Protein 9HF3 (pdb70)

Structure (mmCIF, N/CA/C/O backbone):
data_9HF3
#
_entry.id   9HF3
#
loop_
_entity.id
_entity.type
_entity.pdbx_description
1 polymer Pannexin-1
2 non-polymer 'CHOLESTEROL HEMISUCCINATE'
3 water water
#
loop_
_atom_site.group_PDB
_atom_site.id
_atom_site.type_symbol
_atom_site.label_atom_id
_atom_site.label_alt_id
_atom_site.label_comp_id
_atom_site.label_asym_id
_atom_site.label_entity_id
_atom_site.label_seq_id
_atom_site.pdbx_PDB_ins_code
_atom_site.Cartn_x
_atom_site.Cartn_y
_atom_site.Cartn_z
_atom_site.occupancy
_atom_site.B_iso_or_equiv
_atom_site.auth_seq_id
_atom_site.auth_comp_id
_atom_site.auth_asym_id
_atom_site.auth_atom_id
_atom_site.pdbx_PDB_model_num
ATOM 1 N N . ALA A 1 2 ? 146.208 144.131 113.802 1.00 113.74 2 ALA A N 1
ATOM 2 C CA . ALA A 1 2 ? 146.446 143.023 114.719 1.00 115.51 2 ALA A CA 1
ATOM 3 C C . ALA A 1 2 ? 147.848 143.099 115.315 1.00 115.39 2 ALA A C 1
ATOM 4 O O . ALA A 1 2 ? 148.135 142.468 116.332 1.00 118.42 2 ALA A O 1
ATOM 6 N N . ILE A 1 3 ? 148.721 143.865 114.655 1.00 109.14 3 ILE A N 1
ATOM 7 C CA . ILE A 1 3 ? 150.093 144.029 115.131 1.00 107.26 3 ILE A CA 1
ATOM 8 C C . ILE A 1 3 ? 150.109 144.587 116.549 1.00 113.46 3 ILE A C 1
ATOM 9 O O . ILE A 1 3 ? 150.923 144.177 117.386 1.00 120.01 3 ILE A O 1
ATOM 14 N N . ALA A 1 4 ? 149.199 145.515 116.846 1.00 109.94 4 ALA A N 1
ATOM 15 C CA . ALA A 1 4 ? 149.099 146.082 118.187 1.00 110.88 4 ALA A CA 1
ATOM 16 C C . ALA A 1 4 ? 148.641 145.056 119.220 1.00 116.37 4 ALA A C 1
ATOM 17 O O . ALA A 1 4 ? 149.052 145.126 120.383 1.00 120.74 4 ALA A O 1
ATOM 19 N N . HIS A 1 5 ? 147.795 144.105 118.820 1.00 115.57 5 HIS A N 1
ATOM 20 C CA . HIS A 1 5 ? 147.435 142.999 119.704 1.00 113.36 5 HIS A CA 1
ATOM 21 C C . HIS A 1 5 ? 148.620 142.081 119.977 1.00 116.15 5 HIS A C 1
ATOM 22 O O . HIS A 1 5 ? 148.786 141.592 121.100 1.00 122.29 5 HIS A O 1
ATOM 29 N N . LEU A 1 6 ? 149.448 141.826 118.963 1.00 115.29 6 LEU A N 1
ATOM 30 C CA . LEU A 1 6 ? 150.663 141.045 119.175 1.00 114.01 6 LEU A CA 1
ATOM 31 C C . LEU A 1 6 ? 151.596 141.705 120.185 1.00 116.37 6 LEU A C 1
ATOM 32 O O . LEU A 1 6 ? 152.160 141.026 121.050 1.00 124.62 6 LEU A O 1
ATOM 37 N N . ALA A 1 7 ? 151.780 143.023 120.091 1.00 111.70 7 ALA A N 1
ATOM 38 C CA . ALA A 1 7 ? 152.601 143.724 121.076 1.00 113.97 7 ALA A CA 1
ATOM 39 C C . ALA A 1 7 ? 152.002 143.642 122.476 1.00 119.83 7 ALA A C 1
ATOM 40 O O . ALA A 1 7 ? 152.730 143.474 123.461 1.00 126.54 7 ALA A O 1
ATOM 42 N N . THR A 1 8 ? 150.679 143.763 122.583 1.00 119.87 8 THR A N 1
ATOM 43 C CA . THR A 1 8 ? 150.006 143.584 123.868 1.00 120.80 8 THR A CA 1
ATOM 44 C C . THR A 1 8 ? 150.192 142.173 124.415 1.00 121.14 8 THR A C 1
ATOM 45 O O . THR A 1 8 ? 150.419 141.987 125.616 1.00 125.72 8 THR A O 1
ATOM 49 N N . GLU A 1 9 ? 150.108 141.167 123.546 1.00 120.04 9 GLU A N 1
ATOM 50 C CA . GLU A 1 9 ? 150.208 139.772 123.963 1.00 121.99 9 GLU A CA 1
ATOM 51 C C . GLU A 1 9 ? 151.633 139.346 124.304 1.00 122.71 9 GLU A C 1
ATOM 52 O O . GLU A 1 9 ? 151.843 138.621 125.283 1.00 129.23 9 GLU A O 1
ATOM 58 N N . TYR A 1 10 ? 152.621 139.777 123.524 1.00 120.85 10 TYR A N 1
ATOM 59 C CA . TYR A 1 10 ? 153.980 139.267 123.655 1.00 121.86 10 TYR A CA 1
ATOM 60 C C . TYR A 1 10 ? 154.982 140.232 124.273 1.00 124.13 10 TYR A C 1
ATOM 61 O O . TYR A 1 10 ? 156.122 139.826 124.522 1.00 127.15 10 TYR A O 1
ATOM 70 N N . VAL A 1 11 ? 154.611 141.484 124.530 1.00 123.98 11 VAL A N 1
ATOM 71 C CA . VAL A 1 11 ? 155.562 142.425 125.113 1.00 124.65 11 VAL A CA 1
ATOM 72 C C . VAL A 1 11 ? 154.993 143.059 126.374 1.00 126.91 11 VAL A C 1
ATOM 73 O O . VAL A 1 11 ? 155.624 143.021 127.437 1.00 132.87 11 VAL A O 1
ATOM 77 N N . PHE A 1 12 ? 153.805 143.643 126.277 1.00 123.69 12 PHE A N 1
ATOM 78 C CA . PHE A 1 12 ? 153.236 144.412 127.374 1.00 124.02 12 PHE A CA 1
ATOM 79 C C . PHE A 1 12 ? 152.452 143.563 128.367 1.00 131.79 12 PHE A C 1
ATOM 80 O O . PHE A 1 12 ? 151.714 144.120 129.187 1.00 133.37 12 PHE A O 1
ATOM 88 N N . SER A 1 13 ? 152.591 142.240 128.321 1.00 137.98 13 SER A N 1
ATOM 89 C CA . SER A 1 13 ? 151.982 141.393 129.334 1.00 142.33 13 SER A CA 1
ATOM 90 C C . SER A 1 13 ? 152.834 140.149 129.536 1.00 148.78 13 SER A C 1
ATOM 91 O O . SER A 1 13 ? 153.565 139.722 128.638 1.00 145.97 13 SER A O 1
ATOM 94 N N . ASP A 1 14 ? 152.728 139.576 130.732 1.00 158.06 14 ASP A N 1
ATOM 95 C CA . ASP A 1 14 ? 153.531 138.427 131.125 1.00 165.34 14 ASP A CA 1
ATOM 96 C C . ASP A 1 14 ? 152.891 137.126 130.652 1.00 169.41 14 ASP A C 1
ATOM 97 O O . ASP A 1 14 ? 151.665 137.003 130.577 1.00 170.03 14 ASP A O 1
ATOM 102 N N . PHE A 1 15 ? 153.735 136.150 130.334 1.00 168.71 15 PHE A N 1
ATOM 103 C CA . PHE A 1 15 ? 153.270 134.871 129.809 1.00 163.33 15 PHE A CA 1
ATOM 104 C C . PHE A 1 15 ? 154.300 133.805 130.176 1.00 163.17 15 PHE A C 1
ATOM 105 O O . PHE A 1 15 ? 155.168 134.031 131.025 1.00 161.16 15 PHE A O 1
ATOM 113 N N . LEU A 1 16 ? 154.197 132.637 129.542 1.00 161.16 16 LEU A N 1
ATOM 114 C CA . LEU A 1 16 ? 155.016 131.472 129.899 1.00 159.25 16 LEU A CA 1
ATOM 115 C C . LEU A 1 16 ? 154.829 131.110 131.371 1.00 158.47 16 LEU A C 1
ATOM 116 O O . LEU A 1 16 ? 155.668 130.434 131.966 1.00 157.39 16 LEU A O 1
ATOM 121 N N . GLY A 1 27 ? 154.340 133.191 146.590 1.00 168.68 27 GLY A N 1
ATOM 122 C CA . GLY A 1 27 ? 155.132 131.984 146.682 1.00 158.61 27 GLY A CA 1
ATOM 123 C C . GLY A 1 27 ? 156.619 132.268 146.610 1.00 154.07 27 GLY A C 1
ATOM 124 O O . GLY A 1 27 ? 157.068 133.395 146.395 1.00 153.88 27 GLY A O 1
ATOM 125 N N . LEU A 1 28 ? 157.402 131.211 146.802 1.00 143.71 28 LEU A N 1
ATOM 126 C CA . LEU A 1 28 ? 158.846 131.324 146.670 1.00 138.00 28 LEU A CA 1
ATOM 127 C C . LEU A 1 28 ? 159.238 131.600 145.223 1.00 139.23 28 LEU A C 1
ATOM 128 O O . LEU A 1 28 ? 158.562 131.184 144.279 1.00 140.52 28 LEU A O 1
ATOM 133 N N . ARG A 1 29 ? 160.347 132.315 145.057 1.00 137.15 29 ARG A N 1
ATOM 134 C CA . ARG A 1 29 ? 161.032 132.414 143.770 1.00 131.09 29 ARG A CA 1
ATOM 135 C C . ARG A 1 29 ? 161.934 131.200 143.591 1.00 129.47 29 ARG A C 1
ATOM 136 O O . ARG A 1 29 ? 162.999 131.105 144.204 1.00 126.96 29 ARG A O 1
ATOM 144 N N . LEU A 1 30 ? 161.506 130.262 142.749 1.00 127.45 30 LEU A N 1
ATOM 145 C CA . LEU A 1 30 ? 162.253 129.039 142.496 1.00 124.15 30 LEU A CA 1
ATOM 146 C C . LEU A 1 30 ? 163.074 129.102 141.216 1.00 120.00 30 LEU A C 1
ATOM 147 O O . LEU A 1 30 ? 163.723 128.113 140.862 1.00 120.62 30 LEU A O 1
ATOM 152 N N . GLU A 1 31 ? 163.063 130.234 140.517 1.00 119.56 31 GLU A N 1
ATOM 153 C CA . GLU A 1 31 ? 164.005 130.515 139.444 1.00 119.69 31 GLU A CA 1
ATOM 154 C C . GLU A 1 31 ? 164.617 131.889 139.663 1.00 117.33 31 GLU A C 1
ATOM 155 O O . GLU A 1 31 ? 163.916 132.837 140.029 1.00 122.02 31 GLU A O 1
ATOM 161 N N . LEU A 1 32 ? 165.925 131.991 139.443 1.00 109.50 32 LEU A N 1
ATOM 162 C CA . LEU A 1 32 ? 166.603 133.271 139.580 1.00 105.87 32 LEU A CA 1
ATOM 163 C C . LEU A 1 32 ? 166.126 134.253 138.515 1.00 110.46 32 LEU A C 1
ATOM 164 O O . LEU A 1 32 ? 165.814 133.876 137.383 1.00 117.98 32 LEU A O 1
ATOM 169 N N . ALA A 1 33 ? 166.057 135.528 138.907 1.00 104.56 33 ALA A N 1
ATOM 170 C CA . ALA A 1 33 ? 165.450 136.551 138.060 1.00 104.64 33 ALA A CA 1
ATOM 171 C C . ALA A 1 33 ? 166.133 136.654 136.701 1.00 104.35 33 ALA A C 1
ATOM 172 O O . ALA A 1 33 ? 165.462 136.791 135.671 1.00 109.52 33 ALA A O 1
ATOM 174 N N . VAL A 1 34 ? 167.466 136.601 136.676 1.00 99.63 34 VAL A N 1
ATOM 175 C CA . VAL A 1 34 ? 168.191 136.680 135.410 1.00 99.14 34 VAL A CA 1
ATOM 176 C C . VAL A 1 34 ? 167.886 135.475 134.528 1.00 102.08 34 VAL A C 1
ATOM 177 O O . VAL A 1 34 ? 167.679 135.611 133.316 1.00 104.20 34 VAL A O 1
ATOM 181 N N . ASP A 1 35 ? 167.851 134.280 135.118 1.00 104.76 35 ASP A N 1
ATOM 182 C CA . ASP A 1 35 ? 167.575 133.075 134.342 1.00 101.93 35 ASP A CA 1
ATOM 183 C C . ASP A 1 35 ? 166.157 133.074 133.783 1.00 99.28 35 ASP A C 1
ATOM 184 O O . ASP A 1 35 ? 165.935 132.668 132.637 1.00 101.41 35 ASP A O 1
ATOM 189 N N . LYS A 1 36 ? 165.186 133.518 134.582 1.00 96.03 36 LYS A N 1
ATOM 190 C CA . LYS A 1 36 ? 163.817 133.673 134.099 1.00 97.96 36 LYS A CA 1
ATOM 191 C C . LYS A 1 36 ? 163.713 134.721 132.995 1.00 99.82 36 LYS A C 1
ATOM 192 O O . LYS A 1 36 ? 163.027 134.507 131.989 1.00 103.68 36 LYS A O 1
ATOM 198 N N . MET A 1 37 ? 164.380 135.862 133.170 1.00 98.68 37 MET A N 1
ATOM 199 C CA . MET A 1 37 ? 164.363 136.919 132.159 1.00 100.82 37 MET A CA 1
ATOM 200 C C . MET A 1 37 ? 164.950 136.455 130.829 1.00 100.43 37 MET A C 1
ATOM 201 O O . MET A 1 37 ? 164.364 136.690 129.767 1.00 102.02 37 MET A O 1
ATOM 206 N N . VAL A 1 38 ? 166.116 135.809 130.866 1.00 97.67 38 VAL A N 1
ATOM 207 C CA . VAL A 1 38 ? 166.714 135.262 129.648 1.00 90.91 38 VAL A CA 1
ATOM 208 C C . VAL A 1 38 ? 165.775 134.271 128.966 1.00 89.67 38 VAL A C 1
ATOM 209 O O . VAL A 1 38 ? 165.620 134.288 127.739 1.00 93.99 38 VAL A O 1
ATOM 213 N N . THR A 1 39 ? 165.135 133.398 129.743 1.00 89.30 39 THR A N 1
ATOM 214 C CA . THR A 1 39 ? 164.186 132.444 129.173 1.00 84.88 39 THR A CA 1
ATOM 215 C C . THR A 1 39 ? 163.014 133.139 128.486 1.00 88.13 39 THR A C 1
ATOM 216 O O . THR A 1 39 ? 162.598 132.733 127.395 1.00 94.13 39 THR A O 1
ATOM 220 N N . CYS A 1 40 ? 162.465 134.185 129.108 1.00 88.66 40 CYS A N 1
ATOM 221 C CA . CYS A 1 40 ? 161.349 134.911 128.505 1.00 91.82 40 CYS A CA 1
ATOM 222 C C . CYS A 1 40 ? 161.731 135.559 127.178 1.00 90.49 40 CYS A C 1
ATOM 223 O O . CYS A 1 40 ? 160.949 135.528 126.221 1.00 93.79 40 CYS A O 1
ATOM 226 N N . ILE A 1 41 ? 162.920 136.156 127.097 1.00 91.81 41 ILE A N 1
ATOM 227 C CA . ILE A 1 41 ? 163.374 136.729 125.832 1.00 87.88 41 ILE A CA 1
ATOM 228 C C . ILE A 1 41 ? 163.641 135.634 124.805 1.00 84.37 41 ILE A C 1
ATOM 229 O O . ILE A 1 41 ? 163.178 135.708 123.661 1.00 88.82 41 ILE A O 1
ATOM 234 N N . ALA A 1 42 ? 164.403 134.611 125.194 1.00 82.61 42 ALA A N 1
ATOM 235 C CA . ALA A 1 42 ? 164.827 133.580 124.250 1.00 76.57 42 ALA A CA 1
ATOM 236 C C . ALA A 1 42 ? 163.643 132.822 123.659 1.00 81.14 42 ALA A C 1
ATOM 237 O O . ALA A 1 42 ? 163.620 132.532 122.458 1.00 87.51 42 ALA A O 1
ATOM 239 N N . VAL A 1 43 ? 162.663 132.473 124.490 1.00 80.12 43 VAL A N 1
ATOM 240 C CA . VAL A 1 43 ? 161.471 131.778 124.011 1.00 73.81 43 VAL A CA 1
ATOM 241 C C . VAL A 1 43 ? 160.463 132.738 123.388 1.00 78.83 43 VAL A C 1
ATOM 242 O O . VAL A 1 43 ? 159.830 132.416 122.376 1.00 85.42 43 VAL A O 1
ATOM 246 N N . GLY A 1 44 ? 160.301 133.930 123.961 1.00 82.95 44 GLY A N 1
ATOM 247 C CA . GLY A 1 44 ? 159.244 134.821 123.507 1.00 82.02 44 GLY A CA 1
ATOM 248 C C . GLY A 1 44 ? 159.508 135.478 122.164 1.00 81.48 44 GLY A C 1
ATOM 249 O O . GLY A 1 44 ? 158.584 135.656 121.366 1.00 88.89 44 GLY A O 1
ATOM 250 N N . LEU A 1 45 ? 160.757 135.857 121.898 1.00 76.92 45 LEU A N 1
ATOM 251 C CA . LEU A 1 45 ? 161.061 136.599 120.674 1.00 74.68 45 LEU A CA 1
ATOM 252 C C . LEU A 1 45 ? 160.740 135.844 119.386 1.00 78.40 45 LEU A C 1
ATOM 253 O O . LEU A 1 45 ? 160.122 136.445 118.491 1.00 81.06 45 LEU A O 1
ATOM 258 N N . PRO A 1 46 ? 161.129 134.573 119.203 1.00 77.30 46 PRO A N 1
ATOM 259 C CA . PRO A 1 46 ? 160.705 133.857 117.984 1.00 74.30 46 PRO A CA 1
ATOM 260 C C . PRO A 1 46 ? 159.203 133.838 117.760 1.00 78.30 46 PRO A C 1
ATOM 261 O O . PRO A 1 46 ? 158.752 133.915 116.612 1.00 87.71 46 PRO A O 1
ATOM 265 N N . LEU A 1 47 ? 158.414 133.746 118.829 1.00 74.50 47 LEU A N 1
ATOM 266 C CA . LEU A 1 47 ? 156.964 133.673 118.683 1.00 71.29 47 LEU A CA 1
ATOM 267 C C . LEU A 1 47 ? 156.378 134.997 118.208 1.00 75.55 47 LEU A C 1
ATOM 268 O O . LEU A 1 47 ? 155.436 135.014 117.407 1.00 84.70 47 LEU A O 1
ATOM 273 N N . LEU A 1 48 ? 156.919 136.112 118.696 1.00 75.20 48 LEU A N 1
ATOM 274 C CA . LEU A 1 48 ? 156.582 137.423 118.149 1.00 79.85 48 LEU A CA 1
ATOM 275 C C . LEU A 1 48 ? 156.968 137.539 116.678 1.00 78.71 48 LEU A C 1
ATOM 276 O O . LEU A 1 48 ? 156.161 137.966 115.844 1.00 81.15 48 LEU A O 1
ATOM 281 N N . LEU A 1 49 ? 158.205 137.171 116.341 1.00 74.17 49 LEU A N 1
ATOM 282 C CA . LEU A 1 49 ? 158.688 137.320 114.971 1.00 69.77 49 LEU A CA 1
ATOM 283 C C . LEU A 1 49 ? 157.930 136.437 113.984 1.00 70.99 49 LEU A C 1
ATOM 284 O O . LEU A 1 49 ? 157.680 136.854 112.847 1.00 80.31 49 LEU A O 1
ATOM 289 N N . ILE A 1 50 ? 157.562 135.219 114.383 1.00 70.08 50 ILE A N 1
ATOM 290 C CA . ILE A 1 50 ? 156.653 134.417 113.562 1.00 67.49 50 ILE A CA 1
ATOM 291 C C . ILE A 1 50 ? 155.340 135.157 113.332 1.00 74.30 50 ILE A C 1
ATOM 292 O O . ILE A 1 50 ? 154.851 135.253 112.201 1.00 80.23 50 ILE A O 1
ATOM 297 N N . SER A 1 51 ? 154.750 135.686 114.404 1.00 72.93 51 SER A N 1
ATOM 298 C CA . SER A 1 51 ? 153.460 136.360 114.296 1.00 70.99 51 SER A CA 1
ATOM 299 C C . SER A 1 51 ? 153.536 137.599 113.411 1.00 75.26 51 SER A C 1
ATOM 300 O O . SER A 1 51 ? 152.608 137.881 112.644 1.00 82.11 51 SER A O 1
ATOM 303 N N . LEU A 1 52 ? 154.631 138.355 113.506 1.00 72.43 52 LEU A N 1
ATOM 304 C CA . LEU A 1 52 ? 154.813 139.520 112.645 1.00 72.84 52 LEU A CA 1
ATOM 305 C C . LEU A 1 52 ? 155.034 139.138 111.186 1.00 76.12 52 LEU A C 1
ATOM 306 O O . LEU A 1 52 ? 154.594 139.857 110.282 1.00 86.12 52 LEU A O 1
ATOM 311 N N . ALA A 1 53 ? 155.718 138.020 110.930 1.00 73.51 53 ALA A N 1
ATOM 312 C CA . ALA A 1 53 ? 156.010 137.630 109.552 1.00 69.28 53 ALA A CA 1
ATOM 313 C C . ALA A 1 53 ? 154.753 137.369 108.731 1.00 76.76 53 ALA A C 1
ATOM 314 O O . ALA A 1 53 ? 154.784 137.492 107.502 1.00 79.84 53 ALA A O 1
ATOM 316 N N . PHE A 1 54 ? 153.644 137.010 109.377 1.00 75.01 54 PHE A N 1
ATOM 317 C CA . PHE A 1 54 ? 152.389 136.751 108.680 1.00 74.06 54 PHE A CA 1
ATOM 318 C C . PHE A 1 54 ? 151.286 137.740 109.043 1.00 80.06 54 PHE A C 1
ATOM 319 O O . PHE A 1 54 ? 150.109 137.465 108.790 1.00 85.52 54 PHE A O 1
ATOM 327 N N . ALA A 1 55 ? 151.637 138.873 109.642 1.00 81.45 55 ALA A N 1
ATOM 328 C CA . ALA A 1 55 ? 150.656 139.916 109.904 1.00 82.50 55 ALA A CA 1
ATOM 329 C C . ALA A 1 55 ? 150.007 140.387 108.608 1.00 94.28 55 ALA A C 1
ATOM 330 O O . ALA A 1 55 ? 150.669 140.529 107.576 1.00 99.51 55 ALA A O 1
ATOM 332 N N . GLN A 1 56 ? 148.693 140.622 108.668 1.00 97.00 56 GLN A N 1
ATOM 333 C CA . GLN A 1 56 ? 147.945 141.037 107.484 1.00 98.18 56 GLN A CA 1
ATOM 334 C C . GLN A 1 56 ? 148.385 142.407 106.990 1.00 97.13 56 GLN A C 1
ATOM 335 O O . GLN A 1 56 ? 148.234 142.713 105.802 1.00 97.51 56 GLN A O 1
ATOM 341 N N . GLU A 1 57 ? 148.921 143.240 107.883 1.00 96.93 57 GLU A N 1
ATOM 342 C CA . GLU A 1 57 ? 149.486 144.521 107.474 1.00 91.88 57 GLU A CA 1
ATOM 343 C C . GLU A 1 57 ? 150.615 144.346 106.467 1.00 92.38 57 GLU A C 1
ATOM 344 O O . GLU A 1 57 ? 150.821 145.211 105.609 1.00 98.56 57 GLU A O 1
ATOM 350 N N . ILE A 1 58 ? 151.353 143.242 106.557 1.00 93.81 58 ILE A N 1
ATOM 351 C CA . ILE A 1 58 ? 152.518 143.020 105.721 1.00 88.50 58 ILE A CA 1
ATOM 352 C C . ILE A 1 58 ? 152.299 141.910 104.692 1.00 89.70 58 ILE A C 1
ATOM 353 O O . ILE A 1 58 ? 152.911 141.948 103.617 1.00 90.40 58 ILE A O 1
ATOM 358 N N . SER A 1 59 ? 151.394 140.973 104.953 1.00 93.92 59 SER A N 1
ATOM 359 C CA . SER A 1 59 ? 151.137 139.861 104.047 1.00 91.94 59 SER A CA 1
ATOM 360 C C . SER A 1 59 ? 150.293 140.311 102.859 1.00 95.25 59 SER A C 1
ATOM 361 O O . SER A 1 59 ? 149.445 141.200 102.972 1.00 98.83 59 SER A O 1
ATOM 364 N N . ILE A 1 60 ? 150.536 139.684 101.711 1.00 96.34 60 ILE A N 1
ATOM 365 C CA . ILE A 1 60 ? 149.731 139.904 100.517 1.00 92.06 60 ILE A CA 1
ATOM 366 C C . ILE A 1 60 ? 148.893 138.668 100.173 1.00 101.99 60 ILE A C 1
ATOM 367 O O . ILE A 1 60 ? 148.408 138.528 99.050 1.00 98.37 60 ILE A O 1
ATOM 372 N N . GLY A 1 61 ? 148.683 137.782 101.144 1.00 107.41 61 GLY A N 1
ATOM 373 C CA . GLY A 1 61 ? 147.689 136.737 101.037 1.00 113.03 61 GLY A CA 1
ATOM 374 C C . GLY A 1 61 ? 148.142 135.407 100.470 1.00 114.20 61 GLY A C 1
ATOM 375 O O . GLY A 1 61 ? 147.344 134.461 100.470 1.00 122.94 61 GLY A O 1
ATOM 376 N N . THR A 1 62 ? 149.379 135.280 99.993 1.00 107.57 62 THR A N 1
ATOM 377 C CA . THR A 1 62 ? 149.840 133.968 99.560 1.00 100.82 62 THR A CA 1
ATOM 378 C C . THR A 1 62 ? 151.348 133.856 99.726 1.00 96.75 62 THR A C 1
ATOM 379 O O . THR A 1 62 ? 152.074 134.852 99.669 1.00 103.71 62 THR A O 1
ATOM 383 N N . GLN A 1 63 ? 151.808 132.624 99.960 1.00 89.63 63 GLN A N 1
ATOM 384 C CA . GLN A 1 63 ? 153.232 132.378 100.145 1.00 84.10 63 GLN A CA 1
ATOM 385 C C . GLN A 1 63 ? 153.982 132.248 98.825 1.00 78.04 63 GLN A C 1
ATOM 386 O O . GLN A 1 63 ? 155.179 132.551 98.766 1.00 79.41 63 GLN A O 1
ATOM 392 N N . ILE A 1 64 ? 153.309 131.803 97.768 1.00 71.94 64 ILE A N 1
ATOM 393 C CA . ILE A 1 64 ? 153.948 131.519 96.488 1.00 72.95 64 ILE A CA 1
ATOM 394 C C . ILE A 1 64 ? 153.044 131.999 95.362 1.00 75.01 64 ILE A C 1
ATOM 395 O O . ILE A 1 64 ? 151.815 131.929 95.465 1.00 85.69 64 ILE A O 1
ATOM 400 N N . SER A 1 65 ? 153.654 132.501 94.290 1.00 64.13 65 SER A N 1
ATOM 401 C CA . SER A 1 65 ? 152.949 132.768 93.045 1.00 68.88 65 SER A CA 1
ATOM 402 C C . SER A 1 65 ? 153.817 132.334 91.875 1.00 72.62 65 SER A C 1
ATOM 403 O O . SER A 1 65 ? 155.030 132.560 91.875 1.00 77.72 65 SER A O 1
ATOM 406 N N . CYS A 1 66 ? 153.191 131.713 90.878 1.00 66.65 66 CYS A N 1
ATOM 407 C CA . CYS A 1 66 ? 153.870 131.280 89.666 1.00 65.41 66 CYS A CA 1
ATOM 408 C C . CYS A 1 66 ? 153.206 131.933 88.461 1.00 67.24 66 CYS A C 1
ATOM 409 O O . CYS A 1 66 ? 151.984 132.106 88.437 1.00 79.51 66 CYS A O 1
ATOM 412 N N . PHE A 1 67 ? 154.009 132.294 87.463 1.00 64.20 67 PHE A N 1
ATOM 413 C CA . PHE A 1 67 ? 153.495 132.936 86.252 1.00 62.92 67 PHE A CA 1
ATOM 414 C C . PHE A 1 67 ? 153.029 131.866 85.272 1.00 71.99 67 PHE A C 1
ATOM 415 O O . PHE A 1 67 ? 153.805 131.333 84.479 1.00 72.88 67 PHE A O 1
ATOM 423 N N . SER A 1 68 ? 151.734 131.547 85.329 1.00 74.00 68 SER A N 1
ATOM 424 C CA . SER A 1 68 ? 151.112 130.667 84.355 1.00 68.91 68 SER A CA 1
ATOM 425 C C . SER A 1 68 ? 150.872 131.399 83.035 1.00 76.70 68 SER A C 1
ATOM 426 O O . SER A 1 68 ? 150.717 132.622 83.016 1.00 85.76 68 SER A O 1
ATOM 429 N N . PRO A 1 69 ? 150.845 130.677 81.917 1.00 76.65 69 PRO A N 1
ATOM 430 C CA . PRO A 1 69 ? 150.595 131.326 80.628 1.00 76.09 69 PRO A CA 1
ATOM 431 C C . PRO A 1 69 ? 149.153 131.798 80.498 1.00 82.82 69 PRO A C 1
ATOM 432 O O . PRO A 1 69 ? 148.253 131.368 81.223 1.00 85.78 69 PRO A O 1
ATOM 436 N N . SER A 1 70 ? 148.949 132.709 79.543 1.00 87.59 70 SER A N 1
ATOM 437 C CA . SER A 1 70 ? 147.666 133.393 79.404 1.00 92.52 70 SER A CA 1
ATOM 438 C C . SER A 1 70 ? 146.553 132.446 78.972 1.00 91.11 70 SER A C 1
ATOM 439 O O . SER A 1 70 ? 145.377 132.710 79.247 1.00 89.38 70 SER A O 1
ATOM 442 N N . SER A 1 71 ? 146.897 131.347 78.299 1.00 90.15 71 SER A N 1
ATOM 443 C CA . SER A 1 71 ? 145.907 130.366 77.872 1.00 86.52 71 SER A CA 1
ATOM 444 C C . SER A 1 71 ? 145.407 129.476 79.003 1.00 83.33 71 SER A C 1
ATOM 445 O O . SER A 1 71 ? 144.349 128.855 78.855 1.00 85.60 71 SER A O 1
ATOM 448 N N . PHE A 1 72 ? 146.129 129.388 80.116 1.00 77.77 72 PHE A N 1
ATOM 449 C CA . PHE A 1 72 ? 145.659 128.582 81.235 1.00 74.95 72 PHE A CA 1
ATOM 450 C C . PHE A 1 72 ? 144.402 129.178 81.854 1.00 78.30 72 PHE A C 1
ATOM 451 O O . PHE A 1 72 ? 144.304 130.389 82.068 1.00 87.71 72 PHE A O 1
ATOM 459 N N . SER A 1 73 ? 143.433 128.311 82.133 1.00 72.35 73 SER A N 1
ATOM 460 C CA . SER A 1 73 ? 142.261 128.690 82.903 1.00 69.53 73 SER A CA 1
ATOM 461 C C . SER A 1 73 ? 142.648 129.031 84.342 1.00 73.86 73 SER A C 1
ATOM 462 O O . SER A 1 73 ? 143.762 128.768 84.802 1.00 77.18 73 SER A O 1
ATOM 465 N N . TRP A 1 74 ? 141.697 129.642 85.050 1.00 74.09 74 TRP A N 1
ATOM 466 C CA . TRP A 1 74 ? 141.919 130.041 86.437 1.00 74.83 74 TRP A CA 1
ATOM 467 C C . TRP A 1 74 ? 142.263 128.847 87.323 1.00 76.81 74 TRP A C 1
ATOM 468 O O . TRP A 1 74 ? 143.131 128.945 88.198 1.00 80.65 74 TRP A O 1
ATOM 479 N N . ARG A 1 75 ? 141.600 127.709 87.106 1.00 76.73 75 ARG A N 1
ATOM 480 C CA . ARG A 1 75 ? 141.888 126.509 87.888 1.00 77.61 75 ARG A CA 1
ATOM 481 C C . ARG A 1 75 ? 143.196 125.836 87.489 1.00 75.31 75 ARG A C 1
ATOM 482 O O . ARG A 1 75 ? 143.870 125.251 88.344 1.00 75.79 75 ARG A O 1
ATOM 490 N N . GLN A 1 76 ? 143.573 125.895 86.211 1.00 69.04 76 GLN A N 1
ATOM 491 C CA . GLN A 1 76 ? 144.894 125.419 85.806 1.00 66.60 76 GLN A CA 1
ATOM 492 C C . GLN A 1 76 ? 146.021 126.218 86.450 1.00 71.40 76 GLN A C 1
ATOM 493 O O . GLN A 1 76 ? 147.017 125.640 86.898 1.00 76.65 76 GLN A O 1
ATOM 499 N N . ALA A 1 77 ? 145.894 127.544 86.499 1.00 68.96 77 ALA A N 1
ATOM 500 C CA . ALA A 1 77 ? 146.896 128.356 87.186 1.00 63.60 77 ALA A CA 1
ATOM 501 C C . ALA A 1 77 ? 146.915 128.097 88.689 1.00 68.67 77 ALA A C 1
ATOM 502 O O . ALA A 1 77 ? 147.986 128.090 89.306 1.00 74.96 77 ALA A O 1
ATOM 504 N N . ALA A 1 78 ? 145.747 127.884 89.296 1.00 68.14 78 ALA A N 1
ATOM 505 C CA . ALA A 1 78 ? 145.689 127.475 90.698 1.00 68.83 78 ALA A CA 1
ATOM 506 C C . ALA A 1 78 ? 146.349 126.123 90.948 1.00 70.27 78 ALA A C 1
ATOM 507 O O . ALA A 1 78 ? 146.926 125.905 92.018 1.00 74.86 78 ALA A O 1
ATOM 509 N N . PHE A 1 79 ? 146.277 125.207 89.982 1.00 68.42 79 PHE A N 1
ATOM 510 C CA . PHE A 1 79 ? 146.999 123.940 90.087 1.00 66.70 79 PHE A CA 1
ATOM 511 C C . PHE A 1 79 ? 148.511 124.137 90.100 1.00 69.75 79 PHE A C 1
ATOM 512 O O . PHE A 1 79 ? 149.219 123.521 90.905 1.00 72.32 79 PHE A O 1
ATOM 520 N N . VAL A 1 80 ? 149.027 124.979 89.205 1.00 68.74 80 VAL A N 1
ATOM 521 C CA . VAL A 1 80 ? 150.467 125.231 89.146 1.00 65.36 80 VAL A CA 1
ATOM 522 C C . VAL A 1 80 ? 150.992 125.759 90.477 1.00 68.13 80 VAL A C 1
ATOM 523 O O . VAL A 1 80 ? 152.012 125.284 90.989 1.00 74.94 80 VAL A O 1
ATOM 527 N N . ASP A 1 81 ? 150.313 126.749 91.057 1.00 69.35 81 ASP A N 1
ATOM 528 C CA . ASP A 1 81 ? 150.747 127.276 92.350 1.00 67.28 81 ASP A CA 1
ATOM 529 C C . ASP A 1 81 ? 150.734 126.202 93.434 1.00 72.24 81 ASP A C 1
ATOM 530 O O . ASP A 1 81 ? 151.680 126.089 94.220 1.00 78.68 81 ASP A O 1
ATOM 535 N N . SER A 1 82 ? 149.664 125.407 93.497 1.00 73.21 82 SER A N 1
ATOM 536 C CA . SER A 1 82 ? 149.576 124.353 94.506 1.00 67.00 82 SER A CA 1
ATOM 537 C C . SER A 1 82 ? 150.599 123.245 94.279 1.00 66.57 82 SER A C 1
ATOM 538 O O . SER A 1 82 ? 151.203 122.749 95.237 1.00 70.88 82 SER A O 1
ATOM 541 N N . TYR A 1 83 ? 150.802 122.835 93.025 1.00 64.26 83 TYR A N 1
ATOM 542 C CA . TYR A 1 83 ? 151.797 121.809 92.723 1.00 64.58 83 TYR A CA 1
ATOM 543 C C . TYR A 1 83 ? 153.208 122.262 93.077 1.00 72.42 83 TYR A C 1
ATOM 544 O O . TYR A 1 83 ? 153.976 121.515 93.695 1.00 79.72 83 TYR A O 1
ATOM 553 N N . CYS A 1 84 ? 153.571 123.482 92.687 1.00 71.06 84 CYS A N 1
ATOM 554 C CA . CYS A 1 84 ? 154.921 123.974 92.936 1.00 63.61 84 CYS A CA 1
ATOM 555 C C . CYS A 1 84 ? 155.193 124.223 94.414 1.00 67.02 84 CYS A C 1
ATOM 556 O O . CYS A 1 84 ? 156.341 124.103 94.854 1.00 75.59 84 CYS A O 1
ATOM 559 N N . TRP A 1 85 ? 154.171 124.578 95.193 1.00 64.47 85 TRP A N 1
ATOM 560 C CA . TRP A 1 85 ? 154.333 124.611 96.643 1.00 61.24 85 TRP A CA 1
ATOM 561 C C . TRP A 1 85 ? 154.690 123.237 97.198 1.00 67.95 85 TRP A C 1
ATOM 562 O O . TRP A 1 85 ? 155.538 123.121 98.091 1.00 73.67 85 TRP A O 1
ATOM 573 N N . ALA A 1 86 ? 154.055 122.182 96.683 1.00 67.58 86 ALA A N 1
ATOM 574 C CA . ALA A 1 86 ? 154.449 120.824 97.047 1.00 65.86 86 ALA A CA 1
ATOM 575 C C . ALA A 1 86 ? 155.795 120.437 96.443 1.00 73.74 86 ALA A C 1
ATOM 576 O O . ALA A 1 86 ? 156.597 119.756 97.091 1.00 82.11 86 ALA A O 1
ATOM 578 N N . ALA A 1 87 ? 156.060 120.858 95.203 1.00 72.72 87 ALA A N 1
ATOM 579 C CA . ALA A 1 87 ? 157.291 120.473 94.518 1.00 76.98 87 ALA A CA 1
ATOM 580 C C . ALA A 1 87 ? 158.546 121.040 95.167 1.00 79.42 87 ALA A C 1
ATOM 581 O O . ALA A 1 87 ? 159.641 120.537 94.898 1.00 88.00 87 ALA A O 1
ATOM 583 N N . VAL A 1 88 ? 158.412 122.068 96.008 1.00 76.11 88 VAL A N 1
ATOM 584 C CA . VAL A 1 88 ? 159.542 122.625 96.754 1.00 78.24 88 VAL A CA 1
ATOM 585 C C . VAL A 1 88 ? 160.319 121.546 97.502 1.00 82.06 88 VAL A C 1
ATOM 586 O O . VAL A 1 88 ? 161.541 121.650 97.669 1.00 81.23 88 VAL A O 1
ATOM 590 N N . GLN A 1 89 ? 159.642 120.484 97.931 1.00 82.60 89 GLN A N 1
ATOM 591 C CA . GLN A 1 89 ? 160.304 119.361 98.581 1.00 78.56 89 GLN A CA 1
ATOM 592 C C . GLN A 1 89 ? 160.858 118.318 97.618 1.00 86.99 89 GLN A C 1
ATOM 593 O O . GLN A 1 89 ? 161.588 117.426 98.061 1.00 91.99 89 GLN A O 1
ATOM 599 N N . GLN A 1 90 ? 160.542 118.397 96.329 1.00 87.94 90 GLN A N 1
ATOM 600 C CA . GLN A 1 90 ? 160.644 117.251 95.426 1.00 90.31 90 GLN A CA 1
ATOM 601 C C . GLN A 1 90 ? 161.705 117.514 94.358 1.00 100.12 90 GLN A C 1
ATOM 602 O O . GLN A 1 90 ? 161.427 118.127 93.324 1.00 106.12 90 GLN A O 1
ATOM 608 N N . LYS A 1 91 ? 162.928 117.048 94.636 1.00 105.37 91 LYS A N 1
ATOM 609 C CA . LYS A 1 91 ? 164.111 117.434 93.868 1.00 117.54 91 LYS A CA 1
ATOM 610 C C . LYS A 1 91 ? 163.952 117.165 92.376 1.00 118.54 91 LYS A C 1
ATOM 611 O O . LYS A 1 91 ? 164.518 117.891 91.552 1.00 117.49 91 LYS A O 1
ATOM 617 N N . SER A 1 92 ? 163.192 116.132 92.011 1.00 119.36 92 SER A N 1
ATOM 618 C CA . SER A 1 92 ? 163.042 115.734 90.616 1.00 128.66 92 SER A CA 1
ATOM 619 C C . SER A 1 92 ? 162.317 116.767 89.761 1.00 123.91 92 SER A C 1
ATOM 620 O O . SER A 1 92 ? 162.312 116.626 88.534 1.00 122.50 92 SER A O 1
ATOM 623 N N . SER A 1 93 ? 161.711 117.792 90.362 1.00 118.24 93 SER A N 1
ATOM 624 C CA . SER A 1 93 ? 160.905 118.748 89.612 1.00 115.34 93 SER A CA 1
ATOM 625 C C . SER A 1 93 ? 161.259 120.192 89.952 1.00 114.93 93 SER A C 1
ATOM 626 O O . SER A 1 93 ? 160.426 121.085 89.771 1.00 111.92 93 SER A O 1
ATOM 629 N N . LEU A 1 94 ? 162.471 120.440 90.442 1.00 113.92 94 LEU A N 1
ATOM 630 C CA . LEU A 1 94 ? 162.927 121.782 90.768 1.00 113.17 94 LEU A CA 1
ATOM 631 C C . LEU A 1 94 ? 164.194 122.126 89.998 1.00 118.28 94 LEU A C 1
ATOM 632 O O . LEU A 1 94 ? 164.975 121.246 89.625 1.00 119.86 94 LEU A O 1
ATOM 637 N N . GLN A 1 95 ? 164.383 123.422 89.762 1.00 119.87 95 GLN A N 1
ATOM 638 C CA . GLN A 1 95 ? 165.670 123.953 89.343 1.00 121.36 95 GLN A CA 1
ATOM 639 C C . GLN A 1 95 ? 165.813 125.353 89.924 1.00 120.73 95 GLN A C 1
ATOM 640 O O . GLN A 1 95 ? 164.824 126.074 90.086 1.00 115.45 95 GLN A O 1
ATOM 646 N N . SER A 1 96 ? 167.050 125.735 90.233 1.00 133.48 96 SER A N 1
ATOM 647 C CA . SER A 1 96 ? 167.305 127.021 90.869 1.00 137.59 96 SER A CA 1
ATOM 648 C C . SER A 1 96 ? 168.751 127.424 90.617 1.00 146.72 96 SER A C 1
ATOM 649 O O . SER A 1 96 ? 169.568 126.629 90.146 1.00 143.68 96 SER A O 1
ATOM 652 N N . GLU A 1 97 ? 169.055 128.684 90.941 1.00 150.68 97 GLU A N 1
ATOM 653 C CA . GLU A 1 97 ? 170.421 129.189 90.853 1.00 148.00 97 GLU A CA 1
ATOM 654 C C . GLU A 1 97 ? 171.370 128.495 91.821 1.00 148.41 97 GLU A C 1
ATOM 655 O O . GLU A 1 97 ? 172.590 128.619 91.663 1.00 144.34 97 GLU A O 1
ATOM 661 N N . SER A 1 98 ? 170.846 127.776 92.809 1.00 151.52 98 SER A N 1
ATOM 662 C CA . SER A 1 98 ? 171.651 127.033 93.769 1.00 150.22 98 SER A CA 1
ATOM 663 C C . SER A 1 98 ? 170.948 125.705 94.028 1.00 148.15 98 SER A C 1
ATOM 664 O O . SER A 1 98 ? 170.051 125.302 93.280 1.00 144.10 98 SER A O 1
ATOM 667 N N . GLY A 1 99 ? 171.358 125.014 95.085 1.00 142.81 99 GLY A N 1
ATOM 668 C CA . GLY A 1 99 ? 170.704 123.781 95.466 1.00 130.59 99 GLY A CA 1
ATOM 669 C C . GLY A 1 99 ? 169.269 124.007 95.909 1.00 126.01 99 GLY A C 1
ATOM 670 O O . GLY A 1 99 ? 168.750 125.124 95.946 1.00 126.57 99 GLY A O 1
ATOM 671 N N . ASN A 1 100 ? 168.615 122.902 96.266 1.00 119.68 100 ASN A N 1
ATOM 672 C CA . ASN A 1 100 ? 167.237 122.966 96.732 1.00 108.42 100 ASN A CA 1
ATOM 673 C C . ASN A 1 100 ? 167.125 123.352 98.201 1.00 104.18 100 ASN A C 1
ATOM 674 O O . ASN A 1 100 ? 166.028 123.701 98.650 1.00 101.89 100 ASN A O 1
ATOM 679 N N . LEU A 1 101 ? 168.224 123.279 98.953 1.00 106.09 101 LEU A N 1
ATOM 680 C CA . LEU A 1 101 ? 168.206 123.578 100.386 1.00 96.91 101 LEU A CA 1
ATOM 681 C C . LEU A 1 101 ? 167.577 124.925 100.730 1.00 90.42 101 LEU A C 1
ATOM 682 O O . LEU A 1 101 ? 166.730 124.964 101.637 1.00 92.88 101 LEU A O 1
ATOM 687 N N . PRO A 1 102 ? 167.946 126.050 100.095 1.00 85.48 102 PRO A N 1
ATOM 688 C CA . PRO A 1 102 ? 167.271 127.322 100.413 1.00 81.11 102 PRO A CA 1
ATOM 689 C C . PRO A 1 102 ? 165.754 127.273 100.315 1.00 80.45 102 PRO A C 1
ATOM 690 O O . PRO A 1 102 ? 165.066 127.888 101.138 1.00 83.11 102 PRO A O 1
ATOM 694 N N . LEU A 1 103 ? 165.214 126.549 99.334 1.00 74.88 103 LEU A N 1
ATOM 695 C CA . LEU A 1 103 ? 163.767 126.499 99.147 1.00 70.71 103 LEU A CA 1
ATOM 696 C C . LEU A 1 103 ? 163.071 125.803 100.311 1.00 76.28 103 LEU A C 1
ATOM 697 O O . LEU A 1 103 ? 161.976 126.207 100.717 1.00 84.03 103 LEU A O 1
ATOM 702 N N . TRP A 1 104 ? 163.687 124.753 100.855 1.00 74.45 104 TRP A N 1
ATOM 703 C CA . TRP A 1 104 ? 163.175 124.121 102.067 1.00 73.28 104 TRP A CA 1
ATOM 704 C C . TRP A 1 104 ? 163.187 125.077 103.255 1.00 71.03 104 TRP A C 1
ATOM 705 O O . TRP A 1 104 ? 162.211 125.164 104.009 1.00 71.17 104 TRP A O 1
ATOM 716 N N . LEU A 1 105 ? 164.292 125.800 103.439 1.00 72.08 105 LEU A N 1
ATOM 717 C CA . LEU A 1 105 ? 164.396 126.754 104.540 1.00 71.89 105 LEU A CA 1
ATOM 718 C C . LEU A 1 105 ? 163.405 127.900 104.402 1.00 71.77 105 LEU A C 1
ATOM 719 O O . LEU A 1 105 ? 162.807 128.337 105.392 1.00 76.69 105 LEU A O 1
ATOM 724 N N . HIS A 1 106 ? 163.219 128.401 103.182 1.00 67.36 106 HIS A N 1
ATOM 725 C CA . HIS A 1 106 ? 162.221 129.438 102.942 1.00 66.89 106 HIS A CA 1
ATOM 726 C C . HIS A 1 106 ? 160.804 128.960 103.242 1.00 72.64 106 HIS A C 1
ATOM 727 O O . HIS A 1 106 ? 160.000 129.709 103.809 1.00 79.20 106 HIS A O 1
ATOM 734 N N . LYS A 1 107 ? 160.474 127.724 102.869 1.00 70.91 107 LYS A N 1
ATOM 735 C CA . LYS A 1 107 ? 159.161 127.177 103.197 1.00 66.62 107 LYS A CA 1
ATOM 736 C C . LYS A 1 107 ? 158.973 126.961 104.697 1.00 70.62 107 LYS A C 1
ATOM 737 O O . LYS A 1 107 ? 157.945 127.351 105.262 1.00 78.15 107 LYS A O 1
ATOM 743 N N . PHE A 1 108 ? 159.949 126.347 105.363 1.00 67.54 108 PHE A N 1
ATOM 744 C CA . PHE A 1 108 ? 159.792 125.925 106.751 1.00 65.32 108 PHE A CA 1
ATOM 745 C C . PHE A 1 108 ? 160.325 126.912 107.783 1.00 72.79 108 PHE A C 1
ATOM 746 O O . PHE A 1 108 ? 160.430 126.552 108.959 1.00 78.24 108 PHE A O 1
ATOM 754 N N . PHE A 1 109 ? 160.692 128.124 107.377 1.00 71.01 109 PHE A N 1
ATOM 755 C CA . PHE A 1 109 ? 161.111 129.178 108.300 1.00 70.94 109 PHE A CA 1
ATOM 756 C C . PHE A 1 109 ? 160.208 129.310 109.531 1.00 75.78 109 PHE A C 1
ATOM 757 O O . PHE A 1 109 ? 160.726 129.436 110.647 1.00 77.61 109 PHE A O 1
ATOM 765 N N . PRO A 1 110 ? 158.871 129.294 109.391 1.00 73.40 110 PRO A N 1
ATOM 766 C CA . PRO A 1 110 ? 158.019 129.352 110.597 1.00 71.56 110 PRO A CA 1
ATOM 767 C C . PRO A 1 110 ? 158.203 128.191 111.564 1.00 78.10 110 PRO A C 1
ATOM 768 O O . PRO A 1 110 ? 158.206 128.406 112.782 1.00 87.26 110 PRO A O 1
ATOM 772 N N . TYR A 1 111 ? 158.349 126.965 111.060 1.00 73.53 111 TYR A N 1
ATOM 773 C CA . TYR A 1 111 ? 158.574 125.812 111.930 1.00 73.73 111 TYR A CA 1
ATOM 774 C C . TYR A 1 111 ? 159.951 125.840 112.583 1.00 79.25 111 TYR A C 1
ATOM 775 O O . TYR A 1 111 ? 160.107 125.412 113.732 1.00 84.01 111 TYR A O 1
ATOM 784 N N . ILE A 1 112 ? 160.963 126.332 111.869 1.00 75.18 112 ILE A N 1
ATOM 785 C CA . ILE A 1 112 ? 162.310 126.401 112.429 1.00 70.37 112 ILE A CA 1
ATOM 786 C C . ILE A 1 112 ? 162.383 127.369 113.607 1.00 76.52 112 ILE A C 1
ATOM 787 O O . ILE A 1 112 ? 162.997 127.060 114.635 1.00 80.24 112 ILE A O 1
ATOM 792 N N . LEU A 1 113 ? 161.762 128.544 113.492 1.00 76.11 113 LEU A N 1
ATOM 793 C CA . LEU A 1 113 ? 161.698 129.450 114.639 1.00 73.55 113 LEU A CA 1
ATOM 794 C C . LEU A 1 113 ? 160.890 128.861 115.790 1.00 74.23 113 LEU A C 1
ATOM 795 O O . LEU A 1 113 ? 161.250 129.036 116.960 1.00 85.63 113 LEU A O 1
ATOM 800 N N . LEU A 1 114 ? 159.789 128.175 115.483 1.00 70.59 114 LEU A N 1
ATOM 801 C CA . LEU A 1 114 ? 159.024 127.488 116.520 1.00 74.50 114 LEU A CA 1
ATOM 802 C C . LEU A 1 114 ? 159.858 126.428 117.231 1.00 77.26 114 LEU A C 1
ATOM 803 O O . LEU A 1 114 ? 159.781 126.285 118.457 1.00 81.69 114 LEU A O 1
ATOM 808 N N . LEU A 1 115 ? 160.655 125.671 116.475 1.00 74.78 115 LEU A N 1
ATOM 809 C CA . LEU A 1 115 ? 161.529 124.660 117.064 1.00 75.51 115 LEU A CA 1
ATOM 810 C C . LEU A 1 115 ? 162.529 125.256 118.052 1.00 78.78 115 LEU A C 1
ATOM 811 O O . LEU A 1 115 ? 162.746 124.696 119.132 1.00 86.80 115 LEU A O 1
ATOM 816 N N . PHE A 1 116 ? 163.148 126.387 117.707 1.00 77.71 116 PHE A N 1
ATOM 817 C CA . PHE A 1 116 ? 164.041 127.057 118.652 1.00 77.07 116 PHE A CA 1
ATOM 818 C C . PHE A 1 116 ? 163.310 127.515 119.909 1.00 76.94 116 PHE A C 1
ATOM 819 O O . PHE A 1 116 ? 163.826 127.359 121.021 1.00 82.04 116 PHE A O 1
ATOM 827 N N . ALA A 1 117 ? 162.119 128.095 119.755 1.00 73.80 117 ALA A N 1
ATOM 828 C CA . ALA A 1 117 ? 161.338 128.507 120.918 1.00 72.77 117 ALA A CA 1
ATOM 829 C C . ALA A 1 117 ? 161.067 127.340 121.861 1.00 80.00 117 ALA A C 1
ATOM 830 O O . ALA A 1 117 ? 161.197 127.475 123.083 1.00 92.21 117 ALA A O 1
ATOM 832 N N . ILE A 1 118 ? 160.684 126.187 121.312 1.00 77.15 118 ILE A N 1
ATOM 833 C CA . ILE A 1 118 ? 160.440 125.003 122.132 1.00 77.48 118 ILE A CA 1
ATOM 834 C C . ILE A 1 118 ? 161.724 124.507 122.791 1.00 78.96 118 ILE A C 1
ATOM 835 O O . ILE A 1 118 ? 161.764 124.278 124.005 1.00 88.80 118 ILE A O 1
ATOM 840 N N . LEU A 1 119 ? 162.789 124.325 122.006 1.00 75.13 119 LEU A N 1
ATOM 841 C CA . LEU A 1 119 ? 164.034 123.797 122.559 1.00 75.99 119 LEU A CA 1
ATOM 842 C C . LEU A 1 119 ? 164.620 124.688 123.649 1.00 81.32 119 LEU A C 1
ATOM 843 O O . LEU A 1 119 ? 165.310 124.191 124.546 1.00 89.23 119 LEU A O 1
ATOM 848 N N . LEU A 1 120 ? 164.376 125.995 123.590 1.00 81.00 120 LEU A N 1
ATOM 849 C CA . LEU A 1 120 ? 164.823 126.899 124.644 1.00 78.49 120 LEU A CA 1
ATOM 850 C C . LEU A 1 120 ? 163.929 126.883 125.878 1.00 83.50 120 LEU A C 1
ATOM 851 O O . LEU A 1 120 ? 164.373 127.299 126.953 1.00 91.23 120 LEU A O 1
ATOM 856 N N . TYR A 1 121 ? 162.689 126.412 125.751 1.00 81.22 121 TYR A N 1
ATOM 857 C CA . TYR A 1 121 ? 161.807 126.272 126.905 1.00 83.47 121 TYR A CA 1
ATOM 858 C C . TYR A 1 121 ? 162.060 124.992 127.695 1.00 89.77 121 TYR A C 1
ATOM 859 O O . TYR A 1 121 ? 161.874 124.982 128.916 1.00 99.20 121 TYR A O 1
ATOM 868 N N . LEU A 1 122 ? 162.471 123.915 127.026 1.00 84.77 122 LEU A N 1
ATOM 869 C CA . LEU A 1 122 ? 162.644 122.630 127.703 1.00 86.52 122 LEU A CA 1
ATOM 870 C C . LEU A 1 122 ? 163.604 122.650 128.893 1.00 92.93 122 LEU A C 1
ATOM 871 O O . LEU A 1 122 ? 163.303 121.976 129.893 1.00 99.07 122 LEU A O 1
ATOM 876 N N . PRO A 1 123 ? 164.744 123.355 128.867 1.00 92.51 123 PRO A N 1
ATOM 877 C CA . PRO A 1 123 ? 165.557 123.453 130.095 1.00 91.35 123 PRO A CA 1
ATOM 878 C C . PRO A 1 123 ? 164.830 124.050 131.290 1.00 94.25 123 PRO A C 1
ATOM 879 O O . PRO A 1 123 ? 165.004 123.564 132.415 1.00 101.11 123 PRO A O 1
ATOM 883 N N . ALA A 1 124 ? 164.026 125.092 131.086 1.00 91.87 124 ALA A N 1
ATOM 884 C CA . ALA A 1 124 ? 163.244 125.653 132.184 1.00 93.96 124 ALA A CA 1
ATOM 885 C C . ALA A 1 124 ? 162.179 124.678 132.671 1.00 99.84 124 ALA A C 1
ATOM 886 O O . ALA A 1 124 ? 161.972 124.529 133.881 1.00 109.86 124 ALA A O 1
ATOM 888 N N . LEU A 1 125 ? 161.489 124.016 131.743 1.00 94.44 125 LEU A N 1
ATOM 889 C CA . LEU A 1 125 ? 160.506 122.999 132.106 1.00 96.51 125 LEU A CA 1
ATOM 890 C C . LEU A 1 125 ? 161.131 121.849 132.891 1.00 98.06 125 LEU A C 1
ATOM 891 O O . LEU A 1 125 ? 160.531 121.346 133.849 1.00 104.77 125 LEU A O 1
ATOM 896 N N . PHE A 1 126 ? 162.332 121.417 132.504 1.00 94.39 126 PHE A N 1
ATOM 897 C CA . PHE A 1 126 ? 163.033 120.385 133.265 1.00 95.96 126 PHE A CA 1
ATOM 898 C C . PHE A 1 126 ? 163.395 120.843 134.676 1.00 101.98 126 PHE A C 1
ATOM 899 O O . PHE A 1 126 ? 163.258 120.073 135.633 1.00 108.55 126 PHE A O 1
ATOM 907 N N . TRP A 1 127 ? 163.872 122.079 134.829 1.00 99.30 127 TRP A N 1
ATOM 908 C CA . TRP A 1 127 ? 164.150 122.599 136.166 1.00 91.01 127 TRP A CA 1
ATOM 909 C C . TRP A 1 127 ? 162.891 122.624 137.026 1.00 93.59 127 TRP A C 1
ATOM 910 O O . TRP A 1 127 ? 162.913 122.221 138.195 1.00 100.99 127 TRP A O 1
ATOM 921 N N . ARG A 1 128 ? 161.781 123.101 136.461 1.00 92.15 128 ARG A N 1
ATOM 922 C CA . ARG A 1 128 ? 160.503 123.090 137.167 1.00 93.75 128 ARG A CA 1
ATOM 923 C C . ARG A 1 128 ? 160.039 121.679 137.511 1.00 100.11 128 ARG A C 1
ATOM 924 O O . ARG A 1 128 ? 159.342 121.483 138.514 1.00 108.67 128 ARG A O 1
ATOM 932 N N . PHE A 1 129 ? 160.407 120.689 136.698 1.00 102.53 129 PHE A N 1
ATOM 933 C CA . PHE A 1 129 ? 160.014 119.305 136.950 1.00 105.14 129 PHE A CA 1
ATOM 934 C C . PHE A 1 129 ? 160.942 118.592 137.931 1.00 105.95 129 PHE A C 1
ATOM 935 O O . PHE A 1 129 ? 160.473 117.907 138.845 1.00 109.69 129 PHE A O 1
ATOM 943 N N . SER A 1 130 ? 162.258 118.738 137.766 1.00 103.67 130 SER A N 1
ATOM 944 C CA . SER A 1 130 ? 163.214 117.848 138.412 1.00 105.92 130 SER A CA 1
ATOM 945 C C . SER A 1 130 ? 163.945 118.446 139.606 1.00 111.69 130 SER A C 1
ATOM 946 O O . SER A 1 130 ? 164.524 117.688 140.389 1.00 119.30 130 SER A O 1
ATOM 949 N N . ALA A 1 131 ? 163.938 119.753 139.771 1.00 107.74 131 ALA A N 1
ATOM 950 C CA . ALA A 1 131 ? 164.726 120.392 140.821 1.00 102.17 131 ALA A CA 1
ATOM 951 C C . ALA A 1 131 ? 163.904 121.302 141.720 1.00 102.33 131 ALA A C 1
ATOM 952 O O . ALA A 1 131 ? 164.093 121.279 142.938 1.00 111.96 131 ALA A O 1
ATOM 954 N N . ALA A 1 132 ? 163.011 122.108 141.149 1.00 101.56 132 ALA A N 1
ATOM 955 C CA . ALA A 1 132 ? 162.212 123.035 141.947 1.00 106.78 132 ALA A CA 1
ATOM 956 C C . ALA A 1 132 ? 161.425 122.390 143.088 1.00 114.78 132 ALA A C 1
ATOM 957 O O . ALA A 1 132 ? 161.327 123.022 144.154 1.00 122.68 132 ALA A O 1
ATOM 959 N N . PRO A 1 133 ? 160.843 121.189 142.958 1.00 113.32 133 PRO A N 1
ATOM 960 C CA . PRO A 1 133 ? 160.131 120.615 144.119 1.00 116.73 133 PRO A CA 1
ATOM 961 C C . PRO A 1 133 ? 161.012 120.388 145.338 1.00 116.36 133 PRO A C 1
ATOM 962 O O . PRO A 1 133 ? 160.610 120.732 146.457 1.00 116.02 133 PRO A O 1
ATOM 966 N N . HIS A 1 134 ? 162.202 119.811 145.159 1.00 116.19 134 HIS A N 1
ATOM 967 C CA . HIS A 1 134 ? 163.104 119.606 146.290 1.00 118.84 134 HIS A CA 1
ATOM 968 C C . HIS A 1 134 ? 163.557 120.934 146.887 1.00 119.47 134 HIS A C 1
ATOM 969 O O . HIS A 1 134 ? 163.516 121.127 148.108 1.00 124.66 134 HIS A O 1
ATOM 976 N N . LEU A 1 135 ? 164.008 121.855 146.034 1.00 115.33 135 LEU A N 1
ATOM 977 C CA . LEU A 1 135 ? 164.432 123.178 146.485 1.00 113.39 135 LEU A CA 1
ATOM 978 C C . LEU A 1 135 ? 163.329 123.923 147.233 1.00 114.91 135 LEU A C 1
ATOM 979 O O . LEU A 1 135 ? 163.595 124.579 148.247 1.00 120.81 135 LEU A O 1
ATOM 984 N N . CYS A 1 136 ? 162.089 123.843 146.746 1.00 112.54 136 CYS A N 1
ATOM 985 C CA . CYS A 1 136 ? 160.967 124.489 147.426 1.00 116.22 136 CYS A CA 1
ATOM 986 C C . CYS A 1 136 ? 160.785 123.978 148.852 1.00 121.89 136 CYS A C 1
ATOM 987 O O . CYS A 1 136 ? 160.621 124.768 149.789 1.00 126.12 136 CYS A O 1
ATOM 990 N N . SER A 1 137 ? 160.798 122.657 149.035 1.00 121.84 137 SER A N 1
ATOM 991 C CA . SER A 1 137 ? 160.647 122.083 150.372 1.00 122.12 137 SER A CA 1
ATOM 992 C C . SER A 1 137 ? 161.767 122.510 151.316 1.00 122.10 137 SER A C 1
ATOM 993 O O . SER A 1 137 ? 161.533 122.709 152.514 1.00 124.14 137 SER A O 1
ATOM 996 N N . ASP A 1 138 ? 162.987 122.661 150.801 1.00 120.84 138 ASP A N 1
ATOM 997 C CA . ASP A 1 138 ? 164.093 123.133 151.630 1.00 118.87 138 ASP A CA 1
ATOM 998 C C . ASP A 1 138 ? 163.977 124.618 151.965 1.00 118.87 138 ASP A C 1
ATOM 999 O O . ASP A 1 138 ? 164.144 125.013 153.124 1.00 125.39 138 ASP A O 1
ATOM 1004 N N . LEU A 1 139 ? 163.697 125.458 150.967 1.00 116.92 139 LEU A N 1
ATOM 1005 C CA . LEU A 1 139 ? 163.580 126.893 151.223 1.00 119.31 139 LEU A CA 1
ATOM 1006 C C . LEU A 1 139 ? 162.437 127.218 152.180 1.00 122.06 139 LEU A C 1
ATOM 1007 O O . LEU A 1 139 ? 162.559 128.124 153.012 1.00 125.62 139 LEU A O 1
ATOM 1012 N N . LYS A 1 140 ? 161.316 126.503 152.071 1.00 119.88 140 LYS A N 1
ATOM 1013 C CA . LYS A 1 140 ? 160.234 126.660 153.042 1.00 119.26 140 LYS A CA 1
ATOM 1014 C C . LYS A 1 140 ? 160.705 126.392 154.468 1.00 122.90 140 LYS A C 1
ATOM 1015 O O . LYS A 1 140 ? 160.365 127.138 155.394 1.00 126.70 140 LYS A O 1
ATOM 1021 N N . PHE A 1 141 ? 161.486 125.330 154.664 1.00 118.92 141 PHE A N 1
ATOM 1022 C CA . PHE A 1 141 ? 162.037 125.028 155.982 1.00 115.86 141 PHE A CA 1
ATOM 1023 C C . PHE A 1 141 ? 163.064 126.065 156.426 1.00 121.94 141 PHE A C 1
ATOM 1024 O O . PHE A 1 141 ? 162.945 126.643 157.512 1.00 129.69 141 PHE A O 1
ATOM 1032 N N . ILE A 1 142 ? 164.084 126.309 155.601 1.00 119.11 142 ILE A N 1
ATOM 1033 C CA . ILE A 1 142 ? 165.210 127.148 156.009 1.00 118.00 142 ILE A CA 1
ATOM 1034 C C . ILE A 1 142 ? 164.762 128.566 156.349 1.00 123.30 142 ILE A C 1
ATOM 1035 O O . ILE A 1 142 ? 165.209 129.148 157.345 1.00 131.18 142 ILE A O 1
ATOM 1040 N N . MET A 1 143 ? 163.872 129.143 155.541 1.00 120.56 143 MET A N 1
ATOM 1041 C CA . MET A 1 143 ? 163.429 130.515 155.781 1.00 127.92 143 MET A CA 1
ATOM 1042 C C . MET A 1 143 ? 162.645 130.663 157.082 1.00 132.32 143 MET A C 1
ATOM 1043 O O . MET A 1 143 ? 162.833 131.643 157.812 1.00 136.63 143 MET A O 1
ATOM 1048 N N . GLU A 1 144 ? 161.759 129.715 157.390 1.00 130.76 144 GLU A N 1
ATOM 1049 C CA . GLU A 1 144 ? 160.982 129.810 158.625 1.00 132.14 144 GLU A CA 1
ATOM 1050 C C . GLU A 1 144 ? 161.838 129.640 159.876 1.00 130.75 144 GLU A C 1
ATOM 1051 O O . GLU A 1 144 ? 161.549 130.257 160.907 1.00 136.13 144 GLU A O 1
ATOM 1057 N N . GLU A 1 145 ? 162.885 128.820 159.813 1.00 127.28 145 GLU A N 1
ATOM 1058 C CA . GLU A 1 145 ? 163.826 128.713 160.923 1.00 131.93 145 GLU A CA 1
ATOM 1059 C C . GLU A 1 145 ? 164.792 129.892 161.012 1.00 130.99 145 GLU A C 1
ATOM 1060 O O . GLU A 1 145 ? 165.170 130.289 162.119 1.00 135.15 145 GLU A O 1
ATOM 1066 N N . LEU A 1 146 ? 165.202 130.456 159.875 1.00 128.91 146 LEU A N 1
ATOM 1067 C CA . LEU A 1 146 ? 165.974 131.697 159.887 1.00 128.48 146 LEU A CA 1
ATOM 1068 C C . LEU A 1 146 ? 165.189 132.857 160.489 1.00 132.73 146 LEU A C 1
ATOM 1069 O O . LEU A 1 146 ? 165.756 133.695 161.201 1.00 136.01 146 LEU A O 1
ATOM 1074 N N . ASP A 1 147 ? 163.887 132.930 160.207 1.00 132.24 147 ASP A N 1
ATOM 1075 C CA . ASP A 1 147 ? 163.047 133.965 160.806 1.00 134.87 147 ASP A CA 1
ATOM 1076 C C . ASP A 1 147 ? 163.069 133.911 162.331 1.00 135.54 147 ASP A C 1
ATOM 1077 O O . ASP A 1 147 ? 163.110 134.954 162.994 1.00 139.05 147 ASP A O 1
ATOM 1082 N N . LYS A 1 148 ? 163.037 132.708 162.904 1.00 136.15 148 LYS A N 1
ATOM 1083 C CA . LYS A 1 148 ? 163.170 132.564 164.352 1.00 134.38 148 LYS A CA 1
ATOM 1084 C C . LYS A 1 148 ? 164.528 133.041 164.860 1.00 132.84 148 LYS A C 1
ATOM 1085 O O . LYS A 1 148 ? 164.609 133.703 165.902 1.00 136.10 148 LYS A O 1
ATOM 1091 N N . VAL A 1 149 ? 165.605 132.708 164.148 1.00 130.62 149 VAL A N 1
ATOM 1092 C CA . VAL A 1 149 ? 166.937 133.193 164.513 1.00 130.10 149 VAL A CA 1
ATOM 1093 C C . VAL A 1 149 ? 167.015 134.718 164.472 1.00 135.20 149 VAL A C 1
ATOM 1094 O O . VAL A 1 149 ? 167.570 135.346 165.383 1.00 141.07 149 VAL A O 1
ATOM 1098 N N . TYR A 1 150 ? 166.464 135.339 163.429 1.00 135.71 150 TYR A N 1
ATOM 1099 C CA . TYR A 1 150 ? 166.487 136.799 163.341 1.00 137.11 150 TYR A CA 1
ATOM 1100 C C . TYR A 1 150 ? 165.636 137.468 164.417 1.00 140.85 150 TYR A C 1
ATOM 1101 O O . TYR A 1 150 ? 166.066 138.457 165.022 1.00 146.44 150 TYR A O 1
ATOM 1110 N N . ASN A 1 151 ? 164.429 136.958 164.667 1.00 137.27 151 ASN A N 1
ATOM 1111 C CA . ASN A 1 151 ? 163.595 137.517 165.730 1.00 135.07 151 ASN A CA 1
ATOM 1112 C C . ASN A 1 151 ? 164.269 137.431 167.097 1.00 141.60 151 ASN A C 1
ATOM 1113 O O . ASN A 1 151 ? 164.154 138.356 167.910 1.00 147.13 151 ASN A O 1
ATOM 1118 N N . ARG A 1 152 ? 164.971 136.331 167.370 1.00 141.55 152 ARG A N 1
ATOM 1119 C CA . ARG A 1 152 ? 165.758 136.233 168.598 1.00 142.47 152 ARG A CA 1
ATOM 1120 C C . ARG A 1 152 ? 166.882 137.264 168.647 1.00 147.80 152 ARG A C 1
ATOM 1121 O O . ARG A 1 152 ? 167.106 137.898 169.686 1.00 154.07 152 ARG A O 1
ATOM 1129 N N . ALA A 1 153 ? 167.604 137.442 167.540 1.00 147.69 153 ALA A N 1
ATOM 1130 C CA . ALA A 1 153 ? 168.663 138.448 167.481 1.00 149.06 153 ALA A CA 1
ATOM 1131 C C . ALA A 1 153 ? 168.131 139.868 167.652 1.00 153.87 153 ALA A C 1
ATOM 1132 O O . ALA A 1 153 ? 168.778 140.705 168.293 1.00 155.42 153 ALA A O 1
ATOM 1134 N N . ILE A 1 154 ? 166.961 140.164 167.084 1.00 153.25 154 ILE A N 1
ATOM 1135 C CA . ILE A 1 154 ? 166.336 141.472 167.288 1.00 153.08 154 ILE A CA 1
ATOM 1136 C C . ILE A 1 154 ? 166.004 141.701 168.759 1.00 158.55 154 ILE A C 1
ATOM 1137 O O . ILE A 1 154 ? 166.320 142.754 169.326 1.00 162.73 154 ILE A O 1
ATOM 1142 N N . LYS A 1 155 ? 165.359 140.723 169.398 1.00 157.84 155 LYS A N 1
ATOM 1143 C CA . LYS A 1 155 ? 165.009 140.859 170.811 1.00 158.47 155 LYS A CA 1
ATOM 1144 C C . LYS A 1 155 ? 166.239 141.035 171.695 1.00 163.37 155 LYS A C 1
ATOM 1145 O O . LYS A 1 155 ? 166.209 141.806 172.661 1.00 169.65 155 LYS A O 1
ATOM 1151 N N . ALA A 1 156 ? 167.327 140.327 171.389 1.00 161.61 156 ALA A N 1
ATOM 1152 C CA . ALA A 1 156 ? 168.580 140.542 172.108 1.00 164.77 156 ALA A CA 1
ATOM 1153 C C . ALA A 1 156 ? 169.116 141.957 171.906 1.00 173.84 156 ALA A C 1
ATOM 1154 O O . ALA A 1 156 ? 169.455 142.646 172.875 1.00 179.20 156 ALA A O 1
ATOM 1156 N N . ALA A 1 157 ? 169.208 142.405 170.653 1.00 173.57 157 ALA A N 1
ATOM 1157 C CA . ALA A 1 157 ? 169.711 143.750 170.381 1.00 176.16 157 ALA A CA 1
ATOM 1158 C C . ALA A 1 157 ? 168.804 144.830 170.962 1.00 180.26 157 ALA A C 1
ATOM 1159 O O . ALA A 1 157 ? 169.289 145.807 171.544 1.00 184.14 157 ALA A O 1
ATOM 1161 N N . LYS A 1 158 ? 167.486 144.678 170.811 1.00 177.72 158 LYS A N 1
ATOM 1162 C CA . LYS A 1 158 ? 166.555 145.649 171.380 1.00 180.67 158 LYS A CA 1
ATOM 1163 C C . LYS A 1 158 ? 166.620 145.688 172.903 1.00 183.72 158 LYS A C 1
ATOM 1164 O O . LYS A 1 158 ? 166.439 146.753 173.503 1.00 186.15 158 LYS A O 1
ATOM 1170 N N . SER A 1 159 ? 166.875 144.547 173.544 1.00 184.38 159 SER A N 1
ATOM 1171 C CA . SER A 1 159 ? 167.061 144.537 174.993 1.00 186.21 159 SER A CA 1
ATOM 1172 C C . SER A 1 159 ? 168.409 145.126 175.396 1.00 188.05 159 SER A C 1
ATOM 1173 O O . SER A 1 159 ? 168.499 145.854 176.391 1.00 186.44 159 SER A O 1
ATOM 1176 N N . ALA A 1 160 ? 169.466 144.826 174.641 1.00 188.84 160 ALA A N 1
ATOM 1177 C CA . ALA A 1 160 ? 170.796 145.305 175.001 1.00 187.09 160 ALA A CA 1
ATOM 1178 C C . ALA A 1 160 ? 171.022 146.768 174.639 1.00 190.40 160 ALA A C 1
ATOM 1179 O O . ALA A 1 160 ? 171.848 147.432 175.277 1.00 186.30 160 ALA A O 1
ATOM 1181 N N . ARG A 1 161 ? 170.319 147.292 173.641 1.00 193.95 161 ARG A N 1
ATOM 1182 C CA . ARG A 1 161 ? 170.633 148.618 173.116 1.00 196.73 161 ARG A CA 1
ATOM 1183 C C . ARG A 1 161 ? 169.351 149.314 172.659 1.00 197.32 161 ARG A C 1
ATOM 1184 O O . ARG A 1 161 ? 169.276 149.875 171.564 1.00 196.64 161 ARG A O 1
ATOM 1192 N N . ASP A 1 162 ? 168.330 149.289 173.514 1.00 198.20 162 ASP A N 1
ATOM 1193 C CA . ASP A 1 162 ? 167.046 149.944 173.255 1.00 197.42 162 ASP A CA 1
ATOM 1194 C C . ASP A 1 162 ? 166.469 149.603 171.883 1.00 190.35 162 ASP A C 1
ATOM 1195 O O . ASP A 1 162 ? 165.601 150.310 171.371 1.00 180.85 162 ASP A O 1
ATOM 1200 N N . PRO A 1 193 ? 170.896 126.385 166.248 1.00 146.18 193 PRO A N 1
ATOM 1201 C CA . PRO A 1 193 ? 172.031 126.122 165.360 1.00 148.74 193 PRO A CA 1
ATOM 1202 C C . PRO A 1 193 ? 171.695 125.103 164.276 1.00 147.58 193 PRO A C 1
ATOM 1203 O O . PRO A 1 193 ? 172.545 124.782 163.446 1.00 147.81 193 PRO A O 1
ATOM 1207 N N . ILE A 1 194 ? 170.461 124.595 164.311 1.00 142.96 194 ILE A N 1
ATOM 1208 C CA . ILE A 1 194 ? 170.051 123.528 163.400 1.00 141.19 194 ILE A CA 1
ATOM 1209 C C . ILE A 1 194 ? 170.206 123.963 161.946 1.00 141.67 194 ILE A C 1
ATOM 1210 O O . ILE A 1 194 ? 170.563 123.158 161.077 1.00 140.14 194 ILE A O 1
ATOM 1215 N N . VAL A 1 195 ? 169.943 125.239 161.659 1.00 139.82 195 VAL A N 1
ATOM 1216 C CA . VAL A 1 195 ? 170.088 125.756 160.300 1.00 132.55 195 VAL A CA 1
ATOM 1217 C C . VAL A 1 195 ? 171.547 125.744 159.865 1.00 134.66 195 VAL A C 1
ATOM 1218 O O . VAL A 1 195 ? 171.874 125.325 158.748 1.00 137.96 195 VAL A O 1
ATOM 1222 N N . GLU A 1 196 ? 172.445 126.209 160.735 1.00 134.45 196 GLU A N 1
ATOM 1223 C CA . GLU A 1 196 ? 173.871 126.167 160.427 1.00 142.23 196 GLU A CA 1
ATOM 1224 C C . GLU A 1 196 ? 174.338 124.740 160.165 1.00 141.92 196 GLU A C 1
ATOM 1225 O O . GLU A 1 196 ? 175.052 124.478 159.191 1.00 142.41 196 GLU A O 1
ATOM 1231 N N . GLN A 1 197 ? 173.946 123.804 161.030 1.00 141.11 197 GLN A N 1
ATOM 1232 C CA . GLN A 1 197 ? 174.293 122.402 160.818 1.00 137.31 197 GLN A CA 1
ATOM 1233 C C . GLN A 1 197 ? 173.713 121.866 159.512 1.00 131.74 197 GLN A C 1
ATOM 1234 O O . GLN A 1 197 ? 174.406 121.180 158.754 1.00 130.58 197 GLN A O 1
ATOM 1240 N N . TYR A 1 198 ? 172.445 122.176 159.232 1.00 129.88 198 TYR A N 1
ATOM 1241 C CA . TYR A 1 198 ? 171.795 121.691 158.015 1.00 126.35 198 TYR A CA 1
ATOM 1242 C C . TYR A 1 198 ? 172.416 122.279 156.752 1.00 128.23 198 TYR A C 1
ATOM 1243 O O . TYR A 1 198 ? 172.692 121.553 155.790 1.00 130.30 198 TYR A O 1
ATOM 1252 N N . LEU A 1 199 ? 172.630 123.595 156.728 1.00 127.94 199 LEU A N 1
ATOM 1253 C CA . LEU A 1 199 ? 173.263 124.224 155.572 1.00 124.36 199 LEU A CA 1
ATOM 1254 C C . LEU A 1 199 ? 174.677 123.704 155.330 1.00 127.75 199 LEU A C 1
ATOM 1255 O O . LEU A 1 199 ? 175.090 123.531 154.178 1.00 132.78 199 LEU A O 1
ATOM 1260 N N . LYS A 1 200 ? 175.436 123.456 156.398 1.00 128.08 200 LYS A N 1
ATOM 1261 C CA . LYS A 1 200 ? 176.748 122.831 156.247 1.00 127.95 200 LYS A CA 1
ATOM 1262 C C . LYS A 1 200 ? 176.692 121.436 155.630 1.00 128.41 200 LYS A C 1
ATOM 1263 O O . LYS A 1 200 ? 177.705 120.976 155.091 1.00 128.97 200 LYS A O 1
ATOM 1269 N N . THR A 1 201 ? 175.551 120.746 155.693 1.00 129.41 201 THR A N 1
ATOM 1270 C CA . THR A 1 201 ? 175.412 119.503 154.937 1.00 128.79 201 THR A CA 1
ATOM 1271 C C . THR A 1 201 ? 175.313 119.742 153.435 1.00 130.81 201 THR A C 1
ATOM 1272 O O . THR A 1 201 ? 175.752 118.898 152.647 1.00 130.81 201 THR A O 1
ATOM 1276 N N . LYS A 1 202 ? 174.745 120.876 153.018 1.00 130.70 202 LYS A N 1
ATOM 1277 C CA . LYS A 1 202 ? 174.472 121.093 151.599 1.00 128.16 202 LYS A CA 1
ATOM 1278 C C . LYS A 1 202 ? 175.744 121.245 150.773 1.00 133.11 202 LYS A C 1
ATOM 1279 O O . LYS A 1 202 ? 175.775 120.825 149.611 1.00 140.52 202 LYS A O 1
ATOM 1285 N N . LYS A 1 203 ? 176.797 121.832 151.342 1.00 129.72 203 LYS A N 1
ATOM 1286 C CA . LYS A 1 203 ? 178.065 121.957 150.630 1.00 135.99 203 LYS A CA 1
ATOM 1287 C C . LYS A 1 203 ? 178.743 120.617 150.376 1.00 140.65 203 LYS A C 1
ATOM 1288 O O . LYS A 1 203 ? 179.698 120.565 149.594 1.00 146.40 203 LYS A O 1
ATOM 1294 N N . ASN A 1 204 ? 178.280 119.543 151.009 1.00 135.94 204 ASN A N 1
ATOM 1295 C CA . ASN A 1 204 ? 178.752 118.198 150.712 1.00 139.15 204 ASN A CA 1
ATOM 1296 C C . ASN A 1 204 ? 178.008 117.522 149.564 1.00 141.09 204 ASN A C 1
ATOM 1297 O O . ASN A 1 204 ? 178.461 116.474 149.092 1.00 145.28 204 ASN A O 1
ATOM 1302 N N . SER A 1 205 ? 176.892 118.083 149.096 1.00 139.19 205 SER A N 1
ATOM 1303 C CA . SER A 1 205 ? 175.961 117.305 148.285 1.00 140.60 205 SER A CA 1
ATOM 1304 C C . SER A 1 205 ? 176.216 117.433 146.787 1.00 141.74 205 SER A C 1
ATOM 1305 O O . SER A 1 205 ? 176.218 116.420 146.080 1.00 145.88 205 SER A O 1
ATOM 1308 N N . SER A 1 206 ? 176.452 118.652 146.291 1.00 138.56 206 SER A N 1
ATOM 1309 C CA . SER A 1 206 ? 176.664 118.914 144.859 1.00 136.73 206 SER A CA 1
ATOM 1310 C C . SER A 1 206 ? 175.615 118.235 143.976 1.00 128.56 206 SER A C 1
ATOM 1311 O O . SER A 1 206 ? 175.882 117.889 142.823 1.00 119.82 206 SER A O 1
ATOM 1314 N N . HIS A 1 207 ? 174.410 118.042 144.512 1.00 129.42 207 HIS A N 1
ATOM 1315 C CA . HIS A 1 207 ? 173.323 117.415 143.764 1.00 124.77 207 HIS A CA 1
ATOM 1316 C C . HIS A 1 207 ? 172.658 118.392 142.796 1.00 123.44 207 HIS A C 1
ATOM 1317 O O . HIS A 1 207 ? 172.611 118.149 141.585 1.00 121.25 207 HIS A O 1
ATOM 1324 N N . LEU A 1 208 ? 172.138 119.504 143.318 1.00 124.93 208 LEU A N 1
ATOM 1325 C CA . LEU A 1 208 ? 171.386 120.452 142.498 1.00 115.66 208 LEU A CA 1
ATOM 1326 C C . LEU A 1 208 ? 172.278 121.265 141.568 1.00 112.93 208 LEU A C 1
ATOM 1327 O O . LEU A 1 208 ? 171.820 121.702 140.506 1.00 116.78 208 LEU A O 1
ATOM 1332 N N . ILE A 1 209 ? 173.537 121.490 141.947 1.00 111.39 209 ILE A N 1
ATOM 1333 C CA . ILE A 1 209 ? 174.453 122.259 141.106 1.00 109.39 209 ILE A CA 1
ATOM 1334 C C . ILE A 1 209 ? 174.635 121.610 139.735 1.00 114.58 209 ILE A C 1
ATOM 1335 O O . ILE A 1 209 ? 174.769 122.307 138.722 1.00 116.67 209 ILE A O 1
ATOM 1340 N N . MET A 1 210 ? 174.641 120.277 139.672 1.00 114.98 210 MET A N 1
ATOM 1341 C CA . MET A 1 210 ? 174.705 119.614 138.371 1.00 109.44 210 MET A CA 1
ATOM 1342 C C . MET A 1 210 ? 173.430 119.825 137.561 1.00 105.43 210 MET A C 1
ATOM 1343 O O . MET A 1 210 ? 173.494 120.081 136.353 1.00 111.19 210 MET A O 1
ATOM 1348 N N . LYS A 1 211 ? 172.265 119.714 138.200 1.00 100.98 211 LYS A N 1
ATOM 1349 C CA . LYS A 1 211 ? 171.006 119.996 137.515 1.00 100.33 211 LYS A CA 1
ATOM 1350 C C . LYS A 1 211 ? 170.928 121.438 137.024 1.00 101.20 211 LYS A C 1
ATOM 1351 O O . LYS A 1 211 ? 170.453 121.697 135.913 1.00 106.73 211 LYS A O 1
ATOM 1357 N N . TYR A 1 212 ? 171.394 122.389 137.833 1.00 99.22 212 TYR A N 1
ATOM 1358 C CA . TYR A 1 212 ? 171.365 123.797 137.443 1.00 95.14 212 TYR A CA 1
ATOM 1359 C C . TYR A 1 212 ? 172.317 124.096 136.289 1.00 98.08 212 TYR A C 1
ATOM 1360 O O . TYR A 1 212 ? 171.909 124.659 135.267 1.00 103.64 212 TYR A O 1
ATOM 1369 N N . ILE A 1 213 ? 173.592 123.738 136.440 1.00 95.57 213 ILE A N 1
ATOM 1370 C CA . ILE A 1 213 ? 174.595 124.063 135.429 1.00 96.69 213 ILE A CA 1
ATOM 1371 C C . ILE A 1 213 ? 174.280 123.395 134.094 1.00 99.63 213 ILE A C 1
ATOM 1372 O O . ILE A 1 213 ? 174.480 123.989 133.027 1.00 106.49 213 ILE A O 1
ATOM 1377 N N . SER A 1 214 ? 173.769 122.163 134.122 1.00 98.04 214 SER A N 1
ATOM 1378 C CA . SER A 1 214 ? 173.364 121.515 132.877 1.00 94.61 214 SER A CA 1
ATOM 1379 C C . SER A 1 214 ? 172.183 122.214 132.206 1.00 92.21 214 SER A C 1
ATOM 1380 O O . SER A 1 214 ? 172.124 122.281 130.974 1.00 95.97 214 SER A O 1
ATOM 1383 N N . CYS A 1 215 ? 171.232 122.737 132.983 1.00 90.95 215 CYS A N 1
ATOM 1384 C CA . CYS A 1 215 ? 170.157 123.529 132.386 1.00 89.14 215 CYS A CA 1
ATOM 1385 C C . CYS A 1 215 ? 170.676 124.815 131.751 1.00 90.66 215 CYS A C 1
ATOM 1386 O O . CYS A 1 215 ? 170.214 125.215 130.676 1.00 91.87 215 CYS A O 1
ATOM 1389 N N . ARG A 1 216 ? 171.631 125.478 132.404 1.00 93.33 216 ARG A N 1
ATOM 1390 C CA . ARG A 1 216 ? 172.292 126.637 131.811 1.00 91.91 216 ARG A CA 1
ATOM 1391 C C . ARG A 1 216 ? 173.070 126.263 130.553 1.00 92.47 216 ARG A C 1
ATOM 1392 O O . ARG A 1 216 ? 173.001 126.959 129.533 1.00 97.21 216 ARG A O 1
ATOM 1400 N N . LEU A 1 217 ? 173.824 125.165 130.613 1.00 92.14 217 LEU A N 1
ATOM 1401 C CA . LEU A 1 217 ? 174.673 124.750 129.498 1.00 90.26 217 LEU A CA 1
ATOM 1402 C C . LEU A 1 217 ? 173.873 124.362 128.256 1.00 88.73 217 LEU A C 1
ATOM 1403 O O . LEU A 1 217 ? 174.265 124.704 127.134 1.00 90.38 217 LEU A O 1
ATOM 1408 N N . VAL A 1 218 ? 172.764 123.642 128.425 1.00 86.69 218 VAL A N 1
ATOM 1409 C CA . VAL A 1 218 ? 171.886 123.349 127.291 1.00 82.93 218 VAL A CA 1
ATOM 1410 C C . VAL A 1 218 ? 171.317 124.625 126.679 1.00 84.57 218 VAL A C 1
ATOM 1411 O O . VAL A 1 218 ? 171.262 124.767 125.451 1.00 88.69 218 VAL A O 1
ATOM 1415 N N . THR A 1 219 ? 170.892 125.574 127.514 1.00 85.02 219 THR A N 1
ATOM 1416 C CA . THR A 1 219 ? 170.391 126.846 126.997 1.00 81.44 219 THR A CA 1
ATOM 1417 C C . THR A 1 219 ? 171.448 127.584 126.180 1.00 83.43 219 THR A C 1
ATOM 1418 O O . THR A 1 219 ? 171.146 128.141 125.118 1.00 88.77 219 THR A O 1
ATOM 1422 N N . PHE A 1 220 ? 172.691 127.597 126.658 1.00 82.96 220 PHE A N 1
ATOM 1423 C CA . PHE A 1 220 ? 173.797 128.189 125.908 1.00 80.48 220 PHE A CA 1
ATOM 1424 C C . PHE A 1 220 ? 173.998 127.536 124.542 1.00 85.51 220 PHE A C 1
ATOM 1425 O O . PHE A 1 220 ? 174.125 128.228 123.525 1.00 91.27 220 PHE A O 1
ATOM 1433 N N . VAL A 1 221 ? 174.043 126.204 124.499 1.00 84.09 221 VAL A N 1
ATOM 1434 C CA . VAL A 1 221 ? 174.263 125.491 123.240 1.00 81.28 221 VAL A CA 1
ATOM 1435 C C . VAL A 1 221 ? 173.153 125.757 122.226 1.00 83.62 221 VAL A C 1
ATOM 1436 O O . VAL A 1 221 ? 173.424 125.997 121.043 1.00 88.45 221 VAL A O 1
ATOM 1440 N N . VAL A 1 222 ? 171.894 125.727 122.662 1.00 79.40 222 VAL A N 1
ATOM 1441 C CA . VAL A 1 222 ? 170.786 125.964 121.737 1.00 78.80 222 VAL A CA 1
ATOM 1442 C C . VAL A 1 222 ? 170.792 127.393 121.197 1.00 80.37 222 VAL A C 1
ATOM 1443 O O . VAL A 1 222 ? 170.526 127.617 120.011 1.00 86.39 222 VAL A O 1
ATOM 1447 N N . ILE A 1 223 ? 171.091 128.379 122.043 1.00 77.77 223 ILE A N 1
ATOM 1448 C CA . ILE A 1 223 ? 171.209 129.756 121.561 1.00 75.58 223 ILE A CA 1
ATOM 1449 C C . ILE A 1 223 ? 172.348 129.896 120.556 1.00 80.98 223 ILE A C 1
ATOM 1450 O O . ILE A 1 223 ? 172.212 130.582 119.536 1.00 84.62 223 ILE A O 1
ATOM 1455 N N . LEU A 1 224 ? 173.479 129.242 120.817 1.00 84.55 224 LEU A N 1
ATOM 1456 C CA . LEU A 1 224 ? 174.612 129.304 119.896 1.00 83.98 224 LEU A CA 1
ATOM 1457 C C . LEU A 1 224 ? 174.294 128.669 118.545 1.00 84.43 224 LEU A C 1
ATOM 1458 O O . LEU A 1 224 ? 174.637 129.225 117.495 1.00 88.75 224 LEU A O 1
ATOM 1463 N N . LEU A 1 225 ? 173.650 127.500 118.551 1.00 82.32 225 LEU A N 1
ATOM 1464 C CA . LEU A 1 225 ? 173.235 126.858 117.305 1.00 81.84 225 LEU A CA 1
ATOM 1465 C C . LEU A 1 225 ? 172.212 127.689 116.534 1.00 84.00 225 LEU A C 1
ATOM 1466 O O . LEU A 1 225 ? 172.271 127.766 115.302 1.00 88.79 225 LEU A O 1
ATOM 1471 N N . ALA A 1 226 ? 171.268 128.314 117.238 1.00 80.38 226 ALA A N 1
ATOM 1472 C CA . ALA A 1 226 ? 170.324 129.219 116.587 1.00 76.17 226 ALA A CA 1
ATOM 1473 C C . ALA A 1 226 ? 171.013 130.416 115.938 1.00 79.69 226 ALA A C 1
ATOM 1474 O O . ALA A 1 226 ? 170.630 130.836 114.841 1.00 85.86 226 ALA A O 1
ATOM 1476 N N . CYS A 1 227 ? 172.030 130.977 116.592 1.00 79.18 227 CYS A N 1
ATOM 1477 C CA . CYS A 1 227 ? 172.803 132.055 115.978 1.00 78.36 227 CYS A CA 1
ATOM 1478 C C . CYS A 1 227 ? 173.509 131.609 114.702 1.00 79.78 227 CYS A C 1
ATOM 1479 O O . CYS A 1 227 ? 173.551 132.356 113.718 1.00 80.80 227 CYS A O 1
ATOM 1482 N N . ILE A 1 228 ? 174.074 130.403 114.699 1.00 78.22 228 ILE A N 1
ATOM 1483 C CA . ILE A 1 228 ? 174.717 129.878 113.495 1.00 76.29 228 ILE A CA 1
ATOM 1484 C C . ILE A 1 228 ? 173.716 129.719 112.353 1.00 79.62 228 ILE A C 1
ATOM 1485 O O . ILE A 1 228 ? 173.994 130.096 111.209 1.00 84.78 228 ILE A O 1
ATOM 1490 N N . TYR A 1 229 ? 172.542 129.155 112.640 1.00 77.68 229 TYR A N 1
ATOM 1491 C CA . TYR A 1 229 ? 171.503 129.042 111.617 1.00 72.61 229 TYR A CA 1
ATOM 1492 C C . TYR A 1 229 ? 171.032 130.401 111.107 1.00 77.53 229 TYR A C 1
ATOM 1493 O O . TYR A 1 229 ? 170.980 130.635 109.894 1.00 85.26 229 TYR A O 1
ATOM 1502 N N . LEU A 1 230 ? 170.667 131.304 112.018 1.00 73.77 230 LEU A N 1
ATOM 1503 C CA . LEU A 1 230 ? 170.094 132.585 111.612 1.00 71.01 230 LEU A CA 1
ATOM 1504 C C . LEU A 1 230 ? 171.071 133.423 110.797 1.00 78.16 230 LEU A C 1
ATOM 1505 O O . LEU A 1 230 ? 170.668 134.099 109.844 1.00 85.18 230 LEU A O 1
ATOM 1510 N N . SER A 1 231 ? 172.354 133.395 111.148 1.00 77.45 231 SER A N 1
ATOM 1511 C CA . SER A 1 231 ? 173.348 134.097 110.342 1.00 77.01 231 SER A CA 1
ATOM 1512 C C . SER A 1 231 ? 173.531 133.461 108.968 1.00 78.55 231 SER A C 1
ATOM 1513 O O . SER A 1 231 ? 173.745 134.170 107.978 1.00 84.61 231 SER A O 1
ATOM 1516 N N . TYR A 1 232 ? 173.459 132.132 108.880 1.00 75.17 232 TYR A N 1
ATOM 1517 C CA . TYR A 1 232 ? 173.442 131.475 107.574 1.00 75.24 232 TYR A CA 1
ATOM 1518 C C . TYR A 1 232 ? 172.212 131.855 106.754 1.00 78.19 232 TYR A C 1
ATOM 1519 O O . TYR A 1 232 ? 172.328 132.237 105.584 1.00 83.23 232 TYR A O 1
ATOM 1528 N N . TYR A 1 233 ? 171.022 131.746 107.348 1.00 73.95 233 TYR A N 1
ATOM 1529 C CA . TYR A 1 233 ? 169.791 132.046 106.618 1.00 73.00 233 TYR A CA 1
ATOM 1530 C C . TYR A 1 233 ? 169.730 133.500 106.162 1.00 77.32 233 TYR A C 1
ATOM 1531 O O . TYR A 1 233 ? 169.241 133.792 105.065 1.00 82.08 233 TYR A O 1
ATOM 1540 N N . PHE A 1 234 ? 170.217 134.426 106.987 1.00 78.10 234 PHE A N 1
ATOM 1541 C CA . PHE A 1 234 ? 170.322 135.817 106.559 1.00 75.64 234 PHE A CA 1
ATOM 1542 C C . PHE A 1 234 ? 171.309 135.998 105.410 1.00 77.41 234 PHE A C 1
ATOM 1543 O O . PHE A 1 234 ? 171.141 136.908 104.590 1.00 82.28 234 PHE A O 1
ATOM 1551 N N . SER A 1 235 ? 172.336 135.153 105.328 1.00 75.10 235 SER A N 1
ATOM 1552 C CA . SER A 1 235 ? 173.341 135.300 104.282 1.00 77.70 235 SER A CA 1
ATOM 1553 C C . SER A 1 235 ? 172.880 134.813 102.912 1.00 82.70 235 SER A C 1
ATOM 1554 O O . SER A 1 235 ? 173.528 135.142 101.912 1.00 87.48 235 SER A O 1
ATOM 1557 N N . LEU A 1 236 ? 171.800 134.036 102.835 1.00 81.68 236 LEU A N 1
ATOM 1558 C CA . LEU A 1 236 ? 171.335 133.537 101.545 1.00 80.92 236 LEU A CA 1
ATOM 1559 C C . LEU A 1 236 ? 170.939 134.676 100.612 1.00 86.29 236 LEU A C 1
ATOM 1560 O O . LEU A 1 236 ? 170.358 135.678 101.036 1.00 91.62 236 LEU A O 1
ATOM 1565 N N . SER A 1 237 ? 171.278 134.515 99.332 1.00 88.83 237 SER A N 1
ATOM 1566 C CA . SER A 1 237 ? 170.931 135.502 98.316 1.00 92.58 237 SER A CA 1
ATOM 1567 C C . SER A 1 237 ? 169.428 135.749 98.289 1.00 95.51 237 SER A C 1
ATOM 1568 O O . SER A 1 237 ? 168.626 134.820 98.417 1.00 99.73 237 SER A O 1
ATOM 1571 N N . SER A 1 238 ? 169.046 137.019 98.138 1.00 93.81 238 SER A N 1
ATOM 1572 C CA . SER A 1 238 ? 167.630 137.371 98.124 1.00 95.61 238 SER A CA 1
ATOM 1573 C C . SER A 1 238 ? 166.884 136.717 96.965 1.00 98.35 238 SER A C 1
ATOM 1574 O O . SER A 1 238 ? 165.713 136.350 97.111 1.00 101.37 238 SER A O 1
ATOM 1577 N N . LEU A 1 239 ? 167.539 136.562 95.813 1.00 95.84 239 LEU A N 1
ATOM 1578 C CA . LEU A 1 239 ? 166.956 135.870 94.665 1.00 96.25 239 LEU A CA 1
ATOM 1579 C C . LEU A 1 239 ? 166.901 134.354 94.815 1.00 95.50 239 LEU A C 1
ATOM 1580 O O . LEU A 1 239 ? 166.424 133.689 93.890 1.00 99.58 239 LEU A O 1
ATOM 1585 N N . SER A 1 240 ? 167.367 133.782 95.927 1.00 90.03 240 SER A N 1
ATOM 1586 C CA . SER A 1 240 ? 167.062 132.385 96.219 1.00 88.00 240 SER A CA 1
ATOM 1587 C C . SER A 1 240 ? 165.582 132.140 96.487 1.00 88.87 240 SER A C 1
ATOM 1588 O O . SER A 1 240 ? 165.176 130.978 96.596 1.00 92.66 240 SER A O 1
ATOM 1591 N N . ASP A 1 241 ? 164.773 133.194 96.590 1.00 86.38 241 ASP A N 1
ATOM 1592 C CA . ASP A 1 241 ? 163.322 133.064 96.646 1.00 81.84 241 ASP A CA 1
ATOM 1593 C C . ASP A 1 241 ? 162.690 132.712 95.304 1.00 85.10 241 ASP A C 1
ATOM 1594 O O . ASP A 1 241 ? 161.507 132.358 95.274 1.00 84.77 241 ASP A O 1
ATOM 1599 N N . GLU A 1 242 ? 163.434 132.801 94.206 1.00 87.73 242 GLU A N 1
ATOM 1600 C CA . GLU A 1 242 ? 162.935 132.438 92.887 1.00 80.32 242 GLU A CA 1
ATOM 1601 C C . GLU A 1 242 ? 163.474 131.076 92.470 1.00 84.71 242 GLU A C 1
ATOM 1602 O O . GLU A 1 242 ? 164.662 130.787 92.638 1.00 95.10 242 GLU A O 1
ATOM 1608 N N . PHE A 1 243 ? 162.589 130.246 91.921 1.00 80.26 243 PHE A N 1
ATOM 1609 C CA . PHE A 1 243 ? 162.961 128.933 91.416 1.00 80.53 243 PHE A CA 1
ATOM 1610 C C . PHE A 1 243 ? 162.097 128.592 90.209 1.00 80.87 243 PHE A C 1
ATOM 1611 O O . PHE A 1 243 ? 161.045 129.193 89.982 1.00 85.06 243 PHE A O 1
ATOM 1619 N N . LEU A 1 244 ? 162.559 127.611 89.437 1.00 86.43 244 LEU A N 1
ATOM 1620 C CA . LEU A 1 244 ? 161.825 127.082 88.293 1.00 82.86 244 LEU A CA 1
ATOM 1621 C C . LEU A 1 244 ? 161.156 125.757 88.633 1.00 88.33 244 LEU A C 1
ATOM 1622 O O . LEU A 1 244 ? 161.792 124.855 89.187 1.00 98.66 244 LEU A O 1
ATOM 1627 N N . CYS A 1 245 ? 159.874 125.652 88.298 1.00 83.80 245 CYS A N 1
ATOM 1628 C CA . CYS A 1 245 ? 159.038 124.505 88.619 1.00 83.95 245 CYS A CA 1
ATOM 1629 C C . CYS A 1 245 ? 158.532 123.857 87.335 1.00 87.28 245 CYS A C 1
ATOM 1630 O O . CYS A 1 245 ? 158.330 124.534 86.324 1.00 90.87 245 CYS A O 1
ATOM 1633 N N . SER A 1 246 ? 158.325 122.539 87.374 1.00 89.75 246 SER A N 1
ATOM 1634 C CA . SER A 1 246 ? 157.702 121.826 86.265 1.00 89.69 246 SER A CA 1
ATOM 1635 C C . SER A 1 246 ? 156.630 120.863 86.756 1.00 90.26 246 SER A C 1
ATOM 1636 O O . SER A 1 246 ? 156.841 120.126 87.722 1.00 93.06 246 SER A O 1
ATOM 1639 N N . ILE A 1 247 ? 155.476 120.873 86.079 1.00 85.39 247 ILE A N 1
ATOM 1640 C CA . ILE A 1 247 ? 154.369 119.975 86.396 1.00 82.61 247 ILE A CA 1
ATOM 1641 C C . ILE A 1 247 ? 154.357 118.725 85.523 1.00 89.21 247 ILE A C 1
ATOM 1642 O O . ILE A 1 247 ? 153.500 117.852 85.718 1.00 96.60 247 ILE A O 1
ATOM 1647 N N . LYS A 1 248 ? 155.277 118.615 84.565 1.00 87.49 248 LYS A N 1
ATOM 1648 C CA . LYS A 1 248 ? 155.298 117.528 83.589 1.00 91.25 248 LYS A CA 1
ATOM 1649 C C . LYS A 1 248 ? 155.832 116.215 84.147 1.00 99.42 248 LYS A C 1
ATOM 1650 O O . LYS A 1 248 ? 156.771 115.634 83.593 1.00 101.37 248 LYS A O 1
ATOM 1656 N N . SER A 1 249 ? 155.240 115.738 85.239 1.00 101.76 249 SER A N 1
ATOM 1657 C CA . SER A 1 249 ? 155.655 114.485 85.861 1.00 106.02 249 SER A CA 1
ATOM 1658 C C . SER A 1 249 ? 154.996 113.277 85.198 1.00 110.04 249 SER A C 1
ATOM 1659 O O . SER A 1 249 ? 155.686 112.403 84.665 1.00 112.23 249 SER A O 1
ATOM 1662 N N . GLY A 1 250 ? 153.667 113.214 85.220 1.00 107.12 250 GLY A N 1
ATOM 1663 C CA . GLY A 1 250 ? 152.966 112.005 84.831 1.00 100.47 250 GLY A CA 1
ATOM 1664 C C . GLY A 1 250 ? 152.308 112.054 83.466 1.00 103.35 250 GLY A C 1
ATOM 1665 O O . GLY A 1 250 ? 152.993 112.127 82.443 1.00 107.31 250 GLY A O 1
ATOM 1666 N N . VAL A 1 251 ? 150.975 111.990 83.439 1.00 99.65 251 VAL A N 1
ATOM 1667 C CA . VAL A 1 251 ? 150.231 112.069 82.183 1.00 103.13 251 VAL A CA 1
ATOM 1668 C C . VAL A 1 251 ? 150.500 113.387 81.463 1.00 107.28 251 VAL A C 1
ATOM 1669 O O . VAL A 1 251 ? 150.452 113.452 80.227 1.00 106.99 251 VAL A O 1
ATOM 1673 N N . LEU A 1 252 ? 150.838 114.440 82.208 1.00 105.78 252 LEU A N 1
ATOM 1674 C CA . LEU A 1 252 ? 151.152 115.736 81.616 1.00 102.78 252 LEU A CA 1
ATOM 1675 C C . LEU A 1 252 ? 152.485 115.753 80.878 1.00 105.42 252 LEU A C 1
ATOM 1676 O O . LEU A 1 252 ? 152.758 116.721 80.161 1.00 111.45 252 LEU A O 1
ATOM 1681 N N . LYS A 1 253 ? 153.312 114.718 81.042 1.00 105.29 253 LYS A N 1
ATOM 1682 C CA . LYS A 1 253 ? 154.681 114.736 80.532 1.00 103.35 253 LYS A CA 1
ATOM 1683 C C . LYS A 1 253 ? 154.747 114.957 79.024 1.00 108.45 253 LYS A C 1
ATOM 1684 O O . LYS A 1 253 ? 155.698 115.575 78.531 1.00 109.07 253 LYS A O 1
ATOM 1690 N N . ASN A 1 254 ? 153.758 114.474 78.277 1.00 110.12 254 ASN A N 1
ATOM 1691 C CA . ASN A 1 254 ? 153.748 114.612 76.826 1.00 114.62 254 ASN A CA 1
ATOM 1692 C C . ASN A 1 254 ? 152.969 115.822 76.321 1.00 116.31 254 ASN A C 1
ATOM 1693 O O . ASN A 1 254 ? 152.957 116.061 75.109 1.00 118.82 254 ASN A O 1
ATOM 1698 N N . ASP A 1 255 ? 152.324 116.588 77.196 1.00 114.61 255 ASP A N 1
ATOM 1699 C CA . ASP A 1 255 ? 151.402 117.632 76.757 1.00 115.65 255 ASP A CA 1
ATOM 1700 C C . ASP A 1 255 ? 152.214 118.824 76.260 1.00 114.75 255 ASP A C 1
ATOM 1701 O O . ASP A 1 255 ? 152.898 119.492 77.042 1.00 114.63 255 ASP A O 1
ATOM 1706 N N . SER A 1 256 ? 152.133 119.090 74.955 1.00 110.24 256 SER A N 1
ATOM 1707 C CA . SER A 1 256 ? 152.851 120.186 74.315 1.00 108.78 256 SER A CA 1
ATOM 1708 C C . SER A 1 256 ? 152.273 121.557 74.639 1.00 109.25 256 SER A C 1
ATOM 1709 O O . SER A 1 256 ? 152.941 122.565 74.385 1.00 109.38 256 SER A O 1
ATOM 1712 N N . THR A 1 257 ? 151.060 121.624 75.185 1.00 110.74 257 THR A N 1
ATOM 1713 C CA . THR A 1 257 ? 150.437 122.895 75.531 1.00 108.87 257 THR A CA 1
ATOM 1714 C C . THR A 1 257 ? 150.929 123.468 76.854 1.00 105.41 257 THR A C 1
ATOM 1715 O O . THR A 1 257 ? 150.632 124.629 77.152 1.00 102.18 257 THR A O 1
ATOM 1719 N N . ILE A 1 258 ? 151.662 122.697 77.642 1.00 99.66 258 ILE A N 1
ATOM 1720 C CA . ILE A 1 258 ? 152.163 123.134 78.943 1.00 90.64 258 ILE A CA 1
ATOM 1721 C C . ILE A 1 258 ? 153.628 123.528 78.786 1.00 91.94 258 ILE A C 1
ATOM 1722 O O . ILE A 1 258 ? 154.395 122.768 78.182 1.00 97.35 258 ILE A O 1
ATOM 1727 N N . PRO A 1 259 ? 154.043 124.695 79.275 1.00 89.57 259 PRO A N 1
ATOM 1728 C CA . PRO A 1 259 ? 155.461 125.058 79.206 1.00 89.09 259 PRO A CA 1
ATOM 1729 C C . PRO A 1 259 ? 156.309 124.180 80.113 1.00 92.80 259 PRO A C 1
ATOM 1730 O O . PRO A 1 259 ? 155.850 123.674 81.140 1.00 94.80 259 PRO A O 1
ATOM 1734 N N . ASP A 1 260 ? 157.570 124.003 79.711 1.00 90.38 260 ASP A N 1
ATOM 1735 C CA . ASP A 1 260 ? 158.465 123.104 80.432 1.00 88.48 260 ASP A CA 1
ATOM 1736 C C . ASP A 1 260 ? 158.860 123.642 81.803 1.00 92.28 260 ASP A C 1
ATOM 1737 O O . ASP A 1 260 ? 159.086 122.854 82.728 1.00 99.79 260 ASP A O 1
ATOM 1742 N N . ARG A 1 261 ? 158.947 124.961 81.965 1.00 87.48 261 ARG A N 1
ATOM 1743 C CA . ARG A 1 261 ? 159.250 125.561 83.258 1.00 81.71 261 ARG A CA 1
ATOM 1744 C C . ARG A 1 261 ? 158.295 126.706 83.558 1.00 80.80 261 ARG A C 1
ATOM 1745 O O . ARG A 1 261 ? 157.965 127.501 82.674 1.00 86.05 261 ARG A O 1
ATOM 1753 N N . PHE A 1 262 ? 157.858 126.785 84.812 1.00 76.22 262 PHE A N 1
ATOM 1754 C CA . PHE A 1 262 ? 157.126 127.933 85.328 1.00 74.49 262 PHE A CA 1
ATOM 1755 C C . PHE A 1 262 ? 158.024 128.728 86.266 1.00 79.12 262 PHE A C 1
ATOM 1756 O O . PHE A 1 262 ? 158.683 128.148 87.135 1.00 85.26 262 PHE A O 1
ATOM 1764 N N . GLN A 1 263 ? 158.052 130.046 86.087 1.00 76.85 263 GLN A N 1
ATOM 1765 C CA . GLN A 1 263 ? 158.698 130.928 87.054 1.00 73.32 263 GLN A CA 1
ATOM 1766 C C . GLN A 1 263 ? 157.835 131.037 88.306 1.00 71.08 263 GLN A C 1
ATOM 1767 O O . GLN A 1 263 ? 156.666 131.425 88.223 1.00 77.96 263 GLN A O 1
ATOM 1773 N N . CYS A 1 264 ? 158.402 130.704 89.462 1.00 63.18 264 CYS A N 1
ATOM 1774 C CA . CYS A 1 264 ? 157.719 130.859 90.738 1.00 65.81 264 CYS A CA 1
ATOM 1775 C C . CYS A 1 264 ? 158.544 131.745 91.664 1.00 68.79 264 CYS A C 1
ATOM 1776 O O . CYS A 1 264 ? 159.775 131.775 91.581 1.00 79.49 264 CYS A O 1
ATOM 1779 N N . LYS A 1 265 ? 157.860 132.468 92.553 1.00 63.74 265 LYS A N 1
ATOM 1780 C CA . LYS A 1 265 ? 158.527 133.247 93.589 1.00 67.44 265 LYS A CA 1
ATOM 1781 C C . LYS A 1 265 ? 157.875 133.025 94.947 1.00 71.34 265 LYS A C 1
ATOM 1782 O O . LYS A 1 265 ? 156.647 133.019 95.066 1.00 78.01 265 LYS A O 1
ATOM 1788 N N . LEU A 1 266 ? 158.711 132.841 95.966 1.00 68.44 266 LEU A N 1
ATOM 1789 C CA . LEU A 1 266 ? 158.275 132.773 97.358 1.00 65.02 266 LEU A CA 1
ATOM 1790 C C . LEU A 1 266 ? 158.211 134.189 97.927 1.00 73.76 266 LEU A C 1
ATOM 1791 O O . LEU A 1 266 ? 159.245 134.832 98.127 1.00 81.42 266 LEU A O 1
ATOM 1796 N N . ILE A 1 267 ? 156.996 134.673 98.186 1.00 73.68 267 ILE A N 1
ATOM 1797 C CA . ILE A 1 267 ? 156.764 136.109 98.326 1.00 72.09 267 ILE A CA 1
ATOM 1798 C C . ILE A 1 267 ? 157.260 136.662 99.665 1.00 74.66 267 ILE A C 1
ATOM 1799 O O . ILE A 1 267 ? 157.729 137.803 99.730 1.00 80.68 267 ILE A O 1
ATOM 1804 N N . ALA A 1 268 ? 157.190 135.879 100.740 1.00 71.15 268 ALA A N 1
ATOM 1805 C CA . ALA A 1 268 ? 157.515 136.354 102.081 1.00 67.22 268 ALA A CA 1
ATOM 1806 C C . ALA A 1 268 ? 158.998 136.293 102.434 1.00 70.39 268 ALA A C 1
ATOM 1807 O O . ALA A 1 268 ? 159.380 136.801 103.494 1.00 75.31 268 ALA A O 1
ATOM 1809 N N . VAL A 1 269 ? 159.832 135.680 101.591 1.00 71.72 269 VAL A N 1
ATOM 1810 C CA . VAL A 1 269 ? 161.210 135.361 101.969 1.00 71.03 269 VAL A CA 1
ATOM 1811 C C . VAL A 1 269 ? 161.991 136.608 102.373 1.00 76.24 269 VAL A C 1
ATOM 1812 O O . VAL A 1 269 ? 162.802 136.572 103.307 1.00 80.34 269 VAL A O 1
ATOM 1816 N N . GLY A 1 270 ? 161.750 137.730 101.697 1.00 73.33 270 GLY A N 1
ATOM 1817 C CA . GLY A 1 270 ? 162.426 138.965 102.059 1.00 74.49 270 GLY A CA 1
ATOM 1818 C C . GLY A 1 270 ? 162.099 139.466 103.452 1.00 72.85 270 GLY A C 1
ATOM 1819 O O . GLY A 1 270 ? 162.930 140.114 104.093 1.00 79.84 270 GLY A O 1
ATOM 1820 N N . ILE A 1 271 ? 160.895 139.177 103.938 1.00 66.55 271 ILE A N 1
ATOM 1821 C CA . ILE A 1 271 ? 160.534 139.480 105.319 1.00 63.29 271 ILE A CA 1
ATOM 1822 C C . ILE A 1 271 ? 161.189 138.509 106.295 1.00 70.44 271 ILE A C 1
ATOM 1823 O O . ILE A 1 271 ? 161.673 138.915 107.358 1.00 76.20 271 ILE A O 1
ATOM 1828 N N . PHE A 1 272 ? 161.216 137.219 105.957 1.00 69.57 272 PHE A N 1
ATOM 1829 C CA . PHE A 1 272 ? 161.849 136.219 106.818 1.00 67.77 272 PHE A CA 1
ATOM 1830 C C . PHE A 1 272 ? 163.324 136.519 107.062 1.00 73.29 272 PHE A C 1
ATOM 1831 O O . PHE A 1 272 ? 163.804 136.433 108.197 1.00 77.84 272 PHE A O 1
ATOM 1839 N N . GLN A 1 273 ? 164.062 136.865 106.008 1.00 73.64 273 GLN A N 1
ATOM 1840 C CA . GLN A 1 273 ? 165.472 137.213 106.173 1.00 73.37 273 GLN A CA 1
ATOM 1841 C C . GLN A 1 273 ? 165.653 138.472 107.012 1.00 76.48 273 GLN A C 1
ATOM 1842 O O . GLN A 1 273 ? 166.566 138.544 107.843 1.00 84.66 273 GLN A O 1
ATOM 1848 N N . LEU A 1 274 ? 164.806 139.479 106.801 1.00 75.62 274 LEU A N 1
ATOM 1849 C CA . LEU A 1 274 ? 164.838 140.677 107.635 1.00 75.37 274 LEU A CA 1
ATOM 1850 C C . LEU A 1 274 ? 164.639 140.351 109.112 1.00 76.45 274 LEU A C 1
ATOM 1851 O O . LEU A 1 274 ? 165.436 140.762 109.963 1.00 78.94 274 LEU A O 1
ATOM 1856 N N . LEU A 1 275 ? 163.577 139.614 109.438 1.00 74.99 275 LEU A N 1
ATOM 1857 C CA . LEU A 1 275 ? 163.309 139.258 110.829 1.00 68.98 275 LEU A CA 1
ATOM 1858 C C . LEU A 1 275 ? 164.350 138.304 111.404 1.00 73.98 275 LEU A C 1
ATOM 1859 O O . LEU A 1 275 ? 164.541 138.269 112.625 1.00 80.85 275 LEU A O 1
ATOM 1864 N N . SER A 1 276 ? 165.031 137.530 110.559 1.00 74.80 276 SER A N 1
ATOM 1865 C CA . SER A 1 276 ? 166.141 136.709 111.035 1.00 71.81 276 SER A CA 1
ATOM 1866 C C . SER A 1 276 ? 167.303 137.545 111.557 1.00 78.16 276 SER A C 1
ATOM 1867 O O . SER A 1 276 ? 167.990 137.130 112.498 1.00 85.71 276 SER A O 1
ATOM 1870 N N . LEU A 1 277 ? 167.546 138.715 110.964 1.00 77.13 277 LEU A N 1
ATOM 1871 C CA . LEU A 1 277 ? 168.572 139.615 111.487 1.00 74.28 277 LEU A CA 1
ATOM 1872 C C . LEU A 1 277 ? 168.224 140.127 112.881 1.00 77.25 277 LEU A C 1
ATOM 1873 O O . LEU A 1 277 ? 169.099 140.218 113.750 1.00 83.34 277 LEU A O 1
ATOM 1878 N N . ILE A 1 278 ? 166.958 140.477 113.110 1.00 73.02 278 ILE A N 1
ATOM 1879 C CA . ILE A 1 278 ? 166.522 140.906 114.438 1.00 71.92 278 ILE A CA 1
ATOM 1880 C C . ILE A 1 278 ? 166.754 139.808 115.471 1.00 76.37 278 ILE A C 1
ATOM 1881 O O . ILE A 1 278 ? 167.296 140.055 116.555 1.00 85.70 278 ILE A O 1
ATOM 1886 N N . ASN A 1 279 ? 166.344 138.579 115.152 1.00 75.32 279 ASN A N 1
ATOM 1887 C CA . ASN A 1 279 ? 166.537 137.455 116.067 1.00 76.24 279 ASN A CA 1
ATOM 1888 C C . ASN A 1 279 ? 168.013 137.185 116.344 1.00 77.88 279 ASN A C 1
ATOM 1889 O O . ASN A 1 279 ? 168.399 136.923 117.488 1.00 82.22 279 ASN A O 1
ATOM 1894 N N . LEU A 1 280 ? 168.848 137.232 115.305 1.00 76.77 280 LEU A N 1
ATOM 1895 C CA . LEU A 1 280 ? 170.286 137.035 115.473 1.00 75.13 280 LEU A CA 1
ATOM 1896 C C . LEU A 1 280 ? 170.914 138.085 116.384 1.00 80.76 280 LEU A C 1
ATOM 1897 O O . LEU A 1 280 ? 171.741 137.755 117.242 1.00 89.80 280 LEU A O 1
ATOM 1902 N N . ILE A 1 281 ? 170.547 139.354 116.205 1.00 77.25 281 ILE A N 1
ATOM 1903 C CA . ILE A 1 281 ? 171.073 140.428 117.050 1.00 78.24 281 ILE A CA 1
ATOM 1904 C C . ILE A 1 281 ? 170.769 140.180 118.526 1.00 81.97 281 ILE A C 1
ATOM 1905 O O . ILE A 1 281 ? 171.663 140.247 119.378 1.00 85.85 281 ILE A O 1
ATOM 1910 N N . VAL A 1 282 ? 169.510 139.892 118.851 1.00 76.54 282 VAL A N 1
ATOM 1911 C CA . VAL A 1 282 ? 169.118 139.701 120.248 1.00 75.25 282 VAL A CA 1
ATOM 1912 C C . VAL A 1 282 ? 169.788 138.470 120.856 1.00 76.33 282 VAL A C 1
ATOM 1913 O O . VAL A 1 282 ? 170.286 138.518 121.987 1.00 79.68 282 VAL A O 1
ATOM 1917 N N . TYR A 1 283 ? 169.804 137.350 120.131 1.00 78.03 283 TYR A N 1
ATOM 1918 C CA . TYR A 1 283 ? 170.453 136.147 120.652 1.00 77.07 283 TYR A CA 1
ATOM 1919 C C . TYR A 1 283 ? 171.951 136.334 120.857 1.00 80.65 283 TYR A C 1
ATOM 1920 O O . TYR A 1 283 ? 172.526 135.778 121.800 1.00 89.97 283 TYR A O 1
ATOM 1929 N N . ALA A 1 284 ? 172.606 137.104 119.989 1.00 79.39 284 ALA A N 1
ATOM 1930 C CA . ALA A 1 284 ? 174.008 137.436 120.226 1.00 80.46 284 ALA A CA 1
ATOM 1931 C C . ALA A 1 284 ? 174.204 138.261 121.493 1.00 85.74 284 ALA A C 1
ATOM 1932 O O . ALA A 1 284 ? 175.236 138.131 122.160 1.00 93.39 284 ALA A O 1
ATOM 1934 N N . LEU A 1 285 ? 173.238 139.112 121.841 1.00 82.02 285 LEU A N 1
ATOM 1935 C CA . LEU A 1 285 ? 173.300 139.842 123.106 1.00 79.20 285 LEU A CA 1
ATOM 1936 C C . LEU A 1 285 ? 172.972 138.975 124.319 1.00 83.71 285 LEU A C 1
ATOM 1937 O O . LEU A 1 285 ? 173.433 139.273 125.426 1.00 92.70 285 LEU A O 1
ATOM 1942 N N . LEU A 1 286 ? 172.189 137.909 124.147 1.00 82.71 286 LEU A N 1
ATOM 1943 C CA . LEU A 1 286 ? 171.943 136.994 125.260 1.00 76.60 286 LEU A CA 1
ATOM 1944 C C . LEU A 1 286 ? 173.154 136.137 125.613 1.00 83.43 286 LEU A C 1
ATOM 1945 O O . LEU A 1 286 ? 173.300 135.742 126.775 1.00 94.39 286 LEU A O 1
ATOM 1950 N N . ILE A 1 287 ? 174.013 135.822 124.640 1.00 82.96 287 ILE A N 1
ATOM 1951 C CA . ILE A 1 287 ? 175.143 134.926 124.910 1.00 87.43 287 ILE A CA 1
ATOM 1952 C C . ILE A 1 287 ? 176.020 135.406 126.063 1.00 94.49 287 ILE A C 1
ATOM 1953 O O . ILE A 1 287 ? 176.292 134.607 126.974 1.00 98.80 287 ILE A O 1
ATOM 1958 N N . PRO A 1 288 ? 176.498 136.659 126.096 1.00 95.29 288 PRO A N 1
ATOM 1959 C CA . PRO A 1 288 ? 177.226 137.129 127.290 1.00 95.55 288 PRO A CA 1
ATOM 1960 C C . PRO A 1 288 ? 176.482 136.971 128.608 1.00 96.99 288 PRO A C 1
ATOM 1961 O O . PRO A 1 288 ? 177.098 136.620 129.621 1.00 102.82 288 PRO A O 1
ATOM 1965 N N . VAL A 1 289 ? 175.174 137.224 128.623 1.00 93.44 289 VAL A N 1
ATOM 1966 C CA . VAL A 1 289 ? 174.397 137.091 129.851 1.00 93.28 289 VAL A CA 1
ATOM 1967 C C . VAL A 1 289 ? 174.330 135.642 130.318 1.00 97.00 289 VAL A C 1
ATOM 1968 O O . VAL A 1 289 ? 174.491 135.356 131.510 1.00 108.68 289 VAL A O 1
ATOM 1972 N N . VAL A 1 290 ? 174.095 134.706 129.398 1.00 92.57 290 VAL A N 1
ATOM 1973 C CA . VAL A 1 290 ? 174.036 133.292 129.765 1.00 93.71 290 VAL A CA 1
ATOM 1974 C C . VAL A 1 290 ? 175.374 132.800 130.308 1.00 104.37 290 VAL A C 1
ATOM 1975 O O . VAL A 1 290 ? 175.421 132.058 131.298 1.00 115.20 290 VAL A O 1
ATOM 1979 N N . VAL A 1 291 ? 176.478 133.195 129.673 1.00 103.41 291 VAL A N 1
ATOM 1980 C CA . VAL A 1 291 ? 177.802 132.803 130.155 1.00 106.75 291 VAL A CA 1
ATOM 1981 C C . VAL A 1 291 ? 178.053 133.305 131.574 1.00 112.11 291 VAL A C 1
ATOM 1982 O O . VAL A 1 291 ? 178.612 132.585 132.411 1.00 116.58 291 VAL A O 1
ATOM 1986 N N . TYR A 1 292 ? 177.651 134.543 131.866 1.00 110.26 292 TYR A N 1
ATOM 1987 C CA . TYR A 1 292 ? 177.755 135.067 133.226 1.00 113.53 292 TYR A CA 1
ATOM 1988 C C . TYR A 1 292 ? 177.020 134.209 134.253 1.00 117.32 292 TYR A C 1
ATOM 1989 O O . TYR A 1 292 ? 177.457 134.119 135.406 1.00 125.78 292 TYR A O 1
ATOM 1998 N N . THR A 1 293 ? 175.914 133.571 133.867 1.00 113.55 293 THR A N 1
ATOM 1999 C CA . THR A 1 293 ? 175.192 132.689 134.781 1.00 113.61 293 THR A CA 1
ATOM 2000 C C . THR A 1 293 ? 175.943 131.413 135.146 1.00 121.76 293 THR A C 1
ATOM 2001 O O . THR A 1 293 ? 175.521 130.728 136.083 1.00 127.21 293 THR A O 1
ATOM 2005 N N . PHE A 1 294 ? 177.028 131.065 134.449 1.00 121.16 294 PHE A N 1
ATOM 2006 C CA . PHE A 1 294 ? 177.883 129.987 134.941 1.00 122.45 294 PHE A CA 1
ATOM 2007 C C . PHE A 1 294 ? 178.727 130.407 136.137 1.00 130.64 294 PHE A C 1
ATOM 2008 O O . PHE A 1 294 ? 179.006 129.581 137.013 1.00 136.41 294 PHE A O 1
ATOM 2016 N N . PHE A 1 295 ? 179.148 131.667 136.193 1.00 134.01 295 PHE A N 1
ATOM 2017 C CA . PHE A 1 295 ? 180.085 132.123 137.211 1.00 137.57 295 PHE A CA 1
ATOM 2018 C C . PHE A 1 295 ? 179.423 132.846 138.375 1.00 145.88 295 PHE A C 1
ATOM 2019 O O . PHE A 1 295 ? 180.076 133.056 139.402 1.00 153.84 295 PHE A O 1
ATOM 2027 N N . ILE A 1 296 ? 178.160 133.238 138.239 1.00 144.88 296 ILE A N 1
ATOM 2028 C CA . ILE A 1 296 ? 177.381 133.791 139.347 1.00 148.00 296 ILE A CA 1
ATOM 2029 C C . ILE A 1 296 ? 177.367 132.860 140.565 1.00 151.29 296 ILE A C 1
ATOM 2030 O O . ILE A 1 296 ? 177.479 133.370 141.689 1.00 154.78 296 ILE A O 1
ATOM 2035 N N . PRO A 1 297 ? 177.244 131.526 140.447 1.00 147.49 297 PRO A N 1
ATOM 2036 C CA . PRO A 1 297 ? 177.344 130.721 141.679 1.00 147.68 297 PRO A CA 1
ATOM 2037 C C . PRO A 1 297 ? 178.753 130.639 142.239 1.00 151.37 297 PRO A C 1
ATOM 2038 O O . PRO A 1 297 ? 178.935 130.765 143.457 1.00 156.64 297 PRO A O 1
ATOM 2042 N N . PHE A 1 298 ? 179.761 130.431 141.389 1.00 149.71 298 PHE A N 1
ATOM 2043 C CA . PHE A 1 298 ? 181.097 130.110 141.885 1.00 153.71 298 PHE A CA 1
ATOM 2044 C C . PHE A 1 298 ? 181.805 131.319 142.483 1.00 158.05 298 PHE A C 1
ATOM 2045 O O . PHE A 1 298 ? 182.620 131.160 143.399 1.00 156.25 298 PHE A O 1
ATOM 2053 N N . ARG A 1 299 ? 181.520 132.525 141.995 1.00 161.36 299 ARG A N 1
ATOM 2054 C CA . ARG A 1 299 ? 182.314 133.684 142.388 1.00 165.52 299 ARG A CA 1
ATOM 2055 C C . ARG A 1 299 ? 181.470 134.936 142.588 1.00 165.98 299 ARG A C 1
ATOM 2056 O O . ARG A 1 299 ? 181.582 135.602 143.622 1.00 166.97 299 ARG A O 1
ATOM 2064 N N . GLN A 1 300 ? 180.624 135.270 141.616 1.00 165.50 300 GLN A N 1
ATOM 2065 C CA . GLN A 1 300 ? 180.182 136.650 141.458 1.00 170.07 300 GLN A CA 1
ATOM 2066 C C . GLN A 1 300 ? 178.933 136.972 142.266 1.00 175.63 300 GLN A C 1
ATOM 2067 O O . GLN A 1 300 ? 178.799 138.106 142.741 1.00 178.18 300 GLN A O 1
ATOM 2073 N N . LYS A 1 301 ? 178.033 136.004 142.437 1.00 172.99 301 LYS A N 1
ATOM 2074 C CA . LYS A 1 301 ? 176.709 136.201 143.042 1.00 172.45 301 LYS A CA 1
ATOM 2075 C C . LYS A 1 301 ? 176.066 137.540 142.686 1.00 172.02 301 LYS A C 1
ATOM 2076 O O . LYS A 1 301 ? 176.045 137.941 141.523 1.00 166.67 301 LYS A O 1
ATOM 2082 N N . THR A 1 313 ? 182.309 130.830 162.558 1.00 186.54 313 THR A N 1
ATOM 2083 C CA . THR A 1 313 ? 182.503 131.940 161.634 1.00 192.09 313 THR A CA 1
ATOM 2084 C C . THR A 1 313 ? 181.361 132.020 160.625 1.00 191.65 313 THR A C 1
ATOM 2085 O O . THR A 1 313 ? 181.408 132.810 159.682 1.00 188.69 313 THR A O 1
ATOM 2089 N N . PHE A 1 314 ? 180.340 131.193 160.830 1.00 189.26 314 PHE A N 1
ATOM 2090 C CA . PHE A 1 314 ? 179.189 131.190 159.938 1.00 184.56 314 PHE A CA 1
ATOM 2091 C C . PHE A 1 314 ? 178.385 132.473 160.111 1.00 183.80 314 PHE A C 1
ATOM 2092 O O . PHE A 1 314 ? 178.163 132.940 161.231 1.00 182.29 314 PHE A O 1
ATOM 2100 N N . ASP A 1 315 ? 177.946 133.044 158.991 1.00 180.09 315 ASP A N 1
ATOM 2101 C CA . ASP A 1 315 ? 177.204 134.299 158.987 1.00 175.22 315 ASP A CA 1
ATOM 2102 C C . ASP A 1 315 ? 175.807 134.033 158.445 1.00 169.26 315 ASP A C 1
ATOM 2103 O O . ASP A 1 315 ? 175.656 133.550 157.318 1.00 167.86 315 ASP A O 1
ATOM 2108 N N . VAL A 1 316 ? 174.790 134.349 159.253 1.00 164.99 316 VAL A N 1
ATOM 2109 C CA . VAL A 1 316 ? 173.400 134.115 158.869 1.00 161.35 316 VAL A CA 1
ATOM 2110 C C . VAL A 1 316 ? 172.786 135.278 158.104 1.00 158.40 316 VAL A C 1
ATOM 2111 O O . VAL A 1 316 ? 171.651 135.154 157.619 1.00 154.61 316 VAL A O 1
ATOM 2115 N N . LEU A 1 317 ? 173.489 136.403 157.980 1.00 159.59 317 LEU A N 1
ATOM 2116 C CA . LEU A 1 317 ? 173.020 137.526 157.176 1.00 159.25 317 LEU A CA 1
ATOM 2117 C C . LEU A 1 317 ? 173.692 137.623 155.814 1.00 161.14 317 LEU A C 1
ATOM 2118 O O . LEU A 1 317 ? 173.038 138.002 154.838 1.00 157.29 317 LEU A O 1
ATOM 2123 N N . HIS A 1 318 ? 174.977 137.292 155.714 1.00 164.21 318 HIS A N 1
ATOM 2124 C CA . HIS A 1 318 ? 175.730 137.475 154.473 1.00 160.65 318 HIS A CA 1
ATOM 2125 C C . HIS A 1 318 ? 175.844 136.128 153.766 1.00 159.60 318 HIS A C 1
ATOM 2126 O O . HIS A 1 318 ? 176.742 135.329 154.034 1.00 161.44 318 HIS A O 1
ATOM 2133 N N . PHE A 1 319 ? 174.908 135.889 152.854 1.00 155.43 319 PHE A N 1
ATOM 2134 C CA . PHE A 1 319 ? 174.952 134.727 151.978 1.00 154.66 319 PHE A CA 1
ATOM 2135 C C . PHE A 1 319 ? 176.062 134.891 150.947 1.00 157.91 319 PHE A C 1
ATOM 2136 O O . PHE A 1 319 ? 176.203 135.955 150.337 1.00 158.37 319 PHE A O 1
ATOM 2144 N N . LYS A 1 320 ? 176.852 133.836 150.749 1.00 157.89 320 LYS A N 1
ATOM 2145 C CA . LYS A 1 320 ? 178.104 133.949 150.014 1.00 157.70 320 LYS A CA 1
ATOM 2146 C C . LYS A 1 320 ? 178.357 132.667 149.234 1.00 159.42 320 LYS A C 1
ATOM 2147 O O . LYS A 1 320 ? 177.848 131.595 149.570 1.00 159.38 320 LYS A O 1
ATOM 2153 N N . SER A 1 321 ? 179.164 132.800 148.185 1.00 162.13 321 SER A N 1
ATOM 2154 C CA . SER A 1 321 ? 179.559 131.662 147.366 1.00 159.23 321 SER A CA 1
ATOM 2155 C C . SER A 1 321 ? 180.496 130.724 148.116 1.00 159.95 321 SER A C 1
ATOM 2156 O O . SER A 1 321 ? 181.343 131.153 148.903 1.00 153.92 321 SER A O 1
ATOM 2159 N N . GLU A 1 322 ? 180.330 129.423 147.856 1.00 161.78 322 GLU A N 1
ATOM 2160 C CA . GLU A 1 322 ? 181.063 128.365 148.541 1.00 161.86 322 GLU A CA 1
ATOM 2161 C C . GLU A 1 322 ? 181.633 127.343 147.561 1.00 159.50 322 GLU A C 1
ATOM 2162 O O . GLU A 1 322 ? 181.917 126.207 147.953 1.00 159.52 322 GLU A O 1
ATOM 2168 N N . GLY A 1 323 ? 181.806 127.723 146.299 1.00 155.46 323 GLY A N 1
ATOM 2169 C CA . GLY A 1 323 ? 182.316 126.815 145.294 1.00 147.84 323 GLY A CA 1
ATOM 2170 C C . GLY A 1 323 ? 181.251 126.060 144.522 1.00 148.26 323 GLY A C 1
ATOM 2171 O O . GLY A 1 323 ? 180.058 126.377 144.531 1.00 153.27 323 GLY A O 1
ATOM 2172 N N . TYR A 1 324 ? 181.721 125.020 143.834 1.00 142.85 324 TYR A N 1
ATOM 2173 C CA . TYR A 1 324 ? 180.872 124.083 143.108 1.00 143.16 324 TYR A CA 1
ATOM 2174 C C . TYR A 1 324 ? 180.114 123.166 144.063 1.00 143.85 324 TYR A C 1
ATOM 2175 O O . TYR A 1 324 ? 180.355 121.956 144.113 1.00 144.95 324 TYR A O 1
ATOM 2184 N N . ASN A 1 325 ? 179.216 123.751 144.854 1.00 142.06 325 ASN A N 1
ATOM 2185 C CA . ASN A 1 325 ? 178.532 123.060 145.936 1.00 135.45 325 ASN A CA 1
ATOM 2186 C C . ASN A 1 325 ? 177.112 123.597 146.025 1.00 135.05 325 ASN A C 1
ATOM 2187 O O . ASN A 1 325 ? 176.860 124.767 145.727 1.00 140.56 325 ASN A O 1
ATOM 2192 N N . ASP A 1 326 ? 176.178 122.727 146.424 1.00 126.58 326 ASP A N 1
ATOM 2193 C CA . ASP A 1 326 ? 174.770 123.116 146.446 1.00 128.59 326 ASP A CA 1
ATOM 2194 C C . ASP A 1 326 ? 174.520 124.297 147.372 1.00 130.75 326 ASP A C 1
ATOM 2195 O O . ASP A 1 326 ? 173.570 125.058 147.161 1.00 131.91 326 ASP A O 1
ATOM 2200 N N . LEU A 1 327 ? 175.355 124.464 148.400 1.00 129.96 327 LEU A N 1
ATOM 2201 C CA . LEU A 1 327 ? 175.226 125.616 149.285 1.00 128.65 327 LEU A CA 1
ATOM 2202 C C . LEU A 1 327 ? 175.349 126.930 148.523 1.00 132.17 327 LEU A C 1
ATOM 2203 O O . LEU A 1 327 ? 174.724 127.928 148.900 1.00 135.29 327 LEU A O 1
ATOM 2208 N N . SER A 1 328 ? 176.144 126.948 147.450 1.00 130.15 328 SER A N 1
ATOM 2209 C CA . SER A 1 328 ? 176.208 128.116 146.576 1.00 129.06 328 SER A CA 1
ATOM 2210 C C . SER A 1 328 ? 174.872 128.405 145.898 1.00 125.61 328 SER A C 1
ATOM 2211 O O . SER A 1 328 ? 174.487 129.570 145.750 1.00 129.64 328 SER A O 1
ATOM 2214 N N . LEU A 1 329 ? 174.149 127.365 145.475 1.00 121.20 329 LEU A N 1
ATOM 2215 C CA . LEU A 1 329 ? 172.808 127.580 144.936 1.00 120.60 329 LEU A CA 1
ATOM 2216 C C . LEU A 1 329 ? 171.839 128.056 146.010 1.00 123.19 329 LEU A C 1
ATOM 2217 O O . LEU A 1 329 ? 171.090 129.018 145.799 1.00 126.48 329 LEU A O 1
ATOM 2222 N N . TYR A 1 330 ? 171.827 127.388 147.164 1.00 123.09 330 TYR A N 1
ATOM 2223 C CA . TYR A 1 330 ? 170.965 127.817 148.262 1.00 122.61 330 TYR A CA 1
ATOM 2224 C C . TYR A 1 330 ? 171.262 129.249 148.689 1.00 123.59 330 TYR A C 1
ATOM 2225 O O . TYR A 1 330 ? 170.346 130.003 149.031 1.00 125.25 330 TYR A O 1
ATOM 2234 N N . ASN A 1 331 ? 172.532 129.651 148.648 1.00 123.01 331 ASN A N 1
ATOM 2235 C CA . ASN A 1 331 ? 172.880 131.041 148.930 1.00 121.78 331 ASN A CA 1
ATOM 2236 C C . ASN A 1 331 ? 172.271 132.003 147.916 1.00 123.33 331 ASN A C 1
ATOM 2237 O O . ASN A 1 331 ? 171.765 133.067 148.289 1.00 128.69 331 ASN A O 1
ATOM 2242 N N . LEU A 1 332 ? 172.312 131.651 146.630 1.00 122.87 332 LEU A N 1
ATOM 2243 C CA . LEU A 1 332 ? 171.655 132.467 145.611 1.00 118.52 332 LEU A CA 1
ATOM 2244 C C . LEU A 1 332 ? 170.141 132.512 145.800 1.00 120.35 332 LEU A C 1
ATOM 2245 O O . LEU A 1 332 ? 169.534 133.589 145.776 1.00 124.29 332 LEU A O 1
ATOM 2250 N N . PHE A 1 333 ? 169.512 131.350 145.987 1.00 118.95 333 PHE A N 1
ATOM 2251 C CA . PHE A 1 333 ? 168.059 131.303 146.141 1.00 117.99 333 PHE A CA 1
ATOM 2252 C C . PHE A 1 333 ? 167.569 131.919 147.448 1.00 121.94 333 PHE A C 1
ATOM 2253 O O . PHE A 1 333 ? 166.485 132.511 147.475 1.00 125.92 333 PHE A O 1
ATOM 2261 N N . LEU A 1 334 ? 168.334 131.799 148.534 1.00 120.69 334 LEU A N 1
ATOM 2262 C CA . LEU A 1 334 ? 167.990 132.521 149.757 1.00 119.40 334 LEU A CA 1
ATOM 2263 C C . LEU A 1 334 ? 168.097 134.030 149.574 1.00 125.71 334 LEU A C 1
ATOM 2264 O O . LEU A 1 334 ? 167.191 134.775 149.965 1.00 133.51 334 LEU A O 1
ATOM 2269 N N . GLU A 1 335 ? 169.196 134.501 148.982 1.00 124.37 335 GLU A N 1
ATOM 2270 C CA . GLU A 1 335 ? 169.380 135.938 148.795 1.00 125.46 335 GLU A CA 1
ATOM 2271 C C . GLU A 1 335 ? 168.260 136.566 147.973 1.00 126.22 335 GLU A C 1
ATOM 2272 O O . GLU A 1 335 ? 167.924 137.737 148.180 1.00 124.05 335 GLU A O 1
ATOM 2278 N N . GLU A 1 336 ? 167.667 135.816 147.045 1.00 125.85 336 GLU A N 1
ATOM 2279 C CA . GLU A 1 336 ? 166.512 136.317 146.310 1.00 123.84 336 GLU A CA 1
ATOM 2280 C C . GLU A 1 336 ? 165.193 136.117 147.046 1.00 126.89 336 GLU A C 1
ATOM 2281 O O . GLU A 1 336 ? 164.165 136.621 146.583 1.00 132.20 336 GLU A O 1
ATOM 2287 N N . ASN A 1 337 ? 165.191 135.406 148.169 1.00 127.39 337 ASN A N 1
ATOM 2288 C CA . ASN A 1 337 ? 163.982 135.181 148.950 1.00 126.11 337 ASN A CA 1
ATOM 2289 C C . ASN A 1 337 ? 164.026 135.772 150.350 1.00 130.71 337 ASN A C 1
ATOM 2290 O O . ASN A 1 337 ? 162.976 136.149 150.874 1.00 135.21 337 ASN A O 1
ATOM 2295 N N . ILE A 1 338 ? 165.205 135.857 150.970 1.00 131.00 338 ILE A N 1
ATOM 2296 C CA . ILE A 1 338 ? 165.308 136.251 152.373 1.00 128.36 338 ILE A CA 1
ATOM 2297 C C . ILE A 1 338 ? 164.864 137.696 152.583 1.00 135.16 338 ILE A C 1
ATOM 2298 O O . ILE A 1 338 ? 164.434 138.064 153.682 1.00 140.88 338 ILE A O 1
ATOM 2303 N N . SER A 1 339 ? 164.959 138.535 151.549 1.00 137.33 339 SER A N 1
ATOM 2304 C CA . SER A 1 339 ? 164.539 139.929 151.637 1.00 138.13 339 SER A CA 1
ATOM 2305 C C . SER A 1 339 ? 163.046 140.102 151.899 1.00 138.83 339 SER A C 1
ATOM 2306 O O . SER A 1 339 ? 162.627 141.207 152.260 1.00 137.71 339 SER A O 1
ATOM 2309 N N . GLU A 1 340 ? 162.239 139.056 151.730 1.00 138.67 340 GLU A N 1
ATOM 2310 C CA . GLU A 1 340 ? 160.830 139.131 152.101 1.00 140.88 340 GLU A CA 1
ATOM 2311 C C . GLU A 1 340 ? 160.595 139.063 153.605 1.00 140.04 340 GLU A C 1
ATOM 2312 O O . GLU A 1 340 ? 159.523 139.471 154.065 1.00 139.49 340 GLU A O 1
ATOM 2318 N N . LEU A 1 341 ? 161.554 138.565 154.381 1.00 140.32 341 LEU A N 1
ATOM 2319 C CA . LEU A 1 341 ? 161.379 138.472 155.825 1.00 140.67 341 LEU A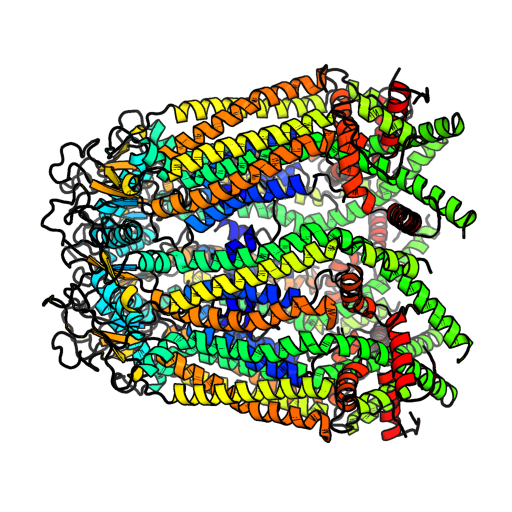 CA 1
ATOM 2320 C C . LEU A 1 341 ? 161.509 139.837 156.492 1.00 141.34 341 LEU A C 1
ATOM 2321 O O . LEU A 1 341 ? 162.508 140.540 156.313 1.00 141.01 341 LEU A O 1
ATOM 2326 N N . LYS A 1 342 ? 160.475 140.204 157.255 1.00 138.34 342 LYS A N 1
ATOM 2327 C CA . LYS A 1 342 ? 160.459 141.464 157.995 1.00 137.44 342 LYS A CA 1
ATOM 2328 C C . LYS A 1 342 ? 161.647 141.576 158.945 1.00 137.09 342 LYS A C 1
ATOM 2329 O O . LYS A 1 342 ? 162.253 142.645 159.076 1.00 136.63 342 LYS A O 1
ATOM 2335 N N . SER A 1 343 ? 161.989 140.475 159.617 1.00 136.19 343 SER A N 1
ATOM 2336 C CA . SER A 1 343 ? 163.088 140.467 160.579 1.00 136.94 343 SER A CA 1
ATOM 2337 C C . SER A 1 343 ? 164.443 140.647 159.903 1.00 137.69 343 SER A C 1
ATOM 2338 O O . SER A 1 343 ? 165.330 141.310 160.453 1.00 137.04 343 SER A O 1
ATOM 2341 N N . TYR A 1 344 ? 164.628 140.061 158.720 1.00 138.80 344 TYR A N 1
ATOM 2342 C CA . TYR A 1 344 ? 165.847 140.308 157.952 1.00 137.22 344 TYR A CA 1
ATOM 2343 C C . TYR A 1 344 ? 165.999 141.782 157.595 1.00 139.91 344 TYR A C 1
ATOM 2344 O O . TYR A 1 344 ? 167.089 142.352 157.724 1.00 142.35 344 TYR A O 1
ATOM 2353 N N . LYS A 1 345 ? 164.921 142.414 157.130 1.00 139.63 345 LYS A N 1
ATOM 2354 C CA . LYS A 1 345 ? 164.987 143.827 156.768 1.00 138.61 345 LYS A CA 1
ATOM 2355 C C . LYS A 1 345 ? 165.389 144.705 157.949 1.00 140.58 345 LYS A C 1
ATOM 2356 O O . LYS A 1 345 ? 166.214 145.614 157.800 1.00 141.29 345 LYS A O 1
ATOM 2362 N N . CYS A 1 346 ? 164.820 144.451 159.129 1.00 141.11 346 CYS A N 1
ATOM 2363 C CA . CYS A 1 346 ? 165.205 145.197 160.327 1.00 140.33 346 CYS A CA 1
ATOM 2364 C C . CYS A 1 346 ? 166.693 145.063 160.636 1.00 139.96 346 CYS A C 1
ATOM 2365 O O . CYS A 1 346 ? 167.371 146.059 160.912 1.00 142.89 346 CYS A O 1
ATOM 2368 N N . LEU A 1 347 ? 167.219 143.838 160.602 1.00 139.20 347 LEU A N 1
ATOM 2369 C CA . LEU A 1 347 ? 168.640 143.633 160.875 1.00 140.16 347 LEU A CA 1
ATOM 2370 C C . LEU A 1 347 ? 169.531 144.274 159.815 1.00 142.99 347 LEU A C 1
ATOM 2371 O O . LEU A 1 347 ? 170.596 144.813 160.139 1.00 147.39 347 LEU A O 1
ATOM 2376 N N . LYS A 1 348 ? 169.121 144.226 158.547 1.00 142.85 348 LYS A N 1
ATOM 2377 C CA . LYS A 1 348 ? 169.870 144.915 157.499 1.00 145.01 348 LYS A CA 1
ATOM 2378 C C . LYS A 1 348 ? 169.811 146.434 157.630 1.00 148.94 348 LYS A C 1
ATOM 2379 O O . LYS A 1 348 ? 170.776 147.118 157.272 1.00 154.14 348 LYS A O 1
ATOM 2385 N N . VAL A 1 349 ? 168.702 146.979 158.132 1.00 147.00 349 VAL A N 1
ATOM 2386 C CA . VAL A 1 349 ? 168.651 148.406 158.451 1.00 145.50 349 VAL A CA 1
ATOM 2387 C C . VAL A 1 349 ? 169.655 148.757 159.545 1.00 149.48 349 VAL A C 1
ATOM 2388 O O . VAL A 1 349 ? 170.406 149.733 159.430 1.00 153.85 349 VAL A O 1
ATOM 2392 N N . LEU A 1 350 ? 169.681 147.970 160.623 1.00 147.21 350 LEU A N 1
ATOM 2393 C CA . LEU A 1 350 ? 170.665 148.190 161.680 1.00 148.84 350 LEU A CA 1
ATOM 2394 C C . LEU A 1 350 ? 172.095 148.044 161.170 1.00 157.16 350 LEU A C 1
ATOM 2395 O O . LEU A 1 350 ? 172.978 148.821 161.552 1.00 162.84 350 LEU A O 1
ATOM 2400 N N . GLU A 1 351 ? 172.344 147.054 160.313 1.00 159.10 351 GLU A N 1
ATOM 2401 C CA . GLU A 1 351 ? 173.677 146.881 159.739 1.00 163.40 351 GLU A CA 1
ATOM 2402 C C . GLU A 1 351 ? 174.087 148.069 158.874 1.00 164.56 351 GLU A C 1
ATOM 2403 O O . GLU A 1 351 ? 175.249 148.491 158.900 1.00 169.80 351 GLU A O 1
ATOM 2409 N N . ASN A 1 352 ? 173.151 148.620 158.099 1.00 160.33 352 ASN A N 1
ATOM 2410 C CA . ASN A 1 352 ? 173.446 149.812 157.308 1.00 160.55 352 ASN A CA 1
ATOM 2411 C C . ASN A 1 352 ? 173.720 151.031 158.182 1.00 165.04 352 ASN A C 1
ATOM 2412 O O . ASN A 1 352 ? 174.612 151.830 157.875 1.00 169.36 352 ASN A O 1
ATOM 2417 N N . ILE A 1 353 ? 172.964 151.199 159.268 1.00 163.97 353 ILE A N 1
ATOM 2418 C CA . ILE A 1 353 ? 173.244 152.283 160.210 1.00 163.67 353 ILE A CA 1
ATOM 2419 C C . ILE A 1 353 ? 174.612 152.096 160.856 1.00 173.04 353 ILE A C 1
ATOM 2420 O O . ILE A 1 353 ? 175.420 153.030 160.922 1.00 177.51 353 ILE A O 1
ATOM 2425 N N . LYS A 1 354 ? 174.888 150.887 161.352 1.00 176.08 354 LYS A N 1
ATOM 2426 C CA . LYS A 1 354 ? 176.193 150.595 161.941 1.00 180.70 354 LYS A CA 1
ATOM 2427 C C . LYS A 1 354 ? 177.330 150.811 160.949 1.00 179.75 354 LYS A C 1
ATOM 2428 O O . LYS A 1 354 ? 178.423 151.237 161.341 1.00 178.07 354 LYS A O 1
ATOM 2434 N N . SER A 1 355 ? 177.096 150.529 159.666 1.00 179.07 355 SER A N 1
ATOM 2435 C CA . SER A 1 355 ? 178.096 150.799 158.639 1.00 180.19 355 SER A CA 1
ATOM 2436 C C . SER A 1 355 ? 178.375 152.286 158.461 1.00 180.94 355 SER A C 1
ATOM 2437 O O . SER A 1 355 ? 179.460 152.646 157.993 1.00 178.51 355 SER A O 1
ATOM 2440 N N . ASN A 1 356 ? 177.429 153.155 158.820 1.00 182.33 356 ASN A N 1
ATOM 2441 C CA . ASN A 1 356 ? 177.563 154.585 158.585 1.00 182.39 356 ASN A CA 1
ATOM 2442 C C . ASN A 1 356 ? 177.682 155.420 159.851 1.00 183.52 356 ASN A C 1
ATOM 2443 O O . ASN A 1 356 ? 178.159 156.556 159.773 1.00 180.02 356 ASN A O 1
ATOM 2448 N N . GLY A 1 357 ? 177.271 154.899 161.004 1.00 185.96 357 GLY A N 1
ATOM 2449 C CA . GLY A 1 357 ? 177.091 155.741 162.171 1.00 188.23 357 GLY A CA 1
ATOM 2450 C C . GLY A 1 357 ? 177.086 154.999 163.491 1.00 193.95 357 GLY A C 1
ATOM 2451 O O . GLY A 1 357 ? 178.069 154.336 163.836 1.00 195.35 357 GLY A O 1
ATOM 2452 N N . GLN A 1 358 ? 175.992 155.116 164.242 1.00 199.67 358 GLN A N 1
ATOM 2453 C CA . GLN A 1 358 ? 175.929 154.546 165.583 1.00 204.78 358 GLN A CA 1
ATOM 2454 C C . GLN A 1 358 ? 176.139 153.037 165.551 1.00 205.50 358 GLN A C 1
ATOM 2455 O O . GLN A 1 358 ? 175.507 152.322 164.768 1.00 200.41 358 GLN A O 1
ATOM 2461 N N . GLY A 1 359 ? 177.037 152.561 166.411 1.00 206.11 359 GLY A N 1
ATOM 2462 C CA . GLY A 1 359 ? 177.518 151.195 166.370 1.00 203.82 359 GLY A CA 1
ATOM 2463 C C . GLY A 1 359 ? 176.556 150.158 166.912 1.00 208.70 359 GLY A C 1
ATOM 2464 O O . GLY A 1 359 ? 176.902 149.406 167.828 1.00 208.82 359 GLY A O 1
ATOM 2465 N N . ILE A 1 360 ? 175.346 150.103 166.360 1.00 210.40 360 ILE A N 1
ATOM 2466 C CA . ILE A 1 360 ? 174.385 149.074 166.737 1.00 211.23 360 ILE A CA 1
ATOM 2467 C C . ILE A 1 360 ? 174.756 147.796 165.996 1.00 211.58 360 ILE A C 1
ATOM 2468 O O . ILE A 1 360 ? 174.193 147.489 164.939 1.00 206.13 360 ILE A O 1
ATOM 2473 N N . ASP A 1 361 ? 175.727 147.067 166.538 1.00 212.69 361 ASP A N 1
ATOM 2474 C CA . ASP A 1 361 ? 176.245 145.874 165.882 1.00 211.86 361 ASP A CA 1
ATOM 2475 C C . ASP A 1 361 ? 175.127 144.862 165.645 1.00 212.77 361 ASP A C 1
ATOM 2476 O O . ASP A 1 361 ? 174.406 144.510 166.589 1.00 212.36 361 ASP A O 1
ATOM 2481 N N . PRO A 1 362 ? 174.948 144.372 164.410 1.00 210.28 362 PRO A N 1
ATOM 2482 C CA . PRO A 1 362 ? 173.872 143.440 164.066 1.00 207.71 362 PRO A CA 1
ATOM 2483 C C . PRO A 1 362 ? 174.122 142.032 164.603 1.00 206.04 362 PRO A C 1
ATOM 2484 O O . PRO A 1 362 ? 175.087 141.364 164.232 1.00 200.88 362 PRO A O 1
ATOM 2488 N N . ALA B 1 2 ? 135.081 149.374 113.787 1.00 113.74 2 ALA B N 1
ATOM 2489 C CA . ALA B 1 2 ? 136.096 148.870 114.704 1.00 115.51 2 ALA B CA 1
ATOM 2490 C C . ALA B 1 2 ? 136.910 150.013 115.300 1.00 115.39 2 ALA B C 1
ATOM 2491 O O . ALA B 1 2 ? 137.582 149.844 116.317 1.00 118.42 2 ALA B O 1
ATOM 2493 N N . ILE B 1 3 ? 136.855 151.173 114.640 1.00 109.14 3 ILE B N 1
ATOM 2494 C CA . ILE B 1 3 ? 137.582 152.348 115.116 1.00 107.26 3 ILE B CA 1
ATOM 2495 C C . ILE B 1 3 ? 137.156 152.709 116.535 1.00 113.46 3 ILE B C 1
ATOM 2496 O O . ILE B 1 3 ? 137.984 153.090 117.372 1.00 120.01 3 ILE B O 1
ATOM 2501 N N . ALA B 1 4 ? 135.863 152.576 116.831 1.00 109.94 4 ALA B N 1
ATOM 2502 C CA . ALA B 1 4 ? 135.357 152.851 118.172 1.00 110.88 4 ALA B CA 1
ATOM 2503 C C . ALA B 1 4 ? 135.874 151.854 119.205 1.00 116.37 4 ALA B C 1
ATOM 2504 O O . ALA B 1 4 ? 136.075 152.219 120.368 1.00 120.74 4 ALA B O 1
ATOM 2506 N N . HIS B 1 5 ? 136.089 150.599 118.806 1.00 115.57 5 HIS B N 1
ATOM 2507 C CA . HIS B 1 5 ? 136.730 149.628 119.690 1.00 113.36 5 HIS B CA 1
ATOM 2508 C C . HIS B 1 5 ? 138.187 149.982 119.962 1.00 116.15 5 HIS B C 1
ATOM 2509 O O . HIS B 1 5 ? 138.672 149.807 121.086 1.00 122.29 5 HIS B O 1
ATOM 2516 N N . LEU B 1 6 ? 138.902 150.471 118.949 1.00 115.29 6 LEU B N 1
ATOM 2517 C CA . LEU B 1 6 ? 140.270 150.933 119.161 1.00 114.01 6 LEU B CA 1
ATOM 2518 C C . LEU B 1 6 ? 140.336 152.075 120.171 1.00 116.37 6 LEU B C 1
ATOM 2519 O O . LEU B 1 6 ? 141.219 152.092 121.036 1.00 124.62 6 LEU B O 1
ATOM 2524 N N . ALA B 1 7 ? 139.419 153.040 120.077 1.00 111.70 7 ALA B N 1
ATOM 2525 C CA . ALA B 1 7 ? 139.383 154.119 121.061 1.00 113.97 7 ALA B CA 1
ATOM 2526 C C . ALA B 1 7 ? 139.074 153.600 122.461 1.00 119.83 7 ALA B C 1
ATOM 2527 O O . ALA B 1 7 ? 139.659 154.064 123.447 1.00 126.54 7 ALA B O 1
ATOM 2529 N N . THR B 1 8 ? 138.154 152.641 122.568 1.00 119.87 8 THR B N 1
ATOM 2530 C CA . THR B 1 8 ? 137.874 152.004 123.853 1.00 120.80 8 THR B CA 1
ATOM 2531 C C . THR B 1 8 ? 139.094 151.268 124.400 1.00 121.14 8 THR B C 1
ATOM 2532 O O . THR B 1 8 ? 139.381 151.330 125.601 1.00 125.72 8 THR B O 1
ATOM 2536 N N . GLU B 1 9 ? 139.828 150.576 123.531 1.00 120.04 9 GLU B N 1
ATOM 2537 C CA . GLU B 1 9 ? 140.980 149.785 123.949 1.00 121.99 9 GLU B CA 1
ATOM 2538 C C . GLU B 1 9 ? 142.202 150.633 124.291 1.00 122.71 9 GLU B C 1
ATOM 2539 O O . GLU B 1 9 ? 142.900 150.345 125.269 1.00 129.23 9 GLU B O 1
ATOM 2545 N N . TYR B 1 10 ? 142.482 151.674 123.510 1.00 120.85 10 TYR B N 1
ATOM 2546 C CA . TYR B 1 10 ? 143.728 152.418 123.641 1.00 121.86 10 TYR B CA 1
ATOM 2547 C C . TYR B 1 10 ? 143.597 153.804 124.259 1.00 124.13 10 TYR B C 1
ATOM 2548 O O . TYR B 1 10 ? 144.626 154.442 124.508 1.00 127.15 10 TYR B O 1
ATOM 2557 N N . VAL B 1 11 ? 142.387 154.294 124.516 1.00 123.98 11 VAL B N 1
ATOM 2558 C CA . VAL B 1 11 ? 142.245 155.625 125.098 1.00 124.65 11 VAL B CA 1
ATOM 2559 C C . VAL B 1 11 ? 141.394 155.576 126.360 1.00 126.91 11 VAL B C 1
ATOM 2560 O O . VAL B 1 11 ? 141.817 156.045 127.422 1.00 132.87 11 VAL B O 1
ATOM 2564 N N . PHE B 1 12 ? 140.197 155.011 126.262 1.00 123.69 12 PHE B N 1
ATOM 2565 C CA . PHE B 1 12 ? 139.241 155.046 127.360 1.00 124.02 12 PHE B CA 1
ATOM 2566 C C . PHE B 1 12 ? 139.415 153.903 128.352 1.00 131.79 12 PHE B C 1
ATOM 2567 O O . PHE B 1 12 ? 138.520 153.673 129.172 1.00 133.37 12 PHE B O 1
ATOM 2575 N N . SER B 1 13 ? 140.537 153.187 128.306 1.00 137.98 13 SER B N 1
ATOM 2576 C CA . SER B 1 13 ? 140.819 152.182 129.319 1.00 142.33 13 SER B CA 1
ATOM 2577 C C . SER B 1 13 ? 142.323 152.073 129.522 1.00 148.78 13 SER B C 1
ATOM 2578 O O . SER B 1 13 ? 143.112 152.378 128.624 1.00 145.97 13 SER B O 1
ATOM 2581 N N . ASP B 1 14 ? 142.705 151.633 130.718 1.00 158.06 14 ASP B N 1
ATOM 2582 C CA . ASP B 1 14 ? 144.103 151.545 131.111 1.00 165.34 14 ASP B CA 1
ATOM 2583 C C . ASP B 1 14 ? 144.721 150.233 130.639 1.00 169.41 14 ASP B C 1
ATOM 2584 O O . ASP B 1 14 ? 144.053 149.198 130.563 1.00 170.03 14 ASP B O 1
ATOM 2589 N N . PHE B 1 15 ? 146.011 150.284 130.321 1.00 168.71 15 PHE B N 1
ATOM 2590 C CA . PHE B 1 15 ? 146.721 149.123 129.795 1.00 163.33 15 PHE B CA 1
ATOM 2591 C C . PHE B 1 15 ? 148.196 149.264 130.163 1.00 163.17 15 PHE B C 1
ATOM 2592 O O . PHE B 1 15 ? 148.561 150.084 131.012 1.00 161.16 15 PHE B O 1
ATOM 2600 N N . LEU B 1 16 ? 149.045 148.456 129.529 1.00 161.16 16 LEU B N 1
ATOM 2601 C CA . LEU B 1 16 ? 150.467 148.369 129.887 1.00 159.25 16 LEU B CA 1
ATOM 2602 C C . LEU B 1 16 ? 150.633 147.997 131.358 1.00 158.47 16 LEU B C 1
ATOM 2603 O O . LEU B 1 16 ? 151.684 148.232 131.954 1.00 157.39 16 LEU B O 1
ATOM 2608 N N . GLY B 1 27 ? 148.699 148.913 146.577 1.00 168.68 27 GLY B N 1
ATOM 2609 C CA . GLY B 1 27 ? 150.136 148.780 146.669 1.00 158.61 27 GLY B CA 1
ATOM 2610 C C . GLY B 1 27 ? 150.841 150.120 146.598 1.00 154.07 27 GLY B C 1
ATOM 2611 O O . GLY B 1 27 ? 150.240 151.174 146.382 1.00 153.88 27 GLY B O 1
ATOM 2612 N N . LEU B 1 28 ? 152.157 150.073 146.790 1.00 143.71 28 LEU B N 1
ATOM 2613 C CA . LEU B 1 28 ? 152.968 151.273 146.658 1.00 138.00 28 LEU B CA 1
ATOM 2614 C C . LEU B 1 28 ? 152.997 151.752 145.211 1.00 139.23 28 LEU B C 1
ATOM 2615 O O . LEU B 1 28 ? 152.900 150.963 144.267 1.00 140.52 28 LEU B O 1
ATOM 2620 N N . ARG B 1 29 ? 153.129 153.065 145.044 1.00 137.15 29 ARG B N 1
ATOM 2621 C CA . ARG B 1 29 ? 153.479 153.661 143.757 1.00 131.09 29 ARG B CA 1
ATOM 2622 C C . ARG B 1 29 ? 154.991 153.609 143.579 1.00 129.47 29 ARG B C 1
ATOM 2623 O O . ARG B 1 29 ? 155.729 154.383 144.192 1.00 126.96 29 ARG B O 1
ATOM 2631 N N . LEU B 1 30 ? 155.457 152.691 142.737 1.00 127.45 30 LEU B N 1
ATOM 2632 C CA . LEU B 1 30 ? 156.880 152.512 142.484 1.00 124.15 30 LEU B CA 1
ATOM 2633 C C . LEU B 1 30 ? 157.343 153.192 141.204 1.00 120.00 30 LEU B C 1
ATOM 2634 O O . LEU B 1 30 ? 158.520 153.083 140.850 1.00 120.62 30 LEU B O 1
ATOM 2639 N N . GLU B 1 31 ? 156.450 153.889 140.505 1.00 119.56 31 GLU B N 1
ATOM 2640 C CA . GLU B 1 31 ? 156.818 154.801 139.432 1.00 119.69 31 GLU B CA 1
ATOM 2641 C C . GLU B 1 31 ? 156.126 156.137 139.651 1.00 117.33 31 GLU B C 1
ATOM 2642 O O . GLU B 1 31 ? 154.947 156.180 140.017 1.00 122.02 31 GLU B O 1
ATOM 2648 N N . LEU B 1 32 ? 156.861 157.223 139.431 1.00 109.50 32 LEU B N 1
ATOM 2649 C CA . LEU B 1 32 ? 156.284 158.551 139.568 1.00 105.87 32 LEU B CA 1
ATOM 2650 C C . LEU B 1 32 ? 155.219 158.790 138.503 1.00 110.46 32 LEU B C 1
ATOM 2651 O O . LEU B 1 32 ? 155.319 158.311 137.371 1.00 117.98 32 LEU B O 1
ATOM 2656 N N . ALA B 1 33 ? 154.178 159.531 138.894 1.00 104.56 33 ALA B N 1
ATOM 2657 C CA . ALA B 1 33 ? 153.000 159.694 138.047 1.00 104.64 33 ALA B CA 1
ATOM 2658 C C . ALA B 1 33 ? 153.346 160.292 136.688 1.00 104.35 33 ALA B C 1
ATOM 2659 O O . ALA B 1 33 ? 152.820 159.853 135.658 1.00 109.52 33 ALA B O 1
ATOM 2661 N N . VAL B 1 34 ? 154.219 161.301 136.663 1.00 99.63 34 VAL B N 1
ATOM 2662 C CA . VAL B 1 34 ? 154.608 161.917 135.397 1.00 99.14 34 VAL B CA 1
ATOM 2663 C C . VAL B 1 34 ? 155.360 160.928 134.515 1.00 102.08 34 VAL B C 1
ATOM 2664 O O . VAL B 1 34 ? 155.125 160.851 133.303 1.00 104.20 34 VAL B O 1
ATOM 2668 N N . ASP B 1 35 ? 156.273 160.155 135.106 1.00 104.76 35 ASP B N 1
ATOM 2669 C CA . ASP B 1 35 ? 157.044 159.188 134.329 1.00 101.93 35 ASP B CA 1
ATOM 2670 C C . ASP B 1 35 ? 156.160 158.078 133.771 1.00 99.28 35 ASP B C 1
ATOM 2671 O O . ASP B 1 35 ? 156.339 157.652 132.625 1.00 101.41 35 ASP B O 1
ATOM 2676 N N . LYS B 1 36 ? 155.207 157.597 134.569 1.00 96.03 36 LYS B N 1
ATOM 2677 C CA . LYS B 1 36 ? 154.233 156.623 134.086 1.00 97.96 36 LYS B CA 1
ATOM 2678 C C . LYS B 1 36 ? 153.349 157.195 132.982 1.00 99.82 36 LYS B C 1
ATOM 2679 O O . LYS B 1 36 ? 153.089 156.525 131.976 1.00 103.68 36 LYS B O 1
ATOM 2685 N N . MET B 1 37 ? 152.872 158.428 133.157 1.00 98.68 37 MET B N 1
ATOM 2686 C CA . MET B 1 37 ? 152.036 159.073 132.146 1.00 100.82 37 MET B CA 1
ATOM 2687 C C . MET B 1 37 ? 152.765 159.242 130.816 1.00 100.43 37 MET B C 1
ATOM 2688 O O . MET B 1 37 ? 152.216 158.931 129.754 1.00 102.02 37 MET B O 1
ATOM 2693 N N . VAL B 1 38 ? 153.996 159.751 130.853 1.00 97.67 38 VAL B N 1
ATOM 2694 C CA . VAL B 1 38 ? 154.797 159.878 129.635 1.00 90.91 38 VAL B CA 1
ATOM 2695 C C . VAL B 1 38 ? 154.987 158.526 128.953 1.00 89.67 38 VAL B C 1
ATOM 2696 O O . VAL B 1 38 ? 154.877 158.415 127.726 1.00 93.99 38 VAL B O 1
ATOM 2700 N N . THR B 1 39 ? 155.270 157.481 129.731 1.00 89.30 39 THR B N 1
ATOM 2701 C CA . THR B 1 39 ? 155.425 156.145 129.160 1.00 84.88 39 THR B CA 1
ATOM 2702 C C . THR B 1 39 ? 154.150 155.662 128.474 1.00 88.13 39 THR B C 1
ATOM 2703 O O . THR B 1 39 ? 154.209 155.083 127.382 1.00 94.13 39 THR B O 1
ATOM 2707 N N . CYS B 1 40 ? 152.990 155.884 129.096 1.00 88.66 40 CYS B N 1
ATOM 2708 C CA . CYS B 1 40 ? 151.727 155.465 128.492 1.00 91.82 40 CYS B CA 1
ATOM 2709 C C . CYS B 1 40 ? 151.459 156.167 127.165 1.00 90.49 40 CYS B C 1
ATOM 2710 O O . CYS B 1 40 ? 150.995 155.536 126.208 1.00 93.79 40 CYS B O 1
ATOM 2713 N N . ILE B 1 41 ? 151.733 157.468 127.084 1.00 91.81 41 ILE B N 1
ATOM 2714 C CA . ILE B 1 41 ? 151.569 158.181 125.819 1.00 87.88 41 ILE B CA 1
ATOM 2715 C C . ILE B 1 41 ? 152.591 157.707 124.792 1.00 84.37 41 ILE B C 1
ATOM 2716 O O . ILE B 1 41 ? 152.245 157.391 123.648 1.00 88.82 41 ILE B O 1
ATOM 2721 N N . ALA B 1 42 ? 153.866 157.665 125.181 1.00 82.61 42 ALA B N 1
ATOM 2722 C CA . ALA B 1 42 ? 154.936 157.353 124.237 1.00 76.57 42 ALA B CA 1
ATOM 2723 C C . ALA B 1 42 ? 154.792 155.955 123.646 1.00 81.14 42 ALA B C 1
ATOM 2724 O O . ALA B 1 42 ? 155.003 155.756 122.445 1.00 87.51 42 ALA B O 1
ATOM 2726 N N . VAL B 1 43 ? 154.453 154.972 124.477 1.00 80.12 43 VAL B N 1
ATOM 2727 C CA . VAL B 1 43 ? 154.254 153.606 123.999 1.00 73.81 43 VAL B CA 1
ATOM 2728 C C . VAL B 1 43 ? 152.874 153.416 123.375 1.00 78.83 43 VAL B C 1
ATOM 2729 O O . VAL B 1 43 ? 152.732 152.721 122.364 1.00 85.42 43 VAL B O 1
ATOM 2733 N N . GLY B 1 44 ? 151.841 154.033 123.949 1.00 82.95 44 GLY B N 1
ATOM 2734 C CA . GLY B 1 44 ? 150.485 153.763 123.495 1.00 82.02 44 GLY B CA 1
ATOM 2735 C C . GLY B 1 44 ? 150.137 154.378 122.151 1.00 81.48 44 GLY B C 1
ATOM 2736 O O . GLY B 1 44 ? 149.421 153.767 121.353 1.00 88.89 44 GLY B O 1
ATOM 2737 N N . LEU B 1 45 ? 150.619 155.591 121.885 1.00 76.92 45 LEU B N 1
ATOM 2738 C CA . LEU B 1 45 ? 150.228 156.291 120.661 1.00 74.68 45 LEU B CA 1
ATOM 2739 C C . LEU B 1 45 ? 150.619 155.569 119.373 1.00 78.40 45 LEU B C 1
ATOM 2740 O O . LEU B 1 45 ? 149.764 155.461 118.478 1.00 81.06 45 LEU B O 1
ATOM 2745 N N . PRO B 1 46 ? 151.855 155.081 119.190 1.00 77.30 46 PRO B N 1
ATOM 2746 C CA . PRO B 1 46 ? 152.151 154.303 117.971 1.00 74.30 46 PRO B CA 1
ATOM 2747 C C . PRO B 1 46 ? 151.229 153.117 117.747 1.00 78.30 46 PRO B C 1
ATOM 2748 O O . PRO B 1 46 ? 150.888 152.812 116.599 1.00 87.71 46 PRO B O 1
ATOM 2752 N N . LEU B 1 47 ? 150.810 152.442 118.816 1.00 74.50 47 LEU B N 1
ATOM 2753 C CA . LEU B 1 47 ? 149.963 151.263 118.670 1.00 71.29 47 LEU B CA 1
ATOM 2754 C C . LEU B 1 47 ? 148.563 151.631 118.195 1.00 75.55 47 LEU B C 1
ATOM 2755 O O . LEU B 1 47 ? 147.962 150.905 117.394 1.00 84.70 47 LEU B O 1
ATOM 2760 N N . LEU B 1 48 ? 148.027 152.749 118.683 1.00 75.20 48 LEU B N 1
ATOM 2761 C CA . LEU B 1 48 ? 146.792 153.303 118.135 1.00 79.85 48 LEU B CA 1
ATOM 2762 C C . LEU B 1 48 ? 146.942 153.677 116.664 1.00 78.71 48 LEU B C 1
ATOM 2763 O O . LEU B 1 48 ? 146.106 153.312 115.831 1.00 81.15 48 LEU B O 1
ATOM 2768 N N . LEU B 1 49 ? 148.002 154.414 116.328 1.00 74.17 49 LEU B N 1
ATOM 2769 C CA . LEU B 1 49 ? 148.186 154.885 114.958 1.00 69.77 49 LEU B CA 1
ATOM 2770 C C . LEU B 1 49 ? 148.404 153.742 113.971 1.00 70.99 49 LEU B C 1
ATOM 2771 O O . LEU B 1 49 ? 147.923 153.806 112.834 1.00 80.31 49 LEU B O 1
ATOM 2776 N N . ILE B 1 50 ? 149.127 152.695 114.370 1.00 70.08 50 ILE B N 1
ATOM 2777 C CA . ILE B 1 50 ? 149.187 151.484 113.549 1.00 67.49 50 ILE B CA 1
ATOM 2778 C C . ILE B 1 50 ? 147.791 150.919 113.319 1.00 74.30 50 ILE B C 1
ATOM 2779 O O . ILE B 1 50 ? 147.411 150.596 112.188 1.00 80.23 50 ILE B O 1
ATOM 2784 N N . SER B 1 51 ? 147.009 150.788 114.391 1.00 72.93 51 SER B N 1
ATOM 2785 C CA . SER B 1 51 ? 145.678 150.198 114.282 1.00 70.99 51 SER B CA 1
ATOM 2786 C C . SER B 1 51 ? 144.756 151.030 113.397 1.00 75.26 51 SER B C 1
ATOM 2787 O O . SER B 1 51 ? 143.957 150.481 112.631 1.00 82.11 51 SER B O 1
ATOM 2790 N N . LEU B 1 52 ? 144.848 152.358 113.493 1.00 72.43 52 LEU B N 1
ATOM 2791 C CA . LEU B 1 52 ? 144.050 153.227 112.631 1.00 72.84 52 LEU B CA 1
ATOM 2792 C C . LEU B 1 52 ? 144.488 153.162 111.172 1.00 76.12 52 LEU B C 1
ATOM 2793 O O . LEU B 1 52 ? 143.651 153.265 110.269 1.00 86.12 52 LEU B O 1
ATOM 2798 N N . ALA B 1 53 ? 145.788 152.999 110.917 1.00 73.51 53 ALA B N 1
ATOM 2799 C CA . ALA B 1 53 ? 146.276 152.984 109.539 1.00 69.28 53 ALA B CA 1
ATOM 2800 C C . ALA B 1 53 ? 145.696 151.838 108.718 1.00 76.76 53 ALA B C 1
ATOM 2801 O O . ALA B 1 53 ? 145.619 151.939 107.488 1.00 79.84 53 ALA B O 1
ATOM 2803 N N . PHE B 1 54 ? 145.285 150.748 109.364 1.00 75.01 54 PHE B N 1
ATOM 2804 C CA . PHE B 1 54 ? 144.705 149.605 108.666 1.00 74.06 54 PHE B CA 1
ATOM 2805 C C . PHE B 1 54 ? 143.244 149.359 109.029 1.00 80.06 54 PHE B C 1
ATOM 2806 O O . PHE B 1 54 ? 142.725 148.267 108.776 1.00 85.52 54 PHE B O 1
ATOM 2814 N N . ALA B 1 55 ? 142.577 150.341 109.629 1.00 81.45 55 ALA B N 1
ATOM 2815 C CA . ALA B 1 55 ? 141.150 150.224 109.890 1.00 82.50 55 ALA B CA 1
ATOM 2816 C C . ALA B 1 55 ? 140.377 150.010 108.593 1.00 94.28 55 ALA B C 1
ATOM 2817 O O . ALA B 1 55 ? 140.679 150.615 107.562 1.00 99.51 55 ALA B O 1
ATOM 2819 N N . GLN B 1 56 ? 139.374 149.129 108.654 1.00 97.00 56 GLN B N 1
ATOM 2820 C CA . GLN B 1 56 ? 138.583 148.802 107.470 1.00 98.18 56 GLN B CA 1
ATOM 2821 C C . GLN B 1 56 ? 137.787 150.001 106.975 1.00 97.13 56 GLN B C 1
ATOM 2822 O O . GLN B 1 56 ? 137.453 150.073 105.787 1.00 97.51 56 GLN B O 1
ATOM 2828 N N . GLU B 1 57 ? 137.470 150.939 107.868 1.00 96.93 57 GLU B N 1
ATOM 2829 C CA . GLU B 1 57 ? 136.820 152.180 107.459 1.00 91.88 57 GLU B CA 1
ATOM 2830 C C . GLU B 1 57 ? 137.661 152.953 106.453 1.00 92.38 57 GLU B C 1
ATOM 2831 O O . GLU B 1 57 ? 137.113 153.653 105.594 1.00 98.56 57 GLU B O 1
ATOM 2837 N N . ILE B 1 58 ? 138.985 152.842 106.543 1.00 93.81 58 ILE B N 1
ATOM 2838 C CA . ILE B 1 58 ? 139.885 153.614 105.707 1.00 88.50 58 ILE B CA 1
ATOM 2839 C C . ILE B 1 58 ? 140.616 152.751 104.678 1.00 89.70 58 ILE B C 1
ATOM 2840 O O . ILE B 1 58 ? 140.968 153.253 103.603 1.00 90.40 58 ILE B O 1
ATOM 2845 N N . SER B 1 59 ? 140.785 151.459 104.939 1.00 93.92 59 SER B N 1
ATOM 2846 C CA . SER B 1 59 ? 141.493 150.565 104.033 1.00 91.94 59 SER B CA 1
ATOM 2847 C C . SER B 1 59 ? 140.616 150.186 102.845 1.00 95.25 59 SER B C 1
ATOM 2848 O O . SER B 1 59 ? 139.392 150.076 102.957 1.00 98.83 59 SER B O 1
ATOM 2851 N N . ILE B 1 60 ? 141.258 149.984 101.697 1.00 96.34 60 ILE B N 1
ATOM 2852 C CA . ILE B 1 60 ? 140.584 149.492 100.503 1.00 92.06 60 ILE B CA 1
ATOM 2853 C C . ILE B 1 60 ? 141.028 148.066 100.159 1.00 101.99 60 ILE B C 1
ATOM 2854 O O . ILE B 1 60 ? 140.835 147.600 99.036 1.00 98.37 60 ILE B O 1
ATOM 2859 N N . GLY B 1 61 ? 141.589 147.349 101.130 1.00 107.41 61 GLY B N 1
ATOM 2860 C CA . GLY B 1 61 ? 141.787 145.921 101.024 1.00 113.03 61 GLY B CA 1
ATOM 2861 C C . GLY B 1 61 ? 143.109 145.445 100.457 1.00 114.20 61 GLY B C 1
ATOM 2862 O O . GLY B 1 61 ? 143.351 144.232 100.456 1.00 122.94 61 GLY B O 1
ATOM 2863 N N . THR B 1 62 ? 143.980 146.334 99.980 1.00 107.57 62 THR B N 1
ATOM 2864 C CA . THR B 1 62 ? 145.293 145.876 99.547 1.00 100.82 62 THR B CA 1
ATOM 2865 C C . THR B 1 62 ? 146.321 146.985 99.713 1.00 96.75 62 THR B C 1
ATOM 2866 O O . THR B 1 62 ? 145.995 148.174 99.656 1.00 103.71 62 THR B O 1
ATOM 2870 N N . GLN B 1 63 ? 147.571 146.576 99.947 1.00 89.63 63 GLN B N 1
ATOM 2871 C CA . GLN B 1 63 ? 148.651 147.537 100.132 1.00 84.10 63 GLN B CA 1
ATOM 2872 C C . GLN B 1 63 ? 149.221 148.042 98.813 1.00 78.04 63 GLN B C 1
ATOM 2873 O O . GLN B 1 63 ? 149.729 149.167 98.754 1.00 79.41 63 GLN B O 1
ATOM 2879 N N . ILE B 1 64 ? 149.149 147.238 97.755 1.00 71.94 64 ILE B N 1
ATOM 2880 C CA . ILE B 1 64 ? 149.770 147.561 96.475 1.00 72.95 64 ILE B CA 1
ATOM 2881 C C . ILE B 1 64 ? 148.830 147.153 95.349 1.00 75.01 64 ILE B C 1
ATOM 2882 O O . ILE B 1 64 ? 148.119 146.148 95.452 1.00 85.69 64 ILE B O 1
ATOM 2887 N N . SER B 1 65 ? 148.819 147.943 94.277 1.00 64.13 65 SER B N 1
ATOM 2888 C CA . SER B 1 65 ? 148.171 147.558 93.032 1.00 68.88 65 SER B CA 1
ATOM 2889 C C . SER B 1 65 ? 149.051 147.966 91.862 1.00 72.62 65 SER B C 1
ATOM 2890 O O . SER B 1 65 ? 149.631 149.055 91.863 1.00 77.72 65 SER B O 1
ATOM 2893 N N . CYS B 1 66 ? 149.146 147.089 90.866 1.00 66.65 66 CYS B N 1
ATOM 2894 C CA . CYS B 1 66 ? 149.909 147.350 89.654 1.00 65.41 66 CYS B CA 1
ATOM 2895 C C . CYS B 1 66 ? 148.985 147.238 88.449 1.00 67.24 66 CYS B C 1
ATOM 2896 O O . CYS B 1 66 ? 148.087 146.390 88.425 1.00 79.51 66 CYS B O 1
ATOM 2899 N N . PHE B 1 67 ? 149.203 148.091 87.450 1.00 64.20 67 PHE B N 1
ATOM 2900 C CA . PHE B 1 67 ? 148.381 148.089 86.240 1.00 62.92 67 PHE B CA 1
ATOM 2901 C C . PHE B 1 67 ? 148.927 147.057 85.259 1.00 71.99 67 PHE B C 1
ATOM 2902 O O . PHE B 1 67 ? 149.828 147.332 84.467 1.00 72.88 67 PHE B O 1
ATOM 2910 N N . SER B 1 68 ? 148.369 145.846 85.317 1.00 74.00 68 SER B N 1
ATOM 2911 C CA . SER B 1 68 ? 148.669 144.811 84.342 1.00 68.91 68 SER B CA 1
ATOM 2912 C C . SER B 1 68 ? 147.947 145.080 83.022 1.00 76.70 68 SER B C 1
ATOM 2913 O O . SER B 1 68 ? 146.894 145.722 83.004 1.00 85.76 68 SER B O 1
ATOM 2916 N N . PRO B 1 69 ? 148.496 144.608 81.904 1.00 76.65 69 PRO B N 1
ATOM 2917 C CA . PRO B 1 69 ? 147.833 144.818 80.616 1.00 76.09 69 PRO B CA 1
ATOM 2918 C C . PRO B 1 69 ? 146.565 143.984 80.485 1.00 82.82 69 PRO B C 1
ATOM 2919 O O . PRO B 1 69 ? 146.339 143.013 81.210 1.00 85.78 69 PRO B O 1
ATOM 2923 N N . SER B 1 70 ? 145.725 144.393 79.530 1.00 87.59 70 SER B N 1
ATOM 2924 C CA . SER B 1 70 ? 144.390 143.816 79.391 1.00 92.52 70 SER B CA 1
ATOM 2925 C C . SER B 1 70 ? 144.436 142.355 78.959 1.00 91.11 70 SER B C 1
ATOM 2926 O O . SER B 1 70 ? 143.497 141.601 79.235 1.00 89.38 70 SER B O 1
ATOM 2929 N N . SER B 1 71 ? 145.510 141.940 78.286 1.00 90.15 71 SER B N 1
ATOM 2930 C CA . SER B 1 71 ? 145.660 140.554 77.860 1.00 86.52 71 SER B CA 1
ATOM 2931 C C . SER B 1 71 ? 146.044 139.608 78.991 1.00 83.33 71 SER B C 1
ATOM 2932 O O . SER B 1 71 ? 145.870 138.394 78.843 1.00 85.60 71 SER B O 1
ATOM 2935 N N . PHE B 1 72 ? 146.563 140.117 80.103 1.00 77.77 72 PHE B N 1
ATOM 2936 C CA . PHE B 1 72 ? 146.900 139.248 81.223 1.00 74.95 72 PHE B CA 1
ATOM 2937 C C . PHE B 1 72 ? 145.650 138.637 81.841 1.00 78.30 72 PHE B C 1
ATOM 2938 O O . PHE B 1 72 ? 144.642 139.315 82.056 1.00 87.71 72 PHE B O 1
ATOM 2946 N N . SER B 1 73 ? 145.724 137.338 82.121 1.00 72.35 73 SER B N 1
ATOM 2947 C CA . SER B 1 73 ? 144.696 136.659 82.890 1.00 69.53 73 SER B CA 1
ATOM 2948 C C . SER B 1 73 ? 144.671 137.174 84.330 1.00 73.86 73 SER B C 1
ATOM 2949 O O . SER B 1 73 ? 145.571 137.880 84.790 1.00 77.18 73 SER B O 1
ATOM 2952 N N . TRP B 1 74 ? 143.600 136.811 85.038 1.00 74.09 74 TRP B N 1
ATOM 2953 C CA . TRP B 1 74 ? 143.427 137.234 86.424 1.00 74.83 74 TRP B CA 1
ATOM 2954 C C . TRP B 1 74 ? 144.574 136.758 87.311 1.00 76.81 74 TRP B C 1
ATOM 2955 O O . TRP B 1 74 ? 145.039 137.498 88.185 1.00 80.65 74 TRP B O 1
ATOM 2966 N N . ARG B 1 75 ? 145.051 135.531 87.094 1.00 76.73 75 ARG B N 1
ATOM 2967 C CA . ARG B 1 75 ? 146.168 135.008 87.876 1.00 77.61 75 ARG B CA 1
ATOM 2968 C C . ARG B 1 75 ? 147.510 135.611 87.477 1.00 75.31 75 ARG B C 1
ATOM 2969 O O . ARG B 1 75 ? 148.387 135.773 88.332 1.00 75.79 75 ARG B O 1
ATOM 2977 N N . GLN B 1 76 ? 147.699 135.941 86.199 1.00 69.04 76 GLN B N 1
ATOM 2978 C CA . GLN B 1 76 ? 148.895 136.677 85.794 1.00 66.60 76 GLN B CA 1
ATOM 2979 C C . GLN B 1 76 ? 148.973 138.057 86.438 1.00 71.40 76 GLN B C 1
ATOM 2980 O O . GLN B 1 76 ? 150.046 138.476 86.887 1.00 76.65 76 GLN B O 1
ATOM 2986 N N . ALA B 1 77 ? 147.857 138.785 86.487 1.00 68.96 77 ALA B N 1
ATOM 2987 C CA . ALA B 1 77 ? 147.847 140.074 87.174 1.00 63.60 77 ALA B CA 1
ATOM 2988 C C . ALA B 1 77 ? 148.061 139.928 88.677 1.00 68.67 77 ALA B C 1
ATOM 2989 O O . ALA B 1 77 ? 148.734 140.761 89.294 1.00 74.96 77 ALA B O 1
ATOM 2991 N N . ALA B 1 78 ? 147.499 138.882 89.284 1.00 68.14 78 ALA B N 1
ATOM 2992 C CA . ALA B 1 78 ? 147.783 138.582 90.686 1.00 68.83 78 ALA B CA 1
ATOM 2993 C C . ALA B 1 78 ? 149.251 138.255 90.936 1.00 70.27 78 ALA B C 1
ATOM 2994 O O . ALA B 1 78 ? 149.781 138.570 92.007 1.00 74.86 78 ALA B O 1
ATOM 2996 N N . PHE B 1 79 ? 149.923 137.628 89.970 1.00 68.42 79 PHE B N 1
ATOM 2997 C CA . PHE B 1 79 ? 151.363 137.402 90.076 1.00 66.70 79 PHE B CA 1
ATOM 2998 C C . PHE B 1 79 ? 152.152 138.707 90.089 1.00 69.75 79 PHE B C 1
ATOM 2999 O O . PHE B 1 79 ? 153.074 138.876 90.894 1.00 72.32 79 PHE B O 1
ATOM 3007 N N . VAL B 1 80 ? 151.816 139.635 89.193 1.00 68.74 80 VAL B N 1
ATOM 3008 C CA . VAL B 1 80 ? 152.516 140.918 89.135 1.00 65.36 80 VAL B CA 1
ATOM 3009 C C . VAL B 1 80 ? 152.430 141.658 90.466 1.00 68.13 80 VAL B C 1
ATOM 3010 O O . VAL B 1 80 ? 153.437 142.159 90.978 1.00 74.94 80 VAL B O 1
ATOM 3014 N N . ASP B 1 81 ? 151.233 141.744 91.046 1.00 69.35 81 ASP B N 1
ATOM 3015 C CA . ASP B 1 81 ? 151.092 142.413 92.338 1.00 67.28 81 ASP B CA 1
ATOM 3016 C C . ASP B 1 81 ? 151.923 141.733 93.422 1.00 72.24 81 ASP B C 1
ATOM 3017 O O . ASP B 1 81 ? 152.601 142.402 94.209 1.00 78.68 81 ASP B O 1
ATOM 3022 N N . SER B 1 82 ? 151.877 140.400 93.485 1.00 73.21 82 SER B N 1
ATOM 3023 C CA . SER B 1 82 ? 152.646 139.675 94.495 1.00 67.00 82 SER B CA 1
ATOM 3024 C C . SER B 1 82 ? 154.151 139.784 94.268 1.00 66.57 82 SER B C 1
ATOM 3025 O O . SER B 1 82 ? 154.914 139.947 95.225 1.00 70.88 82 SER B O 1
ATOM 3028 N N . TYR B 1 83 ? 154.597 139.687 93.014 1.00 64.26 83 TYR B N 1
ATOM 3029 C CA . TYR B 1 83 ? 156.020 139.825 92.712 1.00 64.58 83 TYR B CA 1
ATOM 3030 C C . TYR B 1 83 ? 156.546 141.210 93.066 1.00 72.42 83 TYR B C 1
ATOM 3031 O O . TYR B 1 83 ? 157.608 141.345 93.684 1.00 79.72 83 TYR B O 1
ATOM 3040 N N . CYS B 1 84 ? 155.818 142.254 92.676 1.00 71.06 84 CYS B N 1
ATOM 3041 C CA . CYS B 1 84 ? 156.276 143.617 92.924 1.00 63.61 84 CYS B CA 1
ATOM 3042 C C . CYS B 1 84 ? 156.250 143.986 94.403 1.00 67.02 84 CYS B C 1
ATOM 3043 O O . CYS B 1 84 ? 157.060 144.808 94.843 1.00 75.59 84 CYS B O 1
ATOM 3046 N N . TRP B 1 85 ? 155.335 143.407 95.181 1.00 64.47 85 TRP B N 1
ATOM 3047 C CA . TRP B 1 85 ? 155.410 143.555 96.632 1.00 61.24 85 TRP B CA 1
ATOM 3048 C C . TRP B 1 85 ? 156.707 142.977 97.187 1.00 67.95 85 TRP B C 1
ATOM 3049 O O . TRP B 1 85 ? 157.326 143.568 98.080 1.00 73.67 85 TRP B O 1
ATOM 3060 N N . ALA B 1 86 ? 157.136 141.823 96.672 1.00 67.58 86 ALA B N 1
ATOM 3061 C CA . ALA B 1 86 ? 158.443 141.284 97.037 1.00 65.86 86 ALA B CA 1
ATOM 3062 C C . ALA B 1 86 ? 159.585 142.095 96.432 1.00 73.74 86 ALA B C 1
ATOM 3063 O O . ALA B 1 86 ? 160.618 142.298 97.080 1.00 82.11 86 ALA B O 1
ATOM 3065 N N . ALA B 1 87 ? 159.422 142.565 95.193 1.00 72.72 87 ALA B N 1
ATOM 3066 C CA . ALA B 1 87 ? 160.491 143.287 94.507 1.00 76.98 87 ALA B CA 1
ATOM 3067 C C . ALA B 1 87 ? 160.830 144.622 95.157 1.00 79.42 87 ALA B C 1
ATOM 3068 O O . ALA B 1 87 ? 161.905 145.164 94.887 1.00 88.00 87 ALA B O 1
ATOM 3070 N N . VAL B 1 88 ? 159.942 145.158 95.998 1.00 76.11 88 VAL B N 1
ATOM 3071 C CA . VAL B 1 88 ? 160.211 146.389 96.743 1.00 78.24 88 VAL B CA 1
ATOM 3072 C C . VAL B 1 88 ? 161.538 146.324 97.491 1.00 82.06 88 VAL B C 1
ATOM 3073 O O . VAL B 1 88 ? 162.219 147.344 97.658 1.00 81.23 88 VAL B O 1
ATOM 3077 N N . GLN B 1 89 ? 161.947 145.133 97.920 1.00 82.60 89 GLN B N 1
ATOM 3078 C CA . GLN B 1 89 ? 163.237 144.950 98.570 1.00 78.56 89 GLN B CA 1
ATOM 3079 C C . GLN B 1 89 ? 164.398 144.733 97.608 1.00 86.99 89 GLN B C 1
ATOM 3080 O O . GLN B 1 89 ? 165.551 144.747 98.051 1.00 91.99 89 GLN B O 1
ATOM 3086 N N . GLN B 1 90 ? 164.140 144.535 96.319 1.00 87.94 90 GLN B N 1
ATOM 3087 C CA . GLN B 1 90 ? 165.100 143.900 95.416 1.00 90.31 90 GLN B CA 1
ATOM 3088 C C . GLN B 1 90 ? 165.556 144.893 94.348 1.00 100.12 90 GLN B C 1
ATOM 3089 O O . GLN B 1 90 ? 164.904 145.058 93.314 1.00 106.12 90 GLN B O 1
ATOM 3095 N N . LYS B 1 91 ? 166.682 145.560 94.627 1.00 105.37 91 LYS B N 1
ATOM 3096 C CA . LYS B 1 91 ? 167.119 146.725 93.858 1.00 117.54 91 LYS B CA 1
ATOM 3097 C C . LYS B 1 91 ? 167.230 146.432 92.367 1.00 118.54 91 LYS B C 1
ATOM 3098 O O . LYS B 1 91 ? 167.015 147.328 91.542 1.00 117.49 91 LYS B O 1
ATOM 3104 N N . SER B 1 92 ? 167.563 145.194 92.001 1.00 119.36 92 SER B N 1
ATOM 3105 C CA . SER B 1 92 ? 167.781 144.828 90.606 1.00 128.66 92 SER B CA 1
ATOM 3106 C C . SER B 1 92 ? 166.522 144.905 89.752 1.00 123.91 92 SER B C 1
ATOM 3107 O O . SER B 1 92 ? 166.629 144.814 88.524 1.00 122.50 92 SER B O 1
ATOM 3110 N N . SER B 1 93 ? 165.342 145.071 90.353 1.00 118.24 93 SER B N 1
ATOM 3111 C CA . SER B 1 93 ? 164.093 145.036 89.602 1.00 115.34 93 SER B CA 1
ATOM 3112 C C . SER B 1 93 ? 163.185 146.214 89.942 1.00 114.93 93 SER B C 1
ATOM 3113 O O . SER B 1 93 ? 161.967 146.120 89.761 1.00 111.92 93 SER B O 1
ATOM 3116 N N . LEU B 1 94 ? 163.746 147.316 90.432 1.00 113.92 94 LEU B N 1
ATOM 3117 C CA . LEU B 1 94 ? 162.982 148.510 90.758 1.00 113.17 94 LEU B CA 1
ATOM 3118 C C . LEU B 1 94 ? 163.503 149.714 89.988 1.00 118.28 94 LEU B C 1
ATOM 3119 O O . LEU B 1 94 ? 164.678 149.776 89.614 1.00 119.86 94 LEU B O 1
ATOM 3124 N N . GLN B 1 95 ? 162.607 150.670 89.751 1.00 119.87 95 GLN B N 1
ATOM 3125 C CA . GLN B 1 95 ? 162.994 152.008 89.332 1.00 121.36 95 GLN B CA 1
ATOM 3126 C C . GLN B 1 95 ? 161.989 152.992 89.913 1.00 120.73 95 GLN B C 1
ATOM 3127 O O . GLN B 1 95 ? 160.809 152.668 90.075 1.00 115.45 95 GLN B O 1
ATOM 3133 N N . SER B 1 96 ? 162.461 154.198 90.222 1.00 133.48 96 SER B N 1
ATOM 3134 C CA . SER B 1 96 ? 161.615 155.199 90.858 1.00 137.59 96 SER B CA 1
ATOM 3135 C C . SER B 1 96 ? 162.202 156.580 90.606 1.00 146.72 96 SER B C 1
ATOM 3136 O O . SER B 1 96 ? 163.332 156.724 90.135 1.00 143.68 96 SER B O 1
ATOM 3139 N N . GLU B 1 97 ? 161.406 157.604 90.930 1.00 150.68 97 GLU B N 1
ATOM 3140 C CA . GLU B 1 97 ? 161.862 158.987 90.841 1.00 148.00 97 GLU B CA 1
ATOM 3141 C C . GLU B 1 97 ? 162.997 159.296 91.809 1.00 148.41 97 GLU B C 1
ATOM 3142 O O . GLU B 1 97 ? 163.660 160.327 91.651 1.00 144.34 97 GLU B O 1
ATOM 3148 N N . SER B 1 98 ? 163.232 158.438 92.798 1.00 151.52 98 SER B N 1
ATOM 3149 C CA . SER B 1 98 ? 164.315 158.604 93.758 1.00 150.22 98 SER B CA 1
ATOM 3150 C C . SER B 1 98 ? 164.914 157.227 94.017 1.00 148.15 98 SER B C 1
ATOM 3151 O O . SER B 1 98 ? 164.671 156.274 93.270 1.00 144.10 98 SER B O 1
ATOM 3154 N N . GLY B 1 99 ? 165.711 157.116 95.074 1.00 142.81 99 GLY B N 1
ATOM 3155 C CA . GLY B 1 99 ? 166.266 155.837 95.455 1.00 130.59 99 GLY B CA 1
ATOM 3156 C C . GLY B 1 99 ? 165.195 154.855 95.899 1.00 126.01 99 GLY B C 1
ATOM 3157 O O . GLY B 1 99 ? 163.998 155.146 95.935 1.00 126.57 99 GLY B O 1
ATOM 3158 N N . ASN B 1 100 ? 165.651 153.656 96.255 1.00 119.68 100 ASN B N 1
ATOM 3159 C CA . ASN B 1 100 ? 164.742 152.618 96.722 1.00 108.42 100 ASN B CA 1
ATOM 3160 C C . ASN B 1 100 ? 164.370 152.772 98.190 1.00 104.18 100 ASN B C 1
ATOM 3161 O O . ASN B 1 100 ? 163.414 152.131 98.639 1.00 101.89 100 ASN B O 1
ATOM 3166 N N . LEU B 1 101 ? 165.112 153.585 98.943 1.00 106.09 101 LEU B N 1
ATOM 3167 C CA . LEU B 1 101 ? 164.867 153.757 100.375 1.00 96.91 101 LEU B CA 1
ATOM 3168 C C . LEU B 1 101 ? 163.421 154.105 100.719 1.00 90.42 101 LEU B C 1
ATOM 3169 O O . LEU B 1 101 ? 162.863 153.468 101.626 1.00 92.88 101 LEU B O 1
ATOM 3174 N N . PRO B 1 102 ? 162.772 155.095 100.084 1.00 85.48 102 PRO B N 1
ATOM 3175 C CA . PRO B 1 102 ? 161.357 155.361 100.402 1.00 81.11 102 PRO B CA 1
ATOM 3176 C C . PRO B 1 102 ? 160.449 154.145 100.303 1.00 80.45 102 PRO B C 1
ATOM 3177 O O . PRO B 1 102 ? 159.539 153.990 101.126 1.00 83.11 102 PRO B O 1
ATOM 3181 N N . LEU B 1 103 ? 160.679 153.270 99.323 1.00 74.88 103 LEU B N 1
ATOM 3182 C CA . LEU B 1 103 ? 159.816 152.107 99.135 1.00 70.71 103 LEU B CA 1
ATOM 3183 C C . LEU B 1 103 ? 159.926 151.130 100.300 1.00 76.28 103 LEU B C 1
ATOM 3184 O O . LEU B 1 103 ? 158.927 150.526 100.706 1.00 84.03 103 LEU B O 1
ATOM 3189 N N . TRP B 1 104 ? 161.130 150.957 100.844 1.00 74.45 104 TRP B N 1
ATOM 3190 C CA . TRP B 1 104 ? 161.305 150.163 102.056 1.00 73.28 104 TRP B CA 1
ATOM 3191 C C . TRP B 1 104 ? 160.566 150.768 103.244 1.00 71.03 104 TRP B C 1
ATOM 3192 O O . TRP B 1 104 ? 159.889 150.059 103.998 1.00 71.17 104 TRP B O 1
ATOM 3203 N N . LEU B 1 105 ? 160.689 152.083 103.428 1.00 72.08 105 LEU B N 1
ATOM 3204 C CA . LEU B 1 105 ? 160.008 152.759 104.529 1.00 71.89 105 LEU B CA 1
ATOM 3205 C C . LEU B 1 105 ? 158.494 152.699 104.390 1.00 71.77 105 LEU B C 1
ATOM 3206 O O . LEU B 1 105 ? 157.780 152.504 105.381 1.00 76.69 105 LEU B O 1
ATOM 3211 N N . HIS B 1 106 ? 157.987 152.865 103.170 1.00 67.36 106 HIS B N 1
ATOM 3212 C CA . HIS B 1 106 ? 156.554 152.731 102.930 1.00 66.89 106 HIS B CA 1
ATOM 3213 C C . HIS B 1 106 ? 156.044 151.326 103.231 1.00 72.64 106 HIS B C 1
ATOM 3214 O O . HIS B 1 106 ? 154.957 151.164 103.797 1.00 79.20 106 HIS B O 1
ATOM 3221 N N . LYS B 1 107 ? 156.805 150.298 102.857 1.00 70.91 107 LYS B N 1
ATOM 3222 C CA . LYS B 1 107 ? 156.413 148.930 103.186 1.00 66.62 107 LYS B CA 1
ATOM 3223 C C . LYS B 1 107 ? 156.465 148.648 104.686 1.00 70.62 107 LYS B C 1
ATOM 3224 O O . LYS B 1 107 ? 155.519 148.087 105.250 1.00 78.15 107 LYS B O 1
ATOM 3230 N N . PHE B 1 108 ? 157.553 149.028 105.352 1.00 67.54 108 PHE B N 1
ATOM 3231 C CA . PHE B 1 108 ? 157.786 148.643 106.740 1.00 65.32 108 PHE B CA 1
ATOM 3232 C C . PHE B 1 108 ? 157.345 149.676 107.772 1.00 72.79 108 PHE B C 1
ATOM 3233 O O . PHE B 1 108 ? 157.693 149.532 108.948 1.00 78.24 108 PHE B O 1
ATOM 3241 N N . PHE B 1 109 ? 156.627 150.718 107.365 1.00 71.01 109 PHE B N 1
ATOM 3242 C CA . PHE B 1 109 ? 156.064 151.703 108.288 1.00 70.94 109 PHE B CA 1
ATOM 3243 C C . PHE B 1 109 ? 155.397 151.079 109.519 1.00 75.78 109 PHE B C 1
ATOM 3244 O O . PHE B 1 109 ? 155.622 151.562 110.635 1.00 77.61 109 PHE B O 1
ATOM 3252 N N . PRO B 1 110 ? 154.576 150.024 109.379 1.00 73.40 110 PRO B N 1
ATOM 3253 C CA . PRO B 1 110 ? 154.000 149.394 110.585 1.00 71.56 110 PRO B CA 1
ATOM 3254 C C . PRO B 1 110 ? 155.022 148.814 111.552 1.00 78.10 110 PRO B C 1
ATOM 3255 O O . PRO B 1 110 ? 154.856 148.950 112.770 1.00 87.26 110 PRO B O 1
ATOM 3259 N N . TYR B 1 111 ? 156.071 148.163 111.048 1.00 73.53 111 TYR B N 1
ATOM 3260 C CA . TYR B 1 111 ? 157.113 147.620 111.919 1.00 73.73 111 TYR B CA 1
ATOM 3261 C C . TYR B 1 111 ? 157.950 148.715 112.571 1.00 79.25 111 TYR B C 1
ATOM 3262 O O . TYR B 1 111 ? 158.381 148.570 113.721 1.00 84.01 111 TYR B O 1
ATOM 3271 N N . ILE B 1 112 ? 158.196 149.812 111.858 1.00 75.18 112 ILE B N 1
ATOM 3272 C CA . ILE B 1 112 ? 158.982 150.908 112.418 1.00 70.37 112 ILE B CA 1
ATOM 3273 C C . ILE B 1 112 ? 158.271 151.570 113.595 1.00 76.52 112 ILE B C 1
ATOM 3274 O O . ILE B 1 112 ? 158.894 151.857 114.624 1.00 80.24 112 ILE B O 1
ATOM 3279 N N . LEU B 1 113 ? 156.964 151.817 113.481 1.00 76.11 113 LEU B N 1
ATOM 3280 C CA . LEU B 1 113 ? 156.216 152.331 114.627 1.00 73.55 113 LEU B CA 1
ATOM 3281 C C . LEU B 1 113 ? 156.172 151.333 115.778 1.00 74.23 113 LEU B C 1
ATOM 3282 O O . LEU B 1 113 ? 156.260 151.723 116.948 1.00 85.63 113 LEU B O 1
ATOM 3287 N N . LEU B 1 114 ? 156.023 150.044 115.471 1.00 70.59 114 LEU B N 1
ATOM 3288 C CA . LEU B 1 114 ? 156.083 149.018 116.508 1.00 74.50 114 LEU B CA 1
ATOM 3289 C C . LEU B 1 114 ? 157.432 149.009 117.219 1.00 77.26 114 LEU B C 1
ATOM 3290 O O . LEU B 1 114 ? 157.495 148.859 118.445 1.00 81.69 114 LEU B O 1
ATOM 3295 N N . LEU B 1 115 ? 158.520 149.160 116.463 1.00 74.78 115 LEU B N 1
ATOM 3296 C CA . LEU B 1 115 ? 159.855 149.213 117.053 1.00 75.51 115 LEU B CA 1
ATOM 3297 C C . LEU B 1 115 ? 160.013 150.366 118.041 1.00 78.78 115 LEU B C 1
ATOM 3298 O O . LEU B 1 115 ? 160.586 150.187 119.121 1.00 86.80 115 LEU B O 1
ATOM 3303 N N . PHE B 1 116 ? 159.515 151.556 117.695 1.00 77.71 116 PHE B N 1
ATOM 3304 C CA . PHE B 1 116 ? 159.548 152.671 118.641 1.00 77.07 116 PHE B CA 1
ATOM 3305 C C . PHE B 1 116 ? 158.734 152.386 119.897 1.00 76.94 116 PHE B C 1
ATOM 3306 O O . PHE B 1 116 ? 159.177 152.692 121.010 1.00 82.04 116 PHE B O 1
ATOM 3314 N N . ALA B 1 117 ? 157.538 151.816 119.744 1.00 73.80 117 ALA B N 1
ATOM 3315 C CA . ALA B 1 117 ? 156.728 151.462 120.906 1.00 72.77 117 ALA B CA 1
ATOM 3316 C C . ALA B 1 117 ? 157.472 150.523 121.849 1.00 80.00 117 ALA B C 1
ATOM 3317 O O . ALA B 1 117 ? 157.447 150.709 123.071 1.00 92.21 117 ALA B O 1
ATOM 3319 N N . ILE B 1 118 ? 158.134 149.505 121.301 1.00 77.15 118 ILE B N 1
ATOM 3320 C CA . ILE B 1 118 ? 158.907 148.576 122.121 1.00 77.48 118 ILE B CA 1
ATOM 3321 C C . ILE B 1 118 ? 160.096 149.270 122.780 1.00 78.96 118 ILE B C 1
ATOM 3322 O O . ILE B 1 118 ? 160.300 149.159 123.994 1.00 88.80 118 ILE B O 1
ATOM 3327 N N . LEU B 1 119 ? 160.902 149.989 121.995 1.00 75.13 119 LEU B N 1
ATOM 3328 C CA . LEU B 1 119 ? 162.092 150.634 122.548 1.00 75.99 119 LEU B CA 1
ATOM 3329 C C . LEU B 1 119 ? 161.760 151.648 123.638 1.00 81.32 119 LEU B C 1
ATOM 3330 O O . LEU B 1 119 ? 162.578 151.877 124.535 1.00 89.23 119 LEU B O 1
ATOM 3335 N N . LEU B 1 120 ? 160.586 152.272 123.578 1.00 81.00 120 LEU B N 1
ATOM 3336 C CA . LEU B 1 120 ? 160.158 153.185 124.633 1.00 78.49 120 LEU B CA 1
ATOM 3337 C C . LEU B 1 120 ? 159.613 152.476 125.867 1.00 83.50 120 LEU B C 1
ATOM 3338 O O . LEU B 1 120 ? 159.564 153.083 126.942 1.00 91.23 120 LEU B O 1
ATOM 3343 N N . TYR B 1 121 ? 159.208 151.213 125.740 1.00 81.22 121 TYR B N 1
ATOM 3344 C CA . TYR B 1 121 ? 158.767 150.436 126.893 1.00 83.47 121 TYR B CA 1
ATOM 3345 C C . TYR B 1 121 ? 159.926 149.836 127.684 1.00 89.77 121 TYR B C 1
ATOM 3346 O O . TYR B 1 121 ? 159.817 149.684 128.905 1.00 99.20 121 TYR B O 1
ATOM 3355 N N . LEU B 1 122 ? 161.024 149.486 127.015 1.00 84.77 122 LEU B N 1
ATOM 3356 C CA . LEU B 1 122 ? 162.136 148.821 127.692 1.00 86.52 122 LEU B CA 1
ATOM 3357 C C . LEU B 1 122 ? 162.719 149.583 128.882 1.00 92.93 122 LEU B C 1
ATOM 3358 O O . LEU B 1 122 ? 163.058 148.928 129.883 1.00 99.07 122 LEU B O 1
ATOM 3363 N N . PRO B 1 123 ? 162.878 150.914 128.856 1.00 92.51 123 PRO B N 1
ATOM 3364 C CA . PRO B 1 123 ? 163.308 151.611 130.084 1.00 91.35 123 PRO B CA 1
ATOM 3365 C C . PRO B 1 123 ? 162.389 151.415 131.279 1.00 94.25 123 PRO B C 1
ATOM 3366 O O . PRO B 1 123 ? 162.877 151.248 132.404 1.00 101.11 123 PRO B O 1
ATOM 3370 N N . ALA B 1 124 ? 161.072 151.435 131.075 1.00 91.87 124 ALA B N 1
ATOM 3371 C CA . ALA B 1 124 ? 160.146 151.174 132.173 1.00 93.96 124 ALA B CA 1
ATOM 3372 C C . ALA B 1 124 ? 160.244 149.734 132.660 1.00 99.84 124 ALA B C 1
ATOM 3373 O O . ALA B 1 124 ? 160.231 149.479 133.870 1.00 109.86 124 ALA B O 1
ATOM 3375 N N . LEU B 1 125 ? 160.332 148.781 131.732 1.00 94.44 125 LEU B N 1
ATOM 3376 C CA . LEU B 1 125 ? 160.514 147.379 132.095 1.00 96.51 125 LEU B CA 1
ATOM 3377 C C . LEU B 1 125 ? 161.803 147.150 132.881 1.00 98.06 125 LEU B C 1
ATOM 3378 O O . LEU B 1 125 ? 161.822 146.368 133.838 1.00 104.77 125 LEU B O 1
ATOM 3383 N N . PHE B 1 126 ? 162.889 147.820 132.494 1.00 94.39 126 PHE B N 1
ATOM 3384 C CA . PHE B 1 126 ? 164.134 147.725 133.255 1.00 95.96 126 PHE B CA 1
ATOM 3385 C C . PHE B 1 126 ? 164.000 148.293 134.665 1.00 101.98 126 PHE B C 1
ATOM 3386 O O . PHE B 1 126 ? 164.517 147.706 135.623 1.00 108.55 126 PHE B O 1
ATOM 3394 N N . TRP B 1 127 ? 163.332 149.437 134.818 1.00 99.30 127 TRP B N 1
ATOM 3395 C CA . TRP B 1 127 ? 163.099 149.979 136.156 1.00 91.01 127 TRP B CA 1
ATOM 3396 C C . TRP B 1 127 ? 162.294 149.010 137.016 1.00 93.59 127 TRP B C 1
ATOM 3397 O O . TRP B 1 127 ? 162.622 148.777 138.184 1.00 100.99 127 TRP B O 1
ATOM 3408 N N . ARG B 1 128 ? 161.229 148.440 136.450 1.00 92.15 128 ARG B N 1
ATOM 3409 C CA . ARG B 1 128 ? 160.440 147.433 137.156 1.00 93.75 128 ARG B CA 1
ATOM 3410 C C . ARG B 1 128 ? 161.254 146.191 137.501 1.00 100.11 128 ARG B C 1
ATOM 3411 O O . ARG B 1 128 ? 160.972 145.524 138.503 1.00 108.67 128 ARG B O 1
ATOM 3419 N N . PHE B 1 129 ? 162.258 145.862 136.688 1.00 102.53 129 PHE B N 1
ATOM 3420 C CA . PHE B 1 129 ? 163.095 144.692 136.939 1.00 105.14 129 PHE B CA 1
ATOM 3421 C C . PHE B 1 129 ? 164.231 144.973 137.921 1.00 105.95 129 PHE B C 1
ATOM 3422 O O . PHE B 1 129 ? 164.474 144.179 138.835 1.00 109.69 129 PHE B O 1
ATOM 3430 N N . SER B 1 130 ? 164.936 146.092 137.755 1.00 103.67 130 SER B N 1
ATOM 3431 C CA . SER B 1 130 ? 166.228 146.285 138.402 1.00 105.92 130 SER B CA 1
ATOM 3432 C C . SER B 1 130 ? 166.217 147.229 139.596 1.00 111.69 130 SER B C 1
ATOM 3433 O O . SER B 1 130 ? 167.171 147.209 140.380 1.00 119.30 130 SER B O 1
ATOM 3436 N N . ALA B 1 131 ? 165.191 148.039 139.760 1.00 107.74 131 ALA B N 1
ATOM 3437 C CA . ALA B 1 131 ? 165.182 149.053 140.810 1.00 102.17 131 ALA B CA 1
ATOM 3438 C C . ALA B 1 131 ? 163.958 148.978 141.709 1.00 102.33 131 ALA B C 1
ATOM 3439 O O . ALA B 1 131 ? 164.094 149.112 142.928 1.00 111.96 131 ALA B O 1
ATOM 3441 N N . ALA B 1 132 ? 162.771 148.782 141.138 1.00 101.56 132 ALA B N 1
ATOM 3442 C CA . ALA B 1 132 ? 161.548 148.736 141.936 1.00 106.78 132 ALA B CA 1
ATOM 3443 C C . ALA B 1 132 ? 161.562 147.719 143.078 1.00 114.78 132 ALA B C 1
ATOM 3444 O O . ALA B 1 132 ? 161.006 148.037 144.143 1.00 122.68 132 ALA B O 1
ATOM 3446 N N . PRO B 1 133 ? 162.138 146.515 142.947 1.00 113.32 133 PRO B N 1
ATOM 3447 C CA . PRO B 1 133 ? 162.143 145.600 144.108 1.00 116.73 133 PRO B CA 1
ATOM 3448 C C . PRO B 1 133 ? 162.869 146.148 145.328 1.00 116.36 133 PRO B C 1
ATOM 3449 O O . PRO B 1 133 ? 162.350 146.048 146.447 1.00 116.02 133 PRO B O 1
ATOM 3453 N N . HIS B 1 134 ? 164.062 146.718 145.149 1.00 116.19 134 HIS B N 1
ATOM 3454 C CA . HIS B 1 134 ? 164.785 147.296 146.279 1.00 118.84 134 HIS B CA 1
ATOM 3455 C C . HIS B 1 134 ? 164.029 148.477 146.877 1.00 119.47 134 HIS B C 1
ATOM 3456 O O . HIS B 1 134 ? 163.852 148.566 148.097 1.00 124.66 134 HIS B O 1
ATOM 3463 N N . LEU B 1 135 ? 163.590 149.404 146.024 1.00 115.33 135 LEU B N 1
ATOM 3464 C CA . LEU B 1 135 ? 162.820 150.562 146.474 1.00 113.39 135 LEU B CA 1
ATOM 3465 C C . LEU B 1 135 ? 161.550 150.163 147.222 1.00 114.91 135 LEU B C 1
ATOM 3466 O O . LEU B 1 135 ? 161.203 150.780 148.236 1.00 120.81 135 LEU B O 1
ATOM 3471 N N . CYS B 1 136 ? 160.839 149.144 146.735 1.00 112.54 136 CYS B N 1
ATOM 3472 C CA . CYS B 1 136 ? 159.634 148.670 147.415 1.00 116.22 136 CYS B CA 1
ATOM 3473 C C . CYS B 1 136 ? 159.920 148.208 148.841 1.00 121.89 136 CYS B C 1
ATOM 3474 O O . CYS B 1 136 ? 159.200 148.573 149.778 1.00 126.12 136 CYS B O 1
ATOM 3477 N N . SER B 1 137 ? 160.961 147.395 149.024 1.00 121.84 137 SER B N 1
ATOM 3478 C CA . SER B 1 137 ? 161.315 146.919 150.361 1.00 122.12 137 SER B CA 1
ATOM 3479 C C . SER B 1 137 ? 161.680 148.061 151.306 1.00 122.10 137 SER B C 1
ATOM 3480 O O . SER B 1 137 ? 161.378 148.003 152.503 1.00 124.14 137 SER B O 1
ATOM 3483 N N . ASP B 1 138 ? 162.322 149.109 150.790 1.00 120.84 138 ASP B N 1
ATOM 3484 C CA . ASP B 1 138 ? 162.643 150.269 151.619 1.00 118.87 138 ASP B CA 1
ATOM 3485 C C . ASP B 1 138 ? 161.409 151.103 151.954 1.00 118.87 138 ASP B C 1
ATOM 3486 O O . ASP B 1 138 ? 161.204 151.481 153.113 1.00 125.39 138 ASP B O 1
ATOM 3491 N N . LEU B 1 139 ? 160.578 151.409 150.956 1.00 116.92 139 LEU B N 1
ATOM 3492 C CA . LEU B 1 139 ? 159.383 152.212 151.211 1.00 119.31 139 LEU B CA 1
ATOM 3493 C C . LEU B 1 139 ? 158.416 151.521 152.168 1.00 122.06 139 LEU B C 1
ATOM 3494 O O . LEU B 1 139 ? 157.784 152.181 153.000 1.00 125.62 139 LEU B O 1
ATOM 3499 N N . LYS B 1 140 ? 158.276 150.198 152.060 1.00 119.88 140 LYS B N 1
ATOM 3500 C CA . LYS B 1 140 ? 157.479 149.450 153.031 1.00 119.26 140 LYS B CA 1
ATOM 3501 C C . LYS B 1 140 ? 157.982 149.652 154.457 1.00 122.90 140 LYS B C 1
ATOM 3502 O O . LYS B 1 140 ? 157.186 149.851 155.382 1.00 126.70 140 LYS B O 1
ATOM 3508 N N . PHE B 1 141 ? 159.299 149.600 154.653 1.00 118.92 141 PHE B N 1
ATOM 3509 C CA . PHE B 1 141 ? 159.878 149.843 155.971 1.00 115.86 141 PHE B CA 1
ATOM 3510 C C . PHE B 1 141 ? 159.708 151.293 156.414 1.00 121.94 141 PHE B C 1
ATOM 3511 O O . PHE B 1 141 ? 159.182 151.559 157.501 1.00 129.69 141 PHE B O 1
ATOM 3519 N N . ILE B 1 142 ? 160.154 152.241 155.590 1.00 119.11 142 ILE B N 1
ATOM 3520 C CA . ILE B 1 142 ? 160.200 153.645 155.997 1.00 118.00 142 ILE B CA 1
ATOM 3521 C C . ILE B 1 142 ? 158.811 154.180 156.338 1.00 123.30 142 ILE B C 1
ATOM 3522 O O . ILE B 1 142 ? 158.635 154.892 157.334 1.00 131.18 142 ILE B O 1
ATOM 3527 N N . MET B 1 143 ? 157.806 153.843 155.529 1.00 120.56 143 MET B N 1
ATOM 3528 C CA . MET B 1 143 ? 156.456 154.352 155.769 1.00 127.92 143 MET B CA 1
ATOM 3529 C C . MET B 1 143 ? 155.852 153.831 157.070 1.00 132.32 143 MET B C 1
ATOM 3530 O O . MET B 1 143 ? 155.203 154.590 157.800 1.00 136.63 143 MET B O 1
ATOM 3535 N N . GLU B 1 144 ? 156.041 152.548 157.378 1.00 130.76 144 GLU B N 1
ATOM 3536 C CA . GLU B 1 144 ? 155.482 152.000 158.613 1.00 132.14 144 GLU B CA 1
ATOM 3537 C C . GLU B 1 144 ? 156.148 152.563 159.864 1.00 130.75 144 GLU B C 1
ATOM 3538 O O . GLU B 1 144 ? 155.485 152.722 160.895 1.00 136.13 144 GLU B O 1
ATOM 3544 N N . GLU B 1 145 ? 157.442 152.870 159.801 1.00 127.28 145 GLU B N 1
ATOM 3545 C CA . GLU B 1 145 ? 158.112 153.540 160.911 1.00 131.93 145 GLU B CA 1
ATOM 3546 C C . GLU B 1 145 ? 157.793 155.030 161.000 1.00 130.99 145 GLU B C 1
ATOM 3547 O O . GLU B 1 145 ? 157.718 155.573 162.107 1.00 135.15 145 GLU B O 1
ATOM 3553 N N . LEU B 1 146 ? 157.608 155.702 159.863 1.00 128.91 146 LEU B N 1
ATOM 3554 C CA . LEU B 1 146 ? 157.119 157.079 159.875 1.00 128.48 146 LEU B CA 1
ATOM 3555 C C . LEU B 1 146 ? 155.722 157.189 160.477 1.00 132.73 146 LEU B C 1
ATOM 3556 O O . LEU B 1 146 ? 155.421 158.154 161.188 1.00 136.01 146 LEU B O 1
ATOM 3561 N N . ASP B 1 147 ? 154.854 156.217 160.195 1.00 132.24 147 ASP B N 1
ATOM 3562 C CA . ASP B 1 147 ? 153.521 156.205 160.793 1.00 134.87 147 ASP B CA 1
ATOM 3563 C C . ASP B 1 147 ? 153.576 156.189 162.318 1.00 135.54 147 ASP B C 1
ATOM 3564 O O . ASP B 1 147 ? 152.787 156.871 162.981 1.00 139.05 147 ASP B O 1
ATOM 3569 N N . LYS B 1 148 ? 154.497 155.414 162.892 1.00 136.15 148 LYS B N 1
ATOM 3570 C CA . LYS B 1 148 ? 154.692 155.428 164.339 1.00 134.38 148 LYS B CA 1
ATOM 3571 C C . LYS B 1 148 ? 155.166 156.787 164.848 1.00 132.84 148 LYS B C 1
ATOM 3572 O O . LYS B 1 148 ? 154.699 157.263 165.889 1.00 136.10 148 LYS B O 1
ATOM 3578 N N . VAL B 1 149 ? 156.098 157.422 164.136 1.00 130.62 149 VAL B N 1
ATOM 3579 C CA . VAL B 1 149 ? 156.548 158.765 164.500 1.00 130.10 149 VAL B CA 1
ATOM 3580 C C . VAL B 1 149 ? 155.406 159.777 164.460 1.00 135.20 149 VAL B C 1
ATOM 3581 O O . VAL B 1 149 ? 155.260 160.602 165.370 1.00 141.07 149 VAL B O 1
ATOM 3585 N N . TYR B 1 150 ? 154.576 159.733 163.416 1.00 135.71 150 TYR B N 1
ATOM 3586 C CA . TYR B 1 150 ? 153.449 160.662 163.328 1.00 137.11 150 TYR B CA 1
ATOM 3587 C C . TYR B 1 150 ? 152.395 160.413 164.404 1.00 140.85 150 TYR B C 1
ATOM 3588 O O . TYR B 1 150 ? 151.890 161.366 165.008 1.00 146.44 150 TYR B O 1
ATOM 3597 N N . ASN B 1 151 ? 152.041 159.152 164.654 1.00 137.27 151 ASN B N 1
ATOM 3598 C CA . ASN B 1 151 ? 151.085 158.848 165.717 1.00 135.07 151 ASN B CA 1
ATOM 3599 C C . ASN B 1 151 ? 151.571 159.322 167.083 1.00 141.60 151 ASN B C 1
ATOM 3600 O O . ASN B 1 151 ? 150.777 159.809 167.896 1.00 147.13 151 ASN B O 1
ATOM 3605 N N . ARG B 1 152 ? 152.869 159.185 167.357 1.00 141.55 152 ARG B N 1
ATOM 3606 C CA . ARG B 1 152 ? 153.436 159.739 168.585 1.00 142.47 152 ARG B CA 1
ATOM 3607 C C . ARG B 1 152 ? 153.331 161.261 168.634 1.00 147.80 152 ARG B C 1
ATOM 3608 O O . ARG B 1 152 ? 152.975 161.831 169.672 1.00 154.07 152 ARG B O 1
ATOM 3616 N N . ALA B 1 153 ? 153.642 161.936 167.526 1.00 147.69 153 ALA B N 1
ATOM 3617 C CA . ALA B 1 153 ? 153.516 163.391 167.468 1.00 149.06 153 ALA B CA 1
ATOM 3618 C C . ALA B 1 153 ? 152.074 163.861 167.638 1.00 153.87 153 ALA B C 1
ATOM 3619 O O . ALA B 1 153 ? 151.823 164.888 168.279 1.00 155.42 153 ALA B O 1
ATOM 3621 N N . ILE B 1 154 ? 151.113 163.131 167.070 1.00 153.25 154 ILE B N 1
ATOM 3622 C CA . ILE B 1 154 ? 149.701 163.457 167.274 1.00 153.08 154 ILE B CA 1
ATOM 3623 C C . ILE B 1 154 ? 149.315 163.341 168.746 1.00 158.55 154 ILE B C 1
ATOM 3624 O O . ILE B 1 154 ? 148.689 164.244 169.312 1.00 162.73 154 ILE B O 1
ATOM 3629 N N . LYS B 1 155 ? 149.677 162.227 169.384 1.00 157.84 155 LYS B N 1
ATOM 3630 C CA . LYS B 1 155 ? 149.352 162.038 170.797 1.00 158.47 155 LYS B CA 1
ATOM 3631 C C . LYS B 1 155 ? 149.982 163.110 171.681 1.00 163.37 155 LYS B C 1
ATOM 3632 O O . LYS B 1 155 ? 149.360 163.567 172.647 1.00 169.65 155 LYS B O 1
ATOM 3638 N N . ALA B 1 156 ? 151.213 163.519 171.375 1.00 161.61 156 ALA B N 1
ATOM 3639 C CA . ALA B 1 156 ? 151.826 164.633 172.095 1.00 164.77 156 ALA B CA 1
ATOM 3640 C C . ALA B 1 156 ? 151.054 165.933 171.893 1.00 173.84 156 ALA B C 1
ATOM 3641 O O . ALA B 1 156 ? 150.727 166.629 172.861 1.00 179.20 156 ALA B O 1
ATOM 3643 N N . ALA B 1 157 ? 150.761 166.285 170.639 1.00 173.57 157 ALA B N 1
ATOM 3644 C CA . ALA B 1 157 ? 150.024 167.516 170.366 1.00 176.16 157 ALA B CA 1
ATOM 3645 C C . ALA B 1 157 ? 148.614 167.481 170.948 1.00 180.26 157 ALA B C 1
ATOM 3646 O O . ALA B 1 157 ? 148.152 168.470 171.530 1.00 184.14 157 ALA B O 1
ATOM 3648 N N . LYS B 1 158 ? 147.911 166.356 170.796 1.00 177.72 158 LYS B N 1
ATOM 3649 C CA . LYS B 1 158 ? 146.571 166.233 171.366 1.00 180.67 158 LYS B CA 1
ATOM 3650 C C . LYS B 1 158 ? 146.581 166.308 172.888 1.00 183.72 158 LYS B C 1
ATOM 3651 O O . LYS B 1 158 ? 145.635 166.831 173.489 1.00 186.15 158 LYS B O 1
ATOM 3657 N N . SER B 1 159 ? 147.632 165.797 173.530 1.00 184.38 159 SER B N 1
ATOM 3658 C CA . SER B 1 159 ? 147.756 165.936 174.978 1.00 186.21 159 SER B CA 1
ATOM 3659 C C . SER B 1 159 ? 148.135 167.357 175.382 1.00 188.05 159 SER B C 1
ATOM 3660 O O . SER B 1 159 ? 147.622 167.881 176.377 1.00 186.44 159 SER B O 1
ATOM 3663 N N . ALA B 1 160 ? 149.029 167.996 174.626 1.00 188.84 160 ALA B N 1
ATOM 3664 C CA . ALA B 1 160 ? 149.483 169.335 174.987 1.00 187.09 160 ALA B CA 1
ATOM 3665 C C . ALA B 1 160 ? 148.481 170.424 174.625 1.00 190.40 160 ALA B C 1
ATOM 3666 O O . ALA B 1 160 ? 148.476 171.483 175.262 1.00 186.30 160 ALA B O 1
ATOM 3668 N N . ARG B 1 161 ? 147.633 170.201 173.626 1.00 193.95 161 ARG B N 1
ATOM 3669 C CA . ARG B 1 161 ? 146.792 171.272 173.102 1.00 196.73 161 ARG B CA 1
ATOM 3670 C C . ARG B 1 161 ? 145.449 170.705 172.644 1.00 197.32 161 ARG B C 1
ATOM 3671 O O . ARG B 1 161 ? 144.964 170.996 171.549 1.00 196.64 161 ARG B O 1
ATOM 3679 N N . ASP B 1 162 ? 144.831 169.891 173.498 1.00 198.20 162 ASP B N 1
ATOM 3680 C CA . ASP B 1 162 ? 143.519 169.295 173.240 1.00 197.42 162 ASP B CA 1
ATOM 3681 C C . ASP B 1 162 ? 143.426 168.632 171.868 1.00 190.35 162 ASP B C 1
ATOM 3682 O O . ASP B 1 162 ? 142.332 168.394 171.356 1.00 180.85 162 ASP B O 1
ATOM 3687 N N . PRO B 1 193 ? 164.339 157.616 166.237 1.00 146.18 193 PRO B N 1
ATOM 3688 C CA . PRO B 1 193 ? 165.253 158.339 165.349 1.00 148.74 193 PRO B CA 1
ATOM 3689 C C . PRO B 1 193 ? 165.840 157.441 164.265 1.00 147.58 193 PRO B C 1
ATOM 3690 O O . PRO B 1 193 ? 166.621 157.906 163.435 1.00 147.81 193 PRO B O 1
ATOM 3694 N N . ILE B 1 194 ? 165.468 156.160 164.300 1.00 142.96 194 ILE B N 1
ATOM 3695 C CA . ILE B 1 194 ? 166.047 155.174 163.390 1.00 141.19 194 ILE B CA 1
ATOM 3696 C C . ILE B 1 194 ? 165.804 155.566 161.935 1.00 141.67 194 ILE B C 1
ATOM 3697 O O . ILE B 1 194 ? 166.656 155.344 161.066 1.00 140.14 194 ILE B O 1
ATOM 3702 N N . VAL B 1 195 ? 164.642 156.156 161.648 1.00 139.82 195 VAL B N 1
ATOM 3703 C CA . VAL B 1 195 ? 164.329 156.591 160.289 1.00 132.55 195 VAL B CA 1
ATOM 3704 C C . VAL B 1 195 ? 165.248 157.725 159.854 1.00 134.66 195 VAL B C 1
ATOM 3705 O O . VAL B 1 195 ? 165.780 157.719 158.737 1.00 137.96 195 VAL B O 1
ATOM 3709 N N . GLU B 1 196 ? 165.443 158.717 160.724 1.00 134.45 196 GLU B N 1
ATOM 3710 C CA . GLU B 1 196 ? 166.366 159.805 160.416 1.00 142.23 196 GLU B CA 1
ATOM 3711 C C . GLU B 1 196 ? 167.773 159.281 160.154 1.00 141.92 196 GLU B C 1
ATOM 3712 O O . GLU B 1 196 ? 168.423 159.676 159.180 1.00 142.41 196 GLU B O 1
ATOM 3718 N N . GLN B 1 197 ? 168.260 158.391 161.019 1.00 141.11 197 GLN B N 1
ATOM 3719 C CA . GLN B 1 197 ? 169.573 157.788 160.807 1.00 137.31 197 GLN B CA 1
ATOM 3720 C C . GLN B 1 197 ? 169.630 157.000 159.502 1.00 131.74 197 GLN B C 1
ATOM 3721 O O . GLN B 1 197 ? 170.599 157.114 158.744 1.00 130.58 197 GLN B O 1
ATOM 3727 N N . TYR B 1 198 ? 168.598 156.202 159.221 1.00 129.88 198 TYR B N 1
ATOM 3728 C CA . TYR B 1 198 ? 168.572 155.392 158.005 1.00 126.35 198 TYR B CA 1
ATOM 3729 C C . TYR B 1 198 ? 168.499 156.244 156.742 1.00 128.23 198 TYR B C 1
ATOM 3730 O O . TYR B 1 198 ? 169.239 156.007 155.780 1.00 130.30 198 TYR B O 1
ATOM 3739 N N . LEU B 1 199 ? 167.604 157.232 156.717 1.00 127.94 199 LEU B N 1
ATOM 3740 C CA . LEU B 1 199 ? 167.506 158.119 155.561 1.00 124.36 199 LEU B CA 1
ATOM 3741 C C . LEU B 1 199 ? 168.794 158.900 155.320 1.00 127.75 199 LEU B C 1
ATOM 3742 O O . LEU B 1 199 ? 169.188 159.114 154.168 1.00 132.78 199 LEU B O 1
ATOM 3747 N N . LYS B 1 200 ? 169.462 159.339 156.387 1.00 128.08 200 LYS B N 1
ATOM 3748 C CA . LYS B 1 200 ? 170.769 159.974 156.237 1.00 127.95 200 LYS B CA 1
ATOM 3749 C C . LYS B 1 200 ? 171.825 159.061 155.620 1.00 128.41 200 LYS B C 1
ATOM 3750 O O . LYS B 1 200 ? 172.815 159.567 155.081 1.00 128.97 200 LYS B O 1
ATOM 3756 N N . THR B 1 201 ? 171.652 157.739 155.683 1.00 129.41 201 THR B N 1
ATOM 3757 C CA . THR B 1 201 ? 172.538 156.855 154.927 1.00 128.79 201 THR B CA 1
ATOM 3758 C C . THR B 1 201 ? 172.289 156.927 153.425 1.00 130.81 201 THR B C 1
ATOM 3759 O O . THR B 1 201 ? 173.223 156.743 152.637 1.00 130.81 201 THR B O 1
ATOM 3763 N N . LYS B 1 202 ? 171.048 157.190 153.007 1.00 130.70 202 LYS B N 1
ATOM 3764 C CA . LYS B 1 202 ? 170.709 157.111 151.589 1.00 128.16 202 LYS B CA 1
ATOM 3765 C C . LYS B 1 202 ? 171.383 158.200 150.763 1.00 133.11 202 LYS B C 1
ATOM 3766 O O . LYS B 1 202 ? 171.731 157.963 149.601 1.00 140.52 202 LYS B O 1
ATOM 3772 N N . LYS B 1 203 ? 171.581 159.390 151.332 1.00 129.72 203 LYS B N 1
ATOM 3773 C CA . LYS B 1 203 ? 172.273 160.459 150.620 1.00 135.99 203 LYS B CA 1
ATOM 3774 C C . LYS B 1 203 ? 173.744 160.153 150.366 1.00 140.65 203 LYS B C 1
ATOM 3775 O O . LYS B 1 203 ? 174.380 160.867 149.584 1.00 146.40 203 LYS B O 1
ATOM 3781 N N . ASN B 1 204 ? 174.295 159.122 150.999 1.00 135.94 204 ASN B N 1
ATOM 3782 C CA . ASN B 1 204 ? 175.641 158.652 150.703 1.00 139.15 204 ASN B CA 1
ATOM 3783 C C . ASN B 1 204 ? 175.706 157.650 149.555 1.00 141.09 204 ASN B C 1
ATOM 3784 O O . ASN B 1 204 ? 176.807 157.350 149.082 1.00 145.28 204 ASN B O 1
ATOM 3789 N N . SER B 1 205 ? 174.572 157.126 149.087 1.00 139.19 205 SER B N 1
ATOM 3790 C CA . SER B 1 205 ? 174.599 155.913 148.276 1.00 140.60 205 SER B CA 1
ATOM 3791 C C . SER B 1 205 ? 174.658 156.192 146.777 1.00 141.74 205 SER B C 1
ATOM 3792 O O . SER B 1 205 ? 175.452 155.562 146.070 1.00 145.88 205 SER B O 1
ATOM 3795 N N . SER B 1 206 ? 173.852 157.137 146.281 1.00 138.56 206 SER B N 1
ATOM 3796 C CA . SER B 1 206 ? 173.781 157.466 144.849 1.00 136.73 206 SER B CA 1
ATOM 3797 C 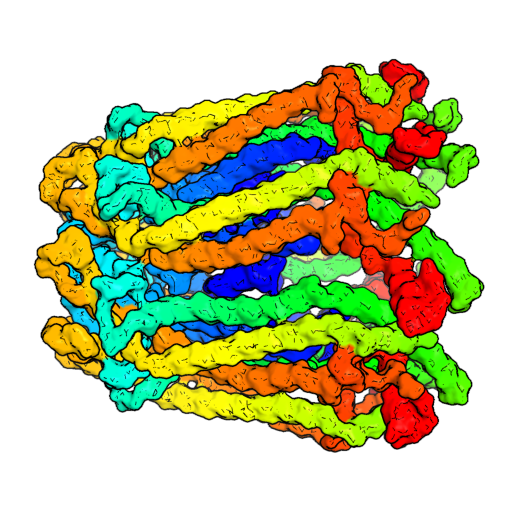C . SER B 1 206 ? 173.657 156.222 143.966 1.00 128.56 206 SER B C 1
ATOM 3798 O O . SER B 1 206 ? 174.094 156.216 142.813 1.00 119.82 206 SER B O 1
ATOM 3801 N N . HIS B 1 207 ? 173.057 155.160 144.503 1.00 129.42 207 HIS B N 1
ATOM 3802 C CA . HIS B 1 207 ? 172.869 153.919 143.755 1.00 124.77 207 HIS B CA 1
ATOM 3803 C C . HIS B 1 207 ? 171.691 154.008 142.786 1.00 123.44 207 HIS B C 1
ATOM 3804 O O . HIS B 1 207 ? 171.852 153.820 141.576 1.00 121.25 207 HIS B O 1
ATOM 3811 N N . LEU B 1 208 ? 170.497 154.295 143.308 1.00 124.93 208 LEU B N 1
ATOM 3812 C CA . LEU B 1 208 ? 169.288 154.298 142.488 1.00 115.66 208 LEU B CA 1
ATOM 3813 C C . LEU B 1 208 ? 169.208 155.502 141.558 1.00 112.93 208 LEU B C 1
ATOM 3814 O O . LEU B 1 208 ? 168.581 155.417 140.496 1.00 116.78 208 LEU B O 1
ATOM 3819 N N . ILE B 1 209 ? 169.817 156.627 141.937 1.00 111.39 209 ILE B N 1
ATOM 3820 C CA . ILE B 1 209 ? 169.787 157.823 141.096 1.00 109.39 209 ILE B CA 1
ATOM 3821 C C . ILE B 1 209 ? 170.408 157.560 139.725 1.00 114.58 209 ILE B C 1
ATOM 3822 O O . ILE B 1 209 ? 169.947 158.099 138.712 1.00 116.67 209 ILE B O 1
ATOM 3827 N N . MET B 1 210 ? 171.454 156.734 139.662 1.00 114.98 210 MET B N 1
ATOM 3828 C CA . MET B 1 210 ? 172.012 156.370 138.362 1.00 109.44 210 MET B CA 1
ATOM 3829 C C . MET B 1 210 ? 171.052 155.505 137.551 1.00 105.43 210 MET B C 1
ATOM 3830 O O . MET B 1 210 ? 170.892 155.715 136.343 1.00 111.19 210 MET B O 1
ATOM 3835 N N . LYS B 1 211 ? 170.413 154.525 138.190 1.00 100.98 211 LYS B N 1
ATOM 3836 C CA . LYS B 1 211 ? 169.408 153.716 137.505 1.00 100.33 211 LYS B CA 1
ATOM 3837 C C . LYS B 1 211 ? 168.231 154.554 137.013 1.00 101.20 211 LYS B C 1
ATOM 3838 O O . LYS B 1 211 ? 167.734 154.344 135.902 1.00 106.73 211 LYS B O 1
ATOM 3844 N N . TYR B 1 212 ? 167.778 155.512 137.822 1.00 99.22 212 TYR B N 1
ATOM 3845 C CA . TYR B 1 212 ? 166.659 156.367 137.432 1.00 95.14 212 TYR B CA 1
ATOM 3846 C C . TYR B 1 212 ? 167.020 157.298 136.279 1.00 98.08 212 TYR B C 1
ATOM 3847 O O . TYR B 1 212 ? 166.326 157.329 135.256 1.00 103.64 212 TYR B O 1
ATOM 3856 N N . ILE B 1 213 ? 168.094 158.071 136.430 1.00 95.57 213 ILE B N 1
ATOM 3857 C CA . ILE B 1 213 ? 168.466 159.058 135.418 1.00 96.69 213 ILE B CA 1
ATOM 3858 C C . ILE B 1 213 ? 168.792 158.395 134.083 1.00 99.63 213 ILE B C 1
ATOM 3859 O O . ILE B 1 213 ? 168.453 158.922 133.017 1.00 106.49 213 ILE B O 1
ATOM 3864 N N . SER B 1 214 ? 169.437 157.228 134.112 1.00 98.04 214 SER B N 1
ATOM 3865 C CA . SER B 1 214 ? 169.691 156.506 132.867 1.00 94.61 214 SER B CA 1
ATOM 3866 C C . SER B 1 214 ? 168.408 156.019 132.196 1.00 92.21 214 SER B C 1
ATOM 3867 O O . SER B 1 214 ? 168.319 156.014 130.963 1.00 95.97 214 SER B O 1
ATOM 3870 N N . CYS B 1 215 ? 167.406 155.601 132.973 1.00 90.95 215 CYS B N 1
ATOM 3871 C CA . CYS B 1 215 ? 166.116 155.255 132.375 1.00 89.14 215 CYS B CA 1
ATOM 3872 C C . CYS B 1 215 ? 165.435 156.463 131.740 1.00 90.66 215 CYS B C 1
ATOM 3873 O O . CYS B 1 215 ? 164.834 156.351 130.665 1.00 91.87 215 CYS B O 1
ATOM 3876 N N . ARG B 1 216 ? 165.512 157.622 132.393 1.00 93.33 216 ARG B N 1
ATOM 3877 C CA . ARG B 1 216 ? 165.018 158.862 131.799 1.00 91.91 216 ARG B CA 1
ATOM 3878 C C . ARG B 1 216 ? 165.796 159.237 130.542 1.00 92.47 216 ARG B C 1
ATOM 3879 O O . ARG B 1 216 ? 165.209 159.617 129.522 1.00 97.21 216 ARG B O 1
ATOM 3887 N N . LEU B 1 217 ? 167.124 159.142 130.602 1.00 92.14 217 LEU B N 1
ATOM 3888 C CA . LEU B 1 217 ? 167.978 159.546 129.487 1.00 90.26 217 LEU B CA 1
ATOM 3889 C C . LEU B 1 217 ? 167.783 158.680 128.245 1.00 88.73 217 LEU B C 1
ATOM 3890 O O . LEU B 1 217 ? 167.760 159.199 127.123 1.00 90.38 217 LEU B O 1
ATOM 3895 N N . VAL B 1 218 ? 167.654 157.363 128.414 1.00 86.69 218 VAL B N 1
ATOM 3896 C CA . VAL B 1 218 ? 167.336 156.494 127.280 1.00 82.93 218 VAL B CA 1
ATOM 3897 C C . VAL B 1 218 ? 165.984 156.845 126.668 1.00 84.57 218 VAL B C 1
ATOM 3898 O O . VAL B 1 218 ? 165.839 156.890 125.441 1.00 88.69 218 VAL B O 1
ATOM 3902 N N . THR B 1 219 ? 164.977 157.104 127.503 1.00 85.02 219 THR B N 1
ATOM 3903 C CA . THR B 1 219 ? 163.670 157.506 126.986 1.00 81.44 219 THR B CA 1
ATOM 3904 C C . THR B 1 219 ? 163.752 158.792 126.168 1.00 83.43 219 THR B C 1
ATOM 3905 O O . THR B 1 219 ? 163.129 158.902 125.106 1.00 88.77 219 THR B O 1
ATOM 3909 N N . PHE B 1 220 ? 164.517 159.772 126.647 1.00 82.96 220 PHE B N 1
ATOM 3910 C CA . PHE B 1 220 ? 164.744 161.005 125.896 1.00 80.48 220 PHE B CA 1
ATOM 3911 C C . PHE B 1 220 ? 165.380 160.755 124.530 1.00 85.51 220 PHE B C 1
ATOM 3912 O O . PHE B 1 220 ? 164.918 161.286 123.514 1.00 91.27 220 PHE B O 1
ATOM 3920 N N . VAL B 1 221 ? 166.450 159.961 124.488 1.00 84.09 221 VAL B N 1
ATOM 3921 C CA . VAL B 1 221 ? 167.145 159.687 123.230 1.00 81.28 221 VAL B CA 1
ATOM 3922 C C . VAL B 1 221 ? 166.244 158.985 122.215 1.00 83.62 221 VAL B C 1
ATOM 3923 O O . VAL B 1 221 ? 166.226 159.347 121.032 1.00 88.45 221 VAL B O 1
ATOM 3927 N N . VAL B 1 222 ? 165.483 157.982 122.651 1.00 79.40 222 VAL B N 1
ATOM 3928 C CA . VAL B 1 222 ? 164.607 157.264 121.726 1.00 78.80 222 VAL B CA 1
ATOM 3929 C C . VAL B 1 222 ? 163.493 158.159 121.186 1.00 80.37 222 VAL B C 1
ATOM 3930 O O . VAL B 1 222 ? 163.152 158.091 119.999 1.00 86.39 222 VAL B O 1
ATOM 3934 N N . ILE B 1 223 ? 162.909 159.008 122.032 1.00 77.77 223 ILE B N 1
ATOM 3935 C CA . ILE B 1 223 ? 161.906 159.959 121.549 1.00 75.58 223 ILE B CA 1
ATOM 3936 C C . ILE B 1 223 ? 162.507 160.936 120.544 1.00 80.98 223 ILE B C 1
ATOM 3937 O O . ILE B 1 223 ? 161.886 161.258 119.524 1.00 84.62 223 ILE B O 1
ATOM 3942 N N . LEU B 1 224 ? 163.724 161.413 120.806 1.00 84.55 224 LEU B N 1
ATOM 3943 C CA . LEU B 1 224 ? 164.381 162.337 119.885 1.00 83.98 224 LEU B CA 1
ATOM 3944 C C . LEU B 1 224 ? 164.680 161.693 118.533 1.00 84.43 224 LEU B C 1
ATOM 3945 O O . LEU B 1 224 ? 164.459 162.307 117.483 1.00 88.75 224 LEU B O 1
ATOM 3950 N N . LEU B 1 225 ? 165.192 160.461 118.540 1.00 82.32 225 LEU B N 1
ATOM 3951 C CA . LEU B 1 225 ? 165.435 159.736 117.294 1.00 81.84 225 LEU B CA 1
ATOM 3952 C C . LEU B 1 225 ? 164.148 159.454 116.523 1.00 84.00 225 LEU B C 1
ATOM 3953 O O . LEU B 1 225 ? 164.125 159.548 115.290 1.00 88.79 225 LEU B O 1
ATOM 3958 N N . ALA B 1 226 ? 163.071 159.106 117.226 1.00 80.38 226 ALA B N 1
ATOM 3959 C CA . ALA B 1 226 ? 161.774 158.932 116.575 1.00 76.17 226 ALA B CA 1
ATOM 3960 C C . ALA B 1 226 ? 161.269 160.217 115.926 1.00 79.69 226 ALA B C 1
ATOM 3961 O O . ALA B 1 226 ? 160.701 160.179 114.829 1.00 85.86 226 ALA B O 1
ATOM 3963 N N . CYS B 1 227 ? 161.464 161.362 116.581 1.00 79.18 227 CYS B N 1
ATOM 3964 C CA . CYS B 1 227 ? 161.103 162.638 115.966 1.00 78.36 227 CYS B CA 1
ATOM 3965 C C . CYS B 1 227 ? 161.892 162.912 114.691 1.00 79.78 227 CYS B C 1
ATOM 3966 O O . CYS B 1 227 ? 161.335 163.410 113.706 1.00 80.80 227 CYS B O 1
ATOM 3969 N N . ILE B 1 228 ? 163.188 162.602 114.688 1.00 78.22 228 ILE B N 1
ATOM 3970 C CA . ILE B 1 228 ? 163.999 162.777 113.484 1.00 76.29 228 ILE B CA 1
ATOM 3971 C C . ILE B 1 228 ? 163.500 161.895 112.342 1.00 79.62 228 ILE B C 1
ATOM 3972 O O . ILE B 1 228 ? 163.378 162.347 111.197 1.00 84.78 228 ILE B O 1
ATOM 3977 N N . TYR B 1 229 ? 163.209 160.625 112.629 1.00 77.68 229 TYR B N 1
ATOM 3978 C CA . TYR B 1 229 ? 162.649 159.743 111.605 1.00 72.61 229 TYR B CA 1
ATOM 3979 C C . TYR B 1 229 ? 161.293 160.222 111.095 1.00 77.53 229 TYR B C 1
ATOM 3980 O O . TYR B 1 229 ? 161.078 160.327 109.883 1.00 85.26 229 TYR B O 1
ATOM 3989 N N . LEU B 1 230 ? 160.360 160.499 112.006 1.00 73.77 230 LEU B N 1
ATOM 3990 C CA . LEU B 1 230 ? 159.001 160.850 111.600 1.00 71.01 230 LEU B CA 1
ATOM 3991 C C . LEU B 1 230 ? 158.955 162.136 110.784 1.00 78.16 230 LEU B C 1
ATOM 3992 O O . LEU B 1 230 ? 158.175 162.243 109.832 1.00 85.18 230 LEU B O 1
ATOM 3997 N N . SER B 1 231 ? 159.777 163.122 111.136 1.00 77.45 231 SER B N 1
ATOM 3998 C CA . SER B 1 231 ? 159.847 164.337 110.330 1.00 77.01 231 SER B CA 1
ATOM 3999 C C . SER B 1 231 ? 160.459 164.083 108.955 1.00 78.55 231 SER B C 1
ATOM 4000 O O . SER B 1 231 ? 160.038 164.692 107.966 1.00 84.61 231 SER B O 1
ATOM 4003 N N . TYR B 1 232 ? 161.453 163.198 108.868 1.00 75.17 232 TYR B N 1
ATOM 4004 C CA . TYR B 1 232 ? 161.956 162.776 107.562 1.00 75.24 232 TYR B CA 1
ATOM 4005 C C . TYR B 1 232 ? 160.892 162.051 106.742 1.00 78.19 232 TYR B C 1
ATOM 4006 O O . TYR B 1 232 ? 160.666 162.379 105.572 1.00 83.23 232 TYR B O 1
ATOM 4015 N N . TYR B 1 233 ? 160.236 161.052 107.336 1.00 73.95 233 TYR B N 1
ATOM 4016 C CA . TYR B 1 233 ? 159.234 160.277 106.606 1.00 73.00 233 TYR B CA 1
ATOM 4017 C C . TYR B 1 233 ? 158.059 161.135 106.150 1.00 77.32 233 TYR B C 1
ATOM 4018 O O . TYR B 1 233 ? 157.527 160.935 105.052 1.00 82.08 233 TYR B O 1
ATOM 4027 N N . PHE B 1 234 ? 157.639 162.094 106.975 1.00 78.10 234 PHE B N 1
ATOM 4028 C CA . PHE B 1 234 ? 156.617 163.043 106.546 1.00 75.64 234 PHE B CA 1
ATOM 4029 C C . PHE B 1 234 ? 157.090 163.928 105.398 1.00 77.41 234 PHE B C 1
ATOM 4030 O O . PHE B 1 234 ? 156.275 164.364 104.577 1.00 82.28 234 PHE B O 1
ATOM 4038 N N . SER B 1 235 ? 158.391 164.204 105.315 1.00 75.10 235 SER B N 1
ATOM 4039 C CA . SER B 1 235 ? 158.903 165.081 104.269 1.00 77.70 235 SER B CA 1
ATOM 4040 C C . SER B 1 235 ? 158.997 164.417 102.899 1.00 82.70 235 SER B C 1
ATOM 4041 O O . SER B 1 235 ? 159.144 165.128 101.900 1.00 87.48 235 SER B O 1
ATOM 4044 N N . LEU B 1 236 ? 158.931 163.088 102.823 1.00 81.68 236 LEU B N 1
ATOM 4045 C CA . LEU B 1 236 ? 159.031 162.413 101.533 1.00 80.92 236 LEU B CA 1
ATOM 4046 C C . LEU B 1 236 ? 157.894 162.813 100.599 1.00 86.29 236 LEU B C 1
ATOM 4047 O O . LEU B 1 236 ? 156.748 162.984 101.024 1.00 91.62 236 LEU B O 1
ATOM 4052 N N . SER B 1 237 ? 158.231 162.978 99.320 1.00 88.83 237 SER B N 1
ATOM 4053 C CA . SER B 1 237 ? 157.244 163.322 98.304 1.00 92.58 237 SER B CA 1
ATOM 4054 C C . SER B 1 237 ? 156.113 162.301 98.276 1.00 95.51 237 SER B C 1
ATOM 4055 O O . SER B 1 237 ? 156.340 161.095 98.405 1.00 99.73 237 SER B O 1
ATOM 4058 N N . SER B 1 238 ? 154.883 162.795 98.125 1.00 93.81 238 SER B N 1
ATOM 4059 C CA . SER B 1 238 ? 153.724 161.906 98.111 1.00 95.61 238 SER B CA 1
ATOM 4060 C C . SER B 1 238 ? 153.771 160.916 96.952 1.00 98.35 238 SER B C 1
ATOM 4061 O O . SER B 1 238 ? 153.327 159.771 97.098 1.00 101.37 238 SER B O 1
ATOM 4064 N N . LEU B 1 239 ? 154.300 161.331 95.800 1.00 95.84 239 LEU B N 1
ATOM 4065 C CA . LEU B 1 239 ? 154.478 160.444 94.652 1.00 96.25 239 LEU B CA 1
ATOM 4066 C C . LEU B 1 239 ? 155.629 159.455 94.802 1.00 95.50 239 LEU B C 1
ATOM 4067 O O . LEU B 1 239 ? 155.852 158.667 93.878 1.00 99.58 239 LEU B O 1
ATOM 4072 N N . SER B 1 240 ? 156.367 159.463 95.914 1.00 90.03 240 SER B N 1
ATOM 4073 C CA . SER B 1 240 ? 157.269 158.353 96.206 1.00 88.00 240 SER B CA 1
ATOM 4074 C C . SER B 1 240 ? 156.538 157.043 96.475 1.00 88.87 240 SER B C 1
ATOM 4075 O O . SER B 1 240 ? 157.193 156.002 96.584 1.00 92.66 240 SER B O 1
ATOM 4078 N N . ASP B 1 241 ? 155.209 157.068 96.578 1.00 86.38 241 ASP B N 1
ATOM 4079 C CA . ASP B 1 241 ? 154.406 155.853 96.634 1.00 81.84 241 ASP B CA 1
ATOM 4080 C C . ASP B 1 241 ? 154.288 155.139 95.291 1.00 85.10 241 ASP B C 1
ATOM 4081 O O . ASP B 1 241 ? 153.827 153.993 95.262 1.00 84.77 241 ASP B O 1
ATOM 4086 N N . GLU B 1 242 ? 154.682 155.776 94.194 1.00 87.73 242 GLU B N 1
ATOM 4087 C CA . GLU B 1 242 ? 154.655 155.160 92.875 1.00 80.32 242 GLU B CA 1
ATOM 4088 C C . GLU B 1 242 ? 156.055 154.732 92.458 1.00 84.71 242 GLU B C 1
ATOM 4089 O O . GLU B 1 242 ? 157.022 155.480 92.626 1.00 95.10 242 GLU B O 1
ATOM 4095 N N . PHE B 1 243 ? 156.153 153.522 91.909 1.00 80.26 243 PHE B N 1
ATOM 4096 C CA . PHE B 1 243 ? 157.411 152.994 91.404 1.00 80.53 243 PHE B CA 1
ATOM 4097 C C . PHE B 1 243 ? 157.140 152.106 90.198 1.00 80.87 243 PHE B C 1
ATOM 4098 O O . PHE B 1 243 ? 156.014 151.659 89.970 1.00 85.06 243 PHE B O 1
ATOM 4106 N N . LEU B 1 244 ? 158.195 151.856 89.425 1.00 86.43 244 LEU B N 1
ATOM 4107 C CA . LEU B 1 244 ? 158.151 150.952 88.282 1.00 82.86 244 LEU B CA 1
ATOM 4108 C C . LEU B 1 244 ? 158.770 149.603 88.622 1.00 88.33 244 LEU B C 1
ATOM 4109 O O . LEU B 1 244 ? 159.872 149.538 89.176 1.00 98.66 244 LEU B O 1
ATOM 4114 N N . CYS B 1 245 ? 158.053 148.535 88.287 1.00 83.80 245 CYS B N 1
ATOM 4115 C CA . CYS B 1 245 ? 158.428 147.166 88.608 1.00 83.95 245 CYS B CA 1
ATOM 4116 C C . CYS B 1 245 ? 158.620 146.367 87.324 1.00 87.28 245 CYS B C 1
ATOM 4117 O O . CYS B 1 245 ? 157.964 146.631 86.313 1.00 90.87 245 CYS B O 1
ATOM 4120 N N . SER B 1 246 ? 159.521 145.383 87.363 1.00 89.75 246 SER B N 1
ATOM 4121 C CA . SER B 1 246 ? 159.690 144.452 86.255 1.00 89.69 246 SER B CA 1
ATOM 4122 C C . SER B 1 246 ? 159.774 143.013 86.745 1.00 90.26 246 SER B C 1
ATOM 4123 O O . SER B 1 246 ? 160.482 142.718 87.712 1.00 93.06 246 SER B O 1
ATOM 4126 N N . ILE B 1 247 ? 159.047 142.117 86.069 1.00 85.39 247 ILE B N 1
ATOM 4127 C CA . ILE B 1 247 ? 159.059 140.692 86.386 1.00 82.61 247 ILE B CA 1
ATOM 4128 C C . ILE B 1 247 ? 160.029 139.902 85.513 1.00 89.21 247 ILE B C 1
ATOM 4129 O O . ILE B 1 247 ? 160.177 138.689 85.708 1.00 96.60 247 ILE B O 1
ATOM 4134 N N . LYS B 1 248 ? 160.689 140.553 84.554 1.00 87.49 248 LYS B N 1
ATOM 4135 C CA . LYS B 1 248 ? 161.551 139.892 83.579 1.00 91.25 248 LYS B CA 1
ATOM 4136 C C . LYS B 1 248 ? 162.911 139.491 84.137 1.00 99.42 248 LYS B C 1
ATOM 4137 O O . LYS B 1 248 ? 163.951 139.863 83.583 1.00 101.37 248 LYS B O 1
ATOM 4143 N N . SER B 1 249 ? 162.914 138.731 85.229 1.00 101.76 249 SER B N 1
ATOM 4144 C CA . SER B 1 249 ? 164.153 138.274 85.852 1.00 106.02 249 SER B CA 1
ATOM 4145 C C . SER B 1 249 ? 164.687 137.005 85.188 1.00 110.04 249 SER B C 1
ATOM 4146 O O . SER B 1 249 ? 165.800 137.000 84.655 1.00 112.23 249 SER B O 1
ATOM 4149 N N . GLY B 1 250 ? 163.907 135.928 85.211 1.00 107.12 250 GLY B N 1
ATOM 4150 C CA . GLY B 1 250 ? 164.416 134.626 84.821 1.00 100.47 250 GLY B CA 1
ATOM 4151 C C . GLY B 1 250 ? 163.967 134.141 83.457 1.00 103.35 250 GLY B C 1
ATOM 4152 O O . GLY B 1 250 ? 164.337 134.723 82.434 1.00 107.31 250 GLY B O 1
ATOM 4153 N N . VAL B 1 251 ? 163.186 133.059 83.430 1.00 99.65 251 VAL B N 1
ATOM 4154 C CA . VAL B 1 251 ? 162.661 132.527 82.174 1.00 103.13 251 VAL B CA 1
ATOM 4155 C C . VAL B 1 251 ? 161.798 133.558 81.453 1.00 107.28 251 VAL B C 1
ATOM 4156 O O . VAL B 1 251 ? 161.717 133.562 80.218 1.00 106.99 251 VAL B O 1
ATOM 4160 N N . LEU B 1 252 ? 161.186 134.479 82.198 1.00 105.78 252 LEU B N 1
ATOM 4161 C CA . LEU B 1 252 ? 160.368 135.533 81.606 1.00 102.78 252 LEU B CA 1
ATOM 4162 C C . LEU B 1 252 ? 161.186 136.585 80.868 1.00 105.42 252 LEU B C 1
ATOM 4163 O O . LEU B 1 252 ? 160.600 137.403 80.151 1.00 111.45 252 LEU B O 1
ATOM 4168 N N . LYS B 1 253 ? 162.511 136.587 81.032 1.00 105.29 253 LYS B N 1
ATOM 4169 C CA . LYS B 1 253 ? 163.351 137.669 80.522 1.00 103.35 253 LYS B CA 1
ATOM 4170 C C . LYS B 1 253 ? 163.218 137.858 79.014 1.00 108.45 253 LYS B C 1
ATOM 4171 O O . LYS B 1 253 ? 163.329 138.986 78.521 1.00 109.07 253 LYS B O 1
ATOM 4177 N N . ASN B 1 254 ? 162.980 136.784 78.268 1.00 110.12 254 ASN B N 1
ATOM 4178 C CA . ASN B 1 254 ? 162.866 136.861 76.816 1.00 114.62 254 ASN B CA 1
ATOM 4179 C C . ASN B 1 254 ? 161.435 137.006 76.311 1.00 116.31 254 ASN B C 1
ATOM 4180 O O . ASN B 1 254 ? 161.240 137.146 75.099 1.00 118.82 254 ASN B O 1
ATOM 4185 N N . ASP B 1 255 ? 160.433 136.980 77.187 1.00 114.61 255 ASP B N 1
ATOM 4186 C CA . ASP B 1 255 ? 159.043 136.910 76.747 1.00 115.65 255 ASP B CA 1
ATOM 4187 C C . ASP B 1 255 ? 158.617 138.288 76.250 1.00 114.75 255 ASP B C 1
ATOM 4188 O O . ASP B 1 255 ? 158.521 139.240 77.032 1.00 114.63 255 ASP B O 1
ATOM 4193 N N . SER B 1 256 ? 158.358 138.390 74.944 1.00 110.24 256 SER B N 1
ATOM 4194 C CA . SER B 1 256 ? 157.949 139.636 74.305 1.00 108.78 256 SER B CA 1
ATOM 4195 C C . SER B 1 256 ? 156.517 140.038 74.628 1.00 109.25 256 SER B C 1
ATOM 4196 O O . SER B 1 256 ? 156.145 141.189 74.374 1.00 109.38 256 SER B O 1
ATOM 4199 N N . THR B 1 257 ? 155.709 139.132 75.174 1.00 110.74 257 THR B N 1
ATOM 4200 C CA . THR B 1 257 ? 154.326 139.437 75.520 1.00 108.87 257 THR B CA 1
ATOM 4201 C C . THR B 1 257 ? 154.185 140.179 76.842 1.00 105.41 257 THR B C 1
ATOM 4202 O O . THR B 1 257 ? 153.092 140.671 77.141 1.00 102.18 257 THR B O 1
ATOM 4206 N N . ILE B 1 258 ? 155.244 140.271 77.631 1.00 99.66 258 ILE B N 1
ATOM 4207 C CA . ILE B 1 258 ? 155.215 140.936 78.932 1.00 90.64 258 ILE B CA 1
ATOM 4208 C C . ILE B 1 258 ? 155.820 142.326 78.775 1.00 91.94 258 ILE B C 1
ATOM 4209 O O . ILE B 1 258 ? 156.893 142.453 78.171 1.00 97.35 258 ILE B O 1
ATOM 4214 N N . PRO B 1 259 ? 155.166 143.379 79.263 1.00 89.57 259 PRO B N 1
ATOM 4215 C CA . PRO B 1 259 ? 155.767 144.714 79.195 1.00 89.09 259 PRO B CA 1
ATOM 4216 C C . PRO B 1 259 ? 156.981 144.830 80.102 1.00 92.80 259 PRO B C 1
ATOM 4217 O O . PRO B 1 259 ? 157.091 144.155 81.129 1.00 94.80 259 PRO B O 1
ATOM 4221 N N . ASP B 1 260 ? 157.906 145.705 79.700 1.00 90.38 260 ASP B N 1
ATOM 4222 C CA . ASP B 1 260 ? 159.167 145.845 80.421 1.00 88.48 260 ASP B CA 1
ATOM 4223 C C . ASP B 1 260 ? 158.993 146.489 81.792 1.00 92.28 260 ASP B C 1
ATOM 4224 O O . ASP B 1 260 ? 159.749 146.174 82.717 1.00 99.79 260 ASP B O 1
ATOM 4229 N N . ARG B 1 261 ? 158.015 147.379 81.954 1.00 87.48 261 ARG B N 1
ATOM 4230 C CA . ARG B 1 261 ? 157.735 147.991 83.246 1.00 81.71 261 ARG B CA 1
ATOM 4231 C C . ARG B 1 261 ? 156.245 147.957 83.546 1.00 80.80 261 ARG B C 1
ATOM 4232 O O . ARG B 1 261 ? 155.417 148.195 82.662 1.00 86.05 261 ARG B O 1
ATOM 4240 N N . PHE B 1 262 ? 155.910 147.665 84.801 1.00 76.22 262 PHE B N 1
ATOM 4241 C CA . PHE B 1 262 ? 154.556 147.809 85.316 1.00 74.49 262 PHE B CA 1
ATOM 4242 C C . PHE B 1 262 ? 154.495 149.006 86.254 1.00 79.12 262 PHE B C 1
ATOM 4243 O O . PHE B 1 262 ? 155.358 149.160 87.123 1.00 85.26 262 PHE B O 1
ATOM 4251 N N . GLN B 1 263 ? 153.481 149.851 86.075 1.00 76.85 263 GLN B N 1
ATOM 4252 C CA . GLN B 1 263 ? 153.195 150.905 87.042 1.00 73.32 263 GLN B CA 1
ATOM 4253 C C . GLN B 1 263 ? 152.571 150.298 88.293 1.00 71.08 263 GLN B C 1
ATOM 4254 O O . GLN B 1 263 ? 151.539 149.626 88.210 1.00 77.96 263 GLN B O 1
ATOM 4260 N N . CYS B 1 264 ? 153.185 150.535 89.450 1.00 63.18 264 CYS B N 1
ATOM 4261 C CA . CYS B 1 264 ? 152.637 150.097 90.725 1.00 65.81 264 CYS B CA 1
ATOM 4262 C C . CYS B 1 264 ? 152.459 151.294 91.651 1.00 68.79 264 CYS B C 1
ATOM 4263 O O . CYS B 1 264 ? 153.203 152.276 91.569 1.00 79.49 264 CYS B O 1
ATOM 4266 N N . LYS B 1 265 ? 151.467 151.211 92.540 1.00 63.74 265 LYS B N 1
ATOM 4267 C CA . LYS B 1 265 ? 151.274 152.217 93.576 1.00 67.44 265 LYS B CA 1
ATOM 4268 C C . LYS B 1 265 ? 151.041 151.570 94.934 1.00 71.34 265 LYS B C 1
ATOM 4269 O O . LYS B 1 265 ? 150.280 150.606 95.053 1.00 78.01 265 LYS B O 1
ATOM 4275 N N . LEU B 1 266 ? 151.705 152.109 95.953 1.00 68.44 266 LEU B N 1
ATOM 4276 C CA . LEU B 1 266 ? 151.487 151.726 97.346 1.00 65.02 266 LEU B CA 1
ATOM 4277 C C . LEU B 1 266 ? 150.340 152.558 97.914 1.00 73.76 266 LEU B C 1
ATOM 4278 O O . LEU B 1 266 ? 150.482 153.768 98.114 1.00 81.42 266 LEU B O 1
ATOM 4283 N N . ILE B 1 267 ? 149.203 151.910 98.173 1.00 73.68 267 ILE B N 1
ATOM 4284 C CA . ILE B 1 267 ? 147.937 152.624 98.313 1.00 72.09 267 ILE B CA 1
ATOM 4285 C C . ILE B 1 267 ? 147.813 153.357 99.652 1.00 74.66 267 ILE B C 1
ATOM 4286 O O . ILE B 1 267 ? 147.213 154.436 99.716 1.00 80.68 267 ILE B O 1
ATOM 4291 N N . ALA B 1 268 ? 148.381 152.814 100.727 1.00 71.15 268 ALA B N 1
ATOM 4292 C CA . ALA B 1 268 ? 148.212 153.365 102.068 1.00 67.22 268 ALA B CA 1
ATOM 4293 C C . ALA B 1 268 ? 149.185 154.486 102.421 1.00 70.39 268 ALA B C 1
ATOM 4294 O O . ALA B 1 268 ? 149.025 155.101 103.481 1.00 75.31 268 ALA B O 1
ATOM 4296 N N . VAL B 1 269 ? 150.184 154.756 101.578 1.00 71.72 269 VAL B N 1
ATOM 4297 C CA . VAL B 1 269 ? 151.293 155.634 101.956 1.00 71.03 269 VAL B CA 1
ATOM 4298 C C . VAL B 1 269 ? 150.804 157.022 102.360 1.00 76.24 269 VAL B C 1
ATOM 4299 O O . VAL B 1 269 ? 151.338 157.634 103.294 1.00 80.34 269 VAL B O 1
ATOM 4303 N N . GLY B 1 270 ? 149.777 157.533 101.684 1.00 73.33 270 GLY B N 1
ATOM 4304 C CA . GLY B 1 270 ? 149.233 158.832 102.045 1.00 74.49 270 GLY B CA 1
ATOM 4305 C C . GLY B 1 270 ? 148.637 158.889 103.438 1.00 72.85 270 GLY B C 1
ATOM 4306 O O . GLY B 1 270 ? 148.649 159.942 104.080 1.00 79.84 270 GLY B O 1
ATOM 4307 N N . ILE B 1 271 ? 148.113 157.767 103.924 1.00 66.55 271 ILE B N 1
ATOM 4308 C CA . ILE B 1 271 ? 147.650 157.674 105.305 1.00 63.29 271 ILE B CA 1
ATOM 4309 C C . ILE B 1 271 ? 148.818 157.581 106.282 1.00 70.44 271 ILE B C 1
ATOM 4310 O O . ILE B 1 271 ? 148.802 158.213 107.344 1.00 76.20 271 ILE B O 1
ATOM 4315 N N . PHE B 1 272 ? 149.843 156.798 105.944 1.00 69.57 272 PHE B N 1
ATOM 4316 C CA . PHE B 1 272 ? 151.019 156.669 106.805 1.00 67.77 272 PHE B CA 1
ATOM 4317 C C . PHE B 1 272 ? 151.705 158.009 107.049 1.00 73.29 272 PHE B C 1
ATOM 4318 O O . PHE B 1 272 ? 152.071 158.332 108.184 1.00 77.84 272 PHE B O 1
ATOM 4326 N N . GLN B 1 273 ? 151.894 158.802 105.994 1.00 73.64 273 GLN B N 1
ATOM 4327 C CA . GLN B 1 273 ? 152.501 160.121 106.160 1.00 73.37 273 GLN B CA 1
ATOM 4328 C C . GLN B 1 273 ? 151.630 161.048 106.999 1.00 76.48 273 GLN B C 1
ATOM 4329 O O . GLN B 1 273 ? 152.143 161.807 107.830 1.00 84.66 273 GLN B O 1
ATOM 4335 N N . LEU B 1 274 ? 150.315 161.014 106.787 1.00 75.62 274 LEU B N 1
ATOM 4336 C CA . LEU B 1 274 ? 149.398 161.786 107.621 1.00 75.37 274 LEU B CA 1
ATOM 4337 C C . LEU B 1 274 ? 149.528 161.427 109.099 1.00 76.45 274 LEU B C 1
ATOM 4338 O O . LEU B 1 274 ? 149.704 162.307 109.949 1.00 78.94 274 LEU B O 1
ATOM 4343 N N . LEU B 1 275 ? 149.442 160.137 109.424 1.00 74.99 275 LEU B N 1
ATOM 4344 C CA . LEU B 1 275 ? 149.553 159.705 110.815 1.00 68.98 275 LEU B CA 1
ATOM 4345 C C . LEU B 1 275 ? 150.948 159.925 111.391 1.00 73.98 275 LEU B C 1
ATOM 4346 O O . LEU B 1 275 ? 151.094 160.053 112.611 1.00 80.85 275 LEU B O 1
ATOM 4351 N N . SER B 1 276 ? 151.978 159.975 110.546 1.00 74.80 276 SER B N 1
ATOM 4352 C CA . SER B 1 276 ? 153.312 160.331 111.022 1.00 71.81 276 SER B CA 1
ATOM 4353 C C . SER B 1 276 ? 153.382 161.761 111.544 1.00 78.16 276 SER B C 1
ATOM 4354 O O . SER B 1 276 ? 154.135 162.039 112.485 1.00 85.71 276 SER B O 1
ATOM 4357 N N . LEU B 1 277 ? 152.619 162.680 110.951 1.00 77.13 277 LEU B N 1
ATOM 4358 C CA . LEU B 1 277 ? 152.555 164.043 111.474 1.00 74.28 277 LEU B CA 1
ATOM 4359 C C . LEU B 1 277 ? 151.938 164.090 112.867 1.00 77.25 277 LEU B C 1
ATOM 4360 O O . LEU B 1 277 ? 152.412 164.831 113.736 1.00 83.34 277 LEU B O 1
ATOM 4365 N N . ILE B 1 278 ? 150.874 163.319 113.096 1.00 73.02 278 ILE B N 1
ATOM 4366 C CA . ILE B 1 278 ? 150.267 163.245 114.425 1.00 71.92 278 ILE B CA 1
ATOM 4367 C C . ILE B 1 278 ? 151.271 162.742 115.458 1.00 76.37 278 ILE B C 1
ATOM 4368 O O . ILE B 1 278 ? 151.415 163.320 116.541 1.00 85.70 278 ILE B O 1
ATOM 4373 N N . ASN B 1 279 ? 151.976 161.656 115.139 1.00 75.32 279 ASN B N 1
ATOM 4374 C CA . ASN B 1 279 ? 152.974 161.106 116.054 1.00 76.24 279 ASN B CA 1
ATOM 4375 C C . ASN B 1 279 ? 154.106 162.091 116.331 1.00 77.88 279 ASN B C 1
ATOM 4376 O O . ASN B 1 279 ? 154.551 162.229 117.475 1.00 82.22 279 ASN B O 1
ATOM 4381 N N . LEU B 1 280 ? 154.590 162.773 115.292 1.00 76.77 280 LEU B N 1
ATOM 4382 C CA . LEU B 1 280 ? 155.640 163.775 115.460 1.00 75.13 280 LEU B CA 1
ATOM 4383 C C . LEU B 1 280 ? 155.211 164.921 116.371 1.00 80.76 280 LEU B C 1
ATOM 4384 O O . LEU B 1 280 ? 155.984 165.362 117.229 1.00 89.80 280 LEU B O 1
ATOM 4389 N N . ILE B 1 281 ? 153.990 165.425 116.192 1.00 77.25 281 ILE B N 1
ATOM 4390 C CA . ILE B 1 281 ? 153.478 166.505 117.036 1.00 78.24 281 ILE B CA 1
ATOM 4391 C C . ILE B 1 281 ? 153.482 166.114 118.512 1.00 81.97 281 ILE B C 1
ATOM 4392 O O . ILE B 1 281 ? 153.987 166.854 119.365 1.00 85.85 281 ILE B O 1
ATOM 4397 N N . VAL B 1 282 ? 152.922 164.950 118.838 1.00 76.54 282 VAL B N 1
ATOM 4398 C CA . VAL B 1 282 ? 152.827 164.524 120.234 1.00 75.25 282 VAL B CA 1
ATOM 4399 C C . VAL B 1 282 ? 154.207 164.281 120.843 1.00 76.33 282 VAL B C 1
ATOM 4400 O O . VAL B 1 282 ? 154.480 164.700 121.974 1.00 79.68 282 VAL B O 1
ATOM 4404 N N . TYR B 1 283 ? 155.093 163.595 120.118 1.00 78.03 283 TYR B N 1
ATOM 4405 C CA . TYR B 1 283 ? 156.438 163.352 120.639 1.00 77.07 283 TYR B CA 1
ATOM 4406 C C . TYR B 1 283 ? 157.226 164.640 120.844 1.00 80.65 283 TYR B C 1
ATOM 4407 O O . TYR B 1 283 ? 158.019 164.743 121.787 1.00 89.97 283 TYR B O 1
ATOM 4416 N N . ALA B 1 284 ? 157.032 165.632 119.977 1.00 79.39 284 ALA B N 1
ATOM 4417 C CA . ALA B 1 284 ? 157.647 166.935 120.213 1.00 80.46 284 ALA B CA 1
ATOM 4418 C C . ALA B 1 284 ? 157.124 167.603 121.480 1.00 85.74 284 ALA B C 1
ATOM 4419 O O . ALA B 1 284 ? 157.869 168.329 122.147 1.00 93.39 284 ALA B O 1
ATOM 4421 N N . LEU B 1 285 ? 155.856 167.379 121.828 1.00 82.02 285 LEU B N 1
ATOM 4422 C CA . LEU B 1 285 ? 155.324 167.882 123.093 1.00 79.20 285 LEU B CA 1
ATOM 4423 C C . LEU B 1 285 ? 155.797 167.086 124.306 1.00 83.71 285 LEU B C 1
ATOM 4424 O O . LEU B 1 285 ? 155.851 167.632 125.413 1.00 92.70 285 LEU B O 1
ATOM 4429 N N . LEU B 1 286 ? 156.143 165.808 124.134 1.00 82.71 286 LEU B N 1
ATOM 4430 C CA . LEU B 1 286 ? 156.704 165.046 125.247 1.00 76.60 286 LEU B CA 1
ATOM 4431 C C . LEU B 1 286 ? 158.129 165.458 125.600 1.00 83.43 286 LEU B C 1
ATOM 4432 O O . LEU B 1 286 ? 158.529 165.327 126.762 1.00 94.39 286 LEU B O 1
ATOM 4437 N N . ILE B 1 287 ? 158.911 165.933 124.628 1.00 82.96 287 ILE B N 1
ATOM 4438 C CA . ILE B 1 287 ? 160.316 166.258 124.897 1.00 87.43 287 ILE B CA 1
ATOM 4439 C C . ILE B 1 287 ? 160.487 167.243 126.051 1.00 94.49 287 ILE B C 1
ATOM 4440 O O . ILE B 1 287 ? 161.282 166.958 126.961 1.00 98.80 287 ILE B O 1
ATOM 4445 N N . PRO B 1 288 ? 159.806 168.398 126.084 1.00 95.29 288 PRO B N 1
ATOM 4446 C CA . PRO B 1 288 ? 159.892 169.261 127.277 1.00 95.55 288 PRO B CA 1
ATOM 4447 C C . PRO B 1 288 ? 159.552 168.581 128.595 1.00 96.99 288 PRO B C 1
ATOM 4448 O O . PRO B 1 288 ? 160.210 168.844 129.608 1.00 102.82 288 PRO B O 1
ATOM 4452 N N . VAL B 1 289 ? 158.539 167.716 128.610 1.00 93.44 289 VAL B N 1
ATOM 4453 C CA . VAL B 1 289 ? 158.157 167.025 129.838 1.00 93.28 289 VAL B CA 1
ATOM 4454 C C . VAL B 1 289 ? 159.249 166.069 130.305 1.00 97.00 289 VAL B C 1
ATOM 4455 O O . VAL B 1 289 ? 159.572 166.017 131.497 1.00 108.68 289 VAL B O 1
ATOM 4459 N N . VAL B 1 290 ? 159.834 165.302 129.386 1.00 92.57 290 VAL B N 1
ATOM 4460 C CA . VAL B 1 290 ? 160.903 164.374 129.753 1.00 93.71 290 VAL B CA 1
ATOM 4461 C C . VAL B 1 290 ? 162.122 165.114 130.296 1.00 104.37 290 VAL B C 1
ATOM 4462 O O . VAL B 1 290 ? 162.731 164.689 131.286 1.00 115.20 290 VAL B O 1
ATOM 4466 N N . VAL B 1 291 ? 162.501 166.223 129.661 1.00 103.41 291 VAL B N 1
ATOM 4467 C CA . VAL B 1 291 ? 163.634 167.014 130.143 1.00 106.75 291 VAL B CA 1
ATOM 4468 C C . VAL B 1 291 ? 163.397 167.523 131.562 1.00 112.11 291 VAL B C 1
ATOM 4469 O O . VAL B 1 291 ? 164.308 167.512 132.399 1.00 116.58 291 VAL B O 1
ATOM 4473 N N . TYR B 1 292 ? 162.178 167.981 131.854 1.00 110.26 292 TYR B N 1
ATOM 4474 C CA . TYR B 1 292 ? 161.833 168.389 133.214 1.00 113.53 292 TYR B CA 1
ATOM 4475 C C . TYR B 1 292 ? 162.046 167.279 134.241 1.00 117.32 292 TYR B C 1
ATOM 4476 O O . TYR B 1 292 ? 162.388 167.565 135.394 1.00 125.78 292 TYR B O 1
ATOM 4485 N N . THR B 1 293 ? 161.855 166.017 133.854 1.00 113.55 293 THR B N 1
ATOM 4486 C CA . THR B 1 293 ? 162.094 164.903 134.769 1.00 113.61 293 THR B CA 1
ATOM 4487 C C . THR B 1 293 ? 163.560 164.694 135.134 1.00 121.76 293 THR B C 1
ATOM 4488 O O . THR B 1 293 ? 163.832 163.937 136.071 1.00 127.21 293 THR B O 1
ATOM 4492 N N . PHE B 1 294 ? 164.509 165.325 134.437 1.00 121.16 294 PHE B N 1
ATOM 4493 C CA . PHE B 1 294 ? 165.885 165.322 134.929 1.00 122.45 294 PHE B CA 1
ATOM 4494 C C . PHE B 1 294 ? 166.082 166.244 136.125 1.00 130.64 294 PHE B C 1
ATOM 4495 O O . PHE B 1 294 ? 166.901 165.947 137.002 1.00 136.41 294 PHE B O 1
ATOM 4503 N N . PHE B 1 295 ? 165.359 167.359 136.182 1.00 134.01 295 PHE B N 1
ATOM 4504 C CA . PHE B 1 295 ? 165.587 168.376 137.199 1.00 137.57 295 PHE B CA 1
ATOM 4505 C C . PHE B 1 295 ? 164.608 168.309 138.363 1.00 145.88 295 PHE B C 1
ATOM 4506 O O . PHE B 1 295 ? 164.851 168.951 139.390 1.00 153.84 295 PHE B O 1
ATOM 4514 N N . ILE B 1 296 ? 163.515 167.566 138.227 1.00 144.88 296 ILE B N 1
ATOM 4515 C CA . ILE B 1 296 ? 162.597 167.301 139.335 1.00 148.00 296 ILE B CA 1
ATOM 4516 C C . ILE B 1 296 ? 163.316 166.711 140.553 1.00 151.29 296 ILE B C 1
ATOM 4517 O O . ILE B 1 296 ? 162.986 167.116 141.677 1.00 154.78 296 ILE B O 1
ATOM 4522 N N . PRO B 1 297 ? 164.282 165.782 140.436 1.00 147.49 297 PRO B N 1
ATOM 4523 C CA . PRO B 1 297 ? 164.973 165.358 141.667 1.00 147.68 297 PRO B CA 1
ATOM 4524 C C . PRO B 1 297 ? 165.916 166.410 142.228 1.00 151.37 297 PRO B C 1
ATOM 4525 O O . PRO B 1 297 ? 165.931 166.631 143.445 1.00 156.64 297 PRO B O 1
ATOM 4529 N N . PHE B 1 298 ? 166.707 167.067 141.377 1.00 149.71 298 PHE B N 1
ATOM 4530 C CA . PHE B 1 298 ? 167.791 167.912 141.873 1.00 153.71 298 PHE B CA 1
ATOM 4531 C C . PHE B 1 298 ? 167.287 169.219 142.472 1.00 158.05 298 PHE B C 1
ATOM 4532 O O . PHE B 1 298 ? 167.919 169.757 143.387 1.00 156.25 298 PHE B O 1
ATOM 4540 N N . ARG B 1 299 ? 166.167 169.748 141.983 1.00 161.36 299 ARG B N 1
ATOM 4541 C CA . ARG B 1 299 ? 165.756 171.092 142.376 1.00 165.52 299 ARG B CA 1
ATOM 4542 C C . ARG B 1 299 ? 164.250 171.212 142.576 1.00 165.98 299 ARG B C 1
ATOM 4543 O O . ARG B 1 299 ? 163.800 171.716 143.610 1.00 166.97 299 ARG B O 1
ATOM 4551 N N . GLN B 1 300 ? 163.462 170.760 141.604 1.00 165.50 300 GLN B N 1
ATOM 4552 C CA . GLN B 1 300 ? 162.108 171.274 141.446 1.00 170.07 300 GLN B CA 1
ATOM 4553 C C . GLN B 1 300 ? 161.077 170.499 142.254 1.00 175.63 300 GLN B C 1
ATOM 4554 O O . GLN B 1 300 ? 160.107 171.101 142.729 1.00 178.18 300 GLN B O 1
ATOM 4560 N N . LYS B 1 301 ? 161.273 169.191 142.424 1.00 172.99 301 LYS B N 1
ATOM 4561 C CA . LYS B 1 301 ? 160.293 168.279 143.030 1.00 172.45 301 LYS B CA 1
ATOM 4562 C C . LYS B 1 301 ? 158.845 168.611 142.674 1.00 172.02 301 LYS B C 1
ATOM 4563 O O . LYS B 1 301 ? 158.519 168.845 141.510 1.00 166.67 301 LYS B O 1
ATOM 4569 N N . THR B 1 313 ? 167.981 169.310 162.547 1.00 186.54 313 THR B N 1
ATOM 4570 C CA . THR B 1 313 ? 167.234 170.154 161.622 1.00 192.09 313 THR B CA 1
ATOM 4571 C C . THR B 1 313 ? 166.460 169.311 160.613 1.00 191.65 313 THR B C 1
ATOM 4572 O O . THR B 1 313 ? 165.872 169.840 159.670 1.00 188.69 313 THR B O 1
ATOM 4576 N N . PHE B 1 314 ? 166.469 167.997 160.818 1.00 189.26 314 PHE B N 1
ATOM 4577 C CA . PHE B 1 314 ? 165.754 167.095 159.926 1.00 184.56 314 PHE B CA 1
ATOM 4578 C C . PHE B 1 314 ? 164.250 167.266 160.099 1.00 183.80 314 PHE B C 1
ATOM 4579 O O . PHE B 1 314 ? 163.746 167.384 161.219 1.00 182.29 314 PHE B O 1
ATOM 4587 N N . ASP B 1 315 ? 163.530 167.279 158.979 1.00 180.09 315 ASP B N 1
ATOM 4588 C CA . ASP B 1 315 ? 162.086 167.482 158.975 1.00 175.22 315 ASP B CA 1
ATOM 4589 C C . ASP B 1 315 ? 161.424 166.223 158.433 1.00 169.26 315 ASP B C 1
ATOM 4590 O O . ASP B 1 315 ? 161.707 165.804 157.306 1.00 167.86 315 ASP B O 1
ATOM 4595 N N . VAL B 1 316 ? 160.542 165.626 159.240 1.00 164.99 316 VAL B N 1
ATOM 4596 C CA . VAL B 1 316 ? 159.858 164.393 158.857 1.00 161.35 316 VAL B CA 1
ATOM 4597 C C . VAL B 1 316 ? 158.566 164.638 158.091 1.00 158.40 316 VAL B C 1
ATOM 4598 O O . VAL B 1 316 ? 157.955 163.673 157.607 1.00 154.61 316 VAL B O 1
ATOM 4602 N N . LEU B 1 317 ? 158.125 165.889 157.967 1.00 159.59 317 LEU B N 1
ATOM 4603 C CA . LEU B 1 317 ? 156.955 166.222 157.163 1.00 159.25 317 LEU B CA 1
ATOM 4604 C C . LEU B 1 317 ? 157.298 166.808 155.801 1.00 161.14 317 LEU B C 1
ATOM 4605 O O . LEU B 1 317 ? 156.595 166.533 154.825 1.00 157.29 317 LEU B O 1
ATOM 4610 N N . HIS B 1 318 ? 158.358 167.607 155.701 1.00 164.21 318 HIS B N 1
ATOM 4611 C CA . HIS B 1 318 ? 158.685 168.308 154.460 1.00 160.65 318 HIS B CA 1
ATOM 4612 C C . HIS B 1 318 ? 159.809 167.558 153.753 1.00 159.60 318 HIS B C 1
ATOM 4613 O O . HIS B 1 318 ? 160.993 167.762 154.021 1.00 161.44 318 HIS B O 1
ATOM 4620 N N . PHE B 1 319 ? 159.413 166.677 152.842 1.00 155.43 319 PHE B N 1
ATOM 4621 C CA . PHE B 1 319 ? 160.349 165.987 151.965 1.00 154.66 319 PHE B CA 1
ATOM 4622 C C . PHE B 1 319 ? 160.913 166.957 150.935 1.00 157.91 319 PHE B C 1
ATOM 4623 O O . PHE B 1 319 ? 160.169 167.731 150.325 1.00 158.37 319 PHE B O 1
ATOM 4631 N N . LYS B 1 320 ? 162.230 166.917 150.736 1.00 157.89 320 LYS B N 1
ATOM 4632 C CA . LYS B 1 320 ? 162.922 167.966 150.001 1.00 157.70 320 LYS B CA 1
ATOM 4633 C C . LYS B 1 320 ? 164.082 167.364 149.222 1.00 159.42 320 LYS B C 1
ATOM 4634 O O . LYS B 1 320 ? 164.603 166.298 149.559 1.00 159.38 320 LYS B O 1
ATOM 4640 N N . SER B 1 321 ? 164.481 168.078 148.173 1.00 162.13 321 SER B N 1
ATOM 4641 C CA . SER B 1 321 ? 165.618 167.678 147.355 1.00 159.23 321 SER B CA 1
ATOM 4642 C C . SER B 1 321 ? 166.936 167.826 148.104 1.00 159.95 321 SER B C 1
ATOM 4643 O O . SER B 1 321 ? 167.128 168.756 148.892 1.00 153.92 321 SER B O 1
ATOM 4646 N N . GLU B 1 322 ? 167.849 166.885 147.845 1.00 161.78 322 GLU B N 1
ATOM 4647 C CA . GLU B 1 322 ? 169.134 166.798 148.530 1.00 161.86 322 GLU B CA 1
ATOM 4648 C C . GLU B 1 322 ? 170.287 166.606 147.550 1.00 159.50 322 GLU B C 1
ATOM 4649 O O . GLU B 1 322 ? 171.353 166.120 147.942 1.00 159.52 322 GLU B O 1
ATOM 4655 N N . GLY B 1 323 ? 170.099 166.978 146.288 1.00 155.46 323 GLY B N 1
ATOM 4656 C CA . GLY B 1 323 ? 171.127 166.811 145.283 1.00 147.84 323 GLY B CA 1
ATOM 4657 C C . GLY B 1 323 ? 171.053 165.508 144.512 1.00 148.26 323 GLY B C 1
ATOM 4658 O O . GLY B 1 323 ? 170.061 164.773 144.521 1.00 153.27 323 GLY B O 1
ATOM 4659 N N . TYR B 1 324 ? 172.159 165.226 143.824 1.00 142.85 324 TYR B N 1
ATOM 4660 C CA . TYR B 1 324 ? 172.363 163.978 143.097 1.00 143.16 324 TYR B CA 1
ATOM 4661 C C . TYR B 1 324 ? 172.607 162.814 144.053 1.00 143.85 324 TYR B C 1
ATOM 4662 O O . TYR B 1 324 ? 173.703 162.248 144.103 1.00 144.95 324 TYR B O 1
ATOM 4671 N N . ASN B 1 325 ? 171.590 162.477 144.844 1.00 142.06 325 ASN B N 1
ATOM 4672 C CA . ASN B 1 325 ? 171.703 161.511 145.926 1.00 135.45 325 ASN B CA 1
ATOM 4673 C C . ASN B 1 325 ? 170.398 160.736 146.015 1.00 135.05 325 ASN B C 1
ATOM 4674 O O . ASN B 1 325 ? 169.326 161.269 145.716 1.00 140.56 325 ASN B O 1
ATOM 4679 N N . ASP B 1 326 ? 170.496 159.463 146.413 1.00 126.58 326 ASP B N 1
ATOM 4680 C CA . ASP B 1 326 ? 169.314 158.605 146.435 1.00 128.59 326 ASP B CA 1
ATOM 4681 C C . ASP B 1 326 ? 168.235 159.146 147.361 1.00 130.75 326 ASP B C 1
ATOM 4682 O O . ASP B 1 326 ? 167.047 158.878 147.150 1.00 131.91 326 ASP B O 1
ATOM 4687 N N . LEU B 1 327 ? 168.624 159.903 148.389 1.00 129.96 327 LEU B N 1
ATOM 4688 C CA . LEU B 1 327 ? 167.643 160.520 149.274 1.00 128.65 327 LEU B CA 1
ATOM 4689 C C . LEU B 1 327 ? 166.692 161.436 148.512 1.00 132.17 327 LEU B C 1
ATOM 4690 O O . LEU B 1 327 ? 165.522 161.570 148.889 1.00 135.29 327 LEU B O 1
ATOM 4695 N N . SER B 1 328 ? 167.174 162.068 147.439 1.00 130.15 328 SER B N 1
ATOM 4696 C CA . SER B 1 328 ? 166.301 162.847 146.564 1.00 129.06 328 SER B CA 1
ATOM 4697 C C . SER B 1 328 ? 165.242 161.982 145.886 1.00 125.61 328 SER B C 1
ATOM 4698 O O . SER B 1 328 ? 164.091 162.408 145.739 1.00 129.64 328 SER B O 1
ATOM 4701 N N . LEU B 1 329 ? 165.605 160.769 145.463 1.00 121.20 329 LEU B N 1
ATOM 4702 C CA . LEU B 1 329 ? 164.601 159.854 144.925 1.00 120.60 329 LEU B CA 1
ATOM 4703 C C . LEU B 1 329 ? 163.624 159.393 145.998 1.00 123.19 329 LEU B C 1
ATOM 4704 O O . LEU B 1 329 ? 162.405 159.408 145.787 1.00 126.48 329 LEU B O 1
ATOM 4709 N N . TYR B 1 330 ? 164.139 158.968 147.153 1.00 123.09 330 TYR B N 1
ATOM 4710 C CA . TYR B 1 330 ? 163.266 158.561 148.250 1.00 122.61 330 TYR B CA 1
ATOM 4711 C C . TYR B 1 330 ? 162.331 159.686 148.677 1.00 123.59 330 TYR B C 1
ATOM 4712 O O . TYR B 1 330 ? 161.171 159.440 149.019 1.00 125.25 330 TYR B O 1
ATOM 4721 N N . ASN B 1 331 ? 162.809 160.930 148.637 1.00 123.01 331 ASN B N 1
ATOM 4722 C CA . ASN B 1 331 ? 161.940 162.069 148.918 1.00 121.78 331 ASN B CA 1
ATOM 4723 C C . ASN B 1 331 ? 160.808 162.192 147.904 1.00 123.33 331 ASN B C 1
ATOM 4724 O O . ASN B 1 331 ? 159.660 162.461 148.277 1.00 128.69 331 ASN B O 1
ATOM 4729 N N . LEU B 1 332 ? 161.109 162.005 146.618 1.00 122.87 332 LEU B N 1
ATOM 4730 C CA . LEU B 1 332 ? 160.061 161.999 145.599 1.00 118.52 332 LEU B CA 1
ATOM 4731 C C . LEU B 1 332 ? 159.081 160.844 145.788 1.00 120.35 332 LEU B C 1
ATOM 4732 O O . LEU B 1 332 ? 157.861 161.041 145.763 1.00 124.29 332 LEU B O 1
ATOM 4737 N N . PHE B 1 333 ? 159.598 159.628 145.975 1.00 118.95 333 PHE B N 1
ATOM 4738 C CA . PHE B 1 333 ? 158.729 158.462 146.129 1.00 117.99 333 PHE B CA 1
ATOM 4739 C C . PHE B 1 333 ? 157.941 158.464 147.436 1.00 121.94 333 PHE B C 1
ATOM 4740 O O . PHE B 1 333 ? 156.802 157.985 147.463 1.00 125.92 333 PHE B O 1
ATOM 4748 N N . LEU B 1 334 ? 158.512 158.987 148.522 1.00 120.69 334 LEU B N 1
ATOM 4749 C CA . LEU B 1 334 ? 157.733 159.169 149.745 1.00 119.40 334 LEU B CA 1
ATOM 4750 C C . LEU B 1 334 ? 156.620 160.193 149.562 1.00 125.71 334 LEU B C 1
ATOM 4751 O O . LEU B 1 334 ? 155.473 159.949 149.953 1.00 133.51 334 LEU B O 1
ATOM 4756 N N . GLU B 1 335 ? 156.937 161.346 148.969 1.00 124.37 335 GLU B N 1
ATOM 4757 C CA . GLU B 1 335 ? 155.928 162.385 148.783 1.00 125.46 335 GLU B CA 1
ATOM 4758 C C . GLU B 1 335 ? 154.739 161.901 147.960 1.00 126.22 335 GLU B C 1
ATOM 4759 O O . GLU B 1 335 ? 153.614 162.369 148.167 1.00 124.05 335 GLU B O 1
ATOM 4765 N N . GLU B 1 336 ? 154.956 160.970 147.032 1.00 125.85 336 GLU B N 1
ATOM 4766 C CA . GLU B 1 336 ? 153.845 160.379 146.297 1.00 123.84 336 GLU B CA 1
ATOM 4767 C C . GLU B 1 336 ? 153.178 159.224 147.033 1.00 126.89 336 GLU B C 1
ATOM 4768 O O . GLU B 1 336 ? 152.143 158.734 146.570 1.00 132.20 336 GLU B O 1
ATOM 4774 N N . ASN B 1 337 ? 153.733 158.779 148.157 1.00 127.39 337 ASN B N 1
ATOM 4775 C CA . ASN B 1 337 ? 153.155 157.693 148.937 1.00 126.11 337 ASN B CA 1
ATOM 4776 C C . ASN B 1 337 ? 152.720 158.096 150.337 1.00 130.71 337 ASN B C 1
ATOM 4777 O O . ASN B 1 337 ? 151.770 157.510 150.861 1.00 135.21 337 ASN B O 1
ATOM 4782 N N . ILE B 1 338 ? 153.388 159.071 150.957 1.00 131.00 338 ILE B N 1
ATOM 4783 C CA . ILE B 1 338 ? 153.143 159.397 152.360 1.00 128.36 338 ILE B CA 1
ATOM 4784 C C . ILE B 1 338 ? 151.738 159.951 152.569 1.00 135.16 338 ILE B C 1
ATOM 4785 O O . ILE B 1 338 ? 151.182 159.844 153.669 1.00 140.88 338 ILE B O 1
ATOM 4790 N N . SER B 1 339 ? 151.141 160.548 151.535 1.00 137.33 339 SER B N 1
ATOM 4791 C CA . SER B 1 339 ? 149.789 161.089 151.624 1.00 138.13 339 SER B CA 1
ATOM 4792 C C . SER B 1 339 ? 148.723 160.030 151.885 1.00 138.83 339 SER B C 1
ATOM 4793 O O . SER B 1 339 ? 147.597 160.391 152.246 1.00 137.71 339 SER B O 1
ATOM 4796 N N . GLU B 1 340 ? 149.037 158.747 151.717 1.00 138.67 340 GLU B N 1
ATOM 4797 C CA . GLU B 1 340 ? 148.101 157.692 152.088 1.00 140.88 340 GLU B CA 1
ATOM 4798 C C . GLU B 1 340 ? 148.007 157.466 153.592 1.00 140.04 340 GLU B C 1
ATOM 4799 O O . GLU B 1 340 ? 147.019 156.882 154.051 1.00 139.49 340 GLU B O 1
ATOM 4805 N N . LEU B 1 341 ? 148.995 157.905 154.367 1.00 140.32 341 LEU B N 1
ATOM 4806 C CA . LEU B 1 341 ? 148.958 157.711 155.811 1.00 140.67 341 LEU B CA 1
ATOM 4807 C C . LEU B 1 341 ? 147.971 158.663 156.479 1.00 141.34 341 LEU B C 1
ATOM 4808 O O . LEU B 1 341 ? 148.044 159.883 156.300 1.00 141.01 341 LEU B O 1
ATOM 4813 N N . LYS B 1 342 ? 147.040 158.084 157.242 1.00 138.34 342 LYS B N 1
ATOM 4814 C CA . LYS B 1 342 ? 146.044 158.856 157.981 1.00 137.44 342 LYS B CA 1
ATOM 4815 C C . LYS B 1 342 ? 146.698 159.855 158.931 1.00 137.09 342 LYS B C 1
ATOM 4816 O O . LYS B 1 342 ? 146.239 160.996 159.062 1.00 136.63 342 LYS B O 1
ATOM 4822 N N . SER B 1 343 ? 147.771 159.437 159.603 1.00 136.19 343 SER B N 1
ATOM 4823 C CA . SER B 1 343 ? 148.463 160.291 160.565 1.00 136.94 343 SER B CA 1
ATOM 4824 C C . SER B 1 343 ? 149.167 161.463 159.889 1.00 137.69 343 SER B C 1
ATOM 4825 O O . SER B 1 343 ? 149.201 162.570 160.439 1.00 137.04 343 SER B O 1
ATOM 4828 N N . TYR B 1 344 ? 149.740 161.242 158.707 1.00 138.80 344 TYR B N 1
ATOM 4829 C CA . TYR B 1 344 ? 150.308 162.348 157.939 1.00 137.22 344 TYR B CA 1
ATOM 4830 C C . TYR B 1 344 ? 149.250 163.386 157.581 1.00 139.91 344 TYR B C 1
ATOM 4831 O O . TYR B 1 344 ? 149.484 164.594 157.710 1.00 142.35 344 TYR B O 1
ATOM 4840 N N . LYS B 1 345 ? 148.084 162.937 157.116 1.00 139.63 345 LYS B N 1
ATOM 4841 C CA . LYS B 1 345 ? 147.020 163.871 156.753 1.00 138.61 345 LYS B CA 1
ATOM 4842 C C . LYS B 1 345 ? 146.584 164.732 157.935 1.00 140.58 345 LYS B C 1
ATOM 4843 O O . LYS B 1 345 ? 146.388 165.944 157.785 1.00 141.29 345 LYS B O 1
ATOM 4849 N N . CYS B 1 346 ? 146.428 164.129 159.115 1.00 141.11 346 CYS B N 1
ATOM 4850 C CA . CYS B 1 346 ? 146.084 164.895 160.312 1.00 140.33 346 CYS B CA 1
ATOM 4851 C C . CYS B 1 346 ? 147.117 165.975 160.621 1.00 139.96 346 CYS B C 1
ATOM 4852 O O . CYS B 1 346 ? 146.761 167.126 160.897 1.00 142.89 346 CYS B O 1
ATOM 4855 N N . LEU B 1 347 ? 148.403 165.622 160.588 1.00 139.20 347 LEU B N 1
ATOM 4856 C CA . LEU B 1 347 ? 149.449 166.606 160.861 1.00 140.16 347 LEU B CA 1
ATOM 4857 C C . LEU B 1 347 ? 149.503 167.702 159.801 1.00 142.99 347 LEU B C 1
ATOM 4858 O O . LEU B 1 347 ? 149.746 168.870 160.125 1.00 147.39 347 LEU B O 1
ATOM 4863 N N . LYS B 1 348 ? 149.285 167.351 158.533 1.00 142.85 348 LYS B N 1
ATOM 4864 C CA . LYS B 1 348 ? 149.214 168.366 157.485 1.00 145.01 348 LYS B CA 1
ATOM 4865 C C . LYS B 1 348 ? 147.989 169.267 157.615 1.00 148.94 348 LYS B C 1
ATOM 4866 O O . LYS B 1 348 ? 148.056 170.448 157.257 1.00 154.14 348 LYS B O 1
ATOM 4872 N N . VAL B 1 349 ? 146.872 168.740 158.117 1.00 147.00 349 VAL B N 1
ATOM 4873 C CA . VAL B 1 349 ? 145.724 169.590 158.437 1.00 145.50 349 VAL B CA 1
ATOM 4874 C C . VAL B 1 349 ? 146.075 170.594 159.530 1.00 149.48 349 VAL B C 1
ATOM 4875 O O . VAL B 1 349 ? 145.781 171.790 159.415 1.00 153.85 349 VAL B O 1
ATOM 4879 N N . LEU B 1 350 ? 146.706 170.124 160.608 1.00 147.21 350 LEU B N 1
ATOM 4880 C CA . LEU B 1 350 ? 147.149 171.030 161.665 1.00 148.84 350 LEU B CA 1
ATOM 4881 C C . LEU B 1 350 ? 148.154 172.057 161.155 1.00 157.16 350 LEU B C 1
ATOM 4882 O O . LEU B 1 350 ? 148.097 173.232 161.537 1.00 162.84 350 LEU B O 1
ATOM 4887 N N . GLU B 1 351 ? 149.084 171.634 160.298 1.00 159.10 351 GLU B N 1
ATOM 4888 C CA . GLU B 1 351 ? 150.050 172.568 159.724 1.00 163.40 351 GLU B CA 1
ATOM 4889 C C . GLU B 1 351 ? 149.377 173.630 158.859 1.00 164.56 351 GLU B C 1
ATOM 4890 O O . GLU B 1 351 ? 149.771 174.802 158.886 1.00 169.80 351 GLU B O 1
ATOM 4896 N N . ASN B 1 352 ? 148.363 173.241 158.085 1.00 160.33 352 ASN B N 1
ATOM 4897 C CA . ASN B 1 352 ? 147.615 174.216 157.293 1.00 160.55 352 ASN B CA 1
ATOM 4898 C C . ASN B 1 352 ? 146.832 175.190 158.167 1.00 165.04 352 ASN B C 1
ATOM 4899 O O . ASN B 1 352 ? 146.764 176.386 157.860 1.00 169.36 352 ASN B O 1
ATOM 4904 N N . ILE B 1 353 ? 146.230 174.703 159.253 1.00 163.97 353 ILE B N 1
ATOM 4905 C CA . ILE B 1 353 ? 145.557 175.598 160.194 1.00 163.67 353 ILE B CA 1
ATOM 4906 C C . ILE B 1 353 ? 146.556 176.551 160.841 1.00 173.04 353 ILE B C 1
ATOM 4907 O O . ILE B 1 353 ? 146.329 177.765 160.906 1.00 177.51 353 ILE B O 1
ATOM 4912 N N . LYS B 1 354 ? 147.673 176.013 161.337 1.00 176.08 354 LYS B N 1
ATOM 4913 C CA . LYS B 1 354 ? 148.714 176.852 161.926 1.00 180.70 354 LYS B CA 1
ATOM 4914 C C . LYS B 1 354 ? 149.254 177.876 160.933 1.00 179.75 354 LYS B C 1
ATOM 4915 O O . LYS B 1 354 ? 149.603 178.995 161.326 1.00 178.07 354 LYS B O 1
ATOM 4921 N N . SER B 1 355 ? 149.330 177.516 159.651 1.00 179.07 355 SER B N 1
ATOM 4922 C CA . SER B 1 355 ? 149.742 178.466 158.624 1.00 180.19 355 SER B CA 1
ATOM 4923 C C . SER B 1 355 ? 148.754 179.612 158.445 1.00 180.94 355 SER B C 1
ATOM 4924 O O . SER B 1 355 ? 149.149 180.685 157.978 1.00 178.51 355 SER B O 1
ATOM 4927 N N . ASN B 1 356 ? 147.484 179.414 158.805 1.00 182.33 356 ASN B N 1
ATOM 4928 C CA . ASN B 1 356 ? 146.450 180.410 158.569 1.00 182.39 356 ASN B CA 1
ATOM 4929 C C . ASN B 1 356 ? 145.871 181.024 159.835 1.00 183.52 356 ASN B C 1
ATOM 4930 O O . ASN B 1 356 ? 145.280 182.105 159.757 1.00 180.02 356 ASN B O 1
ATOM 4935 N N . GLY B 1 357 ? 146.021 180.378 160.989 1.00 185.96 357 GLY B N 1
ATOM 4936 C CA . GLY B 1 357 ? 145.251 180.763 162.155 1.00 188.23 357 GLY B CA 1
ATOM 4937 C C . GLY B 1 357 ? 145.828 180.296 163.475 1.00 193.95 357 GLY B C 1
ATOM 4938 O O . GLY B 1 357 ? 146.959 180.651 163.820 1.00 195.35 357 GLY B O 1
ATOM 4939 N N . GLN B 1 358 ? 145.055 179.513 164.227 1.00 199.67 358 GLN B N 1
ATOM 4940 C CA . GLN B 1 358 ? 145.460 179.109 165.568 1.00 204.78 358 GLN B CA 1
ATOM 4941 C C . GLN B 1 358 ? 146.771 178.333 165.535 1.00 205.50 358 GLN B C 1
ATOM 4942 O O . GLN B 1 358 ? 146.937 177.392 164.753 1.00 200.41 358 GLN B O 1
ATOM 4948 N N . GLY B 1 359 ? 147.703 178.738 166.395 1.00 206.11 359 GLY B N 1
ATOM 4949 C CA . GLY B 1 359 ? 149.071 178.262 166.355 1.00 203.82 359 GLY B CA 1
ATOM 4950 C C . GLY B 1 359 ? 149.282 176.863 166.897 1.00 208.70 359 GLY B C 1
ATOM 4951 O O . GLY B 1 359 ? 150.086 176.665 167.814 1.00 208.82 359 GLY B O 1
ATOM 4952 N N . ILE B 1 360 ? 148.571 175.883 166.345 1.00 210.40 360 ILE B N 1
ATOM 4953 C CA . ILE B 1 360 ? 148.776 174.490 166.722 1.00 211.23 360 ILE B CA 1
ATOM 4954 C C . ILE B 1 360 ? 150.006 173.983 165.981 1.00 211.58 360 ILE B C 1
ATOM 4955 O O . ILE B 1 360 ? 149.896 173.351 164.924 1.00 206.13 360 ILE B O 1
ATOM 4960 N N . ASP B 1 361 ? 151.182 174.288 166.523 1.00 212.69 361 ASP B N 1
ATOM 4961 C CA . ASP B 1 361 ? 152.438 173.949 165.868 1.00 211.86 361 ASP B CA 1
ATOM 4962 C C . ASP B 1 361 ? 152.532 172.444 165.631 1.00 212.77 361 ASP B C 1
ATOM 4963 O O . ASP B 1 361 ? 152.357 171.661 166.575 1.00 212.36 361 ASP B O 1
ATOM 4968 N N . PRO B 1 362 ? 152.803 171.999 164.396 1.00 210.28 362 PRO B N 1
ATOM 4969 C CA . PRO B 1 362 ? 152.861 170.576 164.052 1.00 207.71 362 PRO B CA 1
ATOM 4970 C C . PRO B 1 362 ? 154.118 169.893 164.589 1.00 206.04 362 PRO B C 1
ATOM 4971 O O . PRO B 1 362 ? 155.242 170.232 164.219 1.00 200.88 362 PRO B O 1
ATOM 4975 N N . ALA C 1 2 ? 124.036 143.946 113.789 1.00 113.74 2 ALA C N 1
ATOM 4976 C CA . ALA C 1 2 ? 125.063 144.424 114.706 1.00 115.51 2 ALA C CA 1
ATOM 4977 C C . ALA C 1 2 ? 124.677 145.774 115.302 1.00 115.39 2 ALA C C 1
ATOM 4978 O O . ALA C 1 2 ? 125.229 146.194 116.319 1.00 118.42 2 ALA C O 1
ATOM 4980 N N . ILE C 1 3 ? 123.736 146.455 114.642 1.00 109.14 3 ILE C N 1
ATOM 4981 C CA . ILE C 1 3 ? 123.271 147.756 115.118 1.00 107.26 3 ILE C CA 1
ATOM 4982 C C . ILE C 1 3 ? 122.723 147.648 116.537 1.00 113.46 3 ILE C C 1
ATOM 4983 O O . ILE C 1 3 ? 122.942 148.532 117.374 1.00 120.01 3 ILE C O 1
ATOM 4988 N N . ALA C 1 4 ? 122.020 146.554 116.833 1.00 109.94 4 ALA C N 1
ATOM 4989 C CA . ALA C 1 4 ? 121.491 146.330 118.174 1.00 110.88 4 ALA C CA 1
ATOM 4990 C C . ALA C 1 4 ? 122.592 146.112 119.207 1.00 116.37 4 ALA C C 1
ATOM 4991 O O . ALA C 1 4 ? 122.432 146.496 120.370 1.00 120.74 4 ALA C O 1
ATOM 4993 N N . HIS C 1 5 ? 123.707 145.498 118.808 1.00 115.57 5 HIS C N 1
ATOM 4994 C CA . HIS C 1 5 ? 124.866 145.393 119.691 1.00 113.36 5 HIS C CA 1
ATOM 4995 C C . HIS C 1 5 ? 125.498 146.753 119.964 1.00 116.15 5 HIS C C 1
ATOM 4996 O O . HIS C 1 5 ? 125.937 147.023 121.088 1.00 122.29 5 HIS C O 1
ATOM 5003 N N . LEU C 1 6 ? 125.562 147.617 118.950 1.00 115.29 6 LEU C N 1
ATOM 5004 C CA . LEU C 1 6 ? 126.053 148.975 119.162 1.00 114.01 6 LEU C CA 1
ATOM 5005 C C . LEU C 1 6 ? 125.202 149.737 120.172 1.00 116.37 6 LEU C C 1
ATOM 5006 O O . LEU C 1 6 ? 125.739 150.439 121.038 1.00 124.62 6 LEU C O 1
ATOM 5011 N N . ALA C 1 7 ? 123.876 149.623 120.079 1.00 111.70 7 ALA C N 1
ATOM 5012 C CA . ALA C 1 7 ? 123.010 150.268 121.063 1.00 113.97 7 ALA C CA 1
ATOM 5013 C C . ALA C 1 7 ? 123.223 149.702 122.463 1.00 119.83 7 ALA C C 1
ATOM 5014 O O . ALA C 1 7 ? 123.225 150.449 123.449 1.00 126.54 7 ALA C O 1
ATOM 5016 N N . THR C 1 8 ? 123.400 148.385 122.570 1.00 119.87 8 THR C N 1
ATOM 5017 C CA . THR C 1 8 ? 123.723 147.769 123.855 1.00 120.80 8 THR C CA 1
ATOM 5018 C C . THR C 1 8 ? 125.058 148.264 124.402 1.00 121.14 8 THR C C 1
ATOM 5019 O O . THR C 1 8 ? 125.189 148.527 125.603 1.00 125.72 8 THR C O 1
ATOM 5023 N N . GLU C 1 9 ? 126.057 148.406 123.533 1.00 120.04 9 GLU C N 1
ATOM 5024 C CA . GLU C 1 9 ? 127.395 148.814 123.951 1.00 121.99 9 GLU C CA 1
ATOM 5025 C C . GLU C 1 9 ? 127.493 150.297 124.292 1.00 122.71 9 GLU C C 1
ATOM 5026 O O . GLU C 1 9 ? 128.153 150.664 125.271 1.00 129.23 9 GLU C O 1
ATOM 5032 N N . TYR C 1 10 ? 126.854 151.166 123.512 1.00 120.85 10 TYR C N 1
ATOM 5033 C CA . TYR C 1 10 ? 127.049 152.604 123.643 1.00 121.86 10 TYR C CA 1
ATOM 5034 C C . TYR C 1 10 ? 125.884 153.366 124.261 1.00 124.13 10 TYR C C 1
ATOM 5035 O O . TYR C 1 10 ? 126.027 154.567 124.510 1.00 127.15 10 TYR C O 1
ATOM 5044 N N . VAL C 1 11 ? 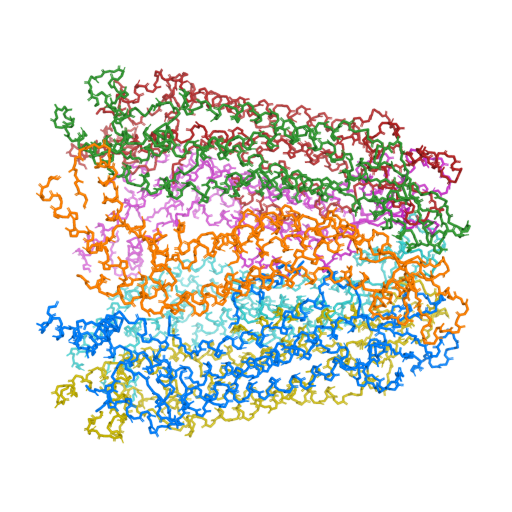124.747 152.725 124.518 1.00 123.98 11 VAL C N 1
ATOM 5045 C CA . VAL C 1 11 ? 123.617 153.444 125.100 1.00 124.65 11 VAL C CA 1
ATOM 5046 C C . VAL C 1 11 ? 123.125 152.748 126.362 1.00 126.91 11 VAL C C 1
ATOM 5047 O O . VAL C 1 11 ? 123.023 153.372 127.425 1.00 132.87 11 VAL C O 1
ATOM 5051 N N . PHE C 1 12 ? 122.821 151.460 126.264 1.00 123.69 12 PHE C N 1
ATOM 5052 C CA . PHE C 1 12 ? 122.197 150.734 127.362 1.00 124.02 12 PHE C CA 1
ATOM 5053 C C . PHE C 1 12 ? 123.199 150.157 128.355 1.00 131.79 12 PHE C C 1
ATOM 5054 O O . PHE C 1 12 ? 122.821 149.315 129.174 1.00 133.37 12 PHE C O 1
ATOM 5062 N N . SER C 1 13 ? 124.458 150.588 128.308 1.00 137.98 13 SER C N 1
ATOM 5063 C CA . SER C 1 13 ? 125.420 150.182 129.321 1.00 142.33 13 SER C CA 1
ATOM 5064 C C . SER C 1 13 ? 126.443 151.290 129.524 1.00 148.78 13 SER C C 1
ATOM 5065 O O . SER C 1 13 ? 126.697 152.097 128.626 1.00 145.97 13 SER C O 1
ATOM 5068 N N . ASP C 1 14 ? 127.025 151.314 130.720 1.00 158.06 14 ASP C N 1
ATOM 5069 C CA . ASP C 1 14 ? 127.967 152.352 131.113 1.00 165.34 14 ASP C CA 1
ATOM 5070 C C . ASP C 1 14 ? 129.377 152.017 130.641 1.00 169.41 14 ASP C C 1
ATOM 5071 O O . ASP C 1 14 ? 129.770 150.849 130.565 1.00 170.03 14 ASP C O 1
ATOM 5076 N N . PHE C 1 15 ? 130.141 153.058 130.322 1.00 168.71 15 PHE C N 1
ATOM 5077 C CA . PHE C 1 15 ? 131.492 152.888 129.797 1.00 163.33 15 PHE C CA 1
ATOM 5078 C C . PHE C 1 15 ? 132.302 154.130 130.165 1.00 163.17 15 PHE C C 1
ATOM 5079 O O . PHE C 1 15 ? 131.889 154.926 131.014 1.00 161.16 15 PHE C O 1
ATOM 5087 N N . LEU C 1 16 ? 133.463 154.290 129.530 1.00 161.16 16 LEU C N 1
ATOM 5088 C CA . LEU C 1 16 ? 134.417 155.347 129.888 1.00 159.25 16 LEU C CA 1
ATOM 5089 C C . LEU C 1 16 ? 134.811 155.245 131.359 1.00 158.47 16 LEU C C 1
ATOM 5090 O O . LEU C 1 16 ? 135.284 156.213 131.955 1.00 157.39 16 LEU C O 1
ATOM 5095 N N . GLY C 1 27 ? 132.891 154.304 146.579 1.00 168.68 27 GLY C N 1
ATOM 5096 C CA . GLY C 1 27 ? 133.891 155.344 146.671 1.00 158.61 27 GLY C CA 1
ATOM 5097 C C . GLY C 1 27 ? 133.283 156.731 146.599 1.00 154.07 27 GLY C C 1
ATOM 5098 O O . GLY C 1 27 ? 132.085 156.918 146.384 1.00 153.88 27 GLY C O 1
ATOM 5099 N N . LEU C 1 28 ? 134.140 157.730 146.791 1.00 143.71 28 LEU C N 1
ATOM 5100 C CA . LEU C 1 28 ? 133.708 159.112 146.660 1.00 138.00 28 LEU C CA 1
ATOM 5101 C C . LEU C 1 28 ? 133.352 159.433 145.213 1.00 139.23 28 LEU C C 1
ATOM 5102 O O . LEU C 1 28 ? 133.908 158.866 144.269 1.00 140.52 28 LEU C O 1
ATOM 5107 N N . ARG C 1 29 ? 132.408 160.356 145.046 1.00 137.15 29 ARG C N 1
ATOM 5108 C CA . ARG C 1 29 ? 132.160 161.001 143.759 1.00 131.09 29 ARG C CA 1
ATOM 5109 C C . ARG C 1 29 ? 133.143 162.151 143.581 1.00 129.47 29 ARG C C 1
ATOM 5110 O O . ARG C 1 29 ? 132.998 163.211 144.193 1.00 126.96 29 ARG C O 1
ATOM 5118 N N . LEU C 1 30 ? 134.152 161.943 142.738 1.00 127.45 30 LEU C N 1
ATOM 5119 C CA . LEU C 1 30 ? 135.179 162.943 142.486 1.00 124.15 30 LEU C CA 1
ATOM 5120 C C . LEU C 1 30 ? 134.935 163.729 141.205 1.00 120.00 30 LEU C C 1
ATOM 5121 O O . LEU C 1 30 ? 135.755 164.582 140.852 1.00 120.62 30 LEU C O 1
ATOM 5126 N N . GLU C 1 31 ? 133.834 163.466 140.506 1.00 119.56 31 GLU C N 1
ATOM 5127 C CA . GLU C 1 31 ? 133.350 164.323 139.434 1.00 119.69 31 GLU C CA 1
ATOM 5128 C C . GLU C 1 31 ? 131.874 164.614 139.653 1.00 117.33 31 GLU C C 1
ATOM 5129 O O . GLU C 1 31 ? 131.106 163.720 140.019 1.00 122.02 31 GLU C O 1
ATOM 5135 N N . LEU C 1 32 ? 131.484 165.866 139.433 1.00 109.50 32 LEU C N 1
ATOM 5136 C CA . LEU C 1 32 ? 130.085 166.243 139.570 1.00 105.87 32 LEU C CA 1
ATOM 5137 C C . LEU C 1 32 ? 129.234 165.559 138.505 1.00 110.46 32 LEU C C 1
ATOM 5138 O O . LEU C 1 32 ? 129.671 165.339 137.373 1.00 117.98 32 LEU C O 1
ATOM 5143 N N . ALA C 1 33 ? 128.006 165.208 138.897 1.00 104.56 33 ALA C N 1
ATOM 5144 C CA . ALA C 1 33 ? 127.144 164.389 138.049 1.00 104.64 33 ALA C CA 1
ATOM 5145 C C . ALA C 1 33 ? 126.892 165.032 136.690 1.00 104.35 33 ALA C C 1
ATOM 5146 O O . ALA C 1 33 ? 126.907 164.347 135.661 1.00 109.52 33 ALA C O 1
ATOM 5148 N N . VAL C 1 34 ? 126.647 166.344 136.666 1.00 99.63 34 VAL C N 1
ATOM 5149 C CA . VAL C 1 34 ? 126.409 167.032 135.400 1.00 99.14 34 VAL C CA 1
ATOM 5150 C C . VAL C 1 34 ? 127.651 167.003 134.518 1.00 102.08 34 VAL C C 1
ATOM 5151 O O . VAL C 1 34 ? 127.565 166.772 133.306 1.00 104.20 34 VAL C O 1
ATOM 5155 N N . ASP C 1 35 ? 128.824 167.235 135.108 1.00 104.76 35 ASP C N 1
ATOM 5156 C CA . ASP C 1 35 ? 130.060 167.235 134.331 1.00 101.93 35 ASP C CA 1
ATOM 5157 C C . ASP C 1 35 ? 130.377 165.852 133.773 1.00 99.28 35 ASP C C 1
ATOM 5158 O O . ASP C 1 35 ? 130.822 165.726 132.627 1.00 101.41 35 ASP C O 1
ATOM 5163 N N . LYS C 1 36 ? 130.159 164.807 134.571 1.00 96.03 36 LYS C N 1
ATOM 5164 C CA . LYS C 1 36 ? 130.313 163.438 134.088 1.00 97.96 36 LYS C CA 1
ATOM 5165 C C . LYS C 1 36 ? 129.315 163.103 132.984 1.00 99.82 36 LYS C C 1
ATOM 5166 O O . LYS C 1 36 ? 129.676 162.482 131.978 1.00 103.68 36 LYS C O 1
ATOM 5172 N N . MET C 1 37 ? 128.054 163.500 133.159 1.00 98.68 37 MET C N 1
ATOM 5173 C CA . MET C 1 37 ? 127.027 163.248 132.149 1.00 100.82 37 MET C CA 1
ATOM 5174 C C . MET C 1 37 ? 127.350 163.923 130.819 1.00 100.43 37 MET C C 1
ATOM 5175 O O . MET C 1 37 ? 127.251 163.300 129.756 1.00 102.02 37 MET C O 1
ATOM 5180 N N . VAL C 1 38 ? 127.720 165.204 130.855 1.00 97.67 38 VAL C N 1
ATOM 5181 C CA . VAL C 1 38 ? 128.120 165.909 129.637 1.00 90.91 38 VAL C CA 1
ATOM 5182 C C . VAL C 1 38 ? 129.295 165.214 128.955 1.00 89.67 38 VAL C C 1
ATOM 5183 O O . VAL C 1 38 ? 129.314 165.059 127.728 1.00 93.99 38 VAL C O 1
ATOM 5187 N N . THR C 1 39 ? 130.289 164.784 129.733 1.00 89.30 39 THR C N 1
ATOM 5188 C CA . THR C 1 39 ? 131.430 164.072 129.162 1.00 84.88 39 THR C CA 1
ATOM 5189 C C . THR C 1 39 ? 131.013 162.774 128.476 1.00 88.13 39 THR C C 1
ATOM 5190 O O . THR C 1 39 ? 131.501 162.459 127.384 1.00 94.13 39 THR C O 1
ATOM 5194 N N . CYS C 1 40 ? 130.115 162.006 129.098 1.00 88.66 40 CYS C N 1
ATOM 5195 C CA . CYS C 1 40 ? 129.656 160.756 128.494 1.00 91.82 40 CYS C CA 1
ATOM 5196 C C . CYS C 1 40 ? 128.939 160.985 127.167 1.00 90.49 40 CYS C C 1
ATOM 5197 O O . CYS C 1 40 ? 129.143 160.229 126.210 1.00 93.79 40 CYS C O 1
ATOM 5200 N N . ILE C 1 41 ? 128.093 162.011 127.087 1.00 91.81 41 ILE C N 1
ATOM 5201 C CA . ILE C 1 41 ? 127.433 162.327 125.821 1.00 87.88 41 ILE C CA 1
ATOM 5202 C C . ILE C 1 41 ? 128.441 162.831 124.794 1.00 84.37 41 ILE C C 1
ATOM 5203 O O . ILE C 1 41 ? 128.472 162.363 123.650 1.00 88.82 41 ILE C O 1
ATOM 5208 N N . ALA C 1 42 ? 129.269 163.801 125.184 1.00 82.61 42 ALA C N 1
ATOM 5209 C CA . ALA C 1 42 ? 130.180 164.444 124.239 1.00 76.57 42 ALA C CA 1
ATOM 5210 C C . ALA C 1 42 ? 131.183 163.459 123.648 1.00 81.14 42 ALA C C 1
ATOM 5211 O O . ALA C 1 42 ? 131.470 163.500 122.447 1.00 87.51 42 ALA C O 1
ATOM 5213 N N . VAL C 1 43 ? 131.740 162.580 124.479 1.00 80.12 43 VAL C N 1
ATOM 5214 C CA . VAL C 1 43 ? 132.683 161.573 124.001 1.00 73.81 43 VAL C CA 1
ATOM 5215 C C . VAL C 1 43 ? 131.972 160.376 123.377 1.00 78.83 43 VAL C C 1
ATOM 5216 O O . VAL C 1 43 ? 132.426 159.831 122.365 1.00 85.42 43 VAL C O 1
ATOM 5220 N N . GLY C 1 44 ? 130.846 159.953 123.950 1.00 82.95 44 GLY C N 1
ATOM 5221 C CA . GLY C 1 44 ? 130.212 158.725 123.496 1.00 82.02 44 GLY C CA 1
ATOM 5222 C C . GLY C 1 44 ? 129.513 158.836 122.153 1.00 81.48 44 GLY C C 1
ATOM 5223 O O . GLY C 1 44 ? 129.545 157.896 121.354 1.00 88.89 44 GLY C O 1
ATOM 5224 N N . LEU C 1 45 ? 128.866 159.969 121.887 1.00 76.92 45 LEU C N 1
ATOM 5225 C CA . LEU C 1 45 ? 128.074 160.101 120.663 1.00 74.68 45 LEU C CA 1
ATOM 5226 C C . LEU C 1 45 ? 128.882 159.956 119.375 1.00 78.40 45 LEU C C 1
ATOM 5227 O O . LEU C 1 45 ? 128.434 159.220 118.480 1.00 81.06 45 LEU C O 1
ATOM 5232 N N . PRO C 1 46 ? 130.035 160.618 119.192 1.00 77.30 46 PRO C N 1
ATOM 5233 C CA . PRO C 1 46 ? 130.827 160.364 117.973 1.00 74.30 46 PRO C CA 1
ATOM 5234 C C . PRO C 1 46 ? 131.180 158.904 117.749 1.00 78.30 46 PRO C C 1
ATOM 5235 O O . PRO C 1 46 ? 131.205 158.447 116.601 1.00 87.71 46 PRO C O 1
ATOM 5239 N N . LEU C 1 47 ? 131.445 158.155 118.817 1.00 74.50 47 LEU C N 1
ATOM 5240 C CA . LEU C 1 47 ? 131.839 156.758 118.671 1.00 71.29 47 LEU C CA 1
ATOM 5241 C C . LEU C 1 47 ? 130.679 155.893 118.196 1.00 75.55 47 LEU C C 1
ATOM 5242 O O . LEU C 1 47 ? 130.871 154.971 117.395 1.00 84.70 47 LEU C O 1
ATOM 5247 N N . LEU C 1 48 ? 129.471 156.171 118.685 1.00 75.20 48 LEU C N 1
ATOM 5248 C CA . LEU C 1 48 ? 128.268 155.551 118.137 1.00 79.85 48 LEU C CA 1
ATOM 5249 C C . LEU C 1 48 ? 128.068 155.902 116.666 1.00 78.71 48 LEU C C 1
ATOM 5250 O O . LEU C 1 48 ? 127.832 155.020 115.833 1.00 81.15 48 LEU C O 1
ATOM 5255 N N . LEU C 1 49 ? 128.153 157.190 116.330 1.00 74.17 49 LEU C N 1
ATOM 5256 C CA . LEU C 1 49 ? 127.899 157.628 114.960 1.00 69.77 49 LEU C CA 1
ATOM 5257 C C . LEU C 1 49 ? 128.929 157.085 113.972 1.00 70.99 49 LEU C C 1
ATOM 5258 O O . LEU C 1 49 ? 128.579 156.749 112.836 1.00 80.31 49 LEU C O 1
ATOM 5263 N N . ILE C 1 50 ? 130.199 156.997 114.372 1.00 70.08 50 ILE C N 1
ATOM 5264 C CA . ILE C 1 50 ? 131.182 156.290 113.551 1.00 67.49 50 ILE C CA 1
ATOM 5265 C C . ILE C 1 50 ? 130.754 154.846 113.321 1.00 74.30 50 ILE C C 1
ATOM 5266 O O . ILE C 1 50 ? 130.769 154.347 112.189 1.00 80.23 50 ILE C O 1
ATOM 5271 N N . SER C 1 51 ? 130.369 154.152 114.393 1.00 72.93 51 SER C N 1
ATOM 5272 C CA . SER C 1 51 ? 129.999 152.744 114.284 1.00 70.99 51 SER C CA 1
ATOM 5273 C C . SER C 1 51 ? 128.774 152.543 113.399 1.00 75.26 51 SER C C 1
ATOM 5274 O O . SER C 1 51 ? 128.706 151.576 112.632 1.00 82.11 51 SER C O 1
ATOM 5277 N N . LEU C 1 52 ? 127.794 153.442 113.495 1.00 72.43 52 LEU C N 1
ATOM 5278 C CA . LEU C 1 52 ? 126.617 153.361 112.633 1.00 72.84 52 LEU C CA 1
ATOM 5279 C C . LEU C 1 52 ? 126.940 153.662 111.174 1.00 76.12 52 LEU C C 1
ATOM 5280 O O . LEU C 1 52 ? 126.337 153.072 110.271 1.00 86.12 52 LEU C O 1
ATOM 5285 N N . ALA C 1 53 ? 127.878 154.577 110.918 1.00 73.51 53 ALA C N 1
ATOM 5286 C CA . ALA C 1 53 ? 128.194 154.949 109.541 1.00 69.28 53 ALA C CA 1
ATOM 5287 C C . ALA C 1 53 ? 128.728 153.781 108.720 1.00 76.76 53 ALA C C 1
ATOM 5288 O O . ALA C 1 53 ? 128.601 153.784 107.490 1.00 79.84 53 ALA C O 1
ATOM 5290 N N . PHE C 1 54 ? 129.324 152.780 109.365 1.00 75.01 54 PHE C N 1
ATOM 5291 C CA . PHE C 1 54 ? 129.856 151.614 108.668 1.00 74.06 54 PHE C CA 1
ATOM 5292 C C . PHE C 1 54 ? 129.138 150.319 109.030 1.00 80.06 54 PHE C C 1
ATOM 5293 O O . PHE C 1 54 ? 129.668 149.232 108.778 1.00 85.52 54 PHE C O 1
ATOM 5301 N N . ALA C 1 55 ? 127.954 150.409 109.630 1.00 81.45 55 ALA C N 1
ATOM 5302 C CA . ALA C 1 55 ? 127.156 149.220 109.892 1.00 82.50 55 ALA C CA 1
ATOM 5303 C C . ALA C 1 55 ? 126.841 148.483 108.595 1.00 94.28 55 ALA C C 1
ATOM 5304 O O . ALA C 1 55 ? 126.556 149.097 107.564 1.00 99.51 55 ALA C O 1
ATOM 5306 N N . GLN C 1 56 ? 126.904 147.149 108.656 1.00 97.00 56 GLN C N 1
ATOM 5307 C CA . GLN C 1 56 ? 126.667 146.328 107.472 1.00 98.18 56 GLN C CA 1
ATOM 5308 C C . GLN C 1 56 ? 125.233 146.452 106.977 1.00 97.13 56 GLN C C 1
ATOM 5309 O O . GLN C 1 56 ? 124.968 146.237 105.789 1.00 97.51 56 GLN C O 1
ATOM 5315 N N . GLU C 1 57 ? 124.301 146.790 107.870 1.00 96.93 57 GLU C N 1
ATOM 5316 C CA . GLU C 1 57 ? 122.927 147.055 107.461 1.00 91.88 57 GLU C CA 1
ATOM 5317 C C . GLU C 1 57 ? 122.846 148.195 106.455 1.00 92.38 57 GLU C C 1
ATOM 5318 O O . GLU C 1 57 ? 121.958 148.203 105.596 1.00 98.56 57 GLU C O 1
ATOM 5324 N N . ILE C 1 58 ? 123.759 149.160 106.545 1.00 93.81 58 ILE C N 1
ATOM 5325 C CA . ILE C 1 58 ? 123.716 150.346 105.709 1.00 88.50 58 ILE C CA 1
ATOM 5326 C C . ILE C 1 58 ? 124.846 150.379 104.680 1.00 89.70 58 ILE C C 1
ATOM 5327 O O . ILE C 1 58 ? 124.673 150.968 103.605 1.00 90.40 58 ILE C O 1
ATOM 5332 N N . SER C 1 59 ? 125.962 149.705 104.940 1.00 93.92 59 SER C N 1
ATOM 5333 C CA . SER C 1 59 ? 127.102 149.702 104.035 1.00 91.94 59 SER C CA 1
ATOM 5334 C C . SER C 1 59 ? 126.852 148.780 102.847 1.00 95.25 59 SER C C 1
ATOM 5335 O O . SER C 1 59 ? 126.174 147.754 102.959 1.00 98.83 59 SER C O 1
ATOM 5338 N N . ILE C 1 60 ? 127.410 149.156 101.699 1.00 96.34 60 ILE C N 1
ATOM 5339 C CA . ILE C 1 60 ? 127.374 148.322 100.505 1.00 92.06 60 ILE C CA 1
ATOM 5340 C C . ILE C 1 60 ? 128.766 147.780 100.161 1.00 101.99 60 ILE C C 1
ATOM 5341 O O . ILE C 1 60 ? 129.010 147.339 99.038 1.00 98.37 60 ILE C O 1
ATOM 5346 N N . GLY C 1 61 ? 129.676 147.772 101.132 1.00 107.41 61 GLY C N 1
ATOM 5347 C CA . GLY C 1 61 ? 130.916 147.036 101.025 1.00 113.03 61 GLY C CA 1
ATOM 5348 C C . GLY C 1 61 ? 132.112 147.773 100.458 1.00 114.20 61 GLY C C 1
ATOM 5349 O O . GLY C 1 61 ? 133.212 147.205 100.457 1.00 122.94 61 GLY C O 1
ATOM 5350 N N . THR C 1 62 ? 131.960 149.008 99.981 1.00 107.57 62 THR C N 1
ATOM 5351 C CA . THR C 1 62 ? 133.137 149.749 99.548 1.00 100.82 62 THR C CA 1
ATOM 5352 C C . THR C 1 62 ? 132.911 151.244 99.714 1.00 96.75 62 THR C C 1
ATOM 5353 O O . THR C 1 62 ? 131.778 151.731 99.657 1.00 103.71 62 THR C O 1
ATOM 5357 N N . GLN C 1 63 ? 134.010 151.966 99.948 1.00 89.63 63 GLN C N 1
ATOM 5358 C CA . GLN C 1 63 ? 133.932 153.410 100.133 1.00 84.10 63 GLN C CA 1
ATOM 5359 C C . GLN C 1 63 ? 133.893 154.170 98.814 1.00 78.04 63 GLN C C 1
ATOM 5360 O O . GLN C 1 63 ? 133.331 155.269 98.755 1.00 79.41 63 GLN C O 1
ATOM 5366 N N . ILE C 1 64 ? 134.476 153.612 97.756 1.00 71.94 64 ILE C N 1
ATOM 5367 C CA . ILE C 1 64 ? 134.611 154.299 96.476 1.00 72.95 64 ILE C CA 1
ATOM 5368 C C . ILE C 1 64 ? 134.344 153.311 95.350 1.00 75.01 64 ILE C C 1
ATOM 5369 O O . ILE C 1 64 ? 134.686 152.128 95.453 1.00 85.69 64 ILE C O 1
ATOM 5374 N N . SER C 1 65 ? 133.720 153.794 94.278 1.00 64.13 65 SER C N 1
ATOM 5375 C CA . SER C 1 65 ? 133.616 153.048 93.033 1.00 68.88 65 SER C CA 1
ATOM 5376 C C . SER C 1 65 ? 133.845 153.991 91.863 1.00 72.62 65 SER C C 1
ATOM 5377 O O . SER C 1 65 ? 133.356 155.123 91.864 1.00 77.72 65 SER C O 1
ATOM 5380 N N . CYS C 1 66 ? 134.590 153.518 90.867 1.00 66.65 66 CYS C N 1
ATOM 5381 C CA . CYS C 1 66 ? 134.862 154.277 89.655 1.00 65.41 66 CYS C CA 1
ATOM 5382 C C . CYS C 1 66 ? 134.373 153.485 88.450 1.00 67.24 66 CYS C C 1
ATOM 5383 O O . CYS C 1 66 ? 134.476 152.254 88.426 1.00 79.51 66 CYS C O 1
ATOM 5386 N N . PHE C 1 67 ? 133.842 154.187 87.451 1.00 64.20 67 PHE C N 1
ATOM 5387 C CA . PHE C 1 67 ? 133.331 153.543 86.241 1.00 62.92 67 PHE C CA 1
ATOM 5388 C C . PHE C 1 67 ? 134.478 153.327 85.260 1.00 71.99 67 PHE C C 1
ATOM 5389 O O . PHE C 1 67 ? 134.824 154.203 84.468 1.00 72.88 67 PHE C O 1
ATOM 5397 N N . SER C 1 68 ? 135.077 152.136 85.318 1.00 74.00 68 SER C N 1
ATOM 5398 C CA . SER C 1 68 ? 136.073 151.725 84.343 1.00 68.91 68 SER C CA 1
ATOM 5399 C C . SER C 1 68 ? 135.413 151.328 83.023 1.00 76.70 68 SER C C 1
ATOM 5400 O O . SER C 1 68 ? 134.255 150.905 83.005 1.00 85.76 68 SER C O 1
ATOM 5403 N N . PRO C 1 69 ? 136.123 151.463 81.905 1.00 76.65 69 PRO C N 1
ATOM 5404 C CA . PRO C 1 69 ? 135.546 151.075 80.616 1.00 76.09 69 PRO C CA 1
ATOM 5405 C C . PRO C 1 69 ? 135.407 149.564 80.486 1.00 82.82 69 PRO C C 1
ATOM 5406 O O . PRO C 1 69 ? 136.025 148.782 81.211 1.00 85.78 69 PRO C O 1
ATOM 5410 N N . SER C 1 70 ? 134.564 149.163 79.531 1.00 87.59 70 SER C N 1
ATOM 5411 C CA . SER C 1 70 ? 134.183 147.760 79.392 1.00 92.52 70 SER C CA 1
ATOM 5412 C C . SER C 1 70 ? 135.353 146.885 78.959 1.00 91.11 70 SER C C 1
ATOM 5413 O O . SER C 1 70 ? 135.357 145.680 79.235 1.00 89.38 70 SER C O 1
ATOM 5416 N N . SER C 1 71 ? 136.348 147.465 78.287 1.00 90.15 71 SER C N 1
ATOM 5417 C CA . SER C 1 71 ? 137.525 146.718 77.860 1.00 86.52 71 SER C CA 1
ATOM 5418 C C . SER C 1 71 ? 138.504 146.429 78.991 1.00 83.33 71 SER C C 1
ATOM 5419 O O . SER C 1 71 ? 139.344 145.535 78.843 1.00 85.60 71 SER C O 1
ATOM 5422 N N . PHE C 1 72 ? 138.429 147.152 80.104 1.00 77.77 72 PHE C N 1
ATOM 5423 C CA . PHE C 1 72 ? 139.319 146.873 81.223 1.00 74.95 72 PHE C CA 1
ATOM 5424 C C . PHE C 1 72 ? 139.018 145.515 81.842 1.00 78.30 72 PHE C C 1
ATOM 5425 O O . PHE C 1 72 ? 137.859 145.150 82.056 1.00 87.71 72 PHE C O 1
ATOM 5433 N N . SER C 1 73 ? 140.079 144.763 82.121 1.00 72.35 73 SER C N 1
ATOM 5434 C CA . SER C 1 73 ? 139.969 143.536 82.891 1.00 69.53 73 SER C CA 1
ATOM 5435 C C . SER C 1 73 ? 139.551 143.837 84.330 1.00 73.86 73 SER C C 1
ATOM 5436 O O . SER C 1 73 ? 139.560 144.981 84.790 1.00 77.18 73 SER C O 1
ATOM 5439 N N . TRP C 1 74 ? 139.167 142.774 85.038 1.00 74.09 74 TRP C N 1
ATOM 5440 C CA . TRP C 1 74 ? 138.728 142.901 86.424 1.00 74.83 74 TRP C CA 1
ATOM 5441 C C . TRP C 1 74 ? 139.816 143.502 87.311 1.00 76.81 74 TRP C C 1
ATOM 5442 O O . TRP C 1 74 ? 139.528 144.326 88.186 1.00 80.65 74 TRP C O 1
ATOM 5453 N N . ARG C 1 75 ? 141.073 143.109 87.094 1.00 76.73 75 ARG C N 1
ATOM 5454 C CA . ARG C 1 75 ? 142.178 143.656 87.876 1.00 77.61 75 ARG C CA 1
ATOM 5455 C C . ARG C 1 75 ? 142.544 145.082 87.477 1.00 75.31 75 ARG C C 1
ATOM 5456 O O . ARG C 1 75 ? 142.964 145.869 88.332 1.00 75.79 75 ARG C O 1
ATOM 5464 N N . GLN C 1 76 ? 142.403 145.436 86.199 1.00 69.04 76 GLN C N 1
ATOM 5465 C CA . GLN C 1 76 ? 142.573 146.830 85.794 1.00 66.60 76 GLN C CA 1
ATOM 5466 C C . GLN C 1 76 ? 141.543 147.751 86.438 1.00 71.40 76 GLN C C 1
ATOM 5467 O O . GLN C 1 76 ? 141.885 148.851 86.887 1.00 76.65 76 GLN C O 1
ATOM 5473 N N . ALA C 1 77 ? 140.278 147.332 86.487 1.00 68.96 77 ALA C N 1
ATOM 5474 C CA . ALA C 1 77 ? 139.264 148.128 87.174 1.00 63.60 77 ALA C CA 1
ATOM 5475 C C . ALA C 1 77 ? 139.512 148.205 88.677 1.00 68.67 77 ALA C C 1
ATOM 5476 O O . ALA C 1 77 ? 139.281 149.250 89.295 1.00 74.96 77 ALA C O 1
ATOM 5478 N N . ALA C 1 78 ? 139.979 147.113 89.284 1.00 68.14 78 ALA C N 1
ATOM 5479 C CA . ALA C 1 78 ? 140.391 147.147 90.686 1.00 68.83 78 ALA C CA 1
ATOM 5480 C C . ALA C 1 78 ? 141.563 148.092 90.936 1.00 70.27 78 ALA C C 1
ATOM 5481 O O . ALA C 1 78 ? 141.647 148.702 92.007 1.00 74.86 78 ALA C O 1
ATOM 5483 N N . PHE C 1 79 ? 142.471 148.226 89.971 1.00 68.42 79 PHE C N 1
ATOM 5484 C CA . PHE C 1 79 ? 143.546 149.210 90.076 1.00 66.70 79 PHE C CA 1
ATOM 5485 C C . PHE C 1 79 ? 143.018 150.641 90.089 1.00 69.75 79 PHE C C 1
ATOM 5486 O O . PHE C 1 79 ? 143.461 151.468 90.894 1.00 72.32 79 PHE C O 1
ATOM 5494 N N . VAL C 1 80 ? 142.083 150.957 89.194 1.00 68.74 80 VAL C N 1
ATOM 5495 C CA . VAL C 1 80 ? 141.516 152.305 89.135 1.00 65.36 80 VAL C CA 1
ATOM 5496 C C . VAL C 1 80 ? 140.884 152.699 90.466 1.00 68.13 80 VAL C C 1
ATOM 5497 O O . VAL C 1 80 ? 141.120 153.799 90.978 1.00 74.94 80 VAL C O 1
ATOM 5501 N N . ASP C 1 81 ? 140.070 151.817 91.046 1.00 69.35 81 ASP C N 1
ATOM 5502 C CA . ASP C 1 81 ? 139.460 152.123 92.339 1.00 67.28 81 ASP C CA 1
ATOM 5503 C C . ASP C 1 81 ? 140.510 152.349 93.422 1.00 72.24 81 ASP C C 1
ATOM 5504 O O . ASP C 1 81 ? 140.410 153.296 94.209 1.00 78.68 81 ASP C O 1
ATOM 5509 N N . SER C 1 82 ? 141.523 151.482 93.485 1.00 73.21 82 SER C N 1
ATOM 5510 C CA . SER C 1 82 ? 142.570 151.631 94.495 1.00 67.00 82 SER C CA 1
ATOM 5511 C C . SER C 1 82 ? 143.423 152.875 94.268 1.00 66.57 82 SER C C 1
ATOM 5512 O O . SER C 1 82 ? 143.772 153.574 95.226 1.00 70.88 82 SER C O 1
ATOM 5515 N N . TYR C 1 83 ? 143.777 153.164 93.015 1.00 64.26 83 TYR C N 1
ATOM 5516 C CA . TYR C 1 83 ? 144.556 154.363 92.712 1.00 64.58 83 TYR C CA 1
ATOM 5517 C C . TYR C 1 83 ? 143.801 155.638 93.066 1.00 72.42 83 TYR C C 1
ATOM 5518 O O . TYR C 1 83 ? 144.358 156.552 93.684 1.00 79.72 83 TYR C O 1
ATOM 5527 N N . CYS C 1 84 ? 142.531 155.719 92.676 1.00 71.06 84 CYS C N 1
ATOM 5528 C CA . CYS C 1 84 ? 141.750 156.927 92.925 1.00 63.61 84 CYS C CA 1
ATOM 5529 C C . CYS C 1 84 ? 141.447 157.137 94.404 1.00 67.02 84 CYS C C 1
ATOM 5530 O O . CYS C 1 84 ? 141.309 158.282 94.844 1.00 75.59 84 CYS C O 1
ATOM 5533 N N . TRP C 1 85 ? 141.329 156.060 95.182 1.00 64.47 85 TRP C N 1
ATOM 5534 C CA . TRP C 1 85 ? 141.260 156.211 96.632 1.00 61.24 85 TRP C CA 1
ATOM 5535 C C . TRP C 1 85 ? 142.521 156.865 97.187 1.00 67.95 85 TRP C C 1
ATOM 5536 O O . TRP C 1 85 ? 142.445 157.717 98.080 1.00 73.67 85 TRP C O 1
ATOM 5547 N N . ALA C 1 86 ? 143.690 156.480 96.673 1.00 67.58 86 ALA C N 1
ATOM 5548 C CA . ALA C 1 86 ? 144.927 157.167 97.037 1.00 65.86 86 ALA C CA 1
ATOM 5549 C C . ALA C 1 86 ? 145.005 158.565 96.432 1.00 73.74 86 ALA C C 1
ATOM 5550 O O . ALA C 1 86 ? 145.490 159.499 97.081 1.00 82.11 86 ALA C O 1
ATOM 5552 N N . ALA C 1 87 ? 144.535 158.730 95.193 1.00 72.72 87 ALA C N 1
ATOM 5553 C CA . ALA C 1 87 ? 144.637 160.016 94.508 1.00 76.98 87 ALA C CA 1
ATOM 5554 C C . ALA C 1 87 ? 143.805 161.113 95.157 1.00 79.42 87 ALA C C 1
ATOM 5555 O O . ALA C 1 87 ? 144.052 162.292 94.888 1.00 88.00 87 ALA C O 1
ATOM 5557 N N . VAL C 1 88 ? 142.832 160.754 95.998 1.00 76.11 88 VAL C N 1
ATOM 5558 C CA . VAL C 1 88 ? 142.038 161.731 96.744 1.00 78.24 88 VAL C CA 1
ATOM 5559 C C . VAL C 1 88 ? 142.917 162.728 97.492 1.00 82.06 88 VAL C C 1
ATOM 5560 O O . VAL C 1 88 ? 142.544 163.897 97.659 1.00 81.23 88 VAL C O 1
ATOM 5564 N N . GLN C 1 89 ? 144.103 162.305 97.921 1.00 82.60 89 GLN C N 1
ATOM 5565 C CA . GLN C 1 89 ? 145.051 163.200 98.571 1.00 78.56 89 GLN C CA 1
ATOM 5566 C C . GLN C 1 89 ? 145.944 163.972 97.608 1.00 86.99 89 GLN C C 1
ATOM 5567 O O . GLN C 1 89 ? 146.652 164.882 98.052 1.00 91.99 89 GLN C O 1
ATOM 5573 N N . GLN C 1 90 ? 145.938 163.647 96.320 1.00 87.94 90 GLN C N 1
ATOM 5574 C CA . GLN C 1 90 ? 147.032 164.002 95.416 1.00 90.31 90 GLN C CA 1
ATOM 5575 C C . GLN C 1 90 ? 146.540 164.977 94.348 1.00 100.12 90 GLN C C 1
ATOM 5576 O O . GLN C 1 90 ? 146.004 164.570 93.315 1.00 106.12 90 GLN C O 1
ATOM 5582 N N . LYS C 1 91 ? 146.721 166.274 94.627 1.00 105.37 91 LYS C N 1
ATOM 5583 C CA . LYS C 1 91 ? 146.083 167.341 93.859 1.00 117.54 91 LYS C CA 1
ATOM 5584 C C . LYS C 1 91 ? 146.381 167.246 92.367 1.00 118.54 91 LYS C C 1
ATOM 5585 O O . LYS C 1 91 ? 145.547 167.637 91.542 1.00 117.49 91 LYS C O 1
ATOM 5591 N N . SER C 1 92 ? 147.556 166.734 92.002 1.00 119.36 92 SER C N 1
ATOM 5592 C CA . SER C 1 92 ? 147.978 166.677 90.606 1.00 128.66 92 SER C CA 1
ATOM 5593 C C . SER C 1 92 ? 147.133 165.741 89.752 1.00 123.91 92 SER C C 1
ATOM 5594 O O . SER C 1 92 ? 147.270 165.767 88.525 1.00 122.50 92 SER C O 1
ATOM 5597 N N . SER C 1 93 ? 146.267 164.922 90.353 1.00 118.24 93 SER C N 1
ATOM 5598 C CA . SER C 1 93 ? 145.515 163.923 89.602 1.00 115.34 93 SER C CA 1
ATOM 5599 C C . SER C 1 93 ? 144.028 163.947 89.943 1.00 114.93 93 SER C C 1
ATOM 5600 O O . SER C 1 93 ? 143.342 162.936 89.762 1.00 111.92 93 SER C O 1
ATOM 5603 N N . LEU C 1 94 ? 143.517 165.073 90.432 1.00 113.92 94 LEU C N 1
ATOM 5604 C CA . LEU C 1 94 ? 142.107 165.220 90.759 1.00 113.17 94 LEU C CA 1
ATOM 5605 C C . LEU C 1 94 ? 141.490 166.379 89.989 1.00 118.28 94 LEU C C 1
ATOM 5606 O O . LEU C 1 94 ? 142.174 167.336 89.615 1.00 119.86 94 LEU C O 1
ATOM 5611 N N . GLN C 1 95 ? 140.184 166.275 89.753 1.00 119.87 95 GLN C N 1
ATOM 5612 C CA . GLN C 1 95 ? 139.380 167.411 89.333 1.00 121.36 95 GLN C CA 1
ATOM 5613 C C . GLN C 1 95 ? 137.984 167.239 89.914 1.00 120.73 95 GLN C C 1
ATOM 5614 O O . GLN C 1 95 ? 137.501 166.115 90.076 1.00 115.45 95 GLN C O 1
ATOM 5620 N N . SER C 1 96 ? 137.336 168.360 90.223 1.00 133.48 96 SER C N 1
ATOM 5621 C CA . SER C 1 96 ? 136.026 168.323 90.859 1.00 137.59 96 SER C CA 1
ATOM 5622 C C . SER C 1 96 ? 135.311 169.643 90.608 1.00 146.72 96 SER C C 1
ATOM 5623 O O . SER C 1 96 ? 135.904 170.616 90.136 1.00 143.68 96 SER C O 1
ATOM 5626 N N . GLU C 1 97 ? 134.015 169.659 90.932 1.00 150.68 97 GLU C N 1
ATOM 5627 C CA . GLU C 1 97 ? 133.219 170.878 90.843 1.00 148.00 97 GLU C CA 1
ATOM 5628 C C . GLU C 1 97 ? 133.684 171.958 91.811 1.00 148.41 97 GLU C C 1
ATOM 5629 O O . GLU C 1 97 ? 133.292 173.119 91.653 1.00 144.34 97 GLU C O 1
ATOM 5635 N N . SER C 1 98 ? 134.502 171.607 92.800 1.00 151.52 98 SER C N 1
ATOM 5636 C CA . SER C 1 98 ? 135.047 172.557 93.760 1.00 150.22 98 SER C CA 1
ATOM 5637 C C . SER C 1 98 ? 136.498 172.167 94.018 1.00 148.15 98 SER C C 1
ATOM 5638 O O . SER C 1 98 ? 137.091 171.382 93.271 1.00 144.10 98 SER C O 1
ATOM 5641 N N . GLY C 1 99 ? 137.081 172.720 95.076 1.00 142.81 99 GLY C N 1
ATOM 5642 C CA . GLY C 1 99 ? 138.427 172.357 95.457 1.00 130.59 99 GLY C CA 1
ATOM 5643 C C . GLY C 1 99 ? 138.526 170.907 95.900 1.00 126.01 99 GLY C C 1
ATOM 5644 O O . GLY C 1 99 ? 137.553 170.153 95.937 1.00 126.57 99 GLY C O 1
ATOM 5645 N N . ASN C 1 100 ? 139.749 170.516 96.257 1.00 119.68 100 ASN C N 1
ATOM 5646 C CA . ASN C 1 100 ? 139.993 169.158 96.723 1.00 108.42 100 ASN C CA 1
ATOM 5647 C C . ASN C 1 100 ? 139.642 168.963 98.191 1.00 104.18 100 ASN C C 1
ATOM 5648 O O . ASN C 1 100 ? 139.546 167.816 98.640 1.00 101.89 100 ASN C O 1
ATOM 5653 N N . LEU C 1 101 ? 139.468 170.050 98.944 1.00 106.09 101 LEU C N 1
ATOM 5654 C CA . LEU C 1 101 ? 139.181 169.966 100.377 1.00 96.91 101 LEU C CA 1
ATOM 5655 C C . LEU C 1 101 ? 138.008 169.053 100.721 1.00 90.42 101 LEU C C 1
ATOM 5656 O O . LEU C 1 101 ? 138.158 168.219 101.628 1.00 92.88 101 LEU C O 1
ATOM 5661 N N . PRO C 1 102 ? 136.829 169.162 100.086 1.00 85.48 102 PRO C N 1
ATOM 5662 C CA . PRO C 1 102 ? 135.739 168.222 100.404 1.00 81.11 102 PRO C CA 1
ATOM 5663 C C . PRO C 1 102 ? 136.124 166.754 100.305 1.00 80.45 102 PRO C C 1
ATOM 5664 O O . PRO C 1 102 ? 135.677 165.946 101.128 1.00 83.11 102 PRO C O 1
ATOM 5668 N N . LEU C 1 103 ? 136.950 166.388 99.324 1.00 74.88 103 LEU C N 1
ATOM 5669 C CA . LEU C 1 103 ? 137.321 164.988 99.137 1.00 70.71 103 LEU C CA 1
ATOM 5670 C C . LEU C 1 103 ? 138.154 164.464 100.301 1.00 76.28 103 LEU C C 1
ATOM 5671 O O . LEU C 1 103 ? 138.004 163.307 100.707 1.00 84.03 103 LEU C O 1
ATOM 5676 N N . TRP C 1 104 ? 139.040 165.299 100.845 1.00 74.45 104 TRP C N 1
ATOM 5677 C CA . TRP C 1 104 ? 139.770 164.940 102.058 1.00 73.28 104 TRP C CA 1
ATOM 5678 C C . TRP C 1 104 ? 138.836 164.739 103.246 1.00 71.03 104 TRP C C 1
ATOM 5679 O O . TRP C 1 104 ? 138.969 163.768 103.999 1.00 71.17 104 TRP C O 1
ATOM 5690 N N . LEU C 1 105 ? 137.885 165.655 103.429 1.00 72.08 105 LEU C N 1
ATOM 5691 C CA . LEU C 1 105 ? 136.932 165.545 104.530 1.00 71.89 105 LEU C CA 1
ATOM 5692 C C . LEU C 1 105 ? 136.035 164.323 104.392 1.00 71.77 105 LEU C C 1
ATOM 5693 O O . LEU C 1 105 ? 135.742 163.643 105.382 1.00 76.69 105 LEU C O 1
ATOM 5698 N N . HIS C 1 106 ? 135.588 164.030 103.171 1.00 67.36 106 HIS C N 1
ATOM 5699 C CA . HIS C 1 106 ? 134.800 162.827 102.931 1.00 66.89 106 HIS C CA 1
ATOM 5700 C C . HIS C 1 106 ? 135.580 161.552 103.232 1.00 72.64 106 HIS C C 1
ATOM 5701 O O . HIS C 1 106 ? 135.029 160.601 103.798 1.00 79.20 106 HIS C O 1
ATOM 5708 N N . LYS C 1 107 ? 136.859 161.505 102.858 1.00 70.91 107 LYS C N 1
ATOM 5709 C CA . LYS C 1 107 ? 137.684 160.346 103.187 1.00 66.62 107 LYS C CA 1
ATOM 5710 C C . LYS C 1 107 ? 137.937 160.211 104.687 1.00 70.62 107 LYS C C 1
ATOM 5711 O O . LYS C 1 107 ? 137.785 159.122 105.251 1.00 78.15 107 LYS C O 1
ATOM 5717 N N . PHE C 1 108 ? 138.318 161.299 105.353 1.00 67.54 108 PHE C N 1
ATOM 5718 C CA . PHE C 1 108 ? 138.764 161.240 106.741 1.00 65.32 108 PHE C CA 1
ATOM 5719 C C . PHE C 1 108 ? 137.683 161.540 107.773 1.00 72.79 108 PHE C C 1
ATOM 5720 O O . PHE C 1 108 ? 138.011 161.722 108.949 1.00 78.24 108 PHE C O 1
ATOM 5728 N N . PHE C 1 109 ? 136.420 161.628 107.367 1.00 71.01 109 PHE C N 1
ATOM 5729 C CA . PHE C 1 109 ? 135.299 161.803 108.290 1.00 70.94 109 PHE C CA 1
ATOM 5730 C C . PHE C 1 109 ? 135.371 160.892 109.520 1.00 75.78 109 PHE C C 1
ATOM 5731 O O . PHE C 1 109 ? 135.134 161.369 110.637 1.00 77.61 109 PHE C O 1
ATOM 5739 N N . PRO C 1 110 ? 135.684 159.593 109.380 1.00 73.40 110 PRO C N 1
ATOM 5740 C CA . PRO C 1 110 ? 135.818 158.749 110.586 1.00 71.56 110 PRO C CA 1
ATOM 5741 C C . PRO C 1 110 ? 136.908 159.186 111.554 1.00 78.10 110 PRO C C 1
ATOM 5742 O O . PRO C 1 110 ? 136.698 159.141 112.771 1.00 87.26 110 PRO C O 1
ATOM 5746 N N . TYR C 1 111 ? 138.071 159.601 111.049 1.00 73.53 111 TYR C N 1
ATOM 5747 C CA . TYR C 1 111 ? 139.145 160.077 111.920 1.00 73.73 111 TYR C CA 1
ATOM 5748 C C . TYR C 1 111 ? 138.811 161.414 112.572 1.00 79.25 111 TYR C C 1
ATOM 5749 O O . TYR C 1 111 ? 139.194 161.660 113.722 1.00 84.01 111 TYR C O 1
ATOM 5758 N N . ILE C 1 112 ? 138.107 162.290 111.859 1.00 75.18 112 ILE C N 1
ATOM 5759 C CA . ILE C 1 112 ? 137.740 163.588 112.419 1.00 70.37 112 ILE C CA 1
ATOM 5760 C C . ILE C 1 112 ? 136.779 163.444 113.597 1.00 76.52 112 ILE C C 1
ATOM 5761 O O . ILE C 1 112 ? 136.944 164.111 114.625 1.00 80.24 112 ILE C O 1
ATOM 5766 N N . LEU C 1 113 ? 135.772 162.577 113.482 1.00 76.11 113 LEU C N 1
ATOM 5767 C CA . LEU C 1 113 ? 134.903 162.313 114.628 1.00 73.55 113 LEU C CA 1
ATOM 5768 C C . LEU C 1 113 ? 135.657 161.656 115.780 1.00 74.23 113 LEU C C 1
ATOM 5769 O O . LEU C 1 113 ? 135.406 161.968 116.950 1.00 85.63 113 LEU C O 1
ATOM 5774 N N . LEU C 1 114 ? 136.571 160.736 115.472 1.00 70.59 114 LEU C N 1
ATOM 5775 C CA . LEU C 1 114 ? 137.410 160.142 116.509 1.00 74.50 114 LEU C CA 1
ATOM 5776 C C . LEU C 1 114 ? 138.258 161.192 117.220 1.00 77.26 114 LEU C C 1
ATOM 5777 O O . LEU C 1 114 ? 138.415 161.147 118.446 1.00 81.69 114 LEU C O 1
ATOM 5782 N N . LEU C 1 115 ? 138.819 162.137 116.464 1.00 74.78 115 LEU C N 1
ATOM 5783 C CA . LEU C 1 115 ? 139.611 163.213 117.054 1.00 75.51 115 LEU C CA 1
ATOM 5784 C C . LEU C 1 115 ? 138.807 164.056 118.042 1.00 78.78 115 LEU C C 1
ATOM 5785 O O . LEU C 1 115 ? 139.305 164.392 119.123 1.00 86.80 115 LEU C O 1
ATOM 5790 N N . PHE C 1 116 ? 137.567 164.408 117.697 1.00 77.71 116 PHE C N 1
ATOM 5791 C CA . PHE C 1 116 ? 136.715 165.129 118.642 1.00 77.07 116 PHE C CA 1
ATOM 5792 C C . PHE C 1 116 ? 136.431 164.315 119.899 1.00 76.94 116 PHE C C 1
ATOM 5793 O O . PHE C 1 116 ? 136.468 164.852 121.011 1.00 82.04 116 PHE C O 1
ATOM 5801 N N . ALA C 1 117 ? 136.130 163.025 119.745 1.00 73.80 117 ALA C N 1
ATOM 5802 C CA . ALA C 1 117 ? 135.902 162.171 120.908 1.00 72.77 117 ALA C CA 1
ATOM 5803 C C . ALA C 1 117 ? 137.101 162.167 121.851 1.00 80.00 117 ALA C C 1
ATOM 5804 O O . ALA C 1 117 ? 136.940 162.263 123.072 1.00 92.21 117 ALA C O 1
ATOM 5806 N N . ILE C 1 118 ? 138.309 162.050 121.302 1.00 77.15 118 ILE C N 1
ATOM 5807 C CA . ILE C 1 118 ? 139.518 162.075 122.122 1.00 77.48 118 ILE C CA 1
ATOM 5808 C C . ILE C 1 118 ? 139.716 163.437 122.781 1.00 78.96 118 ILE C C 1
ATOM 5809 O O . ILE C 1 118 ? 139.931 163.527 123.995 1.00 88.80 118 ILE C O 1
ATOM 5814 N N . LEU C 1 119 ? 139.657 164.516 121.996 1.00 75.13 119 LEU C N 1
ATOM 5815 C CA . LEU C 1 119 ? 139.895 165.848 122.550 1.00 75.99 119 LEU C CA 1
ATOM 5816 C C . LEU C 1 119 ? 138.895 166.221 123.639 1.00 81.32 119 LEU C C 1
ATOM 5817 O O . LEU C 1 119 ? 139.226 167.003 124.536 1.00 89.23 119 LEU C O 1
ATOM 5822 N N . LEU C 1 120 ? 137.675 165.691 123.580 1.00 81.00 120 LEU C N 1
ATOM 5823 C CA . LEU C 1 120 ? 136.694 165.926 124.634 1.00 78.49 120 LEU C CA 1
ATOM 5824 C C . LEU C 1 120 ? 136.909 165.058 125.868 1.00 83.50 120 LEU C C 1
ATOM 5825 O O . LEU C 1 120 ? 136.404 165.398 126.943 1.00 91.23 120 LEU C O 1
ATOM 5830 N N . TYR C 1 121 ? 137.644 163.954 125.741 1.00 81.22 121 TYR C N 1
ATOM 5831 C CA . TYR C 1 121 ? 137.977 163.125 126.894 1.00 83.47 121 TYR C CA 1
ATOM 5832 C C . TYR C 1 121 ? 139.168 163.656 127.685 1.00 89.77 121 TYR C C 1
ATOM 5833 O O . TYR C 1 121 ? 139.219 163.477 128.906 1.00 99.20 121 TYR C O 1
ATOM 5842 N N . LEU C 1 122 ? 140.127 164.296 127.016 1.00 84.77 122 LEU C N 1
ATOM 5843 C CA . LEU C 1 122 ? 141.341 164.751 127.693 1.00 86.52 122 LEU C CA 1
ATOM 5844 C C . LEU C 1 122 ? 141.108 165.683 128.883 1.00 92.93 122 LEU C C 1
ATOM 5845 O O . LEU C 1 122 ? 141.832 165.539 129.884 1.00 99.07 122 LEU C O 1
ATOM 5850 N N . PRO C 1 123 ? 140.167 166.637 128.857 1.00 92.51 123 PRO C N 1
ATOM 5851 C CA . PRO C 1 123 ? 139.890 167.408 130.085 1.00 91.35 123 PRO C CA 1
ATOM 5852 C C . PRO C 1 123 ? 139.470 166.567 131.281 1.00 94.25 123 PRO C C 1
ATOM 5853 O O . PRO C 1 123 ? 139.905 166.844 132.405 1.00 101.11 123 PRO C O 1
ATOM 5857 N N . ALA C 1 124 ? 138.633 165.550 131.076 1.00 91.87 124 ALA C N 1
ATOM 5858 C CA . ALA C 1 124 ? 138.260 164.663 132.174 1.00 93.96 124 ALA C CA 1
ATOM 5859 C C . ALA C 1 124 ? 139.448 163.842 132.661 1.00 99.84 124 ALA C C 1
ATOM 5860 O O . ALA C 1 124 ? 139.638 163.673 133.871 1.00 109.86 124 ALA C O 1
ATOM 5862 N N . LEU C 1 125 ? 140.247 163.317 131.733 1.00 94.44 125 LEU C N 1
ATOM 5863 C CA . LEU C 1 125 ? 141.457 162.584 132.096 1.00 96.51 125 LEU C CA 1
ATOM 5864 C C . LEU C 1 125 ? 142.439 163.449 132.882 1.00 98.06 125 LEU C C 1
ATOM 5865 O O . LEU C 1 125 ? 143.063 162.976 133.839 1.00 104.77 125 LEU C O 1
ATOM 5870 N N . PHE C 1 126 ? 142.593 164.716 132.494 1.00 94.39 126 PHE C N 1
ATOM 5871 C CA . PHE C 1 126 ? 143.443 165.629 133.255 1.00 95.96 126 PHE C CA 1
ATOM 5872 C C . PHE C 1 126 ? 142.916 165.880 134.666 1.00 101.98 126 PHE C C 1
ATOM 5873 O O . PHE C 1 126 ? 143.697 165.918 135.623 1.00 108.55 126 PHE C O 1
ATOM 5881 N N . TRP C 1 127 ? 141.605 166.070 134.819 1.00 99.30 127 TRP C N 1
ATOM 5882 C CA . TRP C 1 127 ? 141.036 166.226 136.157 1.00 91.01 127 TRP C CA 1
ATOM 5883 C C . TRP C 1 127 ? 141.292 164.992 137.017 1.00 93.59 127 TRP C C 1
ATOM 5884 O O . TRP C 1 127 ? 141.679 165.103 138.185 1.00 100.99 127 TR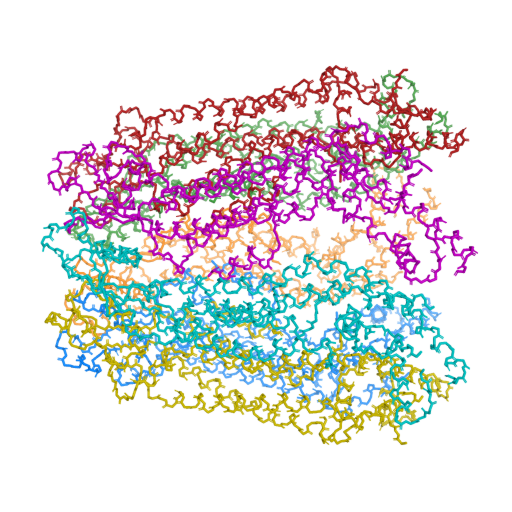P C O 1
ATOM 5895 N N . ARG C 1 128 ? 141.074 163.804 136.451 1.00 92.15 128 ARG C N 1
ATOM 5896 C CA . ARG C 1 128 ? 141.368 162.560 137.157 1.00 93.75 128 ARG C CA 1
ATOM 5897 C C . ARG C 1 128 ? 142.847 162.422 137.501 1.00 100.11 128 ARG C C 1
ATOM 5898 O O . ARG C 1 128 ? 143.193 161.786 138.504 1.00 108.67 128 ARG C O 1
ATOM 5906 N N . PHE C 1 129 ? 143.730 163.001 136.689 1.00 102.53 129 PHE C N 1
ATOM 5907 C CA . PHE C 1 129 ? 145.167 162.926 136.940 1.00 105.14 129 PHE C CA 1
ATOM 5908 C C . PHE C 1 129 ? 145.656 163.989 137.921 1.00 105.95 129 PHE C C 1
ATOM 5909 O O . PHE C 1 129 ? 146.428 163.684 138.835 1.00 109.69 129 PHE C O 1
ATOM 5917 N N . SER C 1 130 ? 145.220 165.239 137.756 1.00 103.67 130 SER C N 1
ATOM 5918 C CA . SER C 1 130 ? 145.875 166.369 138.403 1.00 105.92 130 SER C CA 1
ATOM 5919 C C . SER C 1 130 ? 145.130 166.949 139.597 1.00 111.69 130 SER C C 1
ATOM 5920 O O . SER C 1 130 ? 145.741 167.682 140.380 1.00 119.30 130 SER C O 1
ATOM 5923 N N . ALA C 1 131 ? 143.858 166.651 139.761 1.00 107.74 131 ALA C N 1
ATOM 5924 C CA . ALA C 1 131 ? 143.059 167.277 140.811 1.00 102.17 131 ALA C CA 1
ATOM 5925 C C . ALA C 1 131 ? 142.354 166.274 141.710 1.00 102.33 131 ALA C C 1
ATOM 5926 O O . ALA C 1 131 ? 142.335 166.463 142.929 1.00 111.96 131 ALA C O 1
ATOM 5928 N N . ALA C 1 132 ? 141.768 165.223 141.139 1.00 101.56 132 ALA C N 1
ATOM 5929 C CA . ALA C 1 132 ? 141.041 164.238 141.937 1.00 106.78 132 ALA C CA 1
ATOM 5930 C C . ALA C 1 132 ? 141.845 163.615 143.078 1.00 114.78 132 ALA C C 1
ATOM 5931 O O . ALA C 1 132 ? 141.250 163.378 144.144 1.00 122.68 132 ALA C O 1
ATOM 5933 N N . PRO C 1 133 ? 143.146 163.315 142.948 1.00 113.32 133 PRO C N 1
ATOM 5934 C CA . PRO C 1 133 ? 143.864 162.748 144.109 1.00 116.73 133 PRO C CA 1
ATOM 5935 C C . PRO C 1 133 ? 143.889 163.657 145.328 1.00 116.36 133 PRO C C 1
ATOM 5936 O O . PRO C 1 133 ? 143.643 163.189 146.448 1.00 116.02 133 PRO C O 1
ATOM 5940 N N . HIS C 1 134 ? 144.186 164.945 145.150 1.00 116.19 134 HIS C N 1
ATOM 5941 C CA . HIS C 1 134 ? 144.186 165.871 146.280 1.00 118.84 134 HIS C CA 1
ATOM 5942 C C . HIS C 1 134 ? 142.791 166.016 146.878 1.00 119.47 134 HIS C C 1
ATOM 5943 O O . HIS C 1 134 ? 142.611 165.933 148.098 1.00 124.66 134 HIS C O 1
ATOM 5950 N N . LEU C 1 135 ? 141.792 166.251 146.025 1.00 115.33 135 LEU C N 1
ATOM 5951 C CA . LEU C 1 135 ? 140.408 166.371 146.475 1.00 113.39 135 LEU C CA 1
ATOM 5952 C C . LEU C 1 135 ? 139.927 165.129 147.224 1.00 114.91 135 LEU C C 1
ATOM 5953 O O . LEU C 1 135 ? 139.228 165.243 148.238 1.00 120.81 135 LEU C O 1
ATOM 5958 N N . CYS C 1 136 ? 140.281 163.938 146.736 1.00 112.54 136 CYS C N 1
ATOM 5959 C CA . CYS C 1 136 ? 139.900 162.701 147.416 1.00 116.22 136 CYS C CA 1
ATOM 5960 C C . CYS C 1 136 ? 140.439 162.636 148.842 1.00 121.89 136 CYS C C 1
ATOM 5961 O O . CYS C 1 136 ? 139.706 162.301 149.779 1.00 126.12 136 CYS C O 1
ATOM 5964 N N . SER C 1 137 ? 141.724 162.943 149.025 1.00 121.84 137 SER C N 1
ATOM 5965 C CA . SER C 1 137 ? 142.318 162.923 150.362 1.00 122.12 137 SER C CA 1
ATOM 5966 C C . SER C 1 137 ? 141.652 163.920 151.306 1.00 122.10 137 SER C C 1
ATOM 5967 O O . SER C 1 137 ? 141.510 163.648 152.504 1.00 124.14 137 SER C O 1
ATOM 5970 N N . ASP C 1 138 ? 141.233 165.076 150.791 1.00 120.84 138 ASP C N 1
ATOM 5971 C CA . ASP C 1 138 ? 140.527 166.050 151.621 1.00 118.87 138 ASP C CA 1
ATOM 5972 C C . ASP C 1 138 ? 139.105 165.606 151.955 1.00 118.87 138 ASP C C 1
ATOM 5973 O O . ASP C 1 138 ? 138.683 165.681 153.115 1.00 125.39 138 ASP C O 1
ATOM 5978 N N . LEU C 1 139 ? 138.348 165.146 150.957 1.00 116.92 139 LEU C N 1
ATOM 5979 C CA . LEU C 1 139 ? 136.975 164.713 151.213 1.00 119.31 139 LEU C CA 1
ATOM 5980 C C . LEU C 1 139 ? 136.912 163.526 152.169 1.00 122.06 139 LEU C C 1
ATOM 5981 O O . LEU C 1 139 ? 136.002 163.443 153.002 1.00 125.62 139 LEU C O 1
ATOM 5986 N N . LYS C 1 140 ? 137.859 162.592 152.061 1.00 119.88 140 LYS C N 1
ATOM 5987 C CA . LYS C 1 140 ? 137.947 161.502 153.032 1.00 119.26 140 LYS C CA 1
ATOM 5988 C C . LYS C 1 140 ? 138.103 162.021 154.458 1.00 122.90 140 LYS C C 1
ATOM 5989 O O . LYS C 1 140 ? 137.451 161.523 155.383 1.00 126.70 140 LYS C O 1
ATOM 5995 N N . PHE C 1 141 ? 138.964 163.018 154.654 1.00 118.92 141 PHE C N 1
ATOM 5996 C CA . PHE C 1 141 ? 139.136 163.622 155.972 1.00 115.86 141 PHE C CA 1
ATOM 5997 C C . PHE C 1 141 ? 137.897 164.393 156.416 1.00 121.94 141 PHE C C 1
ATOM 5998 O O . PHE C 1 141 ? 137.360 164.148 157.502 1.00 129.69 141 PHE C O 1
ATOM 6006 N N . ILE C 1 142 ? 137.433 165.333 155.591 1.00 119.11 142 ILE C N 1
ATOM 6007 C CA . ILE C 1 142 ? 136.364 166.245 155.999 1.00 118.00 142 ILE C CA 1
ATOM 6008 C C . ILE C 1 142 ? 135.081 165.493 156.339 1.00 123.30 142 ILE C C 1
ATOM 6009 O O . ILE C 1 142 ? 134.414 165.798 157.335 1.00 131.18 142 ILE C O 1
ATOM 6014 N N . MET C 1 143 ? 134.717 164.497 155.530 1.00 120.56 143 MET C N 1
ATOM 6015 C CA . MET C 1 143 ? 133.477 163.759 155.771 1.00 127.92 143 MET C CA 1
ATOM 6016 C C . MET C 1 143 ? 133.508 162.962 157.072 1.00 132.32 143 MET C C 1
ATOM 6017 O O . MET C 1 143 ? 132.510 162.927 157.802 1.00 136.63 143 MET C O 1
ATOM 6022 N N . GLU C 1 144 ? 134.629 162.309 157.380 1.00 130.76 144 GLU C N 1
ATOM 6023 C CA . GLU C 1 144 ? 134.709 161.531 158.615 1.00 132.14 144 GLU C CA 1
ATOM 6024 C C . GLU C 1 144 ? 134.684 162.402 159.866 1.00 130.75 144 GLU C C 1
ATOM 6025 O O . GLU C 1 144 ? 134.146 161.983 160.897 1.00 136.13 144 GLU C O 1
ATOM 6031 N N . GLU C 1 145 ? 135.250 163.605 159.802 1.00 127.28 145 GLU C N 1
ATOM 6032 C CA . GLU C 1 145 ? 135.145 164.547 160.912 1.00 131.93 145 GLU C CA 1
ATOM 6033 C C . GLU C 1 145 ? 133.781 165.226 161.002 1.00 130.99 145 GLU C C 1
ATOM 6034 O O . GLU C 1 145 ? 133.310 165.506 162.109 1.00 135.15 145 GLU C O 1
ATOM 6040 N N . LEU C 1 146 ? 133.140 165.501 159.865 1.00 128.91 146 LEU C N 1
ATOM 6041 C CA . LEU C 1 146 ? 131.759 165.978 159.877 1.00 128.48 146 LEU C CA 1
ATOM 6042 C C . LEU C 1 146 ? 130.802 164.953 160.479 1.00 132.73 146 LEU C C 1
ATOM 6043 O O . LEU C 1 146 ? 129.859 165.320 161.190 1.00 136.01 146 LEU C O 1
ATOM 6048 N N . ASP C 1 147 ? 131.020 163.669 160.197 1.00 132.24 147 ASP C N 1
ATOM 6049 C CA . ASP C 1 147 ? 130.199 162.619 160.795 1.00 134.87 147 ASP C CA 1
ATOM 6050 C C . ASP C 1 147 ? 130.246 162.652 162.320 1.00 135.54 147 ASP C C 1
ATOM 6051 O O . ASP C 1 147 ? 129.221 162.460 162.983 1.00 139.05 147 ASP C O 1
ATOM 6056 N N . LYS C 1 148 ? 131.426 162.889 162.893 1.00 136.15 14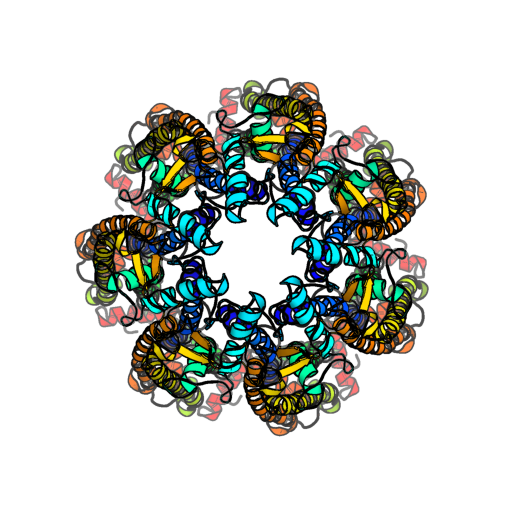8 LYS C N 1
ATOM 6057 C CA . LYS C 1 148 ? 131.537 163.050 164.341 1.00 134.38 148 LYS C CA 1
ATOM 6058 C C . LYS C 1 148 ? 130.770 164.268 164.850 1.00 132.84 148 LYS C C 1
ATOM 6059 O O . LYS C 1 148 ? 130.106 164.200 165.891 1.00 136.10 148 LYS C O 1
ATOM 6065 N N . VAL C 1 149 ? 130.855 165.392 164.138 1.00 130.62 149 VAL C N 1
ATOM 6066 C CA . VAL C 1 149 ? 130.085 166.582 164.502 1.00 130.10 149 VAL C CA 1
ATOM 6067 C C . VAL C 1 149 ? 128.581 166.320 164.462 1.00 135.20 149 VAL C C 1
ATOM 6068 O O . VAL C 1 149 ? 127.846 166.721 165.373 1.00 141.07 149 VAL C O 1
ATOM 6072 N N . TYR C 1 150 ? 128.098 165.644 163.418 1.00 135.71 150 TYR C N 1
ATOM 6073 C CA . TYR C 1 150 ? 126.670 165.342 163.331 1.00 137.11 150 TYR C CA 1
ATOM 6074 C C . TYR C 1 150 ? 126.207 164.363 164.406 1.00 140.85 150 TYR C C 1
ATOM 6075 O O . TYR C 1 150 ? 125.147 164.562 165.011 1.00 146.44 150 TYR C O 1
ATOM 6084 N N . ASN C 1 151 ? 126.973 163.300 164.656 1.00 137.27 151 ASN C N 1
ATOM 6085 C CA . ASN C 1 151 ? 126.614 162.363 165.719 1.00 135.07 151 ASN C CA 1
ATOM 6086 C C . ASN C 1 151 ? 126.547 163.038 167.086 1.00 141.60 151 ASN C C 1
ATOM 6087 O O . ASN C 1 151 ? 125.671 162.721 167.899 1.00 147.13 151 ASN C O 1
ATOM 6092 N N . ARG C 1 152 ? 127.463 163.968 167.360 1.00 141.55 152 ARG C N 1
ATOM 6093 C CA . ARG C 1 152 ? 127.384 164.757 168.587 1.00 142.47 152 ARG C CA 1
ATOM 6094 C C . ARG C 1 152 ? 126.128 165.623 168.637 1.00 147.80 152 ARG C C 1
ATOM 6095 O O . ARG C 1 152 ? 125.461 165.700 169.675 1.00 154.07 152 ARG C O 1
ATOM 6103 N N . ALA C 1 153 ? 125.795 166.287 167.529 1.00 147.69 153 ALA C N 1
ATOM 6104 C CA . ALA C 1 153 ? 124.578 167.096 167.470 1.00 149.06 153 ALA C CA 1
ATOM 6105 C C . ALA C 1 153 ? 123.312 166.262 167.641 1.00 153.87 153 ALA C C 1
ATOM 6106 O O . ALA C 1 153 ? 122.352 166.706 168.282 1.00 155.42 153 ALA C O 1
ATOM 6108 N N . ILE C 1 154 ? 123.283 165.056 167.073 1.00 153.25 154 ILE C N 1
ATOM 6109 C CA . ILE C 1 154 ? 122.148 164.155 167.277 1.00 153.08 154 ILE C CA 1
ATOM 6110 C C . ILE C 1 154 ? 121.998 163.780 168.748 1.00 158.55 154 ILE C C 1
ATOM 6111 O O . ILE C 1 154 ? 120.901 163.854 169.315 1.00 162.73 154 ILE C O 1
ATOM 6116 N N . LYS C 1 155 ? 123.095 163.369 169.387 1.00 157.84 155 LYS C N 1
ATOM 6117 C CA . LYS C 1 155 ? 123.040 162.997 170.800 1.00 158.47 155 LYS C CA 1
ATOM 6118 C C . LYS C 1 155 ? 122.595 164.157 171.684 1.00 163.37 155 LYS C C 1
ATOM 6119 O O . LYS C 1 155 ? 121.850 163.956 172.650 1.00 169.65 155 LYS C O 1
ATOM 6125 N N . ALA C 1 156 ? 123.043 165.375 171.378 1.00 161.61 156 ALA C N 1
ATOM 6126 C CA . ALA C 1 156 ? 122.554 166.549 172.097 1.00 164.77 156 ALA C CA 1
ATOM 6127 C C . ALA C 1 156 ? 121.056 166.757 171.896 1.00 173.84 156 ALA C C 1
ATOM 6128 O O . ALA C 1 156 ? 120.309 166.934 172.864 1.00 179.20 156 ALA C O 1
ATOM 6130 N N . ALA C 1 157 ? 120.599 166.747 170.642 1.00 173.57 157 ALA C N 1
ATOM 6131 C CA . ALA C 1 157 ? 119.176 166.938 170.370 1.00 176.16 157 ALA C CA 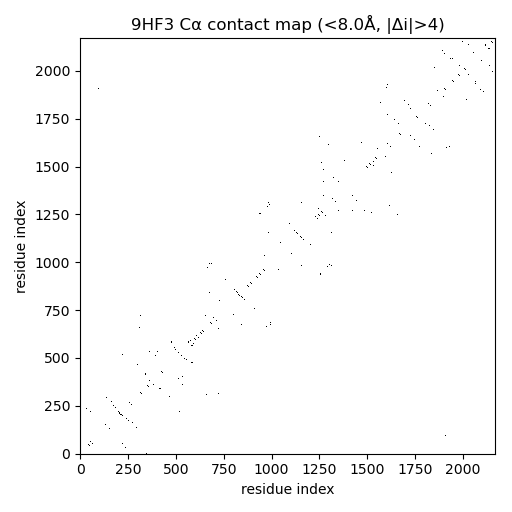1
ATOM 6132 C C . ALA C 1 157 ? 118.324 165.814 170.951 1.00 180.26 157 ALA C C 1
ATOM 6133 O O . ALA C 1 157 ? 117.264 166.069 171.533 1.00 184.14 157 ALA C O 1
ATOM 6135 N N . LYS C 1 158 ? 118.766 164.563 170.799 1.00 177.72 158 LYS C N 1
ATOM 6136 C CA . LYS C 1 158 ? 118.027 163.439 171.369 1.00 180.67 158 LYS C CA 1
ATOM 6137 C C . LYS C 1 158 ? 117.974 163.493 172.892 1.00 183.72 158 LYS C C 1
ATOM 6138 O O . LYS C 1 158 ? 116.975 163.080 173.492 1.00 186.15 158 LYS C O 1
ATOM 6144 N N . SER C 1 159 ? 119.029 163.996 173.533 1.00 184.38 159 SER C N 1
ATOM 6145 C CA . SER C 1 159 ? 118.997 164.179 174.981 1.00 186.21 159 SER C CA 1
ATOM 6146 C C . SER C 1 159 ? 118.124 165.362 175.385 1.00 188.05 159 SER C C 1
ATOM 6147 O O . SER C 1 159 ? 117.393 165.288 176.380 1.00 186.44 159 SER C O 1
ATOM 6150 N N . ALA C 1 160 ? 118.181 166.459 174.630 1.00 188.84 160 ALA C N 1
ATOM 6151 C CA . ALA C 1 160 ? 117.418 167.649 174.991 1.00 187.09 160 ALA C CA 1
ATOM 6152 C C . ALA C 1 160 ? 115.941 167.545 174.628 1.00 190.40 160 ALA C C 1
ATOM 6153 O O . ALA C 1 160 ? 115.110 168.202 175.266 1.00 186.30 160 ALA C O 1
ATOM 6155 N N . ARG C 1 161 ? 115.587 166.743 173.630 1.00 193.95 161 ARG C N 1
ATOM 6156 C CA . ARG C 1 161 ? 114.225 166.754 173.105 1.00 196.73 161 ARG C CA 1
ATOM 6157 C C . ARG C 1 161 ? 113.831 165.350 172.648 1.00 197.32 161 ARG C C 1
ATOM 6158 O O . ARG C 1 161 ? 113.301 165.152 171.553 1.00 196.64 161 ARG C O 1
ATOM 6166 N N . ASP C 1 162 ? 114.082 164.359 173.502 1.00 198.20 162 ASP C N 1
ATOM 6167 C CA . ASP C 1 162 ? 113.729 162.962 173.244 1.00 197.42 162 ASP C CA 1
ATOM 6168 C C . ASP C 1 162 ? 114.190 162.476 171.871 1.00 190.35 162 ASP C C 1
ATOM 6169 O O . ASP C 1 162 ? 113.694 161.472 171.360 1.00 180.85 162 ASP C O 1
ATOM 6174 N N . PRO C 1 193 ? 135.842 171.956 166.239 1.00 146.18 193 PRO C N 1
ATOM 6175 C CA . PRO C 1 193 ? 135.846 173.122 165.351 1.00 148.74 193 PRO C CA 1
ATOM 6176 C C . PRO C 1 193 ? 136.914 173.021 164.267 1.00 147.58 193 PRO C C 1
ATOM 6177 O O . PRO C 1 193 ? 137.038 173.921 163.437 1.00 147.81 193 PRO C O 1
ATOM 6181 N N . ILE C 1 194 ? 137.684 171.931 164.302 1.00 142.96 194 ILE C N 1
ATOM 6182 C CA . ILE C 1 194 ? 138.816 171.769 163.391 1.00 141.19 194 ILE C CA 1
ATOM 6183 C C . ILE C 1 194 ? 138.358 171.823 161.937 1.00 141.67 194 ILE C C 1
ATOM 6184 O O . ILE C 1 194 ? 139.063 172.351 161.068 1.00 140.14 194 ILE C O 1
ATOM 6189 N N . VAL C 1 195 ? 137.172 171.283 161.650 1.00 139.82 195 VAL C N 1
ATOM 6190 C CA . VAL C 1 195 ? 136.636 171.309 160.291 1.00 132.55 195 VAL C CA 1
ATOM 6191 C C . VAL C 1 195 ? 136.323 172.735 159.856 1.00 134.66 195 VAL C C 1
ATOM 6192 O O . VAL C 1 195 ? 136.659 173.147 158.739 1.00 137.96 195 VAL C O 1
ATOM 6196 N N . GLU C 1 196 ? 135.669 173.506 160.725 1.00 134.45 196 GLU C N 1
ATOM 6197 C CA . GLU C 1 196 ? 135.394 174.907 160.418 1.00 142.23 196 GLU C CA 1
ATOM 6198 C C . GLU C 1 196 ? 136.681 175.679 160.156 1.00 141.92 196 GLU C C 1
ATOM 6199 O O . GLU C 1 196 ? 136.778 176.434 159.182 1.00 142.41 196 GLU C O 1
ATOM 6205 N N . GLN C 1 197 ? 137.681 175.505 161.021 1.00 141.11 197 GLN C N 1
ATOM 6206 C CA . GLN C 1 197 ? 138.970 176.156 160.809 1.00 137.31 197 GLN C CA 1
ATOM 6207 C C . GLN C 1 197 ? 139.621 175.709 159.504 1.00 131.74 197 GLN C C 1
ATOM 6208 O O . GLN C 1 197 ? 140.137 176.537 158.745 1.00 130.58 197 GLN C O 1
ATOM 6214 N N . TYR C 1 198 ? 139.602 174.404 159.223 1.00 129.88 198 TYR C N 1
ATOM 6215 C CA . TYR C 1 198 ? 140.219 173.879 158.006 1.00 126.35 198 TYR C CA 1
ATOM 6216 C C . TYR C 1 198 ? 139.508 174.353 156.743 1.00 128.23 198 TYR C C 1
ATOM 6217 O O . TYR C 1 198 ? 140.154 174.784 155.782 1.00 130.30 198 TYR C O 1
ATOM 6226 N N . LEU C 1 199 ? 138.177 174.269 156.719 1.00 127.94 199 LEU C N 1
ATOM 6227 C CA . LEU C 1 199 ? 137.423 174.747 155.563 1.00 124.36 199 LEU C CA 1
ATOM 6228 C C . LEU C 1 199 ? 137.615 176.240 155.322 1.00 127.75 199 LEU C C 1
ATOM 6229 O O . LEU C 1 199 ? 137.693 176.682 154.170 1.00 132.78 199 LEU C O 1
ATOM 6234 N N . LYS C 1 200 ? 137.689 177.036 156.389 1.00 128.08 200 LYS C N 1
ATOM 6235 C CA . LYS C 1 200 ? 138.006 178.454 156.239 1.00 127.95 200 LYS C CA 1
ATOM 6236 C C . LYS C 1 200 ? 139.379 178.710 155.622 1.00 128.41 200 LYS C C 1
ATOM 6237 O O . LYS C 1 200 ? 139.601 179.800 155.083 1.00 128.97 200 LYS C O 1
ATOM 6243 N N . THR C 1 201 ? 140.305 177.751 155.684 1.00 129.41 201 THR C N 1
ATOM 6244 C CA . THR C 1 201 ? 141.548 177.892 154.929 1.00 128.79 201 THR C CA 1
ATOM 6245 C C . THR C 1 201 ? 141.337 177.742 153.426 1.00 130.81 201 THR C C 1
ATOM 6246 O O . THR C 1 201 ? 142.063 178.358 152.639 1.00 130.81 201 THR C O 1
ATOM 6250 N N . LYS C 1 202 ? 140.357 176.936 153.009 1.00 130.70 202 LYS C N 1
ATOM 6251 C CA . LYS C 1 202 ? 140.207 176.622 151.590 1.00 128.16 202 LYS C CA 1
ATOM 6252 C C . LYS C 1 202 ? 139.776 177.829 150.765 1.00 133.11 202 LYS C C 1
ATOM 6253 O O . LYS C 1 202 ? 140.178 177.952 149.603 1.00 140.52 202 LYS C O 1
ATOM 6259 N N . LYS C 1 203 ? 138.970 178.725 151.334 1.00 129.72 203 LYS C N 1
ATOM 6260 C CA . LYS C 1 203 ? 138.565 179.933 150.622 1.00 135.99 203 LYS C CA 1
ATOM 6261 C C . LYS C 1 203 ? 139.721 180.892 150.368 1.00 140.65 203 LYS C C 1
ATOM 6262 O O . LYS C 1 203 ? 139.559 181.834 149.586 1.00 146.40 203 LYS C O 1
ATOM 6268 N N . ASN C 1 204 ? 140.871 180.680 151.001 1.00 135.94 204 ASN C N 1
ATOM 6269 C CA . ASN C 1 204 ? 142.077 181.439 150.704 1.00 139.15 204 ASN C CA 1
ATOM 6270 C C . ASN C 1 204 ? 142.902 180.864 149.556 1.00 141.09 204 ASN C C 1
ATOM 6271 O O . ASN C 1 204 ? 143.823 181.539 149.084 1.00 145.28 204 ASN C O 1
ATOM 6276 N N . SER C 1 205 ? 142.604 179.651 149.088 1.00 139.19 205 SER C N 1
ATOM 6277 C CA . SER C 1 205 ? 143.570 178.916 148.277 1.00 140.60 205 SER C CA 1
ATOM 6278 C C . SER C 1 205 ? 143.387 179.137 146.778 1.00 141.74 205 SER C C 1
ATOM 6279 O O . SER C 1 205 ? 144.375 179.365 146.072 1.00 145.88 205 SER C O 1
ATOM 6282 N N . SER C 1 206 ? 142.147 179.096 146.283 1.00 138.56 206 SER C N 1
ATOM 6283 C CA . SER C 1 206 ? 141.845 179.245 144.851 1.00 136.73 206 SER C CA 1
ATOM 6284 C C . SER C 1 206 ? 142.739 178.373 143.967 1.00 128.56 206 SER C C 1
ATOM 6285 O O . SER C 1 206 ? 143.017 178.711 142.815 1.00 119.82 206 SER C O 1
ATOM 6288 N N . HIS C 1 207 ? 143.196 177.241 144.504 1.00 129.42 207 HIS C N 1
ATOM 6289 C CA . HIS C 1 207 ? 144.049 176.321 143.756 1.00 124.77 207 HIS C CA 1
ATOM 6290 C C . HIS C 1 207 ? 143.245 175.455 142.787 1.00 123.44 207 HIS C C 1
ATOM 6291 O O . HIS C 1 207 ? 143.491 175.464 141.577 1.00 121.25 207 HIS C O 1
ATOM 6298 N N . LEU C 1 208 ? 142.276 174.700 143.309 1.00 124.93 208 LEU C N 1
ATOM 6299 C CA . LEU C 1 208 ? 141.519 173.757 142.490 1.00 115.66 208 LEU C CA 1
ATOM 6300 C C . LEU C 1 208 ? 140.528 174.446 141.559 1.00 112.93 208 LEU C C 1
ATOM 6301 O O . LEU C 1 208 ? 140.204 173.902 140.498 1.00 116.78 208 LEU C O 1
ATOM 6306 N N . ILE C 1 209 ? 140.029 175.623 141.938 1.00 111.39 209 ILE C N 1
ATOM 6307 C CA . ILE C 1 209 ? 139.075 176.345 141.097 1.00 109.39 209 ILE C CA 1
ATOM 6308 C C . ILE C 1 209 ? 139.667 176.667 139.727 1.00 114.58 209 ILE C C 1
ATOM 6309 O O . ILE C 1 209 ? 138.958 176.643 138.714 1.00 116.67 209 ILE C O 1
ATOM 6314 N N . MET C 1 210 ? 140.965 176.970 139.663 1.00 114.98 210 MET C N 1
ATOM 6315 C CA . MET C 1 210 ? 141.598 177.179 138.363 1.00 109.44 210 MET C CA 1
ATOM 6316 C C . MET C 1 210 ? 141.676 175.890 137.552 1.00 105.43 210 MET C C 1
ATOM 6317 O O . MET C 1 210 ? 141.412 175.895 136.345 1.00 111.19 210 MET C O 1
ATOM 6322 N N . LYS C 1 211 ? 142.043 174.779 138.192 1.00 100.98 211 LYS C N 1
ATOM 6323 C CA . LYS C 1 211 ? 142.048 173.488 137.506 1.00 100.33 211 LYS C CA 1
ATOM 6324 C C . LYS C 1 211 ? 140.659 173.091 137.015 1.00 101.20 211 LYS C C 1
ATOM 6325 O O . LYS C 1 211 ? 140.513 172.571 135.904 1.00 106.73 211 LYS C O 1
ATOM 6331 N N . TYR C 1 212 ? 139.628 173.334 137.824 1.00 99.22 212 TYR C N 1
ATOM 6332 C CA . TYR C 1 212 ? 138.262 172.993 137.434 1.00 95.14 212 TYR C CA 1
ATOM 6333 C C . TYR C 1 212 ? 137.759 173.855 136.280 1.00 98.08 212 TYR C C 1
ATOM 6334 O O . TYR C 1 212 ? 137.302 173.332 135.258 1.00 103.64 212 TYR C O 1
ATOM 6343 N N . ILE C 1 213 ? 137.825 175.177 136.432 1.00 95.57 213 ILE C N 1
ATOM 6344 C CA . ILE C 1 213 ? 137.285 176.083 135.420 1.00 96.69 213 ILE C CA 1
ATOM 6345 C C . ILE C 1 213 ? 138.007 175.925 134.085 1.00 99.63 213 ILE C C 1
ATOM 6346 O O . ILE C 1 213 ? 137.383 175.988 133.019 1.00 106.49 213 ILE C O 1
ATOM 6351 N N . SER C 1 214 ? 139.321 175.701 134.113 1.00 98.04 214 SER C N 1
ATOM 6352 C CA . SER C 1 214 ? 140.044 175.450 132.868 1.00 94.61 214 SER C CA 1
ATOM 6353 C C . SER C 1 214 ? 139.624 174.143 132.197 1.00 92.21 214 SER C C 1
ATOM 6354 O O . SER C 1 214 ? 139.573 174.071 130.965 1.00 95.97 214 SER C O 1
ATOM 6357 N N . CYS C 1 215 ? 139.327 173.099 132.974 1.00 90.95 215 CYS C N 1
ATOM 6358 C CA . CYS C 1 215 ? 138.793 171.875 132.377 1.00 89.14 215 CYS C CA 1
ATOM 6359 C C . CYS C 1 215 ? 137.424 172.096 131.742 1.00 90.66 215 CYS C C 1
ATOM 6360 O O . CYS C 1 215 ? 137.136 171.556 130.667 1.00 91.87 215 CYS C O 1
ATOM 6363 N N . ARG C 1 216 ? 136.565 172.878 132.395 1.00 93.33 216 ARG C N 1
ATOM 6364 C CA . ARG C 1 216 ? 135.288 173.265 131.801 1.00 91.91 216 ARG C CA 1
ATOM 6365 C C . ARG C 1 216 ? 135.479 174.107 130.543 1.00 92.47 216 ARG C C 1
ATOM 6366 O O . ARG C 1 216 ? 134.816 173.886 129.524 1.00 97.21 216 ARG C O 1
ATOM 6374 N N . LEU C 1 217 ? 136.382 175.087 130.604 1.00 92.14 217 LEU C N 1
ATOM 6375 C CA . LEU C 1 217 ? 136.599 176.007 129.489 1.00 90.26 217 LEU C CA 1
ATOM 6376 C C . LEU C 1 217 ? 137.154 175.314 128.247 1.00 88.73 217 LEU C C 1
ATOM 6377 O O . LEU C 1 217 ? 136.734 175.620 127.125 1.00 90.38 217 LEU C O 1
ATOM 6382 N N . VAL C 1 218 ? 138.103 174.392 128.416 1.00 86.69 218 VAL C N 1
ATOM 6383 C CA . VAL C 1 218 ? 138.584 173.602 127.282 1.00 82.93 218 VAL C CA 1
ATOM 6384 C C . VAL C 1 218 ? 137.466 172.763 126.670 1.00 84.57 218 VAL C C 1
ATOM 6385 O O . VAL C 1 218 ? 137.341 172.678 125.442 1.00 88.69 218 VAL C O 1
ATOM 6389 N N . THR C 1 219 ? 136.636 172.137 127.505 1.00 85.02 219 THR C N 1
ATOM 6390 C CA . THR C 1 219 ? 135.507 171.367 126.988 1.00 81.44 219 THR C CA 1
ATOM 6391 C C . THR C 1 219 ? 134.553 172.232 126.170 1.00 83.43 219 THR C C 1
ATOM 6392 O O . THR C 1 219 ? 134.077 171.814 125.108 1.00 88.77 219 THR C O 1
ATOM 6396 N N . PHE C 1 220 ? 134.263 173.442 126.649 1.00 82.96 220 PHE C N 1
ATOM 6397 C CA . PHE C 1 220 ? 133.441 174.388 125.899 1.00 80.48 220 PHE C CA 1
ATOM 6398 C C . PHE C 1 220 ? 134.033 174.729 124.532 1.00 85.51 220 PHE C C 1
ATOM 6399 O O . PHE C 1 220 ? 133.330 174.699 123.516 1.00 91.27 220 PHE C O 1
ATOM 6407 N N . VAL C 1 221 ? 135.321 175.070 124.490 1.00 84.09 221 VAL C N 1
ATOM 6408 C CA . VAL C 1 221 ? 135.968 175.443 123.232 1.00 81.28 221 VAL C CA 1
ATOM 6409 C C . VAL C 1 221 ? 135.955 174.302 122.217 1.00 83.62 221 VAL C C 1
ATOM 6410 O O . VAL C 1 221 ? 135.661 174.513 121.034 1.00 88.45 221 VAL C O 1
ATOM 6414 N N . VAL C 1 222 ? 136.265 173.081 122.653 1.00 79.40 222 VAL C N 1
ATOM 6415 C CA . VAL C 1 222 ? 136.280 171.948 121.728 1.00 78.80 222 VAL C CA 1
ATOM 6416 C C . VAL C 1 222 ? 134.885 171.636 121.188 1.00 80.37 222 VAL C C 1
ATOM 6417 O O . VAL C 1 222 ? 134.726 171.327 120.001 1.00 86.39 222 VAL C O 1
ATOM 6421 N N . ILE C 1 223 ? 133.857 171.708 122.034 1.00 77.77 223 ILE C N 1
ATOM 6422 C CA . ILE C 1 223 ? 132.489 171.517 121.551 1.00 75.58 223 ILE C CA 1
ATOM 6423 C C . ILE C 1 223 ? 132.099 172.596 120.546 1.00 80.98 223 ILE C C 1
ATOM 6424 O O . ILE C 1 223 ? 131.460 172.311 119.527 1.00 84.62 223 ILE C O 1
ATOM 6429 N N . LEU C 1 224 ? 132.485 173.845 120.808 1.00 84.55 224 LEU C N 1
ATOM 6430 C CA . LEU C 1 224 ? 132.173 174.935 119.887 1.00 83.98 224 LEU C CA 1
ATOM 6431 C C . LEU C 1 224 ? 132.863 174.767 118.536 1.00 84.43 224 LEU C C 1
ATOM 6432 O O . LEU C 1 224 ? 132.245 174.977 117.485 1.00 88.75 224 LEU C O 1
ATOM 6437 N N . LEU C 1 225 ? 134.145 174.399 118.542 1.00 82.32 225 LEU C N 1
ATOM 6438 C CA . LEU C 1 225 ? 134.863 174.137 117.296 1.00 81.84 225 LEU C CA 1
ATOM 6439 C C . LEU C 1 225 ? 134.281 172.956 116.525 1.00 84.00 225 LEU C C 1
ATOM 6440 O O . LEU C 1 225 ? 134.193 172.996 115.292 1.00 88.79 225 LEU C O 1
ATOM 6445 N N . ALA C 1 226 ? 133.882 171.896 117.229 1.00 80.38 226 ALA C N 1
ATOM 6446 C CA . ALA C 1 226 ? 133.209 170.774 116.577 1.00 76.17 226 ALA C CA 1
ATOM 6447 C C . ALA C 1 226 ? 131.889 171.180 115.928 1.00 79.69 226 ALA C C 1
ATOM 6448 O O . ALA C 1 226 ? 131.564 170.713 114.831 1.00 85.86 226 ALA C O 1
ATOM 6450 N N . CYS C 1 227 ? 131.115 172.046 116.583 1.00 79.18 227 CYS C N 1
ATOM 6451 C CA . CYS C 1 227 ? 129.893 172.560 115.968 1.00 78.36 227 CYS C CA 1
ATOM 6452 C C . CYS C 1 227 ? 130.170 173.348 114.693 1.00 79.78 227 CYS C C 1
ATOM 6453 O O . CYS C 1 227 ? 129.434 173.223 113.708 1.00 80.80 227 CYS C O 1
ATOM 6456 N N . ILE C 1 228 ? 131.221 174.167 114.690 1.00 78.22 228 ILE C N 1
ATOM 6457 C CA . ILE C 1 228 ? 131.590 174.911 113.486 1.00 76.29 228 ILE C CA 1
ATOM 6458 C C . ILE C 1 228 ? 131.968 173.971 112.344 1.00 79.62 228 ILE C C 1
ATOM 6459 O O . ILE C 1 228 ? 131.538 174.157 111.200 1.00 84.78 228 ILE C O 1
ATOM 6464 N N . TYR C 1 229 ? 132.779 172.951 112.631 1.00 77.68 229 TYR C N 1
ATOM 6465 C CA . TYR C 1 229 ? 133.120 171.964 111.607 1.00 72.61 229 TYR C CA 1
ATOM 6466 C C . TYR C 1 229 ? 131.900 171.203 111.098 1.00 77.53 229 TYR C C 1
ATOM 6467 O O . TYR C 1 229 ? 131.683 171.099 109.885 1.00 85.26 229 TYR C O 1
ATOM 6476 N N . LEU C 1 230 ? 131.101 170.646 112.009 1.00 73.77 230 LEU C N 1
ATOM 6477 C CA . LEU C 1 230 ? 129.979 169.802 111.602 1.00 71.01 230 LEU C CA 1
ATOM 6478 C C . LEU C 1 230 ? 128.945 170.568 110.787 1.00 78.16 230 LEU C C 1
ATOM 6479 O O . LEU C 1 230 ? 128.375 170.025 109.834 1.00 85.18 230 LEU C O 1
ATOM 6484 N N . SER C 1 231 ? 128.687 171.826 111.139 1.00 77.45 231 SER C N 1
ATOM 6485 C CA . SER C 1 231 ? 127.781 172.638 110.332 1.00 77.01 231 SER C CA 1
ATOM 6486 C C . SER C 1 231 ? 128.361 172.958 108.958 1.00 78.55 231 SER C C 1
ATOM 6487 O O . SER C 1 231 ? 127.622 173.009 107.968 1.00 84.61 231 SER C O 1
ATOM 6490 N N . TYR C 1 232 ? 129.673 173.184 108.871 1.00 75.17 232 TYR C N 1
ATOM 6491 C CA . TYR C 1 232 ? 130.316 173.314 107.565 1.00 75.24 232 TYR C CA 1
ATOM 6492 C C . TYR C 1 232 ? 130.220 172.030 106.745 1.00 78.19 232 TYR C C 1
ATOM 6493 O O . TYR C 1 232 ? 129.822 172.058 105.574 1.00 83.23 232 TYR C O 1
ATOM 6502 N N . TYR C 1 233 ? 130.591 170.893 107.339 1.00 73.95 233 TYR C N 1
ATOM 6503 C CA . TYR C 1 233 ? 130.572 169.627 106.609 1.00 73.00 233 TYR C CA 1
ATOM 6504 C C . TYR C 1 233 ? 129.169 169.244 106.152 1.00 77.32 233 TYR C C 1
ATOM 6505 O O . TYR C 1 233 ? 128.993 168.703 105.055 1.00 82.08 233 TYR C O 1
ATOM 6514 N N . PHE C 1 234 ? 128.158 169.513 106.977 1.00 78.10 234 PHE C N 1
ATOM 6515 C CA . PHE C 1 234 ? 126.778 169.306 106.548 1.00 75.64 234 PHE C CA 1
ATOM 6516 C C . PHE C 1 234 ? 126.382 170.228 105.400 1.00 77.41 234 PHE C C 1
ATOM 6517 O O . PHE C 1 234 ? 125.532 169.862 104.580 1.00 82.28 234 PHE C O 1
ATOM 6525 N N . SER C 1 235 ? 126.977 171.417 105.318 1.00 75.10 235 SER C N 1
ATOM 6526 C CA . SER C 1 235 ? 126.611 172.364 104.272 1.00 77.70 235 SER C CA 1
ATOM 6527 C C . SER C 1 235 ? 127.188 172.024 102.902 1.00 82.70 235 SER C C 1
ATOM 6528 O O . SER C 1 235 ? 126.723 172.582 101.902 1.00 87.48 235 SER C O 1
ATOM 6531 N N . LEU C 1 236 ? 128.186 171.143 102.825 1.00 81.68 236 LEU C N 1
ATOM 6532 C CA . LEU C 1 236 ? 128.775 170.801 101.536 1.00 80.92 236 LEU C CA 1
ATOM 6533 C C . LEU C 1 236 ? 127.754 170.161 100.602 1.00 86.29 236 LEU C C 1
ATOM 6534 O O . LEU C 1 236 ? 126.905 169.372 101.026 1.00 91.62 236 LEU C O 1
ATOM 6539 N N . SER C 1 237 ? 127.834 170.528 99.323 1.00 88.83 237 SER C N 1
ATOM 6540 C CA . SER C 1 237 ? 126.950 169.971 98.306 1.00 92.58 237 SER C CA 1
ATOM 6541 C C . SER C 1 237 ? 127.043 168.450 98.278 1.00 95.51 237 SER C C 1
ATOM 6542 O O . SER C 1 237 ? 128.127 167.875 98.407 1.00 99.73 237 SER C O 1
ATOM 6545 N N . SER C 1 238 ? 125.890 167.796 98.128 1.00 93.81 238 SER C N 1
ATOM 6546 C CA . SER C 1 238 ? 125.862 166.336 98.114 1.00 95.61 238 SER C CA 1
ATOM 6547 C C . SER C 1 238 ? 126.665 165.755 96.955 1.00 98.35 238 SER C C 1
ATOM 6548 O O . SER C 1 238 ? 127.284 164.695 97.101 1.00 101.37 238 SER C O 1
ATOM 6551 N N . LEU C 1 239 ? 126.671 166.427 95.802 1.00 95.84 239 LEU C N 1
ATOM 6552 C CA . LEU C 1 239 ? 127.475 166.014 94.655 1.00 96.25 239 LEU C CA 1
ATOM 6553 C C . LEU C 1 239 ? 128.966 166.297 94.805 1.00 95.50 239 LEU C C 1
ATOM 6554 O O . LEU C 1 239 ? 129.721 165.980 93.880 1.00 99.58 239 LEU C O 1
ATOM 6559 N N . SER C 1 240 ? 129.420 166.879 95.916 1.00 90.03 240 SER C N 1
ATOM 6560 C CA . SER C 1 240 ? 130.850 166.892 96.208 1.00 88.00 240 SER C CA 1
ATOM 6561 C C . SER C 1 240 ? 131.418 165.503 96.477 1.00 88.87 240 SER C C 1
ATOM 6562 O O . SER C 1 240 ? 132.640 165.366 96.586 1.00 92.66 240 SER C O 1
ATOM 6565 N N . ASP C 1 241 ? 130.570 164.480 96.580 1.00 86.38 241 ASP C N 1
ATOM 6566 C CA . ASP C 1 241 ? 131.020 163.095 96.636 1.00 81.84 241 ASP C CA 1
ATOM 6567 C C . ASP C 1 241 ? 131.504 162.557 95.293 1.00 85.10 241 ASP C C 1
ATOM 6568 O O . ASP C 1 241 ? 132.112 161.482 95.264 1.00 84.77 241 ASP C O 1
ATOM 6573 N N . GLU C 1 242 ? 131.251 163.262 94.196 1.00 87.73 242 GLU C N 1
ATOM 6574 C CA . GLU C 1 242 ? 131.716 162.857 92.877 1.00 80.32 242 GLU C CA 1
ATOM 6575 C C . GLU C 1 242 ? 132.924 163.685 92.460 1.00 84.71 242 GLU C C 1
ATOM 6576 O O . GLU C 1 242 ? 132.942 164.908 92.628 1.00 95.10 242 GLU C O 1
ATOM 6582 N N . PHE C 1 243 ? 133.931 163.007 91.911 1.00 80.26 243 PHE C N 1
ATOM 6583 C CA . PHE C 1 243 ? 135.128 163.662 91.406 1.00 80.53 243 PHE C CA 1
ATOM 6584 C C . PHE C 1 243 ? 135.653 162.896 90.199 1.00 80.87 243 PHE C C 1
ATOM 6585 O O . PHE C 1 243 ? 135.300 161.737 89.971 1.00 85.06 243 PHE C O 1
ATOM 6593 N N . LEU C 1 244 ? 136.506 163.565 89.426 1.00 86.43 244 LEU C N 1
ATOM 6594 C CA . LEU C 1 244 ? 137.185 162.967 88.283 1.00 82.86 244 LEU C CA 1
ATOM 6595 C C . LEU C 1 244 ? 138.626 162.609 88.623 1.00 88.33 244 LEU C C 1
ATOM 6596 O O . LEU C 1 244 ? 139.364 163.430 89.177 1.00 98.66 244 LEU C O 1
ATOM 6601 N N . CYS C 1 245 ? 139.014 161.382 88.288 1.00 83.80 245 CYS C N 1
ATOM 6602 C CA . CYS C 1 245 ? 140.317 160.822 88.609 1.00 83.95 245 CYS C CA 1
ATOM 6603 C C . CYS C 1 245 ? 141.062 160.474 87.324 1.00 87.28 245 CYS C C 1
ATOM 6604 O O . CYS C 1 245 ? 140.447 160.126 86.313 1.00 90.87 245 CYS C O 1
ATOM 6607 N N . SER C 1 246 ? 142.393 160.565 87.364 1.00 89.75 246 SER C N 1
ATOM 6608 C CA . SER C 1 246 ? 143.226 160.116 86.255 1.00 89.69 246 SER C CA 1
ATOM 6609 C C . SER C 1 246 ? 144.404 159.285 86.746 1.00 90.26 246 SER C C 1
ATOM 6610 O O . SER C 1 246 ? 145.076 159.655 87.712 1.00 93.06 246 SER C O 1
ATOM 6613 N N . ILE C 1 247 ? 144.650 158.158 86.069 1.00 85.39 247 ILE C N 1
ATOM 6614 C CA . ILE C 1 247 ? 145.773 157.279 86.386 1.00 82.61 247 ILE C CA 1
ATOM 6615 C C . ILE C 1 247 ? 146.994 157.545 85.513 1.00 89.21 247 ILE C C 1
ATOM 6616 O O . ILE C 1 247 ? 148.036 156.904 85.708 1.00 96.60 247 ILE C O 1
ATOM 6621 N N . LYS C 1 248 ? 146.897 158.466 84.555 1.00 87.49 248 LYS C N 1
ATOM 6622 C CA . LYS C 1 248 ? 147.952 158.729 83.579 1.00 91.25 248 LYS C CA 1
ATOM 6623 C C . LYS C 1 248 ? 149.113 159.542 84.137 1.00 99.42 248 LYS C C 1
ATOM 6624 O O . LYS C 1 248 ? 149.471 160.586 83.583 1.00 101.37 248 LYS C O 1
ATOM 6630 N N . SER C 1 249 ? 149.710 159.070 85.229 1.00 101.76 249 SER C N 1
ATOM 6631 C CA . SER C 1 249 ? 150.839 159.754 85.851 1.00 106.02 249 SER C CA 1
ATOM 6632 C C . SER C 1 249 ? 152.164 159.380 85.188 1.00 110.04 249 SER C C 1
ATOM 6633 O O . SER C 1 249 ? 152.862 160.247 84.655 1.00 112.23 249 SER C O 1
ATOM 6636 N N . GLY C 1 250 ? 152.520 158.099 85.210 1.00 107.12 250 GLY C N 1
ATOM 6637 C CA . GLY C 1 250 ? 153.855 157.684 84.821 1.00 100.47 250 GLY C CA 1
ATOM 6638 C C . GLY C 1 250 ? 153.954 157.031 83.456 1.00 103.35 250 GLY C C 1
ATOM 6639 O O . GLY C 1 250 ? 153.730 157.683 82.433 1.00 107.31 250 GLY C O 1
ATOM 6640 N N . VAL C 1 251 ? 154.313 155.746 83.429 1.00 99.65 251 VAL C N 1
ATOM 6641 C CA . VAL C 1 251 ? 154.401 155.004 82.173 1.00 103.13 251 VAL C CA 1
ATOM 6642 C C . VAL C 1 251 ? 153.057 154.972 81.453 1.00 107.28 251 VAL C C 1
ATOM 6643 O O . VAL C 1 251 ? 153.004 154.911 80.217 1.00 106.99 251 VAL C O 1
ATOM 6647 N N . LEU C 1 252 ? 151.955 155.068 82.198 1.00 105.78 252 LEU C N 1
ATOM 6648 C CA . LEU C 1 252 ? 150.622 155.086 81.606 1.00 102.78 252 LEU C CA 1
ATOM 6649 C C . LEU C 1 252 ? 150.309 156.381 80.867 1.00 105.42 252 LEU C C 1
ATOM 6650 O O . LEU C 1 252 ? 149.304 156.433 80.151 1.00 111.45 252 LEU C O 1
ATOM 6655 N N . LYS C 1 253 ? 151.134 157.419 81.032 1.00 105.29 253 LYS C N 1
ATOM 6656 C CA . LYS C 1 253 ? 150.811 158.749 80.522 1.00 103.35 253 LYS C CA 1
ATOM 6657 C C . LYS C 1 253 ? 150.581 158.764 79.014 1.00 108.45 253 LYS C C 1
ATOM 6658 O O . LYS C 1 253 ? 149.768 159.554 78.521 1.00 109.07 253 LYS C O 1
ATOM 6664 N N . ASN C 1 254 ? 151.272 157.908 78.267 1.00 110.12 254 ASN C N 1
ATOM 6665 C CA . ASN C 1 254 ? 151.140 157.867 76.816 1.00 114.62 254 ASN C CA 1
ATOM 6666 C C . ASN C 1 254 ? 150.134 156.839 76.310 1.00 116.31 254 ASN C C 1
ATOM 6667 O O . ASN C 1 254 ? 149.903 156.774 75.099 1.00 118.82 254 ASN C O 1
ATOM 6672 N N . ASP C 1 255 ? 149.531 156.039 77.186 1.00 114.61 255 ASP C N 1
ATOM 6673 C CA . ASP C 1 255 ? 148.718 154.908 76.746 1.00 115.65 255 ASP C CA 1
ATOM 6674 C C . ASP C 1 255 ? 147.375 155.435 76.250 1.00 114.75 255 ASP C C 1
ATOM 6675 O O . ASP C 1 255 ? 146.572 155.953 77.032 1.00 114.63 255 ASP C O 1
ATOM 6680 N N . SER C 1 256 ? 147.134 155.296 74.944 1.00 110.24 256 SER C N 1
ATOM 6681 C CA . SER C 1 256 ? 145.905 155.753 74.305 1.00 108.78 256 SER C CA 1
ATOM 6682 C C . SER C 1 256 ? 144.697 154.884 74.628 1.00 109.25 256 SER C C 1
ATOM 6683 O O . SER C 1 256 ? 143.566 155.311 74.374 1.00 109.38 256 SER C O 1
ATOM 6686 N N . THR C 1 257 ? 144.902 153.687 75.174 1.00 110.74 257 THR C N 1
ATOM 6687 C CA . THR C 1 257 ? 143.801 152.797 75.520 1.00 108.87 257 THR C CA 1
ATOM 6688 C C . THR C 1 257 ? 143.133 153.149 76.843 1.00 105.41 257 THR C C 1
ATOM 6689 O O . THR C 1 257 ? 142.067 152.601 77.141 1.00 102.18 257 THR C O 1
ATOM 6693 N N . ILE C 1 258 ? 143.722 154.034 77.631 1.00 99.66 258 ILE C N 1
ATOM 6694 C CA . ILE C 1 258 ? 143.184 154.426 78.932 1.00 90.64 258 ILE C CA 1
ATOM 6695 C C . ILE C 1 258 ? 142.474 155.767 78.776 1.00 91.94 258 ILE C C 1
ATOM 6696 O O . ILE C 1 258 ? 143.044 156.684 78.171 1.00 97.35 258 ILE C O 1
ATOM 6701 N N . PRO C 1 259 ? 141.244 155.911 79.264 1.00 89.57 259 PRO C N 1
ATOM 6702 C CA . PRO C 1 259 ? 140.575 157.213 79.195 1.00 89.09 259 PRO C CA 1
ATOM 6703 C C . PRO C 1 259 ? 141.241 158.235 80.102 1.00 92.80 259 PRO C C 1
ATOM 6704 O O . PRO C 1 259 ? 141.837 157.900 81.129 1.00 94.80 259 PRO C O 1
ATOM 6708 N N . ASP C 1 260 ? 141.134 159.504 79.701 1.00 90.38 260 ASP C N 1
ATOM 6709 C CA . ASP C 1 260 ? 141.811 160.577 80.422 1.00 88.48 260 ASP C CA 1
ATOM 6710 C C . ASP C 1 260 ? 141.198 160.842 81.793 1.00 92.28 260 ASP C C 1
ATOM 6711 O O . ASP C 1 260 ? 141.917 161.237 82.717 1.00 99.79 260 ASP C O 1
ATOM 6716 N N . ARG C 1 261 ? 139.893 160.633 81.955 1.00 87.48 261 ARG C N 1
ATOM 6717 C CA . ARG C 1 261 ? 139.241 160.795 83.247 1.00 81.71 261 ARG C CA 1
ATOM 6718 C C . ARG C 1 261 ? 138.338 159.609 83.548 1.00 80.80 261 ARG C C 1
ATOM 6719 O O . ARG C 1 261 ? 137.636 159.111 82.663 1.00 86.05 261 ARG C O 1
ATOM 6727 N N . PHE C 1 262 ? 138.357 159.166 84.802 1.00 76.22 262 PHE C N 1
ATOM 6728 C CA . PHE C 1 262 ? 137.401 158.196 85.317 1.00 74.49 262 PHE C CA 1
ATOM 6729 C C . PHE C 1 262 ? 136.426 158.895 86.255 1.00 79.12 262 PHE C C 1
ATOM 6730 O O . PHE C 1 262 ? 136.844 159.666 87.125 1.00 85.26 262 PHE C O 1
ATOM 6738 N N . GLN C 1 263 ? 135.134 158.629 86.077 1.00 76.85 263 GLN C N 1
ATOM 6739 C CA . GLN C 1 263 ? 134.131 159.063 87.044 1.00 73.32 263 GLN C CA 1
ATOM 6740 C C . GLN C 1 263 ? 134.217 158.197 88.295 1.00 71.08 263 GLN C C 1
ATOM 6741 O O . GLN C 1 263 ? 134.099 156.971 88.212 1.00 77.96 263 GLN C O 1
ATOM 6747 N N . CYS C 1 264 ? 134.415 158.824 89.451 1.00 63.18 264 CYS C N 1
ATOM 6748 C CA . CYS C 1 264 ? 134.415 158.123 90.727 1.00 65.81 264 CYS C CA 1
ATOM 6749 C C . CYS C 1 264 ? 133.368 158.730 91.653 1.00 68.79 264 CYS C C 1
ATOM 6750 O O . CYS C 1 264 ? 133.065 159.924 91.571 1.00 79.49 264 CYS C O 1
ATOM 6753 N N . LYS C 1 265 ? 132.816 157.903 92.542 1.00 63.74 265 LYS C N 1
ATOM 6754 C CA . LYS C 1 265 ? 131.908 158.379 93.578 1.00 67.44 265 LYS C CA 1
ATOM 6755 C C . LYS C 1 265 ? 132.269 157.793 94.936 1.00 71.34 265 LYS C C 1
ATOM 6756 O O . LYS C 1 265 ? 132.549 156.597 95.055 1.00 78.01 265 LYS C O 1
ATOM 6762 N N . LEU C 1 266 ? 132.262 158.649 95.955 1.00 68.44 266 LEU C N 1
ATOM 6763 C CA . LEU C 1 266 ? 132.426 158.239 97.348 1.00 65.02 266 LEU C CA 1
ATOM 6764 C C . LEU C 1 266 ? 131.060 157.861 97.916 1.00 73.76 266 LEU C C 1
ATOM 6765 O O . LEU C 1 266 ? 130.202 158.727 98.116 1.00 81.42 266 LEU C O 1
ATOM 6770 N N . ILE C 1 267 ? 130.858 156.569 98.175 1.00 73.68 267 ILE C N 1
ATOM 6771 C CA . ILE C 1 267 ? 129.510 156.023 98.315 1.00 72.09 267 ILE C CA 1
ATOM 6772 C C . ILE C 1 267 ? 128.860 156.384 99.654 1.00 74.66 267 ILE C C 1
ATOM 6773 O O . ILE C 1 267 ? 127.643 156.587 99.718 1.00 80.68 267 ILE C O 1
ATOM 6778 N N . ALA C 1 268 ? 129.639 156.489 100.729 1.00 71.15 268 ALA C N 1
ATOM 6779 C CA . ALA C 1 268 ? 129.103 156.701 102.070 1.00 67.22 268 ALA C CA 1
ATOM 6780 C C . ALA C 1 268 ? 128.833 158.160 102.423 1.00 70.39 268 ALA C C 1
ATOM 6781 O O . ALA C 1 268 ? 128.253 158.419 103.483 1.00 75.31 268 ALA C O 1
ATOM 6783 N N . VAL C 1 269 ? 129.245 159.110 101.580 1.00 71.72 269 VAL C N 1
ATOM 6784 C CA . VAL C 1 269 ? 129.250 160.524 101.958 1.00 71.03 269 VAL C CA 1
ATOM 6785 C C . VAL C 1 269 ? 127.860 161.007 102.362 1.00 76.24 269 VAL C C 1
ATOM 6786 O O . VAL C 1 269 ? 127.715 161.806 103.296 1.00 80.34 269 VAL C O 1
ATOM 6790 N N . GLY C 1 270 ? 126.820 160.523 101.686 1.00 73.33 270 GLY C N 1
ATOM 6791 C CA . GLY C 1 270 ? 125.465 160.908 102.048 1.00 74.49 270 GLY C CA 1
ATOM 6792 C C . GLY C 1 270 ? 125.049 160.477 103.441 1.00 72.85 270 GLY C C 1
ATOM 6793 O O . GLY C 1 270 ? 124.233 161.143 104.082 1.00 79.84 270 GLY C O 1
ATOM 6794 N N . ILE C 1 271 ? 125.599 159.368 103.927 1.00 66.55 271 ILE C N 1
ATOM 6795 C CA . ILE C 1 271 ? 125.384 158.948 105.308 1.00 63.29 271 ILE C CA 1
ATOM 6796 C C . ILE C 1 271 ? 126.185 159.803 106.284 1.00 70.44 271 ILE C C 1
ATOM 6797 O O . ILE C 1 271 ? 125.681 160.184 107.347 1.00 76.20 271 ILE C O 1
ATOM 6802 N N . PHE C 1 272 ? 127.436 160.116 105.946 1.00 69.57 272 PHE C N 1
ATOM 6803 C CA . PHE C 1 272 ? 128.271 160.955 106.807 1.00 67.77 272 PHE C CA 1
ATOM 6804 C C . PHE C 1 272 ? 127.650 162.327 107.051 1.00 73.29 272 PHE C C 1
ATOM 6805 O O . PHE C 1 272 ? 127.627 162.814 108.187 1.00 77.84 272 PHE C O 1
ATOM 6813 N N . GLN C 1 273 ? 127.148 162.970 105.997 1.00 73.64 273 GLN C N 1
ATOM 6814 C CA . GLN C 1 273 ? 126.495 164.266 106.162 1.00 73.37 273 GLN C CA 1
ATOM 6815 C C . GLN C 1 273 ? 125.228 164.163 107.001 1.00 76.48 273 GLN C C 1
ATOM 6816 O O . GLN C 1 273 ? 124.955 165.037 107.832 1.00 84.66 273 GLN C O 1
ATOM 6822 N N . LEU C 1 274 ? 124.435 163.113 106.790 1.00 75.62 274 LEU C N 1
ATOM 6823 C CA . LEU C 1 274 ? 123.259 162.878 107.624 1.00 75.37 274 LEU C CA 1
ATOM 6824 C C . LEU C 1 274 ? 123.621 162.756 109.101 1.00 76.45 274 LEU C C 1
ATOM 6825 O O . LEU C 1 274 ? 123.043 163.442 109.952 1.00 78.94 274 LEU C O 1
ATOM 6830 N N . LEU C 1 275 ? 124.576 161.884 109.427 1.00 74.99 275 LEU C N 1
ATOM 6831 C CA . LEU C 1 275 ? 124.983 161.702 110.818 1.00 68.98 275 LEU C CA 1
ATOM 6832 C C . LEU C 1 275 ? 125.681 162.929 111.394 1.00 73.98 275 LEU C C 1
ATOM 6833 O O . LEU C 1 275 ? 125.672 163.123 112.614 1.00 80.85 275 LEU C O 1
ATOM 6838 N N . SER C 1 276 ? 126.284 163.766 110.548 1.00 74.80 276 SER C N 1
ATOM 6839 C CA . SER C 1 276 ? 126.838 165.031 111.025 1.00 71.81 276 SER C CA 1
ATOM 6840 C C . SER C 1 276 ? 125.764 165.978 111.547 1.00 78.16 276 SER C C 1
ATOM 6841 O O . SER C 1 276 ? 126.016 166.739 112.487 1.00 85.71 276 SER C O 1
ATOM 6844 N N . LEU C 1 277 ? 124.569 165.954 110.954 1.00 77.13 277 LEU C N 1
ATOM 6845 C CA . LEU C 1 277 ? 123.464 166.754 111.476 1.00 74.28 277 LEU C CA 1
ATOM 6846 C C . LEU C 1 277 ? 123.043 166.301 112.870 1.00 77.25 277 LEU C C 1
ATOM 6847 O O . LEU C 1 277 ? 122.759 167.133 113.739 1.00 83.34 277 LEU C O 1
ATOM 6852 N N . ILE C 1 278 ? 122.983 164.988 113.099 1.00 73.02 278 ILE C N 1
ATOM 6853 C CA . ILE C 1 278 ? 122.661 164.467 114.427 1.00 71.92 278 ILE C CA 1
ATOM 6854 C C . ILE C 1 278 ? 123.680 164.939 115.461 1.00 76.37 278 ILE C C 1
ATOM 6855 O O . ILE C 1 278 ? 123.319 165.411 116.544 1.00 85.70 278 ILE C O 1
ATOM 6860 N N . ASN C 1 279 ? 124.969 164.812 115.141 1.00 75.32 279 ASN C N 1
ATOM 6861 C CA . ASN C 1 279 ? 126.022 165.250 116.056 1.00 76.24 279 ASN C CA 1
ATOM 6862 C C . ASN C 1 279 ? 125.957 166.749 116.333 1.00 77.88 279 ASN C C 1
ATOM 6863 O O . ASN C 1 279 ? 126.127 167.183 117.478 1.00 82.22 279 ASN C O 1
ATOM 6868 N N . LEU C 1 280 ? 125.726 167.552 115.295 1.00 76.77 280 LEU C N 1
ATOM 6869 C CA . LEU C 1 280 ? 125.597 168.998 115.462 1.00 75.13 280 LEU C CA 1
ATOM 6870 C C . LEU C 1 280 ? 124.434 169.378 116.374 1.00 80.76 280 LEU C C 1
ATOM 6871 O O . LEU C 1 280 ? 124.572 170.257 117.232 1.00 89.80 280 LEU C O 1
ATOM 6876 N N . ILE C 1 281 ? 123.279 168.737 116.195 1.00 77.25 281 ILE C N 1
ATOM 6877 C CA . ILE C 1 281 ? 122.115 169.011 117.039 1.00 78.24 281 ILE C CA 1
ATOM 6878 C C . ILE C 1 281 ? 122.424 168.770 118.515 1.00 81.97 281 ILE C C 1
ATOM 6879 O O . ILE C 1 281 ? 122.160 169.626 119.368 1.00 85.85 281 ILE C O 1
ATOM 6884 N N . VAL C 1 282 ? 122.985 167.606 118.841 1.00 76.54 282 VAL C N 1
ATOM 6885 C CA . VAL C 1 282 ? 123.259 167.266 120.237 1.00 75.25 282 VAL C CA 1
ATOM 6886 C C . VAL C 1 282 ? 124.309 168.193 120.846 1.00 76.33 282 VAL C C 1
ATOM 6887 O O . VAL C 1 282 ? 124.152 168.668 121.976 1.00 79.68 282 VAL C O 1
ATOM 6891 N N . TYR C 1 283 ? 125.397 168.458 120.121 1.00 78.03 283 TYR C N 1
ATOM 6892 C CA . TYR C 1 283 ? 126.426 169.358 120.642 1.00 77.07 283 TYR C CA 1
ATOM 6893 C C . TYR C 1 283 ? 125.911 170.778 120.847 1.00 80.65 283 TYR C C 1
ATOM 6894 O O . TYR C 1 283 ? 126.325 171.461 121.790 1.00 89.97 283 TYR C O 1
ATOM 6903 N N . ALA C 1 284 ? 125.014 171.245 119.979 1.00 79.39 284 ALA C N 1
ATOM 6904 C CA . ALA C 1 284 ? 124.379 172.537 120.216 1.00 80.46 284 ALA C CA 1
ATOM 6905 C C . ALA C 1 284 ? 123.531 172.545 121.483 1.00 85.74 284 ALA C C 1
ATOM 6906 O O . ALA C 1 284 ? 123.427 173.580 122.150 1.00 93.39 284 ALA C O 1
ATOM 6908 N N . LEU C 1 285 ? 122.915 171.414 121.831 1.00 82.02 285 LEU C N 1
ATOM 6909 C CA . LEU C 1 285 ? 122.190 171.312 123.096 1.00 79.20 285 LEU C CA 1
ATOM 6910 C C . LEU C 1 285 ? 123.108 171.185 124.309 1.00 83.71 285 LEU C C 1
ATOM 6911 O O . LEU C 1 285 ? 122.715 171.568 125.416 1.00 92.70 285 LEU C O 1
ATOM 6916 N N . LEU C 1 286 ? 124.322 170.659 124.136 1.00 82.71 286 LEU C N 1
ATOM 6917 C CA . LEU C 1 286 ? 125.268 170.622 125.250 1.00 76.60 286 LEU C CA 1
ATOM 6918 C C . LEU C 1 286 ? 125.835 171.993 125.603 1.00 83.43 286 LEU C C 1
ATOM 6919 O O . LEU C 1 286 ? 126.187 172.224 126.765 1.00 94.39 286 LEU C O 1
ATOM 6924 N N . ILE C 1 287 ? 125.951 172.901 124.631 1.00 82.96 287 ILE C N 1
ATOM 6925 C CA . ILE C 1 287 ? 126.573 174.202 124.900 1.00 87.43 287 ILE C CA 1
ATOM 6926 C C . ILE C 1 287 ? 125.910 174.950 126.054 1.00 94.49 287 ILE C C 1
ATOM 6927 O O . ILE C 1 287 ? 126.629 175.393 126.964 1.00 98.80 287 ILE C O 1
ATOM 6932 N N . PRO C 1 288 ? 124.582 175.137 126.087 1.00 95.29 288 PRO C N 1
ATOM 6933 C CA . PRO C 1 288 ? 123.961 175.743 127.281 1.00 95.55 288 PRO C CA 1
ATOM 6934 C C . PRO C 1 288 ? 124.281 175.053 128.598 1.00 96.99 288 PRO C C 1
ATOM 6935 O O . PRO C 1 288 ? 124.486 175.731 129.612 1.00 102.82 288 PRO C O 1
ATOM 6939 N N . VAL C 1 289 ? 124.325 173.721 128.613 1.00 93.44 289 VAL C N 1
ATOM 6940 C CA . VAL C 1 289 ? 124.627 172.992 129.841 1.00 93.28 289 VAL C CA 1
ATOM 6941 C C . VAL C 1 289 ? 126.056 173.250 130.308 1.00 97.00 289 VAL C C 1
ATOM 6942 O O . VAL C 1 289 ? 126.299 173.470 131.500 1.00 108.68 289 VAL C O 1
ATOM 6946 N N . VAL C 1 290 ? 127.020 173.229 129.388 1.00 92.57 290 VAL C N 1
ATOM 6947 C CA . VAL C 1 290 ? 128.412 173.486 129.755 1.00 93.71 290 VAL C CA 1
ATOM 6948 C C . VAL C 1 290 ? 128.594 174.900 130.299 1.00 104.37 290 VAL C C 1
ATOM 6949 O O . VAL C 1 290 ? 129.306 175.111 131.288 1.00 115.20 290 VAL C O 1
ATOM 6953 N N . VAL C 1 291 ? 127.963 175.888 129.664 1.00 103.41 291 VAL C N 1
ATOM 6954 C CA . VAL C 1 291 ? 128.051 177.267 130.146 1.00 106.75 291 VAL C CA 1
ATOM 6955 C C . VAL C 1 291 ? 127.506 177.399 131.565 1.00 112.11 291 VAL C C 1
ATOM 6956 O O . VAL C 1 291 ? 128.083 178.104 132.402 1.00 116.58 291 VAL C O 1
ATOM 6960 N N . TYR C 1 292 ? 126.388 176.732 131.857 1.00 110.26 292 TYR C N 1
ATOM 6961 C CA . TYR C 1 292 ? 125.854 176.716 133.217 1.00 113.53 292 TYR C CA 1
ATOM 6962 C C . TYR C 1 292 ? 126.854 176.191 134.244 1.00 117.32 292 TYR C C 1
ATOM 6963 O O . TYR C 1 292 ? 126.844 176.636 135.397 1.00 125.78 292 TYR C O 1
ATOM 6972 N N . THR C 1 293 ? 127.722 175.254 133.857 1.00 113.55 293 THR C N 1
ATOM 6973 C CA . THR C 1 293 ? 128.742 174.746 134.771 1.00 113.61 293 THR C CA 1
ATOM 6974 C C . THR C 1 293 ? 129.820 175.762 135.137 1.00 121.76 293 THR C C 1
ATOM 6975 O O . THR C 1 293 ? 130.581 175.503 136.074 1.00 127.21 293 THR C O 1
ATOM 6979 N N . PHE C 1 294 ? 129.917 176.897 134.440 1.00 121.16 294 PHE C N 1
ATOM 6980 C CA . PHE C 1 294 ? 130.778 177.971 134.932 1.00 122.45 294 PHE C CA 1
ATOM 6981 C C . PHE C 1 294 ? 130.181 178.701 136.128 1.00 130.64 294 PHE C C 1
ATOM 6982 O O . PHE C 1 294 ? 130.924 179.156 137.004 1.00 136.41 294 PHE C O 1
ATOM 6990 N N . PHE C 1 295 ? 128.858 178.830 136.184 1.00 134.01 295 PHE C N 1
ATOM 6991 C CA . PHE C 1 295 ? 128.205 179.643 137.202 1.00 137.57 295 PHE C CA 1
ATOM 6992 C C . PHE C 1 295 ? 127.648 178.836 138.366 1.00 145.88 295 PHE C C 1
ATOM 6993 O O . PHE C 1 295 ? 127.297 179.426 139.393 1.00 153.84 295 PHE C O 1
ATOM 7001 N N . ILE C 1 296 ? 127.547 177.518 138.230 1.00 144.88 296 ILE C N 1
ATOM 7002 C CA . ILE C 1 296 ? 127.181 176.635 139.338 1.00 148.00 296 ILE C CA 1
ATOM 7003 C C . ILE C 1 296 ? 128.091 176.828 140.556 1.00 151.29 296 ILE C C 1
ATOM 7004 O O . ILE C 1 296 ? 127.569 176.824 141.679 1.00 154.78 296 ILE C O 1
ATOM 7009 N N . PRO C 1 297 ? 129.420 177.005 140.438 1.00 147.49 297 PRO C N 1
ATOM 7010 C CA . PRO C 1 297 ? 130.182 177.281 141.670 1.00 147.68 297 PRO C CA 1
ATOM 7011 C C . PRO C 1 297 ? 129.948 178.674 142.231 1.00 151.37 297 PRO C C 1
ATOM 7012 O O . PRO C 1 297 ? 129.785 178.823 143.448 1.00 156.64 297 PRO C O 1
ATOM 7016 N N . PHE C 1 298 ? 129.927 179.702 141.380 1.00 149.71 298 PHE C N 1
ATOM 7017 C CA . PHE C 1 298 ? 129.943 181.076 141.876 1.00 153.71 298 PHE C CA 1
ATOM 7018 C C . PHE C 1 298 ? 128.607 181.497 142.474 1.00 158.05 298 PHE C C 1
ATOM 7019 O O . PHE C 1 298 ? 128.580 182.327 143.390 1.00 156.25 298 PHE C O 1
ATOM 7027 N N . ARG C 1 299 ? 127.494 180.951 141.986 1.00 161.36 299 ARG C N 1
ATOM 7028 C CA . ARG C 1 299 ? 126.188 181.468 142.379 1.00 165.52 299 ARG C CA 1
ATOM 7029 C C . ARG C 1 299 ? 125.155 180.366 142.579 1.00 165.98 299 ARG C C 1
ATOM 7030 O O . ARG C 1 299 ? 124.481 180.328 143.613 1.00 166.97 299 ARG C O 1
ATOM 7038 N N . GLN C 1 300 ? 125.017 179.467 141.607 1.00 165.50 300 GLN C N 1
ATOM 7039 C CA . GLN C 1 300 ? 123.770 178.729 141.449 1.00 170.07 300 GLN C CA 1
ATOM 7040 C C . GLN C 1 300 ? 123.734 177.440 142.257 1.00 175.63 300 GLN C C 1
ATOM 7041 O O . GLN C 1 300 ? 122.658 177.058 142.732 1.00 178.18 300 GLN C O 1
ATOM 7047 N N . LYS C 1 301 ? 124.878 176.778 142.427 1.00 172.99 301 LYS C N 1
ATOM 7048 C CA . LYS C 1 301 ? 124.981 175.443 143.033 1.00 172.45 301 LYS C CA 1
ATOM 7049 C C . LYS C 1 301 ? 123.818 174.518 142.677 1.00 172.02 301 LYS C C 1
ATOM 7050 O O . LYS C 1 301 ? 123.432 174.409 141.513 1.00 166.67 301 LYS C O 1
ATOM 7056 N N . THR C 1 313 ? 128.970 182.096 162.550 1.00 186.54 313 THR C N 1
ATOM 7057 C CA . THR C 1 313 ? 127.844 182.038 161.625 1.00 192.09 313 THR C CA 1
ATOM 7058 C C . THR C 1 313 ? 128.021 180.907 160.616 1.00 191.65 313 THR C C 1
ATOM 7059 O O . THR C 1 313 ? 127.241 180.777 159.673 1.00 188.69 313 THR C O 1
ATOM 7063 N N . PHE C 1 314 ? 129.054 180.095 160.821 1.00 189.26 314 PHE C N 1
ATOM 7064 C CA . PHE C 1 314 ? 129.314 178.974 159.929 1.00 184.56 314 PHE C CA 1
ATOM 7065 C C . PHE C 1 314 ? 128.242 177.904 160.102 1.00 183.80 314 PHE C C 1
ATOM 7066 O O . PHE C 1 314 ? 127.836 177.584 161.222 1.00 182.29 314 PHE C O 1
ATOM 7074 N N . ASP C 1 315 ? 127.782 177.350 158.982 1.00 180.09 315 ASP C N 1
ATOM 7075 C CA . ASP C 1 315 ? 126.724 176.347 158.978 1.00 175.22 315 ASP C CA 1
ATOM 7076 C C . ASP C 1 315 ? 127.294 175.045 158.436 1.00 169.26 315 ASP C C 1
ATOM 7077 O O . ASP C 1 315 ? 127.798 175.004 157.309 1.00 167.86 315 ASP C O 1
ATOM 7082 N N . VAL C 1 316 ? 127.212 173.983 159.243 1.00 164.99 316 VAL C N 1
ATOM 7083 C CA . VAL C 1 316 ? 127.749 172.680 158.859 1.00 161.35 316 VAL C CA 1
ATOM 7084 C C . VAL C 1 316 ? 126.752 171.822 158.094 1.00 158.40 316 VAL C C 1
ATOM 7085 O O . VAL C 1 316 ? 127.125 170.743 157.609 1.00 154.61 316 VAL C O 1
ATOM 7089 N N . LEU C 1 317 ? 125.499 172.257 157.970 1.00 159.59 317 LEU C N 1
ATOM 7090 C CA . LEU C 1 317 ? 124.509 171.550 157.166 1.00 159.25 317 LEU C CA 1
ATOM 7091 C C . LEU C 1 317 ? 124.264 172.184 155.804 1.00 161.14 317 LEU C C 1
ATOM 7092 O O . LEU C 1 317 ? 124.040 171.463 154.828 1.00 157.29 317 LEU C O 1
ATOM 7097 N N . HIS C 1 318 ? 124.301 173.510 155.705 1.00 164.21 318 HIS C N 1
ATOM 7098 C CA . HIS C 1 318 ? 123.956 174.204 154.464 1.00 160.65 318 HIS C CA 1
ATOM 7099 C C . HIS C 1 318 ? 125.243 174.615 153.756 1.00 159.60 318 HIS C C 1
ATOM 7100 O O . HIS C 1 318 ? 125.822 175.668 154.024 1.00 161.44 318 HIS C O 1
ATOM 7107 N N . PHE C 1 319 ? 125.685 173.755 152.845 1.00 155.43 319 PHE C N 1
ATOM 7108 C CA . PHE C 1 319 ? 126.808 174.057 151.968 1.00 154.66 319 PHE C CA 1
ATOM 7109 C C . PHE C 1 319 ? 126.401 175.103 150.938 1.00 157.91 319 PHE C C 1
ATOM 7110 O O . PHE C 1 319 ? 125.332 175.004 150.328 1.00 158.37 319 PHE C O 1
ATOM 7118 N N . LYS C 1 320 ? 127.254 176.108 150.739 1.00 157.89 320 LYS C N 1
ATOM 7119 C CA . LYS C 1 320 ? 126.865 177.303 150.004 1.00 157.70 320 LYS C CA 1
ATOM 7120 C C . LYS C 1 320 ? 128.059 177.835 149.225 1.00 159.42 320 LYS C C 1
ATOM 7121 O O . LYS C 1 320 ? 129.217 177.577 149.561 1.00 159.38 320 LYS C O 1
ATOM 7127 N N . SER C 1 321 ? 127.749 178.592 148.175 1.00 162.13 321 SER C N 1
ATOM 7128 C CA . SER C 1 321 ? 128.771 179.231 147.358 1.00 159.23 321 SER C CA 1
ATOM 7129 C C . SER C 1 321 ? 129.478 180.353 148.107 1.00 159.95 321 SER C C 1
ATOM 7130 O O . SER C 1 321 ? 128.870 181.084 148.895 1.00 153.92 321 SER C O 1
ATOM 7133 N N . GLU C 1 322 ? 130.782 180.481 147.848 1.00 161.78 322 GLU C N 1
ATOM 7134 C CA . GLU C 1 322 ? 131.652 181.431 148.532 1.00 161.86 322 GLU C CA 1
ATOM 7135 C C . GLU C 1 322 ? 132.521 182.213 147.552 1.00 159.50 322 GLU C C 1
ATOM 7136 O O . GLU C 1 322 ? 133.565 182.743 147.945 1.00 159.52 322 GLU C O 1
ATOM 7142 N N . GLY C 1 323 ? 132.112 182.298 146.291 1.00 155.46 323 GLY C N 1
ATOM 7143 C CA . GLY C 1 323 ? 132.884 182.997 145.285 1.00 147.84 323 GLY C CA 1
ATOM 7144 C C . GLY C 1 323 ? 133.857 182.127 144.514 1.00 148.26 323 GLY C C 1
ATOM 7145 O O . GLY C 1 323 ? 133.813 180.893 144.523 1.00 153.27 323 GLY C O 1
ATOM 7146 N N . TYR C 1 324 ? 134.766 182.817 143.826 1.00 142.85 324 TYR C N 1
ATOM 7147 C CA . TYR C 1 324 ? 135.869 182.197 143.100 1.00 143.16 324 TYR C CA 1
ATOM 7148 C C . TYR C 1 324 ? 136.932 181.662 144.055 1.00 143.85 324 TYR C C 1
ATOM 7149 O O . TYR C 1 324 ? 138.057 182.166 144.105 1.00 144.95 324 TYR C O 1
ATOM 7158 N N . ASN C 1 325 ? 136.561 180.657 144.846 1.00 142.06 325 ASN C N 1
ATOM 7159 C CA . ASN C 1 325 ? 137.387 180.143 145.928 1.00 135.45 325 ASN C CA 1
ATOM 7160 C C . ASN C 1 325 ? 137.179 178.639 146.017 1.00 135.05 325 ASN C C 1
ATOM 7161 O O . ASN C 1 325 ? 136.094 178.134 145.718 1.00 140.56 325 ASN C O 1
ATOM 7166 N N . ASP C 1 326 ? 138.235 177.923 146.415 1.00 126.58 326 ASP C N 1
ATOM 7167 C CA . ASP C 1 326 ? 138.169 176.463 146.437 1.00 128.59 326 ASP C CA 1
ATOM 7168 C C . ASP C 1 326 ? 137.073 175.957 147.363 1.00 130.75 326 ASP C C 1
ATOM 7169 O O . ASP C 1 326 ? 136.542 174.861 147.152 1.00 131.91 326 ASP C O 1
ATOM 7174 N N . LEU C 1 327 ? 136.724 176.733 148.391 1.00 129.96 327 LEU C N 1
ATOM 7175 C CA . LEU C 1 327 ? 135.630 176.351 149.276 1.00 128.65 327 LEU C CA 1
ATOM 7176 C C . LEU C 1 327 ? 134.321 176.179 148.514 1.00 132.17 327 LEU C C 1
ATOM 7177 O O . LEU C 1 327 ? 133.487 175.347 148.891 1.00 135.29 327 LEU C O 1
ATOM 7182 N N . SER C 1 328 ? 134.127 176.950 147.441 1.00 130.15 328 SER C N 1
ATOM 7183 C CA . SER C 1 328 ? 132.974 176.753 146.567 1.00 129.06 328 SER C CA 1
ATOM 7184 C C . SER C 1 328 ? 132.990 175.386 145.889 1.00 125.61 328 SER C C 1
ATOM 7185 O O . SER C 1 328 ? 131.939 174.751 145.741 1.00 129.64 328 SER C O 1
ATOM 7188 N N . LEU C 1 329 ? 134.165 174.913 145.466 1.00 121.20 329 LEU C N 1
ATOM 7189 C CA . LEU C 1 329 ? 134.254 173.558 144.927 1.00 120.60 329 LEU C CA 1
ATOM 7190 C C . LEU C 1 329 ? 134.004 172.506 146.000 1.00 123.19 329 LEU C C 1
ATOM 7191 O O . LEU C 1 329 ? 133.234 171.563 145.789 1.00 126.48 329 LEU C O 1
ATOM 7196 N N . TYR C 1 330 ? 134.659 172.643 147.155 1.00 123.09 330 TYR C N 1
ATOM 7197 C CA . TYR C 1 330 ? 134.432 171.707 148.252 1.00 122.61 330 TYR C CA 1
ATOM 7198 C C . TYR C 1 330 ? 132.969 171.678 148.679 1.00 123.59 330 TYR C C 1
ATOM 7199 O O . TYR C 1 330 ? 132.438 170.617 149.021 1.00 125.25 330 TYR C O 1
ATOM 7208 N N . ASN C 1 331 ? 132.295 172.827 148.639 1.00 123.01 331 ASN C N 1
ATOM 7209 C CA . ASN C 1 331 ? 130.863 172.858 148.920 1.00 121.78 331 ASN C CA 1
ATOM 7210 C C . ASN C 1 331 ? 130.061 172.050 147.906 1.00 123.33 331 ASN C C 1
ATOM 7211 O O . ASN C 1 331 ? 129.135 171.320 148.279 1.00 128.69 331 ASN C O 1
ATOM 7216 N N . LEU C 1 332 ? 130.394 172.168 146.620 1.00 122.87 332 LEU C N 1
ATOM 7217 C CA . LEU C 1 332 ? 129.745 171.346 145.602 1.00 118.52 332 LEU C CA 1
ATOM 7218 C C . LEU C 1 332 ? 130.038 169.860 145.790 1.00 120.35 332 LEU C C 1
ATOM 7219 O O . LEU C 1 332 ? 129.123 169.029 145.766 1.00 124.29 332 LEU C O 1
ATOM 7224 N N . PHE C 1 333 ? 131.310 169.505 145.977 1.00 118.95 333 PHE C N 1
ATOM 7225 C CA . PHE C 1 333 ? 131.680 168.099 146.131 1.00 117.99 333 PHE C CA 1
ATOM 7226 C C . PHE C 1 333 ? 131.188 167.484 147.438 1.00 121.94 333 PHE C C 1
ATOM 7227 O O . PHE C 1 333 ? 130.852 166.295 147.465 1.00 125.92 333 PHE C O 1
ATOM 7235 N N . LEU C 1 334 ? 131.135 168.257 148.524 1.00 120.69 334 LEU C N 1
ATOM 7236 C CA . LEU C 1 334 ? 130.507 167.761 149.747 1.00 119.40 334 LEU C CA 1
ATOM 7237 C C . LEU C 1 334 ? 129.012 167.529 149.564 1.00 125.71 334 LEU C C 1
ATOM 7238 O O . LEU C 1 334 ? 128.488 166.481 149.955 1.00 133.51 334 LEU C O 1
ATOM 7243 N N . GLU C 1 335 ? 128.308 168.496 148.972 1.00 124.37 335 GLU C N 1
ATOM 7244 C CA . GLU C 1 335 ? 126.867 168.355 148.785 1.00 125.46 335 GLU C CA 1
ATOM 7245 C C . GLU C 1 335 ? 126.504 167.124 147.962 1.00 126.22 335 GLU C C 1
ATOM 7246 O O . GLU C 1 335 ? 125.437 166.536 148.169 1.00 124.05 335 GLU C O 1
ATOM 7252 N N . GLU C 1 336 ? 127.366 166.713 147.035 1.00 125.85 336 GLU C N 1
ATOM 7253 C CA . GLU C 1 336 ? 127.136 165.476 146.299 1.00 123.84 336 GLU C CA 1
ATOM 7254 C C . GLU C 1 336 ? 127.624 164.234 147.035 1.00 126.89 336 GLU C C 1
ATOM 7255 O O . GLU C 1 336 ? 127.361 163.120 146.572 1.00 132.20 336 GLU C O 1
ATOM 7261 N N . ASN C 1 337 ? 128.318 164.390 148.159 1.00 127.39 337 ASN C N 1
ATOM 7262 C CA . ASN C 1 337 ? 128.806 163.261 148.939 1.00 126.11 337 ASN C CA 1
ATOM 7263 C C . ASN C 1 337 ? 128.220 163.172 150.340 1.00 130.71 337 ASN C C 1
ATOM 7264 O O . ASN C 1 337 ? 128.086 162.064 150.863 1.00 135.21 337 ASN C O 1
ATOM 7269 N N . ILE C 1 338 ? 127.874 164.303 150.959 1.00 131.00 338 ILE C N 1
ATOM 7270 C CA . ILE C 1 338 ? 127.467 164.315 152.362 1.00 128.36 338 ILE C CA 1
ATOM 7271 C C . ILE C 1 338 ? 126.157 163.562 152.572 1.00 135.16 338 ILE C C 1
ATOM 7272 O O . ILE C 1 338 ? 125.894 163.060 153.671 1.00 140.88 338 ILE C O 1
ATOM 7277 N N . SER C 1 339 ? 125.318 163.467 151.538 1.00 137.33 339 SER C N 1
ATOM 7278 C CA . SER C 1 339 ? 124.052 162.747 151.626 1.00 138.13 339 SER C CA 1
ATOM 7279 C C . SER C 1 339 ? 124.215 161.254 151.887 1.00 138.83 339 SER C C 1
ATOM 7280 O O . SER C 1 339 ? 123.231 160.599 152.248 1.00 137.71 339 SER C O 1
ATOM 7283 N N . GLU C 1 340 ? 125.415 160.699 151.719 1.00 138.67 340 GLU C N 1
ATOM 7284 C CA . GLU C 1 340 ? 125.656 159.310 152.090 1.00 140.88 340 GLU C CA 1
ATOM 7285 C C . GLU C 1 340 ? 125.774 159.095 153.594 1.00 140.04 340 GLU C C 1
ATOM 7286 O O . GLU C 1 340 ? 125.614 157.959 154.053 1.00 139.49 340 GLU C O 1
ATOM 7292 N N . LEU C 1 341 ? 126.047 160.141 154.370 1.00 140.32 341 LEU C N 1
ATOM 7293 C CA . LEU C 1 341 ? 126.176 159.991 155.813 1.00 140.67 341 LEU C CA 1
ATOM 7294 C C . LEU C 1 341 ? 124.816 159.813 156.481 1.00 141.34 341 LEU C C 1
ATOM 7295 O O . LEU C 1 341 ? 123.908 160.631 156.302 1.00 141.01 341 LEU C O 1
ATOM 7300 N N . LYS C 1 342 ? 124.688 158.724 157.244 1.00 138.34 342 LYS C N 1
ATOM 7301 C CA . LYS C 1 342 ? 123.463 158.428 157.984 1.00 137.44 342 LYS C CA 1
ATOM 7302 C C . LYS C 1 342 ? 123.090 159.561 158.934 1.00 137.09 342 LYS C C 1
ATOM 7303 O O . LYS C 1 342 ? 121.912 159.914 159.065 1.00 136.63 342 LYS C O 1
ATOM 7309 N N . SER C 1 343 ? 124.087 160.140 159.605 1.00 136.19 343 SER C N 1
ATOM 7310 C CA . SER C 1 343 ? 123.850 161.213 160.568 1.00 136.94 343 SER C CA 1
ATOM 7311 C C . SER C 1 343 ? 123.373 162.494 159.892 1.00 137.69 343 SER C C 1
ATOM 7312 O O . SER C 1 343 ? 122.529 163.211 160.442 1.00 137.04 343 SER C O 1
ATOM 7315 N N . TYR C 1 344 ? 123.903 162.805 158.709 1.00 138.80 344 TYR C N 1
ATOM 7316 C CA . TYR C 1 344 ? 123.392 163.938 157.941 1.00 137.22 344 TYR C CA 1
ATOM 7317 C C . TYR C 1 344 ? 121.921 163.758 157.584 1.00 139.91 344 TYR C C 1
ATOM 7318 O O . TYR C 1 344 ? 121.123 164.694 157.713 1.00 142.35 344 TYR C O 1
ATOM 7327 N N . LYS C 1 345 ? 121.545 162.567 157.119 1.00 139.63 345 LYS C N 1
ATOM 7328 C CA . LYS C 1 345 ? 120.152 162.317 156.756 1.00 138.61 345 LYS C CA 1
ATOM 7329 C C . LYS C 1 345 ? 119.206 162.514 157.938 1.00 140.58 345 LYS C C 1
ATOM 7330 O O . LYS C 1 345 ? 118.137 163.116 157.788 1.00 141.29 345 LYS C O 1
ATOM 7336 N N . CYS C 1 346 ? 119.581 162.016 159.118 1.00 141.11 346 CYS C N 1
ATOM 7337 C CA . CYS C 1 346 ? 118.768 162.224 160.315 1.00 140.33 346 CYS C CA 1
ATOM 7338 C C . CYS C 1 346 ? 118.568 163.705 160.624 1.00 139.96 346 CYS C C 1
ATOM 7339 O O . CYS C 1 346 ? 117.446 164.145 160.901 1.00 142.89 346 CYS C O 1
ATOM 7342 N N . LEU C 1 347 ? 119.645 164.490 160.591 1.00 139.20 347 LEU C N 1
ATOM 7343 C CA . LEU C 1 347 ? 119.528 165.921 160.864 1.00 140.16 347 LEU C CA 1
ATOM 7344 C C . LEU C 1 347 ? 118.705 166.647 159.804 1.00 142.99 347 LEU C C 1
ATOM 7345 O O . LEU C 1 347 ? 117.943 167.566 160.128 1.00 147.39 347 LEU C O 1
ATOM 7350 N N . LYS C 1 348 ? 118.843 166.258 158.536 1.00 142.85 348 LYS C N 1
ATOM 7351 C CA . LYS C 1 348 ? 118.005 166.836 157.488 1.00 145.01 348 LYS C CA 1
ATOM 7352 C C . LYS C 1 348 ? 116.538 166.440 157.619 1.00 148.94 348 LYS C C 1
ATOM 7353 O O . LYS C 1 348 ? 115.656 167.228 157.261 1.00 154.14 348 LYS C O 1
ATOM 7359 N N . VAL C 1 349 ? 116.252 165.238 158.121 1.00 147.00 349 VAL C N 1
ATOM 7360 C CA . VAL C 1 349 ? 114.873 164.870 158.440 1.00 145.50 349 VAL C CA 1
ATOM 7361 C C . VAL C 1 349 ? 114.307 165.771 159.534 1.00 149.48 349 VAL C C 1
ATOM 7362 O O . VAL C 1 349 ? 113.189 166.287 159.419 1.00 153.85 349 VAL C O 1
ATOM 7366 N N . LEU C 1 350 ? 115.068 165.971 160.612 1.00 147.21 350 LEU C N 1
ATOM 7367 C CA . LEU C 1 350 ? 114.635 166.882 161.669 1.00 148.84 350 LEU C CA 1
ATOM 7368 C C . LEU C 1 350 ? 114.459 168.308 161.159 1.00 157.16 350 LEU C C 1
ATOM 7369 O O . LEU C 1 350 ? 113.505 168.997 161.541 1.00 162.84 350 LEU C O 1
ATOM 7374 N N . GLU C 1 351 ? 115.370 168.772 160.302 1.00 159.10 351 GLU C N 1
ATOM 7375 C CA . GLU C 1 351 ? 115.242 170.109 159.728 1.00 163.40 351 GLU C CA 1
ATOM 7376 C C . GLU C 1 351 ? 113.992 170.245 158.863 1.00 164.56 351 GLU C C 1
ATOM 7377 O O . GLU C 1 351 ? 113.322 171.284 158.890 1.00 169.80 351 GLU C O 1
ATOM 7383 N N . ASN C 1 352 ? 113.663 169.210 158.088 1.00 160.33 352 ASN C N 1
ATOM 7384 C CA . ASN C 1 352 ? 112.435 169.233 157.297 1.00 160.55 352 ASN C CA 1
ATOM 7385 C C . ASN C 1 352 ? 111.186 169.229 158.171 1.00 165.04 352 ASN C C 1
ATOM 7386 O O . ASN C 1 352 ? 110.208 169.921 157.864 1.00 169.36 352 ASN C O 1
ATOM 7391 N N . ILE C 1 353 ? 111.191 168.454 159.257 1.00 163.97 353 ILE C N 1
ATOM 7392 C CA . ILE C 1 353 ? 110.072 168.486 160.198 1.00 163.67 353 ILE C CA 1
ATOM 7393 C C . ILE C 1 353 ? 109.949 169.861 160.845 1.00 173.04 353 ILE C C 1
ATOM 7394 O O . ILE C 1 353 ? 108.859 170.441 160.911 1.00 177.51 353 ILE C O 1
ATOM 7399 N N . LYS C 1 354 ? 111.067 170.399 161.341 1.00 176.08 354 LYS C N 1
ATOM 7400 C CA . LYS C 1 354 ? 111.061 171.736 161.930 1.00 180.70 354 LYS C CA 1
ATOM 7401 C C . LYS C 1 354 ? 110.597 172.797 160.938 1.00 179.75 354 LYS C C 1
ATOM 7402 O O . LYS C 1 354 ? 109.939 173.767 161.331 1.00 178.07 354 LYS C O 1
ATOM 7408 N N . SER C 1 355 ? 110.925 172.632 159.656 1.00 179.07 355 SER C N 1
ATOM 7409 C CA . SER C 1 355 ? 110.439 173.546 158.628 1.00 180.19 355 SER C CA 1
ATOM 7410 C C . SER C 1 355 ? 108.927 173.488 158.450 1.00 180.94 355 SER C C 1
ATOM 7411 O O . SER C 1 355 ? 108.334 174.466 157.983 1.00 178.51 355 SER C O 1
ATOM 7414 N N . ASN C 1 356 ? 108.290 172.372 158.809 1.00 182.33 356 ASN C N 1
ATOM 7415 C CA . ASN C 1 356 ? 106.866 172.184 158.574 1.00 182.39 356 ASN C CA 1
ATOM 7416 C C . ASN C 1 356 ? 106.025 172.115 159.840 1.00 183.52 356 ASN C C 1
ATOM 7417 O O . ASN C 1 356 ? 104.812 172.327 159.762 1.00 180.02 356 ASN C O 1
ATOM 7422 N N . GLY C 1 357 ? 106.624 171.829 160.993 1.00 185.96 357 GLY C N 1
ATOM 7423 C CA . GLY C 1 357 ? 105.843 171.467 162.160 1.00 188.23 357 GLY C CA 1
ATOM 7424 C C . GLY C 1 357 ? 106.569 171.627 163.480 1.00 193.95 357 GLY C C 1
ATOM 7425 O O . GLY C 1 357 ? 106.996 172.733 163.825 1.00 195.35 357 GLY C O 1
ATOM 7426 N N . GLN C 1 358 ? 106.698 170.534 164.231 1.00 199.67 358 GLN C N 1
ATOM 7427 C CA . GLN C 1 358 ? 107.267 170.599 165.572 1.00 204.78 358 GLN C CA 1
ATOM 7428 C C . GLN C 1 358 ? 108.691 171.140 165.540 1.00 205.50 358 GLN C C 1
ATOM 7429 O O . GLN C 1 358 ? 109.530 170.683 164.757 1.00 200.41 358 GLN C O 1
ATOM 7435 N N . GLY C 1 359 ? 108.956 172.121 166.400 1.00 206.11 359 GLY C N 1
ATOM 7436 C CA . GLY C 1 359 ? 110.181 172.894 166.359 1.00 203.82 359 GLY C CA 1
ATOM 7437 C C . GLY C 1 359 ? 111.406 172.187 166.902 1.00 208.70 359 GLY C C 1
ATOM 7438 O O . GLY C 1 359 ? 112.062 172.691 167.818 1.00 208.82 359 GLY C O 1
ATOM 7439 N N . ILE C 1 360 ? 111.729 171.019 166.349 1.00 210.40 360 ILE C N 1
ATOM 7440 C CA . ILE C 1 360 ? 112.946 170.311 166.726 1.00 211.23 360 ILE C CA 1
ATOM 7441 C C . ILE C 1 360 ? 114.109 170.957 165.985 1.00 211.58 360 ILE C C 1
ATOM 7442 O O . ILE C 1 360 ? 114.534 170.477 164.928 1.00 206.13 360 ILE C O 1
ATOM 7447 N N . ASP C 1 361 ? 114.604 172.066 166.527 1.00 212.69 361 ASP C N 1
ATOM 7448 C CA . ASP C 1 361 ? 115.652 172.837 165.872 1.00 211.86 361 ASP C CA 1
ATOM 7449 C C . ASP C 1 361 ? 116.887 171.972 165.635 1.00 212.77 361 ASP C C 1
ATOM 7450 O O . ASP C 1 361 ? 117.391 171.346 166.579 1.00 212.36 361 ASP C O 1
ATOM 7455 N N . PRO C 1 362 ? 117.404 171.907 164.399 1.00 210.28 362 PRO C N 1
ATOM 7456 C CA . PRO C 1 362 ? 118.553 171.065 164.056 1.00 207.71 362 PRO C CA 1
ATOM 7457 C C . PRO C 1 362 ? 119.870 171.621 164.593 1.00 206.04 362 PRO C C 1
ATOM 7458 O O . PRO C 1 362 ? 120.307 172.711 164.222 1.00 200.88 362 PRO C O 1
ATOM 7462 N N . ALA D 1 2 ? 121.407 131.931 113.797 1.00 113.74 2 ALA D N 1
ATOM 7463 C CA . ALA D 1 2 ? 121.673 133.033 114.714 1.00 115.51 2 ALA D CA 1
ATOM 7464 C C . ALA D 1 2 ? 120.377 133.573 115.310 1.00 115.39 2 ALA D C 1
ATOM 7465 O O . ALA D 1 2 ? 120.393 134.266 116.327 1.00 118.42 2 ALA D O 1
ATOM 7467 N N . ILE D 1 3 ? 119.259 133.261 114.650 1.00 109.14 3 ILE D N 1
ATOM 7468 C CA . ILE D 1 3 ? 117.951 133.708 115.126 1.00 107.26 3 ILE D CA 1
ATOM 7469 C C . ILE D 1 3 ? 117.694 133.214 116.545 1.00 113.46 3 ILE D C 1
ATOM 7470 O O . ILE D 1 3 ? 117.139 133.936 117.382 1.00 120.01 3 ILE D O 1
ATOM 7475 N N . ALA D 1 4 ? 118.111 131.982 116.841 1.00 109.94 4 ALA D N 1
ATOM 7476 C CA . ALA D 1 4 ? 117.956 131.428 118.182 1.00 110.88 4 ALA D CA 1
ATOM 7477 C C . ALA D 1 4 ? 118.814 132.154 119.215 1.00 116.37 4 ALA D C 1
ATOM 7478 O O . ALA D 1 4 ? 118.413 132.269 120.378 1.00 120.74 4 ALA D O 1
ATOM 7480 N N . HIS D 1 5 ? 119.988 132.643 118.816 1.00 115.57 5 HIS D N 1
ATOM 7481 C CA . HIS D 1 5 ? 120.793 133.484 119.699 1.00 113.36 5 HIS D CA 1
ATOM 7482 C C . HIS D 1 5 ? 120.123 134.825 119.972 1.00 116.15 5 HIS D C 1
ATOM 7483 O O . HIS D 1 5 ? 120.186 135.338 121.095 1.00 122.29 5 HIS D O 1
ATOM 7490 N N . LEU D 1 6 ? 119.488 135.414 118.958 1.00 115.29 6 LEU D N 1
ATOM 7491 C CA . LEU D 1 6 ? 118.733 136.645 119.170 1.00 114.01 6 LEU D CA 1
ATOM 7492 C C . LEU D 1 6 ? 117.606 136.455 120.180 1.00 116.37 6 LEU D C 1
ATOM 7493 O O . LEU D 1 6 ? 117.392 137.312 121.045 1.00 124.62 6 LEU D O 1
ATOM 7498 N N . ALA D 1 7 ? 116.868 135.347 120.086 1.00 111.70 7 ALA D N 1
ATOM 7499 C CA . ALA D 1 7 ? 115.824 135.072 121.071 1.00 113.97 7 ALA D CA 1
ATOM 7500 C C . ALA D 1 7 ? 116.399 134.886 122.471 1.00 119.83 7 ALA D C 1
ATOM 7501 O O . ALA D 1 7 ? 115.816 135.353 123.456 1.00 126.54 7 ALA D O 1
ATOM 7503 N N . THR D 1 8 ? 117.539 134.203 122.578 1.00 119.87 8 THR D N 1
ATOM 7504 C CA . THR D 1 8 ? 118.222 134.072 123.863 1.00 120.80 8 THR D CA 1
ATOM 7505 C C . THR D 1 8 ? 118.668 135.425 124.410 1.00 121.14 8 THR D C 1
ATOM 7506 O O . THR D 1 8 ? 118.544 135.691 125.611 1.00 125.72 8 THR D O 1
ATOM 7510 N N . GLU D 1 9 ? 119.180 136.294 123.540 1.00 120.04 9 GLU D N 1
ATOM 7511 C CA . GLU D 1 9 ? 119.695 137.594 123.958 1.00 121.99 9 GLU D CA 1
ATOM 7512 C C . GLU D 1 9 ? 118.596 138.596 124.299 1.00 122.71 9 GLU D C 1
ATOM 7513 O O . GLU D 1 9 ? 118.721 139.341 125.278 1.00 129.23 9 GLU D O 1
ATOM 7519 N N . TYR D 1 10 ? 117.519 138.637 123.519 1.00 120.85 10 TYR D N 1
ATOM 7520 C CA . TYR D 1 10 ? 116.516 139.686 123.650 1.00 121.86 10 TYR D CA 1
ATOM 7521 C C . TYR D 1 10 ? 115.194 139.251 124.268 1.00 124.13 10 TYR D C 1
ATOM 7522 O O . TYR D 1 10 ? 114.343 140.112 124.517 1.00 127.15 10 TYR D O 1
ATOM 7531 N N . VAL D 1 11 ? 114.985 137.962 124.525 1.00 123.98 11 VAL D N 1
ATOM 7532 C CA . VAL D 1 11 ? 113.720 137.527 125.107 1.00 124.65 11 VAL D CA 1
ATOM 7533 C C . VAL D 1 11 ? 113.957 136.709 126.369 1.00 126.91 11 VAL D C 1
ATOM 7534 O O . VAL D 1 11 ? 113.405 137.018 127.432 1.00 132.87 11 VAL D O 1
ATOM 7538 N N . PHE D 1 12 ? 114.774 135.668 126.271 1.00 123.69 12 PHE D N 1
ATOM 7539 C CA . PHE D 1 12 ? 114.953 134.728 127.369 1.00 124.02 12 PHE D CA 1
ATOM 7540 C C . PHE D 1 12 ? 116.028 135.152 128.362 1.00 131.79 12 PHE D C 1
ATOM 7541 O O . PHE D 1 12 ? 116.451 134.331 129.182 1.00 133.37 12 PHE D O 1
ATOM 7549 N N . SER D 1 13 ? 116.477 136.405 128.315 1.00 137.98 13 SER D N 1
ATOM 7550 C CA . SER D 1 13 ? 117.394 136.904 129.329 1.00 142.33 13 SER D CA 1
ATOM 7551 C C . SER D 1 13 ? 117.165 138.395 129.531 1.00 148.78 13 SER D C 1
ATOM 7552 O O . SER D 1 13 ? 116.693 139.097 128.633 1.00 145.97 13 SER D O 1
ATOM 7555 N N . ASP D 1 14 ? 117.509 138.865 130.726 1.00 158.06 14 ASP D N 1
ATOM 7556 C CA . ASP D 1 14 ? 117.285 140.248 131.119 1.00 165.34 14 ASP D CA 1
ATOM 7557 C C . ASP D 1 14 ? 118.426 141.142 130.647 1.00 169.41 14 ASP D C 1
ATOM 7558 O O . ASP D 1 14 ? 119.584 140.721 130.571 1.00 170.03 14 ASP D O 1
ATOM 7563 N N . PHE D 1 15 ? 118.089 142.389 130.328 1.00 168.71 15 PHE D N 1
ATOM 7564 C CA . PHE D 1 15 ? 119.063 143.339 129.803 1.00 163.33 15 PHE D CA 1
ATOM 7565 C C . PHE D 1 15 ? 118.597 144.746 130.171 1.00 163.17 15 PHE D C 1
ATOM 7566 O O . PHE D 1 15 ? 117.717 144.920 131.020 1.00 161.16 15 PHE D O 1
ATOM 7574 N N . LEU D 1 16 ? 119.196 145.754 129.536 1.00 161.16 16 LEU D N 1
ATOM 7575 C CA . LEU D 1 16 ? 118.965 147.159 129.894 1.00 159.25 16 LEU D CA 1
ATOM 7576 C C . LEU D 1 16 ? 119.290 147.404 131.365 1.00 158.47 16 LEU D C 1
ATOM 7577 O O . LEU D 1 16 ? 118.827 148.377 131.960 1.00 157.39 16 LEU D O 1
ATOM 7582 N N . GLY D 1 27 ? 118.828 145.318 146.585 1.00 168.68 27 GLY D N 1
ATOM 7583 C CA . GLY D 1 27 ? 118.638 146.749 146.676 1.00 158.61 27 GLY D CA 1
ATOM 7584 C C . GLY D 1 27 ? 117.175 147.138 146.605 1.00 154.07 27 GLY D C 1
ATOM 7585 O O . GLY D 1 27 ? 116.281 146.318 146.389 1.00 153.88 27 GLY D O 1
ATOM 7586 N N . LEU D 1 28 ? 116.928 148.431 146.796 1.00 143.71 28 LEU D N 1
ATOM 7587 C CA . LEU D 1 28 ? 115.578 148.955 146.665 1.00 138.00 28 LEU D CA 1
ATOM 7588 C C . LEU D 1 28 ? 115.105 148.876 145.218 1.00 139.23 28 LEU D C 1
ATOM 7589 O O . LEU D 1 28 ? 115.895 148.957 144.274 1.00 140.52 28 LEU D O 1
ATOM 7594 N N . ARG D 1 29 ? 113.795 148.713 145.051 1.00 137.15 29 ARG D N 1
ATOM 7595 C CA . ARG D 1 29 ? 113.136 148.921 143.764 1.00 131.09 29 ARG D CA 1
ATOM 7596 C C . ARG D 1 29 ? 112.850 150.407 143.585 1.00 129.47 29 ARG D C 1
ATOM 7597 O O . ARG D 1 29 ? 111.931 150.954 144.198 1.00 126.96 29 ARG D O 1
ATOM 7605 N N . LEU D 1 30 ? 113.642 151.066 142.743 1.00 127.45 30 LEU D N 1
ATOM 7606 C CA . LEU D 1 30 ? 113.500 152.492 142.490 1.00 124.15 30 LEU D CA 1
ATOM 7607 C C . LEU D 1 30 ? 112.733 152.792 141.210 1.00 120.00 30 LEU D C 1
ATOM 7608 O O . LEU D 1 30 ? 112.578 153.964 140.856 1.00 120.62 30 LEU D O 1
ATOM 7613 N N . GLU D 1 31 ? 112.252 151.766 140.511 1.00 119.56 31 GLU D N 1
ATOM 7614 C CA . GLU D 1 31 ? 111.281 151.922 139.439 1.00 119.69 31 GLU D CA 1
ATOM 7615 C C . GLU D 1 31 ? 110.133 150.950 139.657 1.00 117.33 31 GLU D C 1
ATOM 7616 O O . GLU D 1 31 ? 110.353 149.791 140.024 1.00 122.02 31 GLU D O 1
ATOM 7622 N N . LEU D 1 32 ? 108.911 151.425 139.437 1.00 109.50 32 LEU D N 1
ATOM 7623 C CA . LEU D 1 32 ? 107.744 150.567 139.574 1.00 105.87 32 LEU D CA 1
ATOM 7624 C C . LEU D 1 32 ? 107.748 149.475 138.510 1.00 110.46 32 LEU D C 1
ATOM 7625 O O . LEU D 1 32 ? 108.193 149.679 137.378 1.00 117.98 32 LEU D O 1
ATOM 7630 N N . ALA D 1 33 ? 107.257 148.296 138.901 1.00 104.56 33 ALA D N 1
ATOM 7631 C CA . ALA D 1 33 ? 107.360 147.111 138.054 1.00 104.64 33 ALA D CA 1
ATOM 7632 C C . ALA D 1 33 ? 106.700 147.314 136.695 1.00 104.35 33 ALA D C 1
ATOM 7633 O O . ALA D 1 33 ? 107.245 146.899 135.666 1.00 109.52 33 ALA D O 1
ATOM 7635 N N . VAL D 1 34 ? 105.522 147.941 136.671 1.00 99.63 34 VAL D N 1
ATOM 7636 C CA . VAL D 1 34 ? 104.835 148.184 135.404 1.00 99.14 34 VAL D CA 1
ATOM 7637 C C . VAL D 1 34 ? 105.632 149.137 134.522 1.00 102.08 34 VAL D C 1
ATOM 7638 O O . VAL D 1 34 ? 105.760 148.925 133.310 1.00 104.20 34 VAL D O 1
ATOM 7642 N N . ASP D 1 35 ? 106.183 150.199 135.113 1.00 104.76 35 ASP D N 1
ATOM 7643 C CA . ASP D 1 35 ? 106.954 151.165 134.336 1.00 101.93 35 ASP D CA 1
ATOM 7644 C C . ASP D 1 35 ? 108.232 150.550 133.777 1.00 99.28 35 ASP D C 1
ATOM 7645 O O . ASP D 1 35 ? 108.608 150.819 132.631 1.00 101.41 35 ASP D O 1
ATOM 7650 N N . LYS D 1 36 ? 108.914 149.729 134.576 1.00 96.03 36 LYS D N 1
ATOM 7651 C CA . LYS D 1 36 ? 110.080 148.995 134.093 1.00 97.96 36 LYS D CA 1
ATOM 7652 C C . LYS D 1 36 ? 109.719 148.006 132.989 1.00 99.82 36 LYS D C 1
ATOM 7653 O O . LYS D 1 36 ? 110.430 147.901 131.983 1.00 103.68 36 LYS D O 1
ATOM 7659 N N . MET D 1 37 ? 108.623 147.267 133.164 1.00 98.68 37 MET D N 1
ATOM 7660 C CA . MET D 1 37 ? 108.180 146.308 132.154 1.00 100.82 37 MET D CA 1
ATOM 7661 C C . MET D 1 37 ? 107.853 146.980 130.824 1.00 100.43 37 MET D C 1
ATOM 7662 O O . MET D 1 37 ? 108.279 146.514 129.761 1.00 102.02 37 MET D O 1
ATOM 7667 N N . VAL D 1 38 ? 107.082 148.068 130.860 1.00 97.67 38 VAL D N 1
ATOM 7668 C CA . VAL D 1 38 ? 106.781 148.820 129.642 1.00 90.91 38 VAL D CA 1
ATOM 7669 C C . VAL D 1 38 ? 108.056 149.306 128.960 1.00 89.67 38 VAL D C 1
ATOM 7670 O O . VAL D 1 38 ? 108.189 149.223 127.733 1.00 93.99 38 VAL D O 1
ATOM 7674 N N . THR D 1 39 ? 109.012 149.815 129.738 1.00 89.30 39 THR D N 1
ATOM 7675 C CA . THR D 1 39 ? 110.281 150.263 129.167 1.00 84.88 39 THR D CA 1
ATOM 7676 C C . THR D 1 39 ? 111.035 149.127 128.480 1.00 88.13 39 THR D C 1
ATOM 7677 O O . THR D 1 39 ? 111.586 149.313 127.389 1.00 94.13 39 THR D O 1
ATOM 7681 N N . CYS D 1 40 ? 111.076 147.947 129.103 1.00 88.66 40 CYS D N 1
ATOM 7682 C CA . CYS D 1 40 ? 111.767 146.808 128.499 1.00 91.82 40 CYS D CA 1
ATOM 7683 C C . CYS D 1 40 ? 111.142 146.390 127.172 1.00 90.49 40 CYS D C 1
ATOM 7684 O O . CYS D 1 40 ? 111.859 146.079 126.215 1.00 93.79 40 CYS D O 1
ATOM 7687 N N . ILE D 1 41 ? 109.811 146.369 127.092 1.00 91.81 41 ILE D N 1
ATOM 7688 C CA . ILE D 1 41 ? 109.153 146.050 125.826 1.00 87.88 41 ILE D CA 1
ATOM 7689 C C . ILE D 1 41 ? 109.388 147.152 124.799 1.00 84.37 41 ILE D C 1
ATOM 7690 O O . ILE D 1 41 ? 109.773 146.884 123.656 1.00 88.82 41 ILE D O 1
ATOM 7695 N N . ALA D 1 42 ? 109.145 148.404 125.188 1.00 82.61 42 ALA D N 1
ATOM 7696 C CA . ALA D 1 42 ? 109.211 149.516 124.244 1.00 76.57 42 ALA D CA 1
ATOM 7697 C C . ALA D 1 42 ? 110.606 149.686 123.653 1.00 81.14 42 ALA D C 1
ATOM 7698 O O . ALA D 1 42 ? 110.753 149.937 122.452 1.00 87.51 42 ALA D O 1
ATOM 7700 N N . VAL D 1 43 ? 111.641 149.575 124.484 1.00 80.12 43 VAL D N 1
ATOM 7701 C CA . VAL D 1 43 ? 113.016 149.684 124.006 1.00 73.81 43 VAL D CA 1
ATOM 7702 C C . VAL D 1 43 ? 113.508 148.381 123.382 1.00 78.83 43 VAL D C 1
ATOM 7703 O O . VAL D 1 43 ? 114.217 148.397 122.370 1.00 85.42 43 VAL D O 1
ATOM 7707 N N . GLY D 1 44 ? 113.137 147.238 123.956 1.00 82.95 44 GLY D N 1
ATOM 7708 C CA . GLY D 1 44 ? 113.702 145.976 123.502 1.00 82.02 44 GLY D CA 1
ATOM 7709 C C . GLY D 1 44 ? 113.180 145.499 122.158 1.00 81.48 44 GLY D C 1
ATOM 7710 O O . GLY D 1 44 ? 113.934 144.937 121.360 1.00 88.89 44 GLY D O 1
ATOM 7711 N N . LEU D 1 45 ? 111.890 145.699 121.892 1.00 76.92 45 LEU D N 1
ATOM 7712 C CA . LEU D 1 45 ? 111.294 145.162 120.668 1.00 74.68 45 LEU D CA 1
ATOM 7713 C C . LEU D 1 45 ? 111.911 145.703 119.381 1.00 78.40 45 LEU D C 1
ATOM 7714 O O . LEU D 1 45 ? 112.207 144.893 118.485 1.00 81.06 45 LEU D O 1
ATOM 7719 N N . PRO D 1 46 ? 112.112 147.017 119.198 1.00 77.30 46 PRO D N 1
ATOM 7720 C CA . PRO D 1 46 ? 112.804 147.478 117.978 1.00 74.30 46 PRO D CA 1
ATOM 7721 C C . PRO D 1 46 ? 114.165 146.843 117.754 1.00 78.30 46 PRO D C 1
ATOM 7722 O O . PRO D 1 46 ? 114.539 146.578 116.606 1.00 87.71 46 PRO D O 1
ATOM 7726 N N . LEU D 1 47 ? 114.917 146.584 118.823 1.00 74.50 47 LEU D N 1
ATOM 7727 C CA . LEU D 1 47 ? 116.255 146.021 118.677 1.00 71.29 47 LEU D CA 1
ATOM 7728 C C . LEU D 1 47 ? 116.208 144.574 118.202 1.00 75.55 47 LEU D C 1
ATOM 7729 O O . LEU D 1 47 ? 117.049 144.150 117.401 1.00 84.70 47 LEU D O 1
ATOM 7734 N N . LEU D 1 48 ? 115.237 143.803 118.690 1.00 75.20 48 LEU D N 1
ATOM 7735 C CA . LEU D 1 48 ? 114.972 142.476 118.143 1.00 79.85 48 LEU D CA 1
ATOM 7736 C C . LEU D 1 48 ? 114.573 142.539 116.672 1.00 78.71 48 LEU D C 1
ATOM 7737 O O . LEU D 1 48 ? 115.115 141.804 115.839 1.00 81.15 48 LEU D O 1
ATOM 7742 N N . LEU D 1 49 ? 113.619 143.408 116.336 1.00 74.17 49 LEU D N 1
ATOM 7743 C CA . LEU D 1 49 ? 113.118 143.482 114.966 1.00 69.77 49 LEU D CA 1
ATOM 7744 C C . LEU D 1 49 ? 114.185 143.949 113.978 1.00 70.99 49 LEU D C 1
ATOM 7745 O O . LEU D 1 49 ? 114.229 143.465 112.842 1.00 80.31 49 LEU D O 1
ATOM 7750 N N . ILE D 1 50 ? 115.045 144.887 114.378 1.00 70.08 50 ILE D N 1
ATOM 7751 C CA . ILE D 1 50 ? 116.211 145.215 113.557 1.00 67.49 50 ILE D CA 1
ATOM 7752 C C . ILE D 1 50 ? 117.073 143.979 113.327 1.00 74.30 50 ILE D C 1
ATOM 7753 O O . ILE D 1 50 ? 117.473 143.680 112.195 1.00 80.23 50 ILE D O 1
ATOM 7758 N N . SER D 1 51 ? 117.375 143.246 114.399 1.00 72.93 51 SER D N 1
ATOM 7759 C CA . SER D 1 51 ? 118.246 142.079 114.290 1.00 70.99 51 SER D CA 1
ATOM 7760 C C . SER D 1 51 ? 117.640 140.995 113.406 1.00 75.26 51 SER D C 1
ATOM 7761 O O . SER D 1 51 ? 118.353 140.339 112.639 1.00 82.11 51 SER D O 1
ATOM 7764 N N . LEU D 1 52 ? 116.325 140.790 113.501 1.00 72.43 52 LEU D N 1
ATOM 7765 C CA . LEU D 1 52 ? 115.655 139.819 112.640 1.00 72.84 52 LEU D CA 1
ATOM 7766 C C . LEU D 1 52 ? 115.622 140.259 111.181 1.00 76.12 52 LEU D C 1
ATOM 7767 O O . LEU D 1 52 ? 115.706 139.420 110.277 1.00 86.12 52 LEU D O 1
ATOM 7772 N N . ALA D 1 53 ? 115.491 141.563 110.925 1.00 73.51 53 ALA D N 1
ATOM 7773 C CA . ALA D 1 53 ? 115.396 142.041 109.547 1.00 69.28 53 ALA D CA 1
ATOM 7774 C C . ALA D 1 53 ? 116.643 141.731 108.726 1.00 76.76 53 ALA D C 1
ATOM 7775 O O . ALA D 1 53 ? 116.561 141.633 107.497 1.00 79.84 53 ALA D O 1
ATOM 7777 N N . PHE D 1 54 ? 117.797 141.573 109.372 1.00 75.01 54 PHE D N 1
ATOM 7778 C CA . PHE D 1 54 ? 119.041 141.262 108.674 1.00 74.06 54 PHE D CA 1
ATOM 7779 C C . PHE D 1 54 ? 119.605 139.893 109.037 1.00 80.06 54 PHE D C 1
ATOM 7780 O O . PHE D 1 54 ? 120.785 139.629 108.784 1.00 85.52 54 PHE D O 1
ATOM 7788 N N . ALA D 1 55 ? 118.797 139.024 109.637 1.00 81.45 55 ALA D N 1
ATOM 7789 C CA . ALA D 1 55 ? 119.229 137.658 109.899 1.00 82.50 55 ALA D CA 1
ATOM 7790 C C . ALA D 1 55 ? 119.609 136.952 108.602 1.00 94.28 55 ALA D C 1
ATOM 7791 O O . ALA D 1 55 ? 118.951 137.112 107.571 1.00 99.51 55 ALA D O 1
ATOM 7793 N N . GLN D 1 56 ? 120.691 136.170 108.663 1.00 97.00 56 GLN D N 1
ATOM 7794 C CA . GLN D 1 56 ? 121.185 135.472 107.479 1.00 98.18 56 GLN D CA 1
ATOM 7795 C C . GLN D 1 56 ? 120.194 134.429 106.985 1.00 97.13 56 GLN D C 1
ATOM 7796 O O . GLN D 1 56 ? 120.197 134.087 105.797 1.00 97.51 56 GLN D O 1
ATOM 7802 N N . GLU D 1 57 ? 119.349 133.911 107.878 1.00 96.93 57 GLU D N 1
ATOM 7803 C CA . GLU D 1 57 ? 118.284 133.002 107.469 1.00 91.88 57 GLU D CA 1
ATOM 7804 C C . GLU D 1 57 ? 117.343 133.649 106.463 1.00 92.38 57 GLU D C 1
ATOM 7805 O O . GLU D 1 57 ? 116.783 132.959 105.604 1.00 98.56 57 GLU D O 1
ATOM 7811 N N . ILE D 1 58 ? 117.158 134.964 106.552 1.00 93.81 58 ILE D N 1
ATOM 7812 C CA . ILE D 1 58 ? 116.204 135.670 105.716 1.00 88.50 58 ILE D CA 1
ATOM 7813 C C . ILE D 1 58 ? 116.883 136.575 104.687 1.00 89.70 58 ILE D C 1
ATOM 7814 O O . ILE D 1 58 ? 116.315 136.806 103.612 1.00 90.40 58 ILE D O 1
ATOM 7819 N N . SER D 1 59 ? 118.105 137.026 104.948 1.00 93.92 59 SER D N 1
ATOM 7820 C CA . SER D 1 59 ? 118.819 137.916 104.042 1.00 91.94 59 SER D CA 1
ATOM 7821 C C . SER D 1 59 ? 119.384 137.145 102.854 1.00 95.25 59 SER D C 1
ATOM 7822 O O . SER D 1 59 ? 119.763 135.976 102.967 1.00 98.83 59 SER D O 1
ATOM 7825 N N . ILE D 1 60 ? 119.438 137.815 101.706 1.00 96.34 60 ILE D N 1
ATOM 7826 C CA . ILE D 1 60 ? 120.067 137.268 100.512 1.00 92.06 60 ILE D CA 1
ATOM 7827 C C . ILE D 1 60 ? 121.359 138.018 100.168 1.00 101.99 60 ILE D C 1
ATOM 7828 O O . ILE D 1 60 ? 121.856 137.933 99.045 1.00 98.37 60 ILE D O 1
ATOM 7833 N N . GLY D 1 61 ? 121.932 138.724 101.139 1.00 107.41 61 GLY D N 1
ATOM 7834 C CA . GLY D 1 61 ? 123.281 139.235 101.032 1.00 113.03 61 GLY D CA 1
ATOM 7835 C C . GLY D 1 61 ? 123.450 140.630 100.465 1.00 114.20 61 GLY D C 1
ATOM 7836 O O . GLY D 1 61 ? 124.580 141.135 100.464 1.00 122.94 61 GLY D O 1
ATOM 7837 N N . THR D 1 62 ? 122.390 141.280 99.988 1.00 107.57 62 THR D N 1
ATOM 7838 C CA . THR D 1 62 ? 122.544 142.662 99.555 1.00 100.82 62 THR D CA 1
ATOM 7839 C C . THR D 1 62 ? 121.234 143.418 99.720 1.00 96.75 62 THR D C 1
ATOM 7840 O O . THR D 1 62 ? 120.148 142.835 99.663 1.00 103.71 62 THR D O 1
ATOM 7844 N N . GLN D 1 63 ? 121.355 144.728 99.954 1.00 89.63 63 GLN D N 1
ATOM 7845 C CA . GLN D 1 63 ? 120.178 145.567 100.139 1.00 84.10 63 GLN D CA 1
ATOM 7846 C C . GLN D 1 63 ? 119.559 146.010 98.820 1.00 78.04 63 GLN D C 1
ATOM 7847 O O . GLN D 1 63 ? 118.350 146.255 98.761 1.00 79.41 63 GLN D O 1
ATOM 7853 N N . ILE D 1 64 ? 120.359 146.118 97.762 1.00 71.94 64 ILE D N 1
ATOM 7854 C CA . ILE D 1 64 ? 119.906 146.652 96.482 1.00 72.95 64 ILE D CA 1
ATOM 7855 C C . ILE D 1 64 ? 120.513 145.826 95.356 1.00 75.01 64 ILE D C 1
ATOM 7856 O O . ILE D 1 64 ? 121.650 145.357 95.459 1.00 85.69 64 ILE D O 1
ATOM 7861 N N . SER D 1 65 ? 119.745 145.639 94.284 1.00 64.13 65 SER D N 1
ATOM 7862 C CA . SER D 1 65 ? 120.264 145.093 93.039 1.00 68.88 65 SER D CA 1
ATOM 7863 C C . SER D 1 65 ? 119.670 145.860 91.869 1.00 72.62 65 SER D C 1
ATOM 7864 O O . SER D 1 65 ? 118.480 146.183 91.870 1.00 77.72 65 SER D O 1
ATOM 7867 N N . CYS D 1 66 ? 120.504 146.148 90.873 1.00 66.65 66 CYS D N 1
ATOM 7868 C CA . CYS D 1 66 ? 120.080 146.833 89.660 1.00 65.41 66 CYS D CA 1
ATOM 7869 C C . CYS D 1 66 ? 120.395 145.956 88.456 1.00 67.24 66 CYS D C 1
ATOM 7870 O O . CYS D 1 66 ? 121.421 145.270 88.432 1.00 79.51 66 CYS D O 1
ATOM 7873 N N . PHE D 1 67 ? 119.515 145.979 87.457 1.00 64.20 67 PHE D N 1
ATOM 7874 C CA . PHE D 1 67 ? 119.700 145.178 86.247 1.00 62.92 67 PHE D CA 1
ATOM 7875 C C . PHE D 1 67 ? 120.584 145.940 85.266 1.00 71.99 67 PHE D C 1
ATOM 7876 O O . PHE D 1 67 ? 120.115 146.756 84.474 1.00 72.88 67 PHE D O 1
ATOM 7884 N N . SER D 1 68 ? 121.889 145.665 85.324 1.00 74.00 68 SER D N 1
ATOM 7885 C CA . SER D 1 68 ? 122.831 146.188 84.349 1.00 68.91 68 SER D CA 1
ATOM 7886 C C . SER D 1 68 ? 122.730 145.424 83.029 1.00 76.70 68 SER D C 1
ATOM 7887 O O . SER D 1 68 ? 122.338 144.255 83.011 1.00 85.76 68 SER D O 1
ATOM 7890 N N . PRO D 1 69 ? 123.067 146.063 81.911 1.00 76.65 69 PRO D N 1
ATOM 7891 C CA . PRO D 1 69 ? 123.011 145.370 80.623 1.00 76.09 69 PRO D CA 1
ATOM 7892 C C . PRO D 1 69 ? 124.105 144.319 80.492 1.00 82.82 69 PRO D C 1
ATOM 7893 O O . PRO D 1 69 ? 125.102 144.315 81.217 1.00 85.78 69 PRO D O 1
ATOM 7897 N N . SER D 1 70 ? 123.893 143.409 79.538 1.00 87.59 70 SER D N 1
ATOM 7898 C CA . SER D 1 70 ? 124.753 142.237 79.398 1.00 92.52 70 SER D CA 1
ATOM 7899 C C . SER D 1 70 ? 126.167 142.606 78.966 1.00 91.11 70 SER D C 1
ATOM 7900 O O . SER D 1 70 ? 127.111 141.858 79.242 1.00 89.38 70 SER D O 1
ATOM 7903 N N . SER D 1 71 ? 126.333 143.746 78.293 1.00 90.15 71 SER D N 1
ATOM 7904 C CA . SER D 1 71 ? 127.651 144.200 77.867 1.00 86.52 71 SER D CA 1
ATOM 7905 C C . SER D 1 71 ? 128.488 144.785 78.997 1.00 83.33 71 SER D C 1
ATOM 7906 O O . SER D 1 71 ? 129.710 144.885 78.850 1.00 85.60 71 SER D O 1
ATOM 7909 N N . PHE D 1 72 ? 127.875 145.178 80.110 1.00 77.77 72 PHE D N 1
ATOM 7910 C CA . PHE D 1 72 ? 128.648 145.700 81.229 1.00 74.95 72 PHE D CA 1
ATOM 7911 C C . PHE D 1 72 ? 129.522 144.618 81.848 1.00 78.30 72 PHE D C 1
ATOM 7912 O O . PHE D 1 72 ? 129.085 143.484 82.063 1.00 87.71 72 PHE D O 1
ATOM 7920 N N . SER D 1 73 ? 130.772 144.979 82.127 1.00 72.35 73 SER D N 1
ATOM 7921 C CA . SER D 1 73 ? 131.663 144.128 82.897 1.00 69.53 73 SER D CA 1
ATOM 7922 C C . SER D 1 73 ? 131.167 143.989 84.337 1.00 73.86 73 SER D C 1
ATOM 7923 O O . SER D 1 73 ? 130.277 144.709 84.796 1.00 77.18 73 SER D O 1
ATOM 7926 N N . TRP D 1 74 ? 131.759 143.026 85.045 1.00 74.09 74 TRP D N 1
ATOM 7927 C CA . TRP D 1 74 ? 131.385 142.763 86.431 1.00 74.83 74 TRP D CA 1
ATOM 7928 C C . TRP D 1 74 ? 131.593 143.988 87.318 1.00 76.81 74 TRP D C 1
ATOM 7929 O O . TRP D 1 74 ? 130.769 144.277 88.192 1.00 80.65 74 TRP D O 1
ATOM 7940 N N . ARG D 1 75 ? 132.684 144.725 87.101 1.00 76.73 75 ARG D N 1
ATOM 7941 C CA . ARG D 1 75 ? 132.945 145.931 87.883 1.00 77.61 75 ARG D CA 1
ATOM 7942 C C . ARG D 1 75 ? 132.059 147.106 87.483 1.00 75.31 75 ARG D C 1
ATOM 7943 O O . ARG D 1 75 ? 131.706 147.925 88.338 1.00 75.79 75 ARG D O 1
ATOM 7951 N N . GLN D 1 76 ? 131.694 147.216 86.205 1.00 69.04 76 GLN D N 1
ATOM 7952 C CA . GLN D 1 76 ? 130.711 148.218 85.800 1.00 66.60 76 GLN D CA 1
ATOM 7953 C C . GLN D 1 76 ? 129.348 147.987 86.444 1.00 71.40 76 GLN D C 1
ATOM 7954 O O . GLN D 1 76 ? 128.701 148.940 86.893 1.00 76.65 76 GLN D O 1
ATOM 7960 N N . ALA D 1 77 ? 128.887 146.737 86.493 1.00 68.96 77 ALA D N 1
ATOM 7961 C CA . ALA D 1 77 ? 127.633 146.441 87.180 1.00 63.60 77 ALA D CA 1
ATOM 7962 C C . ALA D 1 77 ? 127.727 146.683 88.683 1.00 68.67 77 ALA D C 1
ATOM 7963 O O . ALA D 1 77 ? 126.765 147.154 89.301 1.00 74.96 77 ALA D O 1
ATOM 7965 N N . ALA D 1 78 ? 128.872 146.367 89.290 1.00 68.14 78 ALA D N 1
ATOM 7966 C CA . ALA D 1 78 ? 129.102 146.711 90.692 1.00 68.83 78 ALA D CA 1
ATOM 7967 C C . ALA D 1 78 ? 129.094 148.216 90.942 1.00 70.27 78 ALA D C 1
ATOM 7968 O O . ALA D 1 78 ? 128.669 148.662 92.013 1.00 74.86 78 ALA D O 1
ATOM 7970 N N . PHE D 1 79 ? 129.556 149.009 89.976 1.00 68.42 79 PHE D N 1
ATOM 7971 C CA . PHE D 1 79 ? 129.456 150.464 90.081 1.00 66.70 79 PHE D CA 1
ATOM 7972 C C . PHE D 1 79 ? 128.008 150.943 90.095 1.00 69.75 79 PHE D C 1
ATOM 7973 O O . PHE D 1 79 ? 127.637 151.805 90.899 1.00 72.32 79 PHE D O 1
ATOM 7981 N N . VAL D 1 80 ? 127.178 150.408 89.199 1.00 68.74 80 VAL D N 1
ATOM 7982 C CA . VAL D 1 80 ? 125.771 150.806 89.140 1.00 65.36 80 VAL D CA 1
ATOM 7983 C C . VAL D 1 80 ? 125.069 150.558 90.471 1.00 68.13 80 VAL D C 1
ATOM 7984 O O . VAL D 1 80 ? 124.356 151.428 90.983 1.00 74.94 80 VAL D O 1
ATOM 7988 N N . ASP D 1 81 ? 125.251 149.372 91.052 1.00 69.35 81 ASP D N 1
ATOM 7989 C CA . ASP D 1 81 ? 124.631 149.085 92.344 1.00 67.28 81 ASP D CA 1
ATOM 7990 C C . ASP D 1 81 ? 125.109 150.047 93.428 1.00 72.24 81 ASP D C 1
ATOM 7991 O O . ASP D 1 81 ? 124.306 150.560 94.215 1.00 78.68 81 ASP D O 1
ATOM 7996 N N . SER D 1 82 ? 126.418 150.299 93.491 1.00 73.21 82 SER D N 1
ATOM 7997 C CA . SER D 1 82 ? 126.955 151.210 94.500 1.00 67.00 82 SER D CA 1
ATOM 7998 C C . SER D 1 82 ? 126.513 152.653 94.273 1.00 66.57 82 SER D C 1
ATOM 7999 O O . SER D 1 82 ? 126.185 153.361 95.231 1.00 70.88 82 SER D O 1
ATOM 8002 N N . TYR D 1 83 ? 126.509 153.110 93.020 1.00 64.26 83 TYR D N 1
ATOM 8003 C CA . TYR D 1 83 ? 126.057 154.466 92.717 1.00 64.58 83 TYR D CA 1
ATOM 8004 C C . TYR D 1 83 ? 124.589 154.671 93.071 1.00 72.42 83 TYR D C 1
ATOM 8005 O O . TYR D 1 83 ? 124.222 155.676 93.689 1.00 79.72 83 TYR D O 1
ATOM 8014 N N . CYS D 1 84 ? 123.734 153.728 92.681 1.00 71.06 84 CYS D N 1
ATOM 8015 C CA . CYS D 1 84 ? 122.303 153.871 92.930 1.00 63.61 84 CYS D CA 1
ATOM 8016 C C . CYS D 1 84 ? 121.950 153.765 94.408 1.00 67.02 84 CYS D C 1
ATOM 8017 O O . CYS D 1 84 ? 120.968 154.372 94.848 1.00 75.59 84 CYS D O 1
ATOM 8020 N N . TRP D 1 85 ? 122.718 153.002 95.187 1.00 64.47 85 TRP D N 1
ATOM 8021 C CA . TRP D 1 85 ? 122.557 153.042 96.637 1.00 61.24 85 TRP D CA 1
ATOM 8022 C C . TRP D 1 85 ? 122.831 154.436 97.192 1.00 67.95 85 TRP D C 1
ATOM 8023 O O . TRP D 1 85 ? 122.118 154.908 98.085 1.00 73.67 85 TRP D O 1
ATOM 8034 N N . ALA D 1 86 ? 123.861 155.110 96.677 1.00 67.58 86 ALA D N 1
ATOM 8035 C CA . ALA D 1 86 ? 124.096 156.505 97.041 1.00 65.86 86 ALA D CA 1
ATOM 8036 C C . ALA D 1 86 ? 123.051 157.438 96.436 1.00 73.74 86 ALA D C 1
ATOM 8037 O O . ALA D 1 86 ? 122.624 158.399 97.085 1.00 82.11 86 ALA D O 1
ATOM 8039 N N . ALA D 1 87 ? 122.630 157.173 95.197 1.00 72.72 87 ALA D N 1
ATOM 8040 C CA . ALA D 1 87 ? 121.687 158.054 94.512 1.00 76.98 87 ALA D CA 1
ATOM 8041 C C . ALA D 1 87 ? 120.310 158.088 95.161 1.00 79.42 87 ALA D C 1
ATOM 8042 O O . ALA D 1 87 ? 119.543 159.016 94.892 1.00 88.00 87 ALA D O 1
ATOM 8044 N N . VAL D 1 88 ? 119.985 157.103 96.002 1.00 76.11 88 VAL D N 1
ATOM 8045 C CA . VAL D 1 88 ? 118.726 157.092 96.748 1.00 78.24 88 VAL D CA 1
ATOM 8046 C C . VAL D 1 88 ? 118.494 158.401 97.496 1.00 82.06 88 VAL D C 1
ATOM 8047 O O . VAL D 1 88 ? 117.348 158.838 97.663 1.00 81.23 88 VAL D O 1
ATOM 8051 N N . GLN D 1 89 ? 119.564 159.065 97.924 1.00 82.60 89 GLN D N 1
ATOM 8052 C CA . GLN D 1 89 ? 119.456 160.363 98.574 1.00 78.56 89 GLN D CA 1
ATOM 8053 C C . GLN D 1 89 ? 119.409 161.543 97.612 1.00 86.99 89 GLN D C 1
ATOM 8054 O O . GLN D 1 89 ? 119.139 162.664 98.055 1.00 91.99 89 GLN D O 1
ATOM 8060 N N . GLN D 1 90 ? 119.659 161.336 96.323 1.00 87.94 90 GLN D N 1
ATOM 8061 C CA . GLN D 1 90 ? 120.064 162.412 95.419 1.00 90.31 90 GLN D CA 1
ATOM 8062 C C . GLN D 1 90 ? 118.995 162.635 94.351 1.00 100.12 90 GLN D C 1
ATOM 8063 O O . GLN D 1 90 ? 118.979 161.962 93.318 1.00 106.12 90 GLN D O 1
ATOM 8069 N N . LYS D 1 91 ? 118.094 163.585 94.630 1.00 105.37 91 LYS D N 1
ATOM 8070 C CA . LYS D 1 91 ? 116.861 163.752 93.862 1.00 117.54 91 LYS D CA 1
ATOM 8071 C C . LYS D 1 91 ? 117.122 163.925 92.370 1.00 118.54 91 LYS D C 1
ATOM 8072 O O . LYS D 1 91 ? 116.296 163.516 91.545 1.00 117.49 91 LYS D O 1
ATOM 8078 N N . SER D 1 92 ? 118.255 164.525 92.004 1.00 119.36 92 SER D N 1
ATOM 8079 C CA . SER D 1 92 ? 118.563 164.818 90.609 1.00 128.66 92 SER D CA 1
ATOM 8080 C C . SER D 1 92 ? 118.768 163.574 89.755 1.00 123.91 92 SER D C 1
ATOM 8081 O O . SER D 1 92 ? 118.833 163.698 88.527 1.00 122.50 92 SER D O 1
ATOM 8084 N N . SER D 1 93 ? 118.869 162.387 90.356 1.00 118.24 93 SER D N 1
ATOM 8085 C CA . SER D 1 93 ? 119.180 161.176 89.606 1.00 115.34 93 SER D CA 1
ATOM 8086 C C . SER D 1 93 ? 118.235 160.029 89.946 1.00 114.93 93 SER D C 1
ATOM 8087 O O . SER D 1 93 ? 118.597 158.862 89.765 1.00 111.92 93 SER D O 1
ATOM 8090 N N . LEU D 1 94 ? 117.035 160.331 90.436 1.00 113.92 94 LEU D N 1
ATOM 8091 C CA . LEU D 1 94 ? 116.041 159.320 90.762 1.00 113.17 94 LEU D CA 1
ATOM 8092 C C . LEU D 1 94 ? 114.751 159.560 89.992 1.00 118.28 94 LEU D C 1
ATOM 8093 O O . LEU D 1 94 ? 114.429 160.692 89.618 1.00 119.86 94 LEU D O 1
ATOM 8098 N N . GLN D 1 95 ? 114.018 158.474 89.756 1.00 119.87 95 GLN D N 1
ATOM 8099 C CA . GLN D 1 95 ? 112.628 158.554 89.337 1.00 121.36 95 GLN D CA 1
ATOM 8100 C C . GLN D 1 95 ? 111.892 157.355 89.918 1.00 120.73 95 GLN D C 1
ATOM 8101 O O . GLN D 1 95 ? 112.470 156.277 90.080 1.00 115.45 95 GLN D O 1
ATOM 8107 N N . SER D 1 96 ? 110.612 157.547 90.227 1.00 133.48 96 SER D N 1
ATOM 8108 C CA . SER D 1 96 ? 109.824 156.500 90.863 1.00 137.59 96 SER D CA 1
ATOM 8109 C C . SER D 1 96 ? 108.346 156.764 90.611 1.00 146.72 96 SER D C 1
ATOM 8110 O O . SER D 1 96 ? 107.955 157.835 90.140 1.00 143.68 96 SER D O 1
ATOM 8113 N N . GLU D 1 97 ? 107.525 155.761 90.935 1.00 150.68 97 GLU D N 1
ATOM 8114 C CA . GLU D 1 97 ? 106.076 155.898 90.847 1.00 148.00 97 GLU D CA 1
ATOM 8115 C C . GLU D 1 97 ? 105.522 156.935 91.815 1.00 148.41 97 GLU D C 1
ATOM 8116 O O . GLU D 1 97 ? 104.369 157.353 91.657 1.00 144.34 97 GLU D O 1
ATOM 8122 N N . SER D 1 98 ? 106.306 157.356 92.803 1.00 151.52 98 SER D N 1
ATOM 8123 C CA . SER D 1 98 ? 105.903 158.375 93.763 1.00 150.22 98 SER D CA 1
ATOM 8124 C C . SER D 1 98 ? 107.113 159.266 94.021 1.00 148.15 98 SER D C 1
ATOM 8125 O O . SER D 1 98 ? 108.096 159.240 93.274 1.00 144.10 98 SER D O 1
ATOM 8128 N N . GLY D 1 99 ? 107.043 160.067 95.079 1.00 142.81 99 GLY D N 1
ATOM 8129 C CA . GLY D 1 99 ? 108.167 160.893 95.460 1.00 130.59 99 GLY D CA 1
ATOM 8130 C C . GLY D 1 99 ? 109.363 160.067 95.903 1.00 126.01 99 GLY D C 1
ATOM 8131 O O . GLY D 1 99 ? 109.345 158.836 95.940 1.00 126.57 99 GLY D O 1
ATOM 8132 N N . ASN D 1 100 ? 110.431 160.779 96.259 1.00 119.68 100 ASN D N 1
ATOM 8133 C CA . ASN D 1 100 ? 111.644 160.124 96.726 1.00 108.42 100 ASN D CA 1
ATOM 8134 C C . ASN D 1 100 ? 111.578 159.727 98.195 1.00 104.18 100 ASN D C 1
ATOM 8135 O O . ASN D 1 100 ? 112.415 158.938 98.644 1.00 101.89 100 ASN D O 1
ATOM 8140 N N . LEU D 1 101 ? 110.620 160.270 98.947 1.00 106.09 101 LEU D N 1
ATOM 8141 C CA . LEU D 1 101 ? 110.506 159.993 100.380 1.00 96.91 101 LEU D CA 1
ATOM 8142 C C . LEU D 1 101 ? 110.488 158.506 100.724 1.00 90.42 101 LEU D C 1
ATOM 8143 O O . LEU D 1 101 ? 111.234 158.104 101.631 1.00 92.88 101 LEU D O 1
ATOM 8148 N N . PRO D 1 102 ? 109.668 157.653 100.089 1.00 85.48 102 PRO D N 1
ATOM 8149 C CA . PRO D 1 102 ? 109.724 156.214 100.407 1.00 81.11 102 PRO D CA 1
ATOM 8150 C C . PRO D 1 102 ? 111.112 155.600 100.309 1.00 80.45 102 PRO D C 1
ATOM 8151 O O . PRO D 1 102 ? 111.464 154.747 101.132 1.00 83.11 102 PRO D O 1
ATOM 8155 N N . LEU D 1 103 ? 111.913 156.018 99.328 1.00 74.88 103 LEU D N 1
ATOM 8156 C CA . LEU D 1 103 ? 113.238 155.435 99.141 1.00 70.71 103 LEU D CA 1
ATOM 8157 C C . LEU D 1 103 ? 114.167 155.760 100.305 1.00 76.28 103 LEU D C 1
ATOM 8158 O O . LEU D 1 103 ? 114.978 154.921 100.711 1.00 84.03 103 LEU D O 1
ATOM 8163 N N . TRP D 1 104 ? 114.067 156.973 100.849 1.00 74.45 104 TRP D N 1
ATOM 8164 C CA . TRP D 1 104 ? 114.803 157.321 102.061 1.00 73.28 104 TRP D CA 1
ATOM 8165 C C . TRP D 1 104 ? 114.378 156.465 103.249 1.00 71.03 104 TRP D C 1
ATOM 8166 O O . TRP D 1 104 ? 115.220 155.963 104.003 1.00 71.17 104 TRP D O 1
ATOM 8177 N N . LEU D 1 105 ? 113.068 156.292 103.433 1.00 72.08 105 LEU D N 1
ATOM 8178 C CA . LEU D 1 105 ? 112.560 155.479 104.534 1.00 71.89 105 LEU D CA 1
ATOM 8179 C C . LEU D 1 105 ? 112.956 154.016 104.396 1.00 71.77 105 LEU D C 1
ATOM 8180 O O . LEU D 1 105 ? 113.306 153.363 105.386 1.00 76.69 105 LEU D O 1
ATOM 8185 N N . HIS D 1 106 ? 112.907 153.484 103.176 1.00 67.36 106 HIS D N 1
ATOM 8186 C CA . HIS D 1 106 ? 113.356 152.117 102.936 1.00 66.89 106 HIS D CA 1
ATOM 8187 C C . HIS D 1 106 ? 114.840 151.932 103.237 1.00 72.64 106 HIS D C 1
ATOM 8188 O O . HIS D 1 106 ? 115.240 150.909 103.803 1.00 79.20 106 HIS D O 1
ATOM 8195 N N . LYS D 1 107 ? 115.673 152.903 102.863 1.00 70.91 107 LYS D N 1
ATOM 8196 C CA . LYS D 1 107 ? 117.094 152.825 103.191 1.00 66.62 107 LYS D CA 1
ATOM 8197 C C . LYS D 1 107 ? 117.357 152.939 104.691 1.00 70.62 107 LYS D C 1
ATOM 8198 O O . LYS D 1 107 ? 118.114 152.142 105.256 1.00 78.15 107 LYS D O 1
ATOM 8204 N N . PHE D 1 108 ? 116.744 153.916 105.357 1.00 67.54 108 PHE D N 1
ATOM 8205 C CA . PHE D 1 108 ? 117.068 154.228 106.745 1.00 65.32 108 PHE D CA 1
ATOM 8206 C C . PHE D 1 108 ? 116.159 153.570 107.777 1.00 72.79 108 PHE D C 1
ATOM 8207 O O . PHE D 1 108 ? 116.222 153.940 108.954 1.00 78.24 108 PHE D O 1
ATOM 8215 N N . PHE D 1 109 ? 115.303 152.637 107.371 1.00 71.01 109 PHE D N 1
ATOM 8216 C CA . PHE D 1 109 ? 114.468 151.870 108.294 1.00 70.94 109 PHE D CA 1
ATOM 8217 C C . PHE D 1 109 ? 115.225 151.358 109.525 1.00 75.78 109 PHE D C 1
ATOM 8218 O O . PHE D 1 109 ? 114.704 151.470 110.641 1.00 77.61 109 PHE D O 1
ATOM 8226 N N . PRO D 1 110 ? 116.436 150.793 109.385 1.00 73.40 110 PRO D N 1
ATOM 8227 C CA . PRO D 1 110 ? 117.179 150.372 110.591 1.00 71.56 110 PRO D CA 1
ATOM 8228 C C . PRO D 1 110 ? 117.517 151.497 111.558 1.00 78.10 110 PRO D C 1
ATOM 8229 O O . PRO D 1 110 ? 117.421 151.305 112.776 1.00 87.26 110 PRO D O 1
ATOM 8233 N N . TYR D 1 111 ? 117.917 152.665 111.054 1.00 73.53 111 TYR D N 1
ATOM 8234 C CA . TYR D 1 111 ? 118.215 153.801 111.924 1.00 73.73 111 TYR D CA 1
ATOM 8235 C C . TYR D 1 111 ? 116.962 154.374 112.577 1.00 79.25 111 TYR D C 1
ATOM 8236 O O . TYR D 1 111 ? 117.008 154.826 113.726 1.00 84.01 111 TYR D O 1
ATOM 8245 N N . ILE D 1 112 ? 115.837 154.370 111.863 1.00 75.18 112 ILE D N 1
ATOM 8246 C CA . ILE D 1 112 ? 114.594 154.892 112.423 1.00 70.37 112 ILE D CA 1
ATOM 8247 C C . ILE D 1 112 ? 114.107 154.051 113.601 1.00 76.52 112 ILE D C 1
ATOM 8248 O O . ILE D 1 112 ? 113.689 154.596 114.629 1.00 80.24 112 ILE D O 1
ATOM 8253 N N . LEU D 1 113 ? 114.157 152.723 113.486 1.00 76.11 113 LEU D N 1
ATOM 8254 C CA . LEU D 1 113 ? 113.822 151.879 114.633 1.00 73.55 113 LEU D CA 1
ATOM 8255 C C . LEU D 1 113 ? 114.805 152.059 115.784 1.00 74.23 113 LEU D C 1
ATOM 8256 O O . LEU D 1 113 ? 114.405 152.058 116.954 1.00 85.63 113 LEU D O 1
ATOM 8261 N N . LEU D 1 114 ? 116.095 152.200 115.477 1.00 70.59 114 LEU D N 1
ATOM 8262 C CA . LEU D 1 114 ? 117.082 152.487 116.514 1.00 74.50 114 LEU D CA 1
ATOM 8263 C C . LEU D 1 114 ? 116.790 153.804 117.225 1.00 77.26 114 LEU D C 1
ATOM 8264 O O . LEU D 1 114 ? 116.922 153.899 118.451 1.00 81.69 114 LEU D O 1
ATOM 8269 N N . LEU D 1 115 ? 116.401 154.832 116.469 1.00 74.78 115 LEU D N 1
ATOM 8270 C CA . LEU D 1 115 ? 116.053 156.122 117.058 1.00 75.51 115 LEU D CA 1
ATOM 8271 C C . LEU D 1 115 ? 114.893 156.019 118.046 1.00 78.78 115 LEU D C 1
ATOM 8272 O O . LEU D 1 115 ? 114.940 156.618 119.126 1.00 86.80 115 LEU D O 1
ATOM 8277 N N . PHE D 1 116 ? 113.844 155.269 117.700 1.00 77.71 116 PHE D N 1
ATOM 8278 C CA . PHE D 1 116 ? 112.749 155.053 118.646 1.00 77.07 116 PHE D CA 1
ATOM 8279 C C . PHE D 1 116 ? 113.209 154.323 119.903 1.00 76.94 116 PHE D C 1
ATOM 8280 O O . PHE D 1 116 ? 112.812 154.687 121.015 1.00 82.04 116 PHE D O 1
ATOM 8288 N N . ALA D 1 117 ? 114.030 153.283 119.749 1.00 73.80 117 ALA D N 1
ATOM 8289 C CA . ALA D 1 117 ? 114.555 152.573 120.912 1.00 72.77 117 ALA D CA 1
ATOM 8290 C C . ALA D 1 117 ? 115.306 153.507 121.855 1.00 80.00 117 ALA D C 1
ATOM 8291 O O . ALA D 1 117 ? 115.130 153.442 123.077 1.00 92.21 117 ALA D O 1
ATOM 8293 N N . ILE D 1 118 ? 116.151 154.379 121.306 1.00 77.15 118 ILE D N 1
ATOM 8294 C CA . ILE D 1 118 ? 116.885 155.340 122.126 1.00 77.48 118 ILE D CA 1
ATOM 8295 C C . ILE D 1 118 ? 115.944 156.345 122.785 1.00 78.96 118 ILE D C 1
ATOM 8296 O O . ILE D 1 118 ? 116.007 156.568 123.999 1.00 88.80 118 ILE D O 1
ATOM 8301 N N . LEU D 1 119 ? 115.063 156.970 122.000 1.00 75.13 119 LEU D N 1
ATOM 8302 C CA . LEU D 1 119 ? 114.170 157.987 122.553 1.00 75.99 119 LEU D CA 1
ATOM 8303 C C . LEU D 1 119 ? 113.255 157.438 123.643 1.00 81.32 119 LEU D C 1
ATOM 8304 O O . LEU D 1 119 ? 112.849 158.185 124.539 1.00 89.23 119 LEU D O 1
ATOM 8309 N N . LEU D 1 120 ? 112.908 156.154 123.584 1.00 81.00 120 LEU D N 1
ATOM 8310 C CA . LEU D 1 120 ? 112.113 155.534 124.638 1.00 78.49 120 LEU D CA 1
ATOM 8311 C C . LEU D 1 120 ? 112.926 155.161 125.872 1.00 83.50 120 LEU D C 1
ATOM 8312 O O . LEU D 1 120 ? 112.345 154.979 126.947 1.00 91.23 120 LEU D O 1
ATOM 8317 N N . TYR D 1 121 ? 114.247 155.047 125.745 1.00 81.22 121 TYR D N 1
ATOM 8318 C CA . TYR D 1 121 ? 115.103 154.791 126.899 1.00 83.47 121 TYR D CA 1
ATOM 8319 C C . TYR D 1 121 ? 115.430 156.054 127.689 1.00 89.77 121 TYR D C 1
ATOM 8320 O O . TYR D 1 121 ? 115.602 155.981 128.910 1.00 99.20 121 TYR D O 1
ATOM 8329 N N . LEU D 1 122 ? 115.527 157.202 127.020 1.00 84.77 122 LEU D N 1
ATOM 8330 C CA . LEU D 1 122 ? 115.928 158.435 127.697 1.00 86.52 122 LEU D CA 1
ATOM 8331 C C . LEU D 1 122 ? 115.055 158.834 128.886 1.00 92.93 122 LEU D C 1
ATOM 8332 O O . LEU D 1 122 ? 115.619 159.310 129.887 1.00 99.07 122 LEU D O 1
ATOM 8337 N N . PRO D 1 123 ? 113.722 158.693 128.861 1.00 92.51 123 PRO D N 1
ATOM 8338 C CA . PRO D 1 123 ? 112.947 158.957 130.089 1.00 91.35 123 PRO D CA 1
ATOM 8339 C C . PRO D 1 123 ? 113.343 158.105 131.284 1.00 94.25 123 PRO D C 1
ATOM 8340 O O . PRO D 1 123 ? 113.397 158.618 132.409 1.00 101.11 123 PRO D O 1
ATOM 8344 N N . ALA D 1 124 ? 113.616 156.817 131.080 1.00 91.87 124 ALA D N 1
ATOM 8345 C CA . ALA D 1 124 ? 114.076 155.972 132.178 1.00 93.96 124 ALA D CA 1
ATOM 8346 C C . ALA D 1 124 ? 115.459 156.388 132.665 1.00 99.84 124 ALA D C 1
ATOM 8347 O O . ALA D 1 124 ? 115.710 156.432 133.875 1.00 109.86 124 ALA D O 1
ATOM 8349 N N . LEU D 1 125 ? 116.368 156.686 131.737 1.00 94.44 125 LEU D N 1
ATOM 8350 C CA . LEU D 1 125 ? 117.695 157.175 132.099 1.00 96.51 125 LEU D CA 1
ATOM 8351 C C . LEU D 1 125 ? 117.631 158.482 132.885 1.00 98.06 125 LEU D C 1
ATOM 8352 O O . LEU D 1 125 ? 118.390 158.675 133.842 1.00 104.77 125 LEU D O 1
ATOM 8357 N N . PHE D 1 126 ? 116.736 159.393 132.498 1.00 94.39 126 PHE D N 1
ATOM 8358 C CA . PHE D 1 126 ? 116.552 160.627 133.259 1.00 95.96 126 PHE D CA 1
ATOM 8359 C C . PHE D 1 126 ? 116.028 160.371 134.669 1.00 101.98 126 PHE D C 1
ATOM 8360 O O . PHE D 1 126 ? 116.485 161.006 135.627 1.00 108.55 126 PHE D O 1
ATOM 8368 N N . TRP D 1 127 ? 115.061 159.465 134.823 1.00 99.30 127 TRP D N 1
ATOM 8369 C CA . TRP D 1 127 ? 114.585 159.117 136.160 1.00 91.01 127 TRP D CA 1
ATOM 8370 C C . TRP D 1 127 ? 115.709 158.548 137.020 1.00 93.59 127 TRP D C 1
ATOM 8371 O O . TRP D 1 127 ? 115.864 158.921 138.189 1.00 100.99 127 TRP D O 1
ATOM 8382 N N . ARG D 1 128 ? 116.502 157.637 136.455 1.00 92.15 128 ARG D N 1
ATOM 8383 C CA . ARG D 1 128 ? 117.658 157.092 137.160 1.00 93.75 128 ARG D CA 1
ATOM 8384 C C . ARG D 1 128 ? 118.689 158.162 137.505 1.00 100.11 128 ARG D C 1
ATOM 8385 O O . ARG D 1 128 ? 119.401 158.036 138.507 1.00 108.67 128 ARG D O 1
ATOM 8393 N N . PHE D 1 129 ? 118.786 159.213 136.692 1.00 102.53 129 PHE D N 1
ATOM 8394 C CA . PHE D 1 129 ? 119.741 160.290 136.943 1.00 105.14 129 PHE D CA 1
ATOM 8395 C C . PHE D 1 129 ? 119.214 161.335 137.924 1.00 105.95 129 PHE D C 1
ATOM 8396 O O . PHE D 1 129 ? 119.934 161.749 138.839 1.00 109.69 129 PHE D O 1
ATOM 8404 N N . SER D 1 130 ? 117.966 161.774 137.759 1.00 103.67 130 SER D N 1
ATOM 8405 C CA . SER D 1 130 ? 117.490 162.991 138.406 1.00 105.92 130 SER D CA 1
ATOM 8406 C C . SER D 1 130 ? 116.572 162.769 139.600 1.00 111.69 130 SER D C 1
ATOM 8407 O O . SER D 1 130 ? 116.380 163.704 140.383 1.00 119.30 130 SER D O 1
ATOM 8410 N N . ALA D 1 131 ? 116.012 161.589 139.764 1.00 107.74 131 ALA D N 1
ATOM 8411 C CA . ALA D 1 131 ? 115.025 161.355 140.814 1.00 102.17 131 ALA D CA 1
ATOM 8412 C C . ALA D 1 131 ? 115.370 160.179 141.713 1.00 102.33 131 ALA D C 1
ATOM 8413 O O . ALA D 1 131 ? 115.209 160.282 142.932 1.00 111.96 131 ALA D O 1
ATOM 8415 N N . ALA D 1 132 ? 115.825 159.065 141.143 1.00 101.56 132 ALA D N 1
ATOM 8416 C CA . ALA D 1 132 ? 116.143 157.883 141.941 1.00 106.78 132 ALA D CA 1
ATOM 8417 C C . ALA D 1 132 ? 117.131 158.123 143.082 1.00 114.78 132 ALA D C 1
ATOM 8418 O O . ALA D 1 132 ? 116.945 157.511 144.148 1.00 122.68 132 ALA D O 1
ATOM 8420 N N . PRO D 1 133 ? 118.176 158.953 142.952 1.00 113.32 133 PRO D N 1
ATOM 8421 C CA . PRO D 1 133 ? 119.067 159.161 144.113 1.00 116.73 133 PRO D CA 1
ATOM 8422 C C . PRO D 1 133 ? 118.372 159.748 145.332 1.00 116.36 133 PRO D C 1
ATOM 8423 O O . PRO D 1 133 ? 118.585 159.264 146.451 1.00 116.02 133 PRO D O 1
ATOM 8427 N N . HIS D 1 134 ? 117.550 160.784 145.153 1.00 116.19 134 HIS D N 1
ATOM 8428 C CA . HIS D 1 134 ? 116.826 161.360 146.283 1.00 118.84 134 HIS D CA 1
ATOM 8429 C C . HIS D 1 134 ? 115.843 160.360 146.881 1.00 119.47 134 HIS D C 1
ATOM 8430 O O . HIS D 1 134 ? 115.796 160.169 148.101 1.00 124.66 134 HIS D O 1
ATOM 8437 N N . LEU D 1 135 ? 115.036 159.726 146.028 1.00 115.33 135 LEU D N 1
ATOM 8438 C CA . LEU D 1 135 ? 114.080 158.718 146.479 1.00 113.39 135 LEU D CA 1
ATOM 8439 C C . LEU D 1 135 ? 114.751 157.568 147.227 1.00 114.91 135 LEU D C 1
ATOM 8440 O O . LEU D 1 135 ? 114.226 157.093 148.241 1.00 120.81 135 LEU D O 1
ATOM 8445 N N . CYS D 1 136 ? 115.902 157.102 146.740 1.00 112.54 136 CYS D N 1
ATOM 8446 C CA . CYS D 1 136 ? 116.633 156.033 147.420 1.00 116.22 136 CYS D CA 1
ATOM 8447 C C . CYS D 1 136 ? 117.019 156.415 148.846 1.00 121.89 136 CYS D C 1
ATOM 8448 O O . CYS D 1 136 ? 116.824 155.632 149.783 1.00 126.12 136 CYS D O 1
ATOM 8451 N N . SER D 1 137 ? 117.581 157.611 149.029 1.00 121.84 137 SER D N 1
ATOM 8452 C CA . SER D 1 137 ? 117.966 158.062 150.365 1.00 122.12 137 SER D CA 1
ATOM 8453 C C . SER D 1 137 ? 116.771 158.164 151.310 1.00 122.10 137 SER D C 1
ATOM 8454 O O . SER D 1 137 ? 116.895 157.883 152.508 1.00 124.14 137 SER D O 1
ATOM 8457 N N . ASP D 1 138 ? 115.606 158.557 150.794 1.00 120.84 138 ASP D N 1
ATOM 8458 C CA . ASP D 1 138 ? 114.405 158.612 151.624 1.00 118.87 138 ASP D CA 1
ATOM 8459 C C . ASP D 1 138 ? 113.866 157.224 151.959 1.00 118.87 138 ASP D C 1
ATOM 8460 O O . ASP D 1 138 ? 113.543 156.940 153.118 1.00 125.39 138 ASP D O 1
ATOM 8465 N N . LEU D 1 139 ? 113.753 156.345 150.961 1.00 116.92 139 LEU D N 1
ATOM 8466 C CA . LEU D 1 139 ? 113.235 155.002 151.217 1.00 119.31 139 LEU D CA 1
ATOM 8467 C C . LEU D 1 139 ? 114.124 154.212 152.174 1.00 122.06 139 LEU D C 1
ATOM 8468 O O . LEU D 1 139 ? 113.621 153.449 153.006 1.00 125.62 139 LEU D O 1
ATOM 8473 N N . LYS D 1 140 ? 115.445 154.370 152.065 1.00 119.88 140 LYS D N 1
ATOM 8474 C CA . LYS D 1 140 ? 116.352 153.760 153.036 1.00 119.26 140 LYS D CA 1
ATOM 8475 C C . LYS D 1 140 ? 116.044 154.206 154.462 1.00 122.90 140 LYS D C 1
ATOM 8476 O O . LYS D 1 140 ? 116.026 153.386 155.388 1.00 126.70 140 LYS D O 1
ATOM 8482 N N . PHE D 1 141 ? 115.801 155.501 154.658 1.00 118.92 141 PHE D N 1
ATOM 8483 C CA . PHE D 1 141 ? 115.436 156.012 155.976 1.00 115.86 141 PHE D CA 1
ATOM 8484 C C . PHE D 1 141 ? 114.060 155.524 156.420 1.00 121.94 141 PHE D C 1
ATOM 8485 O O . PHE D 1 141 ? 113.917 154.952 157.506 1.00 129.69 141 PHE D O 1
ATOM 8493 N N . ILE D 1 142 ? 113.036 155.747 155.595 1.00 119.11 142 ILE D N 1
ATOM 8494 C CA . ILE D 1 142 ? 111.657 155.480 156.003 1.00 118.00 142 ILE D CA 1
ATOM 8495 C C . ILE D 1 142 ? 111.445 154.007 156.343 1.00 123.30 142 ILE D C 1
ATOM 8496 O O . ILE D 1 142 ? 110.790 153.677 157.339 1.00 131.18 142 ILE D O 1
ATOM 8501 N N . MET D 1 143 ? 111.996 153.102 155.535 1.00 120.56 143 MET D N 1
ATOM 8502 C CA . MET D 1 143 ? 111.800 151.673 155.775 1.00 127.92 143 MET D CA 1
ATOM 8503 C C . MET D 1 143 ? 112.442 151.200 157.076 1.00 132.32 143 MET D C 1
ATOM 8504 O O . MET D 1 143 ? 111.848 150.399 157.806 1.00 136.63 143 MET D O 1
ATOM 8509 N N . GLU D 1 144 ? 113.652 151.669 157.384 1.00 130.76 144 GLU D N 1
ATOM 8510 C CA . GLU D 1 144 ? 114.311 151.247 158.619 1.00 132.14 144 GLU D CA 1
ATOM 8511 C C . GLU D 1 144 ? 113.614 151.771 159.870 1.00 130.75 144 GLU D C 1
ATOM 8512 O O . GLU D 1 144 ? 113.606 151.089 160.901 1.00 136.13 144 GLU D O 1
ATOM 8518 N N . GLU D 1 145 ? 113.026 152.964 159.807 1.00 127.28 145 GLU D N 1
ATOM 8519 C CA . GLU D 1 145 ? 112.224 153.469 160.917 1.00 131.93 145 GLU D CA 1
ATOM 8520 C C . GLU D 1 145 ? 110.843 152.826 161.006 1.00 130.99 145 GLU D C 1
ATOM 8521 O O . GLU D 1 145 ? 110.329 152.632 162.114 1.00 135.15 145 GLU D O 1
ATOM 8527 N N . LEU D 1 146 ? 110.229 152.496 159.869 1.00 128.91 146 LEU D N 1
ATOM 8528 C CA . LEU D 1 146 ? 108.994 151.713 159.881 1.00 128.48 146 LEU D CA 1
ATOM 8529 C C . LEU D 1 146 ? 109.199 150.327 160.483 1.00 132.73 146 LEU D C 1
ATOM 8530 O O . LEU D 1 146 ? 108.324 149.818 161.195 1.00 136.01 146 LEU D O 1
ATOM 8535 N N . ASP D 1 147 ? 110.339 149.696 160.202 1.00 132.24 147 ASP D N 1
ATOM 8536 C CA . ASP D 1 147 ? 110.648 148.400 160.800 1.00 134.87 147 ASP D CA 1
ATOM 8537 C C . ASP D 1 147 ? 110.651 148.458 162.325 1.00 135.54 147 ASP D C 1
ATOM 8538 O O . ASP D 1 147 ? 110.162 147.536 162.989 1.00 139.05 147 ASP D O 1
ATOM 8543 N N . LYS D 1 148 ? 111.202 149.527 162.898 1.00 136.15 148 LYS D N 1
ATOM 8544 C CA . LYS D 1 148 ? 111.145 149.715 164.346 1.00 134.38 148 LYS D CA 1
ATOM 8545 C C . LYS D 1 148 ? 109.714 149.875 164.855 1.00 132.84 148 LYS D C 1
ATOM 8546 O O . LYS D 1 148 ? 109.354 149.314 165.896 1.00 136.10 148 LYS D O 1
ATOM 8552 N N . VAL D 1 149 ? 108.888 150.642 164.142 1.00 130.62 149 VAL D N 1
ATOM 8553 C CA . VAL D 1 149 ? 107.478 150.782 164.507 1.00 130.10 149 VAL D CA 1
ATOM 8554 C C . VAL D 1 149 ? 106.745 149.443 164.466 1.00 135.20 149 VAL D C 1
ATOM 8555 O O . VAL D 1 149 ? 105.973 149.118 165.377 1.00 141.07 149 VAL D O 1
ATOM 8559 N N . TYR D 1 150 ? 106.973 148.644 163.423 1.00 135.71 150 TYR D N 1
ATOM 8560 C CA . TYR D 1 150 ? 106.318 147.339 163.335 1.00 137.11 150 TYR D CA 1
ATOM 8561 C C . TYR D 1 150 ? 106.795 146.367 164.411 1.00 140.85 150 TYR D C 1
ATOM 8562 O O . TYR D 1 150 ? 105.978 145.662 165.016 1.00 146.44 150 TYR D O 1
ATOM 8571 N N . ASN D 1 151 ? 108.104 146.303 164.661 1.00 137.27 151 ASN D N 1
ATOM 8572 C CA . ASN D 1 151 ? 108.612 145.438 165.724 1.00 135.07 151 ASN D CA 1
ATOM 8573 C C . ASN D 1 151 ? 108.043 145.807 167.091 1.00 141.60 151 ASN D C 1
ATOM 8574 O O . ASN D 1 151 ? 107.745 144.924 167.904 1.00 147.13 151 ASN D O 1
ATOM 8579 N N . ARG D 1 152 ? 107.887 147.103 167.365 1.00 141.55 152 ARG D N 1
ATOM 8580 C CA . ARG D 1 152 ? 107.221 147.533 168.592 1.00 142.47 152 ARG D CA 1
ATOM 8581 C C . ARG D 1 152 ? 105.761 147.091 168.642 1.00 147.80 152 ARG D C 1
ATOM 8582 O O . ARG D 1 152 ? 105.284 146.618 169.680 1.00 154.07 152 ARG D O 1
ATOM 8590 N N . ALA D 1 153 ? 105.033 147.245 167.534 1.00 147.69 153 ALA D N 1
ATOM 8591 C CA . ALA D 1 153 ? 103.643 146.798 167.475 1.00 149.06 153 ALA D CA 1
ATOM 8592 C C . ALA D 1 153 ? 103.505 145.287 167.646 1.00 153.87 153 ALA D C 1
ATOM 8593 O O . ALA D 1 153 ? 102.559 144.814 168.287 1.00 155.42 153 ALA D O 1
ATOM 8595 N N . ILE D 1 154 ? 104.431 144.513 167.078 1.00 153.25 154 ILE D N 1
ATOM 8596 C CA . ILE D 1 154 ? 104.427 143.064 167.283 1.00 153.08 154 ILE D CA 1
ATOM 8597 C C . ILE D 1 154 ? 104.627 142.713 168.754 1.00 158.55 154 ILE D C 1
ATOM 8598 O O . ILE D 1 154 ? 103.885 141.902 169.321 1.00 162.73 154 ILE D O 1
ATOM 8603 N N . LYS D 1 155 ? 105.632 143.314 169.393 1.00 157.84 155 LYS D N 1
ATOM 8604 C CA . LYS D 1 155 ? 105.888 143.040 170.805 1.00 158.47 155 LYS D CA 1
ATOM 8605 C C . LYS D 1 155 ? 104.704 143.415 171.690 1.00 163.37 155 LYS D C 1
ATOM 8606 O O . LYS D 1 155 ? 104.396 142.708 172.656 1.00 169.65 155 LYS D O 1
ATOM 8612 N N . ALA D 1 156 ? 104.031 144.525 171.383 1.00 161.61 156 ALA D N 1
ATOM 8613 C CA . ALA D 1 156 ? 102.808 144.875 172.103 1.00 164.77 156 ALA D CA 1
ATOM 8614 C C . ALA D 1 156 ? 101.712 143.833 171.901 1.00 173.84 156 ALA D C 1
ATOM 8615 O O . ALA D 1 156 ? 101.107 143.360 172.870 1.00 179.20 156 ALA D O 1
ATOM 8617 N N . ALA D 1 157 ? 101.435 143.469 170.647 1.00 173.57 157 ALA D N 1
ATOM 8618 C CA . ALA D 1 157 ? 100.398 142.476 170.375 1.00 176.16 157 ALA D CA 1
ATOM 8619 C C . ALA D 1 157 ? 100.746 141.109 170.957 1.00 180.26 157 ALA D C 1
ATOM 8620 O O . ALA D 1 157 ? 99.885 140.439 171.539 1.00 184.14 157 ALA D O 1
ATOM 8622 N N . LYS D 1 158 ? 101.999 140.674 170.805 1.00 177.72 158 LYS D N 1
ATOM 8623 C CA . LYS D 1 158 ? 102.417 139.396 171.375 1.00 180.67 158 LYS D CA 1
ATOM 8624 C C . LYS D 1 158 ? 102.342 139.388 172.898 1.00 183.72 158 LYS D C 1
ATOM 8625 O O . LYS D 1 158 ? 102.042 138.350 173.498 1.00 186.15 158 LYS D O 1
ATOM 8631 N N . SER D 1 159 ? 102.607 140.527 173.539 1.00 184.38 159 SER D N 1
ATOM 8632 C CA . SER D 1 159 ? 102.443 140.617 174.987 1.00 186.21 159 SER D CA 1
ATOM 8633 C C . SER D 1 159 ? 100.974 140.671 175.391 1.00 188.05 159 SER D C 1
ATOM 8634 O O . SER D 1 159 ? 100.577 140.054 176.386 1.00 186.44 159 SER D O 1
ATOM 8637 N N . ALA D 1 160 ? 100.151 141.400 174.635 1.00 188.84 160 ALA D N 1
ATOM 8638 C CA . ALA D 1 160 ? 98.746 141.545 174.996 1.00 187.09 160 ALA D CA 1
ATOM 8639 C C . ALA D 1 160 ? 97.906 140.325 174.634 1.00 190.40 160 ALA D C 1
ATOM 8640 O O . ALA D 1 160 ? 96.875 140.086 175.272 1.00 186.30 160 ALA D O 1
ATOM 8642 N N . ARG D 1 161 ? 98.313 139.548 173.636 1.00 193.95 161 ARG D N 1
ATOM 8643 C CA . ARG D 1 161 ? 97.455 138.490 173.111 1.00 196.73 161 ARG D CA 1
ATOM 8644 C C . ARG D 1 161 ? 98.307 137.306 172.654 1.00 197.32 161 ARG D C 1
ATOM 8645 O O . ARG D 1 161 ? 98.131 136.769 171.559 1.00 196.64 161 ARG D O 1
ATOM 8653 N N . ASP D 1 162 ? 99.238 136.886 173.509 1.00 198.20 162 ASP D N 1
ATOM 8654 C CA . ASP D 1 162 ? 100.111 135.739 173.250 1.00 197.42 162 ASP D CA 1
ATOM 8655 C C . ASP D 1 162 ? 100.778 135.795 171.878 1.00 190.35 162 ASP D C 1
ATOM 8656 O O . ASP D 1 162 ? 101.254 134.782 171.366 1.00 180.85 162 ASP D O 1
ATOM 8661 N N . PRO D 1 193 ? 106.865 158.634 166.242 1.00 146.18 193 PRO D N 1
ATOM 8662 C CA . PRO D 1 193 ? 105.956 159.364 165.354 1.00 148.74 193 PRO D CA 1
ATOM 8663 C C . PRO D 1 193 ? 106.701 160.136 164.270 1.00 147.58 193 PRO D C 1
ATOM 8664 O O . PRO D 1 193 ? 106.075 160.794 163.439 1.00 147.81 193 PRO D O 1
ATOM 8668 N N . ILE D 1 194 ? 108.034 160.058 164.304 1.00 142.96 194 ILE D N 1
ATOM 8669 C CA . ILE D 1 194 ? 108.866 160.842 163.394 1.00 141.19 194 ILE D CA 1
ATOM 8670 C C . ILE D 1 194 ? 108.538 160.517 161.939 1.00 141.67 194 ILE D C 1
ATOM 8671 O O . ILE D 1 194 ? 108.565 161.397 161.070 1.00 140.14 194 ILE D O 1
ATOM 8676 N N . VAL D 1 195 ? 108.221 159.253 161.653 1.00 139.82 195 VAL D N 1
ATOM 8677 C CA . VAL D 1 195 ? 107.866 158.851 160.294 1.00 132.55 195 VAL D CA 1
ATOM 8678 C C . VAL D 1 195 ? 106.556 159.495 159.859 1.00 134.66 195 VAL D C 1
ATOM 8679 O O . VAL D 1 195 ? 106.443 160.014 158.742 1.00 137.96 195 VAL D O 1
ATOM 8683 N N . GLU D 1 196 ? 105.546 159.464 160.728 1.00 134.45 196 GLU D N 1
ATOM 8684 C CA . GLU D 1 196 ? 104.279 160.122 160.421 1.00 142.23 196 GLU D CA 1
ATOM 8685 C C . GLU D 1 196 ? 104.478 161.610 160.158 1.00 141.92 196 GLU D C 1
ATOM 8686 O O . GLU D 1 196 ? 103.948 162.156 159.185 1.00 142.41 196 GLU D O 1
ATOM 8692 N N . GLN D 1 197 ? 105.237 162.283 161.023 1.00 141.11 197 GLN D N 1
ATOM 8693 C CA . GLN D 1 197 ? 105.532 163.697 160.811 1.00 137.31 197 GLN D CA 1
ATOM 8694 C C . GLN D 1 197 ? 106.288 163.928 159.506 1.00 131.74 197 GLN D C 1
ATOM 8695 O O . GLN D 1 197 ? 105.961 164.847 158.747 1.00 130.58 197 GLN D O 1
ATOM 8701 N N . TYR D 1 198 ? 107.296 163.099 159.225 1.00 129.88 198 TYR D N 1
ATOM 8702 C CA . TYR D 1 198 ? 108.091 163.253 158.009 1.00 126.35 198 TYR D CA 1
ATOM 8703 C C . TYR D 1 198 ? 107.277 162.993 156.746 1.00 128.23 198 TYR D C 1
ATOM 8704 O O . TYR D 1 198 ? 107.343 163.767 155.784 1.00 130.30 198 TYR D O 1
ATOM 8713 N N . LEU D 1 199 ? 106.513 161.901 156.722 1.00 127.94 199 LEU D N 1
ATOM 8714 C CA . LEU D 1 199 ? 105.670 161.608 155.565 1.00 124.36 199 LEU D CA 1
ATOM 8715 C C . LEU D 1 199 ? 104.622 162.690 155.324 1.00 127.75 199 LEU D C 1
ATOM 8716 O O . LEU D 1 199 ? 104.325 163.025 154.172 1.00 132.78 199 LEU D O 1
ATOM 8721 N N . LYS D 1 200 ? 104.045 163.244 156.391 1.00 128.08 200 LYS D N 1
ATOM 8722 C CA . LYS D 1 200 ? 103.135 164.376 156.241 1.00 127.95 200 LYS D CA 1
ATOM 8723 C C . LYS D 1 200 ? 103.790 165.608 155.623 1.00 128.41 200 LYS D C 1
ATOM 8724 O O . LYS D 1 200 ? 103.077 166.462 155.084 1.00 128.97 200 LYS D O 1
ATOM 8730 N N . THR D 1 201 ? 105.118 165.734 155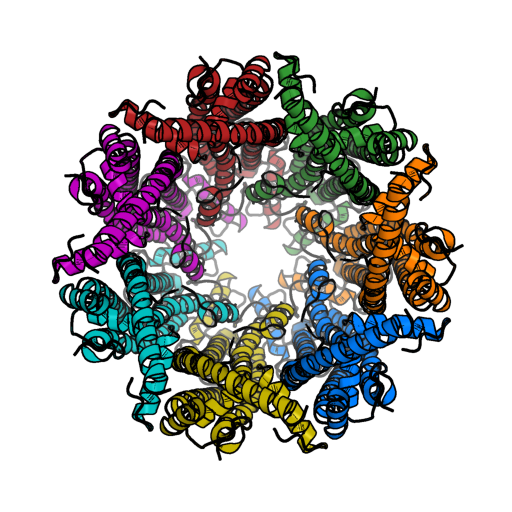.686 1.00 129.41 201 THR D N 1
ATOM 8731 C CA . THR D 1 201 ? 105.782 166.794 154.931 1.00 128.79 201 THR D CA 1
ATOM 8732 C C . THR D 1 201 ? 105.768 166.535 153.428 1.00 130.81 201 THR D C 1
ATOM 8733 O O . THR D 1 201 ? 105.739 167.487 152.640 1.00 130.81 201 THR D O 1
ATOM 8737 N N . LYS D 1 202 ? 105.788 165.267 153.011 1.00 130.70 202 LYS D N 1
ATOM 8738 C CA . LYS D 1 202 ? 105.939 164.953 151.592 1.00 128.16 202 LYS D CA 1
ATOM 8739 C C . LYS D 1 202 ? 104.727 165.369 150.766 1.00 133.11 202 LYS D C 1
ATOM 8740 O O . LYS D 1 202 ? 104.882 165.760 149.604 1.00 140.52 202 LYS D O 1
ATOM 8746 N N . LYS D 1 203 ? 103.524 165.297 151.336 1.00 129.72 203 LYS D N 1
ATOM 8747 C CA . LYS D 1 203 ? 102.327 165.733 150.624 1.00 135.99 203 LYS D CA 1
ATOM 8748 C C . LYS D 1 203 ? 102.298 167.235 150.369 1.00 140.65 203 LYS D C 1
ATOM 8749 O O . LYS D 1 203 ? 101.461 167.696 149.587 1.00 146.40 203 LYS D O 1
ATOM 8755 N N . ASN D 1 204 ? 103.181 168.002 151.002 1.00 135.94 204 ASN D N 1
ATOM 8756 C CA . ASN D 1 204 ? 103.339 169.419 150.706 1.00 139.15 204 ASN D CA 1
ATOM 8757 C C . ASN D 1 204 ? 104.303 169.705 149.558 1.00 141.09 204 ASN D C 1
ATOM 8758 O O . ASN D 1 204 ? 104.349 170.845 149.085 1.00 145.28 204 ASN D O 1
ATOM 8763 N N . SER D 1 205 ? 105.065 168.715 149.090 1.00 139.19 205 SER D N 1
ATOM 8764 C CA . SER D 1 205 ? 106.242 169.012 148.279 1.00 140.60 205 SER D CA 1
ATOM 8765 C C . SER D 1 205 ? 105.956 169.007 146.780 1.00 141.74 205 SER D C 1
ATOM 8766 O O . SER D 1 205 ? 106.394 169.921 146.073 1.00 145.88 205 SER D O 1
ATOM 8769 N N . SER D 1 206 ? 105.215 168.011 146.284 1.00 138.56 206 SER D N 1
ATOM 8770 C CA . SER D 1 206 ? 104.910 167.868 144.853 1.00 136.73 206 SER D CA 1
ATOM 8771 C C . SER D 1 206 ? 106.150 168.023 143.969 1.00 128.56 206 SER D C 1
ATOM 8772 O O . SER D 1 206 ? 106.059 168.451 142.816 1.00 119.82 206 SER D O 1
ATOM 8775 N N . HIS D 1 207 ? 107.319 167.675 144.506 1.00 129.42 207 HIS D N 1
ATOM 8776 C CA . HIS D 1 207 ? 108.570 167.768 143.758 1.00 124.77 207 HIS D CA 1
ATOM 8777 C C . HIS D 1 207 ? 108.746 166.600 142.789 1.00 123.44 207 HIS D C 1
ATOM 8778 O O . HIS D 1 207 ? 108.893 166.797 141.579 1.00 121.25 207 HIS D O 1
ATOM 8785 N N . LEU D 1 208 ? 108.732 165.372 143.311 1.00 124.93 208 LEU D N 1
ATOM 8786 C CA . LEU D 1 208 ? 108.998 164.192 142.492 1.00 115.66 208 LEU D CA 1
ATOM 8787 C C . LEU D 1 208 ? 107.841 163.846 141.561 1.00 112.93 208 LEU D C 1
ATOM 8788 O O . LEU D 1 208 ? 108.064 163.253 140.500 1.00 116.78 208 LEU D O 1
ATOM 8793 N N . ILE D 1 209 ? 106.610 164.190 141.940 1.00 111.39 209 ILE D N 1
ATOM 8794 C CA . ILE D 1 209 ? 105.450 163.894 141.099 1.00 109.39 209 ILE D CA 1
ATOM 8795 C C . ILE D 1 209 ? 105.568 164.557 139.729 1.00 114.58 209 ILE D C 1
ATOM 8796 O O . ILE D 1 209 ? 105.145 163.988 138.716 1.00 116.67 209 ILE D O 1
ATOM 8801 N N . MET D 1 210 ? 106.141 165.761 139.665 1.00 114.98 210 MET D N 1
ATOM 8802 C CA . MET D 1 210 ? 106.372 166.386 138.365 1.00 109.44 210 MET D CA 1
ATOM 8803 C C . MET D 1 210 ? 107.428 165.643 137.554 1.00 105.43 210 MET D C 1
ATOM 8804 O O . MET D 1 210 ? 107.259 165.440 136.347 1.00 111.19 210 MET D O 1
ATOM 8809 N N . LYS D 1 211 ? 108.526 165.237 138.194 1.00 100.98 211 LYS D N 1
ATOM 8810 C CA . LYS D 1 211 ? 109.538 164.437 137.509 1.00 100.33 211 LYS D CA 1
ATOM 8811 C C . LYS D 1 211 ? 108.983 163.103 137.017 1.00 101.20 211 LYS D C 1
ATOM 8812 O O . LYS D 1 211 ? 109.298 162.665 135.906 1.00 106.73 211 LYS D O 1
ATOM 8818 N N . TYR D 1 212 ? 108.150 162.449 137.826 1.00 99.22 212 TYR D N 1
ATOM 8819 C CA . TYR D 1 212 ? 107.565 161.168 137.436 1.00 95.14 212 TYR D CA 1
ATOM 8820 C C . TYR D 1 212 ? 106.577 161.312 136.283 1.00 98.08 212 TYR D C 1
ATOM 8821 O O . TYR D 1 212 ? 106.701 160.628 135.260 1.00 103.64 212 TYR D O 1
ATOM 8830 N N . ILE D 1 213 ? 105.585 162.188 136.434 1.00 95.57 213 ILE D N 1
ATOM 8831 C CA . ILE D 1 213 ? 104.540 162.330 135.423 1.00 96.69 213 ILE D CA 1
ATOM 8832 C C . ILE D 1 213 ? 105.113 162.796 134.087 1.00 99.63 213 ILE D C 1
ATOM 8833 O O . ILE D 1 213 ? 104.675 162.347 133.021 1.00 106.49 213 ILE D O 1
ATOM 8838 N N . SER D 1 214 ? 106.108 163.683 134.116 1.00 98.04 214 SER D N 1
ATOM 8839 C CA . SER D 1 214 ? 106.755 164.092 132.870 1.00 94.61 214 SER D CA 1
ATOM 8840 C C . SER D 1 214 ? 107.515 162.949 132.200 1.00 92.21 214 SER D C 1
ATOM 8841 O O . SER D 1 214 ? 107.540 162.863 130.967 1.00 95.97 214 SER D O 1
ATOM 8844 N N . CYS D 1 215 ? 108.146 162.066 132.977 1.00 90.95 215 CYS D N 1
ATOM 8845 C CA . CYS D 1 215 ? 108.770 160.885 132.379 1.00 89.14 215 CYS D CA 1
ATOM 8846 C C . CYS D 1 215 ? 107.744 159.952 131.745 1.00 90.66 215 CYS D C 1
ATOM 8847 O O . CYS D 1 215 ? 107.987 159.391 130.670 1.00 91.87 215 CYS D O 1
ATOM 8850 N N . ARG D 1 216 ? 106.596 159.769 132.398 1.00 93.33 216 ARG D N 1
ATOM 8851 C CA . ARG D 1 216 ? 105.498 159.011 131.804 1.00 91.91 216 ARG D CA 1
ATOM 8852 C C . ARG D 1 216 ? 104.959 159.686 130.546 1.00 92.47 216 ARG D C 1
ATOM 8853 O O . ARG D 1 216 ? 104.719 159.029 129.527 1.00 97.21 216 ARG D O 1
ATOM 8861 N N . LEU D 1 217 ? 104.756 161.002 130.607 1.00 92.14 217 LEU D N 1
ATOM 8862 C CA . LEU D 1 217 ? 104.172 161.745 129.492 1.00 90.26 217 LEU D CA 1
ATOM 8863 C C . LEU D 1 217 ? 105.060 161.747 128.249 1.00 88.73 217 LEU D C 1
ATOM 8864 O O . LEU D 1 217 ? 104.559 161.609 127.128 1.00 90.38 217 LEU D O 1
ATOM 8869 N N . VAL D 1 218 ? 106.372 161.914 128.418 1.00 86.69 218 VAL D N 1
ATOM 8870 C CA . VAL D 1 218 ? 107.290 161.797 127.285 1.00 82.93 218 VAL D CA 1
ATOM 8871 C C . VAL D 1 218 ? 107.249 160.400 126.673 1.00 84.57 218 VAL D C 1
ATOM 8872 O O . VAL D 1 218 ? 107.237 160.249 125.445 1.00 88.69 218 VAL D O 1
ATOM 8876 N N . THR D 1 219 ? 107.221 159.362 127.508 1.00 85.02 219 THR D N 1
ATOM 8877 C CA . THR D 1 219 ? 107.119 157.998 126.991 1.00 81.44 219 THR D CA 1
ATOM 8878 C C . THR D 1 219 ? 105.847 157.792 126.173 1.00 83.43 219 THR D C 1
ATOM 8879 O O . THR D 1 219 ? 105.878 157.159 125.112 1.00 88.77 219 THR D O 1
ATOM 8883 N N . PHE D 1 220 ? 104.722 158.319 126.652 1.00 82.96 220 PHE D N 1
ATOM 8884 C CA . PHE D 1 220 ? 103.468 158.266 125.902 1.00 80.48 220 PHE D CA 1
ATOM 8885 C C . PHE D 1 220 ? 103.571 158.941 124.535 1.00 85.51 220 PHE D C 1
ATOM 8886 O O . PHE D 1 220 ? 103.156 158.373 123.519 1.00 91.27 220 PHE D O 1
ATOM 8894 N N . VAL D 1 221 ? 104.107 160.161 124.493 1.00 84.09 221 VAL D N 1
ATOM 8895 C CA . VAL D 1 221 ? 104.219 160.899 123.234 1.00 81.28 221 VAL D CA 1
ATOM 8896 C C . VAL D 1 221 ? 105.104 160.177 122.220 1.00 83.62 221 VAL D C 1
ATOM 8897 O O . VAL D 1 221 ? 104.756 160.079 121.037 1.00 88.45 221 VAL D O 1
ATOM 8901 N N . VAL D 1 222 ? 106.252 159.658 122.656 1.00 79.40 222 VAL D N 1
ATOM 8902 C CA . VAL D 1 222 ? 107.147 158.964 121.731 1.00 78.80 222 VAL D CA 1
ATOM 8903 C C . VAL D 1 222 ? 106.521 157.679 121.191 1.00 80.37 222 VAL D C 1
ATOM 8904 O O . VAL D 1 222 ? 106.664 157.361 120.004 1.00 86.39 222 VAL D O 1
ATOM 8908 N N . ILE D 1 223 ? 105.824 156.920 122.037 1.00 77.77 223 ILE D N 1
ATOM 8909 C CA . ILE D 1 223 ? 105.120 155.731 121.555 1.00 75.58 223 ILE D CA 1
ATOM 8910 C C . ILE D 1 223 ? 104.034 156.099 120.550 1.00 80.98 223 ILE D C 1
ATOM 8911 O O . ILE D 1 223 ? 103.858 155.422 119.530 1.00 84.62 223 ILE D O 1
ATOM 8916 N N . LEU D 1 224 ? 103.298 157.180 120.811 1.00 84.55 224 LEU D N 1
ATOM 8917 C CA . LEU D 1 224 ? 102.251 157.615 119.890 1.00 83.98 224 LEU D CA 1
ATOM 8918 C C . LEU D 1 224 ? 102.812 158.049 118.539 1.00 84.43 224 LEU D C 1
ATOM 8919 O O . LEU D 1 224 ? 102.262 157.697 117.489 1.00 88.75 224 LEU D O 1
ATOM 8924 N N . LEU D 1 225 ? 103.899 158.822 118.545 1.00 82.32 225 LEU D N 1
ATOM 8925 C CA . LEU D 1 225 ? 104.552 159.220 117.299 1.00 81.84 225 LEU D CA 1
ATOM 8926 C C . LEU D 1 225 ? 105.113 158.028 116.528 1.00 84.00 225 LEU D C 1
ATOM 8927 O O . LEU D 1 225 ? 105.027 157.984 115.295 1.00 88.79 225 LEU D O 1
ATOM 8932 N N . ALA D 1 226 ? 105.693 157.055 117.232 1.00 80.38 226 ALA D N 1
ATOM 8933 C CA . ALA D 1 226 ? 106.150 155.830 116.581 1.00 76.17 226 ALA D CA 1
ATOM 8934 C C . ALA D 1 226 ? 105.010 155.052 115.932 1.00 79.69 226 ALA D C 1
ATOM 8935 O O . ALA D 1 226 ? 105.173 154.506 114.835 1.00 85.86 226 ALA D O 1
ATOM 8937 N N . CYS D 1 227 ? 103.850 154.987 116.586 1.00 79.18 227 CYS D N 1
ATOM 8938 C CA . CYS D 1 227 ? 102.686 154.351 115.972 1.00 78.36 227 CYS D CA 1
ATOM 8939 C C . CYS D 1 227 ? 102.243 155.059 114.696 1.00 79.78 227 CYS D C 1
ATOM 8940 O O . CYS D 1 227 ? 101.882 154.405 113.712 1.00 80.80 227 CYS D O 1
ATOM 8943 N N . ILE D 1 228 ? 102.258 156.391 114.693 1.00 78.22 228 ILE D N 1
ATOM 8944 C CA . ILE D 1 228 ? 101.906 157.143 113.489 1.00 76.29 228 ILE D CA 1
ATOM 8945 C C . ILE D 1 228 ? 102.877 156.852 112.347 1.00 79.62 228 ILE D C 1
ATOM 8946 O O . ILE D 1 228 ? 102.463 156.632 111.203 1.00 84.78 228 ILE D O 1
ATOM 8951 N N . TYR D 1 229 ? 104.180 156.851 112.634 1.00 77.68 229 TYR D N 1
ATOM 8952 C CA . TYR D 1 229 ? 105.165 156.502 111.611 1.00 72.61 229 TYR D CA 1
ATOM 8953 C C . TYR D 1 229 ? 104.999 155.073 111.101 1.00 77.53 229 TYR D C 1
ATOM 8954 O O . TYR D 1 229 ? 104.945 154.839 109.888 1.00 85.26 229 TYR D O 1
ATOM 8963 N N . LEU D 1 230 ? 104.936 154.101 112.012 1.00 73.77 230 LEU D N 1
ATOM 8964 C CA . LEU D 1 230 ? 104.897 152.698 111.606 1.00 71.01 230 LEU D CA 1
ATOM 8965 C C . LEU D 1 230 ? 103.654 152.367 110.791 1.00 78.16 230 LEU D C 1
ATOM 8966 O O . LEU D 1 230 ? 103.722 151.583 109.838 1.00 85.18 230 LEU D O 1
ATOM 8971 N N . SER D 1 231 ? 102.509 152.949 111.143 1.00 77.45 231 SER D N 1
ATOM 8972 C CA . SER D 1 231 ? 101.309 152.747 110.336 1.00 77.01 231 SER D CA 1
ATOM 8973 C C . SER D 1 231 ? 101.421 153.400 108.962 1.00 78.55 231 SER D C 1
ATOM 8974 O O . SER D 1 231 ? 100.920 152.854 107.972 1.00 84.61 231 SER D O 1
ATOM 8977 N N . TYR D 1 232 ? 102.062 154.566 108.874 1.00 75.17 232 TYR D N 1
ATOM 8978 C CA . TYR D 1 232 ? 102.362 155.150 107.568 1.00 75.24 232 TYR D CA 1
ATOM 8979 C C . TYR D 1 232 ? 103.305 154.274 106.748 1.00 78.19 232 TYR D C 1
ATOM 8980 O O . TYR D 1 232 ? 103.036 153.981 105.578 1.00 83.23 232 TYR D O 1
ATOM 8989 N N . TYR D 1 233 ? 104.425 153.856 107.343 1.00 73.95 233 TYR D N 1
ATOM 8990 C CA . TYR D 1 233 ? 105.403 153.052 106.613 1.00 73.00 233 TYR D CA 1
ATOM 8991 C C . TYR D 1 233 ? 104.828 151.716 106.156 1.00 77.32 233 TYR D C 1
ATOM 8992 O O . TYR D 1 233 ? 105.142 151.241 105.059 1.00 82.08 233 TYR D O 1
ATOM 9001 N N . PHE D 1 234 ? 103.987 151.093 106.981 1.00 78.10 234 PHE D N 1
ATOM 9002 C CA . PHE D 1 234 ? 103.289 149.885 106.553 1.00 75.64 234 PHE D CA 1
ATOM 9003 C C . PHE D 1 234 ? 102.321 150.150 105.405 1.00 77.41 234 PHE D C 1
ATOM 9004 O O . PHE D 1 234 ? 102.078 149.257 104.585 1.00 82.28 234 PHE D O 1
ATOM 9012 N N . SER D 1 235 ? 101.763 151.357 105.322 1.00 75.10 235 SER D N 1
ATOM 9013 C CA . SER D 1 235 ? 100.794 151.660 104.276 1.00 77.70 235 SER D CA 1
ATOM 9014 C C . SER D 1 235 ? 101.420 151.899 102.906 1.00 82.70 235 SER D C 1
ATOM 9015 O O . SER D 1 235 ? 100.694 151.884 101.906 1.00 87.48 235 SER D O 1
ATOM 9018 N N . LEU D 1 236 ? 102.730 152.130 102.829 1.00 81.68 236 LEU D N 1
ATOM 9019 C CA . LEU D 1 236 ? 103.366 152.378 101.540 1.00 80.92 236 LEU D CA 1
ATOM 9020 C C . LEU D 1 236 ? 103.229 151.180 100.606 1.00 86.29 236 LEU D C 1
ATOM 9021 O O . LEU D 1 236 ? 103.317 150.025 101.030 1.00 91.62 236 LEU D O 1
ATOM 9026 N N . SER D 1 237 ? 102.992 151.472 99.327 1.00 88.83 237 SER D N 1
ATOM 9027 C CA . SER D 1 237 ? 102.877 150.433 98.311 1.00 92.58 237 SER D CA 1
ATOM 9028 C C . SER D 1 237 ? 104.124 149.557 98.283 1.00 95.51 237 SER D C 1
ATOM 9029 O O . SER D 1 237 ? 105.249 150.046 98.411 1.00 99.73 237 SER D O 1
ATOM 9032 N N . SER D 1 238 ? 103.917 148.248 98.133 1.00 93.81 238 SER D N 1
ATOM 9033 C CA . SER D 1 238 ? 105.040 147.316 98.119 1.00 95.61 238 SER D CA 1
ATOM 9034 C C . SER D 1 238 ? 105.996 147.581 96.960 1.00 98.35 238 SER D C 1
ATOM 9035 O O . SER D 1 238 ? 107.210 147.404 97.106 1.00 101.37 238 SER D O 1
ATOM 9038 N N . LEU D 1 239 ? 105.473 148.005 95.807 1.00 95.84 239 LEU D N 1
ATOM 9039 C CA . LEU D 1 239 ? 106.298 148.376 94.660 1.00 96.25 239 LEU D CA 1
ATOM 9040 C C . LEU D 1 239 ? 107.006 149.718 94.809 1.00 95.50 239 LEU D C 1
ATOM 9041 O O . LEU D 1 239 ? 107.725 150.110 93.884 1.00 99.58 239 LEU D O 1
ATOM 9046 N N . SER D 1 240 ? 106.834 150.435 95.921 1.00 90.03 240 SER D N 1
ATOM 9047 C CA . SER D 1 240 ? 107.716 151.562 96.213 1.00 88.00 240 SER D CA 1
ATOM 9048 C C . SER D 1 240 ? 109.155 151.140 96.481 1.00 88.87 240 SER D C 1
ATOM 9049 O O . SER D 1 240 ? 110.024 152.011 96.590 1.00 92.66 240 SER D O 1
ATOM 9052 N N . ASP D 1 241 ? 109.427 149.840 96.584 1.00 86.38 241 ASP D N 1
ATOM 9053 C CA . ASP D 1 241 ? 110.790 149.327 96.640 1.00 81.84 241 ASP D CA 1
ATOM 9054 C C . ASP D 1 241 ? 111.513 149.370 95.298 1.00 85.10 241 ASP D C 1
ATOM 9055 O O . ASP D 1 241 ? 112.732 149.176 95.268 1.00 84.77 241 ASP D O 1
ATOM 9060 N N . GLU D 1 242 ? 110.804 149.612 94.200 1.00 87.73 242 GLU D N 1
ATOM 9061 C CA . GLU D 1 242 ? 111.410 149.723 92.882 1.00 80.32 242 GLU D CA 1
ATOM 9062 C C . GLU D 1 242 ? 111.516 151.184 92.464 1.00 84.71 242 GLU D C 1
ATOM 9063 O O . GLU D 1 242 ? 110.572 151.960 92.632 1.00 95.10 242 GLU D O 1
ATOM 9069 N N . PHE D 1 243 ? 112.674 151.548 91.916 1.00 80.26 243 PHE D N 1
ATOM 9070 C CA . PHE D 1 243 ? 112.908 152.892 91.410 1.00 80.53 243 PHE D CA 1
ATOM 9071 C C . PHE D 1 243 ? 113.835 152.825 90.204 1.00 80.87 243 PHE D C 1
ATOM 9072 O O . PHE D 1 243 ? 114.521 151.826 89.976 1.00 85.06 243 PHE D O 1
ATOM 9080 N N . LEU D 1 244 ? 113.843 153.909 89.431 1.00 86.43 244 LEU D N 1
ATOM 9081 C CA . LEU D 1 244 ? 114.735 154.067 88.287 1.00 82.86 244 LEU D CA 1
ATOM 9082 C C . LEU D 1 244 ? 115.912 154.970 88.627 1.00 88.33 244 LEU D C 1
ATOM 9083 O O . LEU D 1 244 ? 115.731 156.059 89.181 1.00 98.66 244 LEU D O 1
ATOM 9088 N N . CYS D 1 245 ? 117.113 154.509 88.292 1.00 83.80 245 CYS D N 1
ATOM 9089 C CA . CYS D 1 245 ? 118.364 155.179 88.613 1.00 83.95 245 CYS D CA 1
ATOM 9090 C C . CYS D 1 245 ? 119.100 155.543 87.329 1.00 87.28 245 CYS D C 1
ATOM 9091 O O . CYS D 1 245 ? 118.989 154.845 86.318 1.00 90.87 245 CYS D O 1
ATOM 9094 N N . SER D 1 246 ? 119.859 156.641 87.368 1.00 89.75 246 SER D N 1
ATOM 9095 C CA . SER D 1 246 ? 120.730 157.013 86.259 1.00 89.69 246 SER D CA 1
ATOM 9096 C C . SER D 1 246 ? 122.114 157.415 86.750 1.00 90.26 246 SER D C 1
ATOM 9097 O O . SER D 1 246 ? 122.244 158.171 87.716 1.00 93.06 246 SER D O 1
ATOM 9100 N N . ILE D 1 247 ? 123.149 156.905 86.073 1.00 85.39 247 ILE D N 1
ATOM 9101 C CA . ILE D 1 247 ? 124.536 157.234 86.390 1.00 82.61 247 ILE D CA 1
ATOM 9102 C C . ILE D 1 247 ? 125.090 158.355 85.517 1.00 89.21 247 ILE D C 1
ATOM 9103 O O . ILE D 1 247 ? 126.240 158.770 85.712 1.00 96.60 247 ILE D O 1
ATOM 9108 N N . LYS D 1 248 ? 124.308 158.854 84.558 1.00 87.49 248 LYS D N 1
ATOM 9109 C CA . LYS D 1 248 ? 124.761 159.842 83.582 1.00 91.25 248 LYS D CA 1
ATOM 9110 C C . LYS D 1 248 ? 124.849 161.256 84.141 1.00 99.42 248 LYS D C 1
ATOM 9111 O O . LYS D 1 248 ? 124.256 162.187 83.586 1.00 101.37 248 LYS D O 1
ATOM 9117 N N . SER D 1 249 ? 125.590 161.429 85.233 1.00 101.76 249 SER D N 1
ATOM 9118 C CA . SER D 1 249 ? 125.759 162.738 85.855 1.00 106.02 249 SER D CA 1
ATOM 9119 C C . SER D 1 249 ? 126.878 163.541 85.191 1.00 110.04 249 SER D C 1
ATOM 9120 O O . SER D 1 249 ? 126.635 164.628 84.658 1.00 112.23 249 SER D O 1
ATOM 9123 N N . GLY D 1 250 ? 128.102 163.021 85.214 1.00 107.12 250 GLY D N 1
ATOM 9124 C CA . GLY D 1 250 ? 129.258 163.806 84.824 1.00 100.47 250 GLY D CA 1
ATOM 9125 C C . GLY D 1 250 ? 129.830 163.476 83.460 1.00 103.35 250 GLY D C 1
ATOM 9126 O O . GLY D 1 250 ? 129.181 163.708 82.437 1.00 107.31 250 GLY D O 1
ATOM 9127 N N . VAL D 1 251 ? 131.059 162.955 83.433 1.00 99.65 251 VAL D N 1
ATOM 9128 C CA . VAL D 1 251 ? 131.695 162.562 82.177 1.00 103.13 251 VAL D CA 1
ATOM 9129 C C . VAL D 1 251 ? 130.881 161.490 81.456 1.00 107.28 251 VAL D C 1
ATOM 9130 O O . VAL D 1 251 ? 130.896 161.411 80.221 1.00 106.99 251 VAL D O 1
ATOM 9134 N N . LEU D 1 252 ? 130.120 160.689 82.201 1.00 105.78 252 LEU D N 1
ATOM 9135 C CA . LEU D 1 252 ? 129.274 159.658 81.610 1.00 102.78 252 LEU D CA 1
ATOM 9136 C C . LEU D 1 252 ? 128.066 160.221 80.871 1.00 105.42 252 LEU D C 1
ATOM 9137 O O . LEU D 1 252 ? 127.399 159.467 80.155 1.00 111.45 252 LEU D O 1
ATOM 9142 N N . LYS D 1 253 ? 127.769 161.512 81.035 1.00 105.29 253 LYS D N 1
ATOM 9143 C CA . LYS D 1 253 ? 126.528 162.090 80.525 1.00 103.35 253 LYS D CA 1
ATOM 9144 C C . LYS D 1 253 ? 126.373 161.918 79.017 1.00 108.45 253 LYS D C 1
ATOM 9145 O O . LYS D 1 253 ? 125.248 161.775 78.525 1.00 109.07 253 LYS D O 1
ATOM 9151 N N . ASN D 1 254 ? 127.473 161.925 78.271 1.00 110.12 254 ASN D N 1
ATOM 9152 C CA . ASN D 1 254 ? 127.423 161.796 76.819 1.00 114.62 254 ASN D CA 1
ATOM 9153 C C . ASN D 1 254 ? 127.600 160.368 76.314 1.00 116.31 254 ASN D C 1
ATOM 9154 O O . ASN D 1 254 ? 127.507 160.147 75.103 1.00 118.82 254 ASN D O 1
ATOM 9159 N N . ASP D 1 255 ? 127.849 159.398 77.190 1.00 114.61 255 ASP D N 1
ATOM 9160 C CA . ASP D 1 255 ? 128.226 158.057 76.751 1.00 115.65 255 ASP D CA 1
ATOM 9161 C C . ASP D 1 255 ? 126.977 157.335 76.254 1.00 114.75 255 ASP D C 1
ATOM 9162 O O . ASP D 1 255 ? 126.071 157.031 77.036 1.00 114.63 255 ASP D O 1
ATOM 9167 N N . SER D 1 256 ? 126.935 157.061 74.948 1.00 110.24 256 SER D N 1
ATOM 9168 C CA . SER D 1 256 ? 125.812 156.385 74.309 1.00 108.78 256 SER D CA 1
ATOM 9169 C C . SER D 1 256 ? 125.738 154.898 74.633 1.00 109.25 256 SER D C 1
ATOM 9170 O O . SER D 1 256 ? 124.699 154.280 74.379 1.00 109.38 256 SER D O 1
ATOM 9173 N N . THR D 1 257 ? 126.802 154.313 75.179 1.00 110.74 257 THR D N 1
ATOM 9174 C CA . THR D 1 257 ? 126.811 152.897 75.525 1.00 108.87 257 THR D CA 1
ATOM 9175 C C . THR D 1 257 ? 126.120 152.594 76.848 1.00 105.41 257 THR D C 1
ATOM 9176 O O . THR D 1 257 ? 125.883 151.420 77.146 1.00 102.18 257 THR D O 1
ATOM 9180 N N . ILE D 1 258 ? 125.794 153.606 77.636 1.00 99.66 258 ILE D N 1
ATOM 9181 C CA . ILE D 1 258 ? 125.153 153.431 78.937 1.00 90.64 258 ILE D CA 1
ATOM 9182 C C . ILE D 1 258 ? 123.662 153.711 78.780 1.00 91.94 258 ILE D C 1
ATOM 9183 O O . ILE D 1 258 ? 123.300 154.729 78.176 1.00 97.35 258 ILE D O 1
ATOM 9188 N N . PRO D 1 259 ? 122.782 152.840 79.269 1.00 89.57 259 PRO D N 1
ATOM 9189 C CA . PRO D 1 259 ? 121.347 153.128 79.200 1.00 89.09 259 PRO D CA 1
ATOM 9190 C C . PRO D 1 259 ? 120.963 154.287 80.107 1.00 92.80 259 PRO D C 1
ATOM 9191 O O . PRO D 1 259 ? 121.596 154.544 81.134 1.00 94.80 259 PRO D O 1
ATOM 9195 N N . ASP D 1 260 ? 119.904 154.994 79.705 1.00 90.38 260 ASP D N 1
ATOM 9196 C CA . ASP D 1 260 ? 119.488 156.192 80.426 1.00 88.48 260 ASP D CA 1
ATOM 9197 C C . ASP D 1 260 ? 118.898 155.879 81.797 1.00 92.28 260 ASP D C 1
ATOM 9198 O O . ASP D 1 260 ? 119.037 156.687 82.721 1.00 99.79 260 ASP D O 1
ATOM 9203 N N . ARG D 1 261 ? 118.248 154.728 81.959 1.00 87.48 261 ARG D N 1
ATOM 9204 C CA . ARG D 1 261 ? 117.714 154.319 83.252 1.00 81.71 261 ARG D CA 1
ATOM 9205 C C . ARG D 1 261 ? 118.079 152.874 83.552 1.00 80.80 261 ARG D C 1
ATOM 9206 O O . ARG D 1 261 ? 118.031 152.014 82.668 1.00 86.05 261 ARG D O 1
ATOM 9214 N N . PHE D 1 262 ? 118.437 152.613 84.806 1.00 76.22 262 PHE D N 1
ATOM 9215 C CA . PHE D 1 262 ? 118.599 151.260 85.322 1.00 74.49 262 PHE D CA 1
ATOM 9216 C C . PHE D 1 262 ? 117.445 150.935 86.260 1.00 79.12 262 PHE D C 1
ATOM 9217 O O . PHE D 1 262 ? 117.103 151.743 87.129 1.00 85.26 262 PHE D O 1
ATOM 9225 N N . GLN D 1 263 ? 116.847 149.759 86.082 1.00 76.85 263 GLN D N 1
ATOM 9226 C CA . GLN D 1 263 ? 115.883 149.245 87.049 1.00 73.32 263 GLN D CA 1
ATOM 9227 C C . GLN D 1 263 ? 116.613 148.772 88.300 1.00 71.08 263 GLN D C 1
ATOM 9228 O O . GLN D 1 263 ? 117.498 147.915 88.217 1.00 77.96 263 GLN D O 1
ATOM 9234 N N . CYS D 1 264 ? 116.247 149.318 89.457 1.00 63.18 264 CYS D N 1
ATOM 9235 C CA . CYS D 1 264 ? 116.795 148.882 90.732 1.00 65.81 264 CYS D CA 1
ATOM 9236 C C . CYS D 1 264 ? 115.668 148.442 91.658 1.00 68.79 264 CYS D C 1
ATOM 9237 O O . CYS D 1 264 ? 114.545 148.949 91.576 1.00 79.49 264 CYS D O 1
ATOM 9240 N N . LYS D 1 265 ? 115.970 147.494 92.547 1.00 63.74 265 LYS D N 1
ATOM 9241 C CA . LYS D 1 265 ? 115.031 147.081 93.583 1.00 67.44 265 LYS D CA 1
ATOM 9242 C C . LYS D 1 265 ? 115.715 146.999 94.941 1.00 71.34 265 LYS D C 1
ATOM 9243 O O . LYS D 1 265 ? 116.824 146.471 95.060 1.00 78.01 265 LYS D O 1
ATOM 9249 N N . LEU D 1 266 ? 115.041 147.527 95.960 1.00 68.44 266 LEU D N 1
ATOM 9250 C CA . LEU D 1 266 ? 115.463 147.399 97.353 1.00 65.02 266 LEU D CA 1
ATOM 9251 C C . LEU D 1 266 ? 114.907 146.096 97.922 1.00 73.76 266 LEU D C 1
ATOM 9252 O O . LEU D 1 266 ? 113.696 145.965 98.121 1.00 81.42 266 LEU D O 1
ATOM 9257 N N . ILE D 1 267 ? 115.792 145.132 98.181 1.00 73.68 267 ILE D N 1
ATOM 9258 C CA . ILE D 1 267 ? 115.378 143.738 98.321 1.00 72.09 267 ILE D CA 1
ATOM 9259 C C . ILE D 1 267 ? 114.691 143.455 99.660 1.00 74.66 267 ILE D C 1
ATOM 9260 O O . ILE D 1 267 ? 113.773 142.630 99.725 1.00 80.68 267 ILE D O 1
ATOM 9265 N N . ALA D 1 268 ? 115.094 144.130 100.735 1.00 71.15 268 ALA D N 1
ATOM 9266 C CA . ALA D 1 268 ? 114.594 143.843 102.076 1.00 67.22 268 ALA D CA 1
ATOM 9267 C C . ALA D 1 268 ? 113.285 144.542 102.429 1.00 70.39 268 ALA D C 1
ATOM 9268 O O . ALA D 1 268 ? 112.721 144.250 103.489 1.00 75.31 268 ALA D O 1
ATOM 9270 N N . VAL D 1 269 ? 112.799 145.456 101.586 1.00 71.72 269 VAL D N 1
ATOM 9271 C CA . VAL D 1 269 ? 111.697 146.342 101.963 1.00 71.03 269 VAL D CA 1
ATOM 9272 C C . VAL D 1 269 ? 110.452 145.557 102.368 1.00 76.24 269 VAL D C 1
ATOM 9273 O O . VAL D 1 269 ? 109.737 145.941 103.301 1.00 80.34 269 VAL D O 1
ATOM 9277 N N . GLY D 1 270 ? 110.182 144.441 101.692 1.00 73.33 270 GLY D N 1
ATOM 9278 C CA . GLY D 1 270 ? 109.037 143.622 102.053 1.00 74.49 270 GLY D CA 1
ATOM 9279 C C . GLY D 1 270 ? 109.114 143.029 103.446 1.00 72.85 270 GLY D C 1
ATOM 9280 O O . GLY D 1 270 ? 108.085 142.806 104.088 1.00 79.84 270 GLY D O 1
ATOM 9281 N N . ILE D 1 271 ? 110.325 142.767 103.933 1.00 66.55 271 ILE D N 1
ATOM 9282 C CA . ILE D 1 271 ? 110.518 142.337 105.314 1.00 63.29 271 ILE D CA 1
ATOM 9283 C C . ILE D 1 271 ? 110.349 143.496 106.290 1.00 70.44 271 ILE D C 1
ATOM 9284 O O . ILE D 1 271 ? 109.737 143.341 107.352 1.00 76.20 271 ILE D O 1
ATOM 9289 N N . PHE D 1 272 ? 110.885 144.670 105.951 1.00 69.57 272 PHE D N 1
ATOM 9290 C CA . PHE D 1 272 ? 110.749 145.846 106.812 1.00 67.77 272 PHE D CA 1
ATOM 9291 C C . PHE D 1 272 ? 109.290 146.216 107.056 1.00 73.29 272 PHE D C 1
ATOM 9292 O O . PHE D 1 272 ? 108.894 146.501 108.192 1.00 77.84 272 PHE D O 1
ATOM 9300 N N . GLN D 1 273 ? 108.474 146.224 106.002 1.00 73.64 273 GLN D N 1
ATOM 9301 C CA . GLN D 1 273 ? 107.053 146.522 106.167 1.00 73.37 273 GLN D CA 1
ATOM 9302 C C . GLN D 1 273 ? 106.343 145.467 107.007 1.00 76.48 273 GLN D C 1
ATOM 9303 O O . GLN D 1 273 ? 105.490 145.798 107.837 1.00 84.66 273 GLN D O 1
ATOM 9309 N N . LEU D 1 274 ? 106.670 144.192 106.795 1.00 75.62 274 LEU D N 1
ATOM 9310 C CA . LEU D 1 274 ? 106.121 143.127 107.629 1.00 75.37 274 LEU D CA 1
ATOM 9311 C C . LEU D 1 274 ? 106.441 143.334 109.107 1.00 76.45 274 LEU D C 1
ATOM 9312 O O . LEU D 1 274 ? 105.545 143.310 109.957 1.00 78.94 274 LEU D O 1
ATOM 9317 N N . LEU D 1 275 ? 107.719 143.537 109.432 1.00 74.99 275 LEU D N 1
ATOM 9318 C CA . LEU D 1 275 ? 108.115 143.742 110.823 1.00 68.98 275 LEU D CA 1
ATOM 9319 C C . LEU D 1 275 ? 107.591 145.053 111.399 1.00 73.98 275 LEU D C 1
ATOM 9320 O O . LEU D 1 275 ? 107.433 145.167 112.619 1.00 80.85 275 LEU D O 1
ATOM 9325 N N . SER D 1 276 ? 107.313 146.046 110.553 1.00 74.80 276 SER D N 1
ATOM 9326 C CA . SER D 1 276 ? 106.669 147.267 111.030 1.00 71.81 276 SER D CA 1
ATOM 9327 C C . SER D 1 276 ? 105.259 147.018 111.552 1.00 78.16 276 SER D C 1
ATOM 9328 O O . SER D 1 276 ? 104.821 147.690 112.492 1.00 85.71 276 SER D O 1
ATOM 9331 N N . LEU D 1 277 ? 104.532 146.069 110.959 1.00 77.13 277 LEU D N 1
ATOM 9332 C CA . LEU D 1 277 ? 103.218 145.704 111.482 1.00 74.28 277 LEU D CA 1
ATOM 9333 C C . LEU D 1 277 ? 103.309 145.092 112.876 1.00 77.25 277 LEU D C 1
ATOM 9334 O O . LEU D 1 277 ? 102.482 145.389 113.744 1.00 83.34 277 LEU D O 1
ATOM 9339 N N . ILE D 1 278 ? 104.298 144.227 113.104 1.00 73.02 278 ILE D N 1
ATOM 9340 C CA . ILE D 1 278 ? 104.505 143.651 114.433 1.00 71.92 278 ILE D CA 1
ATOM 9341 C C . ILE D 1 278 ? 104.772 144.742 115.466 1.00 76.37 278 ILE D C 1
ATOM 9342 O O . ILE D 1 278 ? 104.177 144.754 116.549 1.00 85.70 278 ILE D O 1
ATOM 9347 N N . ASN D 1 279 ? 105.674 145.670 115.147 1.00 75.32 279 ASN D N 1
ATOM 9348 C CA . ASN D 1 279 ? 105.989 146.767 116.061 1.00 76.24 279 ASN D CA 1
ATOM 9349 C C . ASN D 1 279 ? 104.776 147.651 116.338 1.00 77.88 279 ASN D C 1
ATOM 9350 O O . ASN D 1 279 ? 104.542 148.055 117.483 1.00 82.22 279 ASN D O 1
ATOM 9355 N N . LEU D 1 280 ? 104.004 147.970 115.299 1.00 76.77 280 LEU D N 1
ATOM 9356 C CA . LEU D 1 280 ? 102.793 148.772 115.467 1.00 75.13 280 LEU D CA 1
ATOM 9357 C C . LEU D 1 280 ? 101.771 148.099 116.378 1.00 80.76 280 LEU D C 1
ATOM 9358 O O . LEU D 1 280 ? 101.170 148.755 117.236 1.00 89.80 280 LEU D O 1
ATOM 9363 N N . ILE D 1 281 ? 101.552 146.797 116.200 1.00 77.25 281 ILE D N 1
ATOM 9364 C CA . ILE D 1 281 ? 100.612 146.057 117.044 1.00 78.24 281 ILE D CA 1
ATOM 9365 C C . ILE D 1 281 ? 100.993 146.148 118.520 1.00 81.97 281 ILE D C 1
ATOM 9366 O O . ILE D 1 281 ? 100.159 146.476 119.372 1.00 85.85 281 ILE D O 1
ATOM 9371 N N . VAL D 1 282 ? 102.253 145.861 118.846 1.00 76.54 282 VAL D N 1
ATOM 9372 C CA . VAL D 1 282 ? 102.689 145.864 120.242 1.00 75.25 282 VAL D CA 1
ATOM 9373 C C . VAL D 1 282 ? 102.619 147.263 120.851 1.00 76.33 282 VAL D C 1
ATOM 9374 O O . VAL D 1 282 ? 102.149 147.437 121.981 1.00 79.68 282 VAL D O 1
ATOM 9378 N N . TYR D 1 283 ? 103.091 148.279 120.125 1.00 78.03 283 TYR D N 1
ATOM 9379 C CA . TYR D 1 283 ? 103.028 149.645 120.647 1.00 77.07 283 TYR D CA 1
ATOM 9380 C C . TYR D 1 283 ? 101.597 150.127 120.851 1.00 80.65 283 TYR D C 1
ATOM 9381 O O . TYR D 1 283 ? 101.321 150.877 121.794 1.00 89.97 283 TYR D O 1
ATOM 9390 N N . ALA D 1 284 ? 100.673 149.717 119.984 1.00 79.39 284 ALA D N 1
ATOM 9391 C CA . ALA D 1 284 ? 99.266 150.026 120.220 1.00 80.46 284 ALA D CA 1
ATOM 9392 C C . ALA D 1 284 ? 98.731 149.368 121.488 1.00 85.74 284 ALA D C 1
ATOM 9393 O O . ALA D 1 284 ? 97.858 149.933 122.154 1.00 93.39 284 ALA D O 1
ATOM 9395 N N . LEU D 1 285 ? 99.232 148.182 121.835 1.00 82.02 285 LEU D N 1
ATOM 9396 C CA . LEU D 1 285 ? 98.860 147.551 123.100 1.00 79.20 285 LEU D CA 1
ATOM 9397 C C . LEU D 1 285 ? 99.531 148.190 124.314 1.00 83.71 285 LEU D C 1
ATOM 9398 O O . LEU D 1 285 ? 98.986 148.121 125.421 1.00 92.70 285 LEU D O 1
ATOM 9403 N N . LEU D 1 286 ? 100.699 148.811 124.141 1.00 82.71 286 LEU D N 1
ATOM 9404 C CA . LEU D 1 286 ? 101.318 149.528 125.255 1.00 76.60 286 LEU D CA 1
ATOM 9405 C C . LEU D 1 286 ? 100.599 150.826 125.607 1.00 83.43 286 LEU D C 1
ATOM 9406 O O . LEU D 1 286 ? 100.638 151.246 126.769 1.00 94.39 286 LEU D O 1
ATOM 9411 N N . ILE D 1 287 ? 99.962 151.483 124.635 1.00 82.96 287 ILE D N 1
ATOM 9412 C CA . ILE D 1 287 ? 99.333 152.780 124.904 1.00 87.43 287 ILE D CA 1
ATOM 9413 C C . ILE D 1 287 ? 98.334 152.728 126.057 1.00 94.49 287 ILE D C 1
ATOM 9414 O O . ILE D 1 287 ? 98.436 153.567 126.968 1.00 98.80 287 ILE D O 1
ATOM 9419 N N . PRO D 1 288 ? 97.359 151.807 126.091 1.00 95.29 288 PRO D N 1
ATOM 9420 C CA . PRO D 1 288 ? 96.499 151.699 127.284 1.00 95.55 288 PRO D CA 1
ATOM 9421 C C . PRO D 1 288 ? 97.238 151.519 128.602 1.00 96.99 288 PRO D C 1
ATOM 9422 O O . PRO D 1 288 ? 96.836 152.102 129.615 1.00 102.82 288 PRO D O 1
ATOM 9426 N N . VAL D 1 289 ? 98.307 150.724 128.617 1.00 93.44 289 VAL D N 1
ATOM 9427 C CA . VAL D 1 289 ? 99.065 150.506 129.845 1.00 93.28 289 VAL D CA 1
ATOM 9428 C C . VAL D 1 289 ? 99.754 151.783 130.312 1.00 97.00 289 VAL D C 1
ATOM 9429 O O . VAL D 1 289 ? 99.734 152.110 131.504 1.00 108.68 289 VAL D O 1
ATOM 9433 N N . VAL D 1 290 ? 100.372 152.524 129.392 1.00 92.57 290 VAL D N 1
ATOM 9434 C CA . VAL D 1 290 ? 101.039 153.773 129.759 1.00 93.71 290 VAL D CA 1
ATOM 9435 C C . VAL D 1 290 ? 100.047 154.797 130.302 1.00 104.37 290 VAL D C 1
ATOM 9436 O O . VAL D 1 290 ? 100.326 155.485 131.292 1.00 115.20 290 VAL D O 1
ATOM 9440 N N . VAL D 1 291 ? 98.881 154.920 129.667 1.00 103.41 291 VAL D N 1
ATOM 9441 C CA . VAL D 1 291 ? 97.858 155.847 130.149 1.00 106.75 291 VAL D CA 1
ATOM 9442 C C . VAL D 1 291 ? 97.414 155.504 131.568 1.00 112.11 291 VAL D C 1
ATOM 9443 O O . VAL D 1 291 ? 97.223 156.395 132.405 1.00 116.58 291 VAL D O 1
ATOM 9447 N N . TYR D 1 292 ? 97.239 154.214 131.860 1.00 110.26 292 TYR D N 1
ATOM 9448 C CA . TYR D 1 292 ? 96.918 153.787 133.220 1.00 113.53 292 TYR D CA 1
ATOM 9449 C C . TYR D 1 292 ? 97.953 154.242 134.247 1.00 117.32 292 TYR D C 1
ATOM 9450 O O . TYR D 1 292 ? 97.598 154.512 135.400 1.00 125.78 292 TYR D O 1
ATOM 9459 N N . THR D 1 293 ? 99.225 154.336 133.861 1.00 113.55 293 THR D N 1
ATOM 9460 C CA . THR D 1 293 ? 100.259 154.817 134.775 1.00 113.61 293 THR D CA 1
ATOM 9461 C C . THR D 1 293 ? 100.136 156.293 135.140 1.00 121.76 293 THR D C 1
ATOM 9462 O O . THR D 1 293 ? 100.813 156.727 136.077 1.00 127.21 293 THR D O 1
ATOM 9466 N N . PHE D 1 294 ? 99.310 157.077 134.443 1.00 121.16 294 PHE D N 1
ATOM 9467 C CA . PHE D 1 294 ? 99.007 158.420 134.935 1.00 122.45 294 PHE D CA 1
ATOM 9468 C C . PHE D 1 294 ? 98.064 158.408 136.131 1.00 130.64 294 PHE D C 1
ATOM 9469 O O . PHE D 1 294 ? 98.172 159.272 137.007 1.00 136.41 294 PHE D O 1
ATOM 9477 N N . PHE D 1 295 ? 97.138 157.454 136.187 1.00 134.01 295 PHE D N 1
ATOM 9478 C CA . PHE D 1 295 ? 96.096 157.451 137.205 1.00 137.57 295 PHE D CA 1
ATOM 9479 C C . PHE D 1 295 ? 96.379 156.512 138.369 1.00 145.88 295 PHE D C 1
ATOM 9480 O O . PHE D 1 295 ? 95.699 156.606 139.396 1.00 153.84 295 PHE D O 1
ATOM 9488 N N . ILE D 1 296 ? 97.347 155.611 138.233 1.00 144.88 296 ILE D N 1
ATOM 9489 C CA . ILE D 1 296 ? 97.809 154.775 139.341 1.00 148.00 296 ILE D CA 1
ATOM 9490 C C . ILE D 1 296 ? 98.225 155.608 140.559 1.00 151.29 296 ILE D C 1
ATOM 9491 O O . ILE D 1 296 ? 97.903 155.196 141.683 1.00 154.78 296 ILE D O 1
ATOM 9496 N N . PRO D 1 297 ? 98.915 156.756 140.441 1.00 147.49 297 PRO D N 1
ATOM 9497 C CA . PRO D 1 297 ? 99.174 157.524 141.673 1.00 147.68 297 PRO D CA 1
ATOM 9498 C C . PRO D 1 297 ? 97.940 158.210 142.233 1.00 151.37 297 PRO D C 1
ATOM 9499 O O . PRO D 1 297 ? 97.721 158.175 143.450 1.00 156.64 297 PRO D O 1
ATOM 9503 N N . PHE D 1 298 ? 97.123 158.835 141.383 1.00 149.71 298 PHE D N 1
ATOM 9504 C CA . PHE D 1 298 ? 96.058 159.704 141.879 1.00 153.71 298 PHE D CA 1
ATOM 9505 C C . PHE D 1 298 ? 94.895 158.922 142.477 1.00 158.05 298 PHE D C 1
ATOM 9506 O O . PHE D 1 298 ? 94.230 159.419 143.393 1.00 156.25 298 PHE D O 1
ATOM 9514 N N . ARG D 1 299 ? 94.629 157.711 141.989 1.00 161.36 299 ARG D N 1
ATOM 9515 C CA . ARG D 1 299 ? 93.411 157.012 142.382 1.00 165.52 299 ARG D CA 1
ATOM 9516 C C . ARG D 1 299 ? 93.628 155.518 142.582 1.00 165.98 299 ARG D C 1
ATOM 9517 O O . ARG D 1 299 ? 93.238 154.967 143.616 1.00 166.97 299 ARG D O 1
ATOM 9525 N N . GLN D 1 300 ? 94.245 154.849 141.610 1.00 165.50 300 GLN D N 1
ATOM 9526 C CA . GLN D 1 300 ? 94.045 153.414 141.452 1.00 170.07 300 GLN D CA 1
ATOM 9527 C C . GLN D 1 300 ? 95.030 152.582 142.260 1.00 175.63 300 GLN D C 1
ATOM 9528 O O . GLN D 1 300 ? 94.658 151.503 142.736 1.00 178.18 300 GLN D O 1
ATOM 9534 N N . LYS D 1 301 ? 96.261 153.064 142.431 1.00 172.99 301 LYS D N 1
ATOM 9535 C CA . LYS D 1 301 ? 97.368 152.312 143.037 1.00 172.45 301 LYS D CA 1
ATOM 9536 C C . LYS D 1 301 ? 97.367 150.826 142.681 1.00 172.02 301 LYS D C 1
ATOM 9537 O O . LYS D 1 301 ? 97.211 150.456 141.517 1.00 166.67 301 LYS D O 1
ATOM 9543 N N . THR D 1 313 ? 94.653 159.582 162.552 1.00 186.54 313 THR D N 1
ATOM 9544 C CA . THR D 1 313 ? 93.997 158.666 161.627 1.00 192.09 313 THR D CA 1
ATOM 9545 C C . THR D 1 313 ? 94.991 158.099 160.619 1.00 191.65 313 THR D C 1
ATOM 9546 O O . THR D 1 313 ? 94.606 157.407 159.676 1.00 188.69 313 THR D O 1
ATOM 9550 N N . PHE D 1 314 ? 96.270 158.400 160.823 1.00 189.26 314 PHE D N 1
ATOM 9551 C CA . PHE D 1 314 ? 97.309 157.904 159.932 1.00 184.56 314 PHE D CA 1
ATOM 9552 C C . PHE D 1 314 ? 97.476 156.399 160.105 1.00 183.80 314 PHE D C 1
ATOM 9553 O O . PHE D 1 314 ? 97.474 155.882 161.225 1.00 182.29 314 PHE D O 1
ATOM 9561 N N . ASP D 1 315 ? 97.623 155.694 158.985 1.00 180.09 315 ASP D N 1
ATOM 9562 C CA . ASP D 1 315 ? 97.747 154.241 158.981 1.00 175.22 315 ASP D CA 1
ATOM 9563 C C . ASP D 1 315 ? 99.122 153.875 158.440 1.00 169.26 315 ASP D C 1
ATOM 9564 O O . ASP D 1 315 ? 99.468 154.244 157.312 1.00 167.86 315 ASP D O 1
ATOM 9569 N N . VAL D 1 316 ? 99.901 153.149 159.247 1.00 164.99 316 VAL D N 1
ATOM 9570 C CA . VAL D 1 316 ? 101.254 152.756 158.863 1.00 161.35 316 VAL D CA 1
ATOM 9571 C C . VAL D 1 316 ? 101.303 151.442 158.098 1.00 158.40 316 VAL D C 1
ATOM 9572 O O . VAL D 1 316 ? 102.380 151.061 157.613 1.00 154.61 316 VAL D O 1
ATOM 9576 N N . LEU D 1 317 ? 100.182 150.733 157.974 1.00 159.59 317 LEU D N 1
ATOM 9577 C CA . LEU D 1 317 ? 100.117 149.518 157.170 1.00 159.25 317 LEU D CA 1
ATOM 9578 C C . LEU D 1 317 ? 99.469 149.722 155.808 1.00 161.14 317 LEU D C 1
ATOM 9579 O O . LEU D 1 317 ? 99.894 149.097 154.832 1.00 157.29 317 LEU D O 1
ATOM 9584 N N . HIS D 1 318 ? 98.455 150.578 155.709 1.00 164.21 318 HIS D N 1
ATOM 9585 C CA . HIS D 1 318 ? 97.698 150.740 154.468 1.00 160.65 318 HIS D CA 1
ATOM 9586 C C . HIS D 1 318 ? 98.179 152.003 153.760 1.00 159.60 318 HIS D C 1
ATOM 9587 O O . HIS D 1 318 ? 97.717 153.112 154.028 1.00 161.44 318 HIS D O 1
ATOM 9594 N N . PHE D 1 319 ? 99.127 151.812 152.848 1.00 155.43 319 PHE D N 1
ATOM 9595 C CA . PHE D 1 319 ? 99.591 152.878 151.972 1.00 154.66 319 PHE D CA 1
ATOM 9596 C C . PHE D 1 319 ? 98.519 153.213 150.941 1.00 157.91 319 PHE D C 1
ATOM 9597 O O . PHE D 1 319 ? 97.931 152.315 150.332 1.00 158.37 319 PHE D O 1
ATOM 9605 N N . LYS D 1 320 ? 98.265 154.505 150.743 1.00 157.89 320 LYS D N 1
ATOM 9606 C CA . LYS D 1 320 ? 97.089 154.946 150.008 1.00 157.70 320 LYS D CA 1
ATOM 9607 C C . LYS D 1 320 ? 97.417 156.211 149.228 1.00 159.42 320 LYS D C 1
ATOM 9608 O O . LYS D 1 320 ? 98.341 156.956 149.564 1.00 159.38 320 LYS D O 1
ATOM 9614 N N . SER D 1 321 ? 96.632 156.441 148.178 1.00 162.13 321 SER D N 1
ATOM 9615 C CA . SER D 1 321 ? 96.770 157.638 147.360 1.00 159.23 321 SER D CA 1
ATOM 9616 C C . SER D 1 321 ? 96.333 158.890 148.110 1.00 159.95 321 SER D C 1
ATOM 9617 O O . SER D 1 321 ? 95.383 158.871 148.897 1.00 153.92 321 SER D O 1
ATOM 9620 N N . GLU D 1 322 ? 97.046 159.990 147.850 1.00 161.78 322 GLU D N 1
ATOM 9621 C CA . GLU D 1 322 ? 96.846 161.262 148.534 1.00 161.86 322 GLU D CA 1
ATOM 9622 C C . GLU D 1 322 ? 96.776 162.429 147.554 1.00 159.50 322 GLU D C 1
ATOM 9623 O O . GLU D 1 322 ? 97.012 163.576 147.947 1.00 159.52 322 GLU D O 1
ATOM 9629 N N . GLY D 1 323 ? 96.455 162.162 146.293 1.00 155.46 323 GLY D N 1
ATOM 9630 C CA . GLY D 1 323 ? 96.390 163.202 145.287 1.00 147.84 323 GLY D CA 1
ATOM 9631 C C . GLY D 1 323 ? 97.676 163.419 144.516 1.00 148.26 323 GLY D C 1
ATOM 9632 O O . GLY D 1 323 ? 98.614 162.616 144.525 1.00 153.27 323 GLY D O 1
ATOM 9633 N N . TYR D 1 324 ? 97.704 164.560 143.828 1.00 142.85 324 TYR D N 1
ATOM 9634 C CA . TYR D 1 324 ? 98.876 165.036 143.101 1.00 143.16 324 TYR D CA 1
ATOM 9635 C C . TYR D 1 324 ? 99.957 165.534 144.057 1.00 143.85 324 TYR D C 1
ATOM 9636 O O . TYR D 1 324 ? 100.265 166.728 144.106 1.00 144.95 324 TYR D O 1
ATOM 9645 N N . ASN D 1 325 ? 100.512 164.617 144.848 1.00 142.06 325 ASN D N 1
ATOM 9646 C CA . ASN D 1 325 ? 101.428 164.943 145.930 1.00 135.45 325 ASN D CA 1
ATOM 9647 C C . ASN D 1 325 ? 102.475 163.842 146.019 1.00 135.05 325 ASN D C 1
ATOM 9648 O O . ASN D 1 325 ? 102.193 162.679 145.720 1.00 140.56 325 ASN D O 1
ATOM 9653 N N . ASP D 1 326 ? 103.693 164.221 146.417 1.00 126.58 326 ASP D N 1
ATOM 9654 C CA . ASP D 1 326 ? 104.793 163.260 146.439 1.00 128.59 326 ASP D CA 1
ATOM 9655 C C . ASP D 1 326 ? 104.506 162.088 147.366 1.00 130.75 326 ASP D C 1
ATOM 9656 O O . ASP D 1 326 ? 105.032 160.989 147.154 1.00 131.91 326 ASP D O 1
ATOM 9661 N N . LEU D 1 327 ? 103.681 162.299 148.393 1.00 129.96 327 LEU D N 1
ATOM 9662 C CA . LEU D 1 327 ? 103.298 161.205 149.279 1.00 128.65 327 LEU D CA 1
ATOM 9663 C C . LEU D 1 327 ? 102.617 160.074 148.517 1.00 132.17 327 LEU D C 1
ATOM 9664 O O . LEU D 1 327 ? 102.746 158.904 148.894 1.00 135.29 327 LEU D O 1
ATOM 9669 N N . SER D 1 328 ? 101.893 160.404 147.444 1.00 130.15 328 SER D N 1
ATOM 9670 C CA . SER D 1 328 ? 101.328 159.379 146.569 1.00 129.06 328 SER D CA 1
ATOM 9671 C C . SER D 1 328 ? 102.406 158.539 145.892 1.00 125.61 328 SER D C 1
ATOM 9672 O O . SER D 1 328 ? 102.247 157.322 145.744 1.00 129.64 328 SER D O 1
ATOM 9675 N N . LEU D 1 329 ? 103.509 159.163 145.468 1.00 121.20 329 LEU D N 1
ATOM 9676 C CA . LEU D 1 329 ? 104.624 158.387 144.930 1.00 120.60 329 LEU D CA 1
ATOM 9677 C C . LEU D 1 329 ? 105.290 157.537 146.004 1.00 123.19 329 LEU D C 1
ATOM 9678 O O . LEU D 1 329 ? 105.548 156.346 145.793 1.00 126.48 329 LEU D O 1
ATOM 9683 N N . TYR D 1 330 ? 105.591 158.134 147.158 1.00 123.09 330 TYR D N 1
ATOM 9684 C CA . TYR D 1 330 ? 106.181 157.373 148.256 1.00 122.61 330 TYR D CA 1
ATOM 9685 C C . TYR D 1 330 ? 105.292 156.212 148.683 1.00 123.59 330 TYR D C 1
ATOM 9686 O O . TYR D 1 330 ? 105.791 155.135 149.025 1.00 125.25 330 TYR D O 1
ATOM 9695 N N . ASN D 1 331 ? 103.973 156.401 148.642 1.00 123.01 331 ASN D N 1
ATOM 9696 C CA . ASN D 1 331 ? 103.057 155.300 148.924 1.00 121.78 331 ASN D CA 1
ATOM 9697 C C . ASN D 1 331 ? 103.188 154.169 147.910 1.00 123.33 331 ASN D C 1
ATOM 9698 O O . ASN D 1 331 ? 103.182 152.990 148.283 1.00 128.69 331 ASN D O 1
ATOM 9703 N N . LEU D 1 332 ? 103.304 154.504 146.624 1.00 122.87 332 LEU D N 1
ATOM 9704 C CA . LEU D 1 332 ? 103.542 153.483 145.606 1.00 118.52 332 LEU D CA 1
ATOM 9705 C C . LEU D 1 332 ? 104.886 152.786 145.794 1.00 120.35 332 LEU D C 1
ATOM 9706 O O . LEU D 1 332 ? 104.966 151.552 145.770 1.00 124.29 332 LEU D O 1
ATOM 9711 N N . PHE D 1 333 ? 105.957 153.559 145.981 1.00 118.95 333 PHE D N 1
ATOM 9712 C CA . PHE D 1 333 ? 107.287 152.972 146.135 1.00 117.99 333 PHE D CA 1
ATOM 9713 C C . PHE D 1 333 ? 107.461 152.204 147.442 1.00 121.94 333 PHE D C 1
ATOM 9714 O O . PHE D 1 333 ? 108.181 151.200 147.469 1.00 125.92 333 PHE D O 1
ATOM 9722 N N . LEU D 1 334 ? 106.824 152.645 148.528 1.00 120.69 334 LEU D N 1
ATOM 9723 C CA . LEU D 1 334 ? 106.820 151.845 149.752 1.00 119.40 334 LEU D CA 1
ATOM 9724 C C . LEU D 1 334 ? 106.069 150.532 149.568 1.00 125.71 334 LEU D C 1
ATOM 9725 O O . LEU D 1 334 ? 106.562 149.468 149.960 1.00 133.51 334 LEU D O 1
ATOM 9730 N N . GLU D 1 335 ? 104.874 150.584 148.976 1.00 124.37 335 GLU D N 1
ATOM 9731 C CA . GLU D 1 335 ? 104.086 149.369 148.790 1.00 125.46 335 GLU D CA 1
ATOM 9732 C C . GLU D 1 335 ? 104.822 148.317 147.967 1.00 126.22 335 GLU D C 1
ATOM 9733 O O . GLU D 1 335 ? 104.616 147.116 148.174 1.00 124.05 335 GLU D O 1
ATOM 9739 N N . GLU D 1 336 ? 105.681 148.735 147.039 1.00 125.85 336 GLU D N 1
ATOM 9740 C CA . GLU D 1 336 ? 106.505 147.784 146.304 1.00 123.84 336 GLU D CA 1
ATOM 9741 C C . GLU D 1 336 ? 107.780 147.391 147.040 1.00 126.89 336 GLU D C 1
ATOM 9742 O O . GLU D 1 336 ? 108.487 146.491 146.577 1.00 132.20 336 GLU D O 1
ATOM 9748 N N . ASN D 1 337 ? 108.090 148.031 148.164 1.00 127.39 337 ASN D N 1
ATOM 9749 C CA . ASN D 1 337 ? 109.277 147.709 148.944 1.00 126.11 337 ASN D CA 1
ATOM 9750 C C . ASN D 1 337 ? 108.982 147.196 150.345 1.00 130.71 337 ASN D C 1
ATOM 9751 O O . ASN D 1 337 ? 109.764 146.400 150.868 1.00 135.21 337 ASN D O 1
ATOM 9756 N N . ILE D 1 338 ? 107.882 147.630 150.964 1.00 131.00 338 ILE D N 1
ATOM 9757 C CA . ILE D 1 338 ? 107.619 147.320 152.367 1.00 128.36 338 ILE D CA 1
ATOM 9758 C C . ILE D 1 338 ? 107.391 145.826 152.577 1.00 135.16 338 ILE D C 1
ATOM 9759 O O . ILE D 1 338 ? 107.620 145.308 153.676 1.00 140.88 338 ILE D O 1
ATOM 9764 N N . SER D 1 339 ? 106.942 145.111 151.543 1.00 137.33 339 SER D N 1
ATOM 9765 C CA . SER D 1 339 ? 106.715 143.672 151.632 1.00 138.13 339 SER D CA 1
ATOM 9766 C C . SER D 1 339 ? 107.985 142.869 151.893 1.00 138.83 339 SER D C 1
ATOM 9767 O O . SER D 1 339 ? 107.883 141.691 152.254 1.00 137.71 339 SER D O 1
ATOM 9770 N N . GLU D 1 340 ? 109.166 143.461 151.725 1.00 138.67 340 GLU D N 1
ATOM 9771 C CA . GLU D 1 340 ? 110.403 142.783 152.096 1.00 140.88 340 GLU D CA 1
ATOM 9772 C C . GLU D 1 340 ? 110.644 142.742 153.600 1.00 140.04 340 GLU D C 1
ATOM 9773 O O . GLU D 1 340 ? 111.433 141.909 154.059 1.00 139.49 340 GLU D O 1
ATOM 9779 N N . LEU D 1 341 ? 109.996 143.607 154.375 1.00 140.32 341 LEU D N 1
ATOM 9780 C CA . LEU D 1 341 ? 110.194 143.615 155.819 1.00 140.67 341 LEU D CA 1
ATOM 9781 C C . LEU D 1 341 ? 109.485 142.441 156.487 1.00 141.34 341 LEU D C 1
ATOM 9782 O O . LEU D 1 341 ? 108.280 142.241 156.308 1.00 141.01 341 LEU D O 1
ATOM 9787 N N . LYS D 1 342 ? 110.257 141.662 157.250 1.00 138.34 342 LYS D N 1
ATOM 9788 C CA . LYS D 1 342 ? 109.725 140.520 157.990 1.00 137.44 342 LYS D CA 1
ATOM 9789 C C . LYS D 1 342 ? 108.606 140.935 158.940 1.00 137.09 342 LYS D C 1
ATOM 9790 O O . LYS D 1 342 ? 107.596 140.234 159.071 1.00 136.63 342 LYS D O 1
ATOM 9796 N N . SER D 1 343 ? 108.775 142.075 159.611 1.00 136.19 343 SER D N 1
ATOM 9797 C CA . SER D 1 343 ? 107.789 142.560 160.574 1.00 136.94 343 SER D CA 1
ATOM 9798 C C . SER D 1 343 ? 106.490 142.985 159.897 1.00 137.69 343 SER D C 1
ATOM 9799 O O . SER D 1 343 ? 105.403 142.772 160.447 1.00 137.04 343 SER D O 1
ATOM 9802 N N . TYR D 1 344 ? 106.577 143.593 158.715 1.00 138.80 344 TYR D N 1
ATOM 9803 C CA . TYR D 1 344 ? 105.373 143.900 157.947 1.00 137.22 344 TYR D CA 1
ATOM 9804 C C . TYR D 1 344 ? 104.596 142.637 157.589 1.00 139.91 344 TYR D C 1
ATOM 9805 O O . TYR D 1 344 ? 103.367 142.597 157.718 1.00 142.35 344 TYR D O 1
ATOM 9814 N N . LYS D 1 345 ? 105.293 141.600 157.124 1.00 139.63 345 LYS D N 1
ATOM 9815 C CA . LYS D 1 345 ? 104.620 140.355 156.762 1.00 138.61 345 LYS D CA 1
ATOM 9816 C C . LYS D 1 345 ? 103.877 139.739 157.944 1.00 140.58 345 LYS D C 1
ATOM 9817 O O . LYS D 1 345 ? 102.739 139.278 157.795 1.00 141.29 345 LYS D O 1
ATOM 9823 N N . CYS D 1 346 ? 104.499 139.721 159.124 1.00 141.11 346 CYS D N 1
ATOM 9824 C CA . CYS D 1 346 ? 103.830 139.216 160.321 1.00 140.33 346 CYS D CA 1
ATOM 9825 C C . CYS D 1 346 ? 102.547 139.983 160.630 1.00 139.96 346 CYS D C 1
ATOM 9826 O O . CYS D 1 346 ? 101.504 139.380 160.907 1.00 142.89 346 CYS D O 1
ATOM 9829 N N . LEU D 1 347 ? 102.604 141.315 160.597 1.00 139.20 347 LEU D N 1
ATOM 9830 C CA . LEU D 1 347 ? 101.413 142.116 160.870 1.00 140.16 347 LEU D CA 1
ATOM 9831 C C . LEU D 1 347 ? 100.332 141.924 159.810 1.00 142.99 347 LEU D C 1
ATOM 9832 O O . LEU D 1 347 ? 99.139 141.901 160.134 1.00 147.39 347 LEU D O 1
ATOM 9837 N N . LYS D 1 348 ? 100.723 141.790 158.542 1.00 142.85 348 LYS D N 1
ATOM 9838 C CA . LYS D 1 348 ? 99.749 141.494 157.494 1.00 145.01 348 LYS D CA 1
ATOM 9839 C C . LYS D 1 348 ? 99.143 140.100 157.625 1.00 148.94 348 LYS D C 1
ATOM 9840 O O . LYS D 1 348 ? 97.977 139.902 157.267 1.00 154.14 348 LYS D O 1
ATOM 9846 N N . VAL D 1 349 ? 99.905 139.128 158.127 1.00 147.00 349 VAL D N 1
ATOM 9847 C CA . VAL D 1 349 ? 99.332 137.820 158.446 1.00 145.50 349 VAL D CA 1
ATOM 9848 C C . VAL D 1 349 ? 98.275 137.939 159.540 1.00 149.48 349 VAL D C 1
ATOM 9849 O O . VAL D 1 349 ? 97.175 137.387 159.425 1.00 153.85 349 VAL D O 1
ATOM 9853 N N . LEU D 1 350 ? 98.594 138.659 160.618 1.00 147.21 350 LEU D N 1
ATOM 9854 C CA . LEU D 1 350 ? 97.611 138.889 161.675 1.00 148.84 350 LEU D CA 1
ATOM 9855 C C . LEU D 1 350 ? 96.386 139.641 161.165 1.00 157.16 350 LEU D C 1
ATOM 9856 O O . LEU D 1 350 ? 95.253 139.324 161.547 1.00 162.84 350 LEU D O 1
ATOM 9861 N N . GLU D 1 351 ? 96.592 140.641 160.307 1.00 159.10 351 GLU D N 1
ATOM 9862 C CA . GLU D 1 351 ? 95.466 141.375 159.733 1.00 163.40 351 GLU D CA 1
ATOM 9863 C C . GLU D 1 351 ? 94.581 140.483 158.869 1.00 164.56 351 GLU D C 1
ATOM 9864 O O . GLU D 1 351 ? 93.351 140.606 158.895 1.00 169.80 351 GLU D O 1
ATOM 9870 N N . ASN D 1 352 ? 95.185 139.580 158.094 1.00 160.33 352 ASN D N 1
ATOM 9871 C CA . ASN D 1 352 ? 94.402 138.634 157.303 1.00 160.55 352 ASN D CA 1
ATOM 9872 C C . ASN D 1 352 ? 93.626 137.655 158.177 1.00 165.04 352 ASN D C 1
ATOM 9873 O O . ASN D 1 352 ? 92.476 137.322 157.870 1.00 169.36 352 ASN D O 1
ATOM 9878 N N . ILE D 1 353 ? 94.234 137.176 159.263 1.00 163.97 353 ILE D N 1
ATOM 9879 C CA . ILE D 1 353 ? 93.512 136.321 160.205 1.00 163.67 353 ILE D CA 1
ATOM 9880 C C . ILE D 1 353 ? 92.360 137.083 160.851 1.00 173.04 353 ILE D C 1
ATOM 9881 O O . ILE D 1 353 ? 91.227 136.591 160.917 1.00 177.51 353 ILE D O 1
ATOM 9886 N N . LYS D 1 354 ? 92.637 138.292 161.347 1.00 176.08 354 LYS D N 1
ATOM 9887 C CA . LYS D 1 354 ? 91.587 139.121 161.935 1.00 180.70 354 LYS D CA 1
ATOM 9888 C C . LYS D 1 354 ? 90.469 139.419 160.943 1.00 179.75 354 LYS D C 1
ATOM 9889 O O . LYS D 1 354 ? 89.300 139.510 161.336 1.00 178.07 354 LYS D O 1
ATOM 9895 N N . SER D 1 355 ? 90.802 139.572 159.661 1.00 179.07 355 SER D N 1
ATOM 9896 C CA . SER D 1 355 ? 89.785 139.763 158.633 1.00 180.19 355 SER D CA 1
ATOM 9897 C C . SER D 1 355 ? 88.888 138.544 158.456 1.00 180.94 355 SER D C 1
ATOM 9898 O O . SER D 1 355 ? 87.754 138.690 157.988 1.00 178.51 355 SER D O 1
ATOM 9901 N N . ASN D 1 356 ? 89.363 137.351 158.815 1.00 182.33 356 ASN D N 1
ATOM 9902 C CA . ASN D 1 356 ? 88.622 136.120 158.580 1.00 182.39 356 ASN D CA 1
ATOM 9903 C C . ASN D 1 356 ? 88.152 135.420 159.846 1.00 183.52 356 ASN D C 1
ATOM 9904 O O . ASN D 1 356 ? 87.229 134.603 159.768 1.00 180.02 356 ASN D O 1
ATOM 9909 N N . GLY D 1 357 ? 88.749 135.710 160.999 1.00 185.96 357 GLY D N 1
ATOM 9910 C CA . GLY D 1 357 ? 88.545 134.874 162.166 1.00 188.23 357 GLY D CA 1
ATOM 9911 C C . GLY D 1 357 ? 88.872 135.541 163.486 1.00 193.95 357 GLY D C 1
ATOM 9912 O O . GLY D 1 357 ? 88.274 136.565 163.831 1.00 195.35 357 GLY D O 1
ATOM 9913 N N . GLN D 1 358 ? 89.807 134.961 164.238 1.00 199.67 358 GLN D N 1
ATOM 9914 C CA . GLN D 1 358 ? 90.111 135.447 165.579 1.00 204.78 358 GLN D CA 1
ATOM 9915 C C . GLN D 1 358 ? 90.576 136.897 165.546 1.00 205.50 358 GLN D C 1
ATOM 9916 O O . GLN D 1 358 ? 91.456 137.268 164.763 1.00 200.41 358 GLN D O 1
ATOM 9922 N N . GLY D 1 359 ? 89.974 137.716 166.406 1.00 206.11 359 GLY D N 1
ATOM 9923 C CA . GLY D 1 359 ? 90.134 139.156 166.365 1.00 203.82 359 GLY D CA 1
ATOM 9924 C C . GLY D 1 359 ? 91.450 139.673 166.907 1.00 208.70 359 GLY D C 1
ATOM 9925 O O . GLY D 1 359 ? 91.465 140.500 167.823 1.00 208.82 359 GLY D O 1
ATOM 9926 N N . ILE D 1 360 ? 92.564 139.197 166.355 1.00 210.40 360 ILE D N 1
ATOM 9927 C CA . ILE D 1 360 ? 93.877 139.707 166.732 1.00 211.23 360 ILE D CA 1
ATOM 9928 C C . ILE D 1 360 ? 94.097 141.019 165.991 1.00 211.58 360 ILE D C 1
ATOM 9929 O O . ILE D 1 360 ? 94.737 141.052 164.934 1.00 206.13 360 ILE D O 1
ATOM 9934 N N . ASP D 1 361 ? 93.538 142.097 166.532 1.00 212.69 361 ASP D N 1
ATOM 9935 C CA . ASP D 1 361 ? 93.589 143.397 165.877 1.00 211.86 361 ASP D CA 1
ATOM 9936 C C . ASP D 1 361 ? 95.035 143.824 165.640 1.00 212.77 361 ASP D C 1
ATOM 9937 O O . ASP D 1 361 ? 95.838 143.828 166.584 1.00 212.36 361 ASP D O 1
ATOM 9942 N N . PRO D 1 362 ? 95.409 144.187 164.404 1.00 210.28 362 PRO D N 1
ATOM 9943 C CA . PRO D 1 362 ? 96.783 144.560 164.061 1.00 207.71 362 PRO D CA 1
ATOM 9944 C C . PRO D 1 362 ? 97.169 145.937 164.598 1.00 206.04 362 PRO D C 1
ATOM 9945 O O . PRO D 1 362 ? 96.589 146.958 164.227 1.00 200.88 362 PRO D O 1
ATOM 9949 N N . ALA E 1 2 ? 129.156 122.372 113.787 1.00 113.74 2 ALA E N 1
ATOM 9950 C CA . ALA E 1 2 ? 128.461 123.267 114.705 1.00 115.51 2 ALA E CA 1
ATOM 9951 C C . ALA E 1 2 ? 127.231 122.590 115.301 1.00 115.39 2 ALA E C 1
ATOM 9952 O O . ALA E 1 2 ? 126.699 123.034 116.318 1.00 118.42 2 ALA E O 1
ATOM 9954 N N . ILE E 1 3 ? 126.777 121.521 114.641 1.00 109.14 3 ILE E N 1
ATOM 9955 C CA . ILE E 1 3 ? 125.612 120.778 115.117 1.00 107.26 3 ILE E CA 1
ATOM 9956 C C . ILE E 1 3 ? 125.839 120.268 116.535 1.00 113.46 3 ILE E C 1
ATOM 9957 O O . ILE E 1 3 ? 124.929 120.284 117.372 1.00 120.01 3 ILE E O 1
ATOM 9962 N N . ALA E 1 4 ? 127.062 119.826 116.831 1.00 109.94 4 ALA E N 1
ATOM 9963 C CA . ALA E 1 4 ? 127.398 119.359 118.173 1.00 110.88 4 ALA E CA 1
ATOM 9964 C C . ALA E 1 4 ? 127.366 120.482 119.205 1.00 116.37 4 ALA E C 1
ATOM 9965 O O . ALA E 1 4 ? 127.027 120.240 120.369 1.00 120.74 4 ALA E O 1
ATOM 9967 N N . HIS E 1 5 ? 127.716 121.705 118.806 1.00 115.57 5 HIS E N 1
ATOM 9968 C CA . HIS E 1 5 ? 127.561 122.858 119.690 1.00 113.36 5 HIS E CA 1
ATOM 9969 C C . HIS E 1 5 ? 126.095 123.171 119.963 1.00 116.15 5 HIS E C 1
ATOM 9970 O O . HIS E 1 5 ? 125.734 123.540 121.087 1.00 122.29 5 HIS E O 1
ATOM 9977 N N . LEU E 1 6 ? 125.238 123.042 118.949 1.00 115.29 6 LEU E N 1
ATOM 9978 C CA . LEU E 1 6 ? 123.805 123.219 119.162 1.00 114.01 6 LEU E CA 1
ATOM 9979 C C . LEU E 1 6 ? 123.251 122.219 120.171 1.00 116.37 6 LEU E C 1
ATOM 9980 O O . LEU E 1 6 ? 122.447 122.586 121.037 1.00 124.62 6 LEU E O 1
ATOM 9985 N N . ALA E 1 7 ? 123.657 120.952 120.077 1.00 111.70 7 ALA E N 1
ATOM 9986 C CA . ALA E 1 7 ? 123.221 119.964 121.062 1.00 113.97 7 ALA E CA 1
ATOM 9987 C C . ALA E 1 7 ? 123.725 120.298 122.462 1.00 119.83 7 ALA E C 1
ATOM 9988 O O . ALA E 1 7 ? 122.997 120.133 123.448 1.00 126.54 7 ALA E O 1
ATOM 9990 N N . THR E 1 8 ? 124.970 120.762 122.569 1.00 119.87 8 THR E N 1
ATOM 9991 C CA . THR E 1 8 ? 125.499 121.215 123.854 1.00 120.80 8 THR E CA 1
ATOM 9992 C C . THR E 1 8 ? 124.720 122.406 124.401 1.00 121.14 8 THR E C 1
ATOM 9993 O O . THR E 1 8 ? 124.434 122.475 125.602 1.00 125.72 8 THR E O 1
ATOM 9997 N N . GLU E 1 9 ? 124.359 123.349 123.532 1.00 120.04 9 GLU E N 1
ATOM 9998 C CA . GLU E 1 9 ? 123.664 124.562 123.950 1.00 121.99 9 GLU E CA 1
ATOM 9999 C C . GLU E 1 9 ? 122.195 124.328 124.292 1.00 122.71 9 GLU E C 1
ATOM 10000 O O . GLU E 1 9 ? 121.691 124.890 125.270 1.00 129.23 9 GLU E O 1
ATOM 10006 N N . TYR E 1 10 ? 121.491 123.512 123.511 1.00 120.85 10 TYR E N 1
ATOM 10007 C CA . TYR E 1 10 ? 120.046 123.382 123.642 1.00 121.86 10 TYR E CA 1
ATOM 10008 C C . TYR E 1 10 ? 119.562 122.077 124.260 1.00 124.13 10 TYR E C 1
ATOM 10009 O O . TYR E 1 10 ? 118.358 121.949 124.509 1.00 127.15 10 TYR E O 1
ATOM 10018 N N . VAL E 1 11 ? 120.439 121.110 124.517 1.00 123.98 11 VAL E N 1
ATOM 10019 C CA . VAL E 1 11 ? 119.990 119.849 125.099 1.00 124.65 11 VAL E CA 1
ATOM 10020 C C . VAL E 1 11 ? 120.778 119.524 126.361 1.00 126.91 11 VAL E C 1
ATOM 10021 O O . VAL E 1 11 ? 120.193 119.285 127.423 1.00 132.87 11 VAL E O 1
ATOM 10025 N N . PHE E 1 12 ? 122.102 119.514 126.263 1.00 123.69 12 PHE E N 1
ATOM 10026 C CA . PHE E 1 12 ? 122.948 119.067 127.360 1.00 124.02 12 PHE E CA 1
ATOM 10027 C C . PHE E 1 12 ? 123.287 120.172 128.353 1.00 131.79 12 PHE E C 1
ATOM 10028 O O . PHE E 1 12 ? 124.193 119.990 129.173 1.00 133.37 12 PHE E O 1
ATOM 10036 N N . SER E 1 13 ? 122.587 121.304 128.307 1.00 137.98 13 SER E N 1
ATOM 10037 C CA . SER E 1 13 ? 122.769 122.332 129.320 1.00 142.33 13 SER E CA 1
ATOM 10038 C C . SER E 1 13 ? 121.462 123.083 129.523 1.00 148.78 13 SER E C 1
ATOM 10039 O O . SER E 1 13 ? 120.618 123.151 128.626 1.00 145.97 13 SER E O 1
ATOM 10042 N N . ASP E 1 14 ? 121.309 123.645 130.719 1.00 158.06 14 ASP E N 1
ATOM 10043 C CA . ASP E 1 14 ? 120.087 124.331 131.112 1.00 165.34 14 ASP E CA 1
ATOM 10044 C C . ASP E 1 14 ? 120.100 125.781 130.640 1.00 169.41 14 ASP E C 1
ATOM 10045 O O . ASP E 1 14 ? 121.151 126.424 130.565 1.00 170.03 14 ASP E O 1
ATOM 10050 N N . PHE E 1 15 ? 118.915 126.295 130.322 1.00 168.71 15 PHE E N 1
ATOM 10051 C CA . PHE E 1 15 ? 118.780 127.649 129.797 1.00 163.33 15 PHE E CA 1
ATOM 10052 C C . PHE E 1 15 ? 117.390 128.163 130.165 1.00 163.17 15 PHE E C 1
ATOM 10053 O O . PHE E 1 15 ? 116.705 127.583 131.014 1.00 161.16 15 PHE E O 1
ATOM 10061 N N . LEU E 1 16 ? 116.975 129.259 129.531 1.00 161.16 16 LEU E N 1
ATOM 10062 C CA . LEU E 1 16 ? 115.733 129.954 129.889 1.00 159.25 16 LEU E CA 1
ATOM 10063 C C . LEU E 1 16 ? 115.745 130.361 131.360 1.00 158.47 16 LEU E C 1
ATOM 10064 O O . LEU E 1 16 ? 114.695 130.606 131.956 1.00 157.39 16 LEU E O 1
ATOM 10069 N N . GLY E 1 27 ? 117.090 128.696 146.579 1.00 168.68 27 GLY E N 1
ATOM 10070 C CA . GLY E 1 27 ? 115.854 129.440 146.671 1.00 158.61 27 GLY E CA 1
ATOM 10071 C C . GLY E 1 27 ? 114.637 128.538 146.600 1.00 154.07 27 GLY E C 1
ATOM 10072 O O . GLY E 1 27 ? 114.721 127.329 146.384 1.00 153.88 27 GLY E O 1
ATOM 10073 N N . LEU E 1 28 ? 113.472 129.152 146.792 1.00 143.71 28 LEU E N 1
ATOM 10074 C CA . LEU E 1 28 ? 112.220 128.423 146.660 1.00 138.00 28 LEU E CA 1
ATOM 10075 C C . LEU E 1 28 ? 111.987 128.004 145.213 1.00 139.23 28 LEU E C 1
ATOM 10076 O O . LEU E 1 28 ? 112.416 128.673 144.269 1.00 140.52 28 LEU E O 1
ATOM 10081 N N . ARG E 1 29 ? 111.297 126.879 145.047 1.00 137.15 29 ARG E N 1
ATOM 10082 C CA . ARG E 1 29 ? 110.723 126.493 143.759 1.00 131.09 29 ARG E CA 1
ATOM 10083 C C . ARG E 1 29 ? 109.384 127.197 143.581 1.00 129.47 29 ARG E C 1
ATOM 10084 O O . ARG E 1 29 ? 108.383 126.819 144.194 1.00 126.96 29 ARG E O 1
ATOM 10092 N N . LEU E 1 30 ? 109.362 128.227 142.739 1.00 127.45 30 LEU E N 1
ATOM 10093 C CA . LEU E 1 30 ? 108.158 129.005 142.487 1.00 124.15 30 LEU E CA 1
ATOM 10094 C C . LEU E 1 30 ? 107.446 128.593 141.207 1.00 120.00 30 LEU E C 1
ATOM 10095 O O . LEU E 1 30 ? 106.432 129.202 140.853 1.00 120.62 30 LEU E O 1
ATOM 10100 N N . GLU E 1 31 ? 107.947 127.578 140.507 1.00 119.56 31 GLU E N 1
ATOM 10101 C CA . GLU E 1 31 ? 107.219 126.916 139.435 1.00 119.69 31 GLU E CA 1
ATOM 10102 C C . GLU E 1 31 ? 107.264 125.412 139.653 1.00 117.33 31 GLU E C 1
ATOM 10103 O O . GLU E 1 31 ? 108.307 124.862 140.019 1.00 122.02 31 GLU E O 1
ATOM 10109 N N . LEU E 1 32 ? 106.130 124.753 139.433 1.00 109.50 32 LEU E N 1
ATOM 10110 C CA . LEU E 1 32 ? 106.074 123.306 139.570 1.00 105.87 32 LEU E CA 1
ATOM 10111 C C . LEU E 1 32 ? 106.930 122.628 138.505 1.00 110.46 32 LEU E C 1
ATOM 10112 O O . LEU E 1 32 ? 107.047 123.104 137.373 1.00 117.98 32 LEU E O 1
ATOM 10117 N N . ALA E 1 33 ? 107.545 121.509 138.897 1.00 104.56 33 ALA E N 1
ATOM 10118 C CA . ALA E 1 33 ? 108.536 120.851 138.049 1.00 104.64 33 ALA E CA 1
ATOM 10119 C C . ALA E 1 33 ? 107.965 120.462 136.690 1.00 104.35 33 ALA E C 1
ATOM 10120 O O . ALA E 1 33 ? 108.629 120.630 135.661 1.00 109.52 33 ALA E O 1
ATOM 10122 N N . VAL E 1 34 ? 106.740 119.932 136.666 1.00 99.63 34 VAL E N 1
ATOM 10123 C CA . VAL E 1 34 ? 106.122 119.546 135.399 1.00 99.14 34 VAL E CA 1
ATOM 10124 C C . VAL E 1 34 ? 105.874 120.764 134.518 1.00 102.08 34 VAL E C 1
ATOM 10125 O O . VAL E 1 34 ? 106.119 120.732 133.306 1.00 104.20 34 VAL E O 1
ATOM 10129 N N . ASP E 1 35 ? 105.387 121.856 135.108 1.00 104.76 35 ASP E N 1
ATOM 10130 C CA . ASP E 1 35 ? 105.112 123.062 134.332 1.00 101.93 35 ASP E CA 1
ATOM 10131 C C . ASP E 1 35 ? 106.390 123.678 133.773 1.00 99.28 35 ASP E C 1
ATOM 10132 O O . ASP E 1 35 ? 106.414 124.140 132.627 1.00 101.41 35 ASP E O 1
ATOM 10137 N N . LYS E 1 36 ? 107.457 123.698 134.572 1.00 96.03 36 LYS E N 1
ATOM 10138 C CA . LYS E 1 36 ? 108.758 124.153 134.088 1.00 97.96 36 LYS E CA 1
ATOM 10139 C C . LYS E 1 36 ? 109.306 123.254 132.984 1.00 99.82 36 LYS E C 1
ATOM 10140 O O . LYS E 1 36 ? 109.831 123.745 131.979 1.00 103.68 36 LYS E O 1
ATOM 10146 N N . MET E 1 37 ? 109.200 121.936 133.159 1.00 98.68 37 MET E N 1
ATOM 10147 C CA . MET E 1 37 ? 109.673 120.992 132.148 1.00 100.82 37 MET E CA 1
ATOM 10148 C C . MET E 1 37 ? 108.943 121.156 130.818 1.00 100.43 37 MET E C 1
ATOM 10149 O O . MET E 1 37 ? 109.573 121.199 129.756 1.00 102.02 37 MET E O 1
ATOM 10154 N N . VAL E 1 38 ? 107.613 121.232 130.855 1.00 97.67 38 VAL E N 1
ATOM 10155 C CA . VAL E 1 38 ? 106.836 121.466 129.637 1.00 90.91 38 VAL E CA 1
ATOM 10156 C C . VAL E 1 38 ? 107.252 122.766 128.955 1.00 89.67 38 VAL E C 1
ATOM 10157 O O . VAL E 1 38 ? 107.399 122.819 127.728 1.00 93.99 38 VAL E O 1
ATOM 10161 N N . THR E 1 39 ? 107.450 123.830 129.733 1.00 89.30 39 THR E N 1
ATOM 10162 C CA . THR E 1 39 ? 107.891 125.101 129.163 1.00 84.88 39 THR E CA 1
ATOM 10163 C C . THR E 1 39 ? 109.249 124.983 128.476 1.00 88.13 39 THR E C 1
ATOM 10164 O O . THR E 1 39 ? 109.447 125.530 127.384 1.00 94.13 39 THR E O 1
ATOM 10168 N N . CYS E 1 40 ? 110.197 124.279 129.098 1.00 88.66 40 CYS E N 1
ATOM 10169 C CA . CYS E 1 40 ? 111.518 124.109 128.494 1.00 91.82 40 CYS E CA 1
ATOM 10170 C C . CYS E 1 40 ? 111.454 123.360 127.167 1.00 90.49 40 CYS E C 1
ATOM 10171 O O . CYS E 1 40 ? 112.145 123.727 126.210 1.00 93.79 40 CYS E O 1
ATOM 10174 N N . ILE E 1 41 ? 110.642 122.307 127.086 1.00 91.81 41 ILE E N 1
ATOM 10175 C CA . ILE E 1 41 ? 110.481 121.594 125.821 1.00 87.88 41 ILE E CA 1
ATOM 10176 C C . ILE E 1 41 ? 109.765 122.464 124.794 1.00 84.37 41 ILE E C 1
ATOM 10177 O O . ILE E 1 41 ? 110.214 122.598 123.650 1.00 88.82 41 ILE E O 1
ATOM 10182 N N . ALA E 1 42 ? 108.635 123.056 125.184 1.00 82.61 42 ALA E N 1
ATOM 10183 C CA . ALA E 1 42 ? 107.806 123.801 124.239 1.00 76.57 42 ALA E CA 1
ATOM 10184 C C . ALA E 1 42 ? 108.543 124.998 123.649 1.00 81.14 42 ALA E C 1
ATOM 10185 O O . ALA E 1 42 ? 108.439 125.269 122.448 1.00 87.51 42 ALA E O 1
ATOM 10187 N N . VAL E 1 43 ? 109.275 125.737 124.480 1.00 80.12 43 VAL E N 1
ATOM 10188 C CA . VAL E 1 43 ? 110.047 126.880 124.001 1.00 73.81 43 VAL E CA 1
ATOM 10189 C C . VAL E 1 43 ? 111.373 126.452 123.377 1.00 78.83 43 VAL E C 1
ATOM 10190 O O . VAL E 1 43 ? 111.803 127.017 122.366 1.00 85.42 43 VAL E O 1
ATOM 10194 N N . GLY E 1 44 ? 112.035 125.449 123.951 1.00 82.95 44 GLY E N 1
ATOM 10195 C CA . GLY E 1 44 ? 113.374 125.104 123.497 1.00 82.02 44 GLY E CA 1
ATOM 10196 C C . GLY E 1 44 ? 113.421 124.398 122.153 1.00 81.48 44 GLY E C 1
ATOM 10197 O O . GLY E 1 44 ? 114.331 124.638 121.354 1.00 88.89 44 GLY E O 1
ATOM 10198 N N . LEU E 1 45 ? 112.460 123.515 121.887 1.00 76.92 45 LEU E N 1
ATOM 10199 C CA . LEU E 1 45 ? 112.508 122.714 120.663 1.00 74.68 45 LEU E CA 1
ATOM 10200 C C . LEU E 1 45 ? 112.469 123.535 119.375 1.00 78.40 45 LEU E C 1
ATOM 10201 O O . LEU E 1 45 ? 113.287 123.261 118.480 1.00 81.06 45 LEU E O 1
ATOM 10206 N N . PRO E 1 46 ? 111.567 124.511 119.193 1.00 77.30 46 PRO E N 1
ATOM 10207 C CA . PRO E 1 46 ? 111.639 125.340 117.973 1.00 74.30 46 PRO E CA 1
ATOM 10208 C C . PRO E 1 46 ? 112.984 126.008 117.749 1.00 78.30 46 PRO E C 1
ATOM 10209 O O . PRO E 1 46 ? 113.424 126.135 116.601 1.00 87.71 46 PRO E O 1
ATOM 10213 N N . LEU E 1 47 ? 113.655 126.434 118.818 1.00 74.50 47 LEU E N 1
ATOM 10214 C CA . LEU E 1 47 ? 114.930 127.129 118.672 1.00 71.29 47 LEU E CA 1
ATOM 10215 C C . LEU E 1 47 ? 116.031 126.190 118.196 1.00 75.55 47 LEU E C 1
ATOM 10216 O O . LEU E 1 47 ? 116.887 126.583 117.396 1.00 84.70 47 LEU E O 1
ATOM 10221 N N . LEU E 1 48 ? 116.028 124.950 118.684 1.00 75.20 48 LEU E N 1
ATOM 10222 C CA . LEU E 1 48 ? 116.901 123.915 118.137 1.00 79.85 48 LEU E CA 1
ATOM 10223 C C . LEU E 1 48 ? 116.602 123.643 116.666 1.00 78.71 48 LEU E C 1
ATOM 10224 O O . LEU E 1 48 ? 117.515 123.609 115.832 1.00 81.15 48 LEU E O 1
ATOM 10229 N N . LEU E 1 49 ? 115.328 123.439 116.330 1.00 74.17 49 LEU E N 1
ATOM 10230 C CA . LEU E 1 49 ? 114.958 123.095 114.959 1.00 69.77 49 LEU E CA 1
ATOM 10231 C C . LEU E 1 49 ? 115.257 124.220 113.972 1.00 70.99 49 LEU E C 1
ATOM 10232 O O . LEU E 1 49 ? 115.663 123.953 112.836 1.00 80.31 49 LEU E O 1
ATOM 10237 N N . ILE E 1 50 ? 115.061 125.477 114.372 1.00 70.08 50 ILE E N 1
ATOM 10238 C CA . ILE E 1 50 ? 115.532 126.593 113.551 1.00 67.49 50 ILE E CA 1
ATOM 10239 C C . ILE E 1 50 ? 117.035 126.497 113.321 1.00 74.30 50 ILE E C 1
ATOM 10240 O O . ILE E 1 50 ? 117.518 126.623 112.189 1.00 80.23 50 ILE E O 1
ATOM 10245 N N . SER E 1 51 ? 117.797 126.276 114.393 1.00 72.93 51 SER E N 1
ATOM 10246 C CA . SER E 1 51 ? 119.252 126.229 114.284 1.00 70.99 51 SER E CA 1
ATOM 10247 C C . SER E 1 51 ? 119.721 125.079 113.399 1.00 75.26 51 SER E C 1
ATOM 10248 O O . SER E 1 51 ? 120.679 125.227 112.632 1.00 82.11 51 SER E O 1
ATOM 10251 N N . LEU E 1 52 ? 119.062 123.923 113.494 1.00 72.43 52 LEU E N 1
ATOM 10252 C CA . LEU E 1 52 ? 119.403 122.794 112.633 1.00 72.84 52 LEU E CA 1
ATOM 10253 C C . LEU E 1 52 ? 119.037 123.043 111.173 1.00 76.12 52 LEU E C 1
ATOM 10254 O O . LEU E 1 52 ? 119.746 122.586 110.270 1.00 86.12 52 LEU E O 1
ATOM 10259 N N . ALA E 1 53 ? 117.937 123.753 110.918 1.00 73.51 53 ALA E N 1
ATOM 10260 C CA . ALA E 1 53 ? 117.503 123.978 109.540 1.00 69.28 53 ALA E CA 1
ATOM 10261 C C . ALA E 1 53 ? 118.523 124.759 108.719 1.00 76.76 53 ALA E C 1
ATOM 10262 O O . ALA E 1 53 ? 118.548 124.635 107.490 1.00 79.84 53 ALA E O 1
ATOM 10264 N N . PHE E 1 54 ? 119.367 125.563 109.365 1.00 75.01 54 PHE E N 1
ATOM 10265 C CA . PHE E 1 54 ? 120.385 126.341 108.668 1.00 74.06 54 PHE E CA 1
ATOM 10266 C C . PHE E 1 54 ? 121.808 125.929 109.030 1.00 80.06 54 PHE E C 1
ATOM 10267 O O . PHE E 1 54 ? 122.749 126.687 108.777 1.00 85.52 54 PHE E O 1
ATOM 10275 N N . ALA E 1 55 ? 121.983 124.755 109.630 1.00 81.45 55 ALA E N 1
ATOM 10276 C CA . ALA E 1 55 ? 123.320 124.241 109.891 1.00 82.50 55 ALA E CA 1
ATOM 10277 C C . ALA E 1 55 ? 124.108 124.098 108.594 1.00 94.28 55 ALA E C 1
ATOM 10278 O O . ALA E 1 55 ? 123.573 123.684 107.563 1.00 99.51 55 ALA E O 1
ATOM 10280 N N . GLN E 1 56 ? 125.394 124.456 108.655 1.00 97.00 56 GLN E N 1
ATOM 10281 C CA . GLN E 1 56 ? 126.248 124.408 107.471 1.00 98.18 56 GLN E CA 1
ATOM 10282 C C . GLN E 1 56 ? 126.446 122.982 106.976 1.00 97.13 56 GLN E C 1
ATOM 10283 O O . GLN E 1 56 ? 126.715 122.772 105.788 1.00 97.51 56 GLN E O 1
ATOM 10289 N N . GLU E 1 57 ? 126.324 121.999 107.869 1.00 96.93 57 GLU E N 1
ATOM 10290 C CA . GLU E 1 57 ? 126.371 120.599 107.460 1.00 91.88 57 GLU E CA 1
ATOM 10291 C C . GLU E 1 57 ? 125.277 120.268 106.453 1.00 92.38 57 GLU E C 1
ATOM 10292 O O . GLU E 1 57 ? 125.467 119.400 105.594 1.00 98.56 57 GLU E O 1
ATOM 10298 N N . ILE E 1 58 ? 124.133 120.943 106.543 1.00 93.81 58 ILE E N 1
ATOM 10299 C CA . ILE E 1 58 ? 122.987 120.638 105.708 1.00 88.50 58 ILE E CA 1
ATOM 10300 C C . ILE E 1 58 ? 122.703 121.732 104.679 1.00 89.70 58 ILE E C 1
ATOM 10301 O O . ILE E 1 58 ? 122.168 121.433 103.604 1.00 90.40 58 ILE E O 1
ATOM 10306 N N . SER E 1 59 ? 123.112 122.970 104.939 1.00 93.92 59 SER E N 1
ATOM 10307 C CA . SER E 1 59 ? 122.861 124.083 104.034 1.00 91.94 59 SER E CA 1
ATOM 10308 C C . SER E 1 59 ? 123.816 124.044 102.846 1.00 95.25 59 SER E C 1
ATOM 10309 O O . SER E 1 59 ? 124.966 123.611 102.958 1.00 98.83 59 SER E O 1
ATOM 10312 N N . ILE E 1 60 ? 123.325 124.504 101.698 1.00 96.34 60 ILE E N 1
ATOM 10313 C CA . ILE E 1 60 ? 124.146 124.655 100.504 1.00 92.06 60 ILE E CA 1
ATOM 10314 C C . ILE E 1 60 ? 124.365 126.132 100.160 1.00 101.99 60 ILE E C 1
ATOM 10315 O O . ILE E 1 60 ? 124.741 126.468 99.037 1.00 98.37 60 ILE E O 1
ATOM 10320 N N . GLY E 1 61 ? 124.170 127.021 101.131 1.00 107.41 61 GLY E N 1
ATOM 10321 C CA . GLY E 1 61 ? 124.612 128.394 101.025 1.00 113.03 61 GLY E CA 1
ATOM 10322 C C . GLY E 1 61 ? 123.627 129.396 100.458 1.00 114.20 61 GLY E C 1
ATOM 10323 O O . GLY E 1 61 ? 123.936 130.595 100.458 1.00 122.94 61 GLY E O 1
ATOM 10324 N N . THR E 1 62 ? 122.457 128.973 99.981 1.00 107.57 62 THR E N 1
ATOM 10325 C CA . THR E 1 62 ? 121.473 129.956 99.549 1.00 100.82 62 THR E CA 1
ATOM 10326 C C . THR E 1 62 ? 120.065 129.403 99.714 1.00 96.75 62 THR E C 1
ATOM 10327 O O . THR E 1 62 ? 119.843 128.190 99.657 1.00 103.71 62 THR E O 1
ATOM 10331 N N . GLN E 1 63 ? 119.117 130.314 99.949 1.00 89.63 63 GLN E N 1
ATOM 10332 C CA . GLN E 1 63 ? 117.727 129.917 100.134 1.00 84.10 63 GLN E CA 1
ATOM 10333 C C . GLN E 1 63 ? 116.994 129.710 98.815 1.00 78.04 63 GLN E C 1
ATOM 10334 O O . GLN E 1 63 ? 116.048 128.917 98.756 1.00 79.41 63 GLN E O 1
ATOM 10340 N N . ILE E 1 64 ? 117.408 130.403 97.757 1.00 71.94 64 ILE E N 1
ATOM 10341 C CA . ILE E 1 64 ? 116.708 130.382 96.477 1.00 72.95 64 ILE E CA 1
ATOM 10342 C C . ILE E 1 64 ? 117.732 130.341 95.351 1.00 75.01 64 ILE E C 1
ATOM 10343 O O . ILE E 1 64 ? 118.808 130.938 95.454 1.00 85.69 64 ILE E O 1
ATOM 10348 N N . SER E 1 65 ? 117.399 129.625 94.279 1.00 64.13 65 SER E N 1
ATOM 10349 C CA . SER E 1 65 ? 118.150 129.690 93.034 1.00 68.88 65 SER E CA 1
ATOM 10350 C C . SER E 1 65 ? 117.179 129.705 91.864 1.00 72.62 65 SER E C 1
ATOM 10351 O O . SER E 1 65 ? 116.184 128.976 91.865 1.00 77.72 65 SER E O 1
ATOM 10354 N N . CYS E 1 66 ? 117.474 130.536 90.868 1.00 66.65 66 CYS E N 1
ATOM 10355 C CA . CYS E 1 66 ? 116.674 130.632 89.656 1.00 65.41 66 CYS E CA 1
ATOM 10356 C C . CYS E 1 66 ? 117.555 130.332 88.451 1.00 67.24 66 CYS E C 1
ATOM 10357 O O . CYS E 1 66 ? 118.732 130.706 88.426 1.00 79.51 66 CYS E O 1
ATOM 10360 N N . PHE E 1 67 ? 116.988 129.658 87.452 1.00 64.20 67 PHE E N 1
ATOM 10361 C CA . PHE E 1 67 ? 117.729 129.304 86.241 1.00 62.92 67 PHE E CA 1
ATOM 10362 C C . PHE E 1 67 ? 117.685 130.470 85.261 1.00 71.99 67 PHE E C 1
ATOM 10363 O O . PHE E 1 67 ? 116.754 130.613 84.469 1.00 72.88 67 PHE E O 1
ATOM 10371 N N . SER E 1 68 ? 118.713 131.319 85.319 1.00 74.00 68 SER E N 1
ATOM 10372 C CA . SER E 1 68 ? 118.892 132.382 84.344 1.00 68.91 68 SER E CA 1
ATOM 10373 C C . SER E 1 68 ? 119.426 131.826 83.024 1.00 76.70 68 SER E C 1
ATOM 10374 O O . SER E 1 68 ? 120.096 130.791 83.005 1.00 85.76 68 SER E O 1
ATOM 10377 N N . PRO E 1 69 ? 119.136 132.489 81.906 1.00 76.65 69 PRO E N 1
ATOM 10378 C CA . PRO E 1 69 ? 119.643 132.013 80.617 1.00 76.09 69 PRO E CA 1
ATOM 10379 C C . PRO E 1 69 ? 121.147 132.213 80.487 1.00 82.82 69 PRO E C 1
ATOM 10380 O O . PRO E 1 69 ? 121.772 132.990 81.211 1.00 85.78 69 PRO E O 1
ATOM 10384 N N . SER E 1 70 ? 121.725 131.481 79.532 1.00 87.59 70 SER E N 1
ATOM 10385 C CA . SER E 1 70 ? 123.178 131.421 79.392 1.00 92.52 70 SER E CA 1
ATOM 10386 C C . SER E 1 70 ? 123.771 132.757 78.960 1.00 91.11 70 SER E C 1
ATOM 10387 O O . SER E 1 70 ? 124.945 133.029 79.236 1.00 89.38 70 SER E O 1
ATOM 10390 N N . SER E 1 71 ? 122.983 133.598 78.288 1.00 90.15 71 SER E N 1
ATOM 10391 C CA . SER E 1 71 ? 123.450 134.912 77.861 1.00 86.52 71 SER E CA 1
ATOM 10392 C C . SER E 1 71 ? 123.515 135.930 78.992 1.00 83.33 71 SER E C 1
ATOM 10393 O O . SER E 1 71 ? 124.199 136.948 78.844 1.00 85.60 71 SER E O 1
ATOM 10396 N N . PHE E 1 72 ? 122.826 135.696 80.105 1.00 77.77 72 PHE E N 1
ATOM 10397 C CA . PHE E 1 72 ? 122.900 136.626 81.225 1.00 74.95 72 PHE E CA 1
ATOM 10398 C C . PHE E 1 72 ? 124.292 136.634 81.843 1.00 78.30 72 PHE E C 1
ATOM 10399 O O . PHE E 1 72 ? 124.905 135.585 82.057 1.00 87.71 72 PHE E O 1
ATOM 10407 N N . SER E 1 73 ? 124.789 137.836 82.122 1.00 72.35 73 SER E N 1
ATOM 10408 C CA . SER E 1 73 ? 126.010 138.002 82.892 1.00 69.53 73 SER E CA 1
ATOM 10409 C C . SER E 1 73 ? 125.809 137.527 84.331 1.00 73.86 73 SER E C 1
ATOM 10410 O O . SER E 1 73 ? 124.692 137.281 84.791 1.00 77.18 73 SER E O 1
ATOM 10413 N N . TRP E 1 74 ? 126.931 137.389 85.039 1.00 74.09 74 TRP E N 1
ATOM 10414 C CA . TRP E 1 74 ? 126.904 136.933 86.425 1.00 74.83 74 TRP E CA 1
ATOM 10415 C C . TRP E 1 74 ? 126.077 137.859 87.312 1.00 76.81 74 TRP E C 1
ATOM 10416 O O . TRP E 1 74 ? 125.337 137.395 88.187 1.00 80.65 74 TRP E O 1
ATOM 10427 N N . ARG E 1 75 ? 126.180 139.172 87.096 1.00 76.73 75 ARG E N 1
ATOM 10428 C CA . ARG E 1 75 ? 125.401 140.128 87.878 1.00 77.61 75 ARG E CA 1
ATOM 10429 C C . ARG E 1 75 ? 123.929 140.167 87.479 1.00 75.31 75 ARG E C 1
ATOM 10430 O O . ARG E 1 75 ? 123.069 140.402 88.334 1.00 75.79 75 ARG E O 1
ATOM 10438 N N . GLN E 1 76 ? 123.616 139.951 86.201 1.00 69.04 76 GLN E N 1
ATOM 10439 C CA . GLN E 1 76 ? 122.219 139.808 85.796 1.00 66.60 76 GLN E CA 1
ATOM 10440 C C . GLN E 1 76 ? 121.550 138.598 86.440 1.00 71.40 76 GLN E C 1
ATOM 10441 O O . GLN E 1 76 ? 120.402 138.687 86.889 1.00 76.65 76 GLN E O 1
ATOM 10447 N N . ALA E 1 77 ? 122.240 137.458 86.489 1.00 68.96 77 ALA E N 1
ATOM 10448 C CA . ALA E 1 77 ? 121.689 136.292 87.175 1.00 63.60 77 ALA E CA 1
ATOM 10449 C C . ALA E 1 77 ? 121.559 136.517 88.679 1.00 68.67 77 ALA E C 1
ATOM 10450 O O . ALA E 1 77 ? 120.592 136.059 89.296 1.00 74.96 77 ALA E O 1
ATOM 10452 N N . ALA E 1 78 ? 122.520 137.215 89.285 1.00 68.14 78 ALA E N 1
ATOM 10453 C CA . ALA E 1 78 ? 122.395 137.609 90.688 1.00 68.83 78 ALA E CA 1
ATOM 10454 C C . ALA E 1 78 ? 121.214 138.541 90.938 1.00 70.27 78 ALA E C 1
ATOM 10455 O O . ALA E 1 78 ? 120.600 138.487 92.009 1.00 74.86 78 ALA E O 1
ATOM 10457 N N . PHE E 1 79 ? 120.881 139.397 89.972 1.00 68.42 79 PHE E N 1
ATOM 10458 C CA . PHE E 1 79 ? 119.682 140.226 90.078 1.00 66.70 79 PHE E CA 1
ATOM 10459 C C . PHE E 1 79 ? 118.404 139.392 90.091 1.00 69.75 79 PHE E C 1
ATOM 10460 O O . PHE E 1 79 ? 117.500 139.640 90.896 1.00 72.32 79 PHE E O 1
ATOM 10468 N N . VAL E 1 80 ? 118.305 138.411 89.196 1.00 68.74 80 VAL E N 1
ATOM 10469 C CA . VAL E 1 80 ? 117.116 137.559 89.137 1.00 65.36 80 VAL E CA 1
ATOM 10470 C C . VAL E 1 80 ? 116.873 136.855 90.468 1.00 68.13 80 VAL E C 1
ATOM 10471 O O . VAL E 1 80 ? 115.748 136.840 90.980 1.00 74.94 80 VAL E O 1
ATOM 10475 N N . ASP E 1 81 ? 117.914 136.257 91.048 1.00 69.35 81 ASP E N 1
ATOM 10476 C CA . ASP E 1 81 ? 117.751 135.593 92.340 1.00 67.28 81 ASP E CA 1
ATOM 10477 C C . ASP E 1 81 ? 117.298 136.567 93.424 1.00 72.24 81 ASP E C 1
ATOM 10478 O O . ASP E 1 81 ? 116.396 136.259 94.211 1.00 78.68 81 ASP E O 1
ATOM 10483 N N . SER E 1 82 ? 117.917 137.747 93.487 1.00 73.21 82 SER E N 1
ATOM 10484 C CA . SER E 1 82 ? 117.540 138.735 94.497 1.00 67.00 82 SER E CA 1
ATOM 10485 C C . SER E 1 82 ? 116.137 139.290 94.270 1.00 66.57 82 SER E C 1
ATOM 10486 O O . SER E 1 82 ? 115.378 139.474 95.228 1.00 70.88 82 SER E O 1
ATOM 10489 N N . TYR E 1 83 ? 115.776 139.571 93.017 1.00 64.26 83 TYR E N 1
ATOM 10490 C CA . TYR E 1 83 ? 114.434 140.064 92.715 1.00 64.58 83 TYR E CA 1
ATOM 10491 C C . TYR E 1 83 ? 113.359 139.044 93.069 1.00 72.42 83 TYR E C 1
ATOM 10492 O O . TYR E 1 83 ? 112.344 139.384 93.687 1.00 79.72 83 TYR E O 1
ATOM 10501 N N . CYS E 1 84 ? 113.562 137.788 92.678 1.00 71.06 84 CYS E N 1
ATOM 10502 C CA . CYS E 1 84 ? 112.559 136.758 92.927 1.00 63.61 84 CYS E CA 1
ATOM 10503 C C . CYS E 1 84 ? 112.422 136.415 94.406 1.00 67.02 84 CYS E C 1
ATOM 10504 O O . CYS E 1 84 ? 111.335 136.026 94.846 1.00 75.59 84 CYS E O 1
ATOM 10507 N N . TRP E 1 85 ? 113.497 136.540 95.184 1.00 64.47 85 TRP E N 1
ATOM 10508 C CA . TRP E 1 85 ? 113.365 136.439 96.634 1.00 61.24 85 TRP E CA 1
ATOM 10509 C C . TRP E 1 85 ? 112.448 137.522 97.190 1.00 67.95 85 TRP E C 1
ATOM 10510 O O . TRP E 1 85 ? 111.634 137.258 98.082 1.00 73.67 85 TRP E O 1
ATOM 10521 N N . ALA E 1 86 ? 112.562 138.748 96.675 1.00 67.58 86 ALA E N 1
ATOM 10522 C CA . ALA E 1 86 ? 111.618 139.801 97.039 1.00 65.86 86 ALA E CA 1
ATOM 10523 C C . ALA E 1 86 ? 110.238 139.566 96.435 1.00 73.74 86 ALA E C 1
ATOM 10524 O O . ALA E 1 86 ? 109.219 139.831 97.083 1.00 82.11 86 ALA E O 1
ATOM 10526 N N . ALA E 1 87 ? 110.181 139.072 95.196 1.00 72.72 87 ALA E N 1
ATOM 10527 C CA . ALA E 1 87 ? 108.905 138.885 94.510 1.00 76.98 87 ALA E CA 1
ATOM 10528 C C . ALA E 1 87 ? 108.020 137.829 95.160 1.00 79.42 87 ALA E C 1
ATOM 10529 O O . ALA E 1 87 ? 106.816 137.808 94.891 1.00 88.00 87 ALA E O 1
ATOM 10531 N N . VAL E 1 88 ? 108.587 136.961 96.001 1.00 76.11 88 VAL E N 1
ATOM 10532 C CA . VAL E 1 88 ? 107.811 135.969 96.746 1.00 78.24 88 VAL E CA 1
ATOM 10533 C C . VAL E 1 88 ? 106.643 136.604 97.494 1.00 82.06 88 VAL E C 1
ATOM 10534 O O . VAL E 1 88 ? 105.587 135.981 97.662 1.00 81.23 88 VAL E O 1
ATOM 10538 N N . GLN E 1 89 ? 106.792 137.855 97.923 1.00 82.60 89 GLN E N 1
ATOM 10539 C CA . GLN E 1 89 ? 105.709 138.579 98.574 1.00 78.56 89 GLN E CA 1
ATOM 10540 C C . GLN E 1 89 ? 104.757 139.279 97.611 1.00 86.99 89 GLN E C 1
ATOM 10541 O O . GLN E 1 89 ? 103.713 139.766 98.055 1.00 91.99 89 GLN E O 1
ATOM 10547 N N . GLN E 1 90 ? 105.075 139.345 96.322 1.00 87.94 90 GLN E N 1
ATOM 10548 C CA . GLN E 1 90 ? 104.486 140.334 95.420 1.00 90.31 90 GLN E CA 1
ATOM 10549 C C . GLN E 1 90 ? 103.645 139.637 94.351 1.00 100.12 90 GLN E C 1
ATOM 10550 O O . GLN E 1 90 ? 104.160 139.205 93.318 1.00 106.12 90 GLN E O 1
ATOM 10556 N N . LYS E 1 91 ? 102.340 139.525 94.630 1.00 105.37 91 LYS E N 1
ATOM 10557 C CA . LYS E 1 91 ? 101.441 138.665 93.862 1.00 117.54 91 LYS E CA 1
ATOM 10558 C C . LYS E 1 91 ? 101.468 138.977 92.370 1.00 118.54 91 LYS E C 1
ATOM 10559 O O . LYS E 1 91 ? 101.272 138.077 91.545 1.00 117.49 91 LYS E O 1
ATOM 10565 N N . SER E 1 92 ? 101.705 140.237 92.005 1.00 119.36 92 SER E N 1
ATOM 10566 C CA . SER E 1 92 ? 101.667 140.661 90.610 1.00 128.66 92 SER E CA 1
ATOM 10567 C C . SER E 1 92 ? 102.768 140.045 89.755 1.00 123.91 92 SER E C 1
ATOM 10568 O O . SER E 1 92 ? 102.712 140.174 88.528 1.00 122.50 92 SER E O 1
ATOM 10571 N N . SER E 1 93 ? 103.759 139.384 90.356 1.00 118.24 93 SER E N 1
ATOM 10572 C CA . SER E 1 93 ? 104.900 138.873 89.605 1.00 115.34 93 SER E CA 1
ATOM 10573 C C . SER E 1 93 ? 105.207 137.418 89.945 1.00 114.93 93 SER E C 1
ATOM 10574 O O . SER E 1 93 ? 106.345 136.974 89.764 1.00 111.92 93 SER E O 1
ATOM 10577 N N . LEU E 1 94 ? 104.223 136.669 90.435 1.00 113.92 94 LEU E N 1
ATOM 10578 C CA . LEU E 1 94 ? 104.393 135.261 90.761 1.00 113.17 94 LEU E CA 1
ATOM 10579 C C . LEU E 1 94 ? 103.401 134.402 89.991 1.00 118.28 94 LEU E C 1
ATOM 10580 O O . LEU E 1 94 ? 102.315 134.857 89.618 1.00 119.86 94 LEU E O 1
ATOM 10585 N N . GLN E 1 95 ? 103.793 133.152 89.755 1.00 119.87 95 GLN E N 1
ATOM 10586 C CA . GLN E 1 95 ? 102.864 132.116 89.335 1.00 121.36 95 GLN E CA 1
ATOM 10587 C C . GLN E 1 95 ? 103.342 130.792 89.916 1.00 120.73 95 GLN E C 1
ATOM 10588 O O . GLN E 1 95 ? 104.546 130.572 90.078 1.00 115.45 95 GLN E O 1
ATOM 10594 N N . SER E 1 96 ? 102.394 129.911 90.225 1.00 133.48 96 SER E N 1
ATOM 10595 C CA . SER E 1 96 ? 102.721 128.642 90.861 1.00 137.59 96 SER E CA 1
ATOM 10596 C C . SER E 1 96 ? 101.593 127.652 90.609 1.00 146.72 96 SER E C 1
ATOM 10597 O O . SER E 1 96 ? 100.512 128.014 90.138 1.00 143.68 96 SER E O 1
ATOM 10600 N N . GLU E 1 97 ? 101.865 126.385 90.933 1.00 150.68 97 GLU E N 1
ATOM 10601 C CA . GLU E 1 97 ? 100.854 125.337 90.844 1.00 148.00 97 GLU E CA 1
ATOM 10602 C C . GLU E 1 97 ? 99.698 125.550 91.812 1.00 148.41 97 GLU E C 1
ATOM 10603 O O . GLU E 1 97 ? 98.653 124.910 91.655 1.00 144.34 97 GLU E O 1
ATOM 10609 N N . SER E 1 98 ? 99.859 126.426 92.801 1.00 151.52 98 SER E N 1
ATOM 10610 C CA . SER E 1 98 ? 98.811 126.746 93.761 1.00 150.22 98 SER E CA 1
ATOM 10611 C C . SER E 1 98 ? 98.869 128.247 94.020 1.00 148.15 98 SER E C 1
ATOM 10612 O O . SER E 1 98 ? 99.502 129.000 93.273 1.00 144.10 98 SER E O 1
ATOM 10615 N N . GLY E 1 99 ? 98.200 128.692 95.078 1.00 142.81 99 GLY E N 1
ATOM 10616 C CA . GLY E 1 99 ? 98.254 130.086 95.459 1.00 130.59 99 GLY E CA 1
ATOM 10617 C C . GLY E 1 99 ? 99.646 130.505 95.902 1.00 126.01 99 GLY E C 1
ATOM 10618 O O . GLY E 1 99 ? 100.597 129.724 95.939 1.00 126.57 99 GLY E O 1
ATOM 10619 N N . ASN E 1 100 ? 99.755 131.784 96.259 1.00 119.68 100 ASN E N 1
ATOM 10620 C CA . ASN E 1 100 ? 101.025 132.324 96.725 1.00 108.42 100 ASN E CA 1
ATOM 10621 C C . ASN E 1 100 ? 101.294 132.024 98.194 1.00 104.18 100 ASN E C 1
ATOM 10622 O O . ASN E 1 100 ? 102.433 132.186 98.642 1.00 101.89 100 ASN E O 1
ATOM 10627 N N . LEU E 1 101 ? 100.272 131.613 98.946 1.00 106.09 101 LEU E N 1
ATOM 10628 C CA . LEU E 1 101 ? 100.418 131.352 100.379 1.00 96.91 101 LEU E CA 1
ATOM 10629 C C . LEU E 1 101 ? 101.569 130.411 100.723 1.00 90.42 101 LEU E C 1
ATOM 10630 O O . LEU E 1 101 ? 102.349 130.743 101.630 1.00 92.88 101 LEU E O 1
ATOM 10635 N N . PRO E 1 102 ? 101.725 129.238 100.087 1.00 85.48 102 PRO E N 1
ATOM 10636 C CA . PRO E 1 102 ? 102.884 128.384 100.405 1.00 81.11 102 PRO E CA 1
ATOM 10637 C C . PRO E 1 102 ? 104.230 129.085 100.306 1.00 80.45 102 PRO E C 1
ATOM 10638 O O . PRO E 1 102 ? 105.117 128.829 101.129 1.00 83.11 102 PRO E O 1
ATOM 10642 N N . LEU E 1 103 ? 104.402 129.973 99.326 1.00 74.88 103 LEU E N 1
ATOM 10643 C CA . LEU E 1 103 ? 105.685 130.646 99.138 1.00 70.71 103 LEU E CA 1
ATOM 10644 C C . LEU E 1 103 ? 106.010 131.574 100.303 1.00 76.28 103 LEU E C 1
ATOM 10645 O O . LEU E 1 103 ? 107.172 131.685 100.709 1.00 84.03 103 LEU E O 1
ATOM 10650 N N . TRP E 1 104 ? 105.000 132.252 100.847 1.00 74.45 104 TRP E N 1
ATOM 10651 C CA . TRP E 1 104 ? 105.187 133.044 102.059 1.00 73.28 104 TRP E CA 1
ATOM 10652 C C . TRP E 1 104 ? 105.591 132.178 103.247 1.00 71.03 104 TRP E C 1
ATOM 10653 O O . TRP E 1 104 ? 106.508 132.523 104.001 1.00 71.17 104 TRP E O 1
ATOM 10664 N N . LEU E 1 105 ? 104.909 131.046 103.431 1.00 72.08 105 LEU E N 1
ATOM 10665 C CA . LEU E 1 105 ? 105.229 130.142 104.531 1.00 71.89 105 LEU E CA 1
ATOM 10666 C C . LEU E 1 105 ? 106.619 129.539 104.393 1.00 71.77 105 LEU E C 1
ATOM 10667 O O . LEU E 1 105 ? 107.348 129.405 105.383 1.00 76.69 105 LEU E O 1
ATOM 10672 N N . HIS E 1 106 ? 107.004 129.169 103.173 1.00 67.36 106 HIS E N 1
ATOM 10673 C CA . HIS E 1 106 ? 108.353 128.667 102.932 1.00 66.89 106 HIS E CA 1
ATOM 10674 C C . HIS E 1 106 ? 109.423 129.712 103.233 1.00 72.64 106 HIS E C 1
ATOM 10675 O O . HIS E 1 106 ? 110.472 129.387 103.799 1.00 79.20 106 HIS E O 1
ATOM 10682 N N . LYS E 1 107 ? 109.183 130.969 102.860 1.00 70.91 107 LYS E N 1
ATOM 10683 C CA . LYS E 1 107 ? 110.130 132.031 103.188 1.00 66.62 107 LYS E CA 1
ATOM 10684 C C . LYS E 1 107 ? 110.205 132.307 104.688 1.00 70.62 107 LYS E C 1
ATOM 10685 O O . LYS E 1 107 ? 111.301 132.402 105.253 1.00 78.15 107 LYS E O 1
ATOM 10691 N N . PHE E 1 108 ? 109.060 132.438 105.354 1.00 67.54 108 PHE E N 1
ATOM 10692 C CA . PHE E 1 108 ? 109.018 132.885 106.743 1.00 65.32 108 PHE E CA 1
ATOM 10693 C C . PHE E 1 108 ? 108.966 131.764 107.775 1.00 72.79 108 PHE E C 1
ATOM 10694 O O . PHE E 1 108 ? 108.716 132.044 108.951 1.00 78.24 108 PHE E O 1
ATOM 10702 N N . PHE E 1 109 ? 109.162 130.513 107.368 1.00 71.01 109 PHE E N 1
ATOM 10703 C CA . PHE E 1 109 ? 109.241 129.382 108.291 1.00 70.94 109 PHE E CA 1
ATOM 10704 C C . PHE E 1 109 ? 110.113 129.654 109.521 1.00 75.78 109 PHE E C 1
ATOM 10705 O O . PHE E 1 109 ? 109.700 129.316 110.638 1.00 77.61 109 PHE E O 1
ATOM 10713 N N . PRO E 1 110 ? 111.310 130.248 109.381 1.00 73.40 110 PRO E N 1
ATOM 10714 C CA . PRO E 1 110 ? 112.103 130.566 110.587 1.00 71.56 110 PRO E CA 1
ATOM 10715 C C . PRO E 1 110 ? 111.434 131.532 111.555 1.00 78.10 110 PRO E C 1
ATOM 10716 O O . PRO E 1 110 ? 111.525 131.337 112.772 1.00 87.26 110 PRO E O 1
ATOM 10720 N N . TYR E 1 111 ? 110.771 132.573 111.051 1.00 73.53 111 TYR E N 1
ATOM 10721 C CA . TYR E 1 111 ? 110.068 133.515 111.922 1.00 73.73 111 TYR E CA 1
ATOM 10722 C C . TYR E 1 111 ? 108.839 132.891 112.574 1.00 79.25 111 TYR E C 1
ATOM 10723 O O . TYR E 1 111 ? 108.514 133.209 113.723 1.00 84.01 111 TYR E O 1
ATOM 10732 N N . ILE E 1 112 ? 108.141 132.010 111.861 1.00 75.18 112 ILE E N 1
ATOM 10733 C CA . ILE E 1 112 ? 106.958 131.363 112.421 1.00 70.37 112 ILE E CA 1
ATOM 10734 C C . ILE E 1 112 ? 107.311 130.459 113.598 1.00 76.52 112 ILE E C 1
ATOM 10735 O O . ILE E 1 112 ? 106.625 130.471 114.626 1.00 80.24 112 ILE E O 1
ATOM 10740 N N . LEU E 1 113 ? 108.381 129.669 113.483 1.00 76.11 113 LEU E N 1
ATOM 10741 C CA . LEU E 1 113 ? 108.832 128.881 114.629 1.00 73.55 113 LEU E CA 1
ATOM 10742 C C . LEU E 1 113 ? 109.305 129.761 115.781 1.00 74.23 113 LEU E C 1
ATOM 10743 O O . LEU E 1 113 ? 109.056 129.448 116.951 1.00 85.63 113 LEU E O 1
ATOM 10748 N N . LEU E 1 114 ? 109.999 130.858 115.473 1.00 70.59 114 LEU E N 1
ATOM 10749 C CA . LEU E 1 114 ? 110.390 131.808 116.511 1.00 74.50 114 LEU E CA 1
ATOM 10750 C C . LEU E 1 114 ? 109.179 132.401 117.222 1.00 77.26 114 LEU E C 1
ATOM 10751 O O . LEU E 1 114 ? 109.187 132.563 118.448 1.00 81.69 114 LEU E O 1
ATOM 10756 N N . LEU E 1 115 ? 108.133 132.738 116.466 1.00 74.78 115 LEU E N 1
ATOM 10757 C CA . LEU E 1 115 ? 106.907 133.270 117.056 1.00 75.51 115 LEU E CA 1
ATOM 10758 C C . LEU E 1 115 ? 106.265 132.299 118.044 1.00 78.78 115 LEU E C 1
ATOM 10759 O O . LEU E 1 115 ? 105.826 132.709 119.124 1.00 86.80 115 LEU E O 1
ATOM 10764 N N . PHE E 1 116 ? 106.197 131.011 117.698 1.00 77.71 116 PHE E N 1
ATOM 10765 C CA . PHE E 1 116 ? 105.683 130.021 118.644 1.00 77.07 116 PHE E CA 1
ATOM 10766 C C . PHE E 1 116 ? 106.541 129.924 119.900 1.00 76.94 116 PHE E C 1
ATOM 10767 O O . PHE E 1 116 ? 106.008 129.841 121.013 1.00 82.04 116 PHE E O 1
ATOM 10775 N N . ALA E 1 117 ? 107.865 129.918 119.746 1.00 73.80 117 ALA E N 1
ATOM 10776 C CA . ALA E 1 117 ? 108.748 129.886 120.909 1.00 72.77 117 ALA E CA 1
ATOM 10777 C C . ALA E 1 117 ? 108.486 131.055 121.852 1.00 80.00 117 ALA E C 1
ATOM 10778 O O . ALA E 1 117 ? 108.428 130.876 123.074 1.00 92.21 117 ALA E O 1
ATOM 10780 N N . ILE E 1 118 ? 108.331 132.259 121.304 1.00 77.15 118 ILE E N 1
ATOM 10781 C CA . ILE E 1 118 ? 108.038 133.432 122.124 1.00 77.48 118 ILE E CA 1
ATOM 10782 C C . ILE E 1 118 ? 106.666 133.322 122.783 1.00 78.96 118 ILE E C 1
ATOM 10783 O O . ILE E 1 118 ? 106.531 133.511 123.997 1.00 88.80 118 ILE E O 1
ATOM 10788 N N . LEU E 1 119 ? 105.627 133.024 121.998 1.00 75.13 119 LEU E N 1
ATOM 10789 C CA . LEU E 1 119 ? 104.276 132.960 122.552 1.00 75.99 119 LEU E CA 1
ATOM 10790 C C . LEU E 1 119 ? 104.135 131.902 123.641 1.00 81.32 119 LEU E C 1
ATOM 10791 O O . LEU E 1 119 ? 103.298 132.051 124.538 1.00 89.23 119 LEU E O 1
ATOM 10796 N N . LEU E 1 120 ? 104.922 130.831 123.581 1.00 81.00 120 LEU E N 1
ATOM 10797 C CA . LEU E 1 120 ? 104.911 129.822 124.636 1.00 78.49 120 LEU E CA 1
ATOM 10798 C C . LEU E 1 120 ? 105.710 130.225 125.870 1.00 83.50 120 LEU E C 1
ATOM 10799 O O . LEU E 1 120 ? 105.491 129.657 126.945 1.00 91.23 120 LEU E O 1
ATOM 10804 N N . TYR E 1 121 ? 106.623 131.186 125.743 1.00 81.22 121 TYR E N 1
ATOM 10805 C CA . TYR E 1 121 ? 107.357 131.695 126.896 1.00 83.47 121 TYR E CA 1
ATOM 10806 C C . TYR E 1 121 ? 106.574 132.738 127.687 1.00 89.77 121 TYR E C 1
ATOM 10807 O O . TYR E 1 121 ? 106.738 132.828 128.908 1.00 99.20 121 TYR E O 1
ATOM 10816 N N . LEU E 1 122 ? 105.737 133.531 127.018 1.00 84.77 122 LEU E N 1
ATOM 10817 C CA . LEU E 1 122 ? 105.023 134.613 127.695 1.00 86.52 122 LEU E CA 1
ATOM 10818 C C . LEU E 1 122 ? 104.167 134.179 128.885 1.00 92.93 122 LEU E C 1
ATOM 10819 O O . LEU E 1 122 ? 104.147 134.916 129.886 1.00 99.07 122 LEU E O 1
ATOM 10824 N N . PRO E 1 123 ? 103.446 133.049 128.860 1.00 92.51 123 PRO E N 1
ATOM 10825 C CA . PRO E 1 123 ? 102.757 132.607 130.087 1.00 91.35 123 PRO E CA 1
ATOM 10826 C C . PRO E 1 123 ? 103.670 132.385 131.283 1.00 94.25 123 PRO E C 1
ATOM 10827 O O . PRO E 1 123 ? 103.303 132.747 132.407 1.00 101.11 123 PRO E O 1
ATOM 10831 N N . ALA E 1 124 ? 104.847 131.795 131.078 1.00 91.87 124 ALA E N 1
ATOM 10832 C CA . ALA E 1 124 ? 105.795 131.628 132.176 1.00 93.96 124 ALA E CA 1
ATOM 10833 C C . ALA E 1 124 ? 106.332 132.969 132.663 1.00 99.84 124 ALA E C 1
ATOM 10834 O O . ALA E 1 124 ? 106.454 133.192 133.873 1.00 109.86 124 ALA E O 1
ATOM 10836 N N . LEU E 1 125 ? 106.666 133.865 131.735 1.00 94.44 125 LEU E N 1
ATOM 10837 C CA . LEU E 1 125 ? 107.111 135.207 132.098 1.00 96.51 125 LEU E CA 1
ATOM 10838 C C . LEU E 1 125 ? 106.049 135.972 132.884 1.00 98.06 125 LEU E C 1
ATOM 10839 O O . LEU E 1 125 ? 106.372 136.685 133.841 1.00 104.77 125 LEU E O 1
ATOM 10844 N N . PHE E 1 126 ? 104.780 135.840 132.497 1.00 94.39 126 PHE E N 1
ATOM 10845 C CA . PHE E 1 126 ? 103.700 136.466 133.258 1.00 95.96 126 PHE E CA 1
ATOM 10846 C C . PHE E 1 126 ? 103.573 135.897 134.669 1.00 101.98 126 PHE E C 1
ATOM 10847 O O . PHE E 1 126 ? 103.363 136.650 135.626 1.00 108.55 126 PHE E O 1
ATOM 10855 N N . TRP E 1 127 ? 103.679 134.576 134.821 1.00 99.30 127 TRP E N 1
ATOM 10856 C CA . TRP E 1 127 ? 103.654 133.987 136.159 1.00 91.01 127 TRP E CA 1
ATOM 10857 C C . TRP E 1 127 ? 104.800 134.510 137.019 1.00 93.59 127 TRP E C 1
ATOM 10858 O O . TRP E 1 127 ? 104.606 134.863 138.188 1.00 100.99 127 TRP E O 1
ATOM 10869 N N . ARG E 1 128 ? 106.007 134.562 136.454 1.00 92.15 128 ARG E N 1
ATOM 10870 C CA . ARG E 1 128 ? 107.154 135.126 137.159 1.00 93.75 128 ARG E CA 1
ATOM 10871 C C . ARG E 1 128 ? 106.961 136.598 137.504 1.00 100.11 128 ARG E C 1
ATOM 10872 O O . ARG E 1 128 ? 107.504 137.077 138.506 1.00 108.67 128 ARG E O 1
ATOM 10880 N N . PHE E 1 129 ? 106.199 137.330 136.691 1.00 102.53 129 PHE E N 1
ATOM 10881 C CA . PHE E 1 129 ? 105.953 138.748 136.943 1.00 105.14 129 PHE E CA 1
ATOM 10882 C C . PHE E 1 129 ? 104.808 138.987 137.924 1.00 105.95 129 PHE E C 1
ATOM 10883 O O . PHE E 1 129 ? 104.933 139.808 138.838 1.00 109.69 129 PHE E O 1
ATOM 10891 N N . SER E 1 130 ? 103.686 138.285 137.759 1.00 103.67 130 SER E N 1
ATOM 10892 C CA . SER E 1 130 ? 102.438 138.672 138.406 1.00 105.92 130 SER E CA 1
ATOM 10893 C C . SER E 1 130 ? 102.039 137.817 139.600 1.00 111.69 130 SER E C 1
ATOM 10894 O O . SER E 1 130 ? 101.189 138.249 140.383 1.00 119.30 130 SER E O 1
ATOM 10897 N N . ALA E 1 131 ? 102.612 136.642 139.764 1.00 107.74 131 ALA E N 1
ATOM 10898 C CA . ALA E 1 131 ? 102.180 135.724 140.814 1.00 102.17 131 ALA E CA 1
ATOM 10899 C C . ALA E 1 131 ? 103.315 135.260 141.713 1.00 102.33 131 ALA E C 1
ATOM 10900 O O . ALA E 1 131 ? 103.135 135.199 142.931 1.00 111.96 131 ALA E O 1
ATOM 10902 N N . ALA E 1 132 ? 104.469 134.922 141.142 1.00 101.56 132 ALA E N 1
ATOM 10903 C CA . ALA E 1 132 ? 105.592 134.433 141.940 1.00 106.78 132 ALA E CA 1
ATOM 10904 C C . ALA E 1 132 ? 106.021 135.355 143.081 1.00 114.78 132 ALA E C 1
ATOM 10905 O O . ALA E 1 132 ? 106.383 134.828 144.146 1.00 122.68 132 ALA E O 1
ATOM 10907 N N . PRO E 1 133 ? 106.024 136.690 142.950 1.00 113.32 133 PRO E N 1
ATOM 10908 C CA . PRO E 1 133 ? 106.417 137.516 144.112 1.00 116.73 133 PRO E CA 1
ATOM 10909 C C . PRO E 1 133 ? 105.525 137.338 145.331 1.00 116.36 133 PRO E C 1
ATOM 10910 O O . PRO E 1 133 ? 106.036 137.202 146.450 1.00 116.02 133 PRO E O 1
ATOM 10914 N N . HIS E 1 134 ? 104.203 137.341 145.152 1.00 116.19 134 HIS E N 1
ATOM 10915 C CA . HIS E 1 134 ? 103.301 137.135 146.283 1.00 118.84 134 HIS E CA 1
ATOM 10916 C C . HIS E 1 134 ? 103.469 135.742 146.880 1.00 119.47 134 HIS E C 1
ATOM 10917 O O . HIS E 1 134 ? 103.590 135.586 148.101 1.00 124.66 134 HIS E O 1
ATOM 10924 N N . LEU E 1 135 ? 103.462 134.717 146.027 1.00 115.33 135 LEU E N 1
ATOM 10925 C CA . LEU E 1 135 ? 103.654 133.340 146.477 1.00 113.39 135 LEU E CA 1
ATOM 10926 C C . LEU E 1 135 ? 104.971 133.147 147.226 1.00 114.91 135 LEU E C 1
ATOM 10927 O O . LEU E 1 135 ? 105.016 132.441 148.239 1.00 120.81 135 LEU E O 1
ATOM 10932 N N . CYS E 1 136 ? 106.053 133.757 146.738 1.00 112.54 136 CYS E N 1
ATOM 10933 C CA . CYS E 1 136 ? 107.345 133.661 147.418 1.00 116.22 136 CYS E CA 1
ATOM 10934 C C . CYS E 1 136 ? 107.288 134.201 148.844 1.00 121.89 136 CYS E C 1
ATOM 10935 O O . CYS E 1 136 ? 107.778 133.560 149.781 1.00 126.12 136 CYS E O 1
ATOM 10938 N N . SER E 1 137 ? 106.703 135.386 149.027 1.00 121.84 137 SER E N 1
ATOM 10939 C CA . SER E 1 137 ? 106.590 135.968 150.364 1.00 122.12 137 SER E CA 1
ATOM 10940 C C . SER E 1 137 ? 105.766 135.097 151.309 1.00 122.10 137 SER E C 1
ATOM 10941 O O . SER E 1 137 ? 106.063 135.019 152.506 1.00 124.14 137 SER E O 1
ATOM 10944 N N . ASP E 1 138 ? 104.733 134.432 150.793 1.00 120.84 138 ASP E N 1
ATOM 10945 C CA . ASP E 1 138 ? 103.940 133.527 151.623 1.00 118.87 138 ASP E CA 1
ATOM 10946 C C . ASP E 1 138 ? 104.690 132.239 151.957 1.00 118.87 138 ASP E C 1
ATOM 10947 O O . ASP E 1 138 ? 104.711 131.811 153.116 1.00 125.39 138 ASP E O 1
ATOM 10952 N N . LEU E 1 139 ? 105.306 131.603 150.959 1.00 116.92 139 LEU E N 1
ATOM 10953 C CA . LEU E 1 139 ? 106.034 130.361 151.214 1.00 119.31 139 LEU E CA 1
ATOM 10954 C C . LEU E 1 139 ? 107.205 130.564 152.171 1.00 122.06 139 LEU E C 1
ATOM 10955 O O . LEU E 1 139 ? 107.488 129.695 153.003 1.00 125.62 139 LEU E O 1
ATOM 10960 N N . LYS E 1 140 ? 107.905 131.695 152.063 1.00 119.88 140 LYS E N 1
ATOM 10961 C CA . LYS E 1 140 ? 108.948 132.023 153.033 1.00 119.26 140 LYS E CA 1
ATOM 10962 C C . LYS E 1 140 ? 108.408 132.060 154.460 1.00 122.90 140 LYS E C 1
ATOM 10963 O O . LYS E 1 140 ? 109.038 131.534 155.385 1.00 126.70 140 LYS E O 1
ATOM 10969 N N . PHE E 1 141 ? 107.244 132.677 154.655 1.00 118.92 141 PHE E N 1
ATOM 10970 C CA . PHE E 1 141 ? 106.617 132.710 155.973 1.00 115.86 141 PHE E CA 1
ATOM 10971 C C . PHE E 1 141 ? 106.141 131.330 156.417 1.00 121.94 141 PHE E C 1
ATOM 10972 O O . PHE E 1 141 ? 106.499 130.862 157.504 1.00 129.69 141 PHE E O 1
ATOM 10980 N N . ILE E 1 142 ? 105.327 130.669 155.593 1.00 119.11 142 ILE E N 1
ATOM 10981 C CA . ILE E 1 142 ? 104.676 129.424 156.000 1.00 118.00 142 ILE E CA 1
ATOM 10982 C C . ILE E 1 142 ? 105.695 128.340 156.340 1.00 123.30 142 ILE E C 1
ATOM 10983 O O . ILE E 1 142 ? 105.546 127.622 157.336 1.00 131.18 142 ILE E O 1
ATOM 10988 N N . MET E 1 143 ? 106.747 128.207 155.532 1.00 120.56 143 MET E N 1
ATOM 10989 C CA . MET E 1 143 ? 107.742 127.163 155.771 1.00 127.92 143 MET E CA 1
ATOM 10990 C C . MET E 1 143 ? 108.512 127.370 157.073 1.00 132.32 143 MET E C 1
ATOM 10991 O O . MET E 1 143 ? 108.768 126.405 157.802 1.00 136.63 143 MET E O 1
ATOM 10996 N N . GLU E 1 144 ? 108.900 128.608 157.381 1.00 130.76 144 GLU E N 1
ATOM 10997 C CA . GLU E 1 144 ? 109.641 128.859 158.616 1.00 132.14 144 GLU E CA 1
ATOM 10998 C C . GLU E 1 144 ? 108.797 128.640 159.867 1.00 130.75 144 GLU E C 1
ATOM 10999 O O . GLU E 1 144 ? 109.325 128.209 160.898 1.00 136.13 144 GLU E O 1
ATOM 11005 N N . GLU E 1 145 ? 107.498 128.925 159.803 1.00 127.28 145 GLU E N 1
ATOM 11006 C CA . GLU E 1 145 ? 106.603 128.613 160.914 1.00 131.93 145 GLU E CA 1
ATOM 11007 C C . GLU E 1 145 ? 106.245 127.132 161.003 1.00 130.99 145 GLU E C 1
ATOM 11008 O O . GLU E 1 145 ? 106.076 126.610 162.110 1.00 135.15 145 GLU E O 1
ATOM 11014 N N . LEU E 1 146 ? 106.119 126.446 159.866 1.00 128.91 146 LEU E N 1
ATOM 11015 C CA . LEU E 1 146 ? 105.962 124.993 159.878 1.00 128.48 146 LEU E CA 1
ATOM 11016 C C . LEU E 1 146 ? 107.173 124.288 160.479 1.00 132.73 146 LEU E C 1
ATOM 11017 O O . LEU E 1 146 ? 107.025 123.287 161.191 1.00 136.01 146 LEU E O 1
ATOM 11022 N N . ASP E 1 147 ? 108.377 124.787 160.197 1.00 132.24 147 ASP E N 1
ATOM 11023 C CA . ASP E 1 147 ? 109.583 124.219 160.796 1.00 134.87 147 ASP E CA 1
ATOM 11024 C C . ASP E 1 147 ? 109.540 124.258 162.320 1.00 135.54 147 ASP E C 1
ATOM 11025 O O . ASP E 1 147 ? 109.956 123.300 162.984 1.00 139.05 147 ASP E O 1
ATOM 11030 N N . LYS E 1 148 ? 109.048 125.355 162.894 1.00 136.15 148 LYS E N 1
ATOM 11031 C CA . LYS E 1 148 ? 108.866 125.427 164.342 1.00 134.38 148 LYS E CA 1
ATOM 11032 C C . LYS E 1 148 ? 107.849 124.408 164.850 1.00 132.84 148 LYS E C 1
ATOM 11033 O O . LYS E 1 148 ? 108.063 123.777 165.891 1.00 136.10 148 LYS E O 1
ATOM 11039 N N . VAL E 1 149 ? 106.734 124.241 164.138 1.00 130.62 149 VAL E N 1
ATOM 11040 C CA . VAL E 1 149 ? 105.745 123.226 164.503 1.00 130.10 149 VAL E CA 1
ATOM 11041 C C . VAL E 1 149 ? 106.335 121.819 164.462 1.00 135.20 149 VAL E C 1
ATOM 11042 O O . VAL E 1 149 ? 106.108 121.012 165.373 1.00 141.07 149 VAL E O 1
ATOM 11046 N N . TYR E 1 150 ? 107.101 121.498 163.418 1.00 135.71 150 TYR E N 1
ATOM 11047 C CA . TYR E 1 150 ? 107.713 120.173 163.330 1.00 137.11 150 TYR E CA 1
ATOM 11048 C C . TYR E 1 150 ? 108.771 119.939 164.406 1.00 140.85 150 TYR E C 1
ATOM 11049 O O . TYR E 1 150 ? 108.812 118.861 165.010 1.00 146.44 150 TYR E O 1
ATOM 11058 N N . ASN E 1 151 ? 109.637 120.922 164.656 1.00 137.27 151 ASN E N 1
ATOM 11059 C CA . ASN E 1 151 ? 110.631 120.780 165.719 1.00 135.07 151 ASN E CA 1
ATOM 11060 C C . ASN E 1 151 ? 109.987 120.565 167.085 1.00 141.60 151 ASN E C 1
ATOM 11061 O O . ASN E 1 151 ? 110.492 119.781 167.898 1.00 147.13 151 ASN E O 1
ATOM 11066 N N . ARG E 1 152 ? 108.877 121.251 167.359 1.00 141.55 152 ARG E N 1
ATOM 11067 C CA . ARG E 1 152 ? 108.126 120.998 168.587 1.00 142.47 152 ARG E CA 1
ATOM 11068 C C . ARG E 1 152 ? 107.560 119.581 168.637 1.00 147.80 152 ARG E C 1
ATOM 11069 O O . ARG E 1 152 ? 107.634 118.913 169.675 1.00 154.07 152 ARG E O 1
ATOM 11077 N N . ALA E 1 153 ? 106.987 119.108 167.529 1.00 147.69 153 ALA E N 1
ATOM 11078 C CA . ALA E 1 153 ? 106.469 117.743 167.470 1.00 149.06 153 ALA E CA 1
ATOM 11079 C C . ALA E 1 153 ? 107.564 116.693 167.640 1.00 153.87 153 ALA E C 1
ATOM 11080 O O . ALA E 1 153 ? 107.344 115.659 168.281 1.00 155.42 153 ALA E O 1
ATOM 11082 N N . ILE E 1 154 ? 108.746 116.934 167.072 1.00 153.25 154 ILE E N 1
ATOM 11083 C CA . ILE E 1 154 ? 109.877 116.027 167.276 1.00 153.08 154 ILE E CA 1
ATOM 11084 C C . ILE E 1 154 ? 110.276 115.964 168.747 1.00 158.55 154 ILE E C 1
ATOM 11085 O O . ILE E 1 154 ? 110.448 114.879 169.314 1.00 162.73 154 ILE E O 1
ATOM 11090 N N . LYS E 1 155 ? 110.433 117.125 169.386 1.00 157.84 155 LYS E N 1
ATOM 11091 C CA . LYS E 1 155 ? 110.808 117.154 170.799 1.00 158.47 155 LYS E CA 1
ATOM 11092 C C . LYS E 1 155 ? 109.776 116.462 171.683 1.00 163.37 155 LYS E C 1
ATOM 11093 O O . LYS E 1 155 ? 110.137 115.780 172.649 1.00 169.65 155 LYS E O 1
ATOM 11099 N N . ALA E 1 156 ? 108.489 116.628 171.377 1.00 161.61 156 ALA E N 1
ATOM 11100 C CA . ALA E 1 156 ? 107.453 115.890 172.097 1.00 164.77 156 ALA E CA 1
ATOM 11101 C C . ALA E 1 156 ? 107.584 114.384 171.895 1.00 173.84 156 ALA E C 1
ATOM 11102 O O . ALA E 1 156 ? 107.577 113.615 172.863 1.00 179.20 156 ALA E O 1
ATOM 11104 N N . ALA E 1 157 ? 107.695 113.940 170.641 1.00 173.57 157 ALA E N 1
ATOM 11105 C CA . ALA E 1 157 ? 107.825 112.510 170.368 1.00 176.16 157 ALA E CA 1
ATOM 11106 C C . ALA E 1 157 ? 109.111 111.930 170.949 1.00 180.26 157 ALA E C 1
ATOM 11107 O O . ALA E 1 157 ? 109.098 110.839 171.532 1.00 184.14 157 ALA E O 1
ATOM 11109 N N . LYS E 1 158 ? 110.232 112.639 170.798 1.00 177.72 158 LYS E N 1
ATOM 11110 C CA . LYS E 1 158 ? 111.492 112.168 171.367 1.00 180.67 158 LYS E CA 1
ATOM 11111 C C . LYS E 1 158 ? 111.451 112.104 172.890 1.00 183.72 158 LYS E C 1
ATOM 11112 O O . LYS E 1 158 ? 112.076 111.223 173.490 1.00 186.15 158 LYS E O 1
ATOM 11118 N N . SER E 1 159 ? 110.726 113.021 173.531 1.00 184.38 159 SER E N 1
ATOM 11119 C CA . SER E 1 159 ? 110.554 112.949 174.980 1.00 186.21 159 SER E CA 1
ATOM 11120 C C . SER E 1 159 ? 109.596 111.834 175.383 1.00 188.05 159 SER E C 1
ATOM 11121 O O . SER E 1 159 ? 109.831 111.139 176.378 1.00 186.44 159 SER E O 1
ATOM 11124 N N . ALA E 1 160 ? 108.514 111.646 174.628 1.00 188.84 160 ALA E N 1
ATOM 11125 C CA . ALA E 1 160 ? 107.523 110.637 174.989 1.00 187.09 160 ALA E CA 1
ATOM 11126 C C . ALA E 1 160 ? 107.953 109.221 174.626 1.00 190.40 160 ALA E C 1
ATOM 11127 O O . ALA E 1 160 ? 107.498 108.265 175.264 1.00 186.30 160 ALA E O 1
ATOM 11129 N N . ARG E 1 161 ? 108.814 109.054 173.628 1.00 193.95 161 ARG E N 1
ATOM 11130 C CA . ARG E 1 161 ? 109.106 107.724 173.103 1.00 196.73 161 ARG E CA 1
ATOM 11131 C C . ARG E 1 161 ? 110.563 107.652 172.645 1.00 197.32 161 ARG E C 1
ATOM 11132 O O . ARG E 1 161 ? 110.873 107.179 171.550 1.00 196.64 161 ARG E O 1
ATOM 11140 N N . ASP E 1 162 ? 111.473 108.117 173.500 1.00 198.20 162 ASP E N 1
ATOM 11141 C CA . ASP E 1 162 ? 112.913 108.084 173.241 1.00 197.42 162 ASP E CA 1
ATOM 11142 C C . ASP E 1 162 ? 113.285 108.641 171.869 1.00 190.35 162 ASP E C 1
ATOM 11143 O O . ASP E 1 162 ? 114.374 108.381 171.357 1.00 180.85 162 ASP E O 1
ATOM 11148 N N . PRO E 1 193 ? 99.225 127.643 166.241 1.00 146.18 193 PRO E N 1
ATOM 11149 C CA . PRO E 1 193 ? 98.087 127.388 165.353 1.00 148.74 193 PRO E CA 1
ATOM 11150 C C . PRO E 1 193 ? 97.948 128.452 164.269 1.00 147.58 193 PRO E C 1
ATOM 11151 O O . PRO E 1 193 ? 97.043 128.373 163.438 1.00 147.81 193 PRO E O 1
ATOM 11155 N N . ILE E 1 194 ? 98.840 129.445 164.303 1.00 142.96 194 ILE E N 1
ATOM 11156 C CA . ILE E 1 194 ? 98.746 130.585 163.393 1.00 141.19 194 ILE E CA 1
ATOM 11157 C C . ILE E 1 194 ? 98.795 130.126 161.939 1.00 141.67 194 ILE E C 1
ATOM 11158 O O . ILE E 1 194 ? 98.124 130.696 161.070 1.00 140.14 194 ILE E O 1
ATOM 11163 N N . VAL E 1 195 ? 99.585 129.090 161.651 1.00 139.82 195 VAL E N 1
ATOM 11164 C CA . VAL E 1 195 ? 99.679 128.562 160.292 1.00 132.55 195 VAL E CA 1
ATOM 11165 C C . VAL E 1 195 ? 98.358 127.940 159.857 1.00 134.66 195 VAL E C 1
ATOM 11166 O O . VAL E 1 195 ? 97.882 128.176 158.741 1.00 137.96 195 VAL E O 1
ATOM 11170 N N . GLU E 1 196 ? 97.752 127.131 160.727 1.00 134.45 196 GLU E N 1
ATOM 11171 C CA . GLU E 1 196 ? 96.448 126.551 160.420 1.00 142.23 196 GLU E CA 1
ATOM 11172 C C . GLU E 1 196 ? 95.409 127.634 160.158 1.00 141.92 196 GLU E C 1
ATOM 11173 O O . GLU E 1 196 ? 94.651 127.560 159.184 1.00 142.41 196 GLU E O 1
ATOM 11179 N N . GLN E 1 197 ? 95.356 128.647 161.023 1.00 141.11 197 GLN E N 1
ATOM 11180 C CA . GLN E 1 197 ? 94.435 129.760 160.811 1.00 137.31 197 GLN E CA 1
ATOM 11181 C C . GLN E 1 197 ? 94.725 130.494 159.506 1.00 131.74 197 GLN E C 1
ATOM 11182 O O . GLN E 1 197 ? 93.803 130.812 158.748 1.00 130.58 197 GLN E O 1
ATOM 11188 N N . TYR E 1 198 ? 96.001 130.765 159.225 1.00 129.88 198 TYR E N 1
ATOM 11189 C CA . TYR E 1 198 ? 96.377 131.484 158.009 1.00 126.35 198 TYR E CA 1
ATOM 11190 C C . TYR E 1 198 ? 96.072 130.685 156.745 1.00 128.23 198 TYR E C 1
ATOM 11191 O O . TYR E 1 198 ? 95.508 131.220 155.784 1.00 130.30 198 TYR E O 1
ATOM 11200 N N . LEU E 1 199 ? 96.450 129.407 156.721 1.00 127.94 199 LEU E N 1
ATOM 11201 C CA . LEU E 1 199 ? 96.152 128.565 155.565 1.00 124.36 199 LEU E CA 1
ATOM 11202 C C . LEU E 1 199 ? 94.653 128.421 155.324 1.00 127.75 199 LEU E C 1
ATOM 11203 O O . LEU E 1 199 ? 94.206 128.398 154.172 1.00 132.78 199 LEU E O 1
ATOM 11208 N N . LYS E 1 200 ? 93.861 128.315 156.391 1.00 128.08 200 LYS E N 1
ATOM 11209 C CA . LYS E 1 200 ? 92.408 128.310 156.241 1.00 127.95 200 LYS E CA 1
ATOM 11210 C C . LYS E 1 200 ? 91.853 129.590 155.624 1.00 128.41 200 LYS E C 1
ATOM 11211 O O . LYS E 1 200 ? 90.741 129.565 155.085 1.00 128.97 200 LYS E O 1
ATOM 11217 N N . THR E 1 201 ? 92.582 130.707 155.687 1.00 129.41 201 THR E N 1
ATOM 11218 C CA . THR E 1 201 ? 92.168 131.887 154.932 1.00 128.79 201 THR E CA 1
ATOM 11219 C C . THR E 1 201 ? 92.361 131.715 153.429 1.00 130.81 201 THR E C 1
ATOM 11220 O O . THR E 1 201 ? 91.599 132.286 152.641 1.00 130.81 201 THR E O 1
ATOM 11224 N N . LYS E 1 202 ? 93.365 130.940 153.012 1.00 130.70 202 LYS E N 1
ATOM 11225 C CA . LYS E 1 202 ? 93.704 130.863 151.593 1.00 128.16 202 LYS E CA 1
ATOM 11226 C C . LYS E 1 202 ? 92.624 130.175 150.767 1.00 133.11 202 LYS E C 1
ATOM 11227 O O . LYS E 1 202 ? 92.413 130.540 149.605 1.00 140.52 202 LYS E O 1
ATOM 11233 N N . LYS E 1 203 ? 91.929 129.189 151.336 1.00 129.72 203 LYS E N 1
ATOM 11234 C CA . LYS E 1 203 ? 90.842 128.526 150.624 1.00 135.99 203 LYS E CA 1
ATOM 11235 C C . LYS E 1 203 ? 89.649 129.440 150.370 1.00 140.65 203 LYS E C 1
ATOM 11236 O O . LYS E 1 203 ? 88.766 129.073 149.588 1.00 146.40 203 LYS E O 1
ATOM 11242 N N . ASN E 1 204 ? 89.600 130.608 151.003 1.00 135.94 204 ASN E N 1
ATOM 11243 C CA . ASN E 1 204 ? 88.592 131.615 150.707 1.00 139.15 204 ASN E CA 1
ATOM 11244 C C . ASN E 1 204 ? 88.969 132.547 149.559 1.00 141.09 204 ASN E C 1
ATOM 11245 O O . ASN E 1 204 ? 88.106 133.295 149.087 1.00 145.28 204 ASN E O 1
ATOM 11250 N N . SER E 1 205 ? 90.217 132.526 149.091 1.00 139.19 205 SER E N 1
ATOM 11251 C CA . SER E 1 205 ? 90.719 133.632 148.280 1.00 140.60 205 SER E CA 1
ATOM 11252 C C . SER E 1 205 ? 90.545 133.405 146.782 1.00 141.74 205 SER E C 1
ATOM 11253 O O . SER E 1 205 ? 90.103 134.318 146.075 1.00 145.88 205 SER E O 1
ATOM 11256 N N . SER E 1 206 ? 90.861 132.205 146.286 1.00 138.56 206 SER E N 1
ATOM 11257 C CA . SER E 1 206 ? 90.782 131.877 144.854 1.00 136.73 206 SER E CA 1
ATOM 11258 C C . SER E 1 206 ? 91.434 132.944 143.970 1.00 128.56 206 SER E C 1
ATOM 11259 O O . SER E 1 206 ? 91.042 133.140 142.818 1.00 119.82 206 SER E O 1
ATOM 11262 N N . HIS E 1 207 ? 92.436 133.641 144.507 1.00 129.42 207 HIS E N 1
ATOM 11263 C CA . HIS E 1 207 ? 93.143 134.677 143.759 1.00 124.77 207 HIS E CA 1
ATOM 11264 C C . HIS E 1 207 ? 94.165 134.086 142.790 1.00 123.44 207 HIS E C 1
ATOM 11265 O O . HIS E 1 207 ? 94.102 134.325 141.580 1.00 121.25 207 HIS E O 1
ATOM 11272 N N . LEU E 1 208 ? 95.117 133.309 143.312 1.00 124.93 208 LEU E N 1
ATOM 11273 C CA . LEU E 1 208 ? 96.205 132.781 142.492 1.00 115.66 208 LEU E CA 1
ATOM 11274 C C . LEU E 1 208 ? 95.753 131.662 141.562 1.00 112.93 208 LEU E C 1
ATOM 11275 O O . LEU E 1 208 ? 96.356 131.467 140.500 1.00 116.78 208 LEU E O 1
ATOM 11280 N N . ILE E 1 209 ? 94.717 130.913 141.940 1.00 111.39 209 ILE E N 1
ATOM 11281 C CA . ILE E 1 209 ? 94.225 129.823 141.099 1.00 109.39 209 ILE E CA 1
ATOM 11282 C C . ILE E 1 209 ? 93.779 130.329 139.729 1.00 114.58 209 ILE E C 1
ATOM 11283 O O . ILE E 1 209 ? 93.961 129.643 138.716 1.00 116.67 209 ILE E O 1
ATOM 11288 N N . MET E 1 210 ? 93.196 131.527 139.666 1.00 114.98 210 MET E N 1
ATOM 11289 C CA . MET E 1 210 ? 92.851 132.097 138.366 1.00 109.44 210 MET E CA 1
ATOM 11290 C C . MET E 1 210 ? 94.090 132.460 137.555 1.00 105.43 210 MET E C 1
ATOM 11291 O O . MET E 1 210 ? 94.144 132.202 136.347 1.00 111.19 210 MET E O 1
ATOM 11296 N N . LYS E 1 211 ? 95.092 133.065 138.194 1.00 100.98 211 LYS E N 1
ATOM 11297 C CA . LYS E 1 211 ? 96.349 133.358 137.509 1.00 100.33 211 LYS E CA 1
ATOM 11298 C C . LYS E 1 211 ? 97.045 132.092 137.017 1.00 101.20 211 LYS E C 1
ATOM 11299 O O . LYS E 1 211 ? 97.584 132.065 135.906 1.00 106.73 211 LYS E O 1
ATOM 11305 N N . TYR E 1 212 ? 97.037 131.033 137.826 1.00 99.22 212 TYR E N 1
ATOM 11306 C CA . TYR E 1 212 ? 97.674 129.777 137.436 1.00 95.14 212 TYR E CA 1
ATOM 11307 C C . TYR E 1 212 ? 96.945 129.095 136.282 1.00 98.08 212 TYR E C 1
ATOM 11308 O O . TYR E 1 212 ? 97.557 128.765 135.260 1.00 103.64 212 TYR E O 1
ATOM 11317 N N . ILE E 1 213 ? 95.642 128.865 136.434 1.00 95.57 213 ILE E N 1
ATOM 11318 C CA . ILE E 1 213 ? 94.878 128.137 135.422 1.00 96.69 213 ILE E CA 1
ATOM 11319 C C . ILE E 1 213 ? 94.872 128.876 134.087 1.00 99.63 213 ILE E C 1
ATOM 11320 O O . ILE E 1 213 ? 94.949 128.254 133.021 1.00 106.49 213 ILE E O 1
ATOM 11325 N N . SER E 1 214 ? 94.798 130.207 134.116 1.00 98.04 214 SER E N 1
ATOM 11326 C CA . SER E 1 214 ? 94.882 130.968 132.871 1.00 94.61 214 SER E CA 1
ATOM 11327 C C . SER E 1 214 ? 96.249 130.849 132.200 1.00 92.21 214 SER E C 1
ATOM 11328 O O . SER E 1 214 ? 96.331 130.816 130.967 1.00 95.97 214 SER E O 1
ATOM 11331 N N . CYS E 1 215 ? 97.333 130.791 132.977 1.00 90.95 215 CYS E N 1
ATOM 11332 C CA . CYS E 1 215 ? 98.645 130.543 132.379 1.00 89.14 215 CYS E CA 1
ATOM 11333 C C . CYS E 1 215 ? 98.735 129.160 131.743 1.00 90.66 215 CYS E C 1
ATOM 11334 O O . CYS E 1 215 ? 99.325 129.000 130.669 1.00 91.87 215 CYS E O 1
ATOM 11337 N N . ARG E 1 216 ? 98.163 128.148 132.397 1.00 93.33 216 ARG E N 1
ATOM 11338 C CA . ARG E 1 216 ? 98.070 126.817 131.803 1.00 91.91 216 ARG E CA 1
ATOM 11339 C C . ARG E 1 216 ? 97.206 126.817 130.545 1.00 92.47 216 ARG E C 1
ATOM 11340 O O . ARG E 1 216 ? 97.570 126.220 129.525 1.00 97.21 216 ARG E O 1
ATOM 11348 N N . LEU E 1 217 ? 96.050 127.479 130.606 1.00 92.14 217 LEU E N 1
ATOM 11349 C CA . LEU E 1 217 ? 95.105 127.486 129.491 1.00 90.26 217 LEU E CA 1
ATOM 11350 C C . LEU E 1 217 ? 95.657 128.181 128.249 1.00 88.73 217 LEU E C 1
ATOM 11351 O O . LEU E 1 217 ? 95.452 127.704 127.127 1.00 90.38 217 LEU E O 1
ATOM 11356 N N . VAL E 1 218 ? 96.345 129.312 128.418 1.00 86.69 218 VAL E N 1
ATOM 11357 C CA . VAL E 1 218 ? 97.008 129.956 127.284 1.00 82.93 218 VAL E CA 1
ATOM 11358 C C . VAL E 1 218 ? 98.075 129.054 126.672 1.00 84.57 218 VAL E C 1
ATOM 11359 O O . VAL E 1 218 ? 98.185 128.950 125.444 1.00 88.69 218 VAL E O 1
ATOM 11363 N N . THR E 1 219 ? 98.869 128.383 127.506 1.00 85.02 219 THR E N 1
ATOM 11364 C CA . THR E 1 219 ? 99.872 127.454 126.989 1.00 81.44 219 THR E CA 1
ATOM 11365 C C . THR E 1 219 ? 99.240 126.331 126.172 1.00 83.43 219 THR E C 1
ATOM 11366 O O . THR E 1 219 ? 99.753 125.961 125.110 1.00 88.77 219 THR E O 1
ATOM 11370 N N . PHE E 1 220 ? 98.125 125.780 126.651 1.00 82.96 220 PHE E N 1
ATOM 11371 C CA . PHE E 1 220 ? 97.385 124.767 125.900 1.00 80.48 220 PHE E CA 1
ATOM 11372 C C . PHE E 1 220 ? 96.921 125.269 124.534 1.00 85.51 220 PHE E C 1
ATOM 11373 O O . PHE E 1 220 ? 97.106 124.590 123.517 1.00 91.27 220 PHE E O 1
ATOM 11381 N N . VAL E 1 221 ? 96.302 126.449 124.492 1.00 84.09 221 VAL E N 1
ATOM 11382 C CA . VAL E 1 221 ? 95.794 126.997 123.233 1.00 81.28 221 VAL E CA 1
ATOM 11383 C C . VAL E 1 221 ? 96.910 127.238 122.219 1.00 83.62 221 VAL E C 1
ATOM 11384 O O . VAL E 1 221 ? 96.770 126.905 121.036 1.00 88.45 221 VAL E O 1
ATOM 11388 N N . VAL E 1 222 ? 98.032 127.812 122.654 1.00 79.40 222 VAL E N 1
ATOM 11389 C CA . VAL E 1 222 ? 99.133 128.079 121.729 1.00 78.80 222 VAL E CA 1
ATOM 11390 C C . VAL E 1 222 ? 99.747 126.789 121.189 1.00 80.37 222 VAL E C 1
ATOM 11391 O O . VAL E 1 222 ? 100.084 126.702 120.002 1.00 86.39 222 VAL E O 1
ATOM 11395 N N . ILE E 1 223 ? 99.905 125.770 122.035 1.00 77.77 223 ILE E N 1
ATOM 11396 C CA . ILE E 1 223 ? 100.396 124.478 121.552 1.00 75.58 223 ILE E CA 1
ATOM 11397 C C . ILE E 1 223 ? 99.430 123.859 120.547 1.00 80.98 223 ILE E C 1
ATOM 11398 O O . ILE E 1 223 ? 99.850 123.299 119.528 1.00 84.62 223 ILE E O 1
ATOM 11403 N N . LEU E 1 224 ? 98.127 123.958 120.809 1.00 84.55 224 LEU E N 1
ATOM 11404 C CA . LEU E 1 224 ? 97.134 123.411 119.888 1.00 83.98 224 LEU E CA 1
ATOM 11405 C C . LEU E 1 224 ? 97.144 124.121 118.537 1.00 84.43 224 LEU E C 1
ATOM 11406 O O . LEU E 1 224 ? 97.076 123.471 117.487 1.00 88.75 224 LEU E O 1
ATOM 11411 N N . LEU E 1 225 ? 97.217 125.453 118.543 1.00 82.32 225 LEU E N 1
ATOM 11412 C CA . LEU E 1 225 ? 97.313 126.211 117.298 1.00 81.84 225 LEU E CA 1
ATOM 11413 C C . LEU E 1 225 ? 98.594 125.907 116.526 1.00 84.00 225 LEU E C 1
ATOM 11414 O O . LEU E 1 225 ? 98.575 125.812 115.294 1.00 88.79 225 LEU E O 1
ATOM 11419 N N . ALA E 1 226 ? 99.717 125.753 117.230 1.00 80.38 226 ALA E N 1
ATOM 11420 C CA . ALA E 1 226 ? 100.960 125.347 116.578 1.00 76.17 226 ALA E CA 1
ATOM 11421 C C . ALA E 1 226 ? 100.857 123.970 115.929 1.00 79.69 226 ALA E C 1
ATOM 11422 O O . ALA E 1 226 ? 101.385 123.757 114.832 1.00 85.86 226 ALA E O 1
ATOM 11424 N N . CYS E 1 227 ? 100.185 123.023 116.584 1.00 79.18 227 CYS E N 1
ATOM 11425 C CA . CYS E 1 227 ? 99.956 121.717 115.969 1.00 78.36 227 CYS E CA 1
ATOM 11426 C C . CYS E 1 227 ? 99.126 121.812 114.694 1.00 79.78 227 CYS E C 1
ATOM 11427 O O . CYS E 1 227 ? 99.412 121.122 113.709 1.00 80.80 227 CYS E O 1
ATOM 11430 N N . ILE E 1 228 ? 98.094 122.654 114.691 1.00 78.22 228 ILE E N 1
ATOM 11431 C CA . ILE E 1 228 ? 97.286 122.849 113.487 1.00 76.29 228 ILE E CA 1
ATOM 11432 C C . ILE E 1 228 ? 98.119 123.426 112.345 1.00 79.62 228 ILE E C 1
ATOM 11433 O O . ILE E 1 228 ? 98.032 122.966 111.201 1.00 84.78 228 ILE E O 1
ATOM 11438 N N . TYR E 1 229 ? 98.932 124.444 112.632 1.00 77.68 229 TYR E N 1
ATOM 11439 C CA . TYR E 1 229 ? 99.819 124.997 111.608 1.00 72.61 229 TYR E CA 1
ATOM 11440 C C . TYR E 1 229 ? 100.833 123.976 111.098 1.00 77.53 229 TYR E C 1
ATOM 11441 O O . TYR E 1 229 ? 100.981 123.788 109.886 1.00 85.26 229 TYR E O 1
ATOM 11450 N N . LEU E 1 230 ? 101.553 123.321 112.009 1.00 73.77 230 LEU E N 1
ATOM 11451 C CA . LEU E 1 230 ? 102.626 122.415 111.603 1.00 71.01 230 LEU E CA 1
ATOM 11452 C C . LEU E 1 230 ? 102.109 121.237 110.787 1.00 78.16 230 LEU E C 1
ATOM 11453 O O . LEU E 1 230 ? 102.765 120.802 109.834 1.00 85.18 230 LEU E O 1
ATOM 11458 N N . SER E 1 231 ? 100.940 120.705 111.139 1.00 77.45 231 SER E N 1
ATOM 11459 C CA . SER E 1 231 ? 100.349 119.641 110.333 1.00 77.01 231 SER E CA 1
ATOM 11460 C C . SER E 1 231 ? 99.908 120.136 108.958 1.00 78.55 231 SER E C 1
ATOM 11461 O O . SER E 1 231 ? 100.023 119.404 107.969 1.00 84.61 231 SER E O 1
ATOM 11464 N N . TYR E 1 232 ? 99.397 121.364 108.871 1.00 75.17 232 TYR E N 1
ATOM 11465 C CA . TYR E 1 232 ? 99.127 121.963 107.565 1.00 75.24 232 TYR E CA 1
ATOM 11466 C C . TYR E 1 232 ? 100.400 122.155 106.745 1.00 78.19 232 TYR E C 1
ATOM 11467 O O . TYR E 1 232 ? 100.461 121.761 105.575 1.00 83.23 232 TYR E O 1
ATOM 11476 N N . TYR E 1 233 ? 101.425 122.770 107.339 1.00 73.95 233 TYR E N 1
ATOM 11477 C CA . TYR E 1 233 ? 102.664 123.033 106.609 1.00 73.00 233 TYR E CA 1
ATOM 11478 C C . TYR E 1 233 ? 103.349 121.750 106.152 1.00 77.32 233 TYR E C 1
ATOM 11479 O O . TYR E 1 233 ? 103.916 121.699 105.055 1.00 82.08 233 TYR E O 1
ATOM 11488 N N . PHE E 1 234 ? 103.312 120.704 106.977 1.00 78.10 234 PHE E N 1
ATOM 11489 C CA . PHE E 1 234 ? 103.821 119.405 106.548 1.00 75.64 234 PHE E CA 1
ATOM 11490 C C . PHE E 1 234 ? 103.010 118.814 105.400 1.00 77.41 234 PHE E C 1
ATOM 11491 O O . PHE E 1 234 ? 103.556 118.067 104.580 1.00 82.28 234 PHE E O 1
ATOM 11499 N N . SER E 1 235 ? 101.718 119.130 105.318 1.00 75.10 235 SER E N 1
ATOM 11500 C CA . SER E 1 235 ? 100.876 118.562 104.272 1.00 77.70 235 SER E CA 1
ATOM 11501 C C . SER E 1 235 ? 101.080 119.201 102.902 1.00 82.70 235 SER E C 1
ATOM 11502 O O . SER E 1 235 ? 100.639 118.624 101.902 1.00 87.48 235 SER E O 1
ATOM 11505 N N . LEU E 1 236 ? 101.716 120.369 102.825 1.00 81.68 236 LEU E N 1
ATOM 11506 C CA . LEU E 1 236 ? 101.919 121.021 101.536 1.00 80.92 236 LEU E CA 1
ATOM 11507 C C . LEU E 1 236 ? 102.769 120.167 100.602 1.00 86.29 236 LEU E C 1
ATOM 11508 O O . LEU E 1 236 ? 103.728 119.515 101.026 1.00 91.62 236 LEU E O 1
ATOM 11513 N N . SER E 1 237 ? 102.394 120.164 99.323 1.00 88.83 237 SER E N 1
ATOM 11514 C CA . SER E 1 237 ? 103.134 119.426 98.306 1.00 92.58 237 SER E CA 1
ATOM 11515 C C . SER E 1 237 ? 104.596 119.856 98.278 1.00 95.51 237 SER E C 1
ATOM 11516 O O . SER E 1 237 ? 104.915 121.040 98.407 1.00 99.73 237 SER E O 1
ATOM 11519 N N . SER E 1 238 ? 105.490 118.877 98.128 1.00 93.81 238 SER E N 1
ATOM 11520 C CA . SER E 1 238 ? 106.919 119.174 98.114 1.00 95.61 238 SER E CA 1
ATOM 11521 C C . SER E 1 238 ? 107.307 120.087 96.954 1.00 98.35 238 SER E C 1
ATOM 11522 O O . SER E 1 238 ? 108.203 120.925 97.100 1.00 101.37 238 SER E O 1
ATOM 11525 N N . LEU E 1 239 ? 106.650 119.943 95.802 1.00 95.84 239 LEU E N 1
ATOM 11526 C CA . LEU E 1 239 ? 106.875 120.819 94.655 1.00 96.25 239 LEU E CA 1
ATOM 11527 C C . LEU E 1 239 ? 106.267 122.209 94.805 1.00 95.50 239 LEU E C 1
ATOM 11528 O O . LEU E 1 239 ? 106.408 123.016 93.880 1.00 99.58 239 LEU E O 1
ATOM 11533 N N . SER E 1 240 ? 105.599 122.522 95.917 1.00 90.03 240 SER E N 1
ATOM 11534 C CA . SER E 1 240 ? 105.268 123.913 96.209 1.00 88.00 240 SER E CA 1
ATOM 11535 C C . SER E 1 240 ? 106.495 124.776 96.477 1.00 88.87 240 SER E C 1
ATOM 11536 O O . SER E 1 240 ? 106.357 125.998 96.587 1.00 92.66 240 SER E O 1
ATOM 11539 N N . ASP E 1 241 ? 107.682 124.177 96.580 1.00 86.38 241 ASP E N 1
ATOM 11540 C CA . ASP E 1 241 ? 108.932 124.924 96.636 1.00 81.84 241 ASP E CA 1
ATOM 11541 C C . ASP E 1 241 ? 109.349 125.516 95.293 1.00 85.10 241 ASP E C 1
ATOM 11542 O O . ASP E 1 241 ? 110.261 126.347 95.264 1.00 84.77 241 ASP E O 1
ATOM 11547 N N . GLU E 1 242 ? 108.717 125.113 94.196 1.00 87.73 242 GLU E N 1
ATOM 11548 C CA . GLU E 1 242 ? 109.009 125.656 92.877 1.00 80.32 242 GLU E CA 1
ATOM 11549 C C . GLU E 1 242 ? 107.933 126.649 92.460 1.00 84.71 242 GLU E C 1
ATOM 11550 O O . GLU E 1 242 ? 106.737 126.395 92.629 1.00 95.10 242 GLU E O 1
ATOM 11556 N N . PHE E 1 243 ? 108.370 127.782 91.912 1.00 80.26 243 PHE E N 1
ATOM 11557 C CA . PHE E 1 243 ? 107.465 128.804 91.407 1.00 80.53 243 PHE E CA 1
ATOM 11558 C C . PHE E 1 243 ? 108.095 129.486 90.200 1.00 80.87 243 PHE E C 1
ATOM 11559 O O . PHE E 1 243 ? 109.304 129.400 89.972 1.00 85.06 243 PHE E O 1
ATOM 11567 N N . LEU E 1 244 ? 107.253 130.169 89.428 1.00 86.43 244 LEU E N 1
ATOM 11568 C CA . LEU E 1 244 ? 107.685 130.965 88.285 1.00 82.86 244 LEU E CA 1
ATOM 11569 C C . LEU E 1 244 ? 107.713 132.449 88.625 1.00 88.33 244 LEU E C 1
ATOM 11570 O O . LEU E 1 244 ? 106.749 132.985 89.179 1.00 98.66 244 LEU E O 1
ATOM 11575 N N . CYS E 1 245 ? 108.823 133.100 88.290 1.00 83.80 245 CYS E N 1
ATOM 11576 C CA . CYS E 1 245 ? 109.079 134.495 88.611 1.00 83.95 245 CYS E CA 1
ATOM 11577 C C . CYS E 1 245 ? 109.253 135.299 87.326 1.00 87.28 245 CYS E C 1
ATOM 11578 O O . CYS E 1 245 ? 109.729 134.777 86.315 1.00 90.87 245 CYS E O 1
ATOM 11581 N N . SER E 1 246 ? 108.868 136.576 87.366 1.00 89.75 246 SER E N 1
ATOM 11582 C CA . SER E 1 246 ? 109.120 137.489 86.258 1.00 89.69 246 SER E CA 1
ATOM 11583 C C . SER E 1 246 ? 109.669 138.822 86.748 1.00 90.26 246 SER E C 1
ATOM 11584 O O . SER E 1 246 ? 109.159 139.394 87.715 1.00 93.06 246 SER E O 1
ATOM 11587 N N . ILE E 1 247 ? 110.712 139.313 86.072 1.00 85.39 247 ILE E N 1
ATOM 11588 C CA . ILE E 1 247 ? 111.320 140.602 86.389 1.00 82.61 247 ILE E CA 1
ATOM 11589 C C . ILE E 1 247 ? 110.789 141.734 85.516 1.00 89.21 247 ILE E C 1
ATOM 11590 O O . ILE E 1 247 ? 111.182 142.892 85.711 1.00 96.60 247 ILE E O 1
ATOM 11595 N N . LYS E 1 248 ? 109.912 141.435 84.558 1.00 87.49 248 LYS E N 1
ATOM 11596 C CA . LYS E 1 248 ? 109.421 142.405 83.582 1.00 91.25 248 LYS E CA 1
ATOM 11597 C C . LYS E 1 248 ? 108.371 143.356 84.141 1.00 99.42 248 LYS E C 1
ATOM 11598 O O . LYS E 1 248 ? 107.273 143.473 83.586 1.00 101.37 248 LYS E O 1
ATOM 11604 N N . SER E 1 249 ? 108.698 144.043 85.233 1.00 101.76 249 SER E N 1
ATOM 11605 C CA . SER E 1 249 ? 107.780 144.991 85.855 1.00 106.02 249 SER E CA 1
ATOM 11606 C C . SER E 1 249 ? 107.850 146.366 85.192 1.00 110.04 249 SER E C 1
ATOM 11607 O O . SER E 1 249 ? 106.849 146.854 84.659 1.00 112.23 249 SER E O 1
ATOM 11610 N N . GLY E 1 250 ? 109.020 146.999 85.214 1.00 107.12 250 GLY E N 1
ATOM 11611 C CA . GLY E 1 250 ? 109.127 148.392 84.825 1.00 100.47 250 GLY E CA 1
ATOM 11612 C C . GLY E 1 250 ? 109.741 148.634 83.461 1.00 103.35 250 GLY E C 1
ATOM 11613 O O . GLY E 1 250 ? 109.155 148.271 82.438 1.00 107.31 250 GLY E O 1
ATOM 11614 N N . VAL E 1 251 ? 110.915 149.270 83.433 1.00 99.65 251 VAL E N 1
ATOM 11615 C CA . VAL E 1 251 ? 111.618 149.522 82.177 1.00 103.13 251 VAL E CA 1
ATOM 11616 C C . VAL E 1 251 ? 111.948 148.218 81.456 1.00 107.28 251 VAL E C 1
ATOM 11617 O O . VAL E 1 251 ? 112.019 148.180 80.221 1.00 106.99 251 VAL E O 1
ATOM 11621 N N . LEU E 1 252 ? 112.100 147.123 82.201 1.00 105.78 252 LEU E N 1
ATOM 11622 C CA . LEU E 1 252 ? 112.379 145.819 81.609 1.00 102.78 252 LEU E CA 1
ATOM 11623 C C . LEU E 1 252 ? 111.186 145.225 80.871 1.00 105.42 252 LEU E C 1
ATOM 11624 O O . LEU E 1 252 ? 111.359 144.234 80.154 1.00 111.45 252 LEU E O 1
ATOM 11629 N N . LYS E 1 253 ? 109.991 145.799 81.035 1.00 105.29 253 LYS E N 1
ATOM 11630 C CA . LYS E 1 253 ? 108.765 145.189 80.525 1.00 103.35 253 LYS E CA 1
ATOM 11631 C C . LYS E 1 253 ? 108.802 144.961 79.017 1.00 108.45 253 LYS E C 1
ATOM 11632 O O . LYS E 1 253 ? 108.213 143.992 78.525 1.00 109.07 253 LYS E O 1
ATOM 11638 N N . ASN E 1 254 ? 109.483 145.826 78.271 1.00 110.12 254 ASN E N 1
ATOM 11639 C CA . ASN E 1 254 ? 109.552 145.706 76.820 1.00 114.62 254 ASN E CA 1
ATOM 11640 C C . ASN E 1 254 ? 110.778 144.954 76.314 1.00 116.31 254 ASN E C 1
ATOM 11641 O O . ASN E 1 254 ? 110.893 144.744 75.102 1.00 118.82 254 ASN E O 1
ATOM 11646 N N . ASP E 1 255 ? 111.692 144.543 77.190 1.00 114.61 255 ASP E N 1
ATOM 11647 C CA . ASP E 1 255 ? 112.975 144.003 76.750 1.00 115.65 255 ASP E CA 1
ATOM 11648 C C . ASP E 1 255 ? 112.761 142.576 76.253 1.00 114.75 255 ASP E C 1
ATOM 11649 O O . ASP E 1 255 ? 112.434 141.678 77.035 1.00 114.63 255 ASP E O 1
ATOM 11654 N N . SER E 1 256 ? 112.949 142.372 74.947 1.00 110.24 256 SER E N 1
ATOM 11655 C CA . SER E 1 256 ? 112.777 141.073 74.307 1.00 108.78 256 SER E CA 1
ATOM 11656 C C . SER E 1 256 ? 113.893 140.088 74.630 1.00 109.25 256 SER E C 1
ATOM 11657 O O . SER E 1 256 ? 113.728 138.891 74.376 1.00 109.38 256 SER E O 1
ATOM 11660 N N . THR E 1 257 ? 115.014 140.554 75.177 1.00 110.74 257 THR E N 1
ATOM 11661 C CA . THR E 1 257 ? 116.127 139.679 75.522 1.00 108.87 257 THR E CA 1
ATOM 11662 C C . THR E 1 257 ? 115.933 138.949 76.845 1.00 105.41 257 THR E C 1
ATOM 11663 O O . THR E 1 257 ? 116.704 138.032 77.143 1.00 102.18 257 THR E O 1
ATOM 11667 N N . ILE E 1 258 ? 114.939 139.326 77.634 1.00 99.66 258 ILE E N 1
ATOM 11668 C CA . ILE E 1 258 ? 114.677 138.714 78.935 1.00 90.64 258 ILE E CA 1
ATOM 11669 C C . ILE E 1 258 ? 113.528 137.724 78.778 1.00 91.94 258 ILE E C 1
ATOM 11670 O O . ILE E 1 258 ? 112.506 138.076 78.174 1.00 97.35 258 ILE E O 1
ATOM 11675 N N . PRO E 1 259 ? 113.660 136.492 79.266 1.00 89.57 259 PRO E N 1
ATOM 11676 C CA . PRO E 1 259 ? 112.540 135.550 79.197 1.00 89.09 259 PRO E CA 1
ATOM 11677 C C . PRO E 1 259 ? 111.395 135.973 80.104 1.00 92.80 259 PRO E C 1
ATOM 11678 O O . PRO E 1 259 ? 111.589 136.628 81.131 1.00 94.80 259 PRO E O 1
ATOM 11682 N N . ASP E 1 260 ? 110.182 135.586 79.703 1.00 90.38 260 ASP E N 1
ATOM 11683 C CA . ASP E 1 260 ? 108.986 136.007 80.424 1.00 88.48 260 ASP E CA 1
ATOM 11684 C C . ASP E 1 260 ? 108.863 135.351 81.795 1.00 92.28 260 ASP E C 1
ATOM 11685 O O . ASP E 1 260 ? 108.319 135.963 82.720 1.00 99.79 260 ASP E O 1
ATOM 11690 N N . ARG E 1 261 ? 109.357 134.125 81.956 1.00 87.48 261 ARG E N 1
ATOM 11691 C CA . ARG E 1 261 ? 109.344 133.452 83.249 1.00 81.71 261 ARG E CA 1
ATOM 11692 C C . ARG E 1 261 ? 110.702 132.836 83.549 1.00 80.80 261 ARG E C 1
ATOM 11693 O O . ARG E 1 261 ? 111.344 132.262 82.664 1.00 86.05 261 ARG E O 1
ATOM 11701 N N . PHE E 1 262 ? 111.130 132.953 84.803 1.00 76.22 262 PHE E N 1
ATOM 11702 C CA . PHE E 1 262 ? 112.288 132.236 85.318 1.00 74.49 262 PHE E CA 1
ATOM 11703 C C . PHE E 1 262 ? 111.823 131.131 86.256 1.00 79.12 262 PHE E C 1
ATOM 11704 O O . PHE E 1 262 ? 110.978 131.367 87.126 1.00 85.26 262 PHE E O 1
ATOM 11712 N N . GLN E 1 263 ? 112.370 129.930 86.078 1.00 76.85 263 GLN E N 1
ATOM 11713 C CA . GLN E 1 263 ? 112.170 128.856 87.044 1.00 73.32 263 GLN E CA 1
ATOM 11714 C C . GLN E 1 263 ? 112.996 129.131 88.296 1.00 71.08 263 GLN E C 1
ATOM 11715 O O . GLN E 1 263 ? 114.217 129.289 88.212 1.00 77.96 263 GLN E O 1
ATOM 11721 N N . CYS E 1 264 ? 112.340 129.185 89.452 1.00 63.18 264 CYS E N 1
ATOM 11722 C CA . CYS E 1 264 ? 113.024 129.341 90.728 1.00 65.81 264 CYS E CA 1
ATOM 11723 C C . CYS E 1 264 ? 112.665 128.185 91.654 1.00 68.79 264 CYS E C 1
ATOM 11724 O O . CYS E 1 264 ? 111.568 127.624 91.571 1.00 79.49 264 CYS E O 1
ATOM 11727 N N . LYS E 1 265 ? 113.594 127.831 92.542 1.00 63.74 265 LYS E N 1
ATOM 11728 C CA . LYS E 1 265 ? 113.332 126.839 93.578 1.00 67.44 265 LYS E CA 1
ATOM 11729 C C . LYS E 1 265 ? 113.823 127.322 94.936 1.00 71.34 265 LYS E C 1
ATOM 11730 O O . LYS E 1 265 ? 114.927 127.860 95.055 1.00 78.01 265 LYS E O 1
ATOM 11736 N N . LEU E 1 266 ? 112.990 127.124 95.955 1.00 68.44 266 LEU E N 1
ATOM 11737 C CA . LEU E 1 266 ? 113.354 127.375 97.348 1.00 65.02 266 LEU E CA 1
ATOM 11738 C C . LEU E 1 266 ? 114.026 126.127 97.916 1.00 73.76 266 LEU E C 1
ATOM 11739 O O . LEU E 1 266 ? 113.373 125.098 98.116 1.00 81.42 266 LEU E O 1
ATOM 11744 N N . ILE E 1 267 ? 115.331 126.217 98.175 1.00 73.68 267 ILE E N 1
ATOM 11745 C CA . ILE E 1 267 ? 116.162 125.024 98.315 1.00 72.09 267 ILE E CA 1
ATOM 11746 C C . ILE E 1 267 ? 115.956 124.311 99.654 1.00 74.66 267 ILE E C 1
ATOM 11747 O O . ILE E 1 267 ? 116.028 123.078 99.718 1.00 80.68 267 ILE E O 1
ATOM 11752 N N . ALA E 1 268 ? 115.680 125.046 100.729 1.00 71.15 268 ALA E N 1
ATOM 11753 C CA . ALA E 1 268 ? 115.593 124.476 102.070 1.00 67.22 268 ALA E CA 1
ATOM 11754 C C . ALA E 1 268 ? 114.230 123.889 102.423 1.00 70.39 268 ALA E C 1
ATOM 11755 O O . ALA E 1 268 ? 114.107 123.265 103.483 1.00 75.31 268 ALA E O 1
ATOM 11757 N N . VAL E 1 269 ? 113.213 124.079 101.580 1.00 71.72 269 VAL E N 1
ATOM 11758 C CA . VAL E 1 269 ? 111.833 123.769 101.958 1.00 71.03 269 VAL E CA 1
ATOM 11759 C C . VAL E 1 269 ? 111.670 122.307 102.362 1.00 76.24 269 VAL E C 1
ATOM 11760 O O . VAL E 1 269 ? 110.924 121.987 103.296 1.00 80.34 269 VAL E O 1
ATOM 11764 N N . GLY E 1 270 ? 112.374 121.400 101.686 1.00 73.33 270 GLY E N 1
ATOM 11765 C CA . GLY E 1 270 ? 112.300 119.994 102.047 1.00 74.49 270 GLY E CA 1
ATOM 11766 C C . GLY E 1 270 ? 112.813 119.684 103.440 1.00 72.85 270 GLY E C 1
ATOM 11767 O O . GLY E 1 270 ? 112.345 118.740 104.081 1.00 79.84 270 GLY E O 1
ATOM 11768 N N . ILE E 1 271 ? 113.772 120.467 103.926 1.00 66.55 271 ILE E N 1
ATOM 11769 C CA . ILE E 1 271 ? 114.229 120.350 105.307 1.00 63.29 271 ILE E CA 1
ATOM 11770 C C . ILE E 1 271 ? 113.218 120.940 106.284 1.00 70.44 271 ILE E C 1
ATOM 11771 O O . ILE E 1 271 ? 112.958 120.365 107.346 1.00 76.20 271 ILE E O 1
ATOM 11776 N N . PHE E 1 272 ? 112.634 122.091 105.945 1.00 69.57 272 PHE E N 1
ATOM 11777 C CA . PHE E 1 272 ? 111.630 122.718 106.807 1.00 67.77 272 PHE E CA 1
ATOM 11778 C C . PHE E 1 272 ? 110.431 121.808 107.051 1.00 73.29 272 PHE E C 1
ATOM 11779 O O . PHE E 1 272 ? 109.961 121.676 108.186 1.00 77.84 272 PHE E O 1
ATOM 11787 N N . GLN E 1 273 ? 109.916 121.176 105.997 1.00 73.64 273 GLN E N 1
ATOM 11788 C CA . GLN E 1 273 ? 108.797 120.251 106.162 1.00 73.37 273 GLN E CA 1
ATOM 11789 C C . GLN E 1 273 ? 109.180 119.038 107.001 1.00 76.48 273 GLN E C 1
ATOM 11790 O O . GLN E 1 273 ? 108.388 118.577 107.832 1.00 84.66 273 GLN E O 1
ATOM 11796 N N . LEU E 1 274 ? 110.380 118.498 106.789 1.00 75.62 274 LEU E N 1
ATOM 11797 C CA . LEU E 1 274 ? 110.870 117.404 107.623 1.00 75.37 274 LEU E CA 1
ATOM 11798 C C . LEU E 1 274 ? 110.909 117.784 109.101 1.00 76.45 274 LEU E C 1
ATOM 11799 O O . LEU E 1 274 ? 110.369 117.068 109.951 1.00 78.94 274 LEU E O 1
ATOM 11804 N N . LEU E 1 275 ? 111.547 118.909 109.426 1.00 74.99 275 LEU E N 1
ATOM 11805 C CA . LEU E 1 275 ? 111.634 119.346 110.817 1.00 68.98 275 LEU E CA 1
ATOM 11806 C C . LEU E 1 275 ? 110.282 119.754 111.393 1.00 73.98 275 LEU E C 1
ATOM 11807 O O . LEU E 1 275 ? 110.095 119.702 112.613 1.00 80.85 275 LEU E O 1
ATOM 11812 N N . SER E 1 276 ? 109.332 120.156 110.548 1.00 74.80 276 SER E N 1
ATOM 11813 C CA . SER E 1 276 ? 107.976 120.414 111.024 1.00 71.81 276 SER E CA 1
ATOM 11814 C C . SER E 1 276 ? 107.292 119.156 111.547 1.00 78.16 276 SER E C 1
ATOM 11815 O O . SER E 1 276 ? 106.493 119.233 112.487 1.00 85.71 276 SER E O 1
ATOM 11818 N N . LEU E 1 277 ? 107.580 117.997 110.953 1.00 77.13 277 LEU E N 1
ATOM 11819 C CA . LEU E 1 277 ? 107.047 116.741 111.476 1.00 74.28 277 LEU E CA 1
ATOM 11820 C C . LEU E 1 277 ? 107.582 116.431 112.870 1.00 77.25 277 LEU E C 1
ATOM 11821 O O . LEU E 1 277 ? 106.834 115.969 113.738 1.00 83.34 277 LEU E O 1
ATOM 11826 N N . ILE E 1 278 ? 108.875 116.664 113.098 1.00 73.02 278 ILE E N 1
ATOM 11827 C CA . ILE E 1 278 ? 109.455 116.466 114.426 1.00 71.92 278 ILE E CA 1
ATOM 11828 C C . ILE E 1 278 ? 108.769 117.355 115.460 1.00 76.37 278 ILE E C 1
ATOM 11829 O O . ILE E 1 278 ? 108.388 116.897 116.543 1.00 85.70 278 ILE E O 1
ATOM 11834 N N . ASN E 1 279 ? 108.605 118.640 115.141 1.00 75.32 279 ASN E N 1
ATOM 11835 C CA . ASN E 1 279 ? 107.944 119.569 116.056 1.00 76.24 279 ASN E CA 1
ATOM 11836 C C . ASN E 1 279 ? 106.497 119.172 116.333 1.00 77.88 279 ASN E C 1
ATOM 11837 O O . ASN E 1 279 ? 106.036 119.241 117.478 1.00 82.22 279 ASN E O 1
ATOM 11842 N N . LEU E 1 280 ? 105.765 118.768 115.294 1.00 76.77 280 LEU E N 1
ATOM 11843 C CA . LEU E 1 280 ? 104.384 118.321 115.462 1.00 75.13 280 LEU E CA 1
ATOM 11844 C C . LEU E 1 280 ? 104.273 117.102 116.373 1.00 80.76 280 LEU E C 1
ATOM 11845 O O . LEU E 1 280 ? 103.386 117.041 117.231 1.00 89.80 280 LEU E O 1
ATOM 11850 N N . ILE E 1 281 ? 105.154 116.119 116.194 1.00 77.25 281 ILE E N 1
ATOM 11851 C CA . ILE E 1 281 ? 105.147 114.923 117.038 1.00 78.24 281 ILE E CA 1
ATOM 11852 C C . ILE E 1 281 ? 105.313 115.277 118.514 1.00 81.97 281 ILE E C 1
ATOM 11853 O O . ILE E 1 281 ? 104.537 114.830 119.367 1.00 85.85 281 ILE E O 1
ATOM 11858 N N . VAL E 1 282 ? 106.323 116.083 118.840 1.00 76.54 282 VAL E N 1
ATOM 11859 C CA . VAL E 1 282 ? 106.593 116.425 120.237 1.00 75.25 282 VAL E CA 1
ATOM 11860 C C . VAL E 1 282 ? 105.456 117.243 120.845 1.00 76.33 282 VAL E C 1
ATOM 11861 O O . VAL E 1 282 ? 105.028 116.984 121.976 1.00 79.68 282 VAL E O 1
ATOM 11865 N N . TYR E 1 283 ? 104.956 118.246 120.120 1.00 78.03 283 TYR E N 1
ATOM 11866 C CA . TYR E 1 283 ? 103.849 119.048 120.642 1.00 77.07 283 TYR E CA 1
ATOM 11867 C C . TYR E 1 283 ? 102.580 118.230 120.846 1.00 80.65 283 TYR E C 1
ATOM 11868 O O . TYR E 1 283 ? 101.822 118.482 121.790 1.00 89.97 283 TYR E O 1
ATOM 11877 N N . ALA E 1 284 ? 102.324 117.252 119.979 1.00 79.39 284 ALA E N 1
ATOM 11878 C CA . ALA E 1 284 ? 101.205 116.345 120.216 1.00 80.46 284 ALA E CA 1
ATOM 11879 C C . ALA E 1 284 ? 101.386 115.516 121.483 1.00 85.74 284 ALA E C 1
ATOM 11880 O O . ALA E 1 284 ? 100.400 115.185 122.150 1.00 93.39 284 ALA E O 1
ATOM 11882 N N . LEU E 1 285 ? 102.626 115.168 121.830 1.00 82.02 285 LEU E N 1
ATOM 11883 C CA . LEU E 1 285 ? 102.887 114.483 123.095 1.00 79.20 285 LEU E CA 1
ATOM 11884 C C . LEU E 1 285 ? 102.807 115.406 124.309 1.00 83.71 285 LEU E C 1
ATOM 11885 O O . LEU E 1 285 ? 102.521 114.938 125.416 1.00 92.70 285 LEU E O 1
ATOM 11890 N N . LEU E 1 286 ? 103.050 116.707 124.136 1.00 82.71 286 LEU E N 1
ATOM 11891 C CA . LEU E 1 286 ? 102.875 117.637 125.250 1.00 76.60 286 LEU E CA 1
ATOM 11892 C C . LEU E 1 286 ? 101.412 117.885 125.603 1.00 83.43 286 LEU E C 1
ATOM 11893 O O . LEU E 1 286 ? 101.109 118.177 126.765 1.00 94.39 286 LEU E O 1
ATOM 11898 N N . ILE E 1 287 ? 100.501 117.796 124.631 1.00 82.96 287 ILE E N 1
ATOM 11899 C CA . ILE E 1 287 ? 99.095 118.113 124.900 1.00 87.43 287 ILE E CA 1
ATOM 11900 C C . ILE E 1 287 ? 98.513 117.300 126.054 1.00 94.49 287 ILE E C 1
ATOM 11901 O O . ILE E 1 287 ? 97.921 117.902 126.964 1.00 98.80 287 ILE E O 1
ATOM 11906 N N . PRO E 1 288 ? 98.626 115.964 126.087 1.00 95.29 288 PRO E N 1
ATOM 11907 C CA . PRO E 1 288 ? 98.173 115.224 127.280 1.00 95.55 288 PRO E CA 1
ATOM 11908 C C . PRO E 1 288 ? 98.775 115.689 128.598 1.00 96.99 288 PRO E C 1
ATOM 11909 O O . PRO E 1 288 ? 98.069 115.738 129.611 1.00 102.82 288 PRO E O 1
ATOM 11913 N N . VAL E 1 289 ? 100.064 116.028 128.612 1.00 93.44 289 VAL E N 1
ATOM 11914 C CA . VAL E 1 289 ? 100.707 116.485 129.841 1.00 93.28 289 VAL E CA 1
ATOM 11915 C C . VAL E 1 289 ? 100.138 117.820 130.308 1.00 97.00 289 VAL E C 1
ATOM 11916 O O . VAL E 1 289 ? 99.870 118.008 131.500 1.00 108.68 289 VAL E O 1
ATOM 11920 N N . VAL E 1 290 ? 99.944 118.765 129.388 1.00 92.57 290 VAL E N 1
ATOM 11921 C CA . VAL E 1 290 ? 99.384 120.065 129.756 1.00 93.71 290 VAL E CA 1
ATOM 11922 C C . VAL E 1 290 ? 97.965 119.928 130.299 1.00 104.37 290 VAL E C 1
ATOM 11923 O O . VAL E 1 290 ? 97.601 120.575 131.289 1.00 115.20 290 VAL E O 1
ATOM 11927 N N . VAL E 1 291 ? 97.141 119.093 129.664 1.00 103.41 291 VAL E N 1
ATOM 11928 C CA . VAL E 1 291 ? 95.778 118.872 130.146 1.00 106.75 291 VAL E CA 1
ATOM 11929 C C . VAL E 1 291 ? 95.770 118.310 131.565 1.00 112.11 291 VAL E C 1
ATOM 11930 O O . VAL E 1 291 ? 94.955 118.716 132.402 1.00 116.58 291 VAL E O 1
ATOM 11934 N N . TYR E 1 292 ? 96.670 117.369 131.857 1.00 110.26 292 TYR E N 1
ATOM 11935 C CA . TYR E 1 292 ? 96.804 116.851 133.217 1.00 113.53 292 TYR E CA 1
ATOM 11936 C C . TYR E 1 292 ? 97.094 117.944 134.244 1.00 117.32 292 TYR E C 1
ATOM 11937 O O . TYR E 1 292 ? 96.661 117.835 135.397 1.00 125.78 292 TYR E O 1
ATOM 11946 N N . THR E 1 293 ? 97.814 118.998 133.857 1.00 113.55 293 THR E N 1
ATOM 11947 C CA . THR E 1 293 ? 98.082 120.105 134.772 1.00 113.61 293 THR E CA 1
ATOM 11948 C C . THR E 1 293 ? 96.852 120.930 135.137 1.00 121.76 293 THR E C 1
ATOM 11949 O O . THR E 1 293 ? 96.935 121.730 136.075 1.00 127.21 293 THR E O 1
ATOM 11953 N N . PHE E 1 294 ? 95.723 120.773 134.440 1.00 121.16 294 PHE E N 1
ATOM 11954 C CA . PHE E 1 294 ? 94.485 121.373 134.933 1.00 122.45 294 PHE E CA 1
ATOM 11955 C C . PHE E 1 294 ? 93.907 120.628 136.129 1.00 130.64 294 PHE E C 1
ATOM 11956 O O . PHE E 1 294 ? 93.298 121.251 137.005 1.00 136.41 294 PHE E O 1
ATOM 11964 N N . PHE E 1 295 ? 94.075 119.310 136.185 1.00 134.01 295 PHE E N 1
ATOM 11965 C CA . PHE E 1 295 ? 93.428 118.493 137.202 1.00 137.57 295 PHE E CA 1
ATOM 11966 C C . PHE E 1 295 ? 94.339 118.128 138.367 1.00 145.88 295 PHE E C 1
ATOM 11967 O O . PHE E 1 295 ? 93.841 117.655 139.394 1.00 153.84 295 PHE E O 1
ATOM 11975 N N . ILE E 1 296 ? 95.646 118.323 138.231 1.00 144.88 296 ILE E N 1
ATOM 11976 C CA . ILE E 1 296 ? 96.588 118.163 139.338 1.00 148.00 296 ILE E CA 1
ATOM 11977 C C . ILE E 1 296 ? 96.197 119.007 140.556 1.00 151.29 296 ILE E C 1
ATOM 11978 O O . ILE E 1 296 ? 96.318 118.499 141.680 1.00 154.78 296 ILE E O 1
ATOM 11983 N N . PRO E 1 297 ? 95.730 120.263 140.439 1.00 147.49 297 PRO E N 1
ATOM 11984 C CA . PRO E 1 297 ? 95.291 120.944 141.671 1.00 147.68 297 PRO E CA 1
ATOM 11985 C C . PRO E 1 297 ? 93.985 120.407 142.231 1.00 151.37 297 PRO E C 1
ATOM 11986 O O . PRO E 1 297 ? 93.876 120.214 143.448 1.00 156.64 297 PRO E O 1
ATOM 11990 N N . PHE E 1 298 ? 92.987 120.158 141.381 1.00 149.71 298 PHE E N 1
ATOM 11991 C CA . PHE E 1 298 ? 91.644 119.867 141.877 1.00 153.71 298 PHE E CA 1
ATOM 11992 C C . PHE E 1 298 ? 91.531 118.470 142.475 1.00 158.05 298 PHE E C 1
ATOM 11993 O O . PHE E 1 298 ? 90.728 118.260 143.391 1.00 156.25 298 PHE E O 1
ATOM 12001 N N . ARG E 1 299 ? 92.311 117.507 141.987 1.00 161.36 299 ARG E N 1
ATOM 12002 C CA . ARG E 1 299 ? 92.098 116.119 142.380 1.00 165.52 299 ARG E CA 1
ATOM 12003 C C . ARG E 1 299 ? 93.401 115.357 142.579 1.00 165.98 299 ARG E C 1
ATOM 12004 O O . ARG E 1 299 ? 93.589 114.708 143.613 1.00 166.97 299 ARG E O 1
ATOM 12012 N N . GLN E 1 300 ? 94.308 115.422 141.607 1.00 165.50 300 GLN E N 1
ATOM 12013 C CA . GLN E 1 300 ? 95.305 114.371 141.449 1.00 170.07 300 GLN E CA 1
ATOM 12014 C C . GLN E 1 300 ? 96.570 114.622 142.257 1.00 175.63 300 GLN E C 1
ATOM 12015 O O . GLN E 1 300 ? 97.182 113.659 142.731 1.00 178.18 300 GLN E O 1
ATOM 12021 N N . LYS E 1 301 ? 96.961 115.885 142.427 1.00 172.99 301 LYS E N 1
ATOM 12022 C CA . LYS E 1 301 ? 98.240 116.282 143.033 1.00 172.45 301 LYS E CA 1
ATOM 12023 C C . LYS E 1 301 ? 99.400 115.354 142.676 1.00 172.02 301 LYS E C 1
ATOM 12024 O O . LYS E 1 301 ? 99.593 115.002 141.513 1.00 166.67 301 LYS E O 1
ATOM 12030 N N . THR E 1 313 ? 90.868 118.688 162.550 1.00 186.54 313 THR E N 1
ATOM 12031 C CA . THR E 1 313 ? 91.175 117.604 161.625 1.00 192.09 313 THR E CA 1
ATOM 12032 C C . THR E 1 313 ? 92.238 118.028 160.617 1.00 191.65 313 THR E C 1
ATOM 12033 O O . THR E 1 313 ? 92.538 117.296 159.674 1.00 188.69 313 THR E O 1
ATOM 12037 N N . PHE E 1 314 ? 92.800 119.216 160.821 1.00 189.26 314 PHE E N 1
ATOM 12038 C CA . PHE E 1 314 ? 93.835 119.718 159.930 1.00 184.56 314 PHE E CA 1
ATOM 12039 C C . PHE E 1 314 ? 95.116 118.911 160.102 1.00 183.80 314 PHE E C 1
ATOM 12040 O O . PHE E 1 314 ? 95.519 118.586 161.223 1.00 182.29 314 PHE E O 1
ATOM 12048 N N . ASP E 1 315 ? 95.759 118.586 158.982 1.00 180.09 315 ASP E N 1
ATOM 12049 C CA . ASP E 1 315 ? 96.972 117.778 158.978 1.00 175.22 315 ASP E CA 1
ATOM 12050 C C . ASP E 1 315 ? 98.115 118.624 158.436 1.00 169.26 315 ASP E C 1
ATOM 12051 O O . ASP E 1 315 ? 98.042 119.124 157.309 1.00 167.86 315 ASP E O 1
ATOM 12056 N N . VAL E 1 316 ? 99.169 118.779 159.243 1.00 164.99 316 VAL E N 1
ATOM 12057 C CA . VAL E 1 316 ? 100.319 119.593 158.860 1.00 161.35 316 VAL E CA 1
ATOM 12058 C C . VAL E 1 316 ? 101.377 118.812 158.094 1.00 158.40 316 VAL E C 1
ATOM 12059 O O . VAL E 1 316 ? 102.346 119.416 157.609 1.00 154.61 316 VAL E O 1
ATOM 12063 N N . LEU E 1 317 ? 101.232 117.493 157.970 1.00 159.59 317 LEU E N 1
ATOM 12064 C CA . LEU E 1 317 ? 102.141 116.685 157.166 1.00 159.25 317 LEU E CA 1
ATOM 12065 C C . LEU E 1 317 ? 101.578 116.306 155.804 1.00 161.14 317 LEU E C 1
ATOM 12066 O O . LEU E 1 317 ? 102.331 116.249 154.827 1.00 157.29 317 LEU E O 1
ATOM 12071 N N . HIS E 1 318 ? 100.276 116.047 155.704 1.00 164.21 318 HIS E N 1
ATOM 12072 C CA . HIS E 1 318 ? 99.677 115.557 154.463 1.00 160.65 318 HIS E CA 1
ATOM 12073 C C . HIS E 1 318 ? 98.990 116.720 153.756 1.00 159.60 318 HIS E C 1
ATOM 12074 O O . HIS E 1 318 ? 97.834 117.051 154.024 1.00 161.44 318 HIS E O 1
ATOM 12081 N N . PHE E 1 319 ? 99.729 117.343 152.844 1.00 155.43 319 PHE E N 1
ATOM 12082 C CA . PHE E 1 319 ? 99.185 118.370 151.968 1.00 154.66 319 PHE E CA 1
ATOM 12083 C C . PHE E 1 319 ? 98.256 117.741 150.938 1.00 157.91 319 PHE E C 1
ATOM 12084 O O . PHE E 1 319 ? 98.590 116.721 150.328 1.00 158.37 319 PHE E O 1
ATOM 12092 N N . LYS E 1 320 ? 97.086 118.349 150.740 1.00 157.89 320 LYS E N 1
ATOM 12093 C CA . LYS E 1 320 ? 96.008 117.704 150.005 1.00 157.70 320 LYS E CA 1
ATOM 12094 C C . LYS E 1 320 ? 95.224 118.750 149.225 1.00 159.42 320 LYS E C 1
ATOM 12095 O O . LYS E 1 320 ? 95.217 119.937 149.562 1.00 159.38 320 LYS E O 1
ATOM 12101 N N . SER E 1 321 ? 94.554 118.280 148.176 1.00 162.13 321 SER E N 1
ATOM 12102 C CA . SER E 1 321 ? 93.704 119.134 147.358 1.00 159.23 321 SER E CA 1
ATOM 12103 C C . SER E 1 321 ? 92.453 119.573 148.108 1.00 159.95 321 SER E C 1
ATOM 12104 O O . SER E 1 321 ? 91.876 118.819 148.895 1.00 153.92 321 SER E O 1
ATOM 12107 N N . GLU E 1 322 ? 92.038 120.817 147.849 1.00 161.78 322 GLU E N 1
ATOM 12108 C CA . GLU E 1 322 ? 90.919 121.453 148.533 1.00 161.86 322 GLU E CA 1
ATOM 12109 C C . GLU E 1 322 ? 89.962 122.126 147.553 1.00 159.50 322 GLU E C 1
ATOM 12110 O O . GLU E 1 322 ? 89.213 123.026 147.946 1.00 159.52 322 GLU E O 1
ATOM 12116 N N . GLY E 1 323 ? 89.971 121.709 146.292 1.00 155.46 323 GLY E N 1
ATOM 12117 C CA . GLY E 1 323 ? 89.117 122.307 145.287 1.00 147.84 323 GLY E CA 1
ATOM 12118 C C . GLY E 1 323 ? 89.749 123.448 144.516 1.00 148.26 323 GLY E C 1
ATOM 12119 O O . GLY E 1 323 ? 90.962 123.680 144.525 1.00 153.27 323 GLY E O 1
ATOM 12120 N N . TYR E 1 324 ? 88.874 124.182 143.828 1.00 142.85 324 TYR E N 1
ATOM 12121 C CA . TYR E 1 324 ? 89.233 125.395 143.102 1.00 143.16 324 TYR E CA 1
ATOM 12122 C C . TYR E 1 324 ? 89.518 126.550 144.057 1.00 143.85 324 TYR E C 1
ATOM 12123 O O . TYR E 1 324 ? 88.777 127.535 144.107 1.00 144.95 324 TYR E O 1
ATOM 12132 N N . ASN E 1 325 ? 90.581 126.412 144.848 1.00 142.06 325 ASN E N 1
ATOM 12133 C CA . ASN E 1 325 ? 90.898 127.331 145.930 1.00 135.45 325 ASN E CA 1
ATOM 12134 C C . ASN E 1 325 ? 92.411 127.463 146.019 1.00 135.05 325 ASN E C 1
ATOM 12135 O O . ASN E 1 325 ? 93.145 126.518 145.720 1.00 140.56 325 ASN E O 1
ATOM 12140 N N . ASP E 1 326 ? 92.874 128.652 146.417 1.00 126.58 326 ASP E N 1
ATOM 12141 C CA . ASP E 1 326 ? 94.312 128.912 146.439 1.00 128.59 326 ASP E CA 1
ATOM 12142 C C . ASP E 1 326 ? 95.049 127.956 147.365 1.00 130.75 326 ASP E C 1
ATOM 12143 O O . ASP E 1 326 ? 96.236 127.683 147.154 1.00 131.91 326 ASP E O 1
ATOM 12148 N N . LEU E 1 327 ? 94.370 127.443 148.393 1.00 129.96 327 LEU E N 1
ATOM 12149 C CA . LEU E 1 327 ? 94.987 126.462 149.278 1.00 128.65 327 LEU E CA 1
ATOM 12150 C C . LEU E 1 327 ? 95.446 125.224 148.516 1.00 132.17 327 LEU E C 1
ATOM 12151 O O . LEU E 1 327 ? 96.441 124.596 148.892 1.00 135.29 327 LEU E O 1
ATOM 12156 N N . SER E 1 328 ? 94.737 124.863 147.443 1.00 130.15 328 SER E N 1
ATOM 12157 C CA . SER E 1 328 ? 95.185 123.783 146.568 1.00 129.06 328 SER E CA 1
ATOM 12158 C C . SER E 1 328 ? 96.514 124.103 145.890 1.00 125.61 328 SER E C 1
ATOM 12159 O O . SER E 1 328 ? 97.367 123.219 145.742 1.00 129.64 328 SER E O 1
ATOM 12162 N N . LEU E 1 329 ? 96.714 125.353 145.467 1.00 121.20 329 LEU E N 1
ATOM 12163 C CA . LEU E 1 329 ? 98.016 125.742 144.929 1.00 120.60 329 LEU E CA 1
ATOM 12164 C C . LEU E 1 329 ? 99.096 125.732 146.002 1.00 123.19 329 LEU E C 1
ATOM 12165 O O . LEU E 1 329 ? 100.187 125.191 145.790 1.00 126.48 329 LEU E O 1
ATOM 12170 N N . TYR E 1 330 ? 98.817 126.340 147.156 1.00 123.09 330 TYR E N 1
ATOM 12171 C CA . TYR E 1 330 ? 99.780 126.326 148.254 1.00 122.61 330 TYR E CA 1
ATOM 12172 C C . TYR E 1 330 ? 100.134 124.907 148.680 1.00 123.59 330 TYR E C 1
ATOM 12173 O O . TYR E 1 330 ? 101.286 124.625 149.022 1.00 125.25 330 TYR E O 1
ATOM 12182 N N . ASN E 1 331 ? 99.164 123.994 148.640 1.00 123.01 331 ASN E N 1
ATOM 12183 C CA . ASN E 1 331 ? 99.452 122.591 148.921 1.00 121.78 331 ASN E CA 1
ATOM 12184 C C . ASN E 1 331 ? 100.418 121.989 147.907 1.00 123.33 331 ASN E C 1
ATOM 12185 O O . ASN E 1 331 ? 101.336 121.248 148.280 1.00 128.69 331 ASN E O 1
ATOM 12190 N N . LEU E 1 332 ? 100.229 122.288 146.621 1.00 122.87 332 LEU E N 1
ATOM 12191 C CA . LEU E 1 332 ? 101.175 121.838 145.602 1.00 118.52 332 LEU E CA 1
ATOM 12192 C C . LEU E 1 332 ? 102.558 122.454 145.790 1.00 120.35 332 LEU E C 1
ATOM 12193 O O . LEU E 1 332 ? 103.572 121.747 145.766 1.00 124.29 332 LEU E O 1
ATOM 12198 N N . PHE E 1 333 ? 102.621 123.773 145.977 1.00 118.95 333 PHE E N 1
ATOM 12199 C CA . PHE E 1 333 ? 103.910 124.446 146.132 1.00 117.99 333 PHE E CA 1
ATOM 12200 C C . PHE E 1 333 ? 104.619 124.103 147.439 1.00 121.94 333 PHE E C 1
ATOM 12201 O O . PHE E 1 333 ? 105.853 124.040 147.465 1.00 125.92 333 PHE E O 1
ATOM 12209 N N . LEU E 1 334 ? 103.878 123.880 148.525 1.00 120.69 334 LEU E N 1
ATOM 12210 C CA . LEU E 1 334 ? 104.501 123.378 149.748 1.00 119.40 334 LEU E CA 1
ATOM 12211 C C . LEU E 1 334 ? 105.059 121.972 149.564 1.00 125.71 334 LEU E C 1
ATOM 12212 O O . LEU E 1 334 ? 106.198 121.694 149.955 1.00 133.51 334 LEU E O 1
ATOM 12217 N N . GLU E 1 335 ? 104.273 121.071 148.972 1.00 124.37 335 GLU E N 1
ATOM 12218 C CA . GLU E 1 335 ? 104.731 119.696 148.785 1.00 125.46 335 GLU E CA 1
ATOM 12219 C C . GLU E 1 335 ? 106.012 119.617 147.962 1.00 126.22 335 GLU E C 1
ATOM 12220 O O . GLU E 1 335 ? 106.823 118.707 148.169 1.00 124.05 335 GLU E O 1
ATOM 12226 N N . GLU E 1 336 ? 106.221 120.549 147.035 1.00 125.85 336 GLU E N 1
ATOM 12227 C CA . GLU E 1 336 ? 107.478 120.600 146.299 1.00 123.84 336 GLU E CA 1
ATOM 12228 C C . GLU E 1 336 ? 108.580 121.352 147.035 1.00 126.89 336 GLU E C 1
ATOM 12229 O O . GLU E 1 336 ? 109.725 121.343 146.572 1.00 132.20 336 GLU E O 1
ATOM 12235 N N . ASN E 1 337 ? 108.274 121.993 148.159 1.00 127.39 337 ASN E N 1
ATOM 12236 C CA . ASN E 1 337 ? 109.266 122.720 148.939 1.00 126.11 337 ASN E CA 1
ATOM 12237 C C . ASN E 1 337 ? 109.483 122.169 150.340 1.00 130.71 337 ASN E C 1
ATOM 12238 O O . ASN E 1 337 ? 110.593 122.284 150.863 1.00 135.21 337 ASN E O 1
ATOM 12243 N N . ILE E 1 338 ? 108.458 121.579 150.959 1.00 131.00 338 ILE E N 1
ATOM 12244 C CA . ILE E 1 338 ? 108.537 121.180 152.362 1.00 128.36 338 ILE E CA 1
ATOM 12245 C C . ILE E 1 338 ? 109.563 120.070 152.571 1.00 135.16 338 ILE E C 1
ATOM 12246 O O . ILE E 1 338 ? 110.110 119.926 153.671 1.00 140.88 338 ILE E O 1
ATOM 12251 N N . SER E 1 339 ? 109.841 119.274 151.537 1.00 137.33 339 SER E N 1
ATOM 12252 C CA . SER E 1 339 ? 110.825 118.199 151.626 1.00 138.13 339 SER E CA 1
ATOM 12253 C C . SER E 1 339 ? 112.244 118.691 151.887 1.00 138.83 339 SER E C 1
ATOM 12254 O O . SER E 1 339 ? 113.102 117.877 152.247 1.00 137.71 339 SER E O 1
ATOM 12257 N N . GLU E 1 340 ? 112.518 119.984 151.719 1.00 138.67 340 GLU E N 1
ATOM 12258 C CA . GLU E 1 340 ? 113.820 120.528 152.089 1.00 140.88 340 GLU E CA 1
ATOM 12259 C C . GLU E 1 340 ? 114.003 120.690 153.593 1.00 140.04 340 GLU E C 1
ATOM 12260 O O . GLU E 1 340 ? 115.145 120.787 154.053 1.00 139.49 340 GLU E O 1
ATOM 12266 N N . LEU E 1 341 ? 112.922 120.723 154.369 1.00 140.32 341 LEU E N 1
ATOM 12267 C CA . LEU E 1 341 ? 113.040 120.882 155.813 1.00 140.67 341 LEU E CA 1
ATOM 12268 C C . LEU E 1 341 ? 113.515 119.596 156.480 1.00 141.34 341 LEU E C 1
ATOM 12269 O O . LEU E 1 341 ? 112.920 118.529 156.301 1.00 141.01 341 LEU E O 1
ATOM 12274 N N . LYS E 1 342 ? 114.606 119.713 157.243 1.00 138.34 342 LYS E N 1
ATOM 12275 C CA . LYS E 1 342 ? 115.168 118.585 157.983 1.00 137.44 342 LYS E CA 1
ATOM 12276 C C . LYS E 1 342 ? 114.146 117.969 158.933 1.00 137.09 342 LYS E C 1
ATOM 12277 O O . LYS E 1 342 ? 114.064 116.742 159.063 1.00 136.63 342 LYS E O 1
ATOM 12283 N N . SER E 1 343 ? 113.360 118.812 159.605 1.00 136.19 343 SER E N 1
ATOM 12284 C CA . SER E 1 343 ? 112.366 118.343 160.567 1.00 136.94 343 SER E CA 1
ATOM 12285 C C . SER E 1 343 ? 111.223 117.593 159.891 1.00 137.69 343 SER E C 1
ATOM 12286 O O . SER E 1 343 ? 110.712 116.610 160.441 1.00 137.04 343 SER E O 1
ATOM 12289 N N . TYR E 1 344 ? 110.802 118.040 158.708 1.00 138.80 344 TYR E N 1
ATOM 12290 C CA . TYR E 1 344 ? 109.811 117.290 157.941 1.00 137.22 344 TYR E CA 1
ATOM 12291 C C . TYR E 1 344 ? 110.313 115.896 157.583 1.00 139.91 344 TYR E C 1
ATOM 12292 O O . TYR E 1 344 ? 109.579 114.910 157.712 1.00 142.35 344 TYR E O 1
ATOM 12301 N N . LYS E 1 345 ? 111.559 115.794 157.117 1.00 139.63 345 LYS E N 1
ATOM 12302 C CA . LYS E 1 345 ? 112.112 114.492 156.755 1.00 138.61 345 LYS E CA 1
ATOM 12303 C C . LYS E 1 345 ? 112.131 113.526 157.936 1.00 140.58 345 LYS E C 1
ATOM 12304 O O . LYS E 1 345 ? 111.782 112.350 157.787 1.00 141.29 345 LYS E O 1
ATOM 12310 N N . CYS E 1 346 ? 112.533 114.002 159.116 1.00 141.11 346 CYS E N 1
ATOM 12311 C CA . CYS E 1 346 ? 112.511 113.163 160.314 1.00 140.33 346 CYS E CA 1
ATOM 12312 C C . CYS E 1 346 ? 111.112 112.638 160.623 1.00 139.96 346 CYS E C 1
ATOM 12313 O O . CYS E 1 346 ? 110.933 111.446 160.899 1.00 142.89 346 CYS E O 1
ATOM 12316 N N . LEU E 1 347 ? 110.106 113.513 160.589 1.00 139.20 347 LEU E N 1
ATOM 12317 C CA . LEU E 1 347 ? 108.737 113.081 160.863 1.00 140.16 347 LEU E CA 1
ATOM 12318 C C . LEU E 1 347 ? 108.212 112.117 159.803 1.00 142.99 347 LEU E C 1
ATOM 12319 O O . LEU E 1 347 ? 107.487 111.170 160.127 1.00 147.39 347 LEU E O 1
ATOM 12324 N N . LYS E 1 348 ? 108.561 112.339 158.535 1.00 142.85 348 LYS E N 1
ATOM 12325 C CA . LYS E 1 348 ? 108.184 111.394 157.486 1.00 145.01 348 LYS E CA 1
ATOM 12326 C C . LYS E 1 348 ? 108.897 110.051 157.617 1.00 148.94 348 LYS E C 1
ATOM 12327 O O . LYS E 1 348 ? 108.324 109.016 157.259 1.00 154.14 348 LYS E O 1
ATOM 12333 N N . VAL E 1 349 ? 110.132 110.040 158.119 1.00 147.00 349 VAL E N 1
ATOM 12334 C CA . VAL E 1 349 ? 110.797 108.777 158.438 1.00 145.50 349 VAL E CA 1
ATOM 12335 C C . VAL E 1 349 ? 110.045 108.025 159.531 1.00 149.48 349 VAL E C 1
ATOM 12336 O O . VAL E 1 349 ? 109.791 106.820 159.417 1.00 153.85 349 VAL E O 1
ATOM 12340 N N . LEU E 1 350 ? 109.681 108.722 160.609 1.00 147.21 350 LEU E N 1
ATOM 12341 C CA . LEU E 1 350 ? 108.889 108.097 161.667 1.00 148.84 350 LEU E CA 1
ATOM 12342 C C . LEU E 1 350 ? 107.538 107.608 161.157 1.00 157.16 350 LEU E C 1
ATOM 12343 O O . LEU E 1 350 ? 107.079 106.525 161.538 1.00 162.84 350 LEU E O 1
ATOM 12348 N N . GLU E 1 351 ? 106.883 108.393 160.300 1.00 159.10 351 GLU E N 1
ATOM 12349 C CA . GLU E 1 351 ? 105.608 107.971 159.726 1.00 163.40 351 GLU E CA 1
ATOM 12350 C C . GLU E 1 351 ? 105.753 106.723 158.861 1.00 164.56 351 GLU E C 1
ATOM 12351 O O . GLU E 1 351 ? 104.889 105.838 158.887 1.00 169.80 351 GLU E O 1
ATOM 12357 N N . ASN E 1 352 ? 106.835 106.632 158.086 1.00 160.33 352 ASN E N 1
ATOM 12358 C CA . ASN E 1 352 ? 107.086 105.430 157.294 1.00 160.55 352 ASN E CA 1
ATOM 12359 C C . ASN E 1 352 ? 107.368 104.213 158.169 1.00 165.04 352 ASN E C 1
ATOM 12360 O O . ASN E 1 352 ? 106.911 103.106 157.861 1.00 169.36 352 ASN E O 1
ATOM 12365 N N . ILE E 1 353 ? 108.122 104.389 159.255 1.00 163.97 353 ILE E N 1
ATOM 12366 C CA . ILE E 1 353 ? 108.341 103.291 160.195 1.00 163.67 353 ILE E CA 1
ATOM 12367 C C . ILE E 1 353 ? 107.027 102.866 160.842 1.00 173.04 353 ILE E C 1
ATOM 12368 O O . ILE E 1 353 ? 106.704 101.674 160.908 1.00 177.51 353 ILE E O 1
ATOM 12373 N N . LYS E 1 354 ? 106.254 103.836 161.338 1.00 176.08 354 LYS E N 1
ATOM 12374 C CA . LYS E 1 354 ? 104.952 103.532 161.927 1.00 180.70 354 LYS E CA 1
ATOM 12375 C C . LYS E 1 354 ? 104.021 102.844 160.935 1.00 179.75 354 LYS E C 1
ATOM 12376 O O . LYS E 1 354 ? 103.221 101.987 161.328 1.00 178.07 354 LYS E O 1
ATOM 12382 N N . SER E 1 355 ? 104.108 103.201 159.653 1.00 179.07 355 SER E N 1
ATOM 12383 C CA . SER E 1 355 ? 103.325 102.524 158.625 1.00 180.19 355 SER E CA 1
ATOM 12384 C C . SER E 1 355 ? 103.718 101.063 158.447 1.00 180.94 355 SER E C 1
ATOM 12385 O O . SER E 1 355 ? 102.897 100.268 157.980 1.00 178.51 355 SER E O 1
ATOM 12388 N N . ASN E 1 356 ? 104.948 100.690 158.806 1.00 182.33 356 ASN E N 1
ATOM 12389 C CA . ASN E 1 356 ? 105.447 99.343 158.570 1.00 182.39 356 ASN E CA 1
ATOM 12390 C C . ASN E 1 356 ? 105.702 98.539 159.836 1.00 183.52 356 ASN E C 1
ATOM 12391 O O . ASN E 1 356 ? 105.765 97.309 159.758 1.00 180.02 356 ASN E O 1
ATOM 12396 N N . GLY E 1 357 ? 105.847 99.187 160.990 1.00 185.96 357 GLY E N 1
ATOM 12397 C CA . GLY E 1 357 ? 106.375 98.506 162.156 1.00 188.23 357 GLY E CA 1
ATOM 12398 C C . GLY E 1 357 ? 106.057 99.177 163.476 1.00 193.95 357 GLY E C 1
ATOM 12399 O O . GLY E 1 357 ? 104.884 99.347 163.821 1.00 195.35 357 GLY E O 1
ATOM 12400 N N . GLN E 1 358 ? 107.094 99.546 164.228 1.00 199.67 358 GLN E N 1
ATOM 12401 C CA . GLN E 1 358 ? 106.904 100.086 165.569 1.00 204.78 358 GLN E CA 1
ATOM 12402 C C . GLN E 1 358 ? 106.060 101.354 165.537 1.00 205.50 358 GLN E C 1
ATOM 12403 O O . GLN E 1 358 ? 106.319 102.273 164.754 1.00 200.41 358 GLN E O 1
ATOM 12409 N N . GLY E 1 359 ? 105.045 101.394 166.397 1.00 206.11 359 GLY E N 1
ATOM 12410 C CA . GLY E 1 359 ? 104.019 102.417 166.357 1.00 203.82 359 GLY E CA 1
ATOM 12411 C C . GLY E 1 359 ? 104.436 103.768 166.899 1.00 208.70 359 GLY E C 1
ATOM 12412 O O . GLY E 1 359 ? 103.798 104.295 167.815 1.00 208.82 359 GLY E O 1
ATOM 12413 N N . ILE E 1 360 ? 105.502 104.342 166.346 1.00 210.40 360 ILE E N 1
ATOM 12414 C CA . ILE E 1 360 ? 105.922 105.687 166.724 1.00 211.23 360 ILE E CA 1
ATOM 12415 C C . ILE E 1 360 ? 105.033 106.677 165.983 1.00 211.58 360 ILE E C 1
ATOM 12416 O O . ILE E 1 360 ? 105.407 107.198 164.926 1.00 206.13 360 ILE E O 1
ATOM 12421 N N . ASP E 1 361 ? 103.842 106.912 166.525 1.00 212.69 361 ASP E N 1
ATOM 12422 C CA . ASP E 1 361 ? 102.858 107.763 165.870 1.00 211.86 361 ASP E CA 1
ATOM 12423 C C . ASP E 1 361 ? 103.426 109.159 165.633 1.00 212.77 361 ASP E C 1
ATOM 12424 O O . ASP E 1 361 ? 103.924 109.790 166.577 1.00 212.36 361 ASP E O 1
ATOM 12429 N N . PRO E 1 362 ? 103.375 109.678 164.398 1.00 210.28 362 PRO E N 1
ATOM 12430 C CA . PRO E 1 362 ? 103.940 110.986 164.054 1.00 207.71 362 PRO E CA 1
ATOM 12431 C C . PRO E 1 362 ? 103.104 112.146 164.592 1.00 206.04 362 PRO E C 1
ATOM 12432 O O . PRO E 1 362 ? 101.944 112.329 164.221 1.00 200.88 362 PRO E O 1
ATOM 12436 N N . ALA F 1 2 ? 141.458 122.482 113.788 1.00 113.74 2 ALA F N 1
ATOM 12437 C CA . ALA F 1 2 ? 140.325 122.496 114.706 1.00 115.51 2 ALA F CA 1
ATOM 12438 C C . ALA F 1 2 ? 140.087 121.113 115.301 1.00 115.39 2 ALA F C 1
ATOM 12439 O O . ALA F 1 2 ? 139.408 120.973 116.318 1.00 118.42 2 ALA F O 1
ATOM 12441 N N . ILE F 1 3 ? 140.640 120.091 114.642 1.00 109.14 3 ILE F N 1
ATOM 12442 C CA . ILE F 1 3 ? 140.495 118.717 115.117 1.00 107.26 3 ILE F CA 1
ATOM 12443 C C . ILE F 1 3 ? 141.035 118.577 116.536 1.00 113.46 3 ILE F C 1
ATOM 12444 O O . ILE F 1 3 ? 140.455 117.875 117.373 1.00 120.01 3 ILE F O 1
ATOM 12449 N N . ALA F 1 4 ? 142.143 119.258 116.832 1.00 109.94 4 ALA F N 1
ATOM 12450 C CA . ALA F 1 4 ? 142.718 119.229 118.173 1.00 110.88 4 ALA F CA 1
ATOM 12451 C C . ALA F 1 4 ? 141.820 119.904 119.206 1.00 116.37 4 ALA F C 1
ATOM 12452 O O . ALA F 1 4 ? 141.797 119.487 120.370 1.00 120.74 4 ALA F O 1
ATOM 12454 N N . HIS F 1 5 ? 141.081 120.940 118.807 1.00 115.57 5 HIS F N 1
ATOM 12455 C CA . HIS F 1 5 ? 140.083 121.537 119.691 1.00 113.36 5 HIS F CA 1
ATOM 12456 C C . HIS F 1 5 ? 138.924 120.586 119.964 1.00 116.15 5 HIS F C 1
ATOM 12457 O O . HIS F 1 5 ? 138.411 120.533 121.087 1.00 122.29 5 HIS F O 1
ATOM 12464 N N . LEU F 1 6 ? 138.491 119.836 118.950 1.00 115.29 6 LEU F N 1
ATOM 12465 C CA . LEU F 1 6 ? 137.459 118.825 119.162 1.00 114.01 6 LEU F CA 1
ATOM 12466 C C . LEU F 1 6 ? 137.896 117.769 120.172 1.00 116.37 6 LEU F C 1
ATOM 12467 O O . LEU F 1 6 ? 137.108 117.369 121.037 1.00 124.62 6 LEU F O 1
ATOM 12472 N N . ALA F 1 7 ? 139.140 117.296 120.078 1.00 111.70 7 ALA F N 1
ATOM 12473 C CA . ALA F 1 7 ? 139.641 116.339 121.062 1.00 113.97 7 ALA F CA 1
ATOM 12474 C C . ALA F 1 7 ? 139.694 116.942 122.462 1.00 119.83 7 ALA F C 1
ATOM 12475 O O . ALA F 1 7 ? 139.369 116.269 123.448 1.00 126.54 7 ALA F O 1
ATOM 12477 N N . THR F 1 8 ? 140.107 118.205 122.570 1.00 119.87 8 THR F N 1
ATOM 12478 C CA . THR F 1 8 ? 140.082 118.900 123.854 1.00 120.80 8 THR F CA 1
ATOM 12479 C C . THR F 1 8 ? 138.665 119.033 124.402 1.00 121.14 8 THR F C 1
ATOM 12480 O O . THR F 1 8 ? 138.433 118.853 125.603 1.00 125.72 8 THR F O 1
ATOM 12484 N N . GLU F 1 9 ? 137.703 119.339 123.533 1.00 120.04 9 GLU F N 1
ATOM 12485 C CA . GLU F 1 9 ? 136.321 119.552 123.951 1.00 121.99 9 GLU F CA 1
ATOM 12486 C C . GLU F 1 9 ? 135.589 118.258 124.292 1.00 122.71 9 GLU F C 1
ATOM 12487 O O . GLU F 1 9 ? 134.835 118.214 125.271 1.00 129.23 9 GLU F O 1
ATOM 12493 N N . TYR F 1 10 ? 135.788 117.198 123.512 1.00 120.85 10 TYR F N 1
ATOM 12494 C CA . TYR F 1 10 ? 134.989 115.987 123.643 1.00 121.86 10 TYR F CA 1
ATOM 12495 C C . TYR F 1 10 ? 135.707 114.795 124.260 1.00 124.13 10 TYR F C 1
ATOM 12496 O O . TYR F 1 10 ? 135.057 113.774 124.509 1.00 127.15 10 TYR F O 1
ATOM 12505 N N . VAL F 1 11 ? 137.010 114.878 124.517 1.00 123.98 11 VAL F N 1
ATOM 12506 C CA . VAL F 1 11 ? 137.716 113.741 125.099 1.00 124.65 11 VAL F CA 1
ATOM 12507 C C . VAL F 1 11 ? 138.461 114.155 126.361 1.00 126.91 11 VAL F C 1
ATOM 12508 O O . VAL F 1 11 ? 138.284 113.548 127.423 1.00 132.87 11 VAL F O 1
ATOM 12512 N N . PHE F 1 12 ? 139.295 115.183 126.263 1.00 123.69 12 PHE F N 1
ATOM 12513 C CA . PHE F 1 12 ? 140.171 115.566 127.361 1.00 124.02 12 PHE F CA 1
ATOM 12514 C C . PHE F 1 12 ? 139.519 116.520 128.354 1.00 131.79 12 PHE F C 1
ATOM 12515 O O . PHE F 1 12 ? 140.226 117.115 129.173 1.00 133.37 12 PHE F O 1
ATOM 12523 N N . SER F 1 13 ? 138.198 116.679 128.307 1.00 137.98 13 SER F N 1
ATOM 12524 C CA . SER F 1 13 ? 137.508 117.462 129.321 1.00 142.33 13 SER F CA 1
ATOM 12525 C C . SER F 1 13 ? 136.105 116.907 129.523 1.00 148.78 13 SER F C 1
ATOM 12526 O O . SER F 1 13 ? 135.526 116.290 128.626 1.00 145.97 13 SER F O 1
ATOM 12529 N N . ASP F 1 14 ? 135.570 117.138 130.719 1.00 158.06 14 ASP F N 1
ATOM 12530 C CA . ASP F 1 14 ? 134.272 116.611 131.112 1.00 165.34 14 ASP F CA 1
ATOM 12531 C C . ASP F 1 14 ? 133.146 117.525 130.640 1.00 169.41 14 ASP F C 1
ATOM 12532 O O . ASP F 1 14 ? 133.299 118.747 130.565 1.00 170.03 14 ASP F O 1
ATOM 12537 N N . PHE F 1 15 ? 132.006 116.918 130.322 1.00 168.71 15 PHE F N 1
ATOM 12538 C CA . PHE F 1 15 ? 130.863 117.657 129.797 1.00 163.33 15 PHE F CA 1
ATOM 12539 C C . PHE F 1 15 ? 129.594 116.890 130.165 1.00 163.17 15 PHE F C 1
ATOM 12540 O O . PHE F 1 15 ? 129.621 115.993 131.014 1.00 161.16 15 PHE F O 1
ATOM 12548 N N . LEU F 1 16 ? 128.479 117.250 129.531 1.00 161.16 16 LEU F N 1
ATOM 12549 C CA . LEU F 1 16 ? 127.160 116.711 129.889 1.00 159.25 16 LEU F CA 1
ATOM 12550 C C . LEU F 1 16 ? 126.850 116.974 131.360 1.00 158.47 16 LEU F C 1
ATOM 12551 O O . LEU F 1 16 ? 126.004 116.306 131.956 1.00 157.39 16 LEU F O 1
ATOM 12556 N N . GLY F 1 27 ? 128.990 116.987 146.579 1.00 168.68 27 GLY F N 1
ATOM 12557 C CA . GLY F 1 27 ? 127.638 116.483 146.671 1.00 158.61 27 GLY F CA 1
ATOM 12558 C C . GLY F 1 27 ? 127.584 114.970 146.599 1.00 154.07 27 GLY F C 1
ATOM 12559 O O . GLY F 1 27 ? 128.582 114.281 146.384 1.00 153.88 27 GLY F O 1
ATOM 12560 N N . LEU F 1 28 ? 126.378 114.442 146.792 1.00 143.71 28 LEU F N 1
ATOM 12561 C CA . LEU F 1 28 ? 126.168 113.009 146.660 1.00 138.00 28 LEU F CA 1
ATOM 12562 C C . LEU F 1 28 ? 126.350 112.565 145.213 1.00 139.23 28 LEU F C 1
ATOM 12563 O O . LEU F 1 28 ? 126.094 113.317 144.269 1.00 140.52 28 LEU F O 1
ATOM 12568 N N . ARG F 1 29 ? 126.800 111.324 145.046 1.00 137.15 29 ARG F N 1
ATOM 12569 C CA . ARG F 1 29 ? 126.743 110.635 143.759 1.00 131.09 29 ARG F CA 1
ATOM 12570 C C . ARG F 1 29 ? 125.359 110.026 143.581 1.00 129.47 29 ARG F C 1
ATOM 12571 O O . ARG F 1 29 ? 125.030 109.008 144.193 1.00 126.96 29 ARG F O 1
ATOM 12579 N N . LEU F 1 30 ? 124.540 110.651 142.739 1.00 127.45 30 LEU F N 1
ATOM 12580 C CA . LEU F 1 30 ? 123.181 110.196 142.486 1.00 124.15 30 LEU F CA 1
ATOM 12581 C C . LEU F 1 30 ? 123.059 109.381 141.206 1.00 120.00 30 LEU F C 1
ATOM 12582 O O . LEU F 1 30 ? 121.950 108.969 140.852 1.00 120.62 30 LEU F O 1
ATOM 12587 N N . GLU F 1 31 ? 124.165 109.141 140.506 1.00 119.56 31 GLU F N 1
ATOM 12588 C CA . GLU F 1 31 ? 124.229 108.159 139.434 1.00 119.69 31 GLU F CA 1
ATOM 12589 C C . GLU F 1 31 ? 125.433 107.257 139.652 1.00 117.33 31 GLU F C 1
ATOM 12590 O O . GLU F 1 31 ? 126.513 107.729 140.018 1.00 122.02 31 GLU F O 1
ATOM 12596 N N . LEU F 1 32 ? 125.241 105.959 139.432 1.00 109.50 32 LEU F N 1
ATOM 12597 C CA . LEU F 1 32 ? 126.338 105.013 139.569 1.00 105.87 32 LEU F CA 1
ATOM 12598 C C . LEU F 1 32 ? 127.401 105.260 138.504 1.00 110.46 32 LEU F C 1
ATOM 12599 O O . LEU F 1 32 ? 127.103 105.648 137.372 1.00 117.98 32 LEU F O 1
ATOM 12604 N N . ALA F 1 33 ? 128.660 105.043 138.895 1.00 104.56 33 ALA F N 1
ATOM 12605 C CA . ALA F 1 33 ? 129.793 105.408 138.048 1.00 104.64 33 ALA F CA 1
ATOM 12606 C C . ALA F 1 33 ? 129.740 104.719 136.689 1.00 104.35 33 ALA F C 1
ATOM 12607 O O . ALA F 1 33 ? 130.023 105.343 135.660 1.00 109.52 33 ALA F O 1
ATOM 12609 N N . VAL F 1 34 ? 129.392 103.431 136.665 1.00 99.63 34 VAL F N 1
ATOM 12610 C CA . VAL F 1 34 ? 129.307 102.707 135.398 1.00 99.14 34 VAL F CA 1
ATOM 12611 C C . VAL F 1 34 ? 128.201 103.273 134.516 1.00 102.08 34 VAL F C 1
ATOM 12612 O O . VAL F 1 34 ? 128.379 103.444 133.305 1.00 104.20 34 VAL F O 1
ATOM 12616 N N . ASP F 1 35 ? 127.043 103.573 135.107 1.00 104.76 35 ASP F N 1
ATOM 12617 C CA . ASP F 1 35 ? 125.929 104.110 134.331 1.00 101.93 35 ASP F CA 1
ATOM 12618 C C . ASP F 1 35 ? 126.244 105.493 133.772 1.00 99.28 35 ASP F C 1
ATOM 12619 O O . ASP F 1 35 ? 125.897 105.800 132.626 1.00 101.41 35 ASP F O 1
ATOM 12624 N N . LYS F 1 36 ? 126.893 106.340 134.571 1.00 96.03 36 LYS F N 1
ATOM 12625 C CA . LYS F 1 36 ? 127.349 107.640 134.087 1.00 97.96 36 LYS F CA 1
ATOM 12626 C C . LYS F 1 36 ? 128.393 107.508 132.984 1.00 99.82 36 LYS F C 1
ATOM 12627 O O . LYS F 1 36 ? 128.337 108.225 131.978 1.00 103.68 36 LYS F O 1
ATOM 12633 N N . MET F 1 37 ? 129.358 106.604 133.158 1.00 98.68 37 MET F N 1
ATOM 12634 C CA . MET F 1 37 ? 130.391 106.386 132.147 1.00 100.82 37 MET F CA 1
ATOM 12635 C C . MET F 1 37 ? 129.808 105.917 130.817 1.00 100.43 37 MET F C 1
ATOM 12636 O O . MET F 1 37 ? 130.167 106.436 129.755 1.00 102.02 37 MET F O 1
ATOM 12641 N N . VAL F 1 38 ? 128.919 104.924 130.854 1.00 97.67 38 VAL F N 1
ATOM 12642 C CA . VAL F 1 38 ? 128.252 104.463 129.636 1.00 90.91 38 VAL F CA 1
ATOM 12643 C C . VAL F 1 38 ? 127.495 105.598 128.954 1.00 89.67 38 VAL F C 1
ATOM 12644 O O . VAL F 1 38 ? 127.545 105.747 127.727 1.00 93.99 38 VAL F O 1
ATOM 12648 N N . THR F 1 39 ? 126.786 106.417 129.732 1.00 89.30 39 THR F N 1
ATOM 12649 C CA . THR F 1 39 ? 126.067 107.554 129.162 1.00 84.88 39 THR F CA 1
ATOM 12650 C C . THR F 1 39 ? 127.006 108.543 128.475 1.00 88.13 39 THR F C 1
ATOM 12651 O O . THR F 1 39 ? 126.702 109.038 127.384 1.00 94.13 39 THR F O 1
ATOM 12655 N N . CYS F 1 40 ? 128.148 108.845 129.097 1.00 88.66 40 CYS F N 1
ATOM 12656 C CA . CYS F 1 40 ? 129.104 109.772 128.493 1.00 91.82 40 CYS F CA 1
ATOM 12657 C C . CYS F 1 40 ? 129.650 109.255 127.166 1.00 90.49 40 CYS F C 1
ATOM 12658 O O . CYS F 1 40 ? 129.794 110.024 126.209 1.00 93.79 40 CYS F O 1
ATOM 12661 N N . ILE F 1 41 ? 129.967 107.963 127.086 1.00 91.81 41 ILE F N 1
ATOM 12662 C CA . ILE F 1 41 ? 130.424 107.393 125.820 1.00 87.88 41 ILE F CA 1
ATOM 12663 C C . ILE F 1 41 ? 129.298 107.376 124.793 1.00 84.37 41 ILE F C 1
ATOM 12664 O O . ILE F 1 41 ? 129.473 107.811 123.649 1.00 88.82 41 ILE F O 1
ATOM 12669 N N . ALA F 1 42 ? 128.131 106.861 125.183 1.00 82.61 42 ALA F N 1
ATOM 12670 C CA . ALA F 1 42 ? 127.031 106.677 124.238 1.00 76.57 42 ALA F CA 1
ATOM 12671 C C . ALA F 1 42 ? 126.555 108.000 123.648 1.00 81.14 42 ALA F C 1
ATOM 12672 O O . ALA F 1 42 ? 126.278 108.087 122.447 1.00 87.51 42 ALA F O 1
ATOM 12674 N N . VAL F 1 43 ? 126.434 109.033 124.479 1.00 80.12 43 VAL F N 1
ATOM 12675 C CA . VAL F 1 43 ? 126.021 110.350 124.001 1.00 73.81 43 VAL F CA 1
ATOM 12676 C C . VAL F 1 43 ? 127.181 111.119 123.377 1.00 78.83 43 VAL F C 1
ATOM 12677 O O . VAL F 1 43 ? 127.008 111.808 122.365 1.00 85.42 43 VAL F O 1
ATOM 12681 N N . GLY F 1 44 ? 128.379 111.012 123.950 1.00 82.95 44 GLY F N 1
ATOM 12682 C CA . GLY F 1 44 ? 129.484 111.844 123.496 1.00 82.02 44 GLY F CA 1
ATOM 12683 C C . GLY F 1 44 ? 130.064 111.441 122.152 1.00 81.48 44 GLY F C 1
ATOM 12684 O O . GLY F 1 44 ? 130.444 112.302 121.354 1.00 88.89 44 GLY F O 1
ATOM 12685 N N . LEU F 1 45 ? 130.156 110.139 121.886 1.00 76.92 45 LEU F N 1
ATOM 12686 C CA . LEU F 1 45 ? 130.812 109.677 120.662 1.00 74.68 45 LEU F CA 1
ATOM 12687 C C . LEU F 1 45 ? 130.146 110.158 119.375 1.00 78.40 45 LEU F C 1
ATOM 12688 O O . LEU F 1 45 ? 130.870 110.627 118.479 1.00 81.06 45 LEU F O 1
ATOM 12693 N N . PRO F 1 46 ? 128.821 110.062 119.192 1.00 77.30 46 PRO F N 1
ATOM 12694 C CA . PRO F 1 46 ? 128.217 110.634 117.972 1.00 74.30 46 PRO F CA 1
ATOM 12695 C C . PRO F 1 46 ? 128.533 112.103 117.749 1.00 78.30 46 PRO F C 1
ATOM 12696 O O . PRO F 1 46 ? 128.708 112.526 116.601 1.00 87.71 46 PRO F O 1
ATOM 12700 N N . LEU F 1 47 ? 128.618 112.893 118.817 1.00 74.50 47 LEU F N 1
ATOM 12701 C CA . LEU F 1 47 ? 128.870 114.323 118.672 1.00 71.29 47 LEU F CA 1
ATOM 12702 C C . LEU F 1 47 ? 130.291 114.599 118.196 1.00 75.55 47 LEU F C 1
ATOM 12703 O O . LEU F 1 47 ? 130.517 115.513 117.395 1.00 84.70 47 LEU F O 1
ATOM 12708 N N . LEU F 1 48 ? 131.258 113.824 118.684 1.00 75.20 48 LEU F N 1
ATOM 12709 C CA . LEU F 1 48 ? 132.611 113.861 118.137 1.00 79.85 48 LEU F CA 1
ATOM 12710 C C . LEU F 1 48 ? 132.638 113.458 116.666 1.00 78.71 48 LEU F C 1
ATOM 12711 O O . LEU F 1 48 ? 133.234 114.150 115.832 1.00 81.15 48 LEU F O 1
ATOM 12716 N N . LEU F 1 49 ? 132.004 112.335 116.329 1.00 74.17 49 LEU F N 1
ATOM 12717 C CA . LEU F 1 49 ? 132.042 111.830 114.959 1.00 69.77 49 LEU F CA 1
ATOM 12718 C C . LEU F 1 49 ? 131.349 112.766 113.972 1.00 70.99 49 LEU F C 1
ATOM 12719 O O . LEU F 1 49 ? 131.810 112.917 112.835 1.00 80.31 49 LEU F O 1
ATOM 12724 N N . ILE F 1 50 ? 130.243 113.396 114.372 1.00 70.08 50 ILE F N 1
ATOM 12725 C CA . ILE F 1 50 ? 129.664 114.460 113.551 1.00 67.49 50 ILE F CA 1
ATOM 12726 C C . ILE F 1 50 ? 130.677 115.576 113.321 1.00 74.30 50 ILE F C 1
ATOM 12727 O O . ILE F 1 50 ? 130.879 116.032 112.189 1.00 80.23 50 ILE F O 1
ATOM 12732 N N . SER F 1 51 ? 131.324 116.033 114.392 1.00 72.93 51 SER F N 1
ATOM 12733 C CA . SER F 1 51 ? 132.268 117.142 114.284 1.00 70.99 51 SER F CA 1
ATOM 12734 C C . SER F 1 51 ? 133.460 116.792 113.399 1.00 75.26 51 SER F C 1
ATOM 12735 O O . SER F 1 51 ? 133.941 117.633 112.632 1.00 82.11 51 SER F O 1
ATOM 12738 N N . LEU F 1 52 ? 133.953 115.556 113.494 1.00 72.43 52 LEU F N 1
ATOM 12739 C CA . LEU F 1 52 ? 135.048 115.119 112.633 1.00 72.84 52 LEU F CA 1
ATOM 12740 C C . LEU F 1 52 ? 134.626 114.988 111.173 1.00 76.12 52 LEU F C 1
ATOM 12741 O O . LEU F 1 52 ? 135.425 115.258 110.270 1.00 86.12 52 LEU F O 1
ATOM 12746 N N . ALA F 1 53 ? 133.384 114.571 110.918 1.00 73.51 53 ALA F N 1
ATOM 12747 C CA . ALA F 1 53 ? 132.938 114.372 109.540 1.00 69.28 53 ALA F CA 1
ATOM 12748 C C . ALA F 1 53 ? 132.963 115.656 108.719 1.00 76.76 53 ALA F C 1
ATOM 12749 O O . ALA F 1 53 ? 133.076 115.599 107.490 1.00 79.84 53 ALA F O 1
ATOM 12751 N N . PHE F 1 54 ? 132.860 116.817 109.365 1.00 75.01 54 PHE F N 1
ATOM 12752 C CA . PHE F 1 54 ? 132.887 118.099 108.668 1.00 74.06 54 PHE F CA 1
ATOM 12753 C C . PHE F 1 54 ? 134.096 118.954 109.030 1.00 80.06 54 PHE F C 1
ATOM 12754 O O . PHE F 1 54 ? 134.090 120.163 108.778 1.00 85.52 54 PHE F O 1
ATOM 12762 N N . ALA F 1 55 ? 135.123 118.359 109.630 1.00 81.45 55 ALA F N 1
ATOM 12763 C CA . ALA F 1 55 ? 136.358 119.084 109.891 1.00 82.50 55 ALA F CA 1
ATOM 12764 C C . ALA F 1 55 ? 136.962 119.611 108.595 1.00 94.28 55 ALA F C 1
ATOM 12765 O O . ALA F 1 55 ? 136.952 118.935 107.563 1.00 99.51 55 ALA F O 1
ATOM 12767 N N . GLN F 1 56 ? 137.483 120.840 108.655 1.00 97.00 56 GLN F N 1
ATOM 12768 C CA . GLN F 1 56 ? 138.054 121.478 107.472 1.00 98.18 56 GLN F CA 1
ATOM 12769 C C . GLN F 1 56 ? 139.291 120.744 106.976 1.00 97.13 56 GLN F C 1
ATOM 12770 O O . GLN F 1 56 ? 139.623 120.823 105.789 1.00 97.51 56 GLN F O 1
ATOM 12776 N N . GLU F 1 57 ? 139.984 120.035 107.869 1.00 96.93 57 GLU F N 1
ATOM 12777 C CA . GLU F 1 57 ? 141.108 119.200 107.460 1.00 91.88 57 GLU F CA 1
ATOM 12778 C C . GLU F 1 57 ? 140.685 118.138 106.454 1.00 92.38 57 GLU F C 1
ATOM 12779 O O . GLU F 1 57 ? 141.483 117.745 105.595 1.00 98.56 57 GLU F O 1
ATOM 12785 N N . ILE F 1 58 ? 139.445 117.664 106.544 1.00 93.81 58 ILE F N 1
ATOM 12786 C CA . ILE F 1 58 ? 138.969 116.578 105.708 1.00 88.50 58 ILE F CA 1
ATOM 12787 C C . ILE F 1 58 ? 137.936 117.038 104.679 1.00 89.70 58 ILE F C 1
ATOM 12788 O O . ILE F 1 58 ? 137.836 116.433 103.604 1.00 90.40 58 ILE F O 1
ATOM 12793 N N . SER F 1 59 ? 137.223 118.129 104.940 1.00 93.92 59 SER F N 1
ATOM 12794 C CA . SER F 1 59 ? 136.197 118.627 104.035 1.00 91.94 59 SER F CA 1
ATOM 12795 C C . SER F 1 59 ? 136.822 119.350 102.847 1.00 95.25 59 SER F C 1
ATOM 12796 O O . SER F 1 59 ? 137.878 119.979 102.959 1.00 98.83 59 SER F O 1
ATOM 12799 N N . ILE F 1 60 ? 136.156 119.253 101.699 1.00 96.34 60 ILE F N 1
ATOM 12800 C CA . ILE F 1 60 ? 136.550 119.989 100.505 1.00 92.06 60 ILE F CA 1
ATOM 12801 C C . ILE F 1 60 ? 135.531 121.081 100.161 1.00 101.99 60 ILE F C 1
ATOM 12802 O O . ILE F 1 60 ? 135.503 121.585 99.038 1.00 98.37 60 ILE F O 1
ATOM 12807 N N . GLY F 1 61 ? 134.715 121.483 101.132 1.00 107.41 61 GLY F N 1
ATOM 12808 C CA . GLY F 1 61 ? 133.917 122.684 101.025 1.00 113.03 61 GLY F CA 1
ATOM 12809 C C . GLY F 1 61 ? 132.519 122.539 100.459 1.00 114.20 61 GLY F C 1
ATOM 12810 O O . GLY F 1 61 ? 131.775 123.527 100.458 1.00 122.94 61 GLY F O 1
ATOM 12811 N N . THR F 1 62 ? 132.121 121.360 99.982 1.00 107.57 62 THR F N 1
ATOM 12812 C CA . THR F 1 62 ? 130.739 121.203 99.549 1.00 100.82 62 THR F CA 1
ATOM 12813 C C . THR F 1 62 ? 130.294 119.758 99.715 1.00 96.75 62 THR F C 1
ATOM 12814 O O . THR F 1 62 ? 131.104 118.828 99.657 1.00 103.71 62 THR F O 1
ATOM 12818 N N . GLN F 1 63 ? 128.990 119.584 99.949 1.00 89.63 63 GLN F N 1
ATOM 12819 C CA . GLN F 1 63 ? 128.434 118.250 100.134 1.00 84.10 63 GLN F CA 1
ATOM 12820 C C . GLN F 1 63 ? 128.140 117.548 98.815 1.00 78.04 63 GLN F C 1
ATOM 12821 O O . GLN F 1 63 ? 128.169 116.314 98.756 1.00 79.41 63 GLN F O 1
ATOM 12827 N N . ILE F 1 64 ? 127.855 118.304 97.757 1.00 71.94 64 ILE F N 1
ATOM 12828 C CA . ILE F 1 64 ? 127.436 117.743 96.477 1.00 72.95 64 ILE F CA 1
ATOM 12829 C C . ILE F 1 64 ? 128.105 118.518 95.351 1.00 75.01 64 ILE F C 1
ATOM 12830 O O . ILE F 1 64 ? 128.310 119.732 95.454 1.00 85.69 64 ILE F O 1
ATOM 12835 N N . SER F 1 65 ? 128.458 117.812 94.279 1.00 64.13 65 SER F N 1
ATOM 12836 C CA . SER F 1 65 ? 128.875 118.440 93.034 1.00 68.88 65 SER F CA 1
ATOM 12837 C C . SER F 1 65 ? 128.259 117.690 91.864 1.00 72.62 65 SER F C 1
ATOM 12838 O O . SER F 1 65 ? 128.209 116.458 91.865 1.00 77.72 65 SER F O 1
ATOM 12841 N N . CYS F 1 66 ? 127.793 118.439 90.868 1.00 66.65 66 CYS F N 1
ATOM 12842 C CA . CYS F 1 66 ? 127.219 117.873 89.656 1.00 65.41 66 CYS F CA 1
ATOM 12843 C C . CYS F 1 66 ? 128.003 118.375 88.451 1.00 67.24 66 CYS F C 1
ATOM 12844 O O . CYS F 1 66 ? 128.444 119.528 88.427 1.00 79.51 66 CYS F O 1
ATOM 12847 N N . PHE F 1 67 ? 128.176 117.512 87.452 1.00 64.20 67 PHE F N 1
ATOM 12848 C CA . PHE F 1 67 ? 128.916 117.871 86.241 1.00 62.92 67 PHE F CA 1
ATOM 12849 C C . PHE F 1 67 ? 127.976 118.563 85.261 1.00 71.99 67 PHE F C 1
ATOM 12850 O O . PHE F 1 67 ? 127.284 117.925 84.469 1.00 72.88 67 PHE F O 1
ATOM 12858 N N . SER F 1 68 ? 127.953 119.897 85.319 1.00 74.00 68 SER F N 1
ATOM 12859 C CA . SER F 1 68 ? 127.234 120.699 84.344 1.00 68.91 68 SER F CA 1
ATOM 12860 C C . SER F 1 68 ? 128.001 120.770 83.024 1.00 76.70 68 SER F C 1
ATOM 12861 O O . SER F 1 68 ? 129.228 120.649 83.006 1.00 85.76 68 SER F O 1
ATOM 12864 N N . PRO F 1 69 ? 127.302 120.957 81.906 1.00 76.65 69 PRO F N 1
ATOM 12865 C CA . PRO F 1 69 ? 127.990 121.056 80.618 1.00 76.09 69 PRO F CA 1
ATOM 12866 C C . PRO F 1 69 ? 128.771 122.357 80.487 1.00 82.82 69 PRO F C 1
ATOM 12867 O O . PRO F 1 69 ? 128.553 123.330 81.212 1.00 85.78 69 PRO F O 1
ATOM 12871 N N . SER F 1 70 ? 129.705 122.353 79.532 1.00 87.59 70 SER F N 1
ATOM 12872 C CA . SER F 1 70 ? 130.657 123.452 79.393 1.00 92.52 70 SER F CA 1
ATOM 12873 C C . SER F 1 70 ? 129.982 124.748 78.961 1.00 91.11 70 SER F C 1
ATOM 12874 O O . SER F 1 70 ? 130.501 125.836 79.237 1.00 89.38 70 SER F O 1
ATOM 12877 N N . SER F 1 71 ? 128.834 124.657 78.288 1.00 90.15 71 SER F N 1
ATOM 12878 C CA . SER F 1 71 ? 128.097 125.840 77.862 1.00 86.52 71 SER F CA 1
ATOM 12879 C C . SER F 1 71 ? 127.341 126.526 78.993 1.00 83.33 71 SER F C 1
ATOM 12880 O O . SER F 1 71 ? 126.971 127.695 78.845 1.00 85.60 71 SER F O 1
ATOM 12883 N N . PHE F 1 72 ? 127.094 125.841 80.106 1.00 77.77 72 PHE F N 1
ATOM 12884 C CA . PHE F 1 72 ? 126.414 126.479 81.225 1.00 74.95 72 PHE F CA 1
ATOM 12885 C C . PHE F 1 72 ? 127.275 127.572 81.844 1.00 78.30 72 PHE F C 1
ATOM 12886 O O . PHE F 1 72 ? 128.477 127.398 82.058 1.00 87.71 72 PHE F O 1
ATOM 12894 N N . SER F 1 73 ? 126.645 128.710 82.123 1.00 72.35 73 SER F N 1
ATOM 12895 C CA . SER F 1 73 ? 127.276 129.768 82.893 1.00 69.53 73 SER F CA 1
ATOM 12896 C C . SER F 1 73 ? 127.522 129.315 84.332 1.00 73.86 73 SER F C 1
ATOM 12897 O O . SER F 1 73 ? 127.018 128.287 84.792 1.00 77.18 73 SER F O 1
ATOM 12900 N N . TRP F 1 74 ? 128.330 130.106 85.040 1.00 74.09 74 TRP F N 1
ATOM 12901 C CA . TRP F 1 74 ? 128.670 129.800 86.427 1.00 74.83 74 TRP F CA 1
ATOM 12902 C C . TRP F 1 74 ? 127.430 129.731 87.313 1.00 76.81 74 TRP F C 1
ATOM 12903 O O . TRP F 1 74 ? 127.332 128.863 88.188 1.00 80.65 74 TRP F O 1
ATOM 12914 N N . ARG F 1 75 ? 126.468 130.630 87.097 1.00 76.73 75 ARG F N 1
ATOM 12915 C CA . ARG F 1 75 ? 125.234 130.616 87.879 1.00 77.61 75 ARG F CA 1
ATOM 12916 C C . ARG F 1 75 ? 124.286 129.491 87.480 1.00 75.31 75 ARG F C 1
ATOM 12917 O O . ARG F 1 75 ? 123.566 128.964 88.335 1.00 75.79 75 ARG F O 1
ATOM 12925 N N . GLN F 1 76 ? 124.259 129.111 86.202 1.00 69.04 76 GLN F N 1
ATOM 12926 C CA . GLN F 1 76 ? 123.501 127.929 85.797 1.00 66.60 76 GLN F CA 1
ATOM 12927 C C . GLN F 1 76 ? 124.030 126.652 86.441 1.00 71.40 76 GLN F C 1
ATOM 12928 O O . GLN F 1 76 ? 123.245 125.809 86.889 1.00 76.65 76 GLN F O 1
ATOM 12934 N N . ALA F 1 77 ? 125.351 126.481 86.489 1.00 68.96 77 ALA F N 1
ATOM 12935 C CA . ALA F 1 77 ? 125.919 125.324 87.176 1.00 63.60 77 ALA F CA 1
ATOM 12936 C C . ALA F 1 77 ? 125.663 125.362 88.679 1.00 68.67 77 ALA F C 1
ATOM 12937 O O . ALA F 1 77 ? 125.418 124.319 89.296 1.00 74.96 77 ALA F O 1
ATOM 12939 N N . ALA F 1 78 ? 125.716 126.548 89.286 1.00 68.14 78 ALA F N 1
ATOM 12940 C CA . ALA F 1 78 ? 125.330 126.696 90.688 1.00 68.83 78 ALA F CA 1
ATOM 12941 C C . ALA F 1 78 ? 123.865 126.353 90.938 1.00 70.27 78 ALA F C 1
ATOM 12942 O O . ALA F 1 78 ? 123.524 125.839 92.009 1.00 74.86 78 ALA F O 1
ATOM 12944 N N . PHE F 1 79 ? 122.988 126.627 89.973 1.00 68.42 79 PHE F N 1
ATOM 12945 C CA . PHE F 1 79 ? 121.593 126.205 90.079 1.00 66.70 79 PHE F CA 1
ATOM 12946 C C . PHE F 1 79 ? 121.448 124.687 90.092 1.00 69.75 79 PHE F C 1
ATOM 12947 O O . PHE F 1 79 ? 120.690 124.134 90.897 1.00 72.32 79 PHE F O 1
ATOM 12955 N N . VAL F 1 80 ? 122.153 123.997 89.196 1.00 68.74 80 VAL F N 1
ATOM 12956 C CA . VAL F 1 80 ? 122.079 122.537 89.137 1.00 65.36 80 VAL F CA 1
ATOM 12957 C C . VAL F 1 80 ? 122.477 121.908 90.468 1.00 68.13 80 VAL F C 1
ATOM 12958 O O . VAL F 1 80 ? 121.787 121.019 90.980 1.00 74.94 80 VAL F O 1
ATOM 12962 N N . ASP F 1 81 ? 123.593 122.349 91.048 1.00 69.35 81 ASP F N 1
ATOM 12963 C CA . ASP F 1 81 ? 124.011 121.808 92.340 1.00 67.28 81 ASP F CA 1
ATOM 12964 C C . ASP F 1 81 ? 122.967 122.060 93.424 1.00 72.24 81 ASP F C 1
ATOM 12965 O O . ASP F 1 81 ? 122.646 121.163 94.211 1.00 78.68 81 ASP F O 1
ATOM 12970 N N . SER F 1 82 ? 122.430 123.281 93.488 1.00 73.21 82 SER F N 1
ATOM 12971 C CA . SER F 1 82 ? 121.422 123.601 94.497 1.00 67.00 82 SER F CA 1
ATOM 12972 C C . SER F 1 82 ? 120.114 122.849 94.270 1.00 66.57 82 SER F C 1
ATOM 12973 O O . SER F 1 82 ? 119.497 122.371 95.228 1.00 70.88 82 SER F O 1
ATOM 12976 N N . TYR F 1 83 ? 119.670 122.743 93.017 1.00 64.26 83 TYR F N 1
ATOM 12977 C CA . TYR F 1 83 ? 118.448 122.001 92.715 1.00 64.58 83 TYR F CA 1
ATOM 12978 C C . TYR F 1 83 ? 118.575 120.525 93.068 1.00 72.42 83 TYR F C 1
ATOM 12979 O O . TYR F 1 83 ? 117.677 119.942 93.686 1.00 79.72 83 TYR F O 1
ATOM 12988 N N . CYS F 1 84 ? 119.684 119.900 92.678 1.00 71.06 84 CYS F N 1
ATOM 12989 C CA . CYS F 1 84 ? 119.863 118.474 92.927 1.00 63.61 84 CYS F CA 1
ATOM 12990 C C . CYS F 1 84 ? 120.046 118.153 94.405 1.00 67.02 84 CYS F C 1
ATOM 12991 O O . CYS F 1 84 ? 119.673 117.060 94.845 1.00 75.59 84 CYS F O 1
ATOM 12994 N N . TRP F 1 85 ? 120.619 119.071 95.184 1.00 64.47 85 TRP F N 1
ATOM 12995 C CA . TRP F 1 85 ? 120.616 118.905 96.634 1.00 61.24 85 TRP F CA 1
ATOM 12996 C C . TRP F 1 85 ? 119.196 118.863 97.189 1.00 67.95 85 TRP F C 1
ATOM 12997 O O . TRP F 1 85 ? 118.895 118.062 98.082 1.00 73.67 85 TRP F O 1
ATOM 13008 N N . ALA F 1 86 ? 118.309 119.717 96.675 1.00 67.58 86 ALA F N 1
ATOM 13009 C CA . ALA F 1 86 ? 116.898 119.635 97.039 1.00 65.86 86 ALA F CA 1
ATOM 13010 C C . ALA F 1 86 ? 116.221 118.409 96.435 1.00 73.74 86 ALA F C 1
ATOM 13011 O O . ALA F 1 86 ? 115.379 117.778 97.083 1.00 82.11 86 ALA F O 1
ATOM 13013 N N . ALA F 1 87 ? 116.572 118.057 95.195 1.00 72.72 87 ALA F N 1
ATOM 13014 C CA . ALA F 1 87 ? 115.922 116.942 94.510 1.00 76.98 87 ALA F CA 1
ATOM 13015 C C . ALA F 1 87 ? 116.196 115.592 95.159 1.00 79.42 87 ALA F C 1
ATOM 13016 O O . ALA F 1 87 ? 115.462 114.637 94.890 1.00 88.00 87 ALA F O 1
ATOM 13018 N N . VAL F 1 88 ? 117.229 115.494 96.000 1.00 76.11 88 VAL F N 1
ATOM 13019 C CA . VAL F 1 88 ? 117.520 114.269 96.745 1.00 78.24 88 VAL F CA 1
ATOM 13020 C C . VAL F 1 88 ? 116.296 113.752 97.494 1.00 82.06 88 VAL F C 1
ATOM 13021 O O . VAL F 1 88 ? 116.125 112.537 97.661 1.00 81.23 88 VAL F O 1
ATOM 13025 N N . GLN F 1 89 ? 115.411 114.647 97.923 1.00 82.60 89 GLN F N 1
ATOM 13026 C CA . GLN F 1 89 ? 114.169 114.252 98.573 1.00 78.56 89 GLN F CA 1
ATOM 13027 C C . GLN F 1 89 ? 113.029 113.944 97.611 1.00 86.99 89 GLN F C 1
ATOM 13028 O O . GLN F 1 89 ? 111.997 113.431 98.054 1.00 91.99 89 GLN F O 1
ATOM 13034 N N . GLN F 1 90 ? 113.175 114.235 96.322 1.00 87.94 90 GLN F N 1
ATOM 13035 C CA . GLN F 1 90 ? 112.035 114.390 95.419 1.00 90.31 90 GLN F CA 1
ATOM 13036 C C . GLN F 1 90 ? 112.056 113.298 94.350 1.00 100.12 90 GLN F C 1
ATOM 13037 O O . GLN F 1 90 ? 112.715 113.432 93.317 1.00 106.12 90 GLN F O 1
ATOM 13043 N N . LYS F 1 91 ? 111.330 112.208 94.629 1.00 105.37 91 LYS F N 1
ATOM 13044 C CA . LYS F 1 91 ? 111.442 110.969 93.861 1.00 117.54 91 LYS F CA 1
ATOM 13045 C C . LYS F 1 91 ? 111.215 111.185 92.369 1.00 118.54 91 LYS F C 1
ATOM 13046 O O . LYS F 1 91 ? 111.797 110.471 91.544 1.00 117.49 91 LYS F O 1
ATOM 13052 N N . SER F 1 92 ? 110.377 112.156 92.004 1.00 119.36 92 SER F N 1
ATOM 13053 C CA . SER F 1 92 ? 110.022 112.391 90.609 1.00 128.66 92 SER F CA 1
ATOM 13054 C C . SER F 1 92 ? 111.190 112.868 89.754 1.00 123.91 92 SER F C 1
ATOM 13055 O O . SER F 1 92 ? 111.054 112.904 88.527 1.00 122.50 92 SER F O 1
ATOM 13058 N N . SER F 1 93 ? 112.325 113.230 90.355 1.00 118.24 93 SER F N 1
ATOM 13059 C CA . SER F 1 93 ? 113.436 113.803 89.604 1.00 115.34 93 SER F CA 1
ATOM 13060 C C . SER F 1 93 ? 114.765 113.137 89.944 1.00 114.93 93 SER F C 1
ATOM 13061 O O . SER F 1 93 ? 115.821 113.750 89.763 1.00 111.92 93 SER F O 1
ATOM 13064 N N . LEU F 1 94 ? 114.737 111.900 90.434 1.00 113.92 94 LEU F N 1
ATOM 13065 C CA . LEU F 1 94 ? 115.944 111.156 90.760 1.00 113.17 94 LEU F CA 1
ATOM 13066 C C . LEU F 1 94 ? 115.997 109.845 89.990 1.00 118.28 94 LEU F C 1
ATOM 13067 O O . LEU F 1 94 ? 114.965 109.279 89.616 1.00 119.86 94 LEU F O 1
ATOM 13072 N N . GLN F 1 95 ? 117.219 109.372 89.754 1.00 119.87 95 GLN F N 1
ATOM 13073 C CA . GLN F 1 95 ? 117.450 107.999 89.334 1.00 121.36 95 GLN F CA 1
ATOM 13074 C C . GLN F 1 95 ? 118.783 107.549 89.915 1.00 120.73 95 GLN F C 1
ATOM 13075 O O . GLN F 1 95 ? 119.706 108.352 90.077 1.00 115.45 95 GLN F O 1
ATOM 13081 N N . SER F 1 96 ? 118.881 106.258 90.224 1.00 133.48 96 SER F N 1
ATOM 13082 C CA . SER F 1 96 ? 120.077 105.723 90.859 1.00 137.59 96 SER F CA 1
ATOM 13083 C C . SER F 1 96 ? 120.148 104.223 90.607 1.00 146.72 96 SER F C 1
ATOM 13084 O O . SER F 1 96 ? 119.191 103.603 90.136 1.00 143.68 96 SER F O 1
ATOM 13087 N N . GLU F 1 97 ? 121.309 103.646 90.931 1.00 150.68 97 GLU F N 1
ATOM 13088 C CA . GLU F 1 97 ? 121.498 102.202 90.843 1.00 148.00 97 GLU F CA 1
ATOM 13089 C C . GLU F 1 97 ? 120.610 101.431 91.811 1.00 148.41 97 GLU F C 1
ATOM 13090 O O . GLU F 1 97 ? 120.460 100.215 91.653 1.00 144.34 97 GLU F O 1
ATOM 13096 N N . SER F 1 98 ? 120.026 102.102 92.799 1.00 151.52 98 SER F N 1
ATOM 13097 C CA . SER F 1 98 ? 119.123 101.483 93.759 1.00 150.22 98 SER F CA 1
ATOM 13098 C C . SER F 1 98 ? 117.985 102.463 94.018 1.00 148.15 98 SER F C 1
ATOM 13099 O O . SER F 1 98 ? 117.791 103.428 93.271 1.00 144.10 98 SER F O 1
ATOM 13102 N N . GLY F 1 99 ? 117.219 102.218 95.076 1.00 142.81 99 GLY F N 1
ATOM 13103 C CA . GLY F 1 99 ? 116.164 103.129 95.457 1.00 130.59 99 GLY F CA 1
ATOM 13104 C C . GLY F 1 99 ? 116.704 104.479 95.900 1.00 126.01 99 GLY F C 1
ATOM 13105 O O . GLY F 1 99 ? 117.907 104.736 95.937 1.00 126.57 99 GLY F O 1
ATOM 13106 N N . ASN F 1 100 ? 115.772 105.361 96.257 1.00 119.68 100 ASN F N 1
ATOM 13107 C CA . ASN F 1 100 ? 116.141 106.690 96.724 1.00 108.42 100 ASN F CA 1
ATOM 13108 C C . ASN F 1 100 ? 116.543 106.714 98.192 1.00 104.18 100 ASN F C 1
ATOM 13109 O O . ASN F 1 100 ? 117.126 107.706 98.641 1.00 101.89 100 ASN F O 1
ATOM 13114 N N . LEU F 1 101 ? 116.227 105.659 98.945 1.00 106.09 101 LEU F N 1
ATOM 13115 C CA . LEU F 1 101 ? 116.522 105.610 100.377 1.00 96.91 101 LEU F CA 1
ATOM 13116 C C . LEU F 1 101 ? 117.976 105.923 100.721 1.00 90.42 101 LEU F C 1
ATOM 13117 O O . LEU F 1 101 ? 118.202 106.740 101.628 1.00 92.88 101 LEU F O 1
ATOM 13122 N N . PRO F 1 102 ? 118.990 105.314 100.086 1.00 85.48 102 PRO F N 1
ATOM 13123 C CA . PRO F 1 102 ? 120.381 105.688 100.404 1.00 81.11 102 PRO F CA 1
ATOM 13124 C C . PRO F 1 102 ? 120.671 107.178 100.305 1.00 80.45 102 PRO F C 1
ATOM 13125 O O . PRO F 1 102 ? 121.424 107.711 101.128 1.00 83.11 102 PRO F O 1
ATOM 13129 N N . LEU F 1 103 ? 120.084 107.866 99.325 1.00 74.88 103 LEU F N 1
ATOM 13130 C CA . LEU F 1 103 ? 120.358 109.288 99.137 1.00 70.71 103 LEU F CA 1
ATOM 13131 C C . LEU F 1 103 ? 119.834 110.121 100.302 1.00 76.28 103 LEU F C 1
ATOM 13132 O O . LEU F 1 103 ? 120.472 111.099 100.708 1.00 84.03 103 LEU F O 1
ATOM 13137 N N . TRP F 1 104 ? 118.674 109.754 100.846 1.00 74.45 104 TRP F N 1
ATOM 13138 C CA . TRP F 1 104 ? 118.172 110.393 102.058 1.00 73.28 104 TRP F CA 1
ATOM 13139 C C . TRP F 1 104 ? 119.101 110.169 103.246 1.00 71.03 104 TRP F C 1
ATOM 13140 O O . TRP F 1 104 ? 119.403 111.102 104.000 1.00 71.17 104 TRP F O 1
ATOM 13151 N N . LEU F 1 105 ? 119.561 108.931 103.430 1.00 72.08 105 LEU F N 1
ATOM 13152 C CA . LEU F 1 105 ? 120.467 108.617 104.530 1.00 71.89 105 LEU F CA 1
ATOM 13153 C C . LEU F 1 105 ? 121.805 109.329 104.392 1.00 71.77 105 LEU F C 1
ATOM 13154 O O . LEU F 1 105 ? 122.364 109.814 105.382 1.00 76.69 105 LEU F O 1
ATOM 13159 N N . HIS F 1 106 ? 122.335 109.399 103.172 1.00 67.36 106 HIS F N 1
ATOM 13160 C CA . HIS F 1 106 ? 123.568 110.141 102.931 1.00 66.89 106 HIS F CA 1
ATOM 13161 C C . HIS F 1 106 ? 123.417 111.629 103.232 1.00 72.64 106 HIS F C 1
ATOM 13162 O O . HIS F 1 106 ? 124.326 112.246 103.799 1.00 79.20 106 HIS F O 1
ATOM 13169 N N . LYS F 1 107 ? 122.285 112.225 102.859 1.00 70.91 107 LYS F N 1
ATOM 13170 C CA . LYS F 1 107 ? 122.045 113.627 103.188 1.00 66.62 107 LYS F CA 1
ATOM 13171 C C . LYS F 1 107 ? 121.876 113.858 104.688 1.00 70.62 107 LYS F C 1
ATOM 13172 O O . LYS F 1 107 ? 122.485 114.774 105.252 1.00 78.15 107 LYS F O 1
ATOM 13178 N N . PHE F 1 108 ? 121.060 113.044 105.354 1.00 67.54 108 PHE F N 1
ATOM 13179 C CA . PHE F 1 108 ? 120.684 113.290 106.742 1.00 65.32 108 PHE F CA 1
ATOM 13180 C C . PHE F 1 108 ? 121.529 112.550 107.774 1.00 72.79 108 PHE F C 1
ATOM 13181 O O . PHE F 1 108 ? 121.154 112.529 108.950 1.00 78.24 108 PHE F O 1
ATOM 13189 N N . PHE F 1 109 ? 122.628 111.923 107.367 1.00 71.01 109 PHE F N 1
ATOM 13190 C CA . PHE F 1 109 ? 123.562 111.280 108.290 1.00 70.94 109 PHE F CA 1
ATOM 13191 C C . PHE F 1 109 ? 123.893 112.132 109.520 1.00 75.78 109 PHE F C 1
ATOM 13192 O O . PHE F 1 109 ? 123.900 111.598 110.637 1.00 77.61 109 PHE F O 1
ATOM 13200 N N . PRO F 1 110 ? 124.175 113.438 109.381 1.00 73.40 110 PRO F N 1
ATOM 13201 C CA . PRO F 1 110 ? 124.420 114.256 110.586 1.00 71.56 110 PRO F CA 1
ATOM 13202 C C . PRO F 1 110 ? 123.248 114.335 111.554 1.00 78.10 110 PRO F C 1
ATOM 13203 O O . PRO F 1 110 ? 123.457 114.284 112.772 1.00 87.26 110 PRO F O 1
ATOM 13207 N N . TYR F 1 111 ? 122.020 114.466 111.050 1.00 73.53 111 TYR F N 1
ATOM 13208 C CA . TYR F 1 111 ? 120.847 114.503 111.921 1.00 73.73 111 TYR F CA 1
ATOM 13209 C C . TYR F 1 111 ? 120.568 113.153 112.573 1.00 79.25 111 TYR F C 1
ATOM 13210 O O . TYR F 1 111 ? 120.116 113.097 113.723 1.00 84.01 111 TYR F O 1
ATOM 13219 N N . ILE F 1 112 ? 120.822 112.058 111.860 1.00 75.18 112 ILE F N 1
ATOM 13220 C CA . ILE F 1 112 ? 120.589 110.729 112.420 1.00 70.37 112 ILE F CA 1
ATOM 13221 C C . ILE F 1 112 ? 121.517 110.442 113.597 1.00 76.52 112 ILE F C 1
ATOM 13222 O O . ILE F 1 112 ? 121.080 109.913 114.625 1.00 80.24 112 ILE F O 1
ATOM 13227 N N . LEU F 1 113 ? 122.801 110.787 113.482 1.00 76.11 113 LEU F N 1
ATOM 13228 C CA . LEU F 1 113 ? 123.699 110.648 114.629 1.00 73.55 113 LEU F CA 1
ATOM 13229 C C . LEU F 1 113 ? 123.305 111.566 115.780 1.00 74.23 113 LEU F C 1
ATOM 13230 O O . LEU F 1 113 ? 123.395 111.176 116.950 1.00 85.63 113 LEU F O 1
ATOM 13235 N N . LEU F 1 114 ? 122.880 112.792 115.473 1.00 70.59 114 LEU F N 1
ATOM 13236 C CA . LEU F 1 114 ? 122.381 113.691 116.510 1.00 74.50 114 LEU F CA 1
ATOM 13237 C C . LEU F 1 114 ? 121.162 113.113 117.221 1.00 77.26 114 LEU F C 1
ATOM 13238 O O . LEU F 1 114 ? 121.041 113.220 118.447 1.00 81.69 114 LEU F O 1
ATOM 13243 N N . LEU F 1 115 ? 120.247 112.505 116.465 1.00 74.78 115 LEU F N 1
ATOM 13244 C CA . LEU F 1 115 ? 119.067 111.878 117.055 1.00 75.51 115 LEU F CA 1
ATOM 13245 C C . LEU F 1 115 ? 119.426 110.770 118.043 1.00 78.78 115 LEU F C 1
ATOM 13246 O O . LEU F 1 115 ? 118.832 110.683 119.123 1.00 86.80 115 LEU F O 1
ATOM 13251 N N . PHE F 1 116 ? 120.390 109.915 117.697 1.00 77.71 116 PHE F N 1
ATOM 13252 C CA . PHE F 1 116 ? 120.845 108.895 118.643 1.00 77.07 116 PHE F CA 1
ATOM 13253 C C . PHE F 1 116 ? 121.454 109.506 119.899 1.00 76.94 116 PHE F C 1
ATOM 13254 O O . PHE F 1 116 ? 121.188 109.038 121.012 1.00 82.04 116 PHE F O 1
ATOM 13262 N N . ALA F 1 117 ? 122.285 110.538 119.745 1.00 73.80 117 ALA F N 1
ATOM 13263 C CA . ALA F 1 117 ? 122.861 111.208 120.908 1.00 72.77 117 ALA F CA 1
ATOM 13264 C C . ALA F 1 117 ? 121.783 111.732 121.851 1.00 80.00 117 ALA F C 1
ATOM 13265 O O . ALA F 1 117 ? 121.887 111.575 123.073 1.00 92.21 117 ALA F O 1
ATOM 13267 N N . ILE F 1 118 ? 120.745 112.361 121.303 1.00 77.15 118 ILE F N 1
ATOM 13268 C CA . ILE F 1 118 ? 119.645 112.863 122.123 1.00 77.48 118 ILE F CA 1
ATOM 13269 C C . ILE F 1 118 ? 118.875 111.722 122.782 1.00 78.96 118 ILE F C 1
ATOM 13270 O O . ILE F 1 118 ? 118.644 111.734 123.996 1.00 88.80 118 ILE F O 1
ATOM 13275 N N . LEU F 1 119 ? 118.461 110.724 121.997 1.00 75.13 119 LEU F N 1
ATOM 13276 C CA . LEU F 1 119 ? 117.669 109.627 122.551 1.00 75.99 119 LEU F CA 1
ATOM 13277 C C . LEU F 1 119 ? 118.408 108.857 123.640 1.00 81.32 119 LEU F C 1
ATOM 13278 O O . LEU F 1 119 ? 117.770 108.295 124.537 1.00 89.23 119 LEU F O 1
ATOM 13283 N N . LEU F 1 120 ? 119.737 108.805 123.580 1.00 81.00 120 LEU F N 1
ATOM 13284 C CA . LEU F 1 120 ? 120.519 108.167 124.635 1.00 78.49 120 LEU F CA 1
ATOM 13285 C C . LEU F 1 120 ? 120.702 109.043 125.869 1.00 83.50 120 LEU F C 1
ATOM 13286 O O . LEU F 1 120 ? 121.009 108.517 126.943 1.00 91.23 120 LEU F O 1
ATOM 13291 N N . TYR F 1 121 ? 120.519 110.356 125.742 1.00 81.22 121 TYR F N 1
ATOM 13292 C CA . TYR F 1 121 ? 120.579 111.247 126.895 1.00 83.47 121 TYR F CA 1
ATOM 13293 C C . TYR F 1 121 ? 119.275 111.285 127.686 1.00 89.77 121 TYR F C 1
ATOM 13294 O O . TYR F 1 121 ? 119.307 111.469 128.907 1.00 99.20 121 TYR F O 1
ATOM 13303 N N . LEU F 1 122 ? 118.133 111.125 127.017 1.00 84.77 122 LEU F N 1
ATOM 13304 C CA . LEU F 1 122 ? 116.842 111.241 127.694 1.00 86.52 122 LEU F CA 1
ATOM 13305 C C . LEU F 1 122 ? 116.648 110.301 128.884 1.00 92.93 122 LEU F C 1
ATOM 13306 O O . LEU F 1 122 ? 116.059 110.745 129.885 1.00 99.07 122 LEU F O 1
ATOM 13311 N N . PRO F 1 123 ? 117.082 109.033 128.858 1.00 92.51 123 PRO F N 1
ATOM 13312 C CA . PRO F 1 123 ? 116.997 108.219 130.086 1.00 91.35 123 PRO F CA 1
ATOM 13313 C C . PRO F 1 123 ? 117.740 108.794 131.281 1.00 94.25 123 PRO F C 1
ATOM 13314 O O . PRO F 1 123 ? 117.228 108.733 132.406 1.00 101.11 123 PRO F O 1
ATOM 13318 N N . ALA F 1 124 ? 118.936 109.347 131.077 1.00 91.87 124 ALA F N 1
ATOM 13319 C CA . ALA F 1 124 ? 119.657 109.984 132.175 1.00 93.96 124 ALA F CA 1
ATOM 13320 C C . ALA F 1 124 ? 118.943 111.239 132.662 1.00 99.84 124 ALA F C 1
ATOM 13321 O O . ALA F 1 124 ? 118.845 111.474 133.872 1.00 109.86 124 ALA F O 1
ATOM 13323 N N . LEU F 1 125 ? 118.451 112.059 131.734 1.00 94.44 125 LEU F N 1
ATOM 13324 C CA . LEU F 1 125 ? 117.679 113.244 132.097 1.00 96.51 125 LEU F CA 1
ATOM 13325 C C . LEU F 1 125 ? 116.419 112.891 132.883 1.00 98.06 125 LEU F C 1
ATOM 13326 O O . LEU F 1 125 ? 116.062 113.587 133.840 1.00 104.77 125 LEU F O 1
ATOM 13331 N N . PHE F 1 126 ? 115.730 111.816 132.496 1.00 94.39 126 PHE F N 1
ATOM 13332 C CA . PHE F 1 126 ? 114.568 111.362 133.257 1.00 95.96 126 PHE F CA 1
ATOM 13333 C C . PHE F 1 126 ? 114.934 110.907 134.667 1.00 101.98 126 PHE F C 1
ATOM 13334 O O . PHE F 1 126 ? 114.214 111.212 135.625 1.00 108.55 126 PHE F O 1
ATOM 13342 N N . TRP F 1 127 ? 116.033 110.166 134.820 1.00 99.30 127 TRP F N 1
ATOM 13343 C CA . TRP F 1 127 ? 116.478 109.780 136.158 1.00 91.01 127 TRP F CA 1
ATOM 13344 C C . TRP F 1 127 ? 116.783 111.002 137.018 1.00 93.59 127 TRP F C 1
ATOM 13345 O O . TRP F 1 127 ? 116.386 111.069 138.187 1.00 100.99 127 TRP F O 1
ATOM 13356 N N . ARG F 1 128 ? 117.495 111.978 136.453 1.00 92.15 128 ARG F N 1
ATOM 13357 C CA . ARG F 1 128 ? 117.769 113.226 137.158 1.00 93.75 128 ARG F CA 1
ATOM 13358 C C . ARG F 1 128 ? 116.497 113.993 137.503 1.00 100.11 128 ARG F C 1
ATOM 13359 O O . ARG F 1 128 ? 116.461 114.715 138.505 1.00 108.67 128 ARG F O 1
ATOM 13367 N N . PHE F 1 129 ? 115.450 113.854 136.690 1.00 102.53 129 PHE F N 1
ATOM 13368 C CA . PHE F 1 129 ? 114.188 114.545 136.942 1.00 105.14 129 PHE F CA 1
ATOM 13369 C C . PHE F 1 129 ? 113.287 113.799 137.923 1.00 105.95 129 PHE F C 1
ATOM 13370 O O . PHE F 1 129 ? 112.723 114.408 138.838 1.00 109.69 129 PHE F O 1
ATOM 13378 N N . SER F 1 130 ? 113.136 112.484 137.758 1.00 103.67 130 SER F N 1
ATOM 13379 C CA . SER F 1 130 ? 112.056 111.749 138.405 1.00 105.92 130 SER F CA 1
ATOM 13380 C C . SER F 1 130 ? 112.476 110.904 139.599 1.00 111.69 130 SER F C 1
ATOM 13381 O O . SER F 1 130 ? 111.608 110.508 140.382 1.00 119.30 130 SER F O 1
ATOM 13384 N N . ALA F 1 131 ? 113.752 110.620 139.763 1.00 107.74 131 ALA F N 1
ATOM 13385 C CA . ALA F 1 131 ? 114.200 109.710 140.813 1.00 102.17 131 ALA F CA 1
ATOM 13386 C C . ALA F 1 131 ? 115.270 110.308 141.712 1.00 102.33 131 ALA F C 1
ATOM 13387 O O . ALA F 1 131 ? 115.206 110.128 142.930 1.00 111.96 131 ALA F O 1
ATOM 13389 N N . ALA F 1 132 ? 116.255 111.000 141.141 1.00 101.56 132 ALA F N 1
ATOM 13390 C CA . ALA F 1 132 ? 117.337 111.572 141.939 1.00 106.78 132 ALA F CA 1
ATOM 13391 C C . ALA F 1 132 ? 116.883 112.483 143.080 1.00 114.78 132 ALA F C 1
ATOM 13392 O O . ALA F 1 132 ? 117.522 112.437 144.146 1.00 122.68 132 ALA F O 1
ATOM 13394 N N . PRO F 1 133 ? 115.841 113.317 142.950 1.00 113.32 133 PRO F N 1
ATOM 13395 C CA . PRO F 1 133 ? 115.440 114.139 144.111 1.00 116.73 133 PRO F CA 1
ATOM 13396 C C . PRO F 1 133 ? 115.023 113.330 145.330 1.00 116.36 133 PRO F C 1
ATOM 13397 O O . PRO F 1 133 ? 115.448 113.646 146.449 1.00 116.02 133 PRO F O 1
ATOM 13401 N N . HIS F 1 134 ? 114.197 112.299 145.151 1.00 116.19 134 HIS F N 1
ATOM 13402 C CA . HIS F 1 134 ? 113.796 111.465 146.282 1.00 118.84 134 HIS F CA 1
ATOM 13403 C C . HIS F 1 134 ? 114.990 110.728 146.879 1.00 119.47 134 HIS F C 1
ATOM 13404 O O . HIS F 1 134 ? 115.187 110.725 148.099 1.00 124.66 134 HIS F O 1
ATOM 13411 N N . LEU F 1 135 ? 115.787 110.084 146.026 1.00 115.33 135 LEU F N 1
ATOM 13412 C CA . LEU F 1 135 ? 116.983 109.375 146.476 1.00 113.39 135 LEU F CA 1
ATOM 13413 C C . LEU F 1 135 ? 117.955 110.285 147.224 1.00 114.91 135 LEU F C 1
ATOM 13414 O O . LEU F 1 135 ? 118.535 109.880 148.238 1.00 120.81 135 LEU F O 1
ATOM 13419 N N . CYS F 1 136 ? 118.153 111.512 146.737 1.00 112.54 136 CYS F N 1
ATOM 13420 C CA . CYS F 1 136 ? 119.033 112.461 147.417 1.00 116.22 136 CYS F CA 1
ATOM 13421 C C . CYS F 1 136 ? 118.575 112.753 148.843 1.00 121.89 136 CYS F C 1
ATOM 13422 O O . CYS F 1 136 ? 119.382 112.737 149.780 1.00 126.12 136 CYS F O 1
ATOM 13425 N N . SER F 1 137 ? 117.284 113.035 149.027 1.00 121.84 137 SER F N 1
ATOM 13426 C CA . SER F 1 137 ? 116.758 113.310 150.363 1.00 122.12 137 SER F CA 1
ATOM 13427 C C . SER F 1 137 ? 116.926 112.122 151.308 1.00 122.10 137 SER F C 1
ATOM 13428 O O . SER F 1 137 ? 117.172 112.305 152.505 1.00 124.14 137 SER F O 1
ATOM 13431 N N . ASP F 1 138 ? 116.801 110.899 150.792 1.00 120.84 138 ASP F N 1
ATOM 13432 C CA . ASP F 1 138 ? 117.016 109.715 151.622 1.00 118.87 138 ASP F CA 1
ATOM 13433 C C . ASP F 1 138 ? 118.489 109.499 151.956 1.00 118.87 138 ASP F C 1
ATOM 13434 O O . ASP F 1 138 ? 118.837 109.248 153.115 1.00 125.39 138 ASP F O 1
ATOM 13439 N N . LEU F 1 139 ? 119.371 109.584 150.958 1.00 116.92 139 LEU F N 1
ATOM 13440 C CA . LEU F 1 139 ? 120.795 109.379 151.213 1.00 119.31 139 LEU F CA 1
ATOM 13441 C C . LEU F 1 139 ? 121.367 110.421 152.170 1.00 122.06 139 LEU F C 1
ATOM 13442 O O . LEU F 1 139 ? 122.224 110.101 153.002 1.00 125.62 139 LEU F O 1
ATOM 13447 N N . LYS F 1 140 ? 120.919 111.673 152.062 1.00 119.88 140 LYS F N 1
ATOM 13448 C CA . LYS F 1 140 ? 121.313 112.693 153.033 1.00 119.26 140 LYS F CA 1
ATOM 13449 C C . LYS F 1 140 ? 120.947 112.294 154.459 1.00 122.90 140 LYS F C 1
ATOM 13450 O O . LYS F 1 140 ? 121.751 112.459 155.384 1.00 126.70 140 LYS F O 1
ATOM 13456 N N . PHE F 1 141 ? 119.739 111.769 154.655 1.00 118.92 141 PHE F N 1
ATOM 13457 C CA . PHE F 1 141 ? 119.322 111.299 155.973 1.00 115.86 141 PHE F CA 1
ATOM 13458 C C . PHE F 1 141 ? 120.104 110.066 156.416 1.00 121.94 141 PHE F C 1
ATOM 13459 O O . PHE F 1 141 ? 120.694 110.054 157.503 1.00 129.69 141 PHE F O 1
ATOM 13467 N N . ILE F 1 142 ? 120.114 109.018 155.592 1.00 119.11 142 ILE F N 1
ATOM 13468 C CA . ILE F 1 142 ? 120.682 107.733 155.999 1.00 118.00 142 ILE F CA 1
ATOM 13469 C C . ILE F 1 142 ? 122.165 107.854 156.339 1.00 123.30 142 ILE F C 1
ATOM 13470 O O . ILE F 1 142 ? 122.633 107.289 157.335 1.00 131.18 142 ILE F O 1
ATOM 13475 N N . MET F 1 143 ? 122.925 108.593 155.531 1.00 120.56 143 MET F N 1
ATOM 13476 C CA . MET F 1 143 ? 124.361 108.720 155.770 1.00 127.92 143 MET F CA 1
ATOM 13477 C C . MET F 1 143 ? 124.680 109.451 157.072 1.00 132.32 143 MET F C 1
ATOM 13478 O O . MET F 1 143 ? 125.594 109.050 157.802 1.00 136.63 143 MET F O 1
ATOM 13483 N N . GLU F 1 144 ? 123.953 110.527 157.380 1.00 130.76 144 GLU F N 1
ATOM 13484 C CA . GLU F 1 144 ? 124.219 111.262 158.615 1.00 132.14 144 GLU F CA 1
ATOM 13485 C C . GLU F 1 144 ? 123.863 110.466 159.866 1.00 130.75 144 GLU F C 1
ATOM 13486 O O . GLU F 1 144 ? 124.530 110.610 160.897 1.00 136.13 144 GLU F O 1
ATOM 13492 N N . GLU F 1 145 ? 122.831 109.628 159.803 1.00 127.28 145 GLU F N 1
ATOM 13493 C CA . GLU F 1 145 ? 122.518 108.733 160.913 1.00 131.93 145 GLU F CA 1
ATOM 13494 C C . GLU F 1 145 ? 123.452 107.530 161.002 1.00 130.99 145 GLU F C 1
ATOM 13495 O O . GLU F 1 145 ? 123.755 107.073 162.109 1.00 135.15 145 GLU F O 1
ATOM 13501 N N . LEU F 1 146 ? 123.910 107.005 159.865 1.00 128.91 146 LEU F N 1
ATOM 13502 C CA . LEU F 1 146 ? 124.948 105.975 159.877 1.00 128.48 146 LEU F CA 1
ATOM 13503 C C . LEU F 1 146 ? 126.254 106.483 160.478 1.00 132.73 146 LEU F C 1
ATOM 13504 O O . LEU F 1 146 ? 126.945 105.744 161.189 1.00 136.01 146 LEU F O 1
ATOM 13509 N N . ASP F 1 147 ? 126.615 107.735 160.196 1.00 132.24 147 ASP F N 1
ATOM 13510 C CA . ASP F 1 147 ? 127.811 108.325 160.795 1.00 134.87 147 ASP F CA 1
ATOM 13511 C C . ASP F 1 147 ? 127.754 108.315 162.319 1.00 135.54 147 ASP F C 1
ATOM 13512 O O . ASP F 1 147 ? 128.761 108.043 162.983 1.00 139.05 147 ASP F O 1
ATOM 13517 N N . LYS F 1 148 ? 126.588 108.614 162.893 1.00 136.15 148 LYS F N 1
ATOM 13518 C CA . LYS F 1 148 ? 126.418 108.516 164.341 1.00 134.38 148 LYS F CA 1
ATOM 13519 C C . LYS F 1 148 ? 126.581 107.086 164.849 1.00 132.84 148 LYS F C 1
ATOM 13520 O O . LYS F 1 148 ? 127.209 106.860 165.890 1.00 136.10 148 LYS F O 1
ATOM 13526 N N . VAL F 1 149 ? 126.017 106.110 164.137 1.00 130.62 149 VAL F N 1
ATOM 13527 C CA . VAL F 1 149 ? 126.194 104.704 164.501 1.00 130.10 149 VAL F CA 1
ATOM 13528 C C . VAL F 1 149 ? 127.663 104.288 164.461 1.00 135.20 149 VAL F C 1
ATOM 13529 O O . VAL F 1 149 ? 128.152 103.608 165.371 1.00 141.07 149 VAL F O 1
ATOM 13533 N N . TYR F 1 150 ? 128.391 104.688 163.417 1.00 135.71 150 TYR F N 1
ATOM 13534 C CA . TYR F 1 150 ? 129.809 104.340 163.329 1.00 137.11 150 TYR F CA 1
ATOM 13535 C C . TYR F 1 150 ? 130.651 105.021 164.405 1.00 140.85 150 TYR F C 1
ATOM 13536 O O . TYR F 1 150 ? 131.519 104.382 165.009 1.00 146.44 150 TYR F O 1
ATOM 13545 N N . ASN F 1 151 ? 130.422 106.311 164.655 1.00 137.27 151 ASN F N 1
ATOM 13546 C CA . ASN F 1 151 ? 131.153 107.000 165.718 1.00 135.07 151 ASN F CA 1
ATOM 13547 C C . ASN F 1 151 ? 130.920 106.362 167.084 1.00 141.60 151 ASN F C 1
ATOM 13548 O O . ASN F 1 151 ? 131.847 106.268 167.897 1.00 147.13 151 ASN F O 1
ATOM 13553 N N . ARG F 1 152 ? 129.691 105.922 167.358 1.00 141.55 152 ARG F N 1
ATOM 13554 C CA . ARG F 1 152 ? 129.420 105.177 168.586 1.00 142.47 152 ARG F CA 1
ATOM 13555 C C . ARG F 1 152 ? 130.176 103.851 168.635 1.00 147.80 152 ARG F C 1
ATOM 13556 O O . ARG F 1 152 ? 130.744 103.492 169.673 1.00 154.07 152 ARG F O 1
ATOM 13564 N N . ALA F 1 153 ? 130.188 103.108 167.527 1.00 147.69 153 ALA F N 1
ATOM 13565 C CA . ALA F 1 153 ? 130.933 101.852 167.468 1.00 149.06 153 ALA F CA 1
ATOM 13566 C C . ALA F 1 153 ? 132.436 102.054 167.639 1.00 153.87 153 ALA F C 1
ATOM 13567 O O . ALA F 1 153 ? 133.108 101.237 168.280 1.00 155.42 153 ALA F O 1
ATOM 13569 N N . ILE F 1 154 ? 132.985 103.129 167.071 1.00 153.25 154 ILE F N 1
ATOM 13570 C CA . ILE F 1 154 ? 134.399 103.447 167.275 1.00 153.08 154 ILE F CA 1
ATOM 13571 C C . ILE F 1 154 ? 134.697 103.720 168.746 1.00 158.55 154 ILE F C 1
ATOM 13572 O O . ILE F 1 154 ? 135.653 103.177 169.313 1.00 162.73 154 ILE F O 1
ATOM 13577 N N . LYS F 1 155 ? 133.887 104.566 169.385 1.00 157.84 155 LYS F N 1
ATOM 13578 C CA . LYS F 1 155 ? 134.098 104.877 170.798 1.00 158.47 155 LYS F CA 1
ATOM 13579 C C . LYS F 1 155 ? 133.996 103.639 171.682 1.00 163.37 155 LYS F C 1
ATOM 13580 O O . LYS F 1 155 ? 134.754 103.496 172.648 1.00 169.65 155 LYS F O 1
ATOM 13586 N N . ALA F 1 156 ? 133.064 102.736 171.376 1.00 161.61 156 ALA F N 1
ATOM 13587 C CA . ALA F 1 156 ? 132.995 101.466 172.095 1.00 164.77 156 ALA F CA 1
ATOM 13588 C C . ALA F 1 156 ? 134.254 100.629 171.893 1.00 173.84 156 ALA F C 1
ATOM 13589 O O . ALA F 1 156 ? 134.851 100.144 172.862 1.00 179.20 156 ALA F O 1
ATOM 13591 N N . ALA F 1 157 ? 134.671 100.440 170.639 1.00 173.57 157 ALA F N 1
ATOM 13592 C CA . ALA F 1 157 ? 135.870 99.650 170.367 1.00 176.16 157 ALA F CA 1
ATOM 13593 C C . ALA F 1 157 ? 137.125 100.294 170.948 1.00 180.26 157 ALA F C 1
ATOM 13594 O O . ALA F 1 157 ? 137.970 99.603 171.530 1.00 184.14 157 ALA F O 1
ATOM 13596 N N . LYS F 1 158 ? 137.270 101.612 170.797 1.00 177.72 158 LYS F N 1
ATOM 13597 C CA . LYS F 1 158 ? 138.423 102.304 171.366 1.00 180.67 158 LYS F CA 1
ATOM 13598 C C . LYS F 1 158 ? 138.448 102.232 172.889 1.00 183.72 158 LYS F C 1
ATOM 13599 O O . LYS F 1 158 ? 139.527 102.171 173.489 1.00 186.15 158 LYS F O 1
ATOM 13605 N N . SER F 1 159 ? 137.279 102.237 173.530 1.00 184.38 159 SER F N 1
ATOM 13606 C CA . SER F 1 159 ? 137.228 102.057 174.979 1.00 186.21 159 SER F CA 1
ATOM 13607 C C . SER F 1 159 ? 137.502 100.613 175.382 1.00 188.05 159 SER F C 1
ATOM 13608 O O . SER F 1 159 ? 138.192 100.363 176.377 1.00 186.44 159 SER F O 1
ATOM 13611 N N . ALA F 1 160 ? 136.975 99.649 174.627 1.00 188.84 160 ALA F N 1
ATOM 13612 C CA . ALA F 1 160 ? 137.146 98.246 174.987 1.00 187.09 160 ALA F CA 1
ATOM 13613 C C . ALA F 1 160 ? 138.522 97.699 174.625 1.00 190.40 160 ALA F C 1
ATOM 13614 O O . ALA F 1 160 ? 138.985 96.747 175.262 1.00 186.30 160 ALA F O 1
ATOM 13616 N N . ARG F 1 161 ? 139.189 98.269 173.627 1.00 193.95 161 ARG F N 1
ATOM 13617 C CA . ARG F 1 161 ? 140.411 97.668 173.102 1.00 196.73 161 ARG F CA 1
ATOM 13618 C C . ARG F 1 161 ? 141.375 98.762 172.644 1.00 197.32 161 ARG F C 1
ATOM 13619 O O . ARG F 1 161 ? 141.938 98.710 171.549 1.00 196.64 161 ARG F O 1
ATOM 13627 N N . ASP F 1 162 ? 141.578 99.764 173.499 1.00 198.20 162 ASP F N 1
ATOM 13628 C CA . ASP F 1 162 ? 142.502 100.869 173.240 1.00 197.42 162 ASP F CA 1
ATOM 13629 C C . ASP F 1 162 ? 142.298 101.507 171.868 1.00 190.35 162 ASP F C 1
ATOM 13630 O O . ASP F 1 162 ? 143.181 102.197 171.356 1.00 180.85 162 ASP F O 1
ATOM 13635 N N . PRO F 1 193 ? 118.676 102.359 166.239 1.00 146.18 193 PRO F N 1
ATOM 13636 C CA . PRO F 1 193 ? 118.166 101.311 165.351 1.00 148.74 193 PRO F CA 1
ATOM 13637 C C . PRO F 1 193 ? 117.248 101.865 164.267 1.00 147.58 193 PRO F C 1
ATOM 13638 O O . PRO F 1 193 ? 116.746 101.108 163.436 1.00 147.81 193 PRO F O 1
ATOM 13642 N N . ILE F 1 194 ? 117.027 103.181 164.302 1.00 142.96 194 ILE F N 1
ATOM 13643 C CA . ILE F 1 194 ? 116.077 103.818 163.391 1.00 141.19 194 ILE F CA 1
ATOM 13644 C C . ILE F 1 194 ? 116.467 103.571 161.937 1.00 141.67 194 ILE F C 1
ATOM 13645 O O . ILE F 1 194 ? 115.602 103.402 161.068 1.00 140.14 194 ILE F O 1
ATOM 13650 N N . VAL F 1 195 ? 117.769 103.543 161.650 1.00 139.82 195 VAL F N 1
ATOM 13651 C CA . VAL F 1 195 ? 118.241 103.287 160.291 1.00 132.55 195 VAL F CA 1
ATOM 13652 C C . VAL F 1 195 ? 117.904 101.867 159.855 1.00 134.66 195 VAL F C 1
ATOM 13653 O O . VAL F 1 195 ? 117.422 101.641 158.739 1.00 137.96 195 VAL F O 1
ATOM 13657 N N . GLU F 1 196 ? 118.159 100.888 160.725 1.00 134.45 196 GLU F N 1
ATOM 13658 C CA . GLU F 1 196 ? 117.799 99.507 160.418 1.00 142.23 196 GLU F CA 1
ATOM 13659 C C . GLU F 1 196 ? 116.305 99.370 160.156 1.00 141.92 196 GLU F C 1
ATOM 13660 O O . GLU F 1 196 ? 115.890 98.731 159.182 1.00 142.41 196 GLU F O 1
ATOM 13666 N N . GLN F 1 197 ? 115.479 99.960 161.021 1.00 141.11 197 GLN F N 1
ATOM 13667 C CA . GLN F 1 197 ? 114.035 99.933 160.809 1.00 137.31 197 GLN F CA 1
ATOM 13668 C C . GLN F 1 197 ? 113.642 100.619 159.504 1.00 131.74 197 GLN F C 1
ATOM 13669 O O . GLN F 1 197 ? 112.818 100.096 158.745 1.00 130.58 197 GLN F O 1
ATOM 13675 N N . TYR F 1 198 ? 114.225 101.785 159.223 1.00 129.88 198 TYR F N 1
ATOM 13676 C CA . TYR F 1 198 ? 113.897 102.527 158.007 1.00 126.35 198 TYR F CA 1
ATOM 13677 C C . TYR F 1 198 ? 114.332 101.791 156.743 1.00 128.23 198 TYR F C 1
ATOM 13678 O O . TYR F 1 198 ? 113.563 101.684 155.782 1.00 130.30 198 TYR F O 1
ATOM 13687 N N . LEU F 1 199 ? 115.567 101.289 156.719 1.00 127.94 199 LEU F N 1
ATOM 13688 C CA . LEU F 1 199 ? 116.040 100.532 155.563 1.00 124.36 199 LEU F CA 1
ATOM 13689 C C . LEU F 1 199 ? 115.218 99.270 155.322 1.00 127.75 199 LEU F C 1
ATOM 13690 O O . LEU F 1 199 ? 114.957 98.906 154.169 1.00 132.78 199 LEU F O 1
ATOM 13695 N N . LYS F 1 200 ? 114.807 98.585 156.389 1.00 128.08 200 LYS F N 1
ATOM 13696 C CA . LYS F 1 200 ? 113.906 97.445 156.238 1.00 127.95 200 LYS F CA 1
ATOM 13697 C C . LYS F 1 200 ? 112.558 97.810 155.622 1.00 128.41 200 LYS F C 1
ATOM 13698 O O . LYS F 1 200 ? 111.885 96.925 155.083 1.00 128.97 200 LYS F O 1
ATOM 13704 N N . THR F 1 201 ? 112.140 99.076 155.685 1.00 129.41 201 THR F N 1
ATOM 13705 C CA . THR F 1 201 ? 110.958 99.488 154.929 1.00 128.79 201 THR F CA 1
ATOM 13706 C C . THR F 1 201 ? 111.214 99.532 153.427 1.00 130.81 201 THR F C 1
ATOM 13707 O O . THR F 1 201 ? 110.292 99.291 152.639 1.00 130.81 201 THR F O 1
ATOM 13711 N N . LYS F 1 202 ? 112.446 99.833 153.009 1.00 130.70 202 LYS F N 1
ATOM 13712 C CA . LYS F 1 202 ? 112.717 100.051 151.590 1.00 128.16 202 LYS F CA 1
ATOM 13713 C C . LYS F 1 202 ? 112.582 98.777 150.765 1.00 133.11 202 LYS F C 1
ATOM 13714 O O . LYS F 1 202 ? 112.166 98.840 149.603 1.00 140.52 202 LYS F O 1
ATOM 13720 N N . LYS F 1 203 ? 112.920 97.620 151.334 1.00 129.72 203 LYS F N 1
ATOM 13721 C CA . LYS F 1 203 ? 112.760 96.356 150.622 1.00 135.99 203 LYS F CA 1
ATOM 13722 C C . LYS F 1 203 ? 111.302 95.993 150.367 1.00 140.65 203 LYS F C 1
ATOM 13723 O O . LYS F 1 203 ? 111.039 95.074 149.585 1.00 146.40 203 LYS F O 1
ATOM 13729 N N . ASN F 1 204 ? 110.359 96.683 151.001 1.00 135.94 204 ASN F N 1
ATOM 13730 C CA . ASN F 1 204 ? 108.942 96.522 150.705 1.00 139.15 204 ASN F CA 1
ATOM 13731 C C . ASN F 1 204 ? 108.449 97.398 149.557 1.00 141.09 204 ASN F C 1
ATOM 13732 O O . ASN F 1 204 ? 107.326 97.190 149.084 1.00 145.28 204 ASN F O 1
ATOM 13737 N N . SER F 1 205 ? 109.243 98.361 149.089 1.00 139.19 205 SER F N 1
ATOM 13738 C CA . SER F 1 205 ? 108.692 99.443 148.278 1.00 140.60 205 SER F CA 1
ATOM 13739 C C . SER F 1 205 ? 108.760 99.166 146.779 1.00 141.74 205 SER F C 1
ATOM 13740 O O . SER F 1 205 ? 107.771 99.389 146.072 1.00 145.88 205 SER F O 1
ATOM 13743 N N . SER F 1 206 ? 109.896 98.664 146.283 1.00 138.56 206 SER F N 1
ATOM 13744 C CA . SER F 1 206 ? 110.103 98.399 144.851 1.00 136.73 206 SER F CA 1
ATOM 13745 C C . SER F 1 206 ? 109.675 99.573 143.968 1.00 128.56 206 SER F C 1
ATOM 13746 O O . SER F 1 206 ? 109.278 99.389 142.815 1.00 119.82 206 SER F O 1
ATOM 13749 N N . HIS F 1 207 ? 109.755 100.791 144.505 1.00 129.42 207 HIS F N 1
ATOM 13750 C CA . HIS F 1 207 ? 109.386 101.990 143.757 1.00 124.77 207 HIS F CA 1
ATOM 13751 C C . HIS F 1 207 ? 110.485 102.421 142.788 1.00 123.44 207 HIS F C 1
ATOM 13752 O O . HIS F 1 207 ? 110.259 102.521 141.578 1.00 121.25 207 HIS F O 1
ATOM 13759 N N . LEU F 1 208 ? 111.685 102.681 143.310 1.00 124.93 208 LEU F N 1
ATOM 13760 C CA . LEU F 1 208 ? 112.776 103.202 142.490 1.00 115.66 208 LEU F CA 1
ATOM 13761 C C . LEU F 1 208 ? 113.371 102.152 141.560 1.00 112.93 208 LEU F C 1
ATOM 13762 O O . LEU F 1 208 ? 113.899 102.501 140.498 1.00 116.78 208 LEU F O 1
ATOM 13767 N N . ILE F 1 209 ? 113.310 100.875 141.938 1.00 111.39 209 ILE F N 1
ATOM 13768 C CA . ILE F 1 209 ? 113.856 99.810 141.097 1.00 109.39 209 ILE F CA 1
ATOM 13769 C C . ILE F 1 209 ? 113.183 99.777 139.727 1.00 114.58 209 ILE F C 1
ATOM 13770 O O . ILE F 1 209 ? 113.832 99.492 138.714 1.00 116.67 209 ILE F O 1
ATOM 13775 N N . MET F 1 210 ? 111.882 100.068 139.664 1.00 114.98 210 MET F N 1
ATOM 13776 C CA . MET F 1 210 ? 111.221 100.154 138.364 1.00 109.44 210 MET F CA 1
ATOM 13777 C C . MET F 1 210 ? 111.710 101.350 137.553 1.00 105.43 210 MET F C 1
ATOM 13778 O O . MET F 1 210 ? 111.945 101.230 136.345 1.00 111.19 210 MET F O 1
ATOM 13783 N N . LYS F 1 211 ? 111.861 102.510 138.192 1.00 100.98 211 LYS F N 1
ATOM 13784 C CA . LYS F 1 211 ? 112.416 103.675 137.507 1.00 100.33 211 LYS F CA 1
ATOM 13785 C C . LYS F 1 211 ? 113.839 103.430 137.015 1.00 101.20 211 LYS F C 1
ATOM 13786 O O . LYS F 1 211 ? 114.196 103.836 135.904 1.00 106.73 211 LYS F O 1
ATOM 13792 N N . TYR F 1 212 ? 114.663 102.764 137.824 1.00 99.22 212 TYR F N 1
ATOM 13793 C CA . TYR F 1 212 ? 116.042 102.479 137.434 1.00 95.14 212 TYR F CA 1
ATOM 13794 C C . TYR F 1 212 ? 116.121 101.484 136.280 1.00 98.08 212 TYR F C 1
ATOM 13795 O O . TYR F 1 212 ? 116.760 101.757 135.258 1.00 103.64 212 TYR F O 1
ATOM 13804 N N . ILE F 1 213 ? 115.488 100.321 136.432 1.00 95.57 213 ILE F N 1
ATOM 13805 C CA . ILE F 1 213 ? 115.581 99.271 135.420 1.00 96.69 213 ILE F CA 1
ATOM 13806 C C . ILE F 1 213 ? 115.000 99.727 134.085 1.00 99.63 213 ILE F C 1
ATOM 13807 O O . ILE F 1 213 ? 115.534 99.400 133.018 1.00 106.49 213 ILE F O 1
ATOM 13812 N N . SER F 1 214 ? 113.913 100.499 134.114 1.00 98.04 214 SER F N 1
ATOM 13813 C CA . SER F 1 214 ? 113.371 101.039 132.868 1.00 94.61 214 SER F CA 1
ATOM 13814 C C . SER F 1 214 ? 114.315 102.034 132.198 1.00 92.21 214 SER F C 1
ATOM 13815 O O . SER F 1 214 ? 114.393 102.077 130.965 1.00 95.97 214 SER F O 1
ATOM 13818 N N . CYS F 1 215 ? 115.036 1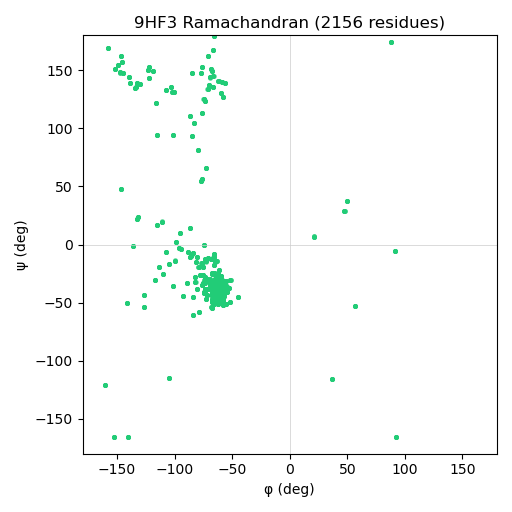02.845 132.975 1.00 90.95 215 CYS F N 1
ATOM 13819 C CA . CYS F 1 215 ? 116.048 103.717 132.377 1.00 89.14 215 CYS F CA 1
ATOM 13820 C C . CYS F 1 215 ? 117.186 102.924 131.742 1.00 90.66 215 CYS F C 1
ATOM 13821 O O . CYS F 1 215 ? 117.679 103.286 130.667 1.00 91.87 215 CYS F O 1
ATOM 13824 N N . ARG F 1 216 ? 117.620 101.846 132.395 1.00 93.33 216 ARG F N 1
ATOM 13825 C CA . ARG F 1 216 ? 118.603 100.944 131.801 1.00 91.91 216 ARG F CA 1
ATOM 13826 C C . ARG F 1 216 ? 118.065 100.268 130.543 1.00 92.47 216 ARG F C 1
ATOM 13827 O O . ARG F 1 216 ? 118.758 100.181 129.523 1.00 97.21 216 ARG F O 1
ATOM 13835 N N . LEU F 1 217 ? 116.827 99.778 130.604 1.00 92.14 217 LEU F N 1
ATOM 13836 C CA . LEU F 1 217 ? 116.232 99.043 129.489 1.00 90.26 217 LEU F CA 1
ATOM 13837 C C . LEU F 1 217 ? 116.033 99.908 128.247 1.00 88.73 217 LEU F C 1
ATOM 13838 O O . LEU F 1 217 ? 116.278 99.451 127.125 1.00 90.38 217 LEU F O 1
ATOM 13843 N N . VAL F 1 218 ? 115.578 101.151 128.416 1.00 86.69 218 VAL F N 1
ATOM 13844 C CA . VAL F 1 218 ? 115.487 102.071 127.282 1.00 82.93 218 VAL F CA 1
ATOM 13845 C C . VAL F 1 218 ? 116.857 102.343 126.670 1.00 84.57 218 VAL F C 1
ATOM 13846 O O . VAL F 1 218 ? 117.008 102.365 125.442 1.00 88.69 218 VAL F O 1
ATOM 13850 N N . THR F 1 219 ? 117.877 102.546 127.505 1.00 85.02 219 THR F N 1
ATOM 13851 C CA . THR F 1 219 ? 119.228 102.750 126.988 1.00 81.44 219 THR F CA 1
ATOM 13852 C C . THR F 1 219 ? 119.713 101.556 126.170 1.00 83.43 219 THR F C 1
ATOM 13853 O O . THR F 1 219 ? 120.322 101.727 125.108 1.00 88.77 219 THR F O 1
ATOM 13857 N N . PHE F 1 220 ? 119.449 100.341 126.649 1.00 82.96 220 PHE F N 1
ATOM 13858 C CA . PHE F 1 220 ? 119.779 99.132 125.898 1.00 80.48 220 PHE F CA 1
ATOM 13859 C C . PHE F 1 220 ? 119.098 99.081 124.532 1.00 85.51 220 PHE F C 1
ATOM 13860 O O . PHE F 1 220 ? 119.744 98.803 123.515 1.00 91.27 220 PHE F O 1
ATOM 13868 N N . VAL F 1 221 ? 117.789 99.333 124.490 1.00 84.09 221 VAL F N 1
ATOM 13869 C CA . VAL F 1 221 ? 117.045 99.277 123.231 1.00 81.28 221 VAL F CA 1
ATOM 13870 C C . VAL F 1 221 ? 117.551 100.301 122.217 1.00 83.62 221 VAL F C 1
ATOM 13871 O O . VAL F 1 221 ? 117.724 99.983 121.034 1.00 88.45 221 VAL F O 1
ATOM 13875 N N . VAL F 1 222 ? 117.802 101.535 122.653 1.00 79.40 222 VAL F N 1
ATOM 13876 C CA . VAL F 1 222 ? 118.280 102.563 121.728 1.00 78.80 222 VAL F CA 1
ATOM 13877 C C . VAL F 1 222 ? 119.671 102.239 121.188 1.00 80.37 222 VAL F C 1
ATOM 13878 O O . VAL F 1 222 ? 119.949 102.448 120.001 1.00 86.39 222 VAL F O 1
ATOM 13882 N N . ILE F 1 223 ? 120.566 101.727 122.034 1.00 77.77 223 ILE F N 1
ATOM 13883 C CA . ILE F 1 223 ? 121.882 101.306 121.551 1.00 75.58 223 ILE F CA 1
ATOM 13884 C C . ILE F 1 223 ? 121.765 100.165 120.546 1.00 80.98 223 ILE F C 1
ATOM 13885 O O . ILE F 1 223 ? 122.464 100.144 119.526 1.00 84.62 223 ILE F O 1
ATOM 13890 N N . LEU F 1 224 ? 120.875 99.207 120.807 1.00 84.55 224 LEU F N 1
ATOM 13891 C CA . LEU F 1 224 ? 120.684 98.090 119.886 1.00 83.98 224 LEU F CA 1
ATOM 13892 C C . LEU F 1 224 ? 120.135 98.540 118.535 1.00 84.43 224 LEU F C 1
ATOM 13893 O O . LEU F 1 224 ? 120.600 98.083 117.484 1.00 88.75 224 LEU F O 1
ATOM 13898 N N . LEU F 1 225 ? 119.139 99.428 118.541 1.00 82.32 225 LEU F N 1
ATOM 13899 C CA . LEU F 1 225 ? 118.606 99.976 117.296 1.00 81.84 225 LEU F CA 1
ATOM 13900 C C . LEU F 1 225 ? 119.642 100.788 116.524 1.00 84.00 225 LEU F C 1
ATOM 13901 O O . LEU F 1 225 ? 119.704 100.714 115.292 1.00 88.79 225 LEU F O 1
ATOM 13906 N N . ALA F 1 226 ? 120.462 101.570 117.228 1.00 80.38 226 ALA F N 1
ATOM 13907 C CA . ALA F 1 226 ? 121.555 102.289 116.577 1.00 76.17 226 ALA F CA 1
ATOM 13908 C C . ALA F 1 226 ? 122.568 101.350 115.927 1.00 79.69 226 ALA F C 1
ATOM 13909 O O . ALA F 1 226 ? 123.063 101.631 114.830 1.00 85.86 226 ALA F O 1
ATOM 13911 N N . CYS F 1 227 ? 122.889 100.234 116.582 1.00 79.18 227 CYS F N 1
ATOM 13912 C CA . CYS F 1 227 ? 123.768 99.241 115.967 1.00 78.36 227 CYS F CA 1
ATOM 13913 C C . CYS F 1 227 ? 123.176 98.652 114.692 1.00 79.78 227 CYS F C 1
ATOM 13914 O O . CYS F 1 227 ? 123.894 98.445 113.707 1.00 80.80 227 CYS F O 1
ATOM 13917 N N . ILE F 1 228 ? 121.874 98.369 114.689 1.00 78.22 228 ILE F N 1
ATOM 13918 C CA . ILE F 1 228 ? 121.218 97.859 113.485 1.00 76.29 228 ILE F CA 1
ATOM 13919 C C . ILE F 1 228 ? 121.286 98.870 112.343 1.00 79.62 228 ILE F C 1
ATOM 13920 O O . ILE F 1 228 ? 121.592 98.516 111.199 1.00 84.78 228 ILE F O 1
ATOM 13925 N N . TYR F 1 229 ? 120.997 100.141 112.630 1.00 77.68 229 TYR F N 1
ATOM 13926 C CA . TYR F 1 229 ? 121.118 101.179 111.607 1.00 72.61 229 TYR F CA 1
ATOM 13927 C C . TYR F 1 229 ? 122.548 101.335 111.097 1.00 77.53 229 TYR F C 1
ATOM 13928 O O . TYR F 1 229 ? 122.787 101.335 109.884 1.00 85.26 229 TYR F O 1
ATOM 13937 N N . LEU F 1 230 ? 123.509 101.490 112.008 1.00 73.77 230 LEU F N 1
ATOM 13938 C CA . LEU F 1 230 ? 124.886 101.765 111.601 1.00 71.01 230 LEU F CA 1
ATOM 13939 C C . LEU F 1 230 ? 125.485 100.626 110.785 1.00 78.16 230 LEU F C 1
ATOM 13940 O O . LEU F 1 230 ? 126.234 100.868 109.833 1.00 85.18 230 LEU F O 1
ATOM 13945 N N . SER F 1 231 ? 125.172 99.380 111.137 1.00 77.45 231 SER F N 1
ATOM 13946 C CA . SER F 1 231 ? 125.636 98.255 110.331 1.00 77.01 231 SER F CA 1
ATOM 13947 C C . SER F 1 231 ? 124.974 98.219 108.957 1.00 78.55 231 SER F C 1
ATOM 13948 O O . SER F 1 231 ? 125.618 97.853 107.967 1.00 84.61 231 SER F O 1
ATOM 13951 N N . TYR F 1 232 ? 123.695 98.585 108.869 1.00 75.17 232 TYR F N 1
ATOM 13952 C CA . TYR F 1 232 ? 123.058 98.747 107.563 1.00 75.24 232 TYR F CA 1
ATOM 13953 C C . TYR F 1 232 ? 123.702 99.862 106.743 1.00 78.19 232 TYR F C 1
ATOM 13954 O O . TYR F 1 232 ? 124.048 99.664 105.573 1.00 83.23 232 TYR F O 1
ATOM 13963 N N . TYR F 1 233 ? 123.860 101.047 107.338 1.00 73.95 233 TYR F N 1
ATOM 13964 C CA . TYR F 1 233 ? 124.427 102.179 106.608 1.00 73.00 233 TYR F CA 1
ATOM 13965 C C . TYR F 1 233 ? 125.857 101.916 106.151 1.00 77.32 233 TYR F C 1
ATOM 13966 O O . TYR F 1 233 ? 126.251 102.327 105.053 1.00 82.08 233 TYR F O 1
ATOM 13975 N N . PHE F 1 234 ? 126.652 101.235 106.976 1.00 78.10 234 PHE F N 1
ATOM 13976 C CA . PHE F 1 234 ? 127.985 100.823 106.547 1.00 75.64 234 PHE F CA 1
ATOM 13977 C C . PHE F 1 234 ? 127.942 99.821 105.399 1.00 77.41 234 PHE F C 1
ATOM 13978 O O . PHE F 1 234 ? 128.866 99.782 104.578 1.00 82.28 234 PHE F O 1
ATOM 13986 N N . SER F 1 235 ? 126.890 99.007 105.316 1.00 75.10 235 SER F N 1
ATOM 13987 C CA . SER F 1 235 ? 126.809 97.995 104.270 1.00 77.70 235 SER F CA 1
ATOM 13988 C C . SER F 1 235 ? 126.436 98.553 102.900 1.00 82.70 235 SER F C 1
ATOM 13989 O O . SER F 1 235 ? 126.612 97.848 101.901 1.00 87.48 235 SER F O 1
ATOM 13992 N N . LEU F 1 236 ? 125.919 99.779 102.824 1.00 81.68 236 LEU F N 1
ATOM 13993 C CA . LEU F 1 236 ? 125.536 100.343 101.534 1.00 80.92 236 LEU F CA 1
ATOM 13994 C C . LEU F 1 236 ? 126.734 100.476 100.600 1.00 86.29 236 LEU F C 1
ATOM 13995 O O . LEU F 1 236 ? 127.841 100.819 101.025 1.00 91.62 236 LEU F O 1
ATOM 14000 N N . SER F 1 237 ? 126.502 100.181 99.321 1.00 88.83 237 SER F N 1
ATOM 14001 C CA . SER F 1 237 ? 127.540 100.300 98.305 1.00 92.58 237 SER F CA 1
ATOM 14002 C C . SER F 1 237 ? 128.116 101.711 98.277 1.00 95.51 237 SER F C 1
ATOM 14003 O O . SER F 1 237 ? 127.389 102.699 98.406 1.00 99.73 237 SER F O 1
ATOM 14006 N N . SER F 1 238 ? 129.439 101.800 98.126 1.00 93.81 238 SER F N 1
ATOM 14007 C CA . SER F 1 238 ? 130.097 103.103 98.112 1.00 95.61 238 SER F CA 1
ATOM 14008 C C . SER F 1 238 ? 129.626 103.975 96.953 1.00 98.35 238 SER F C 1
ATOM 14009 O O . SER F 1 238 ? 129.528 105.198 97.099 1.00 101.37 238 SER F O 1
ATOM 14012 N N . LEU F 1 239 ? 129.329 103.372 95.801 1.00 95.84 239 LEU F N 1
ATOM 14013 C CA . LEU F 1 239 ? 128.783 104.093 94.654 1.00 96.25 239 LEU F CA 1
ATOM 14014 C C . LEU F 1 239 ? 127.317 104.484 94.804 1.00 95.50 239 LEU F C 1
ATOM 14015 O O . LEU F 1 239 ? 126.775 105.098 93.879 1.00 99.58 239 LEU F O 1
ATOM 14020 N N . SER F 1 240 ? 126.656 104.157 95.915 1.00 90.03 240 SER F N 1
ATOM 14021 C CA . SER F 1 240 ? 125.362 104.766 96.208 1.00 88.00 240 SER F CA 1
ATOM 14022 C C . SER F 1 240 ? 125.452 106.263 96.476 1.00 88.87 240 SER F C 1
ATOM 14023 O O . SER F 1 240 ? 124.411 106.917 96.586 1.00 92.66 240 SER F O 1
ATOM 14026 N N . ASP F 1 241 ? 126.660 106.817 96.579 1.00 86.38 241 ASP F N 1
ATOM 14027 C CA . ASP F 1 241 ? 126.856 108.261 96.635 1.00 81.84 241 ASP F CA 1
ATOM 14028 C C . ASP F 1 241 ? 126.653 108.956 95.293 1.00 85.10 241 ASP F C 1
ATOM 14029 O O . ASP F 1 241 ? 126.572 110.187 95.263 1.00 84.77 241 ASP F O 1
ATOM 14034 N N . GLU F 1 242 ? 126.575 108.211 94.195 1.00 87.73 242 GLU F N 1
ATOM 14035 C CA . GLU F 1 242 ? 126.331 108.777 92.877 1.00 80.32 242 GLU F CA 1
ATOM 14036 C C . GLU F 1 242 ? 124.884 108.555 92.459 1.00 84.71 242 GLU F C 1
ATOM 14037 O O . GLU F 1 242 ? 124.337 107.462 92.628 1.00 95.10 242 GLU F O 1
ATOM 14043 N N . PHE F 1 243 ? 124.271 109.603 91.911 1.00 80.26 243 PHE F N 1
ATOM 14044 C CA . PHE F 1 243 ? 122.908 109.533 91.406 1.00 80.53 243 PHE F CA 1
ATOM 14045 C C . PHE F 1 243 ? 122.767 110.451 90.200 1.00 80.87 243 PHE F C 1
ATOM 14046 O O . PHE F 1 243 ? 123.588 111.342 89.971 1.00 85.06 243 PHE F O 1
ATOM 14054 N N . LEU F 1 244 ? 121.708 110.218 89.427 1.00 86.43 244 LEU F N 1
ATOM 14055 C CA . LEU F 1 244 ? 121.355 111.052 88.284 1.00 82.86 244 LEU F CA 1
ATOM 14056 C C . LEU F 1 244 ? 120.213 111.999 88.624 1.00 88.33 244 LEU F C 1
ATOM 14057 O O . LEU F 1 244 ? 119.192 111.579 89.178 1.00 98.66 244 LEU F O 1
ATOM 14062 N N . CYS F 1 245 ? 120.395 113.273 88.289 1.00 83.80 245 CYS F N 1
ATOM 14063 C CA . CYS F 1 245 ? 119.464 114.343 88.610 1.00 83.95 245 CYS F CA 1
ATOM 14064 C C . CYS F 1 245 ? 118.944 114.979 87.326 1.00 87.28 245 CYS F C 1
ATOM 14065 O O . CYS F 1 245 ? 119.649 115.027 86.315 1.00 90.87 245 CYS F O 1
ATOM 14068 N N . SER F 1 246 ? 117.705 115.475 87.366 1.00 89.75 246 SER F N 1
ATOM 14069 C CA . SER F 1 246 ? 117.149 116.241 86.257 1.00 89.69 246 SER F CA 1
ATOM 14070 C C . SER F 1 246 ? 116.448 117.501 86.748 1.00 90.26 246 SER F C 1
ATOM 14071 O O . SER F 1 246 ? 115.683 117.459 87.714 1.00 93.06 246 SER F O 1
ATOM 14074 N N . ILE F 1 247 ? 116.715 118.623 86.071 1.00 85.39 247 ILE F N 1
ATOM 14075 C CA . ILE F 1 247 ? 116.086 119.902 86.388 1.00 82.61 247 ILE F CA 1
ATOM 14076 C C . ILE F 1 247 ? 114.869 120.193 85.515 1.00 89.21 247 ILE F C 1
ATOM 14077 O O . ILE F 1 247 ? 114.209 121.222 85.711 1.00 96.60 247 ILE F O 1
ATOM 14082 N N . LYS F 1 248 ? 114.557 119.320 84.557 1.00 87.49 248 LYS F N 1
ATOM 14083 C CA . LYS F 1 248 ? 113.493 119.541 83.581 1.00 91.25 248 LYS F CA 1
ATOM 14084 C C . LYS F 1 248 ? 112.094 119.313 84.140 1.00 99.42 248 LYS F C 1
ATOM 14085 O O . LYS F 1 248 ? 111.318 118.527 83.586 1.00 101.37 248 LYS F O 1
ATOM 14091 N N . SER F 1 249 ? 111.761 119.996 85.232 1.00 101.76 249 SER F N 1
ATOM 14092 C CA . SER F 1 249 ? 110.447 119.870 85.855 1.00 106.02 249 SER F CA 1
ATOM 14093 C C . SER F 1 249 ? 109.416 120.782 85.192 1.00 110.04 249 SER F C 1
ATOM 14094 O O . SER F 1 249 ? 108.410 120.303 84.658 1.00 112.23 249 SER F O 1
ATOM 14097 N N . GLY F 1 250 ? 109.650 122.091 85.214 1.00 107.12 250 GLY F N 1
ATOM 14098 C CA . GLY F 1 250 ? 108.627 123.043 84.825 1.00 100.47 250 GLY F CA 1
ATOM 14099 C C . GLY F 1 250 ? 108.821 123.675 83.460 1.00 103.35 250 GLY F C 1
ATOM 14100 O O . GLY F 1 250 ? 108.740 122.990 82.437 1.00 107.31 250 GLY F O 1
ATOM 14101 N N . VAL F 1 251 ? 109.055 124.989 83.433 1.00 99.65 251 VAL F N 1
ATOM 14102 C CA . VAL F 1 251 ? 109.298 125.696 82.177 1.00 103.13 251 VAL F CA 1
ATOM 14103 C C . VAL F 1 251 ? 110.523 125.141 81.456 1.00 107.28 251 VAL F C 1
ATOM 14104 O O . VAL F 1 251 ? 110.597 125.173 80.221 1.00 106.99 251 VAL F O 1
ATOM 14108 N N . LEU F 1 252 ? 111.474 124.577 82.201 1.00 105.78 252 LEU F N 1
ATOM 14109 C CA . LEU F 1 252 ? 112.667 123.983 81.609 1.00 102.78 252 LEU F CA 1
ATOM 14110 C C . LEU F 1 252 ? 112.387 122.679 80.871 1.00 105.42 252 LEU F C 1
ATOM 14111 O O . LEU F 1 252 ? 113.270 122.197 80.154 1.00 111.45 252 LEU F O 1
ATOM 14116 N N . LYS F 1 253 ? 111.194 122.103 81.035 1.00 105.29 253 LYS F N 1
ATOM 14117 C CA . LYS F 1 253 ? 110.907 120.764 80.525 1.00 103.35 253 LYS F CA 1
ATOM 14118 C C . LYS F 1 253 ? 111.108 120.651 79.017 1.00 108.45 253 LYS F C 1
ATOM 14119 O O . LYS F 1 253 ? 111.498 119.587 78.524 1.00 109.07 253 LYS F O 1
ATOM 14125 N N . ASN F 1 254 ? 110.857 121.722 78.271 1.00 110.12 254 ASN F N 1
ATOM 14126 C CA . ASN F 1 254 ? 110.993 121.702 76.819 1.00 114.62 254 ASN F CA 1
ATOM 14127 C C . ASN F 1 254 ? 112.345 122.192 76.314 1.00 116.31 254 ASN F C 1
ATOM 14128 O O . ASN F 1 254 ? 112.581 122.151 75.102 1.00 118.82 254 ASN F O 1
ATOM 14133 N N . ASP F 1 255 ? 113.236 122.651 77.189 1.00 114.61 255 ASP F N 1
ATOM 14134 C CA . ASP F 1 255 ? 114.459 123.317 76.750 1.00 115.65 255 ASP F CA 1
ATOM 14135 C C . ASP F 1 255 ? 115.441 122.260 76.253 1.00 114.75 255 ASP F C 1
ATOM 14136 O O . ASP F 1 255 ? 115.940 121.444 77.034 1.00 114.63 255 ASP F O 1
ATOM 14141 N N . SER F 1 256 ? 115.718 122.281 74.947 1.00 110.24 256 SER F N 1
ATOM 14142 C CA . SER F 1 256 ? 116.626 121.336 74.307 1.00 108.78 256 SER F CA 1
ATOM 14143 C C . SER F 1 256 ? 118.092 121.595 74.630 1.00 109.25 256 SER F C 1
ATOM 14144 O O . SER F 1 256 ? 118.926 120.719 74.376 1.00 109.38 256 SER F O 1
ATOM 14147 N N . THR F 1 257 ? 118.427 122.762 75.177 1.00 110.74 257 THR F N 1
ATOM 14148 C CA . THR F 1 257 ? 119.805 123.086 75.523 1.00 108.87 257 THR F CA 1
ATOM 14149 C C . THR F 1 257 ? 120.254 122.479 76.845 1.00 105.41 257 THR F C 1
ATOM 14150 O O . THR F 1 257 ? 121.452 122.510 77.143 1.00 102.18 257 THR F O 1
ATOM 14154 N N . ILE F 1 258 ? 119.340 121.937 77.634 1.00 99.66 258 ILE F N 1
ATOM 14155 C CA . ILE F 1 258 ? 119.654 121.351 78.935 1.00 90.64 258 ILE F CA 1
ATOM 14156 C C . ILE F 1 258 ? 119.712 119.835 78.778 1.00 91.94 258 ILE F C 1
ATOM 14157 O O . ILE F 1 258 ? 118.801 119.256 78.173 1.00 97.35 258 ILE F O 1
ATOM 14162 N N . PRO F 1 259 ? 120.758 119.170 79.266 1.00 89.57 259 PRO F N 1
ATOM 14163 C CA . PRO F 1 259 ? 120.796 117.707 79.197 1.00 89.09 259 PRO F CA 1
ATOM 14164 C C . PRO F 1 259 ? 119.752 117.076 80.104 1.00 92.80 259 PRO F C 1
ATOM 14165 O O . PRO F 1 259 ? 119.361 117.636 81.131 1.00 94.80 259 PRO F O 1
ATOM 14169 N N . ASP F 1 260 ? 119.299 115.886 79.703 1.00 90.38 260 ASP F N 1
ATOM 14170 C CA . ASP F 1 260 ? 118.224 115.213 80.424 1.00 88.48 260 ASP F CA 1
ATOM 14171 C C . ASP F 1 260 ? 118.661 114.708 81.794 1.00 92.28 260 ASP F C 1
ATOM 14172 O O . ASP F 1 260 ? 117.842 114.664 82.719 1.00 99.79 260 ASP F O 1
ATOM 14177 N N . ARG F 1 261 ? 119.927 114.330 81.956 1.00 87.48 261 ARG F N 1
ATOM 14178 C CA . ARG F 1 261 ? 120.445 113.901 83.248 1.00 81.71 261 ARG F CA 1
ATOM 14179 C C . ARG F 1 261 ? 121.773 114.578 83.549 1.00 80.80 261 ARG F C 1
ATOM 14180 O O . ARG F 1 261 ? 122.622 114.722 82.664 1.00 86.05 261 ARG F O 1
ATOM 14188 N N . PHE F 1 262 ? 121.948 114.985 84.803 1.00 76.22 262 PHE F N 1
ATOM 14189 C CA . PHE F 1 262 ? 123.231 115.444 85.318 1.00 74.49 262 PHE F CA 1
ATOM 14190 C C . PHE F 1 262 ? 123.805 114.391 86.256 1.00 79.12 262 PHE F C 1
ATOM 14191 O O . PHE F 1 262 ? 123.094 113.878 87.125 1.00 85.26 262 PHE F O 1
ATOM 14199 N N . GLN F 1 263 ? 125.085 114.071 86.077 1.00 76.85 263 GLN F N 1
ATOM 14200 C CA . GLN F 1 263 ? 125.800 113.244 87.044 1.00 73.32 263 GLN F CA 1
ATOM 14201 C C . GLN F 1 263 ? 126.100 114.062 88.295 1.00 71.08 263 GLN F C 1
ATOM 14202 O O . GLN F 1 263 ? 126.738 115.115 88.212 1.00 77.96 263 GLN F O 1
ATOM 14208 N N . CYS F 1 264 ? 125.649 113.583 89.452 1.00 63.18 264 CYS F N 1
ATOM 14209 C CA . CYS F 1 264 ? 125.953 114.214 90.727 1.00 65.81 264 CYS F CA 1
ATOM 14210 C C . CYS F 1 264 ? 126.633 113.213 91.653 1.00 68.79 264 CYS F C 1
ATOM 14211 O O . CYS F 1 264 ? 126.388 112.006 91.571 1.00 79.49 264 CYS F O 1
ATOM 14214 N N . LYS F 1 265 ? 127.490 113.718 92.542 1.00 63.74 265 LYS F N 1
ATOM 14215 C CA . LYS F 1 265 ? 128.101 112.895 93.578 1.00 67.44 265 LYS F CA 1
ATOM 14216 C C . LYS F 1 265 ? 128.030 113.580 94.936 1.00 71.34 265 LYS F C 1
ATOM 14217 O O . LYS F 1 265 ? 128.297 114.779 95.055 1.00 78.01 265 LYS F O 1
ATOM 14223 N N . LEU F 1 266 ? 127.665 112.806 95.955 1.00 68.44 266 LEU F N 1
ATOM 14224 C CA . LEU F 1 266 ? 127.696 113.246 97.348 1.00 65.02 266 LEU F CA 1
ATOM 14225 C C . LEU F 1 266 ? 129.091 112.993 97.916 1.00 73.76 266 LEU F C 1
ATOM 14226 O O . LEU F 1 266 ? 129.488 111.842 98.116 1.00 81.42 266 LEU F O 1
ATOM 14231 N N . ILE F 1 267 ? 129.833 114.070 98.175 1.00 73.68 267 ILE F N 1
ATOM 14232 C CA . ILE F 1 267 ? 131.285 113.977 98.314 1.00 72.09 267 ILE F CA 1
ATOM 14233 C C . ILE F 1 267 ? 131.714 113.370 99.654 1.00 74.66 267 ILE F C 1
ATOM 14234 O O . ILE F 1 267 ? 132.722 112.658 99.718 1.00 80.68 267 ILE F O 1
ATOM 14239 N N . ALA F 1 268 ? 130.966 113.613 100.729 1.00 71.15 268 ALA F N 1
ATOM 14240 C CA . ALA F 1 268 ? 131.358 113.189 102.069 1.00 67.22 268 ALA F CA 1
ATOM 14241 C C . ALA F 1 268 ? 130.968 111.757 102.422 1.00 70.39 268 ALA F C 1
ATOM 14242 O O . ALA F 1 268 ? 131.378 111.272 103.482 1.00 75.31 268 ALA F O 1
ATOM 14244 N N . VAL F 1 269 ? 130.185 111.081 101.580 1.00 71.72 269 VAL F N 1
ATOM 14245 C CA . VAL F 1 269 ? 129.567 109.809 101.957 1.00 71.03 269 VAL F CA 1
ATOM 14246 C C . VAL F 1 269 ? 130.609 108.770 102.362 1.00 76.24 269 VAL F C 1
ATOM 14247 O O . VAL F 1 269 ? 130.394 107.987 103.295 1.00 80.34 269 VAL F O 1
ATOM 14251 N N . GLY F 1 270 ? 131.756 108.755 101.685 1.00 73.33 270 GLY F N 1
ATOM 14252 C CA . GLY F 1 270 ? 132.810 107.821 102.046 1.00 74.49 270 GLY F CA 1
ATOM 14253 C C . GLY F 1 270 ? 133.372 108.028 103.439 1.00 72.85 270 GLY F C 1
ATOM 14254 O O . GLY F 1 270 ? 133.819 107.074 104.081 1.00 79.84 270 GLY F O 1
ATOM 14255 N N . ILE F 1 271 ? 133.358 109.266 103.926 1.00 66.55 271 ILE F N 1
ATOM 14256 C CA . ILE F 1 271 ? 133.734 109.551 105.306 1.00 63.29 271 ILE F CA 1
ATOM 14257 C C . ILE F 1 271 ? 132.642 109.128 106.283 1.00 70.44 271 ILE F C 1
ATOM 14258 O O . ILE F 1 271 ? 132.930 108.566 107.345 1.00 76.20 271 ILE F O 1
ATOM 14263 N N . PHE F 1 272 ? 131.378 109.388 105.945 1.00 69.57 272 PHE F N 1
ATOM 14264 C CA . PHE F 1 272 ? 130.263 108.995 106.806 1.00 67.77 272 PHE F CA 1
ATOM 14265 C C . PHE F 1 272 ? 130.226 107.490 107.050 1.00 73.29 272 PHE F C 1
ATOM 14266 O O . PHE F 1 272 ? 130.037 107.040 108.186 1.00 77.84 272 PHE F O 1
ATOM 14274 N N . GLN F 1 273 ? 130.400 106.693 105.996 1.00 73.64 273 GLN F N 1
ATOM 14275 C CA . GLN F 1 273 ? 130.426 105.241 106.161 1.00 73.37 273 GLN F CA 1
ATOM 14276 C C . GLN F 1 273 ? 131.613 104.784 107.000 1.00 76.48 273 GLN F C 1
ATOM 14277 O O . GLN F 1 273 ? 131.480 103.878 107.831 1.00 84.66 273 GLN F O 1
ATOM 14283 N N . LEU F 1 274 ? 132.782 105.386 106.788 1.00 75.62 274 LEU F N 1
ATOM 14284 C CA . LEU F 1 274 ? 133.944 105.088 107.622 1.00 75.37 274 LEU F CA 1
ATOM 14285 C C . LEU F 1 274 ? 133.671 105.354 109.100 1.00 76.45 274 LEU F C 1
ATOM 14286 O O . LEU F 1 274 ? 133.894 104.486 109.950 1.00 78.94 274 LEU F O 1
ATOM 14291 N N . LEU F 1 275 ? 133.189 106.554 109.425 1.00 74.99 275 LEU F N 1
ATOM 14292 C CA . LEU F 1 275 ? 132.901 106.895 110.816 1.00 68.98 275 LEU F CA 1
ATOM 14293 C C . LEU F 1 275 ? 131.740 106.092 111.392 1.00 73.98 275 LEU F C 1
ATOM 14294 O O . LEU F 1 275 ? 131.664 105.913 112.612 1.00 80.85 275 LEU F O 1
ATOM 14299 N N . SER F 1 276 ? 130.834 105.600 110.547 1.00 74.80 276 SER F N 1
ATOM 14300 C CA . SER F 1 276 ? 129.786 104.700 111.023 1.00 71.81 276 SER F CA 1
ATOM 14301 C C . SER F 1 276 ? 130.343 103.381 111.545 1.00 78.16 276 SER F C 1
ATOM 14302 O O . SER F 1 276 ? 129.785 102.804 112.486 1.00 85.71 276 SER F O 1
ATOM 14305 N N . LEU F 1 277 ? 131.429 102.884 110.952 1.00 77.13 277 LEU F N 1
ATOM 14306 C CA . LEU F 1 277 ? 132.079 101.684 111.474 1.00 74.28 277 LEU F CA 1
ATOM 14307 C C . LEU F 1 277 ? 132.655 101.909 112.868 1.00 77.25 277 LEU F C 1
ATOM 14308 O O . LEU F 1 277 ? 132.550 101.036 113.737 1.00 83.34 277 LEU F O 1
ATOM 14313 N N . ILE F 1 278 ? 133.278 103.066 113.097 1.00 73.02 278 ILE F N 1
ATOM 14314 C CA . ILE F 1 278 ? 133.794 103.395 114.425 1.00 71.92 278 ILE F CA 1
ATOM 14315 C C . ILE F 1 278 ? 132.672 103.413 115.459 1.00 76.37 278 ILE F C 1
ATOM 14316 O O . ILE F 1 278 ? 132.793 102.830 116.542 1.00 85.70 278 ILE F O 1
ATOM 14321 N N . ASN F 1 279 ? 131.565 104.086 115.140 1.00 75.32 279 ASN F N 1
ATOM 14322 C CA . ASN F 1 279 ? 130.427 104.148 116.055 1.00 76.24 279 ASN F CA 1
ATOM 14323 C C . ASN F 1 279 ? 129.835 102.770 116.332 1.00 77.88 279 ASN F C 1
ATOM 14324 O O . ASN F 1 279 ? 129.493 102.452 117.477 1.00 82.22 279 ASN F O 1
ATOM 14329 N N . LEU F 1 280 ? 129.695 101.945 115.293 1.00 76.77 280 LEU F N 1
ATOM 14330 C CA . LEU F 1 280 ? 129.183 100.587 115.461 1.00 75.13 280 LEU F CA 1
ATOM 14331 C C . LEU F 1 280 ? 130.067 99.740 116.372 1.00 80.76 280 LEU F C 1
ATOM 14332 O O . LEU F 1 280 ? 129.561 99.008 117.230 1.00 89.80 280 LEU F O 1
ATOM 14337 N N . ILE F 1 281 ? 131.385 99.816 116.193 1.00 77.25 281 ILE F N 1
ATOM 14338 C CA . ILE F 1 281 ? 132.316 99.065 117.037 1.00 78.24 281 ILE F CA 1
ATOM 14339 C C . ILE F 1 281 ? 132.142 99.415 118.513 1.00 81.97 281 ILE F C 1
ATOM 14340 O O . ILE F 1 281 ? 132.008 98.530 119.365 1.00 85.85 281 ILE F O 1
ATOM 14345 N N . VAL F 1 282 ? 132.142 100.707 118.839 1.00 76.54 282 VAL F N 1
ATOM 14346 C CA . VAL F 1 282 ? 132.042 101.132 120.235 1.00 75.25 282 VAL F CA 1
ATOM 14347 C C . VAL F 1 282 ? 130.694 100.753 120.844 1.00 76.33 282 VAL F C 1
ATOM 14348 O O . VAL F 1 282 ? 130.630 100.256 121.974 1.00 79.68 282 VAL F O 1
ATOM 14352 N N . TYR F 1 283 ? 129.598 100.986 120.119 1.00 78.03 283 TYR F N 1
ATOM 14353 C CA . TYR F 1 283 ? 128.281 100.621 120.640 1.00 77.07 283 TYR F CA 1
ATOM 14354 C C . TYR F 1 283 ? 128.130 99.119 120.845 1.00 80.65 283 TYR F C 1
ATOM 14355 O O . TYR F 1 283 ? 127.460 98.683 121.788 1.00 89.97 283 TYR F O 1
ATOM 14364 N N . ALA F 1 284 ? 128.735 98.309 119.977 1.00 79.39 284 ALA F N 1
ATOM 14365 C CA . ALA F 1 284 ? 128.746 96.869 120.214 1.00 80.46 284 ALA F CA 1
ATOM 14366 C C . ALA F 1 284 ? 129.507 96.494 121.481 1.00 85.74 284 ALA F C 1
ATOM 14367 O O . ALA F 1 284 ? 129.152 95.516 122.148 1.00 93.39 284 ALA F O 1
ATOM 14369 N N . LEU F 1 285 ? 130.552 97.246 121.828 1.00 82.02 285 LEU F N 1
ATOM 14370 C CA . LEU F 1 285 ? 131.251 97.023 123.093 1.00 79.20 285 LEU F CA 1
ATOM 14371 C C . LEU F 1 285 ? 130.479 97.536 124.307 1.00 83.71 285 LEU F C 1
ATOM 14372 O O . LEU F 1 285 ? 130.667 97.020 125.414 1.00 92.70 285 LEU F O 1
ATOM 14377 N N . LEU F 1 286 ? 129.613 98.536 124.134 1.00 82.71 286 LEU F N 1
ATOM 14378 C CA . LEU F 1 286 ? 128.777 98.979 125.248 1.00 76.60 286 LEU F CA 1
ATOM 14379 C C . LEU F 1 286 ? 127.671 97.990 125.601 1.00 83.43 286 LEU F C 1
ATOM 14380 O O . LEU F 1 286 ? 127.254 97.935 126.763 1.00 94.39 286 LEU F O 1
ATOM 14385 N N . ILE F 1 287 ? 127.173 97.223 124.629 1.00 82.96 287 ILE F N 1
ATOM 14386 C CA . ILE F 1 287 ? 126.048 96.320 124.898 1.00 87.43 287 ILE F CA 1
ATOM 14387 C C . ILE F 1 287 ? 126.321 95.358 126.052 1.00 94.49 287 ILE F C 1
ATOM 14388 O O . ILE F 1 287 ? 125.481 95.271 126.962 1.00 98.80 287 ILE F O 1
ATOM 14393 N N . PRO F 1 288 ? 127.437 94.613 126.084 1.00 95.29 288 PRO F N 1
ATOM 14394 C CA . PRO F 1 288 ? 127.733 93.798 127.278 1.00 95.55 288 PRO F CA 1
ATOM 14395 C C . PRO F 1 288 ? 127.745 94.559 128.596 1.00 96.99 288 PRO F C 1
ATOM 14396 O O . PRO F 1 288 ? 127.266 94.037 129.609 1.00 102.82 288 PRO F O 1
ATOM 14400 N N . VAL F 1 289 ? 128.282 95.778 128.610 1.00 93.44 289 VAL F N 1
ATOM 14401 C CA . VAL F 1 289 ? 128.326 96.566 129.839 1.00 93.28 289 VAL F CA 1
ATOM 14402 C C . VAL F 1 289 ? 126.928 96.953 130.306 1.00 97.00 289 VAL F C 1
ATOM 14403 O O . VAL F 1 289 ? 126.614 96.860 131.498 1.00 108.68 289 VAL F O 1
ATOM 14407 N N . VAL F 1 290 ? 126.068 97.391 129.386 1.00 92.57 290 VAL F N 1
ATOM 14408 C CA . VAL F 1 290 ? 124.702 97.763 129.754 1.00 93.71 290 VAL F CA 1
ATOM 14409 C C . VAL F 1 290 ? 123.925 96.568 130.297 1.00 104.37 290 VAL F C 1
ATOM 14410 O O . VAL F 1 290 ? 123.192 96.686 131.287 1.00 115.20 290 VAL F O 1
ATOM 14414 N N . VAL F 1 291 ? 124.064 95.403 129.662 1.00 103.41 291 VAL F N 1
ATOM 14415 C CA . VAL F 1 291 ? 123.387 94.199 130.144 1.00 106.75 291 VAL F CA 1
ATOM 14416 C C . VAL F 1 291 ? 123.821 93.843 131.563 1.00 112.11 291 VAL F C 1
ATOM 14417 O O . VAL F 1 291 ? 122.996 93.458 132.400 1.00 116.58 291 VAL F O 1
ATOM 14421 N N . TYR F 1 292 ? 125.118 93.960 131.855 1.00 110.26 292 TYR F N 1
ATOM 14422 C CA . TYR F 1 292 ? 125.607 93.742 133.215 1.00 113.53 292 TYR F CA 1
ATOM 14423 C C . TYR F 1 292 ? 124.933 94.649 134.242 1.00 117.32 292 TYR F C 1
ATOM 14424 O O . TYR F 1 292 ? 124.749 94.243 135.395 1.00 125.78 292 TYR F O 1
ATOM 14433 N N . THR F 1 293 ? 124.558 95.869 133.855 1.00 113.55 293 THR F N 1
ATOM 14434 C CA . THR F 1 293 ? 123.859 96.769 134.770 1.00 113.61 293 THR F CA 1
ATOM 14435 C C . THR F 1 293 ? 122.447 96.322 135.135 1.00 121.76 293 THR F C 1
ATOM 14436 O O . THR F 1 293 ? 121.873 96.885 136.073 1.00 127.21 293 THR F O 1
ATOM 14440 N N . PHE F 1 294 ? 121.866 95.341 134.438 1.00 121.16 294 PHE F N 1
ATOM 14441 C CA . PHE F 1 294 ? 120.625 94.747 134.930 1.00 122.45 294 PHE F CA 1
ATOM 14442 C C . PHE F 1 294 ? 120.847 93.830 136.126 1.00 130.64 294 PHE F C 1
ATOM 14443 O O . PHE F 1 294 ? 119.980 93.743 137.003 1.00 136.41 294 PHE F O 1
ATOM 14451 N N . PHE F 1 295 ? 121.983 93.140 136.183 1.00 134.01 295 PHE F N 1
ATOM 14452 C CA . PHE F 1 295 ? 122.218 92.125 137.200 1.00 137.57 295 PHE F CA 1
ATOM 14453 C C . PHE F 1 295 ? 123.071 92.610 138.364 1.00 145.88 295 PHE F C 1
ATOM 14454 O O . PHE F 1 295 ? 123.131 91.926 139.391 1.00 153.84 295 PHE F O 1
ATOM 14462 N N . ILE F 1 296 ? 123.734 93.754 138.228 1.00 144.88 296 ILE F N 1
ATOM 14463 C CA . ILE F 1 296 ? 124.446 94.390 139.336 1.00 148.00 296 ILE F CA 1
ATOM 14464 C C . ILE F 1 296 ? 123.542 94.610 140.554 1.00 151.29 296 ILE F C 1
ATOM 14465 O O . ILE F 1 296 ? 124.015 94.388 141.677 1.00 154.78 296 ILE F O 1
ATOM 14470 N N . PRO F 1 297 ? 122.269 95.028 140.437 1.00 147.49 297 PRO F N 1
ATOM 14471 C CA . PRO F 1 297 ? 121.463 95.109 141.669 1.00 147.68 297 PRO F CA 1
ATOM 14472 C C . PRO F 1 297 ? 121.069 93.753 142.229 1.00 151.37 297 PRO F C 1
ATOM 14473 O O . PRO F 1 297 ? 121.152 93.548 143.446 1.00 156.64 297 PRO F O 1
ATOM 14477 N N . PHE F 1 298 ? 120.642 92.818 141.379 1.00 149.71 298 PHE F N 1
ATOM 14478 C CA . PHE F 1 298 ? 120.032 91.586 141.874 1.00 153.71 298 PHE F CA 1
ATOM 14479 C C . PHE F 1 298 ? 121.053 90.627 142.472 1.00 158.05 298 PHE F C 1
ATOM 14480 O O . PHE F 1 298 ? 120.717 89.868 143.388 1.00 156.25 298 PHE F O 1
ATOM 14488 N N . ARG F 1 299 ? 122.292 90.637 141.984 1.00 161.36 299 ARG F N 1
ATOM 14489 C CA . ARG F 1 299 ? 123.245 89.604 142.377 1.00 165.52 299 ARG F CA 1
ATOM 14490 C C . ARG F 1 299 ? 124.654 90.149 142.576 1.00 165.98 299 ARG F C 1
ATOM 14491 O O . ARG F 1 299 ? 125.278 89.891 143.611 1.00 166.97 299 ARG F O 1
ATOM 14499 N N . GLN F 1 300 ? 125.168 90.899 141.605 1.00 165.50 300 GLN F N 1
ATOM 14500 C CA . GLN F 1 300 ? 126.611 91.023 141.446 1.00 170.07 300 GLN F CA 1
ATOM 14501 C C . GLN F 1 300 ? 127.203 92.169 142.254 1.00 175.63 300 GLN F C 1
ATOM 14502 O O . GLN F 1 300 ? 128.338 92.047 142.729 1.00 178.18 300 GLN F O 1
ATOM 14508 N N . LYS F 1 301 ? 126.460 93.262 142.425 1.00 172.99 301 LYS F N 1
ATOM 14509 C CA . LYS F 1 301 ? 126.947 94.509 143.031 1.00 172.45 301 LYS F CA 1
ATOM 14510 C C . LYS F 1 301 ? 128.395 94.838 142.674 1.00 172.02 301 LYS F C 1
ATOM 14511 O O . LYS F 1 301 ? 128.790 94.769 141.511 1.00 166.67 301 LYS F O 1
ATOM 14517 N N . THR F 1 313 ? 120.468 90.243 162.548 1.00 186.54 313 THR F N 1
ATOM 14518 C CA . THR F 1 313 ? 121.508 89.807 161.623 1.00 192.09 313 THR F CA 1
ATOM 14519 C C . THR F 1 313 ? 121.839 90.902 160.614 1.00 191.65 313 THR F C 1
ATOM 14520 O O . THR F 1 313 ? 122.599 90.681 159.671 1.00 188.69 313 THR F O 1
ATOM 14524 N N . PHE F 1 314 ? 121.261 92.082 160.819 1.00 189.26 314 PHE F N 1
ATOM 14525 C CA . PHE F 1 314 ? 121.513 93.205 159.927 1.00 184.56 314 PHE F CA 1
ATOM 14526 C C . PHE F 1 314 ? 122.943 93.704 160.100 1.00 183.80 314 PHE F C 1
ATOM 14527 O O . PHE F 1 314 ? 123.448 93.816 161.220 1.00 182.29 314 PHE F O 1
ATOM 14535 N N . ASP F 1 315 ? 123.597 94.004 158.980 1.00 180.09 315 ASP F N 1
ATOM 14536 C CA . ASP F 1 315 ? 124.986 94.448 158.976 1.00 175.22 315 ASP F CA 1
ATOM 14537 C C . ASP F 1 315 ? 125.037 95.869 158.434 1.00 169.26 315 ASP F C 1
ATOM 14538 O O . ASP F 1 315 ? 124.600 96.125 157.307 1.00 167.86 315 ASP F O 1
ATOM 14543 N N . VAL F 1 316 ? 125.572 96.790 159.241 1.00 164.99 316 VAL F N 1
ATOM 14544 C CA . VAL F 1 316 ? 125.653 98.198 158.858 1.00 161.35 316 VAL F CA 1
ATOM 14545 C C . VAL F 1 316 ? 126.924 98.537 158.092 1.00 158.40 316 VAL F C 1
ATOM 14546 O O . VAL F 1 316 ? 127.055 99.672 157.608 1.00 154.61 316 VAL F O 1
ATOM 14550 N N . LEU F 1 317 ? 127.864 97.602 157.968 1.00 159.59 317 LEU F N 1
ATOM 14551 C CA . LEU F 1 317 ? 129.062 97.810 157.164 1.00 159.25 317 LEU F CA 1
ATOM 14552 C C . LEU F 1 317 ? 129.008 97.133 155.802 1.00 161.14 317 LEU F C 1
ATOM 14553 O O . LEU F 1 317 ? 129.522 97.686 154.825 1.00 157.29 317 LEU F O 1
ATOM 14558 N N . HIS F 1 318 ? 128.399 95.953 155.702 1.00 164.21 318 HIS F N 1
ATOM 14559 C CA . HIS F 1 318 ? 128.409 95.179 154.461 1.00 160.65 318 HIS F CA 1
ATOM 14560 C C . HIS F 1 318 ? 127.071 95.367 153.754 1.00 159.60 318 HIS F C 1
ATOM 14561 O O . HIS F 1 318 ? 126.092 94.670 154.022 1.00 161.44 318 HIS F O 1
ATOM 14568 N N . PHE F 1 319 ? 127.045 96.334 152.842 1.00 155.43 319 PHE F N 1
ATOM 14569 C CA . PHE F 1 319 ? 125.903 96.549 151.966 1.00 154.66 319 PHE F CA 1
ATOM 14570 C C . PHE F 1 319 ? 125.815 95.430 150.936 1.00 157.91 319 PHE F C 1
ATOM 14571 O O . PHE F 1 319 ? 126.821 95.056 150.326 1.00 158.37 319 PHE F O 1
ATOM 14579 N N . LYS F 1 320 ? 124.611 94.895 150.737 1.00 157.89 320 LYS F N 1
ATOM 14580 C CA . LYS F 1 320 ? 124.443 93.649 150.002 1.00 157.70 320 LYS F CA 1
ATOM 14581 C C . LYS F 1 320 ? 123.136 93.688 149.223 1.00 159.42 320 LYS F C 1
ATOM 14582 O O . LYS F 1 320 ? 122.204 94.423 149.560 1.00 159.38 320 LYS F O 1
ATOM 14588 N N . SER F 1 321 ? 123.086 92.872 148.173 1.00 162.13 321 SER F N 1
ATOM 14589 C CA . SER F 1 321 ? 121.889 92.740 147.356 1.00 159.23 321 SER F CA 1
ATOM 14590 C C . SER F 1 321 ? 120.765 92.035 148.105 1.00 159.95 321 SER F C 1
ATOM 14591 O O . SER F 1 321 ? 120.996 91.113 148.893 1.00 153.92 321 SER F O 1
ATOM 14594 N N . GLU F 1 322 ? 119.534 92.486 147.846 1.00 161.78 322 GLU F N 1
ATOM 14595 C CA . GLU F 1 322 ? 118.339 92.007 148.531 1.00 161.86 322 GLU F CA 1
ATOM 14596 C C . GLU F 1 322 ? 117.216 91.679 147.551 1.00 159.50 322 GLU F C 1
ATOM 14597 O O . GLU F 1 322 ? 116.046 91.655 147.944 1.00 159.52 322 GLU F O 1
ATOM 14603 N N . GLY F 1 323 ? 117.548 91.426 146.290 1.00 155.46 323 GLY F N 1
ATOM 14604 C CA . GLY F 1 323 ? 116.549 91.131 145.284 1.00 147.84 323 GLY F CA 1
ATOM 14605 C C . GLY F 1 323 ? 116.050 92.337 144.513 1.00 148.26 323 GLY F C 1
ATOM 14606 O O . GLY F 1 323 ? 116.625 93.429 144.522 1.00 153.27 323 GLY F O 1
ATOM 14607 N N . TYR F 1 324 ? 114.931 92.110 143.825 1.00 142.85 324 TYR F N 1
ATOM 14608 C CA . TYR F 1 324 ? 114.206 93.147 143.099 1.00 143.16 324 TYR F CA 1
ATOM 14609 C C . TYR F 1 324 ? 113.481 94.090 144.055 1.00 143.85 324 TYR F C 1
ATOM 14610 O O . TYR F 1 324 ? 112.248 94.124 144.104 1.00 144.95 324 TYR F O 1
ATOM 14619 N N . ASN F 1 325 ? 114.251 94.835 144.845 1.00 142.06 325 ASN F N 1
ATOM 14620 C CA . ASN F 1 325 ? 113.730 95.656 145.927 1.00 135.45 325 ASN F CA 1
ATOM 14621 C C . ASN F 1 325 ? 114.570 96.921 146.016 1.00 135.05 325 ASN F C 1
ATOM 14622 O O . ASN F 1 325 ? 115.766 96.905 145.718 1.00 140.56 325 ASN F O 1
ATOM 14627 N N . ASP F 1 326 ? 113.929 98.024 146.415 1.00 126.58 326 ASP F N 1
ATOM 14628 C CA . ASP F 1 326 ? 114.622 99.310 146.437 1.00 128.59 326 ASP F CA 1
ATOM 14629 C C . ASP F 1 326 ? 115.829 99.291 147.363 1.00 130.75 326 ASP F C 1
ATOM 14630 O O . ASP F 1 326 ? 116.783 100.049 147.151 1.00 131.91 326 ASP F O 1
ATOM 14635 N N . LEU F 1 327 ? 115.807 98.440 148.391 1.00 129.96 327 LEU F N 1
ATOM 14636 C CA . LEU F 1 327 ? 116.958 98.310 149.276 1.00 128.65 327 LEU F CA 1
ATOM 14637 C C . LEU F 1 327 ? 118.212 97.897 148.514 1.00 132.17 327 LEU F C 1
ATOM 14638 O O . LEU F 1 327 ? 119.324 98.284 148.890 1.00 135.29 327 LEU F O 1
ATOM 14643 N N . SER F 1 328 ? 118.052 97.118 147.441 1.00 130.15 328 SER F N 1
ATOM 14644 C CA . SER F 1 328 ? 119.177 96.796 146.566 1.00 129.06 328 SER F CA 1
ATOM 14645 C C . SER F 1 328 ? 119.755 98.034 145.888 1.00 125.61 328 SER F C 1
ATOM 14646 O O . SER F 1 328 ? 120.977 98.150 145.740 1.00 129.64 328 SER F O 1
ATOM 14649 N N . LEU F 1 329 ? 118.902 98.970 145.465 1.00 121.20 329 LEU F N 1
ATOM 14650 C CA . LEU F 1 329 ? 119.410 100.230 144.927 1.00 120.60 329 LEU F CA 1
ATOM 14651 C C . LEU F 1 329 ? 120.091 101.069 146.000 1.00 123.19 329 LEU F C 1
ATOM 14652 O O . LEU F 1 329 ? 121.194 101.585 145.789 1.00 126.48 329 LEU F O 1
ATOM 14657 N N . TYR F 1 330 ? 119.442 101.229 147.155 1.00 123.09 330 TYR F N 1
ATOM 14658 C CA . TYR F 1 330 ? 120.052 101.974 148.252 1.00 122.61 330 TYR F CA 1
ATOM 14659 C C . TYR F 1 330 ? 121.382 101.366 148.679 1.00 123.59 330 TYR F C 1
ATOM 14660 O O . TYR F 1 330 ? 122.321 102.091 149.021 1.00 125.25 330 TYR F O 1
ATOM 14669 N N . ASN F 1 331 ? 121.492 100.038 148.638 1.00 123.01 331 ASN F N 1
ATOM 14670 C CA . ASN F 1 331 ? 122.769 99.389 148.919 1.00 121.78 331 ASN F CA 1
ATOM 14671 C C . ASN F 1 331 ? 123.842 99.769 147.905 1.00 123.33 331 ASN F C 1
ATOM 14672 O O . ASN F 1 331 ? 124.993 100.025 148.278 1.00 128.69 331 ASN F O 1
ATOM 14677 N N . LEU F 1 332 ? 123.490 99.807 146.619 1.00 122.87 332 LEU F N 1
ATOM 14678 C CA . LEU F 1 332 ? 124.432 100.267 145.601 1.00 118.52 332 LEU F CA 1
ATOM 14679 C C . LEU F 1 332 ? 124.812 101.733 145.789 1.00 120.35 332 LEU F C 1
ATOM 14680 O O . LEU F 1 332 ? 125.997 102.085 145.764 1.00 124.29 332 LEU F O 1
ATOM 14685 N N . PHE F 1 333 ? 123.820 102.605 145.976 1.00 118.95 333 PHE F N 1
ATOM 14686 C CA . PHE F 1 333 ? 124.097 104.032 146.130 1.00 117.99 333 PHE F CA 1
ATOM 14687 C C . PHE F 1 333 ? 124.807 104.372 147.437 1.00 121.94 333 PHE F C 1
ATOM 14688 O O . PHE F 1 333 ? 125.626 105.297 147.464 1.00 125.92 333 PHE F O 1
ATOM 14696 N N . LEU F 1 334 ? 124.519 103.653 148.523 1.00 120.69 334 LEU F N 1
ATOM 14697 C CA . LEU F 1 334 ? 125.301 103.827 149.747 1.00 119.40 334 LEU F CA 1
ATOM 14698 C C . LEU F 1 334 ? 126.748 103.387 149.563 1.00 125.71 334 LEU F C 1
ATOM 14699 O O . LEU F 1 334 ? 127.675 104.105 149.954 1.00 133.51 334 LEU F O 1
ATOM 14704 N N . GLU F 1 335 ? 126.963 102.211 148.970 1.00 124.37 335 GLU F N 1
ATOM 14705 C CA . GLU F 1 335 ? 128.323 101.712 148.784 1.00 125.46 335 GLU F CA 1
ATOM 14706 C C . GLU F 1 335 ? 129.184 102.665 147.961 1.00 126.22 335 GLU F C 1
ATOM 14707 O O . GLU F 1 335 ? 130.400 102.731 148.168 1.00 124.05 335 GLU F O 1
ATOM 14713 N N . GLU F 1 336 ? 128.585 103.409 147.033 1.00 125.85 336 GLU F N 1
ATOM 14714 C CA . GLU F 1 336 ? 129.329 104.424 146.298 1.00 123.84 336 GLU F CA 1
ATOM 14715 C C . GLU F 1 336 ? 129.428 105.754 147.034 1.00 126.89 336 GLU F C 1
ATOM 14716 O O . GLU F 1 336 ? 130.149 106.644 146.571 1.00 132.20 336 GLU F O 1
ATOM 14722 N N . ASN F 1 337 ? 128.735 105.914 148.158 1.00 127.39 337 ASN F N 1
ATOM 14723 C CA . ASN F 1 337 ? 128.785 107.143 148.938 1.00 126.11 337 ASN F CA 1
ATOM 14724 C C . ASN F 1 337 ? 129.352 106.969 150.339 1.00 130.71 337 ASN F C 1
ATOM 14725 O O . ASN F 1 337 ? 129.954 107.909 150.862 1.00 135.21 337 ASN F O 1
ATOM 14730 N N . ILE F 1 338 ? 129.173 105.800 150.958 1.00 131.00 338 ILE F N 1
ATOM 14731 C CA . ILE F 1 338 ? 129.535 105.612 152.361 1.00 128.36 338 ILE F CA 1
ATOM 14732 C C . ILE F 1 338 ? 131.042 105.723 152.571 1.00 135.16 338 ILE F C 1
ATOM 14733 O O . ILE F 1 338 ? 131.497 106.061 153.670 1.00 140.88 338 ILE F O 1
ATOM 14738 N N . SER F 1 339 ? 131.838 105.444 151.536 1.00 137.33 339 SER F N 1
ATOM 14739 C CA . SER F 1 339 ? 133.292 105.544 151.625 1.00 138.13 339 SER F CA 1
ATOM 14740 C C . SER F 1 339 ? 133.793 106.960 151.886 1.00 138.83 339 SER F C 1
ATOM 14741 O O . SER F 1 339 ? 134.963 107.123 152.247 1.00 137.71 339 SER F O 1
ATOM 14744 N N . GLU F 1 340 ? 132.952 107.980 151.718 1.00 138.67 340 GLU F N 1
ATOM 14745 C CA . GLU F 1 340 ? 133.338 109.337 152.089 1.00 140.88 340 GLU F CA 1
ATOM 14746 C C . GLU F 1 340 ? 133.325 109.581 153.593 1.00 140.04 340 GLU F C 1
ATOM 14747 O O . GLU F 1 340 ? 133.962 110.535 154.052 1.00 139.49 340 GLU F O 1
ATOM 14753 N N . LEU F 1 341 ? 132.626 108.757 154.368 1.00 140.32 341 LEU F N 1
ATOM 14754 C CA . LEU F 1 341 ? 132.575 108.948 155.812 1.00 140.67 341 LEU F CA 1
ATOM 14755 C C . LEU F 1 341 ? 133.877 108.518 156.480 1.00 141.34 341 LEU F C 1
ATOM 14756 O O . LEU F 1 341 ? 134.340 107.387 156.301 1.00 141.01 341 LEU F O 1
ATOM 14761 N N . LYS F 1 342 ? 134.465 109.444 157.243 1.00 138.34 342 LYS F N 1
ATOM 14762 C CA . LYS F 1 342 ? 135.697 109.180 157.982 1.00 137.44 342 LYS F CA 1
ATOM 14763 C C . LYS F 1 342 ? 135.542 107.996 158.932 1.00 137.09 342 LYS F C 1
ATOM 14764 O O . LYS F 1 342 ? 136.450 107.167 159.063 1.00 136.63 342 LYS F O 1
ATOM 14770 N N . SER F 1 343 ? 134.393 107.907 159.604 1.00 136.19 343 SER F N 1
ATOM 14771 C CA . SER F 1 343 ? 134.140 106.837 160.566 1.00 136.94 343 SER F CA 1
ATOM 14772 C C . SER F 1 343 ? 134.014 105.477 159.890 1.00 137.69 343 SER F C 1
ATOM 14773 O O . SER F 1 343 ? 134.464 104.464 160.440 1.00 137.04 343 SER F O 1
ATOM 14776 N N . TYR F 1 344 ? 133.402 105.427 158.707 1.00 138.80 344 TYR F N 1
ATOM 14777 C CA . TYR F 1 344 ? 133.371 104.184 157.940 1.00 137.22 344 TYR F CA 1
ATOM 14778 C C . TYR F 1 344 ? 134.774 103.707 157.582 1.00 139.91 344 TYR F C 1
ATOM 14779 O O . TYR F 1 344 ? 135.087 102.518 157.710 1.00 142.35 344 TYR F O 1
ATOM 14788 N N . LYS F 1 345 ? 135.630 104.618 157.116 1.00 139.63 345 LYS F N 1
ATOM 14789 C CA . LYS F 1 345 ? 136.993 104.239 156.754 1.00 138.61 345 LYS F CA 1
ATOM 14790 C C . LYS F 1 345 ? 137.760 103.651 157.935 1.00 140.58 345 LYS F C 1
ATOM 14791 O O . LYS F 1 345 ? 138.462 102.645 157.786 1.00 141.29 345 LYS F O 1
ATOM 14797 N N . CYS F 1 346 ? 137.639 104.262 159.115 1.00 141.11 346 CYS F N 1
ATOM 14798 C CA . CYS F 1 346 ? 138.281 103.722 160.313 1.00 140.33 346 CYS F CA 1
ATOM 14799 C C . CYS F 1 346 ? 137.819 102.300 160.622 1.00 139.96 346 CYS F C 1
ATOM 14800 O O . CYS F 1 346 ? 138.639 101.418 160.898 1.00 142.89 346 CYS F O 1
ATOM 14803 N N . LEU F 1 347 ? 136.508 102.060 160.588 1.00 139.20 347 LEU F N 1
ATOM 14804 C CA . LEU F 1 347 ? 135.992 100.720 160.861 1.00 140.16 347 LEU F CA 1
ATOM 14805 C C . LEU F 1 347 ? 136.419 99.709 159.801 1.00 142.99 347 LEU F C 1
ATOM 14806 O O . LEU F 1 347 ? 136.707 98.551 160.125 1.00 147.39 347 LEU F O 1
ATOM 14811 N N . LYS F 1 348 ? 136.463 100.120 158.533 1.00 142.85 348 LYS F N 1
ATOM 14812 C CA . LYS F 1 348 ? 136.967 99.236 157.485 1.00 145.01 348 LYS F CA 1
ATOM 14813 C C . LYS F 1 348 ? 138.461 98.956 157.615 1.00 148.94 348 LYS F C 1
ATOM 14814 O O . LYS F 1 348 ? 138.914 97.863 157.257 1.00 154.14 348 LYS F O 1
ATOM 14820 N N . VAL F 1 349 ? 139.240 99.916 158.118 1.00 147.00 349 VAL F N 1
ATOM 14821 C CA . VAL F 1 349 ? 140.642 99.648 158.437 1.00 145.50 349 VAL F CA 1
ATOM 14822 C C . VAL F 1 349 ? 140.761 98.591 159.530 1.00 149.48 349 VAL F C 1
ATOM 14823 O O . VAL F 1 349 ? 141.545 97.641 159.415 1.00 153.85 349 VAL F O 1
ATOM 14827 N N . LEU F 1 350 ? 139.989 98.741 160.608 1.00 147.21 350 LEU F N 1
ATOM 14828 C CA . LEU F 1 350 ? 139.984 97.732 161.665 1.00 148.84 350 LEU F CA 1
ATOM 14829 C C . LEU F 1 350 ? 139.524 96.370 161.156 1.00 157.16 350 LEU F C 1
ATOM 14830 O O . LEU F 1 350 ? 140.085 95.336 161.537 1.00 162.84 350 LEU F O 1
ATOM 14835 N N . GLU F 1 351 ? 138.502 96.348 160.298 1.00 159.10 351 GLU F N 1
ATOM 14836 C CA . GLU F 1 351 ? 138.037 95.088 159.724 1.00 163.40 351 GLU F CA 1
ATOM 14837 C C . GLU F 1 351 ? 139.104 94.423 158.859 1.00 164.56 351 GLU F C 1
ATOM 14838 O O . GLU F 1 351 ? 139.257 93.196 158.886 1.00 169.80 351 GLU F O 1
ATOM 14844 N N . ASN F 1 352 ? 139.849 95.213 158.085 1.00 160.33 352 ASN F N 1
ATOM 14845 C CA . ASN F 1 352 ? 140.946 94.660 157.293 1.00 160.55 352 ASN F CA 1
ATOM 14846 C C . ASN F 1 352 ? 142.073 94.122 158.167 1.00 165.04 352 ASN F C 1
ATOM 14847 O O . ASN F 1 352 ? 142.654 93.074 157.860 1.00 169.36 352 ASN F O 1
ATOM 14852 N N . ILE F 1 353 ? 142.405 94.821 159.253 1.00 163.97 353 ILE F N 1
ATOM 14853 C CA . ILE F 1 353 ? 143.400 94.307 160.194 1.00 163.67 353 ILE F CA 1
ATOM 14854 C C . ILE F 1 353 ? 142.913 93.015 160.840 1.00 173.04 353 ILE F C 1
ATOM 14855 O O . ILE F 1 353 ? 143.645 92.019 160.906 1.00 177.51 353 ILE F O 1
ATOM 14860 N N . LYS F 1 354 ? 141.674 93.015 161.337 1.00 176.08 354 LYS F N 1
ATOM 14861 C CA . LYS F 1 354 ? 141.099 91.808 161.925 1.00 180.70 354 LYS F CA 1
ATOM 14862 C C . LYS F 1 354 ? 141.057 90.651 160.933 1.00 179.75 354 LYS F C 1
ATOM 14863 O O . LYS F 1 354 ? 141.228 89.491 161.326 1.00 178.07 354 LYS F O 1
ATOM 14869 N N . SER F 1 355 ? 140.833 90.942 159.651 1.00 179.07 355 SER F N 1
ATOM 14870 C CA . SER F 1 355 ? 140.873 89.907 158.623 1.00 180.19 355 SER F CA 1
ATOM 14871 C C . SER F 1 355 ? 142.261 89.304 158.445 1.00 180.94 355 SER F C 1
ATOM 14872 O O . SER F 1 355 ? 142.371 88.166 157.977 1.00 178.51 355 SER F O 1
ATOM 14875 N N . ASN F 1 356 ? 143.319 90.033 158.804 1.00 182.33 356 ASN F N 1
ATOM 14876 C CA . ASN F 1 356 ? 144.684 89.584 158.568 1.00 182.39 356 ASN F CA 1
ATOM 14877 C C . ASN F 1 356 ? 145.471 89.282 159.835 1.00 183.52 356 ASN F C 1
ATOM 14878 O O . ASN F 1 356 ? 146.473 88.564 159.756 1.00 180.02 356 ASN F O 1
ATOM 14883 N N . GLY F 1 357 ? 145.055 89.799 160.988 1.00 185.96 357 GLY F N 1
ATOM 14884 C CA . GLY F 1 357 ? 145.917 89.787 162.154 1.00 188.23 357 GLY F CA 1
ATOM 14885 C C . GLY F 1 357 ? 145.194 89.957 163.474 1.00 193.95 357 GLY F C 1
ATOM 14886 O O . GLY F 1 357 ? 144.329 89.146 163.819 1.00 195.35 357 GLY F O 1
ATOM 14887 N N . GLN F 1 358 ? 145.551 90.997 164.226 1.00 199.67 358 GLN F N 1
ATOM 14888 C CA . GLN F 1 358 ? 145.011 91.186 165.567 1.00 204.78 358 GLN F CA 1
ATOM 14889 C C . GLN F 1 358 ? 143.493 91.316 165.535 1.00 205.50 358 GLN F C 1
ATOM 14890 O O . GLN F 1 358 ? 142.935 92.092 164.753 1.00 200.41 358 GLN F O 1
ATOM 14896 N N . GLY F 1 359 ? 142.829 90.547 166.395 1.00 206.11 359 GLY F N 1
ATOM 14897 C CA . GLY F 1 359 ? 141.390 90.382 166.355 1.00 203.82 359 GLY F CA 1
ATOM 14898 C C . GLY F 1 359 ? 140.593 91.551 166.897 1.00 208.70 359 GLY F C 1
ATOM 14899 O O . GLY F 1 359 ? 139.783 91.381 167.813 1.00 208.82 359 GLY F O 1
ATOM 14900 N N . ILE F 1 360 ? 140.809 92.743 166.344 1.00 210.40 360 ILE F N 1
ATOM 14901 C CA . ILE F 1 360 ? 140.019 93.909 166.722 1.00 211.23 360 ILE F CA 1
ATOM 14902 C C . ILE F 1 360 ? 138.691 93.831 165.982 1.00 211.58 360 ILE F C 1
ATOM 14903 O O . ILE F 1 360 ? 138.516 94.449 164.924 1.00 206.13 360 ILE F O 1
ATOM 14908 N N . ASP F 1 361 ? 137.764 93.046 166.523 1.00 212.69 361 ASP F N 1
ATOM 14909 C CA . ASP F 1 361 ? 136.485 92.807 165.868 1.00 211.86 361 ASP F CA 1
ATOM 14910 C C . ASP F 1 361 ? 135.748 94.122 165.632 1.00 212.77 361 ASP F C 1
ATOM 14911 O O . ASP F 1 361 ? 135.565 94.904 166.575 1.00 212.36 361 ASP F O 1
ATOM 14916 N N . PRO F 1 362 ? 135.310 94.405 164.396 1.00 210.28 362 PRO F N 1
ATOM 14917 C CA . PRO F 1 362 ? 134.640 95.662 164.053 1.00 207.71 362 PRO F CA 1
ATOM 14918 C C . PRO F 1 362 ? 133.212 95.732 164.590 1.00 206.04 362 PRO F C 1
ATOM 14919 O O . PRO F 1 362 ? 132.345 94.940 164.219 1.00 200.88 362 PRO F O 1
ATOM 14923 N N . ALA G 1 2 ? 149.053 132.164 113.792 1.00 113.74 2 ALA G N 1
ATOM 14924 C CA . ALA G 1 2 ? 148.336 131.287 114.709 1.00 115.51 2 ALA G CA 1
ATOM 14925 C C . ALA G 1 2 ? 149.269 130.239 115.305 1.00 115.39 2 ALA G C 1
ATOM 14926 O O . ALA G 1 2 ? 148.954 129.621 116.322 1.00 118.42 2 ALA G O 1
ATOM 14928 N N . ILE G 1 3 ? 150.412 130.034 114.645 1.00 109.14 3 ILE G N 1
ATOM 14929 C CA . ILE G 1 3 ? 151.396 129.064 115.121 1.00 107.26 3 ILE G CA 1
ATOM 14930 C C . ILE G 1 3 ? 151.842 129.398 116.540 1.00 113.46 3 ILE G C 1
ATOM 14931 O O . ILE G 1 3 ? 152.029 128.507 117.377 1.00 120.01 3 ILE G O 1
ATOM 14936 N N . ALA G 1 4 ? 152.001 130.689 116.836 1.00 109.94 4 ALA G N 1
ATOM 14937 C CA . ALA G 1 4 ? 152.381 131.121 118.177 1.00 110.88 4 ALA G CA 1
ATOM 14938 C C . ALA G 1 4 ? 151.294 130.839 119.210 1.00 116.37 4 ALA G C 1
ATOM 14939 O O . ALA G 1 4 ? 151.605 130.562 120.374 1.00 120.74 4 ALA G O 1
ATOM 14941 N N . HIS G 1 5 ? 150.023 130.908 118.811 1.00 115.57 5 HIS G N 1
ATOM 14942 C CA . HIS G 1 5 ? 148.933 130.500 119.694 1.00 113.36 5 HIS G CA 1
ATOM 14943 C C . HIS G 1 5 ? 148.955 129.001 119.967 1.00 116.15 5 HIS G C 1
ATOM 14944 O O . HIS G 1 5 ? 148.676 128.567 121.091 1.00 122.29 5 HIS G O 1
ATOM 14951 N N . LEU G 1 6 ? 149.272 128.195 118.954 1.00 115.29 6 LEU G N 1
ATOM 14952 C CA . LEU G 1 6 ? 149.418 126.758 119.166 1.00 114.01 6 LEU G CA 1
ATOM 14953 C C . LEU G 1 6 ? 150.516 126.440 120.176 1.00 116.37 6 LEU G C 1
ATOM 14954 O O . LEU G 1 6 ? 150.337 125.575 121.041 1.00 124.62 6 LEU G O 1
ATOM 14959 N N . ALA G 1 7 ? 151.661 127.118 120.082 1.00 111.70 7 ALA G N 1
ATOM 14960 C CA . ALA G 1 7 ? 152.721 126.913 121.066 1.00 113.97 7 ALA G CA 1
ATOM 14961 C C . ALA G 1 7 ? 152.283 127.330 122.466 1.00 119.83 7 ALA G C 1
ATOM 14962 O O . ALA G 1 7 ? 152.606 126.657 123.452 1.00 126.54 7 ALA G O 1
ATOM 14964 N N . THR G 1 8 ? 151.553 128.441 122.574 1.00 119.87 8 THR G N 1
ATOM 14965 C CA . THR G 1 8 ? 150.994 128.855 123.858 1.00 120.80 8 THR G CA 1
ATOM 14966 C C . THR G 1 8 ? 150.006 127.830 124.405 1.00 121.14 8 THR G C 1
ATOM 14967 O O . THR G 1 8 ? 150.002 127.537 125.606 1.00 125.72 8 THR G O 1
ATOM 14971 N N . GLU G 1 9 ? 149.168 127.269 123.536 1.00 120.04 9 GLU G N 1
ATOM 14972 C CA . GLU G 1 9 ? 148.139 126.321 123.954 1.00 121.99 9 GLU G CA 1
ATOM 14973 C C . GLU G 1 9 ? 148.695 124.942 124.295 1.00 122.71 9 GLU G C 1
ATOM 14974 O O . GLU G 1 9 ? 148.259 124.325 125.274 1.00 129.23 9 GLU G O 1
ATOM 14980 N N . TYR G 1 10 ? 149.647 124.437 123.515 1.00 120.85 10 TYR G N 1
ATOM 14981 C CA . TYR G 1 10 ? 150.096 123.057 123.646 1.00 121.86 10 TYR G CA 1
ATOM 14982 C C . TYR G 1 10 ? 151.475 122.875 124.264 1.00 124.13 10 TYR G C 1
ATOM 14983 O O . TYR G 1 10 ? 151.868 121.731 124.513 1.00 127.15 10 TYR G O 1
ATOM 14992 N N . VAL G 1 11 ? 152.223 123.946 124.521 1.00 123.98 11 VAL G N 1
ATOM 14993 C CA . VAL G 1 11 ? 153.552 123.789 125.104 1.00 124.65 11 VAL G CA 1
ATOM 14994 C C . VAL G 1 11 ? 153.693 124.629 126.365 1.00 126.91 11 VAL G C 1
ATOM 14995 O O . VAL G 1 11 ? 154.056 124.112 127.428 1.00 132.87 11 VAL G O 1
ATOM 14999 N N . PHE G 1 12 ? 153.409 125.922 126.267 1.00 123.69 12 PHE G N 1
ATOM 15000 C CA . PHE G 1 12 ? 153.655 126.846 127.365 1.00 124.02 12 PHE G CA 1
ATOM 15001 C C . PHE G 1 12 ? 152.503 126.931 128.358 1.00 131.79 12 PHE G C 1
ATOM 15002 O O . PHE G 1 12 ? 152.478 127.854 129.177 1.00 133.37 12 PHE G O 1
ATOM 15010 N N . SER G 1 13 ? 151.555 125.997 128.311 1.00 137.98 13 SER G N 1
ATOM 15011 C CA . SER G 1 13 ? 150.512 125.945 129.325 1.00 142.33 13 SER G CA 1
ATOM 15012 C C . SER G 1 13 ? 150.071 124.503 129.527 1.00 148.78 13 SER G C 1
ATOM 15013 O O . SER G 1 13 ? 150.193 123.665 128.629 1.00 145.97 13 SER G O 1
ATOM 15016 N N . ASP G 1 14 ? 149.557 124.229 130.723 1.00 158.06 14 ASP G N 1
ATOM 15017 C CA . ASP G 1 14 ? 149.160 122.885 131.116 1.00 165.34 14 ASP G CA 1
ATOM 15018 C C . ASP G 1 14 ? 147.744 122.575 130.644 1.00 169.41 14 ASP G C 1
ATOM 15019 O O . ASP G 1 14 ? 146.883 123.456 130.568 1.00 170.03 14 ASP G O 1
ATOM 15024 N N . PHE G 1 15 ? 147.506 121.306 130.325 1.00 168.71 15 PHE G N 1
ATOM 15025 C CA . PHE G 1 15 ? 146.217 120.872 129.800 1.00 163.33 15 PHE G CA 1
ATOM 15026 C C . PHE G 1 15 ? 146.025 119.402 130.168 1.00 163.17 15 PHE G C 1
ATOM 15027 O O . PHE G 1 15 ? 146.743 118.864 131.017 1.00 161.16 15 PHE G O 1
ATOM 15035 N N . LEU G 1 16 ? 145.048 118.754 129.534 1.00 161.16 16 LEU G N 1
ATOM 15036 C CA . LEU G 1 16 ? 144.647 117.388 129.892 1.00 159.25 16 LEU G CA 1
ATOM 15037 C C . LEU G 1 16 ? 144.248 117.309 131.363 1.00 158.47 16 LEU G C 1
ATOM 15038 O O . LEU G 1 16 ? 144.243 116.232 131.958 1.00 157.39 16 LEU G O 1
ATOM 15043 N N . GLY G 1 27 ? 145.570 118.990 146.582 1.00 168.68 27 GLY G N 1
ATOM 15044 C CA . GLY G 1 27 ? 145.120 117.619 146.674 1.00 158.61 27 GLY G CA 1
ATOM 15045 C C . GLY G 1 27 ? 146.270 116.633 146.602 1.00 154.07 27 GLY G C 1
ATOM 15046 O O . GLY G 1 27 ? 147.431 116.984 146.387 1.00 153.88 27 GLY G O 1
ATOM 15047 N N . LEU G 1 28 ? 145.931 115.361 146.795 1.00 143.71 28 LEU G N 1
ATOM 15048 C CA . LEU G 1 28 ? 146.920 114.303 146.663 1.00 138.00 28 LEU G CA 1
ATOM 15049 C C . LEU G 1 28 ? 147.381 114.169 145.216 1.00 139.23 28 LEU G C 1
ATOM 15050 O O . LEU G 1 28 ? 146.633 114.438 144.272 1.00 140.52 28 LEU G O 1
ATOM 15055 N N . ARG G 1 29 ? 148.631 113.747 145.049 1.00 137.15 29 ARG G N 1
ATOM 15056 C CA . ARG G 1 29 ? 149.135 113.273 143.762 1.00 131.09 29 ARG G CA 1
ATOM 15057 C C . ARG G 1 29 ? 148.747 111.811 143.584 1.00 129.47 29 ARG G C 1
ATOM 15058 O O . ARG G 1 29 ? 149.338 110.919 144.197 1.00 126.96 29 ARG G O 1
ATOM 15066 N N . LEU G 1 30 ? 147.748 111.561 142.742 1.00 127.45 30 LEU G N 1
ATOM 15067 C CA . LEU G 1 30 ? 147.257 110.214 142.489 1.00 124.15 30 LEU G CA 1
ATOM 15068 C C . LEU G 1 30 ? 147.818 109.611 141.209 1.00 120.00 30 LEU G C 1
ATOM 15069 O O . LEU G 1 30 ? 147.450 108.487 140.855 1.00 120.62 30 LEU G O 1
ATOM 15074 N N . GLU G 1 31 ? 148.696 110.326 140.510 1.00 119.56 31 GLU G N 1
ATOM 15075 C CA . GLU G 1 31 ? 149.503 109.764 139.437 1.00 119.69 31 GLU G CA 1
ATOM 15076 C C . GLU G 1 31 ? 150.959 110.142 139.656 1.00 117.33 31 GLU G C 1
ATOM 15077 O O . GLU G 1 31 ? 151.264 111.281 140.022 1.00 122.02 31 GLU G O 1
ATOM 15083 N N . LEU G 1 32 ? 151.855 109.183 139.436 1.00 109.50 32 LEU G N 1
ATOM 15084 C CA . LEU G 1 32 ? 153.278 109.451 139.573 1.00 105.87 32 LEU G CA 1
ATOM 15085 C C . LEU G 1 32 ? 153.748 110.436 138.508 1.00 110.46 32 LEU G C 1
ATOM 15086 O O . LEU G 1 32 ? 153.259 110.445 137.376 1.00 117.98 32 LEU G O 1
ATOM 15091 N N . ALA G 1 33 ? 154.703 111.285 138.900 1.00 104.56 33 ALA G N 1
ATOM 15092 C CA . ALA G 1 33 ? 155.124 112.398 138.052 1.00 104.64 33 ALA G CA 1
ATOM 15093 C C . ALA G 1 33 ? 155.630 111.927 136.693 1.00 104.35 33 ALA G C 1
ATOM 15094 O O . ALA G 1 33 ? 155.319 112.537 135.664 1.00 109.52 33 ALA G O 1
ATOM 15096 N N . VAL G 1 34 ? 156.419 110.852 136.669 1.00 99.63 34 VAL G N 1
ATOM 15097 C CA . VAL G 1 34 ? 156.933 110.335 135.403 1.00 99.14 34 VAL G CA 1
ATOM 15098 C C . VAL G 1 34 ? 155.801 109.822 134.521 1.00 102.08 34 VAL G C 1
ATOM 15099 O O . VAL G 1 34 ? 155.778 110.068 133.309 1.00 104.20 34 VAL G O 1
ATOM 15103 N N . ASP G 1 35 ? 154.844 109.104 135.111 1.00 104.76 35 ASP G N 1
ATOM 15104 C CA . ASP G 1 35 ? 153.731 108.568 134.335 1.00 101.93 35 ASP G CA 1
ATOM 15105 C C . ASP G 1 35 ? 152.845 109.676 133.776 1.00 99.28 35 ASP G C 1
ATOM 15106 O O . ASP G 1 35 ? 152.390 109.597 132.630 1.00 101.41 35 ASP G O 1
ATOM 15111 N N . LYS G 1 36 ? 152.588 110.712 134.575 1.00 96.03 36 LYS G N 1
ATOM 15112 C CA . LYS G 1 36 ? 151.856 111.879 134.091 1.00 97.96 36 LYS G CA 1
ATOM 15113 C C . LYS G 1 36 ? 152.610 112.614 132.988 1.00 99.82 36 LYS G C 1
ATOM 15114 O O . LYS G 1 36 ? 152.014 113.016 131.982 1.00 103.68 36 LYS G O 1
ATOM 15120 N N . MET G 1 37 ? 153.918 112.804 133.162 1.00 98.68 37 MET G N 1
ATOM 15121 C CA . MET G 1 37 ? 154.734 113.475 132.152 1.00 100.82 37 MET G CA 1
ATOM 15122 C C . MET G 1 37 ? 154.736 112.727 130.822 1.00 100.43 37 MET G C 1
ATOM 15123 O O . MET G 1 37 ? 154.555 113.332 129.759 1.00 102.02 37 MET G O 1
ATOM 15128 N N . VAL G 1 38 ? 154.958 111.413 130.858 1.00 97.67 38 VAL G N 1
ATOM 15129 C CA . VAL G 1 38 ? 154.903 110.604 129.640 1.00 90.91 38 VAL G CA 1
ATOM 15130 C C . VAL G 1 38 ? 153.543 110.720 128.958 1.00 89.67 38 VAL G C 1
ATOM 15131 O O . VAL G 1 38 ? 153.459 110.852 127.731 1.00 93.99 38 VAL G O 1
ATOM 15135 N N . THR G 1 39 ? 152.461 110.677 129.736 1.00 89.30 39 THR G N 1
ATOM 15136 C CA . THR G 1 39 ? 151.124 110.824 129.166 1.00 84.88 39 THR G CA 1
ATOM 15137 C C . THR G 1 39 ? 150.937 112.174 128.479 1.00 88.13 39 THR G C 1
ATOM 15138 O O . THR G 1 39 ? 150.360 112.245 127.387 1.00 94.13 39 THR G O 1
ATOM 15142 N N . CYS G 1 40 ? 151.412 113.255 129.101 1.00 88.66 40 CYS G N 1
ATOM 15143 C CA . CYS G 1 40 ? 151.284 114.580 128.497 1.00 91.82 40 CYS G CA 1
ATOM 15144 C C . CYS G 1 40 ? 152.029 114.685 127.170 1.00 90.49 40 CYS G C 1
ATOM 15145 O O . CYS G 1 40 ? 151.517 115.277 126.213 1.00 93.79 40 CYS G O 1
ATOM 15148 N N . ILE G 1 41 ? 153.237 114.128 127.090 1.00 91.81 41 ILE G N 1
ATOM 15149 C CA . ILE G 1 41 ? 153.968 114.129 125.824 1.00 87.88 41 ILE G CA 1
ATOM 15150 C C . ILE G 1 41 ? 153.279 113.238 124.797 1.00 84.37 41 ILE G C 1
ATOM 15151 O O . ILE G 1 41 ? 153.048 113.646 123.654 1.00 88.82 41 ILE G O 1
ATOM 15156 N N . ALA G 1 42 ? 152.953 112.005 125.187 1.00 82.61 42 ALA G N 1
ATOM 15157 C CA . ALA G 1 42 ? 152.412 111.031 124.242 1.00 76.57 42 ALA G CA 1
ATOM 15158 C C . ALA G 1 42 ? 151.081 111.483 123.652 1.00 81.14 42 ALA G C 1
ATOM 15159 O O . ALA G 1 42 ? 150.840 111.321 122.450 1.00 87.51 42 ALA G O 1
ATOM 15161 N N . VAL G 1 43 ? 150.197 112.032 124.482 1.00 80.12 43 VAL G N 1
ATOM 15162 C CA . VAL G 1 43 ? 148.911 112.530 124.004 1.00 73.81 43 VAL G CA 1
ATOM 15163 C C . VAL G 1 43 ? 149.033 113.918 123.380 1.00 78.83 43 VAL G C 1
ATOM 15164 O O . VAL G 1 43 ? 148.387 114.211 122.369 1.00 85.42 43 VAL G O 1
ATOM 15168 N N . GLY G 1 44 ? 149.863 114.787 123.954 1.00 82.95 44 GLY G N 1
ATOM 15169 C CA . GLY G 1 44 ? 149.902 116.169 123.500 1.00 82.02 44 GLY G CA 1
ATOM 15170 C C . GLY G 1 44 ? 150.579 116.372 122.156 1.00 81.48 44 GLY G C 1
ATOM 15171 O O . GLY G 1 44 ? 150.143 117.206 121.358 1.00 88.89 44 GLY G O 1
ATOM 15172 N N . LEU G 1 45 ? 151.654 115.632 121.890 1.00 76.92 45 LEU G N 1
ATOM 15173 C CA . LEU G 1 45 ? 152.424 115.857 120.666 1.00 74.68 45 LEU G CA 1
ATOM 15174 C C . LEU G 1 45 ? 151.634 115.637 119.378 1.00 78.40 45 LEU G C 1
ATOM 15175 O O . LEU G 1 45 ? 151.718 116.495 118.483 1.00 81.06 45 LEU G O 1
ATOM 15180 N N . PRO G 1 46 ? 150.882 114.540 119.196 1.00 77.30 46 PRO G N 1
ATOM 15181 C CA . PRO G 1 46 ? 150.059 114.425 117.976 1.00 74.30 46 PRO G CA 1
ATOM 15182 C C . PRO G 1 46 ? 149.107 115.588 117.752 1.00 78.30 46 PRO G C 1
ATOM 15183 O O . PRO G 1 46 ? 148.886 115.988 116.604 1.00 87.71 46 PRO G O 1
ATOM 15187 N N . LEU G 1 47 ? 148.543 116.147 118.821 1.00 74.50 47 LEU G N 1
ATOM 15188 C CA . LEU G 1 47 ? 147.582 117.235 118.675 1.00 71.29 47 LEU G CA 1
ATOM 15189 C C . LEU G 1 47 ? 148.252 118.518 118.199 1.00 75.55 47 LEU G C 1
ATOM 15190 O O . LEU G 1 47 ? 147.678 119.265 117.399 1.00 84.70 47 LEU G O 1
ATOM 15195 N N . LEU G 1 48 ? 149.461 118.791 118.688 1.00 75.20 48 LEU G N 1
ATOM 15196 C CA . LEU G 1 48 ? 150.276 119.872 118.141 1.00 79.85 48 LEU G CA 1
ATOM 15197 C C . LEU G 1 48 ? 150.608 119.642 116.669 1.00 78.71 48 LEU G C 1
ATOM 15198 O O . LEU G 1 48 ? 150.438 120.539 115.836 1.00 81.15 48 LEU G O 1
ATOM 15203 N N . LEU G 1 49 ? 151.091 118.446 116.333 1.00 74.17 49 LEU G N 1
ATOM 15204 C CA . LEU G 1 49 ? 151.509 118.161 114.963 1.00 69.77 49 LEU G CA 1
ATOM 15205 C C . LEU G 1 49 ? 150.346 118.203 113.976 1.00 70.99 49 LEU G C 1
ATOM 15206 O O . LEU G 1 49 ? 150.515 118.658 112.839 1.00 80.31 49 LEU G O 1
ATOM 15211 N N . ILE G 1 50 ? 149.164 117.731 114.375 1.00 70.08 50 ILE G N 1
ATOM 15212 C CA . ILE G 1 50 ? 147.970 117.942 113.554 1.00 67.49 50 ILE G CA 1
ATOM 15213 C C . ILE G 1 50 ? 147.730 119.429 113.324 1.00 74.30 50 ILE G C 1
ATOM 15214 O O . ILE G 1 50 ? 147.500 119.872 112.193 1.00 80.23 50 ILE G O 1
ATOM 15219 N N . SER G 1 51 ? 147.776 120.221 114.396 1.00 72.93 51 SER G N 1
ATOM 15220 C CA . SER G 1 51 ? 147.498 121.650 114.287 1.00 70.99 51 SER G CA 1
ATOM 15221 C C . SER G 1 51 ? 148.515 122.363 113.402 1.00 75.26 51 SER G C 1
ATOM 15222 O O . SER G 1 51 ? 148.157 123.264 112.636 1.00 82.11 51 SER G O 1
ATOM 15225 N N . LEU G 1 52 ? 149.788 121.978 113.498 1.00 72.43 52 LEU G N 1
ATOM 15226 C CA . LEU G 1 52 ? 150.813 122.562 112.636 1.00 72.84 52 LEU G CA 1
ATOM 15227 C C . LEU G 1 52 ? 150.652 122.150 111.177 1.00 76.12 52 LEU G C 1
ATOM 15228 O O . LEU G 1 52 ? 150.940 122.943 110.274 1.00 86.12 52 LEU G O 1
ATOM 15233 N N . ALA G 1 53 ? 150.204 120.919 110.922 1.00 73.51 53 ALA G N 1
ATOM 15234 C CA . ALA G 1 53 ? 150.081 120.447 109.544 1.00 69.28 53 ALA G CA 1
ATOM 15235 C C . ALA G 1 53 ? 149.093 121.267 108.723 1.00 76.76 53 ALA G C 1
ATOM 15236 O O . ALA G 1 53 ? 149.209 121.320 107.493 1.00 79.84 53 ALA G O 1
ATOM 15238 N N . PHE G 1 54 ? 148.122 121.910 109.369 1.00 75.01 54 PHE G N 1
ATOM 15239 C CA . PHE G 1 54 ? 147.136 122.730 108.671 1.00 74.06 54 PHE G CA 1
ATOM 15240 C C . PHE G 1 54 ? 147.222 124.209 109.034 1.00 80.06 54 PHE G C 1
ATOM 15241 O O . PHE G 1 54 ? 146.273 124.958 108.781 1.00 85.52 54 PHE G O 1
ATOM 15249 N N . ALA G 1 55 ? 148.327 124.641 109.634 1.00 81.45 55 ALA G N 1
ATOM 15250 C CA . ALA G 1 55 ? 148.531 126.059 109.895 1.00 82.50 55 ALA G CA 1
ATOM 15251 C C . ALA G 1 55 ? 148.495 126.859 108.598 1.00 94.28 55 ALA G C 1
ATOM 15252 O O . ALA G 1 55 ? 149.018 126.430 107.567 1.00 99.51 55 ALA G O 1
ATOM 15254 N N . GLN G 1 56 ? 147.859 128.033 108.659 1.00 97.00 56 GLN G N 1
ATOM 15255 C CA . GLN G 1 56 ? 147.716 128.877 107.475 1.00 98.18 56 GLN G CA 1
ATOM 15256 C C . GLN G 1 56 ? 149.062 129.386 106.980 1.00 97.13 56 GLN G C 1
ATOM 15257 O O . GLN G 1 56 ? 149.207 129.696 105.792 1.00 97.51 56 GLN G O 1
ATOM 15263 N N . GLU G 1 57 ? 150.048 129.487 107.873 1.00 96.93 57 GLU G N 1
ATOM 15264 C CA . GLU G 1 57 ? 151.402 129.844 107.464 1.00 91.88 57 GLU G CA 1
ATOM 15265 C C . GLU G 1 57 ? 151.969 128.852 106.458 1.00 92.38 57 GLU G C 1
ATOM 15266 O O . GLU G 1 57 ? 152.773 129.230 105.599 1.00 98.56 57 GLU G O 1
ATOM 15272 N N . ILE G 1 58 ? 151.565 127.586 106.548 1.00 93.81 58 ILE G N 1
ATOM 15273 C CA . ILE G 1 58 ? 152.118 126.537 105.712 1.00 88.50 58 ILE G CA 1
ATOM 15274 C C . ILE G 1 58 ? 151.114 126.016 104.683 1.00 89.70 58 ILE G C 1
ATOM 15275 O O . ILE G 1 58 ? 151.526 125.561 103.608 1.00 90.40 58 ILE G O 1
ATOM 15280 N N . SER G 1 59 ? 149.817 126.139 104.944 1.00 93.92 59 SER G N 1
ATOM 15281 C CA . SER G 1 59 ? 148.788 125.647 104.038 1.00 91.94 59 SER G CA 1
ATOM 15282 C C . SER G 1 59 ? 148.613 126.587 102.850 1.00 95.25 59 SER G C 1
ATOM 15283 O O . SER G 1 59 ? 148.779 127.805 102.962 1.00 98.83 59 SER G O 1
ATOM 15286 N N . ILE G 1 60 ? 148.274 126.006 101.702 1.00 96.34 60 ILE G N 1
ATOM 15287 C CA . ILE G 1 60 ? 147.944 126.773 100.508 1.00 92.06 60 ILE G CA 1
ATOM 15288 C C . ILE G 1 60 ? 146.455 126.657 100.164 1.00 101.99 60 ILE G C 1
ATOM 15289 O O . ILE G 1 60 ? 146.044 126.949 99.041 1.00 98.37 60 ILE G O 1
ATOM 15294 N N . GLY G 1 61 ? 145.632 126.270 101.135 1.00 107.41 61 GLY G N 1
ATOM 15295 C CA . GLY G 1 61 ? 144.195 126.395 101.028 1.00 113.03 61 GLY G CA 1
ATOM 15296 C C . GLY G 1 61 ? 143.437 125.212 100.461 1.00 114.20 61 GLY G C 1
ATOM 15297 O O . GLY G 1 61 ? 142.200 125.246 100.461 1.00 122.94 61 GLY G O 1
ATOM 15298 N N . THR G 1 62 ? 144.110 124.165 99.985 1.00 107.57 62 THR G N 1
ATOM 15299 C CA . THR G 1 62 ? 143.371 122.987 99.552 1.00 100.82 62 THR G CA 1
ATOM 15300 C C . THR G 1 62 ? 144.224 121.738 99.718 1.00 96.75 62 THR G C 1
ATOM 15301 O O . THR G 1 62 ? 145.455 121.791 99.660 1.00 103.71 62 THR G O 1
ATOM 15305 N N . GLN G 1 63 ? 143.547 120.610 99.951 1.00 89.63 63 GLN G N 1
ATOM 15306 C CA . GLN G 1 63 ? 144.243 119.343 100.137 1.00 84.10 63 GLN G CA 1
ATOM 15307 C C . GLN G 1 63 ? 144.609 118.676 98.817 1.00 78.04 63 GLN G C 1
ATOM 15308 O O . GLN G 1 63 ? 145.592 117.930 98.759 1.00 79.41 63 GLN G O 1
ATOM 15314 N N . ILE G 1 64 ? 143.841 118.925 97.760 1.00 71.94 64 ILE G N 1
ATOM 15315 C CA . ILE G 1 64 ? 144.017 118.247 96.480 1.00 72.95 64 ILE G CA 1
ATOM 15316 C C . ILE G 1 64 ? 143.829 119.254 95.354 1.00 75.01 64 ILE G C 1
ATOM 15317 O O . ILE G 1 64 ? 143.008 120.171 95.457 1.00 85.69 64 ILE G O 1
ATOM 15322 N N . SER G 1 65 ? 144.601 119.089 94.282 1.00 64.13 65 SER G N 1
ATOM 15323 C CA . SER G 1 65 ? 144.371 119.807 93.037 1.00 68.88 65 SER G CA 1
ATOM 15324 C C . SER G 1 65 ? 144.573 118.858 91.867 1.00 72.62 65 SER G C 1
ATOM 15325 O O . SER G 1 65 ? 145.505 118.050 91.867 1.00 77.72 65 SER G O 1
ATOM 15328 N N . CYS G 1 66 ? 143.697 118.960 90.870 1.00 66.65 66 CYS G N 1
ATOM 15329 C CA . CYS G 1 66 ? 143.781 118.159 89.658 1.00 65.41 66 CYS G CA 1
ATOM 15330 C C . CYS G 1 66 ? 143.878 119.085 88.453 1.00 67.24 66 CYS G C 1
ATOM 15331 O O . CYS G 1 66 ? 143.251 120.149 88.429 1.00 79.51 66 CYS G O 1
ATOM 15334 N N . PHE G 1 67 ? 144.661 118.682 87.455 1.00 64.20 67 PHE G N 1
ATOM 15335 C CA . PHE G 1 67 ? 144.842 119.484 86.244 1.00 62.92 67 PHE G CA 1
ATOM 15336 C C . PHE G 1 67 ? 143.715 119.181 85.264 1.00 71.99 67 PHE G C 1
ATOM 15337 O O . PHE G 1 67 ? 143.783 118.242 84.471 1.00 72.88 67 PHE G O 1
ATOM 15345 N N . SER G 1 68 ? 142.658 119.995 85.321 1.00 74.00 68 SER G N 1
ATOM 15346 C CA . SER G 1 68 ? 141.582 119.933 84.347 1.00 68.91 68 SER G CA 1
ATOM 15347 C C . SER G 1 68 ? 142.005 120.577 83.027 1.00 76.70 68 SER G C 1
ATOM 15348 O O . SER G 1 68 ? 142.865 121.460 83.008 1.00 85.76 68 SER G O 1
ATOM 15351 N N . PRO G 1 69 ? 141.424 120.147 81.909 1.00 76.65 69 PRO G N 1
ATOM 15352 C CA . PRO G 1 69 ? 141.775 120.747 80.620 1.00 76.09 69 PRO G CA 1
ATOM 15353 C C . PRO G 1 69 ? 141.245 122.168 80.489 1.00 82.82 69 PRO G C 1
ATOM 15354 O O . PRO G 1 69 ? 140.349 122.604 81.214 1.00 85.78 69 PRO G O 1
ATOM 15358 N N . SER G 1 70 ? 141.831 122.896 79.535 1.00 87.59 70 SER G N 1
ATOM 15359 C CA . SER G 1 70 ? 141.565 124.325 79.395 1.00 92.52 70 SER G CA 1
ATOM 15360 C C . SER G 1 70 ? 140.131 124.606 78.963 1.00 91.11 70 SER G C 1
ATOM 15361 O O . SER G 1 70 ? 139.605 125.690 79.239 1.00 89.38 70 SER G O 1
ATOM 15364 N N . SER G 1 71 ? 139.487 123.651 78.290 1.00 90.15 71 SER G N 1
ATOM 15365 C CA . SER G 1 71 ? 138.102 123.813 77.864 1.00 86.52 71 SER G CA 1
ATOM 15366 C C . SER G 1 71 ? 137.094 123.650 78.995 1.00 83.33 71 SER G C 1
ATOM 15367 O O . SER G 1 71 ? 135.950 124.090 78.847 1.00 85.60 71 SER G O 1
ATOM 15370 N N . PHE G 1 72 ? 137.476 123.030 80.107 1.00 77.77 72 PHE G N 1
ATOM 15371 C CA . PHE G 1 72 ? 136.553 122.895 81.227 1.00 74.95 72 PHE G CA 1
ATOM 15372 C C . PHE G 1 72 ? 136.235 124.250 81.845 1.00 78.30 72 PHE G C 1
ATOM 15373 O O . PHE G 1 72 ? 137.121 125.082 82.060 1.00 87.71 72 PHE G O 1
ATOM 15381 N N . SER G 1 73 ? 134.953 124.467 82.125 1.00 72.35 73 SER G N 1
ATOM 15382 C CA . SER G 1 73 ? 134.519 125.620 82.894 1.00 69.53 73 SER G CA 1
ATOM 15383 C C . SER G 1 73 ? 135.027 125.530 84.334 1.00 73.86 73 SER G C 1
ATOM 15384 O O . SER G 1 73 ? 135.515 124.496 84.794 1.00 77.18 73 SER G O 1
ATOM 15387 N N . TRP G 1 74 ? 134.911 126.655 85.041 1.00 74.09 74 TRP G N 1
ATOM 15388 C CA . TRP G 1 74 ? 135.362 126.730 86.428 1.00 74.83 74 TRP G CA 1
ATOM 15389 C C . TRP G 1 74 ? 134.643 125.717 87.315 1.00 76.81 74 TRP G C 1
ATOM 15390 O O . TRP G 1 74 ? 135.260 125.100 88.189 1.00 80.65 74 TRP G O 1
ATOM 15401 N N . ARG G 1 75 ? 133.340 125.526 87.098 1.00 76.73 75 ARG G N 1
ATOM 15402 C CA . ARG G 1 75 ? 132.581 124.553 87.880 1.00 77.61 75 ARG G CA 1
ATOM 15403 C C . ARG G 1 75 ? 132.871 123.110 87.481 1.00 75.31 75 ARG G C 1
ATOM 15404 O O . ARG G 1 75 ? 132.833 122.219 88.336 1.00 75.79 75 ARG G O 1
ATOM 15412 N N . GLN G 1 76 ? 133.151 122.852 86.203 1.00 69.04 76 GLN G N 1
ATOM 15413 C CA . GLN G 1 76 ? 133.602 121.523 85.798 1.00 66.60 76 GLN G CA 1
ATOM 15414 C C . GLN G 1 76 ? 134.930 121.139 86.442 1.00 71.40 76 GLN G C 1
ATOM 15415 O O . GLN G 1 76 ? 135.099 120.000 86.890 1.00 76.65 76 GLN G O 1
ATOM 15421 N N . ALA G 1 77 ? 135.888 122.066 86.491 1.00 68.96 77 ALA G N 1
ATOM 15422 C CA . ALA G 1 77 ? 137.147 121.789 87.178 1.00 63.60 77 ALA G CA 1
ATOM 15423 C C . ALA G 1 77 ? 136.957 121.612 88.681 1.00 68.67 77 ALA G C 1
ATOM 15424 O O . ALA G 1 77 ? 137.619 120.770 89.298 1.00 74.96 77 ALA G O 1
ATOM 15426 N N . ALA G 1 78 ? 136.062 122.393 89.288 1.00 68.14 78 ALA G N 1
ATOM 15427 C CA . ALA G 1 78 ? 135.706 122.183 90.690 1.00 68.83 78 ALA G CA 1
ATOM 15428 C C . ALA G 1 78 ? 135.060 120.824 90.940 1.00 70.27 78 ALA G C 1
ATOM 15429 O O . ALA G 1 78 ? 135.250 120.237 92.010 1.00 74.86 78 ALA G O 1
ATOM 15431 N N . PHE G 1 79 ? 134.300 120.309 89.974 1.00 68.42 79 PHE G N 1
ATOM 15432 C CA . PHE G 1 79 ? 133.759 118.956 90.080 1.00 66.70 79 PHE G CA 1
ATOM 15433 C C . PHE G 1 79 ? 134.856 117.896 90.093 1.00 69.75 79 PHE G C 1
ATOM 15434 O O . PHE G 1 79 ? 134.815 116.959 90.898 1.00 72.32 79 PHE G O 1
ATOM 15442 N N . VAL G 1 80 ? 135.835 118.017 89.197 1.00 68.74 80 VAL G N 1
ATOM 15443 C CA . VAL G 1 80 ? 136.930 117.048 89.139 1.00 65.36 80 VAL G CA 1
ATOM 15444 C C . VAL G 1 80 ? 137.671 116.968 90.470 1.00 68.13 80 VAL G C 1
ATOM 15445 O O . VAL G 1 80 ? 137.935 115.874 90.982 1.00 74.94 80 VAL G O 1
ATOM 15449 N N . ASP G 1 81 ? 138.021 118.115 91.050 1.00 69.35 81 ASP G N 1
ATOM 15450 C CA . ASP G 1 81 ? 138.704 118.105 92.342 1.00 67.28 81 ASP G CA 1
ATOM 15451 C C . ASP G 1 81 ? 137.856 117.445 93.426 1.00 72.24 81 ASP G C 1
ATOM 15452 O O . ASP G 1 81 ? 138.357 116.635 94.213 1.00 78.68 81 ASP G O 1
ATOM 15457 N N . SER G 1 82 ? 136.567 117.787 93.489 1.00 73.21 82 SER G N 1
ATOM 15458 C CA . SER G 1 82 ? 135.689 117.198 94.498 1.00 67.00 82 SER G CA 1
ATOM 15459 C C . SER G 1 82 ? 135.460 115.707 94.272 1.00 66.57 82 SER G C 1
ATOM 15460 O O . SER G 1 82 ? 135.449 114.927 95.229 1.00 70.88 82 SER G O 1
ATOM 15463 N N . TYR G 1 83 ? 135.266 115.294 93.018 1.00 64.26 83 TYR G N 1
ATOM 15464 C CA . TYR G 1 83 ? 135.084 113.875 92.716 1.00 64.58 83 TYR G CA 1
ATOM 15465 C C . TYR G 1 83 ? 136.318 113.054 93.070 1.00 72.42 83 TYR G C 1
ATOM 15466 O O . TYR G 1 83 ? 136.213 111.989 93.688 1.00 79.72 83 TYR G O 1
ATOM 15475 N N . CYS G 1 84 ? 137.498 113.532 92.680 1.00 71.06 84 CYS G N 1
ATOM 15476 C CA . CYS G 1 84 ? 138.725 112.783 92.929 1.00 63.61 84 CYS G CA 1
ATOM 15477 C C . CYS G 1 84 ? 139.089 112.725 94.407 1.00 67.02 84 CYS G C 1
ATOM 15478 O O . CYS G 1 84 ? 139.711 111.753 94.847 1.00 75.59 84 CYS G O 1
ATOM 15481 N N . TRP G 1 85 ? 138.729 113.746 95.186 1.00 64.47 85 TRP G N 1
ATOM 15482 C CA . TRP G 1 85 ? 138.856 113.640 96.636 1.00 61.24 85 TRP G CA 1
ATOM 15483 C C . TRP G 1 85 ? 138.004 112.504 97.191 1.00 67.95 85 TRP G C 1
ATOM 15484 O O . TRP G 1 85 ? 138.442 111.769 98.084 1.00 73.67 85 TRP G O 1
ATOM 15495 N N . ALA G 1 86 ? 136.783 112.343 96.676 1.00 67.58 86 ALA G N 1
ATOM 15496 C CA . ALA G 1 86 ? 135.967 111.189 97.040 1.00 65.86 86 ALA G CA 1
ATOM 15497 C C . ALA G 1 86 ? 136.503 109.895 96.436 1.00 73.74 86 ALA G C 1
ATOM 15498 O O . ALA G 1 86 ? 136.471 108.843 97.084 1.00 82.11 86 ALA G O 1
ATOM 15500 N N . ALA G 1 87 ? 136.998 109.950 95.197 1.00 72.72 87 ALA G N 1
ATOM 15501 C CA . ALA G 1 87 ? 137.464 108.747 94.511 1.00 76.98 87 ALA G CA 1
ATOM 15502 C C . ALA G 1 87 ? 138.691 108.119 95.161 1.00 79.42 87 ALA G C 1
ATOM 15503 O O . ALA G 1 87 ? 138.980 106.950 94.892 1.00 88.00 87 ALA G O 1
ATOM 15505 N N . VAL G 1 88 ? 139.411 108.865 96.002 1.00 76.11 88 VAL G N 1
ATOM 15506 C CA . VAL G 1 88 ? 140.550 108.329 96.747 1.00 78.24 88 VAL G CA 1
ATOM 15507 C C . VAL G 1 88 ? 140.191 107.049 97.496 1.00 82.06 88 VAL G C 1
ATOM 15508 O O . VAL G 1 88 ? 141.034 106.159 97.663 1.00 81.23 88 VAL G O 1
ATOM 15512 N N . GLN G 1 89 ? 138.939 106.916 97.924 1.00 82.60 89 GLN G N 1
ATOM 15513 C CA . GLN G 1 89 ? 138.473 105.699 98.575 1.00 78.56 89 GLN G CA 1
ATOM 15514 C C . GLN G 1 89 ? 138.004 104.616 97.612 1.00 86.99 89 GLN G C 1
ATOM 15515 O O . GLN G 1 89 ? 137.761 103.489 98.055 1.00 91.99 89 GLN G O 1
ATOM 15521 N N . GLN G 1 90 ? 137.868 104.911 96.323 1.00 87.94 90 GLN G N 1
ATOM 15522 C CA . GLN G 1 90 ? 137.036 104.116 95.420 1.00 90.31 90 GLN G CA 1
ATOM 15523 C C . GLN G 1 90 ? 137.903 103.451 94.352 1.00 100.12 90 GLN G C 1
ATOM 15524 O O . GLN G 1 90 ? 138.209 104.050 93.318 1.00 106.12 90 GLN G O 1
ATOM 15530 N N . LYS G 1 91 ? 138.302 102.205 94.631 1.00 105.37 91 LYS G N 1
ATOM 15531 C CA . LYS G 1 91 ? 139.340 101.520 93.863 1.00 117.54 91 LYS G CA 1
ATOM 15532 C C . LYS G 1 91 ? 139.030 101.476 92.371 1.00 118.54 91 LYS G C 1
ATOM 15533 O O . LYS G 1 91 ? 139.951 101.486 91.546 1.00 117.49 91 LYS G O 1
ATOM 15539 N N . SER G 1 92 ? 137.749 101.427 92.005 1.00 119.36 92 SER G N 1
ATOM 15540 C CA . SER G 1 92 ? 137.344 101.296 90.610 1.00 128.66 92 SER G CA 1
ATOM 15541 C C . SER G 1 92 ? 137.700 102.506 89.756 1.00 123.91 92 SER G C 1
ATOM 15542 O O . SER G 1 92 ? 137.587 102.423 88.528 1.00 122.50 92 SER G O 1
ATOM 15545 N N . SER G 1 93 ? 138.124 103.620 90.357 1.00 118.24 93 SER G N 1
ATOM 15546 C CA . SER G 1 93 ? 138.368 104.845 89.606 1.00 115.34 93 SER G CA 1
ATOM 15547 C C . SER G 1 93 ? 139.718 105.469 89.946 1.00 114.93 93 SER G C 1
ATOM 15548 O O . SER G 1 93 ? 139.898 106.677 89.765 1.00 111.92 93 SER G O 1
ATOM 15551 N N . LEU G 1 94 ? 140.668 104.676 90.436 1.00 113.92 94 LEU G N 1
ATOM 15552 C CA . LEU G 1 94 ? 142.002 105.156 90.762 1.00 113.17 94 LEU G CA 1
ATOM 15553 C C . LEU G 1 94 ? 143.060 104.380 89.992 1.00 118.28 94 LEU G C 1
ATOM 15554 O O . LEU G 1 94 ? 142.859 103.220 89.619 1.00 119.86 94 LEU G O 1
ATOM 15559 N N . GLN G 1 95 ? 144.192 105.040 89.756 1.00 119.87 95 GLN G N 1
ATOM 15560 C CA . GLN G 1 95 ? 145.409 104.365 89.337 1.00 121.36 95 GLN G CA 1
ATOM 15561 C C . GLN G 1 95 ? 146.593 105.126 89.918 1.00 120.73 95 GLN G C 1
ATOM 15562 O O . GLN G 1 95 ? 146.540 106.348 90.080 1.00 115.45 95 GLN G O 1
ATOM 15568 N N . SER G 1 96 ? 147.663 104.397 90.227 1.00 133.48 96 SER G N 1
ATOM 15569 C CA . SER G 1 96 ? 148.827 104.999 90.863 1.00 137.59 96 SER G CA 1
ATOM 15570 C C . SER G 1 96 ? 150.044 104.120 90.611 1.00 146.72 96 SER G C 1
ATOM 15571 O O . SER G 1 96 ? 149.932 102.985 90.140 1.00 143.68 96 SER G O 1
ATOM 15574 N N . GLU G 1 97 ? 151.218 104.667 90.935 1.00 150.68 97 GLU G N 1
ATOM 15575 C CA . GLU G 1 97 ? 152.465 103.915 90.847 1.00 148.00 97 GLU G CA 1
ATOM 15576 C C . GLU G 1 97 ? 152.514 102.740 91.814 1.00 148.41 97 GLU G C 1
ATOM 15577 O O . GLU G 1 97 ? 153.371 101.864 91.657 1.00 144.34 97 GLU G O 1
ATOM 15583 N N . SER G 1 98 ? 151.625 102.702 92.803 1.00 151.52 98 SER G N 1
ATOM 15584 C CA . SER G 1 98 ? 151.546 101.609 93.763 1.00 150.22 98 SER G CA 1
ATOM 15585 C C . SER G 1 98 ? 150.070 101.331 94.022 1.00 148.15 98 SER G C 1
ATOM 15586 O O . SER G 1 98 ? 149.195 101.780 93.275 1.00 144.10 98 SER G O 1
ATOM 15589 N N . GLY G 1 99 ? 149.785 100.579 95.079 1.00 142.81 99 GLY G N 1
ATOM 15590 C CA . GLY G 1 99 ? 148.414 100.322 95.460 1.00 130.59 99 GLY G CA 1
ATOM 15591 C C . GLY G 1 99 ? 147.695 101.586 95.904 1.00 126.01 99 GLY G C 1
ATOM 15592 O O . GLY G 1 99 ? 148.245 102.687 95.940 1.00 126.57 99 GLY G O 1
ATOM 15593 N N . ASN G 1 100 ? 146.424 101.408 96.260 1.00 119.68 100 ASN G N 1
ATOM 15594 C CA . ASN G 1 100 ? 145.615 102.525 96.726 1.00 108.42 100 ASN G CA 1
ATOM 15595 C C . ASN G 1 100 ? 145.847 102.854 98.195 1.00 104.18 100 ASN G C 1
ATOM 15596 O O . ASN G 1 100 ? 145.435 103.928 98.644 1.00 101.89 100 ASN G O 1
ATOM 15601 N N . LEU G 1 101 ? 146.475 101.949 98.947 1.00 106.09 101 LEU G N 1
ATOM 15602 C CA . LEU G 1 101 ? 146.697 102.149 100.380 1.00 96.91 101 LEU G CA 1
ATOM 15603 C C . LEU G 1 101 ? 147.358 103.481 100.724 1.00 90.42 101 LEU G C 1
ATOM 15604 O O . LEU G 1 101 ? 146.861 104.168 101.631 1.00 92.88 101 LEU G O 1
ATOM 15609 N N . PRO G 1 102 ? 148.467 103.894 100.089 1.00 85.48 102 PRO G N 1
ATOM 15610 C CA . PRO G 1 102 ? 149.042 105.214 100.407 1.00 81.11 102 PRO G CA 1
ATOM 15611 C C . PRO G 1 102 ? 148.058 106.370 100.308 1.00 80.45 102 PRO G C 1
ATOM 15612 O O . PRO G 1 102 ? 148.110 107.292 101.131 1.00 83.11 102 PRO G O 1
ATOM 15616 N N . LEU G 1 103 ? 147.155 106.341 99.328 1.00 74.88 103 LEU G N 1
ATOM 15617 C CA . LEU G 1 103 ? 146.213 107.441 99.140 1.00 70.71 103 LEU G CA 1
ATOM 15618 C C . LEU G 1 103 ? 145.236 107.552 100.305 1.00 76.28 103 LEU G C 1
ATOM 15619 O O . LEU G 1 103 ? 144.869 108.660 100.711 1.00 84.03 103 LEU G O 1
ATOM 15624 N N . TRP G 1 104 ? 144.799 106.416 100.848 1.00 74.45 104 TRP G N 1
ATOM 15625 C CA . TRP G 1 104 ? 143.986 106.422 102.061 1.00 73.28 104 TRP G CA 1
ATOM 15626 C C . TRP G 1 104 ? 144.740 107.008 103.249 1.00 71.03 104 TRP G C 1
ATOM 15627 O O . TRP G 1 104 ? 144.199 107.826 104.003 1.00 71.17 104 TRP G O 1
ATOM 15638 N N . LEU G 1 105 ? 145.995 106.596 103.433 1.00 72.08 105 LEU G N 1
ATOM 15639 C CA . LEU G 1 105 ? 146.805 107.109 104.533 1.00 71.89 105 LEU G CA 1
ATOM 15640 C C . LEU G 1 105 ? 147.084 108.598 104.395 1.00 71.77 105 LEU G C 1
ATOM 15641 O O . LEU G 1 105 ? 147.052 109.338 105.385 1.00 76.69 105 LEU G O 1
ATOM 15646 N N . HIS G 1 106 ? 147.359 109.056 103.175 1.00 67.36 106 HIS G N 1
ATOM 15647 C CA . HIS G 1 106 ? 147.547 110.483 102.935 1.00 66.89 106 HIS G CA 1
ATOM 15648 C C . HIS G 1 106 ? 146.291 111.293 103.235 1.00 72.64 106 HIS G C 1
ATOM 15649 O O . HIS G 1 106 ? 146.375 112.389 103.802 1.00 79.20 106 HIS G O 1
ATOM 15656 N N . LYS G 1 107 ? 145.119 110.780 102.862 1.00 70.91 107 LYS G N 1
ATOM 15657 C CA . LYS G 1 107 ? 143.873 111.466 103.190 1.00 66.62 107 LYS G CA 1
ATOM 15658 C C . LYS G 1 107 ? 143.586 111.478 104.690 1.00 70.62 107 LYS G C 1
ATOM 15659 O O . LYS G 1 107 ? 143.250 112.525 105.255 1.00 78.15 107 LYS G O 1
ATOM 15665 N N . PHE G 1 108 ? 143.714 110.333 105.356 1.00 67.54 108 PHE G N 1
ATOM 15666 C CA . PHE G 1 108 ? 143.287 110.192 106.745 1.00 65.32 108 PHE G CA 1
ATOM 15667 C C . PHE G 1 108 ? 144.392 110.391 107.777 1.00 72.79 108 PHE G C 1
ATOM 15668 O O . PHE G 1 108 ? 144.175 110.084 108.953 1.00 78.24 108 PHE G O 1
ATOM 15676 N N . PHE G 1 109 ? 145.567 110.860 107.370 1.00 71.01 109 PHE G N 1
ATOM 15677 C CA . PHE G 1 109 ? 146.653 111.189 108.293 1.00 70.94 109 PHE G CA 1
ATOM 15678 C C . PHE G 1 109 ? 146.193 111.978 109.523 1.00 75.78 109 PHE G C 1
ATOM 15679 O O . PHE G 1 109 ? 146.614 111.651 110.640 1.00 77.61 109 PHE G O 1
ATOM 15687 N N . PRO G 1 110 ? 145.347 113.013 109.384 1.00 73.40 110 PRO G N 1
ATOM 15688 C CA . PRO G 1 110 ? 144.861 113.715 110.589 1.00 71.56 110 PRO G CA 1
ATOM 15689 C C . PRO G 1 110 ? 144.069 112.848 111.557 1.00 78.10 110 PRO G C 1
ATOM 15690 O O . PRO G 1 110 ? 144.238 112.980 112.775 1.00 87.26 110 PRO G O 1
ATOM 15694 N N . TYR G 1 111 ? 143.201 111.970 111.053 1.00 73.53 111 TYR G N 1
ATOM 15695 C CA . TYR G 1 111 ? 142.439 111.075 111.924 1.00 73.73 111 TYR G CA 1
ATOM 15696 C C . TYR G 1 111 ? 143.320 110.016 112.576 1.00 79.25 111 TYR G C 1
ATOM 15697 O O . TYR G 1 111 ? 143.082 109.628 113.725 1.00 84.01 111 TYR G O 1
ATOM 15706 N N . ILE G 1 112 ? 144.335 109.531 111.862 1.00 75.18 112 ILE G N 1
ATOM 15707 C CA . ILE G 1 112 ? 145.229 108.521 112.423 1.00 70.37 112 ILE G CA 1
ATOM 15708 C C . ILE G 1 112 ? 146.032 109.067 113.600 1.00 76.52 112 ILE G C 1
ATOM 15709 O O . ILE G 1 112 ? 146.173 108.395 114.628 1.00 80.24 112 ILE G O 1
ATOM 15714 N N . LEU G 1 113 ? 146.563 110.286 113.485 1.00 76.11 113 LEU G N 1
ATOM 15715 C CA . LEU G 1 113 ? 147.231 110.901 114.632 1.00 73.55 113 LEU G CA 1
ATOM 15716 C C . LEU G 1 113 ? 146.268 111.166 115.783 1.00 74.23 113 LEU G C 1
ATOM 15717 O O . LEU G 1 113 ? 146.629 110.993 116.953 1.00 85.63 113 LEU G O 1
ATOM 15722 N N . LEU G 1 114 ? 145.044 111.598 115.476 1.00 70.59 114 LEU G N 1
ATOM 15723 C CA . LEU G 1 114 ? 144.031 111.769 116.513 1.00 74.50 114 LEU G CA 1
ATOM 15724 C C . LEU G 1 114 ? 143.722 110.455 117.224 1.00 77.26 114 LEU G C 1
ATOM 15725 O O . LEU G 1 114 ? 143.562 110.427 118.450 1.00 81.69 114 LEU G O 1
ATOM 15730 N N . LEU G 1 115 ? 143.627 109.361 116.468 1.00 74.78 115 LEU G N 1
ATOM 15731 C CA . LEU G 1 115 ? 143.381 108.047 117.058 1.00 75.51 115 LEU G CA 1
ATOM 15732 C C . LEU G 1 115 ? 144.470 107.637 118.045 1.00 78.78 115 LEU G C 1
ATOM 15733 O O . LEU G 1 115 ? 144.168 107.118 119.126 1.00 86.80 115 LEU G O 1
ATOM 15738 N N . PHE G 1 116 ? 145.741 107.857 117.700 1.00 77.71 116 PHE G N 1
ATOM 15739 C CA . PHE G 1 116 ? 146.821 107.577 118.646 1.00 77.07 116 PHE G CA 1
ATOM 15740 C C . PHE G 1 116 ? 146.724 108.434 119.902 1.00 76.94 116 PHE G C 1
ATOM 15741 O O . PHE G 1 116 ? 146.923 107.934 121.015 1.00 82.04 116 PHE G O 1
ATOM 15749 N N . ALA G 1 117 ? 146.435 109.727 119.748 1.00 73.80 117 ALA G N 1
ATOM 15750 C CA . ALA G 1 117 ? 146.270 110.595 120.911 1.00 72.77 117 ALA G CA 1
ATOM 15751 C C . ALA G 1 117 ? 145.188 110.079 121.854 1.00 80.00 117 ALA G C 1
ATOM 15752 O O . ALA G 1 117 ? 145.375 110.062 123.076 1.00 92.21 117 ALA G O 1
ATOM 15754 N N . ILE G 1 118 ? 144.049 109.660 121.306 1.00 77.15 118 ILE G N 1
ATOM 15755 C CA . ILE G 1 118 ? 142.971 109.113 122.125 1.00 77.48 118 ILE G CA 1
ATOM 15756 C C . ILE G 1 118 ? 143.383 107.800 122.785 1.00 78.96 118 ILE G C 1
ATOM 15757 O O . ILE G 1 118 ? 143.229 107.626 123.999 1.00 88.80 118 ILE G O 1
ATOM 15762 N N . LEU G 1 119 ? 143.905 106.854 122.000 1.00 75.13 119 LEU G N 1
ATOM 15763 C CA . LEU G 1 119 ? 144.268 105.551 122.553 1.00 75.99 119 LEU G CA 1
ATOM 15764 C C . LEU G 1 119 ? 145.331 105.648 123.643 1.00 81.32 119 LEU G C 1
ATOM 15765 O O . LEU G 1 119 ? 145.372 104.799 124.539 1.00 89.23 119 LEU G O 1
ATOM 15770 N N . LEU G 1 120 ? 146.200 106.654 123.583 1.00 81.00 120 LEU G N 1
ATOM 15771 C CA . LEU G 1 120 ? 147.186 106.868 124.638 1.00 78.49 120 LEU G CA 1
ATOM 15772 C C . LEU G 1 120 ? 146.615 107.557 125.872 1.00 83.50 120 LEU G C 1
ATOM 15773 O O . LEU G 1 120 ? 147.218 107.470 126.947 1.00 91.23 120 LEU G O 1
ATOM 15778 N N . TYR G 1 121 ? 145.475 108.233 125.745 1.00 81.22 121 TYR G N 1
ATOM 15779 C CA . TYR G 1 121 ? 144.815 108.836 126.898 1.00 83.47 121 TYR G CA 1
ATOM 15780 C C . TYR G 1 121 ? 143.972 107.840 127.688 1.00 89.77 121 TYR G C 1
ATOM 15781 O O . TYR G 1 121 ? 143.848 107.980 128.910 1.00 99.20 121 TYR G O 1
ATOM 15790 N N . LEU G 1 122 ? 143.386 106.848 127.020 1.00 84.77 122 LEU G N 1
ATOM 15791 C CA . LEU G 1 122 ? 142.490 105.911 127.697 1.00 86.52 122 LEU G CA 1
ATOM 15792 C C . LEU G 1 122 ? 143.103 105.172 128.886 1.00 92.93 122 LEU G C 1
ATOM 15793 O O . LEU G 1 122 ? 142.389 104.989 129.887 1.00 99.07 122 LEU G O 1
ATOM 15798 N N . PRO G 1 123 ? 144.366 104.721 128.861 1.00 92.51 123 PRO G N 1
ATOM 15799 C CA . PRO G 1 123 ? 144.949 104.147 130.089 1.00 91.35 123 PRO G CA 1
ATOM 15800 C C . PRO G 1 123 ? 144.963 105.087 131.284 1.00 94.25 123 PRO G C 1
ATOM 15801 O O . PRO G 1 123 ? 144.691 104.648 132.409 1.00 101.11 123 PRO G O 1
ATOM 15805 N N . ALA G 1 124 ? 145.276 106.366 131.079 1.00 91.87 124 ALA G N 1
ATOM 15806 C CA . ALA G 1 124 ? 145.227 107.327 132.177 1.00 93.96 124 ALA G CA 1
ATOM 15807 C C . ALA G 1 124 ? 143.801 107.552 132.665 1.00 99.84 124 ALA G C 1
ATOM 15808 O O . ALA G 1 124 ? 143.556 107.621 133.875 1.00 109.86 124 ALA G O 1
ATOM 15810 N N . LEU G 1 125 ? 142.853 107.678 131.737 1.00 94.44 125 LEU G N 1
ATOM 15811 C CA . LEU G 1 125 ? 141.445 107.813 132.099 1.00 96.51 125 LEU G CA 1
ATOM 15812 C C . LEU G 1 125 ? 140.936 106.608 132.885 1.00 98.06 125 LEU G C 1
ATOM 15813 O O . LEU G 1 125 ? 140.168 106.763 133.842 1.00 104.77 125 LEU G O 1
ATOM 15818 N N . PHE G 1 126 ? 141.347 105.399 132.498 1.00 94.39 126 PHE G N 1
ATOM 15819 C CA . PHE G 1 126 ? 140.977 104.208 133.259 1.00 95.96 126 PHE G CA 1
ATOM 15820 C C . PHE G 1 126 ? 141.560 104.211 134.670 1.00 101.98 126 PHE G C 1
ATOM 15821 O O . PHE G 1 126 ? 140.873 103.838 135.627 1.00 108.55 126 PHE G O 1
ATOM 15829 N N . TRP G 1 127 ? 142.825 104.608 134.823 1.00 99.30 127 TRP G N 1
ATOM 15830 C CA . TRP G 1 127 ? 143.404 104.715 136.160 1.00 91.01 127 TRP G CA 1
ATOM 15831 C C . TRP G 1 127 ? 142.639 105.715 137.020 1.00 93.59 127 TRP G C 1
ATOM 15832 O O . TRP G 1 127 ? 142.338 105.447 138.189 1.00 100.99 127 TRP G O 1
ATOM 15843 N N . ARG G 1 128 ? 142.320 106.880 136.455 1.00 92.15 128 ARG G N 1
ATOM 15844 C CA . ARG G 1 128 ? 141.514 107.873 137.160 1.00 93.75 128 ARG G CA 1
ATOM 15845 C C . ARG G 1 128 ? 140.122 107.356 137.505 1.00 100.11 128 ARG G C 1
ATOM 15846 O O . ARG G 1 128 ? 139.535 107.779 138.507 1.00 108.67 128 ARG G O 1
ATOM 15854 N N . PHE G 1 129 ? 139.578 106.451 136.692 1.00 102.53 129 PHE G N 1
ATOM 15855 C CA . PHE G 1 129 ? 138.251 105.896 136.944 1.00 105.14 129 PHE G CA 1
ATOM 15856 C C . PHE G 1 129 ? 138.272 104.726 137.925 1.00 105.95 129 PHE G C 1
ATOM 15857 O O . PHE G 1 129 ? 137.444 104.665 138.839 1.00 109.69 129 PHE G O 1
ATOM 15865 N N . SER G 1 130 ? 139.206 103.788 137.760 1.00 103.67 130 SER G N 1
ATOM 15866 C CA . SER G 1 130 ? 139.107 102.486 138.407 1.00 105.92 130 SER G CA 1
ATOM 15867 C C . SER G 1 130 ? 140.029 102.287 139.601 1.00 111.69 130 SER G C 1
ATOM 15868 O O . SER G 1 130 ? 139.797 101.362 140.384 1.00 119.30 130 SER G O 1
ATOM 15871 N N . ALA G 1 131 ? 141.047 103.107 139.765 1.00 107.74 131 ALA G N 1
ATOM 15872 C CA . ALA G 1 131 ? 142.038 102.890 140.815 1.00 102.17 131 ALA G CA 1
ATOM 15873 C C . ALA G 1 131 ? 142.237 104.100 141.714 1.00 102.33 131 ALA G C 1
ATOM 15874 O O . ALA G 1 131 ? 142.338 103.938 142.932 1.00 111.96 131 ALA G O 1
ATOM 15876 N N . ALA G 1 132 ? 142.310 105.300 141.143 1.00 101.56 132 ALA G N 1
ATOM 15877 C CA . ALA G 1 132 ? 142.537 106.503 141.941 1.00 106.78 132 ALA G CA 1
ATOM 15878 C C . ALA G 1 132 ? 141.542 106.716 143.082 1.00 114.78 132 ALA G C 1
ATOM 15879 O O . ALA G 1 132 ? 141.976 107.187 144.148 1.00 122.68 132 ALA G O 1
ATOM 15881 N N . PRO G 1 133 ? 140.240 106.422 142.952 1.00 113.32 133 PRO G N 1
ATOM 15882 C CA . PRO G 1 133 ? 139.348 106.621 144.113 1.00 116.73 133 PRO G CA 1
ATOM 15883 C C . PRO G 1 133 ? 139.720 105.791 145.332 1.00 116.36 133 PRO G C 1
ATOM 15884 O O . PRO G 1 133 ? 139.738 106.320 146.451 1.00 116.02 133 PRO G O 1
ATOM 15888 N N . HIS G 1 134 ? 140.011 104.502 145.153 1.00 116.19 134 HIS G N 1
ATOM 15889 C CA . HIS G 1 134 ? 140.412 103.668 146.284 1.00 118.84 134 HIS G CA 1
ATOM 15890 C C . HIS G 1 134 ? 141.733 104.142 146.881 1.00 119.47 134 HIS G C 1
ATOM 15891 O O . HIS G 1 134 ? 141.858 104.295 148.102 1.00 124.66 134 HIS G O 1
ATOM 15898 N N . LEU G 1 135 ? 142.734 104.364 146.028 1.00 115.33 135 LEU G N 1
ATOM 15899 C CA . LEU G 1 135 ? 144.034 104.857 146.479 1.00 113.39 135 LEU G CA 1
ATOM 15900 C C . LEU G 1 135 ? 143.928 106.184 147.227 1.00 114.91 135 LEU G C 1
ATOM 15901 O O . LEU G 1 135 ? 144.607 106.385 148.241 1.00 120.81 135 LEU G O 1
ATOM 15906 N N . CYS G 1 136 ? 143.093 107.104 146.740 1.00 112.54 136 CYS G N 1
ATOM 15907 C CA . CYS G 1 136 ? 142.899 108.384 147.419 1.00 116.22 136 CYS G CA 1
ATOM 15908 C C . CYS G 1 136 ? 142.385 108.208 148.846 1.00 121.89 136 CYS G C 1
ATOM 15909 O O . CYS G 1 136 ? 142.900 108.828 149.783 1.00 126.12 136 CYS G O 1
ATOM 15912 N N . SER G 1 137 ? 141.360 107.374 149.029 1.00 121.84 137 SER G N 1
ATOM 15913 C CA . SER G 1 137 ? 140.817 107.135 150.365 1.00 122.12 137 SER G CA 1
ATOM 15914 C C . SER G 1 137 ? 141.850 106.525 151.310 1.00 122.10 137 SER G C 1
ATOM 15915 O O . SER G 1 137 ? 141.860 106.832 152.508 1.00 124.14 137 SER G O 1
ATOM 15918 N N . ASP G 1 138 ? 142.728 105.665 150.794 1.00 120.84 138 ASP G N 1
ATOM 15919 C CA . ASP G 1 138 ? 143.787 105.094 151.624 1.00 118.87 138 ASP G CA 1
ATOM 15920 C C . ASP G 1 138 ? 144.875 106.111 151.959 1.00 118.87 138 ASP G C 1
ATOM 15921 O O . ASP G 1 138 ? 145.289 106.227 153.118 1.00 125.39 138 ASP G O 1
ATOM 15926 N N . LEU G 1 139 ? 145.358 106.854 150.961 1.00 116.92 139 LEU G N 1
ATOM 15927 C CA . LEU G 1 139 ? 146.407 107.840 151.216 1.00 119.31 139 LEU G CA 1
ATOM 15928 C C . LEU G 1 139 ? 145.949 108.937 152.173 1.00 122.06 139 LEU G C 1
ATOM 15929 O O . LEU G 1 139 ? 146.733 109.406 153.005 1.00 125.62 139 LEU G O 1
ATOM 15934 N N . LYS G 1 140 ? 144.690 109.367 152.065 1.00 119.88 140 LYS G N 1
ATOM 15935 C CA . LYS G 1 140 ? 144.138 110.311 153.035 1.00 119.26 140 LYS G CA 1
ATOM 15936 C C . LYS G 1 140 ? 144.223 109.776 154.461 1.00 122.90 140 LYS G C 1
ATOM 15937 O O . LYS G 1 140 ? 144.594 110.507 155.387 1.00 126.70 140 LYS G O 1
ATOM 15943 N N . PHE G 1 141 ? 143.880 108.504 154.657 1.00 118.92 141 PHE G N 1
ATOM 15944 C CA . PHE G 1 141 ? 143.987 107.885 155.975 1.00 115.86 141 PHE G CA 1
ATOM 15945 C C . PHE G 1 141 ? 145.438 107.728 156.419 1.00 121.94 141 PHE G C 1
ATOM 15946 O O . PHE G 1 141 ? 145.815 108.182 157.506 1.00 129.69 141 PHE G O 1
ATOM 15954 N N . ILE G 1 142 ? 146.264 107.082 155.595 1.00 119.11 142 ILE G N 1
ATOM 15955 C CA . ILE G 1 142 ? 147.622 106.725 156.002 1.00 118.00 142 ILE G CA 1
ATOM 15956 C C . ILE G 1 142 ? 148.452 107.959 156.343 1.00 123.30 142 ILE G C 1
ATOM 15957 O O . ILE G 1 142 ? 149.186 107.973 157.339 1.00 131.18 142 ILE G O 1
ATOM 15962 N N . MET G 1 143 ? 148.348 109.015 155.534 1.00 120.56 143 MET G N 1
ATOM 15963 C CA . MET G 1 143 ? 149.145 110.217 155.774 1.00 127.92 143 MET G CA 1
ATOM 15964 C C . MET G 1 143 ? 148.772 110.922 157.075 1.00 132.32 143 MET G C 1
ATOM 15965 O O . MET G 1 143 ? 149.655 111.386 157.805 1.00 136.63 143 MET G O 1
ATOM 15970 N N . GLU G 1 144 ? 147.478 111.024 157.383 1.00 130.76 144 GLU G N 1
ATOM 15971 C CA . GLU G 1 144 ? 147.068 111.690 158.618 1.00 132.14 144 GLU G CA 1
ATOM 15972 C C . GLU G 1 144 ? 147.469 110.916 159.869 1.00 130.75 144 GLU G C 1
ATOM 15973 O O . GLU G 1 144 ? 147.771 111.527 160.900 1.00 136.13 144 GLU G O 1
ATOM 15979 N N . GLU G 1 145 ? 147.481 109.586 159.806 1.00 127.28 145 GLU G N 1
ATOM 15980 C CA . GLU G 1 145 ? 147.984 108.784 160.916 1.00 131.93 145 GLU G CA 1
ATOM 15981 C C . GLU G 1 145 ? 149.507 108.764 161.006 1.00 130.99 145 GLU G C 1
ATOM 15982 O O . GLU G 1 145 ? 150.054 108.715 162.113 1.00 135.15 145 GLU G O 1
ATOM 15988 N N . LEU G 1 146 ? 150.204 108.794 159.868 1.00 128.91 146 LEU G N 1
ATOM 15989 C CA . LEU G 1 146 ? 151.656 108.964 159.880 1.00 128.48 146 LEU G CA 1
ATOM 15990 C C . LEU G 1 146 ? 152.073 110.301 160.482 1.00 132.73 146 LEU G C 1
ATOM 15991 O O . LEU G 1 146 ? 153.082 110.380 161.193 1.00 136.01 146 LEU G O 1
ATOM 15996 N N . ASP G 1 147 ? 151.319 111.364 160.200 1.00 132.24 147 ASP G N 1
ATOM 15997 C CA . ASP G 1 147 ? 151.604 112.667 160.799 1.00 134.87 147 ASP G CA 1
ATOM 15998 C C . ASP G 1 147 ? 151.576 112.616 162.323 1.00 135.54 147 ASP G C 1
ATOM 15999 O O . ASP G 1 147 ? 152.417 113.234 162.987 1.00 139.05 147 ASP G O 1
ATOM 16004 N N . LYS G 1 148 ? 150.615 111.891 162.897 1.00 136.15 148 LYS G N 1
ATOM 16005 C CA . LYS G 1 148 ? 150.585 111.698 164.345 1.00 134.38 148 LYS G CA 1
ATOM 16006 C C . LYS G 1 148 ? 151.805 110.933 164.853 1.00 132.84 148 LYS G C 1
ATOM 16007 O O . LYS G 1 148 ? 152.373 111.283 165.894 1.00 136.10 148 LYS G O 1
ATOM 16013 N N . VAL G 1 149 ? 152.216 109.883 164.141 1.00 130.62 149 VAL G N 1
ATOM 16014 C CA . VAL G 1 149 ? 153.426 109.145 164.506 1.00 130.10 149 VAL G CA 1
ATOM 16015 C C . VAL G 1 149 ? 154.667 110.034 164.465 1.00 135.20 149 VAL G C 1
ATOM 16016 O O . VAL G 1 149 ? 155.504 109.992 165.376 1.00 141.07 149 VAL G O 1
ATOM 16020 N N . TYR G 1 150 ? 154.809 110.852 163.422 1.00 135.71 150 TYR G N 1
ATOM 16021 C CA . TYR G 1 150 ? 155.965 111.744 163.334 1.00 137.11 150 TYR G CA 1
ATOM 16022 C C . TYR G 1 150 ? 155.957 112.827 164.409 1.00 140.85 150 TYR G C 1
ATOM 16023 O O . TYR G 1 150 ? 156.999 113.107 165.014 1.00 146.44 150 TYR G O 1
ATOM 16032 N N . ASN G 1 151 ? 154.806 113.453 164.659 1.00 137.27 151 ASN G N 1
ATOM 16033 C CA . ASN G 1 151 ? 154.723 114.453 165.722 1.00 135.07 151 ASN G CA 1
ATOM 16034 C C . ASN G 1 151 ? 155.076 113.873 167.089 1.00 141.60 151 ASN G C 1
ATOM 16035 O O . ASN G 1 151 ? 155.728 114.539 167.902 1.00 147.13 151 ASN G O 1
ATOM 16040 N N . ARG G 1 152 ? 154.654 112.638 167.363 1.00 141.55 152 ARG G N 1
ATOM 16041 C CA . ARG G 1 152 ? 155.068 111.962 168.590 1.00 142.47 152 ARG G CA 1
ATOM 16042 C C . ARG G 1 152 ? 156.575 111.726 168.640 1.00 147.80 152 ARG G C 1
ATOM 16043 O O . ARG G 1 152 ? 157.210 111.946 169.678 1.00 154.07 152 ARG G O 1
ATOM 16051 N N . ALA G 1 153 ? 157.164 111.272 167.532 1.00 147.69 153 ALA G N 1
ATOM 16052 C CA . ALA G 1 153 ? 158.611 111.071 167.473 1.00 149.06 153 ALA G CA 1
ATOM 16053 C C . ALA G 1 153 ? 159.390 112.373 167.644 1.00 153.87 153 ALA G C 1
ATOM 16054 O O . ALA G 1 153 ? 160.447 112.388 168.285 1.00 155.42 153 ALA G O 1
ATOM 16056 N N . ILE G 1 154 ? 158.892 113.472 167.076 1.00 153.25 154 ILE G N 1
ATOM 16057 C CA . ILE G 1 154 ? 159.524 114.776 167.280 1.00 153.08 154 ILE G CA 1
ATOM 16058 C C . ILE G 1 154 ? 159.497 115.179 168.751 1.00 158.55 154 ILE G C 1
ATOM 16059 O O . ILE G 1 154 ? 160.517 115.588 169.318 1.00 162.73 154 ILE G O 1
ATOM 16064 N N . LYS G 1 155 ? 158.330 115.073 169.390 1.00 157.84 155 LYS G N 1
ATOM 16065 C CA . LYS G 1 155 ? 158.218 115.432 170.803 1.00 158.47 155 LYS G CA 1
ATOM 16066 C C . LYS G 1 155 ? 159.123 114.580 171.687 1.00 163.37 155 LYS G C 1
ATOM 16067 O O . LYS G 1 155 ? 159.707 115.084 172.653 1.00 169.65 155 LYS G O 1
ATOM 16073 N N . ALA G 1 156 ? 159.247 113.288 171.381 1.00 161.61 156 ALA G N 1
ATOM 16074 C CA . ALA G 1 156 ? 160.197 112.443 172.100 1.00 164.77 156 ALA G CA 1
ATOM 16075 C C . ALA G 1 156 ? 161.637 112.906 171.899 1.00 173.84 156 ALA G C 1
ATOM 16076 O O . ALA G 1 156 ? 162.387 113.070 172.867 1.00 179.20 156 ALA G O 1
ATOM 16078 N N . ALA G 1 157 ? 162.044 113.113 170.645 1.00 173.57 157 ALA G N 1
ATOM 16079 C CA . ALA G 1 157 ? 163.409 113.558 170.373 1.00 176.16 157 ALA G CA 1
ATOM 16080 C C . ALA G 1 157 ? 163.689 114.940 170.954 1.00 180.26 157 ALA G C 1
ATOM 16081 O O . ALA G 1 157 ? 164.756 115.170 171.536 1.00 184.14 157 ALA G O 1
ATOM 16083 N N . LYS G 1 158 ? 162.749 115.876 170.802 1.00 177.72 158 LYS G N 1
ATOM 16084 C CA . LYS G 1 158 ? 162.927 117.209 171.372 1.00 180.67 158 LYS G CA 1
ATOM 16085 C C . LYS G 1 158 ? 162.998 117.183 172.894 1.00 183.72 158 LYS G C 1
ATOM 16086 O O . LYS G 1 158 ? 163.718 117.989 173.495 1.00 186.15 158 LYS G O 1
ATOM 16092 N N . SER G 1 159 ? 162.265 116.272 173.536 1.00 184.38 159 SER G N 1
ATOM 16093 C CA . SER G 1 159 ? 162.374 116.121 174.984 1.00 186.21 159 SER G CA 1
ATOM 16094 C C . SER G 1 159 ? 163.674 115.435 175.388 1.00 188.05 159 SER G C 1
ATOM 16095 O O . SER G 1 159 ? 164.300 115.818 176.383 1.00 186.44 159 SER G O 1
ATOM 16098 N N . ALA G 1 160 ? 164.099 114.421 174.632 1.00 188.84 160 ALA G N 1
ATOM 16099 C CA . ALA G 1 160 ? 165.302 113.680 174.993 1.00 187.09 160 ALA G CA 1
ATOM 16100 C C . ALA G 1 160 ? 166.588 114.415 174.631 1.00 190.40 160 ALA G C 1
ATOM 16101 O O . ALA G 1 160 ? 167.621 114.184 175.269 1.00 186.30 160 ALA G O 1
ATOM 16103 N N . ARG G 1 161 ? 166.559 115.291 173.633 1.00 193.95 161 ARG G N 1
ATOM 16104 C CA . ARG G 1 161 ? 167.790 115.872 173.108 1.00 196.73 161 ARG G CA 1
ATOM 16105 C C . ARG G 1 161 ? 167.536 117.308 172.650 1.00 197.32 161 ARG G C 1
ATOM 16106 O O . ARG G 1 161 ? 167.928 117.716 171.556 1.00 196.64 161 ARG G O 1
ATOM 16114 N N . ASP G 1 162 ? 166.880 118.092 173.505 1.00 198.20 162 ASP G N 1
ATOM 16115 C CA . ASP G 1 162 ? 166.592 119.504 173.247 1.00 197.42 162 ASP G CA 1
ATOM 16116 C C . ASP G 1 162 ? 165.966 119.742 171.874 1.00 190.35 162 ASP G C 1
ATOM 16117 O O . ASP G 1 162 ? 165.977 120.862 171.362 1.00 180.85 162 ASP G O 1
ATOM 16122 N N . PRO G 1 193 ? 150.571 101.805 166.242 1.00 146.18 193 PRO G N 1
ATOM 16123 C CA . PRO G 1 193 ? 151.073 100.753 165.354 1.00 148.74 193 PRO G CA 1
ATOM 16124 C C . PRO G 1 193 ? 150.067 100.381 164.270 1.00 147.58 193 PRO G C 1
ATOM 16125 O O . PRO G 1 193 ? 150.346 99.516 163.440 1.00 147.81 193 PRO G O 1
ATOM 16129 N N . ILE G 1 194 ? 148.900 101.029 164.305 1.00 142.96 194 ILE G N 1
ATOM 16130 C CA . ILE G 1 194 ? 147.810 100.684 163.395 1.00 141.19 194 ILE G CA 1
ATOM 16131 C C . ILE G 1 194 ? 148.247 100.834 161.940 1.00 141.67 194 ILE G C 1
ATOM 16132 O O . ILE G 1 194 ? 147.841 100.053 161.071 1.00 140.14 194 ILE G O 1
ATOM 16137 N N . VAL G 1 195 ? 149.081 101.835 161.653 1.00 139.82 195 VAL G N 1
ATOM 16138 C CA . VAL G 1 195 ? 149.575 102.044 160.294 1.00 132.55 195 VAL G CA 1
ATOM 16139 C C . VAL G 1 195 ? 150.476 100.895 159.859 1.00 134.66 195 VAL G C 1
ATOM 16140 O O . VAL G 1 195 ? 150.352 100.378 158.742 1.00 137.96 195 VAL G O 1
ATOM 16144 N N . GLU G 1 196 ? 151.399 100.484 160.729 1.00 134.45 196 GLU G N 1
ATOM 16145 C CA . GLU G 1 196 ? 152.255 99.342 160.422 1.00 142.23 196 GLU G CA 1
ATOM 16146 C C . GLU G 1 196 ? 151.431 98.088 160.159 1.00 141.92 196 GLU G C 1
ATOM 16147 O O . GLU G 1 196 ? 151.671 97.365 159.186 1.00 142.41 196 GLU G O 1
ATOM 16153 N N . GLN G 1 197 ? 150.454 97.810 161.024 1.00 141.11 197 GLN G N 1
ATOM 16154 C CA . GLN G 1 197 ? 149.575 96.665 160.812 1.00 137.31 197 GLN G CA 1
ATOM 16155 C C . GLN G 1 197 ? 148.794 96.785 159.507 1.00 131.74 197 GLN G C 1
ATOM 16156 O O . GLN G 1 197 ? 148.689 95.815 158.749 1.00 130.58 197 GLN G O 1
ATOM 16162 N N . TYR G 1 198 ? 148.246 97.969 159.226 1.00 129.88 198 TYR G N 1
ATOM 16163 C CA . TYR G 1 198 ? 147.461 98.174 158.010 1.00 126.35 198 TYR G CA 1
ATOM 16164 C C . TYR G 1 198 ? 148.308 98.055 156.747 1.00 128.23 198 TYR G C 1
ATOM 16165 O O . TYR G 1 198 ? 147.912 97.387 155.785 1.00 130.30 198 TYR G O 1
ATOM 16174 N N . LEU G 1 199 ? 149.471 98.708 156.723 1.00 127.94 199 LEU G N 1
ATOM 16175 C CA . LEU G 1 199 ? 150.357 98.606 155.566 1.00 124.36 199 LEU G CA 1
ATOM 16176 C C . LEU G 1 199 ? 150.832 97.176 155.325 1.00 127.75 199 LEU G C 1
ATOM 16177 O O . LEU G 1 199 ? 150.954 96.745 154.173 1.00 132.78 199 LEU G O 1
ATOM 16182 N N . LYS G 1 200 ? 151.111 96.427 156.392 1.00 128.08 200 LYS G N 1
ATOM 16183 C CA . LYS G 1 200 ? 151.440 95.012 156.242 1.00 127.95 200 LYS G CA 1
ATOM 16184 C C . LYS G 1 200 ? 150.315 94.186 155.625 1.00 128.41 200 LYS G C 1
ATOM 16185 O O . LYS G 1 200 ? 150.587 93.108 155.086 1.00 128.97 200 LYS G O 1
ATOM 16191 N N . THR G 1 201 ? 149.064 94.649 155.688 1.00 129.41 201 THR G N 1
ATOM 16192 C CA . THR G 1 201 ? 148.006 93.982 154.932 1.00 128.79 201 THR G CA 1
ATOM 16193 C C . THR G 1 201 ? 148.131 94.209 153.430 1.00 130.81 201 THR G C 1
ATOM 16194 O O . THR G 1 201 ? 147.744 93.338 152.642 1.00 130.81 201 THR G O 1
ATOM 16198 N N . LYS G 1 202 ? 148.663 95.360 153.013 1.00 130.70 202 LYS G N 1
ATOM 16199 C CA . LYS G 1 202 ? 148.662 95.708 151.594 1.00 128.16 202 LYS G CA 1
ATOM 16200 C C . LYS G 1 202 ? 149.574 94.808 150.768 1.00 133.11 202 LYS G C 1
ATOM 16201 O O . LYS G 1 202 ? 149.265 94.522 149.606 1.00 140.52 202 LYS G O 1
ATOM 16207 N N . LYS G 1 203 ? 150.690 94.350 151.337 1.00 129.72 203 LYS G N 1
ATOM 16208 C CA . LYS G 1 203 ? 151.578 93.437 150.625 1.00 135.99 203 LYS G CA 1
ATOM 16209 C C . LYS G 1 203 ? 150.953 92.072 150.371 1.00 140.65 203 LYS G C 1
ATOM 16210 O O . LYS G 1 203 ? 151.507 91.293 149.589 1.00 146.40 203 LYS G O 1
ATOM 16216 N N . ASN G 1 204 ? 149.825 91.764 151.004 1.00 135.94 204 ASN G N 1
ATOM 16217 C CA . ASN G 1 204 ? 149.067 90.556 150.708 1.00 139.15 204 ASN G CA 1
ATOM 16218 C C . ASN G 1 204 ? 148.075 90.717 149.560 1.00 141.09 204 ASN G C 1
ATOM 16219 O O . ASN G 1 204 ? 147.538 89.709 149.087 1.00 145.28 204 ASN G O 1
ATOM 16224 N N . SER G 1 205 ? 147.817 91.939 149.092 1.00 139.19 205 SER G N 1
ATOM 16225 C CA . SER G 1 205 ? 146.628 92.182 148.281 1.00 140.60 205 SER G CA 1
ATOM 16226 C C . SER G 1 205 ? 146.888 92.062 146.782 1.00 141.74 205 SER G C 1
ATOM 16227 O O . SER G 1 205 ? 146.097 91.428 146.075 1.00 145.88 205 SER G O 1
ATOM 16230 N N . SER G 1 206 ? 147.988 92.638 146.286 1.00 138.56 206 SER G N 1
ATOM 16231 C CA . SER G 1 206 ? 148.325 92.634 144.855 1.00 136.73 206 SER G CA 1
ATOM 16232 C C . SER G 1 206 ? 147.140 93.032 143.971 1.00 128.56 206 SER G C 1
ATOM 16233 O O . SER G 1 206 ? 147.036 92.607 142.818 1.00 119.82 206 SER G O 1
ATOM 16236 N N . HIS G 1 207 ? 146.238 93.854 144.507 1.00 129.42 207 HIS G N 1
ATOM 16237 C CA . HIS G 1 207 ? 145.070 94.313 143.760 1.00 124.77 207 HIS G CA 1
ATOM 16238 C C . HIS G 1 207 ? 145.419 95.441 142.791 1.00 123.44 207 HIS G C 1
ATOM 16239 O O . HIS G 1 207 ? 145.200 95.326 141.581 1.00 121.25 207 HIS G O 1
ATOM 16246 N N . LEU G 1 208 ? 145.964 96.541 143.313 1.00 124.93 208 LEU G N 1
ATOM 16247 C CA . LEU G 1 208 ? 146.237 97.719 142.493 1.00 115.66 208 LEU G CA 1
ATOM 16248 C C . LEU G 1 208 ? 147.429 97.529 141.563 1.00 112.93 208 LEU G C 1
ATOM 16249 O O . LEU G 1 208 ? 147.485 98.160 140.501 1.00 116.78 208 LEU G O 1
ATOM 16254 N N . ILE G 1 209 ? 148.389 96.685 141.942 1.00 111.39 209 ILE G N 1
ATOM 16255 C CA . ILE G 1 209 ? 149.562 96.448 141.101 1.00 109.39 209 ILE G CA 1
ATOM 16256 C C . ILE G 1 209 ? 149.168 95.901 139.730 1.00 114.58 209 ILE G C 1
ATOM 16257 O O . ILE G 1 209 ? 149.796 96.231 138.717 1.00 116.67 209 ILE G O 1
ATOM 16262 N N . MET G 1 210 ? 148.130 95.066 139.667 1.00 114.98 210 MET G N 1
ATOM 16263 C CA . MET G 1 210 ? 147.651 94.602 138.367 1.00 109.44 210 MET G CA 1
ATOM 16264 C C . MET G 1 210 ? 147.021 95.730 137.556 1.00 105.43 210 MET G C 1
ATOM 16265 O O . MET G 1 210 ? 147.261 95.840 136.348 1.00 111.19 210 MET G O 1
ATOM 16270 N N . LYS G 1 211 ? 146.208 96.572 138.195 1.00 100.98 211 LYS G N 1
ATOM 16271 C CA . LYS G 1 211 ? 145.643 97.732 137.510 1.00 100.33 211 LYS G CA 1
ATOM 16272 C C . LYS G 1 211 ? 146.722 98.692 137.018 1.00 101.20 211 LYS G C 1
ATOM 16273 O O . LYS G 1 211 ? 146.628 99.224 135.907 1.00 106.73 211 LYS G O 1
ATOM 16279 N N . TYR G 1 212 ? 147.757 98.921 137.827 1.00 99.22 212 TYR G N 1
ATOM 16280 C CA . TYR G 1 212 ? 148.840 99.821 137.437 1.00 95.14 212 TYR G CA 1
ATOM 16281 C C . TYR G 1 212 ? 149.667 99.263 136.284 1.00 98.08 212 TYR G C 1
ATOM 16282 O O . TYR G 1 212 ? 149.852 99.933 135.261 1.00 103.64 212 TYR G O 1
ATOM 16291 N N . ILE G 1 213 ? 150.181 98.043 136.435 1.00 95.57 213 ILE G N 1
ATOM 16292 C CA . ILE G 1 213 ? 151.061 97.461 135.424 1.00 96.69 213 ILE G CA 1
ATOM 16293 C C . ILE G 1 213 ? 150.342 97.290 134.089 1.00 99.63 213 ILE G C 1
ATOM 16294 O O . ILE G 1 213 ? 150.931 97.504 133.022 1.00 106.49 213 ILE G O 1
ATOM 16299 N N . SER G 1 214 ? 149.061 96.922 134.117 1.00 98.04 214 SER G N 1
ATOM 16300 C CA . SER G 1 214 ? 148.300 96.835 132.872 1.00 94.61 214 SER G CA 1
ATOM 16301 C C . SER G 1 214 ? 148.112 98.194 132.201 1.00 92.21 214 SER G C 1
ATOM 16302 O O . SER G 1 214 ? 148.126 98.282 130.968 1.00 95.97 214 SER G O 1
ATOM 16305 N N . CYS G 1 215 ? 147.927 99.264 132.978 1.00 90.95 215 CYS G N 1
ATOM 16306 C CA . CYS G 1 215 ? 147.877 100.598 132.380 1.00 89.14 215 CYS G CA 1
ATOM 16307 C C . CYS G 1 215 ? 149.206 100.993 131.745 1.00 90.66 215 CYS G C 1
ATOM 16308 O O . CYS G 1 215 ? 149.230 101.604 130.671 1.00 91.87 215 CYS G O 1
ATOM 16311 N N . ARG G 1 216 ? 150.319 100.661 132.398 1.00 93.33 216 ARG G N 1
ATOM 16312 C CA . ARG G 1 216 ? 151.637 100.867 131.805 1.00 91.91 216 ARG G CA 1
ATOM 16313 C C . ARG G 1 216 ? 151.830 100.024 130.547 1.00 92.47 216 ARG G C 1
ATOM 16314 O O . ARG G 1 216 ? 152.331 100.512 129.527 1.00 97.21 216 ARG G O 1
ATOM 16322 N N . LEU G 1 217 ? 151.442 98.751 130.607 1.00 92.14 217 LEU G N 1
ATOM 16323 C CA . LEU G 1 217 ? 151.646 97.828 129.492 1.00 90.26 217 LEU G CA 1
ATOM 16324 C C . LEU G 1 217 ? 150.845 98.211 128.250 1.00 88.73 217 LEU G C 1
ATOM 16325 O O . LEU G 1 217 ? 151.356 98.118 127.129 1.00 90.38 217 LEU G O 1
ATOM 16330 N N . VAL G 1 218 ? 149.590 98.630 128.419 1.00 86.69 218 VAL G N 1
ATOM 16331 C CA . VAL G 1 218 ? 148.814 99.133 127.286 1.00 82.93 218 VAL G CA 1
ATOM 16332 C C . VAL G 1 218 ? 149.456 100.374 126.673 1.00 84.57 218 VAL G C 1
ATOM 16333 O O . VAL G 1 218 ? 149.533 100.505 125.446 1.00 88.69 218 VAL G O 1
ATOM 16337 N N . THR G 1 219 ? 149.933 101.298 127.508 1.00 85.02 219 THR G N 1
ATOM 16338 C CA . THR G 1 219 ? 150.616 102.482 126.991 1.00 81.44 219 THR G CA 1
ATOM 16339 C C . THR G 1 219 ? 151.852 102.116 126.174 1.00 83.43 219 THR G C 1
ATOM 16340 O O . THR G 1 219 ? 152.098 102.699 125.112 1.00 88.77 219 THR G O 1
ATOM 16344 N N . PHE G 1 220 ? 152.637 101.152 126.653 1.00 82.96 220 PHE G N 1
ATOM 16345 C CA . PHE G 1 220 ? 153.789 100.656 125.902 1.00 80.48 220 PHE G CA 1
ATOM 16346 C C . PHE G 1 220 ? 153.403 100.092 124.536 1.00 85.51 220 PHE G C 1
ATOM 16347 O O . PHE G 1 220 ? 154.024 100.424 123.519 1.00 91.27 220 PHE G O 1
ATOM 16355 N N . VAL G 1 221 ? 152.391 99.226 124.494 1.00 84.09 221 VAL G N 1
ATOM 16356 C CA . VAL G 1 221 ? 151.970 98.609 123.235 1.00 81.28 221 VAL G CA 1
ATOM 16357 C C . VAL G 1 221 ? 151.486 99.643 122.221 1.00 83.62 221 VAL G C 1
ATOM 16358 O O . VAL G 1 221 ? 151.842 99.581 121.038 1.00 88.45 221 VAL G O 1
ATOM 16362 N N . VAL G 1 222 ? 150.677 100.609 122.656 1.00 79.40 222 VAL G N 1
ATOM 16363 C CA . VAL G 1 222 ? 150.172 101.623 121.731 1.00 78.80 222 VAL G CA 1
ATOM 16364 C C . VAL G 1 222 ? 151.293 102.509 121.191 1.00 80.37 222 VAL G C 1
ATOM 16365 O O . VAL G 1 222 ? 151.302 102.857 120.004 1.00 86.39 222 VAL G O 1
ATOM 16369 N N . ILE G 1 223 ? 152.251 102.890 122.037 1.00 77.77 223 ILE G N 1
ATOM 16370 C CA . ILE G 1 223 ? 153.401 103.656 121.555 1.00 75.58 223 ILE G CA 1
ATOM 16371 C C . ILE G 1 223 ? 154.219 102.853 120.550 1.00 80.98 223 ILE G C 1
ATOM 16372 O O . ILE G 1 223 ? 154.672 103.387 119.530 1.00 84.62 223 ILE G O 1
ATOM 16377 N N . LEU G 1 224 ? 154.414 101.560 120.811 1.00 84.55 224 LEU G N 1
ATOM 16378 C CA . LEU G 1 224 ? 155.168 100.713 119.890 1.00 83.98 224 LEU G CA 1
ATOM 16379 C C . LEU G 1 224 ? 154.474 100.565 118.539 1.00 84.43 224 LEU G C 1
ATOM 16380 O O . LEU G 1 224 ? 155.122 100.644 117.489 1.00 88.75 224 LEU G O 1
ATOM 16385 N N . LEU G 1 225 ? 153.159 100.340 118.545 1.00 82.32 225 LEU G N 1
ATOM 16386 C CA . LEU G 1 225 ? 152.398 100.265 117.299 1.00 81.84 225 LEU G CA 1
ATOM 16387 C C . LEU G 1 225 ? 152.410 101.582 116.528 1.00 84.00 225 LEU G C 1
ATOM 16388 O O . LEU G 1 225 ? 152.507 101.584 115.296 1.00 88.79 225 LEU G O 1
ATOM 16393 N N . ALA G 1 226 ? 152.310 102.710 117.232 1.00 80.38 226 ALA G N 1
ATOM 16394 C CA . ALA G 1 226 ? 152.429 104.013 116.580 1.00 76.17 226 ALA G CA 1
ATOM 16395 C C . ALA G 1 226 ? 153.794 104.219 115.931 1.00 79.69 226 ALA G C 1
ATOM 16396 O O . ALA G 1 226 ? 153.884 104.781 114.834 1.00 85.86 226 ALA G O 1
ATOM 16398 N N . CYS G 1 227 ? 154.867 103.775 116.586 1.00 79.18 227 CYS G N 1
ATOM 16399 C CA . CYS G 1 227 ? 156.192 103.843 115.972 1.00 78.36 227 CYS G CA 1
ATOM 16400 C C . CYS G 1 227 ? 156.283 103.012 114.696 1.00 79.78 227 CYS G C 1
ATOM 16401 O O . CYS G 1 227 ? 156.893 103.444 113.711 1.00 80.80 227 CYS G O 1
ATOM 16404 N N . ILE G 1 228 ? 155.692 101.818 114.693 1.00 78.22 228 ILE G N 1
ATOM 16405 C CA . ILE G 1 228 ? 155.683 100.988 113.490 1.00 76.29 228 ILE G CA 1
ATOM 16406 C C . ILE G 1 228 ? 154.934 101.671 112.347 1.00 79.62 228 ILE G C 1
ATOM 16407 O O . ILE G 1 228 ? 155.402 101.689 111.203 1.00 84.78 228 ILE G O 1
ATOM 16412 N N . TYR G 1 229 ? 153.761 102.238 112.634 1.00 77.68 229 TYR G N 1
ATOM 16413 C CA . TYR G 1 229 ? 153.025 102.979 111.611 1.00 72.61 229 TYR G CA 1
ATOM 16414 C C . TYR G 1 229 ? 153.794 104.195 111.101 1.00 77.53 229 TYR G C 1
ATOM 16415 O O . TYR G 1 229 ? 153.945 104.382 109.888 1.00 85.26 229 TYR G O 1
ATOM 16424 N N . LEU G 1 230 ? 154.273 105.043 112.012 1.00 73.77 230 LEU G N 1
ATOM 16425 C CA . LEU G 1 230 ? 154.917 106.290 111.606 1.00 71.01 230 LEU G CA 1
ATOM 16426 C C . LEU G 1 230 ? 156.181 106.048 110.790 1.00 78.16 230 LEU G C 1
ATOM 16427 O O . LEU G 1 230 ? 156.459 106.785 109.837 1.00 85.18 230 LEU G O 1
ATOM 16432 N N . SER G 1 231 ? 156.959 105.027 111.142 1.00 77.45 231 SER G N 1
ATOM 16433 C CA . SER G 1 231 ? 158.129 104.688 110.336 1.00 77.01 231 SER G CA 1
ATOM 16434 C C . SER G 1 231 ? 157.744 104.148 108.961 1.00 78.55 231 SER G C 1
ATOM 16435 O O . SER G 1 231 ? 158.432 104.423 107.971 1.00 84.61 231 SER G O 1
ATOM 16438 N N . TYR G 1 232 ? 156.660 103.376 108.874 1.00 75.17 232 TYR G N 1
ATOM 16439 C CA . TYR G 1 232 ? 156.137 102.980 107.568 1.00 75.24 232 TYR G CA 1
ATOM 16440 C C . TYR G 1 232 ? 155.667 104.178 106.748 1.00 78.19 232 TYR G C 1
ATOM 16441 O O . TYR G 1 232 ? 156.037 104.326 105.578 1.00 83.23 232 TYR G O 1
ATOM 16450 N N . TYR G 1 233 ? 154.839 105.041 107.342 1.00 73.95 233 TYR G N 1
ATOM 16451 C CA . TYR G 1 233 ? 154.307 106.190 106.612 1.00 73.00 233 TYR G CA 1
ATOM 16452 C C . TYR G 1 233 ? 155.405 107.144 106.155 1.00 77.32 233 TYR G C 1
ATOM 16453 O O . TYR G 1 233 ? 155.329 107.708 105.058 1.00 82.08 233 TYR G O 1
ATOM 16462 N N . PHE G 1 234 ? 156.433 107.341 106.980 1.00 78.10 234 PHE G N 1
ATOM 16463 C CA . PHE G 1 234 ? 157.586 108.126 106.552 1.00 75.64 234 PHE G CA 1
ATOM 16464 C C . PHE G 1 234 ? 158.343 107.467 105.403 1.00 77.41 234 PHE G C 1
ATOM 16465 O O . PHE G 1 234 ? 158.950 108.165 104.583 1.00 82.28 234 PHE G O 1
ATOM 16473 N N . SER G 1 235 ? 158.323 106.137 105.321 1.00 75.10 235 SER G N 1
ATOM 16474 C CA . SER G 1 235 ? 159.064 105.443 104.275 1.00 77.70 235 SER G CA 1
ATOM 16475 C C . SER G 1 235 ? 158.395 105.499 102.905 1.00 82.70 235 SER G C 1
ATOM 16476 O O . SER G 1 235 ? 159.057 105.198 101.905 1.00 87.48 235 SER G O 1
ATOM 16479 N N . LEU G 1 236 ? 157.115 105.860 102.828 1.00 81.68 236 LEU G N 1
ATOM 16480 C CA . LEU G 1 236 ? 156.435 105.912 101.539 1.00 80.92 236 LEU G CA 1
ATOM 16481 C C . LEU G 1 236 ? 157.078 106.932 100.605 1.00 86.29 236 LEU G C 1
ATOM 16482 O O . LEU G 1 236 ? 157.500 108.011 101.029 1.00 91.62 236 LEU G O 1
ATOM 16487 N N . SER G 1 237 ? 157.164 106.566 99.326 1.00 88.83 237 SER G N 1
ATOM 16488 C CA . SER G 1 237 ? 157.719 107.452 98.309 1.00 92.58 237 SER G CA 1
ATOM 16489 C C . SER G 1 237 ? 156.975 108.782 98.281 1.00 95.51 237 SER G C 1
ATOM 16490 O O . SER G 1 237 ? 155.749 108.830 98.410 1.00 99.73 237 SER G O 1
ATOM 16493 N N . SER G 1 238 ? 157.731 109.872 98.131 1.00 93.81 238 SER G N 1
ATOM 16494 C CA . SER G 1 238 ? 157.122 111.199 98.117 1.00 95.61 238 SER G CA 1
ATOM 16495 C C . SER G 1 238 ? 156.147 111.374 96.958 1.00 98.35 238 SER G C 1
ATOM 16496 O O . SER G 1 238 ? 155.129 112.061 97.104 1.00 101.37 238 SER G O 1
ATOM 16499 N N . LEU G 1 239 ? 156.433 110.766 95.805 1.00 95.84 239 LEU G N 1
ATOM 16500 C CA . LEU G 1 239 ? 155.529 110.789 94.658 1.00 96.25 239 LEU G CA 1
ATOM 16501 C C . LEU G 1 239 ? 154.309 109.887 94.808 1.00 95.50 239 LEU G C 1
ATOM 16502 O O . LEU G 1 239 ? 153.491 109.846 93.883 1.00 99.58 239 LEU G O 1
ATOM 16507 N N . SER G 1 240 ? 154.152 109.167 95.920 1.00 90.03 240 SER G N 1
ATOM 16508 C CA . SER G 1 240 ? 152.870 108.534 96.212 1.00 88.00 240 SER G CA 1
ATOM 16509 C C . SER G 1 240 ? 151.755 109.538 96.480 1.00 88.87 240 SER G C 1
ATOM 16510 O O . SER G 1 240 ? 150.595 109.131 96.589 1.00 92.66 240 SER G O 1
ATOM 16513 N N . ASP G 1 241 ? 152.075 110.828 96.583 1.00 86.38 241 ASP G N 1
ATOM 16514 C CA . ASP G 1 241 ? 151.069 111.881 96.639 1.00 81.84 241 ASP G CA 1
ATOM 16515 C C . ASP G 1 241 ? 150.399 112.156 95.296 1.00 85.10 241 ASP G C 1
ATOM 16516 O O . ASP G 1 241 ? 149.385 112.860 95.267 1.00 84.77 241 ASP G O 1
ATOM 16521 N N . GLU G 1 242 ? 150.933 111.630 94.199 1.00 87.73 242 GLU G N 1
ATOM 16522 C CA . GLU G 1 242 ? 150.339 111.793 92.880 1.00 80.32 242 GLU G CA 1
ATOM 16523 C C . GLU G 1 242 ? 149.610 110.523 92.463 1.00 84.71 242 GLU G C 1
ATOM 16524 O O . GLU G 1 242 ? 150.124 109.414 92.631 1.00 95.10 242 GLU G O 1
ATOM 16530 N N . PHE G 1 243 ? 148.408 110.697 91.914 1.00 80.26 243 PHE G N 1
ATOM 16531 C CA . PHE G 1 243 ? 147.614 109.588 91.409 1.00 80.53 243 PHE G CA 1
ATOM 16532 C C . PHE G 1 243 ? 146.808 110.050 90.203 1.00 80.87 243 PHE G C 1
ATOM 16533 O O . PHE G 1 243 ? 146.623 111.248 89.974 1.00 85.06 243 PHE G O 1
ATOM 16541 N N . LEU G 1 244 ? 146.330 109.077 89.430 1.00 86.43 244 LEU G N 1
ATOM 16542 C CA . LEU G 1 244 ? 145.458 109.322 88.287 1.00 82.86 244 LEU G CA 1
ATOM 16543 C C . LEU G 1 244 ? 144.005 109.018 88.627 1.00 88.33 244 LEU G C 1
ATOM 16544 O O . LEU G 1 244 ? 143.697 107.959 89.181 1.00 98.66 244 LEU G O 1
ATOM 16549 N N . CYS G 1 245 ? 143.123 109.956 88.292 1.00 83.80 245 CYS G N 1
ATOM 16550 C CA . CYS G 1 245 ? 141.706 109.894 88.612 1.00 83.95 245 CYS G CA 1
ATOM 16551 C C . CYS G 1 245 ? 140.884 109.885 87.328 1.00 87.28 245 CYS G C 1
ATOM 16552 O O . CYS G 1 245 ? 141.287 110.466 86.317 1.00 90.87 245 CYS G O 1
ATOM 16555 N N . SER G 1 246 ? 139.724 109.226 87.367 1.00 89.75 246 SER G N 1
ATOM 16556 C CA . SER G 1 246 ? 138.779 109.268 86.259 1.00 89.69 246 SER G CA 1
ATOM 16557 C C . SER G 1 246 ? 137.357 109.507 86.749 1.00 90.26 246 SER G C 1
ATOM 16558 O O . SER G 1 246 ? 136.912 108.882 87.716 1.00 93.06 246 SER G O 1
ATOM 16561 N N . ILE G 1 247 ? 136.646 110.415 86.073 1.00 85.39 247 ILE G N 1
ATOM 16562 C CA . ILE G 1 247 ? 135.254 110.720 86.390 1.00 82.61 247 ILE G CA 1
ATOM 16563 C C . ILE G 1 247 ? 134.268 109.950 85.516 1.00 89.21 247 ILE G C 1
ATOM 16564 O O . ILE G 1 247 ? 133.052 110.076 85.712 1.00 96.60 247 ILE G O 1
ATOM 16569 N N . LYS G 1 248 ? 134.756 109.162 84.558 1.00 87.49 248 LYS G N 1
ATOM 16570 C CA . LYS G 1 248 ? 133.919 108.468 83.583 1.00 91.25 248 LYS G CA 1
ATOM 16571 C C . LYS G 1 248 ? 133.226 107.232 84.141 1.00 99.42 248 LYS G C 1
ATOM 16572 O O . LYS G 1 248 ? 133.356 106.136 83.587 1.00 101.37 248 LYS G O 1
ATOM 16578 N N . SER G 1 249 ? 132.483 107.398 85.233 1.00 101.76 249 SER G N 1
ATOM 16579 C CA . SER G 1 249 ? 131.763 106.292 85.855 1.00 106.02 249 SER G CA 1
ATOM 16580 C C . SER G 1 249 ? 130.407 106.054 85.192 1.00 110.04 249 SER G C 1
ATOM 16581 O O . SER G 1 249 ? 130.154 104.970 84.659 1.00 112.23 249 SER G O 1
ATOM 16584 N N . GLY G 1 250 ? 129.530 107.054 85.214 1.00 107.12 250 GLY G N 1
ATOM 16585 C CA . GLY G 1 250 ? 128.147 106.848 84.825 1.00 100.47 250 GLY G CA 1
ATOM 16586 C C . GLY G 1 250 ? 127.775 107.393 83.460 1.00 103.35 250 GLY G C 1
ATOM 16587 O O . GLY G 1 250 ? 128.259 106.903 82.437 1.00 107.31 250 GLY G O 1
ATOM 16588 N N . VAL G 1 251 ? 126.894 108.396 83.433 1.00 99.65 251 VAL G N 1
ATOM 16589 C CA . VAL G 1 251 ? 126.492 109.026 82.177 1.00 103.13 251 VAL G CA 1
ATOM 16590 C C . VAL G 1 251 ? 127.690 109.638 81.456 1.00 107.28 251 VAL G C 1
ATOM 16591 O O . VAL G 1 251 ? 127.711 109.716 80.221 1.00 106.99 251 VAL G O 1
ATOM 16595 N N . LEU G 1 252 ? 128.724 110.030 82.202 1.00 105.78 252 LEU G N 1
ATOM 16596 C CA . LEU G 1 252 ? 129.933 110.592 81.610 1.00 102.78 252 LEU G CA 1
ATOM 16597 C C . LEU G 1 252 ? 130.777 109.560 80.871 1.00 105.42 252 LEU G C 1
ATOM 16598 O O . LEU G 1 252 ? 131.705 109.950 80.155 1.00 111.45 252 LEU G O 1
ATOM 16603 N N . LYS G 1 253 ? 130.484 108.268 81.036 1.00 105.29 253 LYS G N 1
ATOM 16604 C CA . LYS G 1 253 ? 131.351 107.209 80.526 1.00 103.35 253 LYS G CA 1
ATOM 16605 C C . LYS G 1 253 ? 131.565 107.296 79.018 1.00 108.45 253 LYS G C 1
ATOM 16606 O O . LYS G 1 253 ? 132.641 106.937 78.525 1.00 109.07 253 LYS G O 1
ATOM 16612 N N . ASN G 1 254 ? 130.571 107.767 78.271 1.00 110.12 254 ASN G N 1
ATOM 16613 C CA . ASN G 1 254 ? 130.672 107.861 76.820 1.00 114.62 254 ASN G CA 1
ATOM 16614 C C . ASN G 1 254 ? 131.133 109.224 76.314 1.00 116.31 254 ASN G C 1
ATOM 16615 O O . ASN G 1 254 ? 131.312 109.383 75.103 1.00 118.82 254 ASN G O 1
ATOM 16620 N N . ASP G 1 255 ? 131.329 110.207 77.190 1.00 114.61 255 ASP G N 1
ATOM 16621 C CA . ASP G 1 255 ? 131.571 111.578 76.750 1.00 115.65 255 ASP G CA 1
ATOM 16622 C C . ASP G 1 255 ? 133.010 111.687 76.254 1.00 114.75 255 ASP G C 1
ATOM 16623 O O . ASP G 1 255 ? 133.958 111.568 77.035 1.00 114.63 255 ASP G O 1
ATOM 16628 N N . SER G 1 256 ? 133.166 111.916 74.948 1.00 110.24 256 SER G N 1
ATOM 16629 C CA . SER G 1 256 ? 134.472 112.037 74.308 1.00 108.78 256 SER G CA 1
ATOM 16630 C C . SER G 1 256 ? 135.183 113.344 74.632 1.00 109.25 256 SER G C 1
ATOM 16631 O O . SER G 1 256 ? 136.387 113.450 74.378 1.00 109.38 256 SER G O 1
ATOM 16634 N N . THR G 1 257 ? 134.479 114.334 75.178 1.00 110.74 257 THR G N 1
ATOM 16635 C CA . THR G 1 257 ? 135.085 115.613 75.524 1.00 108.87 257 THR G CA 1
ATOM 16636 C C . THR G 1 257 ? 135.839 115.586 76.846 1.00 105.41 257 THR G C 1
ATOM 16637 O O . THR G 1 257 ? 136.562 116.542 77.145 1.00 102.18 257 THR G O 1
ATOM 16641 N N . ILE G 1 258 ? 135.693 114.533 77.635 1.00 99.66 258 ILE G N 1
ATOM 16642 C CA . ILE G 1 258 ? 136.348 114.413 78.936 1.00 90.64 258 ILE G CA 1
ATOM 16643 C C . ILE G 1 258 ? 137.569 113.514 78.779 1.00 91.94 258 ILE G C 1
ATOM 16644 O O . ILE G 1 258 ? 137.453 112.440 78.175 1.00 97.35 258 ILE G O 1
ATOM 16649 N N . PRO G 1 259 ? 138.740 113.917 79.267 1.00 89.57 259 PRO G N 1
ATOM 16650 C CA . PRO G 1 259 ? 139.908 113.034 79.199 1.00 89.09 259 PRO G CA 1
ATOM 16651 C C . PRO G 1 259 ? 139.751 111.824 80.106 1.00 92.80 259 PRO G C 1
ATOM 16652 O O . PRO G 1 259 ? 139.069 111.868 81.133 1.00 94.80 259 PRO G O 1
ATOM 16656 N N . ASP G 1 260 ? 140.398 110.728 79.705 1.00 90.38 260 ASP G N 1
ATOM 16657 C CA . ASP G 1 260 ? 140.254 109.468 80.426 1.00 88.48 260 ASP G CA 1
ATOM 16658 C C . ASP G 1 260 ? 140.921 109.494 81.796 1.00 92.28 260 ASP G C 1
ATOM 16659 O O . ASP G 1 260 ? 140.445 108.827 82.721 1.00 99.79 260 ASP G O 1
ATOM 16664 N N . ARG G 1 261 ? 142.006 110.249 81.958 1.00 87.48 261 ARG G N 1
ATOM 16665 C CA . ARG G 1 261 ? 142.664 110.386 83.251 1.00 81.71 261 ARG G CA 1
ATOM 16666 C C . ARG G 1 261 ? 142.963 111.846 83.551 1.00 80.80 261 ARG G C 1
ATOM 16667 O O . ARG G 1 261 ? 143.379 112.600 82.666 1.00 86.05 261 ARG G O 1
ATOM 16675 N N . PHE G 1 262 ? 142.753 112.237 84.805 1.00 76.22 262 PHE G N 1
ATOM 16676 C CA . PHE G 1 262 ? 143.195 113.526 85.320 1.00 74.49 262 PHE G CA 1
ATOM 16677 C C . PHE G 1 262 ? 144.375 113.319 86.258 1.00 79.12 262 PHE G C 1
ATOM 16678 O O . PHE G 1 262 ? 144.333 112.443 87.128 1.00 85.26 262 PHE G O 1
ATOM 16686 N N . GLN G 1 263 ? 145.424 114.119 86.080 1.00 76.85 263 GLN G N 1
ATOM 16687 C CA . GLN G 1 263 ? 146.516 114.164 87.047 1.00 73.32 263 GLN G CA 1
ATOM 16688 C C . GLN G 1 263 ? 146.063 114.907 88.298 1.00 71.08 263 GLN G C 1
ATOM 16689 O O . GLN G 1 263 ? 145.638 116.063 88.215 1.00 77.96 263 GLN G O 1
ATOM 16695 N N . CYS G 1 264 ? 146.157 114.256 89.455 1.00 63.18 264 CYS G N 1
ATOM 16696 C CA . CYS G 1 264 ? 145.852 114.887 90.730 1.00 65.81 264 CYS G CA 1
ATOM 16697 C C . CYS G 1 264 ? 147.059 114.795 91.656 1.00 68.79 264 CYS G C 1
ATOM 16698 O O . CYS G 1 264 ? 147.850 113.851 91.574 1.00 79.49 264 CYS G O 1
ATOM 16701 N N . LYS G 1 265 ? 147.198 115.780 92.545 1.00 63.74 265 LYS G N 1
ATOM 16702 C CA . LYS G 1 265 ? 148.222 115.745 93.581 1.00 67.44 265 LYS G CA 1
ATOM 16703 C C . LYS G 1 265 ? 147.643 116.116 94.939 1.00 71.34 265 LYS G C 1
ATOM 16704 O O . LYS G 1 265 ? 146.872 117.072 95.058 1.00 78.01 265 LYS G O 1
ATOM 16710 N N . LEU G 1 266 ? 148.020 115.348 95.958 1.00 68.44 266 LEU G N 1
ATOM 16711 C CA . LEU G 1 266 ? 147.695 115.646 97.351 1.00 65.02 266 LEU G CA 1
ATOM 16712 C C . LEU G 1 266 ? 148.762 116.579 97.919 1.00 73.76 266 LEU G C 1
ATOM 16713 O O . LEU G 1 266 ? 149.910 116.172 98.119 1.00 81.42 266 LEU G O 1
ATOM 16718 N N . ILE G 1 267 ? 148.383 117.831 98.178 1.00 73.68 267 ILE G N 1
ATOM 16719 C CA . ILE G 1 267 ? 149.361 118.907 98.318 1.00 72.09 267 ILE G CA 1
ATOM 16720 C C . ILE G 1 267 ? 150.103 118.865 99.657 1.00 74.66 267 ILE G C 1
ATOM 16721 O O . ILE G 1 267 ? 151.288 119.210 99.722 1.00 80.68 267 ILE G O 1
ATOM 16726 N N . ALA G 1 268 ? 149.447 118.432 100.732 1.00 71.15 268 ALA G N 1
ATOM 16727 C CA . ALA G 1 268 ? 150.022 118.474 102.073 1.00 67.22 268 ALA G CA 1
ATOM 16728 C C . ALA G 1 268 ? 150.898 117.276 102.426 1.00 70.39 268 ALA G C 1
ATOM 16729 O O . ALA G 1 268 ? 151.533 117.295 103.486 1.00 75.31 268 ALA G O 1
ATOM 16731 N N . VAL G 1 269 ? 150.939 116.242 101.583 1.00 71.72 269 VAL G N 1
ATOM 16732 C CA . VAL G 1 269 ? 151.548 114.966 101.961 1.00 71.03 269 VAL G CA 1
ATOM 16733 C C . VAL G 1 269 ? 153.010 115.133 102.366 1.00 76.24 269 VAL G C 1
ATOM 16734 O O . VAL G 1 269 ? 153.488 114.476 103.299 1.00 80.34 269 VAL G O 1
ATOM 16738 N N . GLY G 1 270 ? 153.737 116.020 101.690 1.00 73.33 270 GLY G N 1
ATOM 16739 C CA . GLY G 1 270 ? 155.125 116.262 102.051 1.00 74.49 270 GLY G CA 1
ATOM 16740 C C . GLY G 1 270 ? 155.313 116.830 103.444 1.00 72.85 270 GLY G C 1
ATOM 16741 O O . GLY G 1 270 ? 156.337 116.584 104.085 1.00 79.84 270 GLY G O 1
ATOM 16742 N N . ILE G 1 271 ? 154.336 117.591 103.930 1.00 66.55 271 ILE G N 1
ATOM 16743 C CA . ILE G 1 271 ? 154.348 118.063 105.311 1.00 63.29 271 ILE G CA 1
ATOM 16744 C C . ILE G 1 271 ? 153.997 116.945 106.287 1.00 70.44 271 ILE G C 1
ATOM 16745 O O . ILE G 1 271 ? 154.616 116.820 107.350 1.00 76.20 271 ILE G O 1
ATOM 16750 N N . PHE G 1 272 ? 153.005 116.120 105.949 1.00 69.57 272 PHE G N 1
ATOM 16751 C CA . PHE G 1 272 ? 152.618 115.002 106.810 1.00 67.77 272 PHE G CA 1
ATOM 16752 C C . PHE G 1 272 ? 153.772 114.035 107.054 1.00 73.29 272 PHE G C 1
ATOM 16753 O O . PHE G 1 272 ? 154.005 113.606 108.190 1.00 77.84 272 PHE G O 1
ATOM 16761 N N . GLN G 1 273 ? 154.503 113.674 106.000 1.00 73.64 273 GLN G N 1
ATOM 16762 C CA . GLN G 1 273 ? 155.654 112.789 106.165 1.00 73.37 273 GLN G CA 1
ATOM 16763 C C . GLN G 1 273 ? 156.751 113.432 107.005 1.00 76.48 273 GLN G C 1
ATOM 16764 O O . GLN G 1 273 ? 157.377 112.763 107.835 1.00 84.66 273 GLN G O 1
ATOM 16770 N N . LEU G 1 274 ? 157.010 114.722 106.793 1.00 75.62 274 LEU G N 1
ATOM 16771 C CA . LEU G 1 274 ? 157.967 115.444 107.627 1.00 75.37 274 LEU G CA 1
ATOM 16772 C C . LEU G 1 274 ? 157.589 115.396 109.104 1.00 76.45 274 LEU G C 1
ATOM 16773 O O . LEU G 1 274 ? 158.407 115.029 109.955 1.00 78.94 274 LEU G O 1
ATOM 16778 N N . LEU G 1 275 ? 156.350 115.768 109.430 1.00 74.99 275 LEU G N 1
ATOM 16779 C CA . LEU G 1 275 ? 155.904 115.755 110.821 1.00 68.98 275 LEU G CA 1
ATOM 16780 C C . LEU G 1 275 ? 155.807 114.347 111.397 1.00 73.98 275 LEU G C 1
ATOM 16781 O O . LEU G 1 275 ? 155.900 114.176 112.617 1.00 80.85 275 LEU G O 1
ATOM 16786 N N . SER G 1 276 ? 155.627 113.331 110.551 1.00 74.80 276 SER G N 1
ATOM 16787 C CA . SER G 1 276 ? 155.677 111.952 111.028 1.00 71.81 276 SER G CA 1
ATOM 16788 C C . SER G 1 276 ? 157.056 111.564 111.550 1.00 78.16 276 SER G C 1
ATOM 16789 O O . SER G 1 276 ? 157.159 110.769 112.490 1.00 85.71 276 SER G O 1
ATOM 16792 N N . LEU G 1 277 ? 158.122 112.104 110.957 1.00 77.13 277 LEU G N 1
ATOM 16793 C CA . LEU G 1 277 ? 159.465 111.863 111.480 1.00 74.28 277 LEU G CA 1
ATOM 16794 C C . LEU G 1 277 ? 159.648 112.454 112.873 1.00 77.25 277 LEU G C 1
ATOM 16795 O O . LEU G 1 277 ? 160.265 111.827 113.742 1.00 83.34 277 LEU G O 1
ATOM 16800 N N . ILE G 1 278 ? 159.132 113.663 113.102 1.00 73.02 278 ILE G N 1
ATOM 16801 C CA . ILE G 1 278 ? 159.196 114.271 114.430 1.00 71.92 278 ILE G CA 1
ATOM 16802 C C . ILE G 1 278 ? 158.482 113.405 115.464 1.00 76.37 278 ILE G C 1
ATOM 16803 O O . ILE G 1 278 ? 159.013 113.136 116.547 1.00 85.70 278 ILE G O 1
ATOM 16808 N N . ASN G 1 279 ? 157.266 112.959 115.145 1.00 75.32 279 ASN G N 1
ATOM 16809 C CA . ASN G 1 279 ? 156.507 112.108 116.059 1.00 76.24 279 ASN G CA 1
ATOM 16810 C C . ASN G 1 279 ? 157.216 110.786 116.336 1.00 77.88 279 ASN G C 1
ATOM 16811 O O . ASN G 1 279 ? 157.252 110.321 117.481 1.00 82.22 279 ASN G O 1
ATOM 16816 N N . LEU G 1 280 ? 157.773 110.162 115.298 1.00 76.77 280 LEU G N 1
ATOM 16817 C CA . LEU G 1 280 ? 158.516 108.915 115.466 1.00 75.13 280 LEU G CA 1
ATOM 16818 C C . LEU G 1 280 ? 159.729 109.078 116.377 1.00 80.76 280 LEU G C 1
ATOM 16819 O O . LEU G 1 280 ? 159.986 108.226 117.235 1.00 89.80 280 LEU G O 1
ATOM 16824 N N . ILE G 1 281 ? 160.492 110.156 116.198 1.00 77.25 281 ILE G N 1
ATOM 16825 C CA . ILE G 1 281 ? 161.659 110.415 117.042 1.00 78.24 281 ILE G CA 1
ATOM 16826 C C . ILE G 1 281 ? 161.277 110.498 118.518 1.00 81.97 281 ILE G C 1
ATOM 16827 O O . ILE G 1 281 ? 161.886 109.841 119.371 1.00 85.85 281 ILE G O 1
ATOM 16832 N N . VAL G 1 282 ? 160.266 111.303 118.844 1.00 76.54 282 VAL G N 1
ATOM 16833 C CA . VAL G 1 282 ? 159.872 111.491 120.240 1.00 75.25 282 VAL G CA 1
ATOM 16834 C C . VAL G 1 282 ? 159.328 110.200 120.849 1.00 76.33 282 VAL G C 1
ATOM 16835 O O . VAL G 1 282 ? 159.676 109.840 121.979 1.00 79.68 282 VAL G O 1
ATOM 16839 N N . TYR G 1 283 ? 158.462 109.489 120.124 1.00 78.03 283 TYR G N 1
ATOM 16840 C CA . TYR G 1 283 ? 157.926 108.232 120.645 1.00 77.07 283 TYR G CA 1
ATOM 16841 C C . TYR G 1 283 ? 159.006 107.176 120.850 1.00 80.65 283 TYR G C 1
ATOM 16842 O O . TYR G 1 283 ? 158.930 106.381 121.793 1.00 89.97 283 TYR G O 1
ATOM 16851 N N . ALA G 1 284 ? 160.017 107.144 119.983 1.00 79.39 284 ALA G N 1
ATOM 16852 C CA . ALA G 1 284 ? 161.150 106.255 120.219 1.00 80.46 284 ALA G CA 1
ATOM 16853 C C . ALA G 1 284 ? 161.917 106.616 121.486 1.00 85.74 284 ALA G C 1
ATOM 16854 O O . ALA G 1 284 ? 162.460 105.729 122.153 1.00 93.39 284 ALA G O 1
ATOM 16856 N N . LEU G 1 285 ? 161.981 107.902 121.834 1.00 82.02 285 LEU G N 1
ATOM 16857 C CA . LEU G 1 285 ? 162.590 108.309 123.099 1.00 79.20 285 LEU G CA 1
ATOM 16858 C C . LEU G 1 285 ? 161.708 108.025 124.312 1.00 83.71 285 LEU G C 1
ATOM 16859 O O . LEU G 1 285 ? 162.229 107.851 125.419 1.00 92.70 285 LEU G O 1
ATOM 16864 N N . LEU G 1 286 ? 160.386 107.973 124.139 1.00 82.71 286 LEU G N 1
ATOM 16865 C CA . LEU G 1 286 ? 159.518 107.595 125.253 1.00 76.60 286 LEU G CA 1
ATOM 16866 C C . LEU G 1 286 ? 159.602 106.114 125.606 1.00 83.43 286 LEU G C 1
ATOM 16867 O O . LEU G 1 286 ? 159.385 105.753 126.768 1.00 94.39 286 LEU G O 1
ATOM 16872 N N . ILE G 1 287 ? 159.891 105.246 124.634 1.00 82.96 287 ILE G N 1
ATOM 16873 C CA . ILE G 1 287 ? 159.895 103.804 124.903 1.00 87.43 287 ILE G CA 1
ATOM 16874 C C . ILE G 1 287 ? 160.818 103.418 126.057 1.00 94.49 287 ILE G C 1
ATOM 16875 O O . ILE G 1 287 ? 160.362 102.706 126.967 1.00 98.80 287 ILE G O 1
ATOM 16880 N N . PRO G 1 288 ? 162.096 103.825 126.090 1.00 95.29 288 PRO G N 1
ATOM 16881 C CA . PRO G 1 288 ? 162.917 103.549 127.284 1.00 95.55 288 PRO G CA 1
ATOM 16882 C C . PRO G 1 288 ? 162.330 104.032 128.601 1.00 96.99 288 PRO G C 1
ATOM 16883 O O . PRO G 1 288 ? 162.439 103.332 129.615 1.00 102.82 288 PRO G O 1
ATOM 16887 N N . VAL G 1 289 ? 161.712 105.212 128.616 1.00 93.44 289 VAL G N 1
ATOM 16888 C CA . VAL G 1 289 ? 161.124 105.738 129.844 1.00 93.28 289 VAL G CA 1
ATOM 16889 C C . VAL G 1 289 ? 159.948 104.886 130.311 1.00 97.00 289 VAL G C 1
ATOM 16890 O O . VAL G 1 289 ? 159.825 104.582 131.503 1.00 108.68 289 VAL G O 1
ATOM 16894 N N . VAL G 1 290 ? 159.070 104.487 129.391 1.00 92.57 290 VAL G N 1
ATOM 16895 C CA . VAL G 1 290 ? 157.928 103.651 129.758 1.00 93.71 290 VAL G CA 1
ATOM 16896 C C . VAL G 1 290 ? 158.377 102.298 130.302 1.00 104.37 290 VAL G C 1
ATOM 16897 O O . VAL G 1 290 ? 157.827 101.799 131.291 1.00 115.20 290 VAL G O 1
ATOM 16901 N N . VAL G 1 291 ? 159.374 101.681 129.667 1.00 103.41 291 VAL G N 1
ATOM 16902 C CA . VAL G 1 291 ? 159.894 100.401 130.149 1.00 106.75 291 VAL G CA 1
ATOM 16903 C C . VAL G 1 291 ? 160.443 100.518 131.568 1.00 112.11 291 VAL G C 1
ATOM 16904 O O . VAL G 1 291 ? 160.228 99.633 132.405 1.00 116.58 291 VAL G O 1
ATOM 16908 N N . TYR G 1 292 ? 161.160 101.605 131.860 1.00 110.26 292 TYR G N 1
ATOM 16909 C CA . TYR G 1 292 ? 161.635 101.851 133.220 1.00 113.53 292 TYR G CA 1
ATOM 16910 C C . TYR G 1 292 ? 160.505 101.890 134.247 1.00 117.32 292 TYR G C 1
ATOM 16911 O O . TYR G 1 292 ? 160.708 101.493 135.400 1.00 125.78 292 TYR G O 1
ATOM 16920 N N . THR G 1 293 ? 159.317 102.357 133.860 1.00 113.55 293 THR G N 1
ATOM 16921 C CA . THR G 1 293 ? 158.178 102.372 134.774 1.00 113.61 293 THR G CA 1
ATOM 16922 C C . THR G 1 293 ? 157.647 100.989 135.140 1.00 121.76 293 THR G C 1
ATOM 16923 O O . THR G 1 293 ? 156.849 100.892 136.077 1.00 127.21 293 THR G O 1
ATOM 16927 N N . PHE G 1 294 ? 158.052 99.924 134.443 1.00 121.16 294 PHE G N 1
ATOM 16928 C CA . PHE G 1 294 ? 157.742 98.583 134.935 1.00 122.45 294 PHE G CA 1
ATOM 16929 C C . PHE G 1 294 ? 158.597 98.185 136.131 1.00 130.64 294 PHE G C 1
ATOM 16930 O O . PHE G 1 294 ? 158.125 97.453 137.008 1.00 136.41 294 PHE G O 1
ATOM 16938 N N . PHE G 1 295 ? 159.845 98.642 136.188 1.00 134.01 295 PHE G N 1
ATOM 16939 C CA . PHE G 1 295 ? 160.786 98.193 137.205 1.00 137.57 295 PHE G CA 1
ATOM 16940 C C . PHE G 1 295 ? 160.938 99.163 138.369 1.00 145.88 295 PHE G C 1
ATOM 16941 O O . PHE G 1 295 ? 161.510 98.783 139.396 1.00 153.84 295 PHE G O 1
ATOM 16949 N N . ILE G 1 296 ? 160.457 100.394 138.233 1.00 144.88 296 ILE G N 1
ATOM 16950 C CA . ILE G 1 296 ? 160.404 101.348 139.341 1.00 148.00 296 ILE G CA 1
ATOM 16951 C C . ILE G 1 296 ? 159.667 100.779 140.559 1.00 151.29 296 ILE G C 1
ATOM 16952 O O . ILE G 1 296 ? 160.136 101.009 141.683 1.00 154.78 296 ILE G O 1
ATOM 16957 N N . PRO G 1 297 ? 158.547 100.043 140.441 1.00 147.49 297 PRO G N 1
ATOM 16958 C CA . PRO G 1 297 ? 157.980 99.464 141.673 1.00 147.68 297 PRO G CA 1
ATOM 16959 C C . PRO G 1 297 ? 158.795 98.311 142.234 1.00 151.37 297 PRO G C 1
ATOM 16960 O O . PRO G 1 297 ? 159.007 98.247 143.451 1.00 156.64 297 PRO G O 1
ATOM 16964 N N . PHE G 1 298 ? 159.260 97.393 141.383 1.00 149.71 298 PHE G N 1
ATOM 16965 C CA . PHE G 1 298 ? 159.842 96.148 141.879 1.00 153.71 298 PHE G CA 1
ATOM 16966 C C . PHE G 1 298 ? 161.229 96.348 142.478 1.00 158.05 298 PHE G C 1
ATOM 16967 O O . PHE G 1 298 ? 161.613 95.612 143.393 1.00 156.25 298 PHE G O 1
ATOM 16975 N N . ARG G 1 299 ? 161.994 97.323 141.989 1.00 161.36 299 ARG G N 1
ATOM 16976 C CA . ARG G 1 299 ? 163.396 97.425 142.382 1.00 165.52 299 ARG G CA 1
ATOM 16977 C C . ARG G 1 299 ? 163.848 98.865 142.582 1.00 165.98 299 ARG G C 1
ATOM 16978 O O . ARG G 1 299 ? 164.439 99.192 143.616 1.00 166.97 299 ARG G O 1
ATOM 16986 N N . GLN G 1 300 ? 163.582 99.735 141.610 1.00 165.50 300 GLN G N 1
ATOM 16987 C CA . GLN G 1 300 ? 164.385 100.941 141.452 1.00 170.07 300 GLN G CA 1
ATOM 16988 C C . GLN G 1 300 ? 163.859 102.118 142.260 1.00 175.63 300 GLN G C 1
ATOM 16989 O O . GLN G 1 300 ? 164.662 102.929 142.735 1.00 178.18 300 GLN G O 1
ATOM 16995 N N . LYS G 1 301 ? 162.540 102.218 142.430 1.00 172.99 301 LYS G N 1
ATOM 16996 C CA . LYS G 1 301 ? 161.869 103.377 143.036 1.00 172.45 301 LYS G CA 1
ATOM 16997 C C . LYS G 1 301 ? 162.515 104.714 142.680 1.00 172.02 301 LYS G C 1
ATOM 16998 O O . LYS G 1 301 ? 162.816 104.980 141.516 1.00 166.67 301 LYS G O 1
ATOM 17004 N N . THR G 1 313 ? 161.162 95.652 162.553 1.00 186.54 313 THR G N 1
ATOM 17005 C CA . THR G 1 313 ? 162.151 96.192 161.628 1.00 192.09 313 THR G CA 1
ATOM 17006 C C . THR G 1 313 ? 161.501 97.134 160.620 1.00 191.65 313 THR G C 1
ATOM 17007 O O . THR G 1 313 ? 162.148 97.590 159.677 1.00 188.69 313 THR G O 1
ATOM 17011 N N . PHE G 1 314 ? 160.218 97.418 160.824 1.00 189.26 314 PHE G N 1
ATOM 17012 C CA . PHE G 1 314 ? 159.498 98.316 159.932 1.00 184.56 314 PHE G CA 1
ATOM 17013 C C . PHE G 1 314 ? 159.999 99.744 160.105 1.00 183.80 314 PHE G C 1
ATOM 17014 O O . PHE G 1 314 ? 160.226 100.209 161.225 1.00 182.29 314 PHE G O 1
ATOM 17022 N N . ASP G 1 315 ? 160.173 100.443 158.985 1.00 180.09 315 ASP G N 1
ATOM 17023 C CA . ASP G 1 315 ? 160.692 101.806 158.981 1.00 175.22 315 ASP G CA 1
ATOM 17024 C C . ASP G 1 315 ? 159.612 102.732 158.439 1.00 169.26 315 ASP G C 1
ATOM 17025 O O . ASP G 1 315 ? 159.141 102.549 157.312 1.00 167.86 315 ASP G O 1
ATOM 17030 N N . VAL G 1 316 ? 159.226 103.724 159.246 1.00 164.99 316 VAL G N 1
ATOM 17031 C CA . VAL G 1 316 ? 158.176 104.665 158.862 1.00 161.35 316 VAL G CA 1
ATOM 17032 C C . VAL G 1 316 ? 158.703 105.870 158.097 1.00 158.40 316 VAL G C 1
ATOM 17033 O O . VAL G 1 316 ? 157.898 106.681 157.612 1.00 154.61 316 VAL G O 1
ATOM 17037 N N . LEU G 1 317 ? 160.021 106.022 157.973 1.00 159.59 317 LEU G N 1
ATOM 17038 C CA . LEU G 1 317 ? 160.606 107.089 157.169 1.00 159.25 317 LEU G CA 1
ATOM 17039 C C . LEU G 1 317 ? 161.101 106.624 155.807 1.00 161.14 317 LEU G C 1
ATOM 17040 O O . LEU G 1 317 ? 160.989 107.371 154.831 1.00 157.29 317 LEU G O 1
ATOM 17045 N N . HIS G 1 318 ? 161.643 105.413 155.708 1.00 164.21 318 HIS G N 1
ATOM 17046 C CA . HIS G 1 318 ? 162.255 104.938 154.467 1.00 160.65 318 HIS G CA 1
ATOM 17047 C C . HIS G 1 318 ? 161.274 104.009 153.759 1.00 159.60 318 HIS G C 1
ATOM 17048 O O . HIS G 1 318 ? 161.209 102.809 154.027 1.00 161.44 318 HIS G O 1
ATOM 17055 N N . PHE G 1 319 ? 160.502 104.591 152.848 1.00 155.43 319 PHE G N 1
ATOM 17056 C CA . PHE G 1 319 ? 159.622 103.832 151.971 1.00 154.66 319 PHE G CA 1
ATOM 17057 C C . PHE G 1 319 ? 160.442 103.066 150.941 1.00 157.91 319 PHE G C 1
ATOM 17058 O O . PHE G 1 319 ? 161.362 103.620 150.331 1.00 158.37 319 PHE G O 1
ATOM 17066 N N . LYS G 1 320 ? 160.110 101.791 150.742 1.00 157.89 320 LYS G N 1
ATOM 17067 C CA . LYS G 1 320 ? 160.979 100.883 150.007 1.00 157.70 320 LYS G CA 1
ATOM 17068 C C . LYS G 1 320 ? 160.134 99.886 149.228 1.00 159.42 320 LYS G C 1
ATOM 17069 O O . LYS G 1 320 ? 158.978 99.615 149.565 1.00 159.38 320 LYS G O 1
ATOM 17075 N N . SER G 1 321 ? 160.741 99.338 148.179 1.00 162.13 321 SER G N 1
ATOM 17076 C CA . SER G 1 321 ? 160.098 98.319 147.361 1.00 159.23 321 SER G CA 1
ATOM 17077 C C . SER G 1 321 ? 159.948 97.001 148.110 1.00 159.95 321 SER G C 1
ATOM 17078 O O . SER G 1 321 ? 160.812 96.607 148.898 1.00 153.92 321 SER G O 1
ATOM 17081 N N . GLU G 1 322 ? 158.828 96.320 147.851 1.00 161.78 322 GLU G N 1
ATOM 17082 C CA . GLU G 1 322 ? 158.457 95.087 148.535 1.00 161.86 322 GLU G CA 1
ATOM 17083 C C . GLU G 1 322 ? 158.013 94.005 147.555 1.00 159.50 322 GLU G C 1
ATOM 17084 O O . GLU G 1 322 ? 157.303 93.074 147.948 1.00 159.52 322 GLU G O 1
ATOM 17090 N N . GLY G 1 323 ? 158.418 94.106 146.294 1.00 155.46 323 GLY G N 1
ATOM 17091 C CA . GLY G 1 323 ? 158.026 93.141 145.289 1.00 147.84 323 GLY G CA 1
ATOM 17092 C C . GLY G 1 323 ? 156.772 93.503 144.517 1.00 148.26 323 GLY G C 1
ATOM 17093 O O . GLY G 1 323 ? 156.276 94.634 144.526 1.00 153.27 323 GLY G O 1
ATOM 17094 N N . TYR G 1 324 ? 156.252 92.487 143.829 1.00 142.85 324 TYR G N 1
ATOM 17095 C CA . TYR G 1 324 ? 154.989 92.567 143.103 1.00 143.16 324 TYR G CA 1
ATOM 17096 C C . TYR G 1 324 ? 153.800 92.588 144.059 1.00 143.85 324 TYR G C 1
ATOM 17097 O O . TYR G 1 324 ? 153.004 91.645 144.108 1.00 144.95 324 TYR G O 1
ATOM 17106 N N . ASN G 1 325 ? 153.698 93.654 144.849 1.00 142.06 325 ASN G N 1
ATOM 17107 C CA . ASN G 1 325 ? 152.731 93.759 145.931 1.00 135.45 325 ASN G CA 1
ATOM 17108 C C . ASN G 1 325 ? 152.266 95.204 146.020 1.00 135.05 325 ASN G C 1
ATOM 17109 O O . ASN G 1 325 ? 153.024 96.130 145.721 1.00 140.56 325 ASN G O 1
ATOM 17114 N N . ASP G 1 326 ? 151.003 95.392 146.419 1.00 126.58 326 ASP G N 1
ATOM 17115 C CA . ASP G 1 326 ? 150.430 96.735 146.440 1.00 128.59 326 ASP G CA 1
ATOM 17116 C C . ASP G 1 326 ? 151.197 97.667 147.367 1.00 130.75 326 ASP G C 1
ATOM 17117 O O . ASP G 1 326 ? 151.200 98.885 147.155 1.00 131.91 326 ASP G O 1
ATOM 17122 N N . LEU G 1 327 ? 151.849 97.119 148.394 1.00 129.96 327 LEU G N 1
ATOM 17123 C CA . LEU G 1 327 ? 152.668 97.938 149.280 1.00 128.65 327 LEU G CA 1
ATOM 17124 C C . LEU G 1 327 ? 153.773 98.661 148.518 1.00 132.17 327 LEU G C 1
ATOM 17125 O O . LEU G 1 327 ? 154.164 99.772 148.894 1.00 135.29 327 LEU G O 1
ATOM 17130 N N . SER G 1 328 ? 154.282 98.050 147.445 1.00 130.15 328 SER G N 1
ATOM 17131 C CA . SER G 1 328 ? 155.235 98.728 146.570 1.00 129.06 328 SER G CA 1
ATOM 17132 C C . SER G 1 328 ? 154.628 99.953 145.892 1.00 125.61 328 SER G C 1
ATOM 17133 O O . SER G 1 328 ? 155.300 100.980 145.744 1.00 129.64 328 SER G O 1
ATOM 17136 N N . LEU G 1 329 ? 153.365 99.869 145.469 1.00 121.20 329 LEU G N 1
ATOM 17137 C CA . LEU G 1 329 ? 152.696 101.052 144.931 1.00 120.60 329 LEU G CA 1
ATOM 17138 C C . LEU G 1 329 ? 152.465 102.107 146.004 1.00 123.19 329 LEU G C 1
ATOM 17139 O O . LEU G 1 329 ? 152.750 103.292 145.793 1.00 126.48 329 LEU G O 1
ATOM 17144 N N . TYR G 1 330 ? 151.935 101.700 147.158 1.00 123.09 330 TYR G N 1
ATOM 17145 C CA . TYR G 1 330 ? 151.733 102.642 148.256 1.00 122.61 330 TYR G CA 1
ATOM 17146 C C . TYR G 1 330 ? 153.038 103.302 148.683 1.00 123.59 330 TYR G C 1
ATOM 17147 O O . TYR G 1 330 ? 153.056 104.488 149.025 1.00 125.25 330 TYR G O 1
ATOM 17156 N N . ASN G 1 331 ? 154.145 102.560 148.642 1.00 123.01 331 ASN G N 1
ATOM 17157 C CA . ASN G 1 331 ? 155.448 103.153 148.924 1.00 121.78 331 ASN G CA 1
ATOM 17158 C C . ASN G 1 331 ? 155.820 104.229 147.909 1.00 123.33 331 ASN G C 1
ATOM 17159 O O . ASN G 1 331 ? 156.338 105.289 148.282 1.00 128.69 331 ASN G O 1
ATOM 17164 N N . LEU G 1 332 ? 155.571 103.978 146.623 1.00 122.87 332 LEU G N 1
ATOM 17165 C CA . LEU G 1 332 ? 155.799 105.001 145.605 1.00 118.52 332 LEU G CA 1
ATOM 17166 C C . LEU G 1 332 ? 154.890 106.213 145.793 1.00 120.35 332 LEU G C 1
ATOM 17167 O O . LEU G 1 332 ? 155.354 107.358 145.769 1.00 124.29 332 LEU G O 1
ATOM 17172 N N . PHE G 1 333 ? 153.590 105.980 145.980 1.00 118.95 333 PHE G N 1
ATOM 17173 C CA . PHE G 1 333 ? 152.647 107.086 146.134 1.00 117.99 333 PHE G CA 1
ATOM 17174 C C . PHE G 1 333 ? 152.824 107.854 147.441 1.00 121.94 333 PHE G C 1
ATOM 17175 O O . PHE G 1 333 ? 152.610 109.071 147.468 1.00 125.92 333 PHE G O 1
ATOM 17183 N N . LEU G 1 334 ? 153.206 107.181 148.527 1.00 120.69 334 LEU G N 1
ATOM 17184 C CA . LEU G 1 334 ? 153.557 107.900 149.751 1.00 119.40 334 LEU G CA 1
ATOM 17185 C C . LEU G 1 334 ? 154.803 108.757 149.567 1.00 125.71 334 LEU G C 1
ATOM 17186 O O . LEU G 1 334 ? 154.821 109.930 149.958 1.00 133.51 334 LEU G O 1
ATOM 17191 N N . GLU G 1 335 ? 155.857 108.192 148.975 1.00 124.37 335 GLU G N 1
ATOM 17192 C CA . GLU G 1 335 ? 157.095 108.944 148.788 1.00 125.46 335 GLU G CA 1
ATOM 17193 C C . GLU G 1 335 ? 156.887 110.211 147.965 1.00 126.22 335 GLU G C 1
ATOM 17194 O O . GLU G 1 335 ? 157.594 111.204 148.172 1.00 124.05 335 GLU G O 1
ATOM 17200 N N . GLU G 1 336 ? 155.932 110.207 147.038 1.00 125.85 336 GLU G N 1
ATOM 17201 C CA . GLU G 1 336 ? 155.603 111.421 146.302 1.00 123.84 336 GLU G CA 1
ATOM 17202 C C . GLU G 1 336 ? 154.625 112.328 147.039 1.00 126.89 336 GLU G C 1
ATOM 17203 O O . GLU G 1 336 ? 154.378 113.447 146.575 1.00 132.20 336 GLU G O 1
ATOM 17209 N N . ASN G 1 337 ? 154.067 111.887 148.162 1.00 127.39 337 ASN G N 1
ATOM 17210 C CA . ASN G 1 337 ? 153.137 112.692 148.943 1.00 126.11 337 ASN G CA 1
ATOM 17211 C C . ASN G 1 337 ? 153.627 113.027 150.343 1.00 130.71 337 ASN G C 1
ATOM 17212 O O . ASN G 1 337 ? 153.267 114.083 150.866 1.00 135.21 337 ASN G O 1
ATOM 17217 N N . ILE G 1 338 ? 154.429 112.158 150.962 1.00 131.00 338 ILE G N 1
ATOM 17218 C CA . ILE G 1 338 ? 154.801 112.324 152.365 1.00 128.36 338 ILE G CA 1
ATOM 17219 C C . ILE G 1 338 ? 155.654 113.571 152.575 1.00 135.16 338 ILE G C 1
ATOM 17220 O O . ILE G 1 338 ? 155.673 114.137 153.674 1.00 140.88 338 ILE G O 1
ATOM 17225 N N . SER G 1 339 ? 156.369 114.020 151.541 1.00 137.33 339 SER G N 1
ATOM 17226 C CA . SER G 1 339 ? 157.197 115.218 151.630 1.00 138.13 339 SER G CA 1
ATOM 17227 C C . SER G 1 339 ? 156.402 116.492 151.890 1.00 138.83 339 SER G C 1
ATOM 17228 O O . SER G 1 339 ? 157.005 117.510 152.251 1.00 137.71 339 SER G O 1
ATOM 17231 N N . GLU G 1 340 ? 155.081 116.472 151.722 1.00 138.67 340 GLU G N 1
ATOM 17232 C CA . GLU G 1 340 ? 154.261 117.619 152.093 1.00 140.88 340 GLU G CA 1
ATOM 17233 C C . GLU G 1 340 ? 154.062 117.761 153.597 1.00 140.04 340 GLU G C 1
ATOM 17234 O O . GLU G 1 340 ? 153.713 118.854 154.056 1.00 139.49 340 GLU G O 1
ATOM 17240 N N . LEU G 1 341 ? 154.270 116.701 154.373 1.00 140.32 341 LEU G N 1
ATOM 17241 C CA . LEU G 1 341 ? 154.088 116.780 155.817 1.00 140.67 341 LEU G CA 1
ATOM 17242 C C . LEU G 1 341 ? 155.236 117.530 156.484 1.00 141.34 341 LEU G C 1
ATOM 17243 O O . LEU G 1 341 ? 156.409 117.187 156.305 1.00 141.01 341 LEU G O 1
ATOM 17248 N N . LYS G 1 342 ? 154.879 118.567 157.247 1.00 138.34 342 LYS G N 1
ATOM 17249 C CA . LYS G 1 342 ? 155.854 119.365 157.987 1.00 137.44 342 LYS G CA 1
ATOM 17250 C C . LYS G 1 342 ? 156.682 118.506 158.937 1.00 137.09 342 LYS G C 1
ATOM 17251 O O . LYS G 1 342 ? 157.896 118.699 159.068 1.00 136.63 342 LYS G O 1
ATOM 17257 N N . SER G 1 343 ? 156.035 117.552 159.608 1.00 136.19 343 SER G N 1
ATOM 17258 C CA . SER G 1 343 ? 156.714 116.688 160.571 1.00 136.94 343 SER G CA 1
ATOM 17259 C C . SER G 1 343 ? 157.699 115.741 159.895 1.00 137.69 343 SER G C 1
ATOM 17260 O O . SER G 1 343 ? 158.771 115.461 160.445 1.00 137.04 343 SER G O 1
ATOM 17263 N N . TYR G 1 344 ? 157.357 115.231 158.712 1.00 138.80 344 TYR G N 1
ATOM 17264 C CA . TYR G 1 344 ? 158.309 114.431 157.945 1.00 137.22 344 TYR G CA 1
ATOM 17265 C C . TYR G 1 344 ? 159.556 115.232 157.587 1.00 139.91 344 TYR G C 1
ATOM 17266 O O . TYR G 1 344 ? 160.681 114.735 157.716 1.00 142.35 344 TYR G O 1
ATOM 17275 N N . LYS G 1 345 ? 159.378 116.468 157.122 1.00 139.63 345 LYS G N 1
ATOM 17276 C CA . LYS G 1 345 ? 160.525 117.298 156.759 1.00 138.61 345 LYS G CA 1
ATOM 17277 C C . LYS G 1 345 ? 161.462 117.531 157.941 1.00 140.58 345 LYS G C 1
ATOM 17278 O O . LYS G 1 345 ? 162.687 117.452 157.791 1.00 141.29 345 LYS G O 1
ATOM 17284 N N . CYS G 1 346 ? 160.909 117.817 159.121 1.00 141.11 346 CYS G N 1
ATOM 17285 C CA . CYS G 1 346 ? 161.731 117.982 160.318 1.00 140.33 346 CYS G CA 1
ATOM 17286 C C . CYS G 1 346 ? 162.554 116.735 160.627 1.00 139.96 346 CYS G C 1
ATOM 17287 O O . CYS G 1 346 ? 163.756 116.825 160.904 1.00 142.89 346 CYS G O 1
ATOM 17290 N N . LEU G 1 347 ? 161.925 115.560 160.594 1.00 139.20 347 LEU G N 1
ATOM 17291 C CA . LEU G 1 347 ? 162.651 114.321 160.867 1.00 140.16 347 LEU G CA 1
ATOM 17292 C C . LEU G 1 347 ? 163.707 114.024 159.807 1.00 142.99 347 LEU G C 1
ATOM 17293 O O . LEU G 1 347 ? 164.792 113.527 160.131 1.00 147.39 347 LEU G O 1
ATOM 17298 N N . LYS G 1 348 ? 163.414 114.314 158.539 1.00 142.85 348 LYS G N 1
ATOM 17299 C CA . LYS G 1 348 ? 164.420 114.158 157.491 1.00 145.01 348 LYS G CA 1
ATOM 17300 C C . LYS G 1 348 ? 165.570 115.151 157.622 1.00 148.94 348 LYS G C 1
ATOM 17301 O O . LYS G 1 348 ? 166.707 114.824 157.264 1.00 154.14 348 LYS G O 1
ATOM 17307 N N . VAL G 1 349 ? 165.305 116.358 158.124 1.00 147.00 349 VAL G N 1
ATOM 17308 C CA . VAL G 1 349 ? 166.389 117.288 158.443 1.00 145.50 349 VAL G CA 1
ATOM 17309 C C . VAL G 1 349 ? 167.289 116.722 159.537 1.00 149.48 349 VAL G C 1
ATOM 17310 O O . VAL G 1 349 ? 168.521 116.743 159.422 1.00 153.85 349 VAL G O 1
ATOM 17314 N N . LEU G 1 350 ? 166.691 116.211 160.614 1.00 147.21 350 LEU G N 1
ATOM 17315 C CA . LEU G 1 350 ? 167.476 115.579 161.672 1.00 148.84 350 LEU G CA 1
ATOM 17316 C C . LEU G 1 350 ? 168.253 114.370 161.162 1.00 157.16 350 LEU G C 1
ATOM 17317 O O . LEU G 1 350 ? 169.412 114.164 161.544 1.00 162.84 350 LEU G O 1
ATOM 17322 N N . GLU G 1 351 ? 167.634 113.557 160.304 1.00 159.10 351 GLU G N 1
ATOM 17323 C CA . GLU G 1 351 ? 168.330 112.408 159.731 1.00 163.40 351 GLU G CA 1
ATOM 17324 C C . GLU G 1 351 ? 169.515 112.827 158.866 1.00 164.56 351 GLU G C 1
ATOM 17325 O O . GLU G 1 351 ? 170.569 112.182 158.892 1.00 169.80 351 GLU G O 1
ATOM 17331 N N . ASN G 1 352 ? 169.362 113.903 158.091 1.00 160.33 352 ASN G N 1
ATOM 17332 C CA . ASN G 1 352 ? 170.478 114.415 157.300 1.00 160.55 352 ASN G CA 1
ATOM 17333 C C . ASN G 1 352 ? 171.602 114.961 158.174 1.00 165.04 352 ASN G C 1
ATOM 17334 O O . ASN G 1 352 ? 172.783 114.761 157.867 1.00 169.36 352 ASN G O 1
ATOM 17339 N N . ILE G 1 353 ? 171.262 115.657 159.260 1.00 163.97 353 ILE G N 1
ATOM 17340 C CA . ILE G 1 353 ? 172.284 116.114 160.201 1.00 163.67 353 ILE G CA 1
ATOM 17341 C C . ILE G 1 353 ? 172.990 114.927 160.848 1.00 173.04 353 ILE G C 1
ATOM 17342 O O . ILE G 1 353 ? 174.225 114.878 160.913 1.00 177.51 353 ILE G O 1
ATOM 17347 N N . LYS G 1 354 ? 172.217 113.958 161.344 1.00 176.08 354 LYS G N 1
ATOM 17348 C CA . LYS G 1 354 ? 172.803 112.756 161.932 1.00 180.70 354 LYS G CA 1
ATOM 17349 C C . LYS G 1 354 ? 173.681 112.002 160.941 1.00 179.75 354 LYS G C 1
ATOM 17350 O O . LYS G 1 354 ? 174.694 111.413 161.333 1.00 178.07 354 LYS G O 1
ATOM 17356 N N . SER G 1 355 ? 173.314 112.008 159.658 1.00 179.07 355 SER G N 1
ATOM 17357 C CA . SER G 1 355 ? 174.148 111.395 158.631 1.00 180.19 355 SER G CA 1
ATOM 17358 C C . SER G 1 355 ? 175.485 112.104 158.453 1.00 180.94 355 SER G C 1
ATOM 17359 O O . SER G 1 355 ? 176.443 111.480 157.985 1.00 178.51 355 SER G O 1
ATOM 17362 N N . ASN G 1 356 ? 175.575 113.385 158.812 1.00 182.33 356 ASN G N 1
ATOM 17363 C CA . ASN G 1 356 ? 176.777 114.172 158.576 1.00 182.39 356 ASN G CA 1
ATOM 17364 C C . ASN G 1 356 ? 177.504 114.600 159.842 1.00 183.52 356 ASN G C 1
ATOM 17365 O O . ASN G 1 356 ? 178.689 114.935 159.764 1.00 180.02 356 ASN G O 1
ATOM 17370 N N . GLY G 1 357 ? 176.840 114.597 160.996 1.00 185.96 357 GLY G N 1
ATOM 17371 C CA . GLY G 1 357 ? 177.386 115.262 162.162 1.00 188.23 357 GLY G CA 1
ATOM 17372 C C . GLY G 1 357 ? 176.803 114.803 163.482 1.00 193.95 357 GLY G C 1
ATOM 17373 O O . GLY G 1 357 ? 176.898 113.621 163.827 1.00 195.35 357 GLY G O 1
ATOM 17374 N N . GLN G 1 358 ? 176.212 115.732 164.234 1.00 199.67 358 GLN G N 1
ATOM 17375 C CA . GLN G 1 358 ? 175.728 115.426 165.575 1.00 204.78 358 GLN G CA 1
ATOM 17376 C C . GLN G 1 358 ? 174.679 114.321 165.542 1.00 205.50 358 GLN G C 1
ATOM 17377 O O . GLN G 1 358 ? 173.725 114.369 164.760 1.00 200.41 358 GLN G O 1
ATOM 17383 N N . GLY G 1 359 ? 174.866 113.323 166.402 1.00 206.11 359 GLY G N 1
ATOM 17384 C CA . GLY G 1 359 ? 174.098 112.095 166.362 1.00 203.82 359 GLY G CA 1
ATOM 17385 C C . GLY G 1 359 ? 172.687 112.200 166.904 1.00 208.70 359 GLY G C 1
ATOM 17386 O O . GLY G 1 359 ? 172.315 111.461 167.821 1.00 208.82 359 GLY G O 1
ATOM 17387 N N . ILE G 1 360 ? 171.890 113.112 166.351 1.00 210.40 360 ILE G N 1
ATOM 17388 C CA . ILE G 1 360 ? 170.486 113.222 166.729 1.00 211.23 360 ILE G CA 1
ATOM 17389 C C . ILE G 1 360 ? 169.719 112.135 165.988 1.00 211.58 360 ILE G C 1
ATOM 17390 O O . ILE G 1 360 ? 169.127 112.384 164.931 1.00 206.13 360 ILE G O 1
ATOM 17395 N N . ASP G 1 361 ? 169.754 110.921 166.530 1.00 212.69 361 ASP G N 1
ATOM 17396 C CA . ASP G 1 361 ? 169.144 109.772 165.875 1.00 211.86 361 ASP G CA 1
ATOM 17397 C C . ASP G 1 361 ? 167.656 110.016 165.638 1.00 212.77 361 ASP G C 1
ATOM 17398 O O . ASP G 1 361 ? 166.931 110.361 166.581 1.00 212.36 361 ASP G O 1
ATOM 17403 N N . PRO G 1 362 ? 167.162 109.850 164.402 1.00 210.28 362 PRO G N 1
ATOM 17404 C CA . PRO G 1 362 ? 165.761 110.110 164.059 1.00 207.71 362 PRO G CA 1
ATOM 17405 C C . PRO G 1 362 ? 164.816 109.037 164.596 1.00 206.04 362 PRO G C 1
ATOM 17406 O O . PRO G 1 362 ? 164.896 107.866 164.225 1.00 200.88 362 PRO G O 1
#

GO terms:
  GO:0005253 monoatomic anion channel activity (F, IDA)
  GO:0005886 plasma membrane (C, IDA)
  GO:0098656 monoatomic anion transmembrane transport (P, IDA)
  GO:0005886 plasma membrane (C, EXP)
  GO:0051015 actin filament binding (F, IDA)
  GO:0002931 response to ischemia (P, IGI)
  GO:0001819 positive regulation of cytokine production (P, IMP)
  GO:0032730 positive regulation of interleukin-1 alpha production (P, IMP)
  GO:0032731 positive regulation of interleukin-1 beta production (P, IMP)
  GO:0033198 response to ATP (P, IMP)
  GO:0003779 actin binding (F, IPI)
  GO:0005886 plasma membrane (C, TAS)
  GO:0005515 protein binding (F, IPI)

Solvent-accessible surface area: 90466 Å² total; per-residue (Å²): 75,0,1,91,20,0,53,62,17,34,16,55,121,59,41,128,49,112,44,32,7,42,44,7,100,58,5,14,32,59,0,0,6,28,0,0,14,6,1,17,10,2,45,8,138,11,0,28,36,71,50,27,2,8,5,16,3,37,67,87,13,32,99,47,5,4,20,0,0,12,9,2,0,8,6,0,0,26,12,154,100,12,17,93,29,114,58,47,39,97,11,0,76,22,5,7,12,0,1,22,28,0,6,87,21,0,32,66,4,9,79,9,3,56,96,13,93,80,29,0,8,73,106,0,24,30,6,0,112,13,0,18,90,39,2,44,124,34,0,64,155,41,40,148,61,19,145,100,85,109,156,125,56,8,58,55,7,5,102,15,30,87,115,55,33,78,5,0,114,45,8,35,49,6,13,92,74,4,45,65,19,0,72,104,0,14,104,38,0,47,96,0,89,78,25,59,57,69,2,2,18,2,32,0,17,0,45,47,35,75,12,138,141,47,109,101,3,48,95,77,2,6,0,0,5,8,17,2,18,6,9,16,53,8,0,57,70,0,35,84,38,0,51,122,11,38,84,56,1,51,74,2,29,82,20,0,66,176,98,100,189,74,53,50,14,76,13,112,34,74,28,105,36,3,8,1,0,5,16,11,2,1,68,52,3,1,52,104,29,114,6,24,37,40,6,47,1,25,38,56,3,94,80,78,52,100,43,24,83,73,75,0,1,90,19,0,54,62,17,33,16,54,122,58,42,128,48,113,44,33,8,41,44,8,101,58,5,14,32,58,0,0,6,28,0,0,14,5,1,17,10,2,44,8,137,12,0,28,37,73,49,27,2,8,5,17,3,37,67,87,13,33,100,46,4,4,21,0,0,11,9,2,0,8,7,0,0,26,11,154,101,11,17,94,30,114,60,46,39,95,10,0,76,23,4,6,12,0,1,22,29,0,5,87,22,0,32,66,4,10,78,9,3,55,96,11,94,79,28,0,8,74,105,0,25,30,7,0,112,14,0,18,91,38,2,44,125,34,1,64,154,42,40,148,62,19,146,100,85,108,156,127,56,8,58,55,7,5,101,15,30,86,114,56,33,78,5,0,112,46,7,34,49,7,13,94,74,4,45,66,19,0,73,104,0,13,104,38,0,48,94,0,88,80,26,59,57,67,2,2,19,2,32,0,17,0,46,46,35,74,12,137,140,47,108,102,4,49,95,79,1,6,0,0,5,8,18,2,17,5,8,16,52,8,0,57,70,0,34,84,38,0,50,121,11,39,82,56,1,51,75,2,30,81,20,0,67,178,97,100,189,75,51,51,15,76,14,110,35,72,29,106,36,3,8,1,0,5,16,12,2,1,69,54,3,1,51,103,30,114,5,24,38,40,6,47,1,25,38,56,3,95,80,80,52,101,44,24,83,73,74,0,1,90,20,0,53,60,17,32,16,55,122,58,43,128,49,112,45,33,8,40,44,8,100,58,5,14,32,57,1,0,6,28,0,0,14,5,1,17,10,2,45,8,137,12,0,27,38,73,49,27,2,8,5,15,3,37,67,86,13,32,100,47,4,4,20,0,0,12,9,2,0,8,7,0,0,26,12,154,101,11,17,93,30,115,60,47,40,95,10,0,76,23,4,7,12,0,1,22,30,0,4,87,23,0,32,66,4,10,80,10,3,55,96,13,95,79,28,0,8,73,106,0,25,30,7,0,111,12,0,18,92,39,2,44,124,34,1,67,154,42,40,148,62,19,147,100,83,107,157,126,56,7,59,56,6,5,101,16,31,86,113,57,33,78,5,0,115,46,8,35,49,6,13,94,73,5,45,67,20,0,73,104,0,13,103,38,0,48,95,0,88,79,26,59,57,68,2,2,19,3,32,0,17,0,46,46,35,75,11,137,139,48,107,103,4,48,95,78,2,5,0,0,6,7,17,2,18,6,8,16,53,7,0,58,69,0,34,84,38,0,51,121,11,39,83,56,1,51,75,2,30,81,20,0,67,177,97,101,190,76,51,51,15,74,15,110,35,73,29,106,36,3,9,1,0,5,15,11,2,1,68,52,3,1,52,105,29,115,5,24,39,41,6,49,1,25,38,55,3,94,79,80,52,100,44,24,84,73,75,0,1,90,19,0,53,62,16,33,16,55,122,60,42,128,49,113,44,34,7,40,44,7,100,59,5,15,32,58,1,0,5,28,0,0,14,5,2,17,10,3,44,8,137,12,0,28,38,72,49,26,2,8,5,16,3,37,68,88,13,32,100,45,4,4,20,0,0,11,9,2,0,9,6,0,0,25,11,154,100,13,17,94,29,115,61,48,40,96,10,1,75,23,4,8,12,0,1,22,30,0,5,86,23,0,32,66,4,9,79,8,4,55,95,13,95,78,29,0,8,73,108,0,25,30,7,0,111,12,0,18,92,39,2,44,124,34,0,66,154,42,40,148,63,18,146,99,84,106,157,126,57,6,58,54,7,5,102,16,31,88,113,56,33,78,4,0,113,46,8,35,50,6,12,93,73,4,45,66,19,0,73,102,0,13,103,38,0,48,94,0,88,80,26,59,56,68,2,1,19,3,32,0,17,0,47,47,35,76,11,138,140,48,108,101,4,48,95,76,2,6,0,0,6,7,17,2,18,6,8,16,51,7,0,57,71,0,34,84,38,0,50,122,11,39,84,57,0,51,76,1,30,81,21,0,68,177,96,101,191,75,52,51,15,74,15,110,35,74,30,105,36,3,9,1,0,5,16,10,2,1,69,52,4,1,51,106,28,117,5,24,38,41,6,48,1,25,38,56,4,94,80,80,53,101,45,24,84,70,75,0,1,90,19,0,53,62,16,33,17,55,123,59,42,127,49,111,44,33,6,40,45,7,100,58,5,15,32,58,1,0,6,28,0,0,14,5,2,17,10,3,45,8,138,12,0,28,38,72,48,26,2,9,5,16,3,37,67,87,13,31,99,45,5,3,20,0,0,10,9,1,0,9,6,0,0,25,11,155,100,13,18,94,30,114,60,46,41,96,10,1,75,23,4,7,12,0,2,23,30,0,5,88,22,0,31,65,4,9,80,8,3,56,95,14,95,77,29,0,8,71,108,1,25,31,6,0,112,14,0,18,93,39,2,45,124,34,0,65,154,42,41,146,62,20,148,100,84,108,157,125,56,7,59,55,6,4,104,16,30,87,113,57,33,79,5,0,112,46,7,35,49,6,13,92,74,4,46,67,19,0,74,103,0,13,102,38,0,47,93,0,88,78,26,58,56,68,2,2,19,3,32,0,17,0,47,46,34,75,12,140,141,46,108,101,4,48,96,78,2,6,0,0,4,7,16,2,18,6,8,16,52,7,0,57,70,0,34,84,38,0,50,122,11,39,84,56,0,50,76,1,30,81,21,0,66,177,96,101,191,74,53,50,15,73,15,110,35,73,30,106,36,3,9,1,0,5,17,10,2,1,69,53,4,1,51,106,28,115,5,24,38,40,5,48,1,24,38,56,4,94,80,78,52,100,43,23,84,71,76,0,1,91,20,0,53,61,17,33,16,55,121,60,43,128,49,111,43,34,7,41,45,7,99,58,4,15,32,59,1,0,6,28,0,0,14,5,2,18,10,2,44,8,139,12,1,29,37,71,50,27,2,8,5,17,3,37,67,87,13,32,99,46,4,4,20,0,0,11,9,2,0,9,6,0,0,25,12,155,99,13,17,92,30,114,59,46,40,98,10,1,76,23,4,6,12,0,2,22,29,0,6,87,22,0,32,65,4,9,80,8,3,55,97,13,96,78,29,0,8,73,108,0,26,32,6,0,110,13,0,18,90,40,2,45,124,34,0,65,151,42,41,147,60,20,146,100,84,110,158,126,54,7,60,55,6,4,103,16,30,87,114,57,33,78,5,0,114,46,7,35,50,7,13,92,73,4,46,66,20,0,72,103,0,14,104,38,0,47,94,0,88,78,26,58,56,68,2,2,18,3,32,0,17,0,47,48,34,76,12,138,140,47,109,101,4,47,97,79,2,6,0,0,5,7,17,2,17,6,9,16,53,7,0,60,70,0,34,86,38,0,50,120,11,39,83,57,1,51,76,2,30,82,21,0,67,176,96,100,191,74,50,50,14,73,14,110,35,73,30,106,35,3,9,1,0,5,16,11,1,1,69,53,3,1,52,105,27,114,6,24,38,39,4,48,1,25,38,55,3,93,80,78,51,101,42,24,84,73,75,0,1,89,20,0,52,62,17,33,16,55,122,59,42,128,49,112,43,33,6,41,45,8,99,59,5,15,32,59,0,0,6,28,0,0,14,5,2,18,10,2,44,8,139,12,0,29,38,72,50,26,2,8,5,16,2,37,67,88,14,31,98,46,4,3,19,0,0,12,9,2,0,9,6,0,0,26,12,153,100,13,17,93,30,113,58,46,40,96,10,0,77,22,4,6,13,0,1,23,29,0,6,88,22,0,32,66,4,9,79,9,3,55,97,13,94,78,29,0,8,73,106,0,25,31,6,0,110,13,0,19,90,38,2,44,125,34,0,64,154,42,41,149,61,19,145,100,85,111,156,125,55,8,59,55,6,4,103,16,31,88,116,56,32,79,5,0,116,45,7,35,50,7,14,92,74,5,46,65,19,0,72,103,0,14,104,37,0,47,95,0,87,78,26,60,56,69,2,2,18,2,32,0,17,0,46,48,35,76,13,137,140,48,110,100,3,48,96,78,2,6,0,0,5,8,17,2,18,7,9,16,53,7,0,57,70,0,34,85,38,0,50,121,11,40,84,56,1,50,76,2,30,81,22,0,67,178,96,100,190,73,51,50,14,75,14,112,34,73,28,105,35,3,8,1,0,5,16,11,2,1,67,52,3,1,52,104,28,112,5,25,38,40,5,48,1,25,37,55,3,93,81,80,51,100,42,23,84,72

Organism: Mus musculus (NCBI:txid10090)

Secondary structure (DSSP, 8-state):
-HHHHHHHHTSS-------S-HHHHHHHHHHHHHHHHHHHHHT-TTT--S-SEEE---TTS-HHHHHHHHHHHHHHTT-GGGEE-SS-SHHHHHHHHHHHHHHHHHHHHHHHHHHHHHHTHHHHHHHHHHHHHHHHHHHHHHHHHHHHH---HHHHHHHHHTTT-SHHHHHHHHHHHHHHHHHHHHHHHHHHHHS-GGGGEEEE---SSGGGG-TTS-S-EEEEETTHHHHHHHHHHHHHHHHHHHHHHHHHHHIIIII----SS-----SSSHHHHHHHHHHTTGGG-HHHHHHHHHHHHHHHSS----/-HHHHHHHHTSS-------S-HHHHHHHHHHHHHHHHHHHHHT-TTT--S-SEEE---TTS-HHHHHHHHHHHHHHTT-GGGEE-SS-SHHHHHHHHHHHHHHHHHHHHHHHHHHHHHHTHHHHHHHHHHHHHHHHHHHHHHHHHHHHH---HHHHHHHHHTTT-SHHHHHHHHHHHHHHHHHHHHHHHHHHHHS-GGGGEEEE---SSGGGG-TTS-S-EEEEETTHHHHHHHHHHHHHHHHHHHHHHHHHHHIIIII----SS-----SSSHHHHHHHHHHTTGGG-HHHHHHHHHHHHHHHSS----/-HHHHHHHHTSS-------S-HHHHHHHHHHHHHHHHHHHHHT-TTT--S-SEEE---TTS-HHHHHHHHHHHHHHTT-GGGEE-SS-SHHHHHHHHHHHHHHHHHHHHHHHHHHHHHHTHHHHHHHHHHHHHHHHHHHHHHHHHHHHH---HHHHHHHHHTTT-SHHHHHHHHHHHHHHHHHHHHHHHHHHHHS-GGGGEEEE---SSGGGG-TTS-S-EEEEETTHHHHHHHHHHHHHHHHHHHHHHHHHHHIIIII----SS-----SSSHHHHHHHHHHTTGGG-HHHHHHHHHHHHHHHSS----/-HHHHHHHHTSS-------S-HHHHHHHHHHHHHHHHHHHHHT-TTT--S-SEEE---TTS-HHHHHHHHHHHHHHTT-GGGEE-SS-SHHHHHHHHHHHHHHHHHHHHHHHHHHHHHHTHHHHHHHHHHHHHHHHHHHHHHHHHHHHH---HHHHHHHHHTTT-SHHHHHHHHHHHHHHHHHHHHHHHHHHHHS-GGGGEEEE---SSGGGG-TTS-S-EEEEETTHHHHHHHHHHHHHHHHHHHHHHHHHHHIIIII----SS-----SSSHHHHHHHHHHTTGGG-HHHHHHHHHHHHHHHSS----/-HHHHHHHHTSS-------S-HHHHHHHHHHHHHHHHHHHHHT-TTT--S-SEEE---TTS-HHHHHHHHHHHHHHTT-GGGEE-SS-SHHHHHHHHHHHHHHHHHHHHHHHHHHHHHHTHHHHHHHHHHHHHHHHHHHHHHHHHHHHH---HHHHHHHHHTTT-SHHHHHHHHHHHHHHHHHHHHHHHHHHHHS-GGGGEEEE---SSGGGG-TTS-S-EEEEETTHHHHHHHHHHHHHHHHHHHHHHHHHHHIIIII----SS-----SSSHHHHHHHHHHTTGGG-HHHHHHHHHHHHHHHSS----/-HHHHHHHHTSS-------S-HHHHHHHHHHHHHHHHHHHHHT-TTT--S-SEEE---TTS-HHHHHHHHHHHHHHTT-GGGEE-SS-SHHHHHHHHHHHHHHHHHHHHHHHHHHHHHHTHHHHHHHHHHHHHHHHHHHHHHHHHHHHH---HHHHHHHHHTTT-SHHHHHHHHHHHHHHHHHHHHHHHHHHHHS-GGGGEEEE---SSGGGG-TTS-S-EEEEETTHHHHHHHHHHHHHHHHHHHHHHHHHHHIIIII----SS-----SSSHHHHHHHHHHTTGGG-HHHHHHHHHHHHHHHSS----/-HHHHHHHHTSS-------S-HHHHHHHHHHHHHHHHHHHHHT-TTT--S-SEEE---TTS-HHHHHHHHHHHHHHTT-GGGEE-SS-SHHHHHHHHHHHHHHHHHHHHHHHHHHHHHHTHHHHHHHHHHHHHHHHHHHHHHHHHHHHH---HHHHHHHHHTTT-SHHHHHHHHHHHHHHHHHHHHHHHHHHHHS-GGGGEEEE---SSGGGG-TTS-S-EEEEETTHHHHHHHHHHHHHHHHHHHHHHHHHHHIIIII----SS-----SSSHHHHHHHHHHTTGGG-HHHHHHHHHHHHHHHSS----

Nearest PDB structures (foldseek):
  6wbm-assembly1_A  TM=9.526E-01  e=7.324E-36  Homo sapiens
  6wbf-assembly1_A  TM=9.468E-01  e=4.091E-36  Homo sapiens
  6wbk-assembly1_A  TM=9.300E-01  e=6.359E-34  Homo sapiens
  6wbk-assembly1_C  TM=9.362E-01  e=5.011E-32  Homo sapiens
  7f8n-assembly1_A  TM=9.008E-01  e=1.899E-32  Homo sapiens

InterPro domains:
  IPR000990 Innexin [PF00876] (47-235)
  IPR000990 Innexin [PS51013] (27-390)
  IPR039099 Pannexin [PTHR15759] (1-420)

Foldseek 3Di:
DLVVLCVVQPVDDDPLADLDFPLLVVLLSCQLRLLVSLLCVLCDPVPDPPDQKAWDFDPPDDPVRRVVQRVVVLVCLVPQVWWFDPDHSVLSVCSSCVSVVSNVLSVQSCVLVVCCVVPPSVVLSVVCVVLLVVLLVVLVVVVVVLCVVPCPVSVVVLVVQQVPLPVLVSVVVSLVSNLVSLVVLLVVLVVLLPDDPCRQKIWGAPLDPPNVPPPVGDGTIIMGRPSSVSSSVSSVVSNVVSVVCNVSSVVVVCCLAANVVDDSLDQDHDHSTCSSVVSNSCVVPNVVRPSSVVQVVQVVCCVPHDPSDD/DLVVLCVVQPVDDDPLADLDFPLLVVLLSCQLRLLVSLLCVLCDPVPDPPDQKAWDFDPPDDPVRRVVQRVVVLVCLVPQVWWFDPDHSVLSVCSSCVSVVSNVLSVQSCVLVVCCVVPPSVVLSVVCVVLLVVLLVVLVVVVVVLCVVPCPVSVVVLVVQQVPLPVLVSVVVSLVSNLVSLVVLLVVLVVLLPDDPCRQKIWGAPLDPPNVPPPVGDGTIIMGRPSSVSSSVSSVVSNVVSVVCNVSSVVVVCCLAANVVDDSLDQDHDHSTCSSVVSNSCVVPNVVRPSSVVQVVQVVCCVPHDPSDD/DLVVLCVVQPVDDDPLADLDFPLLVVLLSCQLRLLVSLLCVLCDPVPDPPDQKAWDFDPPDDPVRRVVQRVVVLVCLVPQVWWFDPDHSVLSVCSSCVSVVSNVLSVQSCVLVVCCVVPPSVVLSVVCVVLLVVLLVVLVVVVVVLCVVPCPVSVVVLVVQQVPLPVLVSVVVSLVSNLVSLVVLLVVLVVLLPDDPCRQKIWGAPLDPPNVPPPVGDGTIIMGRPSSVSSSVSSVVSNVVSVVCNVSSVVVVCCLAANVVDDSLDQDHDHSTCSSVVSNSCVVPNVVRPSSVVQVVQVVCCVPHDPSDD/DLVVLCVVQPVDDDPLADLDFPLLVVLLSCQLRLLVSLLCVLCDPVPDPPDQKAWDFDPPDDPVRRVVQRVVVLVCLVPQVWWFDPDHSVLSVCSSCVSVVSNVLSVQSCVLVVCCVVPPSVVLSVVCVVLLVVLLVVLVVVVVVLCVVPCPVSVVVLVVQQVPLPVLVSVVVSLVSNLVSLVVLLVVLVVLLPDDPCRQKIWGAPLDPPNVPPPVGDGTIIMGRPSSVSSSVSSVVSNVVSVVCNVSSVVVVCCLAANVVDDSLDQDHDHSTCSSVVSNSCVVPNVVRPSSVVQVVQVVCCVPHDPSDD/DLVVLCVVQPVDDDPLADLDFPLLVVLLSCQLRLLVSLLCVLCDPVPDPPDQKAWDFDPPDDPVRRVVQRVVVLVCLVPQVWWFDPDHSVLSVCSSCVSVVSNVLSVQSCVLVVCCVVPPSVVLSVVCVVLLVVLLVVLVVVVVVLCVVPCPVSVVVLVVQQVPLPVLVSVVVSLVSNLVSLVVLLVVLVVLLPDDPCRQKIWGAPLDPPNVPPPVGDGTIIMGRPSSVSSSVSSVVSNVVSVVCNVSSVVVVCCLAANVVDDSLDQDHDHSTCSSVVSNSCVVPNVVRPSSVVQVVQVVCCVPHDPSDD/DLVVLCVVQPVDDDPLADLDFPLLVVLLSCQLRLLVSLLCVLCDPVPDPPDQKAWDFDPPDDPVRRVVQRVVVLVCLVPQVWWFDPDHSVLSVCSSCVSVVSNVLSVQSCVLVVCCVVPPSVVLSVVCVVLLVVLLVVLVVVVVVLCVVPCPVSVVVLVVQQVPLPVLVSVVVSLVSNLVSLVVLLVVLVVLLPDDPCRQKIWGAPLDPPNVPPPVGDGTIIMGRPSSVSSSVSSVVSNVVSVVCNVSSVVVVCCLAANVVDDSLDQDHDHSTCSSVVSNSCVVPNVVRPSSVVQVVQVVCCVPHDPSDD/DLVVLCVVQPVDDDPLADLDFPLLVVLLSCQLRLLVSLLCVLCDPVPDPPDQKAWDFDPPDDPVRRVVQRVVVLVCLVPQVWWFDPDHSVLSVCSSCVSVVSNVLSVQSCVLVVCCVVPPSVVLSVVCVVLLVVLLVVLVVVVVVLCVVPCPVSVVVLVVQQVPLPVLVSVVVSLVSNLVSLVVLLVVLVVLLPDDPCRQKIWGAPLDPPNVPPPVGDGTIIMGRPSSVSSSVSSVVSNVVSVVCNVSSVVVVCCLAANVVDDSLDQDHDHSTCSSVVSNSCVVPNVVRPSSVVQVVQVVCCVPHDPSDD

Sequence (2170 aa):
AIAHLATEYVFSDFLGLRLELAVDKMVTCIAVGLPLLLISLAFAQEISIGTQISCFSPSSFSWRQAAFVDSYCWAAVQQKSSLQSESGNLPLWLHKFFPYILLLFAILLYLPALFWRFSAAPHLCSDLKFIMEELDKVYNRAIKAAKSARDPIVEQYLKTKKNSSHLIMKYISCRLVTFVVILLACIYLSYYFSLSSLSDEFLCSIKSGVLKNDSTIPDRFQCKLIAVGIFQLLSLINLIVYALLIPVVVYTFFIPFRQKTFDVLHFKSEGYNDLSLYNLFLEENISELKSYKCLKVLENIKSNGQGIDPAIAHLATEYVFSDFLGLRLELAVDKMVTCIAVGLPLLLISLAFAQEISIGTQISCFSPSSFSWRQAAFVDSYCWAAVQQKSSLQSESGNLPLWLHKFFPYILLLFAILLYLPALFWRFSAAPHLCSDLKFIMEELDKVYNRAIKAAKSARDPIVEQYLKTKKNSSHLIMKYISCRLVTFVVILLACIYLSYYFSLSSLSDEFLCSIKSGVLKNDSTIPDRFQCKLIAVGIFQLLSLINLIVYALLIPVVVYTFFIPFRQKTFDVLHFKSEGYNDLSLYNLFLEENISELKSYKCLKVLENIKSNGQGIDPAIAHLATEYVFSDFLGLRLELAVDKMVTCIAVGLPLLLISLAFAQEISIGTQISCFSPSSFSWRQAAFVDSYCWAAVQQKSSLQSESGNLPLWLHKFFPYILLLFAILLYLPALFWRFSAAPHLCSDLKFIMEELDKVYNRAIKAAKSARDPIVEQYLKTKKNSSHLIMKYISCRLVTFVVILLACIYLSYYFSLSSLSDEFLCSIKSGVLKNDSTIPDRFQCKLIAVGIFQLLSLINLIVYALLIPVVVYTFFIPFRQKTFDVLHFKSEGYNDLSLYNLFLEENISELKSYKCLKVLENIKSNGQGIDPAIAHLATEYVFSDFLGLRLELAVDKMVTCIAVGLPLLLISLAFAQEISIGTQISCFSPSSFSWRQAAFVDSYCWAAVQQKSSLQSESGNLPLWLHKFFPYILLLFAILLYLPALFWRFSAAPHLCSDLKFIMEELDKVYNRAIKAAKSARDPIVEQYLKTKKNSSHLIMKYISCRLVTFVVILLACIYLSYYFSLSSLSDEFLCSIKSGVLKNDSTIPDRFQCKLIAVGIFQLLSLINLIVYALLIPVVVYTFFIPFRQKTFDVLHFKSEGYNDLSLYNLFLEENISELKSYKCLKVLENIKSNGQGIDPAIAHLATEYVFSDFLGLRLELAVDKMVTCIAVGLPLLLISLAFAQEISIGTQISCFSPSSFSWRQAAFVDSYCWAAVQQKSSLQSESGNLPLWLHKFFPYILLLFAILLYLPALFWRFSAAPHLCSDLKFIMEELDKVYNRAIKAAKSARDPIVEQYLKTKKNSSHLIMKYISCRLVTFVVILLACIYLSYYFSLSSLSDEFLCSIKSGVLKNDSTIPDRFQCKLIAVGIFQLLSLINLIVYALLIPVVVYTFFIPFRQKTFDVLHFKSEGYNDLSLYNLFLEENISELKSYKCLKVLENIKSNGQGIDPAIAHLATEYVFSDFLGLRLELAVDKMVTCIAVGLPLLLISLAFAQEISIGTQISCFSPSSFSWRQAAFVDSYCWAAVQQKSSLQSESGNLPLWLHKFFPYILLLFAILLYLPALFWRFSAAPHLCSDLKFIMEELDKVYNRAIKAAKSARDPIVEQYLKTKKNSSHLIMKYISCRLVTFVVILLACIYLSYYFSLSSLSDEFLCSIKSGVLKNDSTIPDRFQCKLIAVGIFQLLSLINLIVYALLIPVVVYTFFIPFRQKTFDVLHFKSEGYNDLSLYNLFLEENISELKSYKCLKVLENIKSNGQGIDPAIAHLATEYVFSDFLGLRLELAVDKMVTCIAVGLPLLLISLAFAQEISIGTQISCFSPSSFSWRQAAFVDSYCWAAVQQKSSLQSESGNLPLWLHKFFPYILLLFAILLYLPALFWRFSAAPHLCSDLKFIMEELDKVYNRAIKAAKSARDPIVEQYLKTKKNSSHLIMKYISCRLVTFVVILLACIYLSYYFSLSSLSDEFLCSIKSGVLKNDSTIPDRFQCKLIAVGIFQLLSLINLIVYALLIPVVVYTFFIPFRQKTFDVLHFKSEGYNDLSLYNLFLEENISELKSYKCLKVLENIKSNGQGIDP

B-factor: mean 112.45, std 33.63, range [57.32, 215.6]

Radius of gyration: 41.64 Å; Cα contacts (8 Å, |Δi|>4): 2794; chains: 7; bounding box: 94×93×101 Å